Protein 3UE9 (pdb70)

Foldseek 3Di:
DFLAEAEEAALAFDPLPCALVQVLCLVQAQEEEEQAEEQPYWVDTADGRQWGPNLVPPRRAYEYFLHYEYELVSVVVRVVVCVVVPGDHQQRYAYEQNRFYQFPLLVVLVVLVVVCSSGQVRLVCVVVVLTDGNNNLPPLVVVLVSLVVVQVVSQCCSCVPSVHDRDDSVVRSCVSNVCNVVCVVRYDNQLVVSVVCSVVRGYYYYYFNGHQLLACFFHQPPNHDNHHGAQQSSCVRRNHDSVSNRAYEHRGEQWHWDADDFDDQFWQDDPPDPVRHHVVQVLLQVLVVQADPPPRHTITTGGAELQSLQQSCVRRVHQAYEYEDLQSQAPDQKGKYFQWWQAPNDTGRHQDYHRVRNNRTHTDIDMFGHHHDRLALDAELVPDDPRSNVSQVVSCVSNVHYHQKYQRYSDSRSMHGRDDRRDD/DFLAEEEEAALAFDPLDCQLVQVLCLVQAQEEEEQAEEQLFQHVNGRHWGPNLVPPRHAYEYFLHYEYELVSVVVVVVVCVVVVGDDQLRYAYEQNHFYQFPLLVQLVVLVVCSSGQVRLVCVVVVLTDGNNNLVPLVVVLVSLVVVLVVSQCCQCVPSVHHRDDSVVRSCVSNVCNVVCVVRYDNQLVVSVVCSVVRGYYYYYFRGHQLLACFFHQPPNHDNHHGAQQSSCVRRVHDSVSNPAYEHRYEQWHWDADDFDDQFWQPDPPDPVRHHVLQVLLFVLVVQADPPPRHHTTIGGAELLSLLQSCVRRVHQAYEYEDLQSQAQPQKGKYQQWWQAPNDTGRHQDYHRVRNNRTHTDIDMFGHHNDGLALDAEPVPDDPRSNVSVVVSCVSNVHYHQKYQRYSDSRSMHGRDDRRDD/DFFLAEAEEAALAFFPLPCQLVQVLVLVQFQEEEEQAEEQQFFHDDCDTGRHWGPNQVPPRRAYEYFLRYEYELVSVVVRVVVCVVVPGDHQLRYAYEQNHFYQFVLLVQVCVLQVLVNSGLVSLVCVVVVLTDGNVNLVPLVVVLVSLVVVQVVSQCCQVVPSPTHRDDSVVRSCVSNVSNVVCPSRYDNQLVVSVVCSVVRGYYYYYFRGHQLLAPFFHAPPSHDNHHRAQCSSCVRRVHDPVSNPAYEHSYEQWHWHADDFFDQFWQDDPPDPVRHHVLQVLLQVLVVQADPPPRHTTTTGGAELLSLLSSCVRRVHQAYEYEDPQSQLQDQKGKYFQWWQAPNDTGRHQDYHRPRSNRTHTDIDMFGHNNHGLALDAELVPPPPRSNVSQVVSCVSNVHYHQKYQRYSDSNSMHGNDDRRDD/DFFLAEAEEAALAFDPLPCQLVQVLVLVAFQEEEEQAEEQQFFHPPVTGRHWTPNQNDPRRAYEYFLHYEYELVSVVVSVVVCVVVPGDPQLRYAYELNHFYQFVLLCQVVVLQVVCVSGQVSLVCVVVVLTDGLNNLVPLVVVLVSLVVVQVPSQCCQVVPSVHHRDDRVVRSCVSNVCNVVCVSRYDNQLVVSVVCSVVRGYYYYYFRGHQLLACFFHAPPSHDNHHGASCSSCVRHNHHPVSNRAYEHSYEQWHWHADDFFDQFWQDDPPDPVRHHVVQVLLQVLVVQADPPHRHTTTTGGAELQSLLSSCVRRVHAAYEYEDLQSQLQPQKGKYFQWWQAPNDTGRHQDYHRPRSNRTHTDIDMFGHDNDGQAQDAALVPDDPRSNVSVVVSCVSNVHYHQKYQRYNDSNSMHGNDDRRDD

Nearest PDB structures (foldseek):
  3ue9-assembly2_D  TM=1.002E+00  e=3.598E-102  Burkholderia thailandensis E264
  3ue9-assembly1_C  TM=9.996E-01  e=2.447E-97  Burkholderia thailandensis E264
  3ue9-assembly2_B  TM=9.993E-01  e=2.988E-95  Burkholderia thailandensis E264
  3ue9-assembly1_A  TM=9.913E-01  e=8.523E-94  Burkholderia thailandensis E264
  4m0g-assembly1_A  TM=9.276E-01  e=2.965E-59  Bacillus anthracis str. 'Ames Ancestor'

Solvent-accessible surface area: 59192 Å² total; per-residue (Å²): 77,116,23,29,0,0,0,2,2,10,0,6,8,13,55,9,34,34,24,36,0,2,63,31,0,7,107,77,5,58,0,0,0,9,5,8,2,2,32,73,76,135,131,138,101,20,67,18,39,0,5,1,5,0,3,92,33,101,66,12,11,0,5,0,0,1,7,0,0,0,13,3,123,18,0,22,137,12,1,34,66,15,65,67,42,66,38,94,3,88,172,38,1,33,0,2,36,1,0,1,1,5,1,49,1,3,89,29,7,45,132,14,91,87,84,194,146,0,23,6,2,0,12,27,1,20,15,14,82,64,9,6,7,0,26,43,4,64,69,59,70,77,0,10,68,29,0,121,122,5,5,89,37,13,30,28,15,2,45,108,68,22,48,33,80,68,25,88,52,91,58,4,17,85,65,2,48,48,28,11,117,103,0,128,104,2,35,9,30,2,1,73,108,1,57,76,11,12,144,78,29,104,20,0,0,0,17,19,47,43,2,0,0,36,0,7,4,1,0,0,14,57,84,8,14,4,17,42,4,0,0,2,14,0,0,9,6,0,1,7,0,1,74,46,3,61,2,0,0,0,0,0,1,0,0,0,2,4,95,54,76,10,21,12,14,0,22,19,23,23,49,137,48,125,82,99,79,60,116,54,0,44,38,0,2,83,84,4,162,0,80,22,108,147,93,43,186,55,33,25,0,0,3,0,3,0,0,2,2,54,4,0,10,14,1,0,5,7,32,0,0,0,0,8,54,2,47,6,0,32,47,25,122,74,0,59,0,0,27,6,1,103,19,107,79,60,118,23,59,6,0,13,12,3,14,70,58,1,71,116,11,51,45,50,62,52,81,31,44,11,8,114,104,71,2,85,26,33,95,50,59,124,62,3,15,63,64,0,71,53,1,0,60,75,0,55,104,18,2,44,26,68,6,5,0,0,11,4,18,117,91,67,78,33,12,2,78,83,104,42,0,10,49,92,78,116,22,27,0,0,0,3,2,9,0,8,4,13,60,10,37,33,27,32,0,2,44,27,0,0,70,70,0,56,0,0,0,5,4,7,2,1,24,40,21,59,30,134,72,23,85,0,5,1,3,0,4,96,85,95,70,2,11,0,5,0,0,1,8,1,0,0,12,4,125,17,0,22,143,12,1,34,89,30,70,96,89,67,37,89,3,89,100,37,1,34,0,2,29,1,0,1,0,6,0,48,0,1,87,28,9,29,53,16,100,145,120,140,0,19,7,2,0,12,30,0,22,15,14,84,65,8,6,7,0,28,43,4,66,69,55,69,79,1,10,80,38,0,124,66,7,6,89,36,12,30,29,17,1,47,109,72,49,65,28,83,66,27,89,53,94,56,5,18,84,66,3,46,46,28,12,113,102,0,127,109,1,39,10,30,2,1,72,108,1,50,76,14,11,141,79,29,105,20,0,0,0,17,21,24,41,2,0,0,34,0,6,4,1,0,0,15,57,84,7,13,3,17,43,3,0,0,1,14,0,0,10,5,0,1,5,1,1,76,44,3,62,2,0,0,0,0,0,1,1,0,1,3,6,100,53,79,10,20,12,15,0,21,18,26,24,49,138,47,125,85,106,82,59,116,50,0,49,35,0,2,83,78,4,161,0,75,23,103,100,92,49,58,49,41,28,0,0,4,0,3,0,0,2,3,55,3,0,10,16,1,0,5,8,33,0,0,0,0,6,56,3,48,4,0,33,58,29,141,73,0,59,0,0,28,7,2,97,20,105,82,56,121,25,55,6,1,13,3,3,15,68,41,1,72,116,12,104,36,50,65,53,80,31,42,14,10,97,97,74,2,83,27,30,99,42,33,38,60,3,14,24,50,0,19,14,1,0,14,65,0,56,84,17,2,44,24,69,6,6,0,0,12,7,16,114,91,64,77,32,12,1,78,86,102,41,0,10,50,93,104,45,102,19,23,0,0,0,3,2,10,0,6,8,10,60,9,34,35,25,29,0,2,60,29,0,4,57,50,4,53,0,0,0,3,4,7,0,0,38,46,19,58,12,85,44,218,68,23,4,40,0,6,0,3,0,0,56,106,96,64,10,13,0,5,0,0,1,7,0,0,0,10,3,125,19,0,23,59,11,1,34,77,4,65,95,76,64,58,88,4,93,169,31,1,34,0,2,18,1,0,0,0,5,1,41,1,2,87,26,7,21,52,13,100,154,106,66,50,0,4,3,2,0,13,30,1,19,14,15,86,68,8,8,6,0,30,39,4,68,70,53,73,77,1,13,84,36,0,129,62,6,6,92,34,14,30,60,13,1,26,90,76,46,61,23,85,61,25,90,51,92,56,4,19,86,65,3,51,46,25,11,110,106,0,128,107,2,43,11,41,2,2,78,105,1,56,78,32,12,137,77,24,100,8,0,0,0,14,20,24,30,1,0,0,36,0,7,3,2,0,0,15,57,78,9,12,3,15,42,3,0,0,1,15,0,0,10,4,0,1,7,1,2,80,46,2,60,2,0,0,0,0,0,1,1,0,1,2,4,95,48,80,11,21,12,18,0,22,18,24,23,53,133,48,120,87,104,82,58,114,62,0,43,42,0,2,83,81,5,162,0,51,15,38,82,48,1,82,42,33,25,0,0,5,1,2,0,0,2,2,58,5,0,6,8,0,0,6,8,34,0,0,0,0,5,51,3,55,7,1,17,68,24,136,74,0,60,0,0,29,7,2,106,24,102,75,128,125,22,57,6,1,15,4,3,18,71,48,1,70,119,12,107,21,50,66,56,79,30,42,17,20,80,100,71,1,88,26,31,97,48,61,123,59,3,14,65,62,0,79,46,2,0,52,77,0,56,101,17,2,48,21,68,5,6,0,0,11,7,18,113,89,61,82,34,13,2,76,86,98,42,0,0,40,128,101,42,46,20,22,0,0,0,3,2,8,0,6,8,10,61,10,36,32,24,32,0,4,61,28,0,6,101,55,5,70,0,0,0,3,4,7,0,0,39,48,18,60,15,104,71,82,52,4,62,0,6,1,3,0,3,75,33,101,67,15,14,0,5,0,0,1,7,0,0,0,8,4,123,16,0,22,140,10,2,35,70,20,66,96,89,67,42,83,3,92,171,32,1,34,0,3,36,2,0,0,0,5,2,44,0,2,68,21,8,28,111,10,92,144,93,103,66,0,20,5,2,0,13,30,0,22,12,15,87,65,8,8,7,0,25,40,4,67,70,51,70,74,1,12,85,39,0,124,62,6,6,88,37,12,27,61,14,1,56,120,77,24,73,25,82,62,25,89,49,92,54,3,20,84,67,3,49,46,25,10,110,104,0,128,105,3,37,9,31,2,1,80,103,2,58,80,14,11,111,68,23,105,6,1,0,0,13,21,26,30,1,0,0,34,0,7,4,1,0,0,15,61,77,7,11,4,15,45,3,0,0,2,14,0,0,10,5,0,2,8,1,1,77,48,2,58,1,0,0,0,0,0,2,0,0,1,2,4,97,49,78,10,21,13,17,0,23,18,25,21,49,136,50,122,86,107,76,64,113,63,0,49,44,1,2,81,80,3,162,0,80,20,69,128,93,42,176,45,36,25,0,0,6,1,2,0,0,2,2,54,4,0,5,8,1,0,6,8,35,0,0,0,0,5,55,4,56,9,1,17,73,27,141,77,0,63,0,0,26,7,1,106,22,107,81,56,122,23,54,6,1,13,3,3,16,72,50,1,70,118,12,117,31,52,69,54,80,30,45,17,16,85,97,77,1,85,30,29,100,47,61,121,64,3,13,62,62,0,71,49,1,0,54,73,0,56,100,18,2,44,21,72,4,4,0,0,14,7,19,113,90,62,79,33,13,2,76,83,94,46,0,0,37,124

Organism: Burkholderia thailandensis (strain ATCC 700388 / DSM 13276 / CCUG 48851 / CIP 106301 / E264) (NCBI:txid271848)

Structure (mmCIF, N/CA/C/O backbone):
data_3UE9
#
_entry.id   3UE9
#
_cell.length_a   61.880
_cell.length_b   74.590
_cell.length_c   112.660
_cell.angle_alpha   109.350
_cell.angle_beta   90.010
_cell.angle_gamma   103.190
#
_symmetry.space_group_name_H-M   'P 1'
#
loop_
_entity.id
_entity.type
_entity.pdbx_description
1 polymer 'Adenylosuccinate synthetase'
2 non-polymer 'SODIUM ION'
3 non-polymer 'ACETATE ION'
4 non-polymer 'CALCIUM ION'
5 water water
#
loop_
_atom_site.group_PDB
_atom_site.id
_atom_site.type_symbol
_atom_site.label_atom_id
_atom_site.label_alt_id
_atom_site.label_comp_id
_atom_site.label_asym_id
_atom_site.label_entity_id
_atom_site.label_seq_id
_atom_site.pdbx_PDB_ins_code
_atom_site.Cartn_x
_atom_site.Cartn_y
_atom_site.Cartn_z
_atom_site.occupancy
_atom_site.B_iso_or_equiv
_atom_site.auth_seq_id
_atom_site.auth_comp_id
_atom_site.auth_asym_id
_atom_site.auth_atom_id
_atom_site.pdbx_PDB_model_num
ATOM 1 N N . THR A 1 13 ? -5.110 95.687 -22.157 1.00 32.59 9 THR A N 1
ATOM 2 C CA . THR A 1 13 ? -4.951 94.217 -22.403 1.00 33.01 9 THR A CA 1
ATOM 3 C C . THR A 1 13 ? -5.843 93.460 -21.443 1.00 32.69 9 THR A C 1
ATOM 4 O O . THR A 1 13 ? -5.709 93.620 -20.226 1.00 31.95 9 THR A O 1
ATOM 8 N N . PRO A 1 14 ? -6.765 92.634 -21.971 1.00 33.77 10 PRO A N 1
ATOM 9 C CA . PRO A 1 14 ? -7.629 91.875 -21.055 1.00 32.96 10 PRO A CA 1
ATOM 10 C C . PRO A 1 14 ? -6.856 91.145 -19.922 1.00 31.09 10 PRO A C 1
ATOM 11 O O . PRO A 1 14 ? -5.853 90.475 -20.188 1.00 31.25 10 PRO A O 1
ATOM 15 N N . GLY A 1 15 ? -7.343 91.273 -18.681 1.00 28.88 11 GLY A N 1
ATOM 16 C CA . GLY A 1 15 ? -6.858 90.466 -17.563 1.00 26.43 11 GLY A CA 1
ATOM 17 C C . GLY A 1 15 ? -5.516 90.917 -17.031 1.00 24.36 11 GLY A C 1
ATOM 18 O O . GLY A 1 15 ? -4.872 90.182 -16.307 1.00 25.02 11 GLY A O 1
ATOM 19 N N . ARG A 1 16 ? -5.114 92.143 -17.362 1.00 22.48 12 ARG A N 1
ATOM 20 C CA . ARG A 1 16 ? -3.800 92.681 -17.014 1.00 20.32 12 ARG A CA 1
ATOM 21 C C . ARG A 1 16 ? -3.909 93.600 -15.802 1.00 18.07 12 ARG A C 1
ATOM 22 O O . ARG A 1 16 ? -4.812 94.454 -15.732 1.00 17.87 12 ARG A O 1
ATOM 30 N N . ASN A 1 17 ? -2.994 93.442 -14.854 1.00 15.92 13 ASN A N 1
ATOM 31 C CA . ASN A 1 17 ? -2.999 94.294 -13.647 1.00 14.61 13 ASN A CA 1
ATOM 32 C C . ASN A 1 17 ? -1.748 95.138 -13.518 1.00 13.84 13 ASN A C 1
ATOM 33 O O . ASN A 1 17 ? -0.697 94.746 -14.015 1.00 13.84 13 ASN A O 1
ATOM 38 N N . VAL A 1 18 ? -1.867 96.289 -12.855 1.00 13.09 14 VAL A N 1
ATOM 39 C CA . VAL A 1 18 ? -0.743 97.130 -12.517 1.00 12.56 14 VAL A CA 1
ATOM 40 C C . VAL A 1 18 ? -0.649 97.242 -10.995 1.00 11.72 14 VAL A C 1
ATOM 41 O O . VAL A 1 18 ? -1.679 97.368 -10.288 1.00 11.47 14 VAL A O 1
ATOM 45 N N . VAL A 1 19 ? 0.574 97.197 -10.477 1.00 11.21 15 VAL A N 1
ATOM 46 C CA . VAL A 1 19 ? 0.862 97.611 -9.096 1.00 10.60 15 VAL A CA 1
ATOM 47 C C . VAL A 1 19 ? 1.519 98.994 -9.079 1.00 10.57 15 VAL A C 1
ATOM 48 O O . VAL A 1 19 ? 2.551 99.216 -9.735 1.00 10.64 15 VAL A O 1
ATOM 52 N N . VAL A 1 20 ? 0.954 99.938 -8.351 1.00 10.50 16 VAL A N 1
ATOM 53 C CA . VAL A 1 20 ? 1.540 101.293 -8.256 1.00 10.58 16 VAL A CA 1
ATOM 54 C C . VAL A 1 20 ? 2.152 101.411 -6.871 1.00 10.19 16 VAL A C 1
ATOM 55 O O . VAL A 1 20 ? 1.451 101.246 -5.858 1.00 10.03 16 VAL A O 1
ATOM 59 N N . VAL A 1 21 ? 3.478 101.589 -6.817 1.00 10.07 17 VAL A N 1
ATOM 60 C CA . VAL A 1 21 ? 4.209 101.727 -5.543 1.00 9.84 17 VAL A CA 1
ATOM 61 C C . VAL A 1 21 ? 5.087 102.957 -5.571 1.00 9.98 17 VAL A C 1
ATOM 62 O O . VAL A 1 21 ? 5.579 103.389 -6.629 1.00 10.18 17 VAL A O 1
ATOM 66 N N . GLY A 1 22 ? 5.313 103.524 -4.412 1.00 9.90 18 GLY A N 1
ATOM 67 C CA . GLY A 1 22 ? 6.331 104.546 -4.270 1.00 10.13 18 GLY A CA 1
ATOM 68 C C . GLY A 1 22 ? 7.706 103.932 -4.152 1.00 10.04 18 GLY A C 1
ATOM 69 O O . GLY A 1 22 ? 7.894 102.968 -3.415 1.00 9.92 18 GLY A O 1
ATOM 70 N N . THR A 1 23 ? 8.686 104.432 -4.902 1.00 10.19 19 THR A N 1
ATOM 71 C CA . THR A 1 23 ? 9.999 103.738 -4.954 1.00 10.24 19 THR A CA 1
ATOM 72 C C . THR A 1 23 ? 10.952 104.190 -3.849 1.00 10.47 19 THR A C 1
ATOM 73 O O . THR A 1 23 ? 12.051 103.620 -3.706 1.00 10.57 19 THR A O 1
ATOM 77 N N . GLN A 1 24 ? 10.545 105.226 -3.091 1.00 10.79 20 GLN A N 1
ATOM 78 C CA . GLN A 1 24 ? 11.400 105.899 -2.129 1.00 11.25 20 GLN A CA 1
ATOM 79 C C . GLN A 1 24 ? 10.825 105.702 -0.722 1.00 11.51 20 GLN A C 1
ATOM 80 O O . GLN A 1 24 ? 10.378 104.591 -0.387 1.00 11.08 20 GLN A O 1
ATOM 86 N N . TRP A 1 25 ? 10.779 106.749 0.116 1.00 12.17 21 TRP A N 1
ATOM 87 C CA . TRP A 1 25 ? 10.230 106.575 1.457 1.00 12.70 21 TRP A CA 1
ATOM 88 C C . TRP A 1 25 ? 8.896 107.269 1.638 1.00 13.17 21 TRP A C 1
ATOM 89 O O . TRP A 1 25 ? 8.655 107.855 2.663 1.00 14.05 21 TRP A O 1
ATOM 100 N N . GLY A 1 26 ? 8.025 107.242 0.657 1.00 13.25 22 GLY A N 1
ATOM 101 C CA . GLY A 1 26 ? 6.729 107.857 0.784 1.00 13.66 22 GLY A CA 1
ATOM 102 C C . GLY A 1 26 ? 6.703 109.264 0.216 1.00 14.22 22 GLY A C 1
ATOM 103 O O . GLY A 1 26 ? 7.759 109.835 -0.136 1.00 14.48 22 GLY A O 1
ATOM 104 N N . ASP A 1 27 ? 5.488 109.802 0.065 1.00 14.37 23 ASP A N 1
ATOM 105 C CA . ASP A 1 27 ? 5.287 111.178 -0.383 1.00 14.98 23 ASP A CA 1
ATOM 106 C C . ASP A 1 27 ? 5.810 111.431 -1.793 1.00 14.96 23 ASP A C 1
ATOM 107 O O . ASP A 1 27 ? 6.135 112.548 -2.141 1.00 15.15 23 ASP A O 1
ATOM 112 N N . GLU A 1 28 ? 5.876 110.373 -2.585 1.00 14.35 24 GLU A N 1
ATOM 113 C CA . GLU A 1 28 ? 6.366 110.465 -3.955 1.00 14.69 24 GLU A CA 1
ATOM 114 C C . GLU A 1 28 ? 5.375 111.164 -4.884 1.00 15.47 24 GLU A C 1
ATOM 115 O O . GLU A 1 28 ? 5.757 111.595 -5.981 1.00 15.73 24 GLU A O 1
ATOM 121 N N . GLY A 1 29 ? 4.114 111.247 -4.472 1.00 16.16 25 GLY A N 1
ATOM 122 C CA . GLY A 1 29 ? 3.074 111.965 -5.253 1.00 17.42 25 GLY A CA 1
ATOM 123 C C . GLY A 1 29 ? 2.235 110.982 -6.068 1.00 17.77 25 GLY A C 1
ATOM 124 O O . GLY A 1 29 ? 2.021 111.148 -7.272 1.00 18.69 25 GLY A O 1
ATOM 125 N N . LYS A 1 30 ? 1.761 109.942 -5.418 1.00 18.26 26 LYS A N 1
ATOM 126 C CA . LYS A 1 30 ? 1.110 108.845 -6.132 1.00 18.29 26 LYS A CA 1
ATOM 127 C C . LYS A 1 30 ? -0.303 109.263 -6.628 1.00 18.98 26 LYS A C 1
ATOM 128 O O . LYS A 1 30 ? -0.788 108.712 -7.600 1.00 18.95 26 LYS A O 1
ATOM 130 N N . GLY A 1 31 ? -0.908 110.281 -5.991 1.00 19.27 27 GLY A N 1
ATOM 131 C CA . GLY A 1 31 ? -2.354 110.581 -6.133 1.00 19.28 27 GLY A CA 1
ATOM 132 C C . GLY A 1 31 ? -2.814 110.797 -7.568 1.00 19.32 27 GLY A C 1
ATOM 133 O O . GLY A 1 31 ? -3.648 110.080 -8.064 1.00 19.43 27 GLY A O 1
ATOM 134 N N . LYS A 1 32 ? -2.265 111.799 -8.231 1.00 19.50 28 LYS A N 1
ATOM 135 C CA . LYS A 1 32 ? -2.643 112.079 -9.603 1.00 20.12 28 LYS A CA 1
ATOM 136 C C . LYS A 1 32 ? -2.580 110.804 -10.453 1.00 19.68 28 LYS A C 1
ATOM 137 O O . LYS A 1 32 ? -3.505 110.523 -11.218 1.00 20.23 28 LYS A O 1
ATOM 143 N N . ILE A 1 33 ? -1.502 110.040 -10.282 1.00 18.77 29 ILE A N 1
ATOM 144 C CA . ILE A 1 33 ? -1.226 108.827 -11.102 1.00 18.48 29 ILE A CA 1
ATOM 145 C C . ILE A 1 33 ? -2.181 107.669 -10.846 1.00 18.27 29 ILE A C 1
ATOM 146 O O . ILE A 1 33 ? -2.651 106.999 -11.803 1.00 18.49 29 ILE A O 1
ATOM 151 N N . VAL A 1 34 ? -2.495 107.426 -9.578 1.00 18.08 30 VAL A N 1
ATOM 152 C CA . VAL A 1 34 ? -3.473 106.406 -9.239 1.00 18.17 30 VAL A CA 1
ATOM 153 C C . VAL A 1 34 ? -4.803 106.735 -9.923 1.00 19.44 30 VAL A C 1
ATOM 154 O O . VAL A 1 34 ? -5.383 105.885 -10.622 1.00 19.27 30 VAL A O 1
ATOM 158 N N . ASP A 1 35 ? -5.252 107.992 -9.797 1.00 21.01 31 ASP A N 1
ATOM 159 C CA . ASP A 1 35 ? -6.475 108.427 -10.468 1.00 22.62 31 ASP A CA 1
ATOM 160 C C . ASP A 1 35 ? -6.354 108.194 -11.980 1.00 23.19 31 ASP A C 1
ATOM 161 O O . ASP A 1 35 ? -7.277 107.709 -12.585 1.00 23.58 31 ASP A O 1
ATOM 166 N N . TRP A 1 36 ? -5.203 108.549 -12.563 1.00 23.60 32 TRP A N 1
ATOM 167 C CA . TRP A 1 36 ? -4.936 108.425 -14.009 1.00 24.70 32 TRP A CA 1
ATOM 168 C C . TRP A 1 36 ? -5.042 106.977 -14.470 1.00 25.46 32 TRP A C 1
ATOM 169 O O . TRP A 1 36 ? -5.543 106.706 -15.553 1.00 27.19 32 TRP A O 1
ATOM 180 N N . LEU A 1 37 ? -4.538 106.045 -13.669 1.00 23.94 33 LEU A N 1
ATOM 181 C CA . LEU A 1 37 ? -4.602 104.632 -14.010 1.00 24.45 33 LEU A CA 1
ATOM 182 C C . LEU A 1 37 ? -5.987 104.017 -13.706 1.00 25.35 33 LEU A C 1
ATOM 183 O O . LEU A 1 37 ? -6.388 103.016 -14.323 1.00 26.06 33 LEU A O 1
ATOM 188 N N . THR A 1 38 ? -6.690 104.597 -12.732 1.00 25.53 34 THR A N 1
ATOM 189 C CA . THR A 1 38 ? -7.976 104.077 -12.300 1.00 25.89 34 THR A CA 1
ATOM 190 C C . THR A 1 38 ? -8.991 104.174 -13.409 1.00 26.60 34 THR A C 1
ATOM 191 O O . THR A 1 38 ? -9.917 103.381 -13.441 1.00 28.07 34 THR A O 1
ATOM 195 N N . ASP A 1 39 ? -8.767 105.071 -14.370 1.00 27.43 35 ASP A N 1
ATOM 196 C CA . ASP A 1 39 ? -9.599 105.141 -15.596 1.00 28.30 35 ASP A CA 1
ATOM 197 C C . ASP A 1 39 ? -9.520 103.869 -16.447 1.00 27.41 35 ASP A C 1
ATOM 198 O O . ASP A 1 39 ? -10.334 103.668 -17.315 1.00 27.40 35 ASP A O 1
ATOM 203 N N . HIS A 1 40 ? -8.535 103.011 -16.220 1.00 26.05 36 HIS A N 1
ATOM 204 C CA . HIS A 1 40 ? -8.450 101.762 -17.007 1.00 25.83 36 HIS A CA 1
ATOM 205 C C . HIS A 1 40 ? -8.676 100.517 -16.166 1.00 23.27 36 HIS A C 1
ATOM 206 O O . HIS A 1 40 ? -8.463 99.396 -16.627 1.00 22.94 36 HIS A O 1
ATOM 213 N N . ALA A 1 41 ? -9.084 100.689 -14.913 1.00 21.22 37 ALA A N 1
ATOM 214 C CA . ALA A 1 41 ? -9.195 99.544 -14.006 1.00 19.53 37 ALA A CA 1
ATOM 215 C C . ALA A 1 41 ? -10.641 99.353 -13.601 1.00 19.01 37 ALA A C 1
ATOM 216 O O . ALA A 1 41 ? -11.368 100.327 -13.460 1.00 19.53 37 ALA A O 1
ATOM 218 N N . GLN A 1 42 ? -11.053 98.105 -13.432 1.00 17.95 38 GLN A N 1
ATOM 219 C CA . GLN A 1 42 ? -12.362 97.803 -12.918 1.00 17.69 38 GLN A CA 1
ATOM 220 C C . GLN A 1 42 ? -12.328 97.509 -11.423 1.00 16.43 38 GLN A C 1
ATOM 221 O O . GLN A 1 42 ? -13.378 97.413 -10.786 1.00 16.43 38 GLN A O 1
ATOM 227 N N . GLY A 1 43 ? -11.130 97.357 -10.859 1.00 15.15 39 GLY A N 1
ATOM 228 C CA . GLY A 1 43 ? -10.987 97.110 -9.436 1.00 14.17 39 GLY A CA 1
ATOM 229 C C . GLY A 1 43 ? -9.729 97.757 -8.904 1.00 13.32 39 GLY A C 1
ATOM 230 O O . GLY A 1 43 ? -8.707 97.742 -9.592 1.00 13.36 39 GLY A O 1
ATOM 231 N N . VAL A 1 44 ? -9.813 98.395 -7.736 1.00 12.60 40 VAL A N 1
ATOM 232 C CA . VAL A 1 44 ? -8.646 98.957 -7.077 1.00 11.89 40 VAL A CA 1
ATOM 233 C C . VAL A 1 44 ? -8.484 98.318 -5.682 1.00 11.22 40 VAL A C 1
ATOM 234 O O . VAL A 1 44 ? -9.455 98.190 -4.947 1.00 11.27 40 VAL A O 1
ATOM 238 N N . VAL A 1 45 ? -7.258 97.901 -5.343 1.00 10.64 41 VAL A N 1
ATOM 239 C CA . VAL A 1 45 ? -7.003 96.985 -4.232 1.00 10.21 41 VAL A CA 1
ATOM 240 C C . VAL A 1 45 ? -5.916 97.551 -3.340 1.00 9.87 41 VAL A C 1
ATOM 241 O O . VAL A 1 45 ? -4.839 97.877 -3.833 1.00 9.71 41 VAL A O 1
ATOM 245 N N . ARG A 1 46 ? -6.197 97.618 -2.040 1.00 9.81 42 ARG A N 1
ATOM 246 C CA . ARG A 1 46 ? -5.213 97.960 -1.022 1.00 9.66 42 ARG A CA 1
ATOM 247 C C . ARG A 1 46 ? -4.799 96.615 -0.470 1.00 9.49 42 ARG A C 1
ATOM 248 O O . ARG A 1 46 ? -5.658 95.779 -0.226 1.00 9.56 42 ARG A O 1
ATOM 256 N N . PHE A 1 47 ? -3.494 96.416 -0.264 1.00 9.28 43 PHE A N 1
ATOM 257 C CA . PHE A 1 47 ? -2.936 95.081 0.082 1.00 9.18 43 PHE A CA 1
ATOM 258 C C . PHE A 1 47 ? -2.036 95.111 1.319 1.00 9.25 43 PHE A C 1
ATOM 259 O O . PHE A 1 47 ? -1.590 94.036 1.798 1.00 9.28 43 PHE A O 1
ATOM 267 N N . GLN A 1 48 ? -1.787 96.324 1.850 1.00 9.37 44 GLN A N 1
ATOM 268 C CA . GLN A 1 48 ? -0.908 96.522 2.961 1.00 9.68 44 GLN A CA 1
ATOM 269 C C . GLN A 1 48 ? -1.173 97.860 3.639 1.00 9.95 44 GLN A C 1
ATOM 270 O O . GLN A 1 48 ? -1.730 98.760 3.039 1.00 9.80 44 GLN A O 1
ATOM 276 N N . GLY A 1 49 ? -0.728 97.961 4.876 1.00 10.52 45 GLY A N 1
ATOM 277 C CA . GLY A 1 49 ? -0.787 99.204 5.631 1.00 11.19 45 GLY A CA 1
ATOM 278 C C . GLY A 1 49 ? -2.137 99.457 6.256 1.00 11.85 45 GLY A C 1
ATOM 279 O O . GLY A 1 49 ? -3.008 98.589 6.243 1.00 11.49 45 GLY A O 1
ATOM 280 N N . GLY A 1 50 ? -2.274 100.642 6.851 1.00 12.87 46 GLY A N 1
ATOM 281 C CA . GLY A 1 50 ? -3.508 101.047 7.477 1.00 13.99 46 GLY A CA 1
ATOM 282 C C . GLY A 1 50 ? -4.046 102.315 6.904 1.00 14.99 46 GLY A C 1
ATOM 283 O O . GLY A 1 50 ? -4.083 102.509 5.688 1.00 14.13 46 GLY A O 1
ATOM 284 N N . HIS A 1 51 ? -4.438 103.215 7.809 1.00 17.22 47 HIS A N 1
ATOM 285 C CA . HIS A 1 51 ? -4.977 104.508 7.428 1.00 19.07 47 HIS A CA 1
ATOM 286 C C . HIS A 1 51 ? -3.919 105.562 7.626 1.00 22.07 47 HIS A C 1
ATOM 287 O O . HIS A 1 51 ? -4.100 106.546 8.329 1.00 23.16 47 HIS A O 1
ATOM 294 N N . ASN A 1 52 ? -2.796 105.352 6.970 1.00 25.56 48 ASN A N 1
ATOM 295 C CA . ASN A 1 52 ? -1.593 106.150 7.186 1.00 29.08 48 ASN A CA 1
ATOM 296 C C . ASN A 1 52 ? -1.342 107.052 5.973 1.00 32.01 48 ASN A C 1
ATOM 297 O O . ASN A 1 52 ? -2.152 107.951 5.687 1.00 37.15 48 ASN A O 1
ATOM 299 N N . HIS A 1 55 ? -4.680 110.965 0.180 1.00 38.71 51 HIS A N 1
ATOM 300 C CA . HIS A 1 55 ? -5.245 111.130 -1.153 1.00 39.71 51 HIS A CA 1
ATOM 301 C C . HIS A 1 55 ? -6.431 112.041 -1.053 1.00 39.67 51 HIS A C 1
ATOM 302 O O . HIS A 1 55 ? -7.374 111.740 -0.356 1.00 37.24 51 HIS A O 1
ATOM 309 N N . THR A 1 56 ? -6.388 113.179 -1.743 1.00 42.55 52 THR A N 1
ATOM 310 C CA . THR A 1 56 ? -7.468 114.178 -1.673 1.00 42.67 52 THR A CA 1
ATOM 311 C C . THR A 1 56 ? -8.323 114.222 -2.942 1.00 41.24 52 THR A C 1
ATOM 312 O O . THR A 1 56 ? -9.531 113.953 -2.903 1.00 40.27 52 THR A O 1
ATOM 316 N N . GLY A 1 61 ? -19.187 118.506 -4.893 1.00 43.25 57 GLY A N 1
ATOM 317 C CA . GLY A 1 61 ? -17.926 119.263 -5.023 1.00 42.77 57 GLY A CA 1
ATOM 318 C C . GLY A 1 61 ? -17.330 119.659 -3.674 1.00 42.10 57 GLY A C 1
ATOM 319 O O . GLY A 1 61 ? -17.001 120.833 -3.444 1.00 41.12 57 GLY A O 1
ATOM 320 N N . LYS A 1 62 ? -17.193 118.667 -2.791 1.00 40.24 58 LYS A N 1
ATOM 321 C CA . LYS A 1 62 ? -16.656 118.849 -1.440 1.00 40.02 58 LYS A CA 1
ATOM 322 C C . LYS A 1 62 ? -15.301 118.155 -1.318 1.00 39.85 58 LYS A C 1
ATOM 323 O O . LYS A 1 62 ? -15.133 117.045 -1.819 1.00 40.41 58 LYS A O 1
ATOM 329 N N . LYS A 1 63 ? -14.343 118.805 -0.650 1.00 40.22 59 LYS A N 1
ATOM 330 C CA . LYS A 1 63 ? -12.994 118.262 -0.449 1.00 39.53 59 LYS A CA 1
ATOM 331 C C . LYS A 1 63 ? -13.023 117.133 0.559 1.00 39.36 59 LYS A C 1
ATOM 332 O O . LYS A 1 63 ? -13.492 117.327 1.672 1.00 40.94 59 LYS A O 1
ATOM 334 N N . THR A 1 64 ? -12.505 115.965 0.170 1.00 38.88 60 THR A N 1
ATOM 335 C CA . THR A 1 64 ? -12.542 114.753 0.991 1.00 37.05 60 THR A CA 1
ATOM 336 C C . THR A 1 64 ? -11.148 114.082 0.978 1.00 36.44 60 THR A C 1
ATOM 337 O O . THR A 1 64 ? -10.536 113.946 -0.099 1.00 37.31 60 THR A O 1
ATOM 341 N N . ILE A 1 65 ? -10.632 113.689 2.156 1.00 34.22 61 ILE A N 1
ATOM 342 C CA . ILE A 1 65 ? -9.320 113.007 2.258 1.00 31.55 61 ILE A CA 1
ATOM 343 C C . ILE A 1 65 ? -9.465 111.503 2.628 1.00 29.18 61 ILE A C 1
ATOM 344 O O . ILE A 1 65 ? -10.082 111.149 3.647 1.00 28.45 61 ILE A O 1
ATOM 346 N N . LEU A 1 66 ? -8.903 110.632 1.784 1.00 26.02 62 LEU A N 1
ATOM 347 C CA . LEU A 1 66 ? -8.998 109.175 1.957 1.00 24.25 62 LEU A CA 1
ATOM 348 C C . LEU A 1 66 ? -7.660 108.594 2.362 1.00 22.59 62 LEU A C 1
ATOM 349 O O . LEU A 1 66 ? -6.631 108.881 1.761 1.00 22.32 62 LEU A O 1
ATOM 354 N N . ARG A 1 67 ? -7.682 107.769 3.392 1.00 21.49 63 ARG A N 1
ATOM 355 C CA . ARG A 1 67 ? -6.483 107.148 3.882 1.00 20.75 63 ARG A CA 1
ATOM 356 C C . ARG A 1 67 ? -6.569 105.646 3.798 1.00 19.97 63 ARG A C 1
ATOM 357 O O . ARG A 1 67 ? -5.528 104.966 3.769 1.00 19.00 63 ARG A O 1
ATOM 359 N N . LEU A 1 68 ? -7.797 105.121 3.761 1.00 19.89 64 LEU A N 1
ATOM 360 C CA . LEU A 1 68 ? -8.024 103.685 3.868 1.00 19.43 64 LEU A CA 1
ATOM 361 C C . LEU A 1 68 ? -8.717 103.192 2.640 1.00 19.89 64 LEU A C 1
ATOM 362 O O . LEU A 1 68 ? -8.296 102.202 2.020 1.00 20.44 64 LEU A O 1
ATOM 367 N N . ILE A 1 69 ? -9.813 103.826 2.292 1.00 19.90 65 ILE A N 1
ATOM 368 C CA . ILE A 1 69 ? -10.546 103.409 1.116 1.00 20.94 65 ILE A CA 1
ATOM 369 C C . ILE A 1 69 ? -9.774 103.658 -0.174 1.00 21.98 65 ILE A C 1
ATOM 370 O O . ILE A 1 69 ? -9.381 104.792 -0.456 1.00 21.93 65 ILE A O 1
ATOM 375 N N . PRO A 1 70 ? -9.603 102.602 -0.986 1.00 23.59 66 PRO A N 1
ATOM 376 C CA . PRO A 1 70 ? -8.965 102.759 -2.280 1.00 25.20 66 PRO A CA 1
ATOM 377 C C . PRO A 1 70 ? -9.500 103.925 -3.058 1.00 27.25 66 PRO A C 1
ATOM 378 O O . PRO A 1 70 ? -10.679 104.305 -2.944 1.00 29.21 66 PRO A O 1
ATOM 382 N N . SER A 1 71 ? -8.612 104.493 -3.856 1.00 29.49 67 SER A N 1
ATOM 383 C CA . SER A 1 71 ? -8.808 105.796 -4.452 1.00 29.87 67 SER A CA 1
ATOM 384 C C . SER A 1 71 ? -9.800 105.680 -5.637 1.00 29.92 67 SER A C 1
ATOM 385 O O . SER A 1 71 ? -10.443 106.662 -6.024 1.00 32.15 67 SER A O 1
ATOM 388 N N . GLY A 1 72 ? -9.950 104.454 -6.145 1.00 29.40 68 GLY A N 1
ATOM 389 C CA . GLY A 1 72 ? -10.928 104.130 -7.194 1.00 29.20 68 GLY A CA 1
ATOM 390 C C . GLY A 1 72 ? -12.378 104.470 -6.900 1.00 27.27 68 GLY A C 1
ATOM 391 O O . GLY A 1 72 ? -13.193 104.582 -7.805 1.00 27.28 68 GLY A O 1
ATOM 392 N N . ILE A 1 73 ? -12.693 104.611 -5.625 1.00 26.50 69 ILE A N 1
ATOM 393 C CA . ILE A 1 73 ? -14.023 104.943 -5.191 1.00 26.93 69 ILE A CA 1
ATOM 394 C C . ILE A 1 73 ? -14.463 106.279 -5.833 1.00 28.46 69 ILE A C 1
ATOM 395 O O . ILE A 1 73 ? -15.642 106.527 -5.957 1.00 28.18 69 ILE A O 1
ATOM 400 N N . MET A 1 74 ? -13.514 107.103 -6.286 1.00 30.44 70 MET A N 1
ATOM 401 C CA . MET A 1 74 ? -13.870 108.388 -6.951 1.00 32.97 70 MET A CA 1
ATOM 402 C C . MET A 1 74 ? -14.507 108.210 -8.328 1.00 34.14 70 MET A C 1
ATOM 403 O O . MET A 1 74 ? -15.092 109.161 -8.852 1.00 35.64 70 MET A O 1
ATOM 405 N N . ARG A 1 75 ? -14.397 107.007 -8.909 1.00 33.14 71 ARG A N 1
ATOM 406 C CA . ARG A 1 75 ? -14.949 106.715 -10.231 1.00 33.21 71 ARG A CA 1
ATOM 407 C C . ARG A 1 75 ? -16.123 105.724 -10.147 1.00 33.56 71 ARG A C 1
ATOM 408 O O . ARG A 1 75 ? -15.986 104.614 -9.609 1.00 32.70 71 ARG A O 1
ATOM 410 N N . GLU A 1 76 ? -17.284 106.134 -10.675 1.00 33.80 72 GLU A N 1
ATOM 411 C CA . GLU A 1 76 ? -18.511 105.343 -10.566 1.00 33.48 72 GLU A CA 1
ATOM 412 C C . GLU A 1 76 ? -18.284 103.963 -11.170 1.00 32.41 72 GLU A C 1
ATOM 413 O O . GLU A 1 76 ? -17.571 103.823 -12.167 1.00 32.77 72 GLU A O 1
ATOM 415 N N . GLY A 1 77 ? -18.848 102.935 -10.551 1.00 30.81 73 GLY A N 1
ATOM 416 C CA . GLY A 1 77 ? -18.749 101.588 -11.108 1.00 29.76 73 GLY A CA 1
ATOM 417 C C . GLY A 1 77 ? -17.387 100.895 -10.961 1.00 27.76 73 GLY A C 1
ATOM 418 O O . GLY A 1 77 ? -17.154 99.834 -11.569 1.00 28.71 73 GLY A O 1
ATOM 419 N N . VAL A 1 78 ? -16.479 101.480 -10.181 1.00 24.68 74 VAL A N 1
ATOM 420 C CA . VAL A 1 78 ? -15.219 100.823 -9.855 1.00 21.94 74 VAL A CA 1
ATOM 421 C C . VAL A 1 78 ? -15.315 100.161 -8.471 1.00 19.91 74 VAL A C 1
ATOM 422 O O . VAL A 1 78 ? -15.645 100.826 -7.486 1.00 19.38 74 VAL A O 1
ATOM 426 N N . ALA A 1 79 ? -15.037 98.859 -8.415 1.00 17.94 75 ALA A N 1
ATOM 427 C CA . ALA A 1 79 ? -15.006 98.101 -7.173 1.00 16.61 75 ALA A CA 1
ATOM 428 C C . ALA A 1 79 ? -13.724 98.403 -6.391 1.00 15.29 75 ALA A C 1
ATOM 429 O O . ALA A 1 79 ? -12.648 98.445 -6.968 1.00 15.04 75 ALA A O 1
ATOM 431 N N . CYS A 1 80 ? -13.837 98.542 -5.084 1.00 14.34 76 CYS A N 1
ATOM 432 C CA . CYS A 1 80 ? -12.723 98.833 -4.221 1.00 13.41 76 CYS A CA 1
ATOM 433 C C . CYS A 1 80 ? -12.578 97.710 -3.201 1.00 12.53 76 CYS A C 1
ATOM 434 O O . CYS A 1 80 ? -13.561 97.279 -2.613 1.00 12.49 76 CYS A O 1
ATOM 437 N N . TYR A 1 81 ? -11.342 97.230 -3.025 1.00 11.62 77 TYR A N 1
ATOM 438 C CA . TYR A 1 81 ? -11.071 96.037 -2.254 1.00 11.11 77 TYR A CA 1
ATOM 439 C C . TYR A 1 81 ? -10.072 96.376 -1.188 1.00 10.50 77 TYR A C 1
ATOM 440 O O . TYR A 1 81 ? -9.005 96.923 -1.477 1.00 10.21 77 TYR A O 1
ATOM 449 N N . ILE A 1 82 ? -10.402 96.006 0.053 1.00 10.31 78 ILE A N 1
ATOM 450 C CA . ILE A 1 82 ? -9.477 96.103 1.158 1.00 9.98 78 ILE A CA 1
ATOM 451 C C . ILE A 1 82 ? -9.005 94.680 1.405 1.00 9.74 78 ILE A C 1
ATOM 452 O O . ILE A 1 82 ? -9.709 93.858 1.963 1.00 9.78 78 ILE A O 1
ATOM 457 N N . GLY A 1 83 ? -7.758 94.419 1.023 1.00 9.45 79 GLY A N 1
ATOM 458 C CA . GLY A 1 83 ? -7.206 93.076 1.099 1.00 9.31 79 GLY A CA 1
ATOM 459 C C . GLY A 1 83 ? -6.915 92.575 2.506 1.00 9.28 79 GLY A C 1
ATOM 460 O O . GLY A 1 83 ? -6.887 93.334 3.482 1.00 9.24 79 GLY A O 1
ATOM 461 N N . ASN A 1 84 ? -6.669 91.266 2.591 1.00 9.33 80 ASN A N 1
ATOM 462 C CA . ASN A 1 84 ? -6.382 90.635 3.862 1.00 9.53 80 ASN A CA 1
ATOM 463 C C . ASN A 1 84 ? -5.144 91.227 4.566 1.00 9.42 80 ASN A C 1
ATOM 464 O O . ASN A 1 84 ? -5.027 91.141 5.788 1.00 9.63 80 ASN A O 1
ATOM 469 N N . GLY A 1 85 ? -4.259 91.847 3.795 1.00 9.15 81 GLY A N 1
ATOM 470 C CA . GLY A 1 85 ? -2.959 92.302 4.293 1.00 9.15 81 GLY A CA 1
ATOM 471 C C . GLY A 1 85 ? -3.024 93.648 4.967 1.00 9.24 81 GLY A C 1
ATOM 472 O O . GLY A 1 85 ? -2.020 94.090 5.624 1.00 9.47 81 GLY A O 1
ATOM 473 N N . VAL A 1 86 ? -4.176 94.299 4.847 1.00 9.19 82 VAL A N 1
ATOM 474 C CA . VAL A 1 86 ? -4.435 95.603 5.523 1.00 9.34 82 VAL A CA 1
ATOM 475 C C . VAL A 1 86 ? -4.676 95.450 7.042 1.00 9.71 82 VAL A C 1
ATOM 476 O O . VAL A 1 86 ? -5.055 94.382 7.512 1.00 9.90 82 VAL A O 1
ATOM 480 N N . VAL A 1 87 ? -4.374 96.482 7.820 1.00 10.01 83 VAL A N 1
ATOM 481 C CA . VAL A 1 87 ? -4.860 96.554 9.181 1.00 10.50 83 VAL A CA 1
ATOM 482 C C . VAL A 1 87 ? -5.930 97.671 9.258 1.00 10.80 83 VAL A C 1
ATOM 483 O O . VAL A 1 87 ? -5.694 98.813 8.862 1.00 10.76 83 VAL A O 1
ATOM 487 N N . LEU A 1 88 ? -7.118 97.296 9.746 1.00 11.14 84 LEU A N 1
ATOM 488 C CA . LEU A 1 88 ? -8.306 98.137 9.596 1.00 11.47 84 LEU A CA 1
ATOM 489 C C . LEU A 1 88 ? -8.841 98.696 10.924 1.00 12.12 84 LEU A C 1
ATOM 490 O O . LEU A 1 88 ? -9.252 97.947 11.790 1.00 12.33 84 LEU A O 1
ATOM 495 N N . SER A 1 89 ? -8.846 100.018 11.063 1.00 12.58 85 SER A N 1
ATOM 496 C CA . SER A 1 89 ? -9.616 100.688 12.135 1.00 13.30 85 SER A CA 1
ATOM 497 C C . SER A 1 89 ? -11.053 100.926 11.648 1.00 13.67 85 SER A C 1
ATOM 498 O O . SER A 1 89 ? -11.261 101.739 10.748 1.00 13.55 85 SER A O 1
ATOM 501 N N . PRO A 1 90 ? -12.046 100.237 12.229 1.00 14.21 86 PRO A N 1
ATOM 502 C CA . PRO A 1 90 ? -13.431 100.508 11.814 1.00 14.66 86 PRO A CA 1
ATOM 503 C C . PRO A 1 90 ? -13.862 101.969 12.010 1.00 15.46 86 PRO A C 1
ATOM 504 O O . PRO A 1 90 ? -14.541 102.518 11.167 1.00 15.56 86 PRO A O 1
ATOM 508 N N . GLU A 1 91 ? -13.453 102.606 13.098 1.00 16.42 87 GLU A N 1
ATOM 509 C CA . GLU A 1 91 ? -13.730 104.039 13.252 1.00 17.26 87 GLU A CA 1
ATOM 510 C C . GLU A 1 91 ? -13.237 104.911 12.056 1.00 16.97 87 GLU A C 1
ATOM 511 O O . GLU A 1 91 ? -13.993 105.736 11.499 1.00 17.35 87 GLU A O 1
ATOM 517 N N . ALA A 1 92 ? -11.979 104.744 11.649 1.00 16.44 88 ALA A N 1
ATOM 518 C CA . ALA A 1 92 ? -11.448 105.507 10.503 1.00 16.05 88 ALA A CA 1
ATOM 519 C C . ALA A 1 92 ? -12.211 105.166 9.228 1.00 15.69 88 ALA A C 1
ATOM 520 O O . ALA A 1 92 ? -12.505 106.050 8.411 1.00 15.71 88 ALA A O 1
ATOM 522 N N . LEU A 1 93 ? -12.510 103.873 9.043 1.00 15.30 89 LEU A N 1
ATOM 523 C CA . LEU A 1 93 ? -13.311 103.431 7.914 1.00 15.25 89 LEU A CA 1
ATOM 524 C C . LEU A 1 93 ? -14.654 104.158 7.811 1.00 15.98 89 LEU A C 1
ATOM 525 O O . LEU A 1 93 ? -14.966 104.771 6.781 1.00 16.02 89 LEU A O 1
ATOM 530 N N . PHE A 1 94 ? -15.421 104.136 8.893 1.00 16.58 90 PHE A N 1
ATOM 531 C CA . PHE A 1 94 ? -16.759 104.701 8.875 1.00 17.52 90 PHE A CA 1
ATOM 532 C C . PHE A 1 94 ? -16.769 106.185 8.850 1.00 18.47 90 PHE A C 1
ATOM 533 O O . PHE A 1 94 ? -17.674 106.764 8.284 1.00 18.74 90 PHE A O 1
ATOM 541 N N . LYS A 1 95 ? -15.694 106.797 9.327 1.00 18.54 91 LYS A N 1
ATOM 542 C CA . LYS A 1 95 ? -15.545 108.240 9.167 1.00 20.36 91 LYS A CA 1
ATOM 543 C C . LYS A 1 95 ? -15.397 108.567 7.667 1.00 20.44 91 LYS A C 1
ATOM 544 O O . LYS A 1 95 ? -16.011 109.495 7.180 1.00 21.28 91 LYS A O 1
ATOM 550 N N . GLU A 1 96 ? -14.589 107.788 6.935 1.00 19.43 92 GLU A N 1
ATOM 551 C CA . GLU A 1 96 ? -14.376 108.047 5.501 1.00 19.92 92 GLU A CA 1
ATOM 552 C C . GLU A 1 96 ? -15.636 107.776 4.699 1.00 19.56 92 GLU A C 1
ATOM 553 O O . GLU A 1 96 ? -16.023 108.590 3.847 1.00 20.23 92 GLU A O 1
ATOM 559 N N . ILE A 1 97 ? -16.281 106.636 4.971 1.00 18.32 93 ILE A N 1
ATOM 560 C CA . ILE A 1 97 ? -17.531 106.300 4.308 1.00 18.16 93 ILE A CA 1
ATOM 561 C C . ILE A 1 97 ? -18.536 107.422 4.475 1.00 19.65 93 ILE A C 1
ATOM 562 O O . ILE A 1 97 ? -19.176 107.814 3.515 1.00 19.99 93 ILE A O 1
ATOM 567 N N . GLY A 1 98 ? -18.658 107.918 5.706 1.00 20.70 94 GLY A N 1
ATOM 568 C CA . GLY A 1 98 ? -19.574 108.989 6.031 1.00 22.81 94 GLY A CA 1
ATOM 569 C C . GLY A 1 98 ? -19.317 110.240 5.231 1.00 24.28 94 GLY A C 1
ATOM 570 O O . GLY A 1 98 ? -20.256 110.839 4.695 1.00 25.71 94 GLY A O 1
ATOM 571 N N . GLU A 1 99 ? -18.056 110.671 5.161 1.00 24.89 95 GLU A N 1
ATOM 572 C CA . GLU A 1 99 ? -17.701 111.852 4.314 1.00 26.55 95 GLU A CA 1
ATOM 573 C C . GLU A 1 99 ? -18.034 111.601 2.827 1.00 25.92 95 GLU A C 1
ATOM 574 O O . GLU A 1 99 ? -18.646 112.426 2.156 1.00 26.59 95 GLU A O 1
ATOM 580 N N . LEU A 1 100 ? -17.648 110.428 2.330 1.00 24.24 96 LEU A N 1
ATOM 581 C CA . LEU A 1 100 ? -17.956 110.032 0.961 1.00 24.03 96 LEU A CA 1
ATOM 582 C C . LEU A 1 100 ? -19.474 110.140 0.671 1.00 24.61 96 LEU A C 1
ATOM 583 O O . LEU A 1 100 ? -19.883 110.795 -0.284 1.00 25.54 96 LEU A O 1
ATOM 588 N N . GLU A 1 101 ? -20.291 109.541 1.532 1.00 24.10 97 GLU A N 1
ATOM 589 C CA . GLU A 1 101 ? -21.747 109.525 1.355 1.00 25.08 97 GLU A CA 1
ATOM 590 C C . GLU A 1 101 ? -22.337 110.931 1.401 1.00 27.85 97 GLU A C 1
ATOM 591 O O . GLU A 1 101 ? -23.218 111.268 0.589 1.00 29.27 97 GLU A O 1
ATOM 597 N N . GLU A 1 102 ? -21.843 111.745 2.335 1.00 28.88 98 GLU A N 1
ATOM 598 C CA . GLU A 1 102 ? -22.247 113.166 2.451 1.00 31.96 98 GLU A CA 1
ATOM 599 C C . GLU A 1 102 ? -21.942 113.964 1.169 1.00 33.75 98 GLU A C 1
ATOM 600 O O . GLU A 1 102 ? -22.613 114.942 0.882 1.00 35.87 98 GLU A O 1
ATOM 602 N N . ALA A 1 103 ? -20.915 113.547 0.420 1.00 33.78 99 ALA A N 1
ATOM 603 C CA . ALA A 1 103 ? -20.537 114.188 -0.845 1.00 35.42 99 ALA A CA 1
ATOM 604 C C . ALA A 1 103 ? -21.277 113.574 -2.031 1.00 35.93 99 ALA A C 1
ATOM 605 O O . ALA A 1 103 ? -21.021 113.938 -3.163 1.00 36.91 99 ALA A O 1
ATOM 607 N N . GLY A 1 104 ? -22.162 112.614 -1.769 1.00 35.70 100 GLY A N 1
ATOM 608 C CA . GLY A 1 104 ? -23.076 112.092 -2.787 1.00 35.91 100 GLY A CA 1
ATOM 609 C C . GLY A 1 104 ? -22.673 110.776 -3.432 1.00 34.57 100 GLY A C 1
ATOM 610 O O . GLY A 1 104 ? -23.396 110.282 -4.285 1.00 35.35 100 GLY A O 1
ATOM 611 N N . LEU A 1 105 ? -21.542 110.200 -3.029 1.00 32.73 101 LEU A N 1
ATOM 612 C CA . LEU A 1 105 ? -21.043 108.965 -3.648 1.00 31.48 101 LEU A CA 1
ATOM 613 C C . LEU A 1 105 ? -21.759 107.716 -3.116 1.00 29.77 101 LEU A C 1
ATOM 614 O O . LEU A 1 105 ? -22.163 107.673 -1.951 1.00 28.83 101 LEU A O 1
ATOM 616 N N . SER A 1 106 ? -21.901 106.698 -3.971 1.00 29.15 102 SER A N 1
ATOM 617 C CA . SER A 1 106 ? -22.416 105.384 -3.540 1.00 28.01 102 SER A CA 1
ATOM 618 C C . SER A 1 106 ? -21.240 104.469 -3.323 1.00 26.78 102 SER A C 1
ATOM 619 O O . SER A 1 106 ? -20.515 104.130 -4.280 1.00 27.58 102 SER A O 1
ATOM 622 N N . VAL A 1 107 ? -21.036 104.044 -2.073 1.00 24.88 103 VAL A N 1
ATOM 623 C CA . VAL A 1 107 ? -19.769 103.415 -1.690 1.00 22.76 103 VAL A CA 1
ATOM 624 C C . VAL A 1 107 ? -19.943 101.982 -1.231 1.00 21.18 103 VAL A C 1
ATOM 625 O O . VAL A 1 107 ? -19.230 101.060 -1.722 1.00 20.65 103 VAL A O 1
ATOM 629 N N . ARG A 1 108 ? -20.901 101.754 -0.325 1.00 20.53 104 ARG A N 1
ATOM 630 C CA . ARG A 1 108 ? -20.902 100.509 0.424 1.00 19.66 104 ARG A CA 1
ATOM 631 C C . ARG A 1 108 ? -21.147 99.286 -0.446 1.00 19.25 104 ARG A C 1
ATOM 632 O O . ARG A 1 108 ? -20.577 98.235 -0.174 1.00 20.07 104 ARG A O 1
ATOM 640 N N . GLU A 1 109 ? -21.927 99.406 -1.511 1.00 18.84 105 GLU A N 1
ATOM 641 C CA . GLU A 1 109 ? -22.180 98.256 -2.355 1.00 19.03 105 GLU A CA 1
ATOM 642 C C . GLU A 1 109 ? -21.003 97.868 -3.234 1.00 17.55 105 GLU A C 1
ATOM 643 O O . GLU A 1 109 ? -21.012 96.804 -3.821 1.00 17.28 105 GLU A O 1
ATOM 649 N N . ARG A 1 110 ? -19.993 98.727 -3.340 1.00 16.39 106 ARG A N 1
ATOM 650 C CA . ARG A 1 110 ? -18.826 98.423 -4.155 1.00 15.98 106 ARG A CA 1
ATOM 651 C C . ARG A 1 110 ? -17.495 98.477 -3.389 1.00 14.79 106 ARG A C 1
ATOM 652 O O . ARG A 1 110 ? -16.407 98.557 -3.989 1.00 14.87 106 ARG A O 1
ATOM 660 N N . LEU A 1 111 ? -17.590 98.387 -2.075 1.00 13.77 107 LEU A N 1
ATOM 661 C CA . LEU A 1 111 ? -16.429 98.309 -1.206 1.00 13.03 107 LEU A CA 1
ATOM 662 C C . LEU A 1 111 ? -16.425 96.904 -0.604 1.00 12.37 107 LEU A C 1
ATOM 663 O O . LEU A 1 111 ? -17.419 96.439 -0.024 1.00 12.65 107 LEU A O 1
ATOM 668 N N . PHE A 1 112 ? -15.350 96.189 -0.796 1.00 11.70 108 PHE A N 1
ATOM 669 C CA . PHE A 1 112 ? -15.299 94.785 -0.406 1.00 11.30 108 PHE A CA 1
ATOM 670 C C . PHE A 1 112 ? -14.159 94.598 0.538 1.00 10.74 108 PHE A C 1
ATOM 671 O O . PHE A 1 112 ? -13.030 94.936 0.194 1.00 10.63 108 PHE A O 1
ATOM 679 N N . ILE A 1 113 ? -14.435 94.042 1.712 1.00 10.43 109 ILE A N 1
ATOM 680 C CA . ILE A 1 113 ? -13.457 94.022 2.790 1.00 10.00 109 ILE A CA 1
ATOM 681 C C . ILE A 1 113 ? -13.202 92.595 3.154 1.00 10.10 109 ILE A C 1
ATOM 682 O O . ILE A 1 113 ? -14.131 91.887 3.586 1.00 10.52 109 ILE A O 1
ATOM 687 N N . SER A 1 114 ? -11.946 92.188 3.064 1.00 9.99 110 SER A N 1
ATOM 688 C CA . SER A 1 114 ? -11.546 90.796 3.350 1.00 10.32 110 SER A CA 1
ATOM 689 C C . SER A 1 114 ? -11.995 90.359 4.718 1.00 10.65 110 SER A C 1
ATOM 690 O O . SER A 1 114 ? -11.826 91.066 5.692 1.00 10.31 110 SER A O 1
ATOM 693 N N . GLU A 1 115 ? -12.527 89.156 4.766 1.00 11.52 111 GLU A N 1
ATOM 694 C CA A GLU A 1 115 ? -12.928 88.484 5.987 0.50 12.04 111 GLU A CA 1
ATOM 695 C CA B GLU A 1 115 ? -12.944 88.596 6.024 0.50 12.21 111 GLU A CA 1
ATOM 696 C C . GLU A 1 115 ? -11.704 88.335 6.886 1.00 11.94 111 GLU A C 1
ATOM 697 O O . GLU A 1 115 ? -11.813 88.274 8.114 1.00 11.90 111 GLU A O 1
ATOM 708 N N . ALA A 1 116 ? -10.510 88.278 6.254 1.00 11.40 112 ALA A N 1
ATOM 709 C CA . ALA A 1 116 ? -9.275 88.035 6.995 1.00 11.11 112 ALA A CA 1
ATOM 710 C C . ALA A 1 116 ? -8.454 89.299 7.280 1.00 10.32 112 ALA A C 1
ATOM 711 O O . ALA A 1 116 ? -7.374 89.207 7.865 1.00 10.35 112 ALA A O 1
ATOM 713 N N . THR A 1 117 ? -8.946 90.487 6.901 1.00 9.79 113 THR A N 1
ATOM 714 C CA . THR A 1 117 ? -8.295 91.759 7.328 1.00 9.17 113 THR A CA 1
ATOM 715 C C . THR A 1 117 ? -8.150 91.876 8.853 1.00 9.33 113 THR A C 1
ATOM 716 O O . THR A 1 117 ? -9.091 91.532 9.618 1.00 9.90 113 THR A O 1
ATOM 720 N N . THR A 1 118 ? -6.961 92.299 9.301 1.00 8.97 114 THR A N 1
ATOM 721 C CA . THR A 1 118 ? -6.625 92.331 10.701 1.00 9.03 114 THR A CA 1
ATOM 722 C C . THR A 1 118 ? -7.257 93.594 11.249 1.00 9.05 114 THR A C 1
ATOM 723 O O . THR A 1 118 ? -7.200 94.597 10.589 1.00 8.86 114 THR A O 1
ATOM 727 N N . LEU A 1 119 ? -7.879 93.542 12.424 1.00 9.57 115 LEU A N 1
ATOM 728 C CA . LEU A 1 119 ? -8.435 94.764 13.038 1.00 9.98 115 LEU A CA 1
ATOM 729 C C . LEU A 1 119 ? -7.415 95.523 13.845 1.00 10.30 115 LEU A C 1
ATOM 730 O O . LEU A 1 119 ? -6.572 94.934 14.495 1.00 10.33 115 LEU A O 1
ATOM 735 N N . ILE A 1 120 ? -7.544 96.852 13.841 1.00 10.80 116 ILE A N 1
ATOM 736 C CA . ILE A 1 120 ? -6.957 97.727 14.847 1.00 11.40 116 ILE A CA 1
ATOM 737 C C . ILE A 1 120 ? -8.005 97.991 15.940 1.00 12.74 116 ILE A C 1
ATOM 738 O O . ILE A 1 120 ? -9.127 98.465 15.666 1.00 13.18 116 ILE A O 1
ATOM 743 N N . LEU A 1 121 ? -7.614 97.654 17.168 1.00 13.65 117 LEU A N 1
ATOM 744 C CA . LEU A 1 121 ? -8.397 97.809 18.337 1.00 14.93 117 LEU A CA 1
ATOM 745 C C . LEU A 1 121 ? -7.867 98.961 19.178 1.00 15.82 117 LEU A C 1
ATOM 746 O O . LEU A 1 121 ? -6.714 99.396 19.011 1.00 15.73 117 LEU A O 1
ATOM 751 N N . PRO A 1 122 ? -8.714 99.483 20.062 1.00 17.05 118 PRO A N 1
ATOM 752 C CA . PRO A 1 122 ? -8.337 100.536 20.989 1.00 18.04 118 PRO A CA 1
ATOM 753 C C . PRO A 1 122 ? -7.042 100.281 21.770 1.00 18.01 118 PRO A C 1
ATOM 754 O O . PRO A 1 122 ? -6.293 101.227 22.013 1.00 18.27 118 PRO A O 1
ATOM 758 N N . TYR A 1 123 ? -6.776 99.040 22.164 1.00 17.49 119 TYR A N 1
ATOM 759 C CA . TYR A 1 123 ? -5.557 98.796 22.919 1.00 17.62 119 TYR A CA 1
ATOM 760 C C . TYR A 1 123 ? -4.283 98.930 22.101 1.00 16.04 119 TYR A C 1
ATOM 761 O O . TYR A 1 123 ? -3.233 99.165 22.684 1.00 15.77 119 TYR A O 1
ATOM 770 N N . HIS A 1 124 ? -4.370 98.782 20.769 1.00 14.59 120 HIS A N 1
ATOM 771 C CA . HIS A 1 124 ? -3.199 99.011 19.899 1.00 13.55 120 HIS A CA 1
ATOM 772 C C . HIS A 1 124 ? -2.811 100.453 19.935 1.00 14.05 120 HIS A C 1
ATOM 773 O O . HIS A 1 124 ? -1.626 100.778 20.018 1.00 13.97 120 HIS A O 1
ATOM 780 N N . ILE A 1 125 ? -3.800 101.334 19.852 1.00 14.52 121 ILE A N 1
ATOM 781 C CA . ILE A 1 125 ? -3.533 102.776 19.976 1.00 15.29 121 ILE A CA 1
ATOM 782 C C . ILE A 1 125 ? -2.940 103.110 21.346 1.00 15.87 121 ILE A C 1
ATOM 783 O O . ILE A 1 125 ? -2.007 103.911 21.448 1.00 16.17 121 ILE A O 1
ATOM 788 N N . ALA A 1 126 ? -3.454 102.485 22.402 1.00 16.11 122 ALA A N 1
ATOM 789 C CA . ALA A 1 126 ? -2.911 102.733 23.750 1.00 16.87 122 ALA A CA 1
ATOM 790 C C . ALA A 1 126 ? -1.488 102.226 23.886 1.00 16.10 122 ALA A C 1
ATOM 791 O O . ALA A 1 126 ? -0.700 102.833 24.590 1.00 16.40 122 ALA A O 1
ATOM 793 N N . ILE A 1 127 ? -1.178 101.077 23.247 1.00 14.85 123 ILE A N 1
ATOM 794 C CA . ILE A 1 127 ? 0.180 100.569 23.247 1.00 14.39 123 ILE A CA 1
ATOM 795 C C . ILE A 1 127 ? 1.140 101.558 22.558 1.00 14.31 123 ILE A C 1
ATOM 796 O O . ILE A 1 127 ? 2.212 101.856 23.093 1.00 14.41 123 ILE A O 1
ATOM 801 N N . ASP A 1 128 ? 0.747 102.106 21.414 1.00 14.29 124 ASP A N 1
ATOM 802 C CA . ASP A 1 128 ? 1.574 103.142 20.767 1.00 14.90 124 ASP A CA 1
ATOM 803 C C . ASP A 1 128 ? 1.784 104.322 21.721 1.00 16.12 124 ASP A C 1
ATOM 804 O O . ASP A 1 128 ? 2.891 104.821 21.877 1.00 16.30 124 ASP A O 1
ATOM 809 N N . GLN A 1 129 ? 0.720 104.765 22.350 1.00 17.00 125 GLN A N 1
ATOM 810 C CA . GLN A 1 129 ? 0.845 105.967 23.214 1.00 18.76 125 GLN A CA 1
ATOM 811 C C . GLN A 1 129 ? 1.760 105.714 24.439 1.00 19.30 125 GLN A C 1
ATOM 812 O O . GLN A 1 129 ? 2.571 106.589 24.837 1.00 20.48 125 GLN A O 1
ATOM 818 N N . ALA A 1 130 ? 1.633 104.534 25.033 1.00 19.15 126 ALA A N 1
ATOM 819 C CA . ALA A 1 130 ? 2.447 104.130 26.206 1.00 19.75 126 ALA A CA 1
ATOM 820 C C . ALA A 1 130 ? 3.926 103.997 25.844 1.00 19.47 126 ALA A C 1
ATOM 821 O O . ALA A 1 130 ? 4.804 104.413 26.605 1.00 20.05 126 ALA A O 1
ATOM 823 N N . ARG A 1 131 ? 4.203 103.367 24.704 1.00 18.62 127 ARG A N 1
ATOM 824 C CA . ARG A 1 131 ? 5.561 103.329 24.186 1.00 18.92 127 ARG A CA 1
ATOM 825 C C . ARG A 1 131 ? 6.135 104.740 23.961 1.00 20.26 127 ARG A C 1
ATOM 826 O O . ARG A 1 131 ? 7.245 105.023 24.419 1.00 21.15 127 ARG A O 1
ATOM 834 N N . GLU A 1 132 ? 5.388 105.584 23.246 1.00 20.84 128 GLU A N 1
ATOM 835 C CA . GLU A 1 132 ? 5.782 106.987 23.006 1.00 22.84 128 GLU A CA 1
ATOM 836 C C . GLU A 1 132 ? 6.031 107.771 24.293 1.00 25.01 128 GLU A C 1
ATOM 837 O O . GLU A 1 132 ? 6.931 108.628 24.343 1.00 25.98 128 GLU A O 1
ATOM 839 N N . ALA A 1 133 ? 5.215 107.522 25.319 1.00 26.15 129 ALA A N 1
ATOM 840 C CA . ALA A 1 133 ? 5.282 108.314 26.549 1.00 28.94 129 ALA A CA 1
ATOM 841 C C . ALA A 1 133 ? 6.622 108.093 27.250 1.00 30.23 129 ALA A C 1
ATOM 842 O O . ALA A 1 133 ? 7.179 108.998 27.874 1.00 31.14 129 ALA A O 1
ATOM 844 N N . ARG A 1 134 ? 7.142 106.879 27.104 1.00 30.72 130 ARG A N 1
ATOM 845 C CA . ARG A 1 134 ? 8.386 106.511 27.697 1.00 32.50 130 ARG A CA 1
ATOM 846 C C . ARG A 1 134 ? 9.505 106.793 26.712 1.00 33.09 130 ARG A C 1
ATOM 847 O O . ARG A 1 134 ? 10.576 107.178 27.143 1.00 34.44 130 ARG A O 1
ATOM 855 N N . ARG A 1 145 ? -1.103 105.382 15.408 1.00 19.68 141 ARG A N 1
ATOM 856 C CA . ARG A 1 145 ? -2.461 105.002 15.072 1.00 19.35 141 ARG A CA 1
ATOM 857 C C . ARG A 1 145 ? -2.758 103.507 15.301 1.00 16.69 141 ARG A C 1
ATOM 858 O O . ARG A 1 145 ? -3.773 102.968 14.833 1.00 15.41 141 ARG A O 1
ATOM 866 N N . GLY A 1 146 ? -1.859 102.830 16.015 1.00 15.31 142 GLY A N 1
ATOM 867 C CA . GLY A 1 146 ? -2.072 101.435 16.389 1.00 13.55 142 GLY A CA 1
ATOM 868 C C . GLY A 1 146 ? -1.681 100.411 15.331 1.00 12.16 142 GLY A C 1
ATOM 869 O O . GLY A 1 146 ? -1.820 99.223 15.554 1.00 10.94 142 GLY A O 1
ATOM 870 N N . ILE A 1 147 ? -1.136 100.873 14.204 1.00 11.60 143 ILE A N 1
ATOM 871 C CA . ILE A 1 147 ? -0.759 99.969 13.073 1.00 10.94 143 ILE A CA 1
ATOM 872 C C . ILE A 1 147 ? 0.320 98.899 13.449 1.00 10.42 143 ILE A C 1
ATOM 873 O O . ILE A 1 147 ? 0.152 97.692 13.194 1.00 10.35 143 ILE A O 1
ATOM 878 N N . GLY A 1 148 ? 1.425 99.324 14.048 1.00 10.21 144 GLY A N 1
ATOM 879 C CA . GLY A 1 148 ? 2.479 98.388 14.503 1.00 9.92 144 GLY A CA 1
ATOM 880 C C . GLY A 1 148 ? 1.957 97.315 15.464 1.00 9.40 144 GLY A C 1
ATOM 881 O O . GLY A 1 148 ? 2.110 96.116 15.227 1.00 9.10 144 GLY A O 1
ATOM 882 N N . PRO A 1 149 ? 1.309 97.744 16.550 1.00 9.28 145 PRO A N 1
ATOM 883 C CA . PRO A 1 149 ? 0.738 96.792 17.484 1.00 9.02 145 PRO A CA 1
ATOM 884 C C . PRO A 1 149 ? -0.256 95.809 16.809 1.00 8.58 145 PRO A C 1
ATOM 885 O O . PRO A 1 149 ? -0.237 94.580 17.152 1.00 8.75 145 PRO A O 1
ATOM 889 N N . ALA A 1 150 ? -1.050 96.261 15.813 1.00 8.14 146 ALA A N 1
ATOM 890 C CA . ALA A 1 150 ? -1.936 95.343 15.138 1.00 7.71 146 ALA A CA 1
ATOM 891 C C . ALA A 1 150 ? -1.138 94.253 14.376 1.00 7.54 146 ALA A C 1
ATOM 892 O O . ALA A 1 150 ? -1.407 93.045 14.504 1.00 7.47 146 ALA A O 1
ATOM 894 N N . TYR A 1 151 ? -0.144 94.670 13.605 1.00 7.54 147 TYR A N 1
ATOM 895 C CA . TYR A 1 151 ? 0.729 93.713 12.882 1.00 7.66 147 TYR A CA 1
ATOM 896 C C . TYR A 1 151 ? 1.503 92.838 13.873 1.00 8.06 147 TYR A C 1
ATOM 897 O O . TYR A 1 151 ? 1.727 91.619 13.641 1.00 8.01 147 TYR A O 1
ATOM 906 N N . GLU A 1 152 ? 1.845 93.412 15.008 1.00 8.42 148 GLU A N 1
ATOM 907 C CA . GLU A 1 152 ? 2.453 92.600 16.104 1.00 9.06 148 GLU A CA 1
ATOM 908 C C . GLU A 1 152 ? 1.526 91.481 16.618 1.00 9.12 148 GLU A C 1
ATOM 909 O O . GLU A 1 152 ? 1.957 90.282 16.733 1.00 9.23 148 GLU A O 1
ATOM 915 N N . ASP A 1 153 ? 0.258 91.809 16.845 1.00 9.05 149 ASP A N 1
ATOM 916 C CA . ASP A 1 153 ? -0.729 90.748 17.193 1.00 9.37 149 ASP A CA 1
ATOM 917 C C . ASP A 1 153 ? -0.907 89.711 16.085 1.00 9.18 149 ASP A C 1
ATOM 918 O O . ASP A 1 153 ? -1.049 88.492 16.350 1.00 9.33 149 ASP A O 1
ATOM 923 N N . LYS A 1 154 ? -0.905 90.187 14.834 1.00 8.90 150 LYS A N 1
ATOM 924 C CA . LYS A 1 154 ? -1.012 89.294 13.686 1.00 8.95 150 LYS A CA 1
ATOM 925 C C . LYS A 1 154 ? 0.092 88.243 13.715 1.00 9.36 150 LYS A C 1
ATOM 926 O O . LYS A 1 154 ? -0.179 87.007 13.750 1.00 9.52 150 LYS A O 1
ATOM 932 N N . VAL A 1 155 ? 1.341 88.701 13.672 1.00 9.48 151 VAL A N 1
ATOM 933 C CA A VAL A 1 155 ? 2.464 87.779 13.695 0.50 10.17 151 VAL A CA 1
ATOM 934 C CA B VAL A 1 155 ? 2.461 87.779 13.701 0.50 10.18 151 VAL A CA 1
ATOM 935 C C . VAL A 1 155 ? 2.446 86.932 14.987 1.00 10.69 151 VAL A C 1
ATOM 936 O O . VAL A 1 155 ? 2.841 85.772 14.977 1.00 11.10 151 VAL A O 1
ATOM 943 N N . GLY A 1 156 ? 2.001 87.539 16.100 1.00 10.76 152 GLY A N 1
ATOM 944 C CA . GLY A 1 156 ? 1.860 86.799 17.342 1.00 11.80 152 GLY A CA 1
ATOM 945 C C . GLY A 1 156 ? 0.759 85.713 17.303 1.00 12.65 152 GLY A C 1
ATOM 946 O O . GLY A 1 156 ? 0.565 85.007 18.300 1.00 13.50 152 GLY A O 1
ATOM 947 N N . ARG A 1 157 ? 0.011 85.638 16.196 1.00 12.90 153 ARG A N 1
ATOM 948 C CA . ARG A 1 157 ? -1.142 84.726 16.054 1.00 14.27 153 ARG A CA 1
ATOM 949 C C . ARG A 1 157 ? -2.243 84.859 17.125 1.00 14.35 153 ARG A C 1
ATOM 950 O O . ARG A 1 157 ? -2.897 83.874 17.470 1.00 14.45 153 ARG A O 1
ATOM 958 N N . ARG A 1 158 ? -2.439 86.069 17.627 1.00 14.14 154 ARG A N 1
ATOM 959 C CA . ARG A 1 158 ? -3.531 86.344 18.547 1.00 15.01 154 ARG A CA 1
ATOM 960 C C . ARG A 1 158 ? -4.463 87.420 18.015 1.00 14.32 154 ARG A C 1
ATOM 961 O O . ARG A 1 158 ? -5.438 87.789 18.709 1.00 14.33 154 ARG A O 1
ATOM 969 N N . ALA A 1 159 ? -4.190 87.913 16.794 1.00 13.07 155 ALA A N 1
ATOM 970 C CA . ALA A 1 159 ? -4.994 88.958 16.192 1.00 12.79 155 ALA A CA 1
ATOM 971 C C . ALA A 1 159 ? -6.461 88.556 15.958 1.00 12.63 155 ALA A C 1
ATOM 972 O O . ALA A 1 159 ? -6.793 87.388 15.629 1.00 12.76 155 ALA A O 1
ATOM 974 N N . LEU A 1 160 ? -7.314 89.549 16.181 1.00 12.43 156 LEU A N 1
ATOM 975 C CA . LEU A 1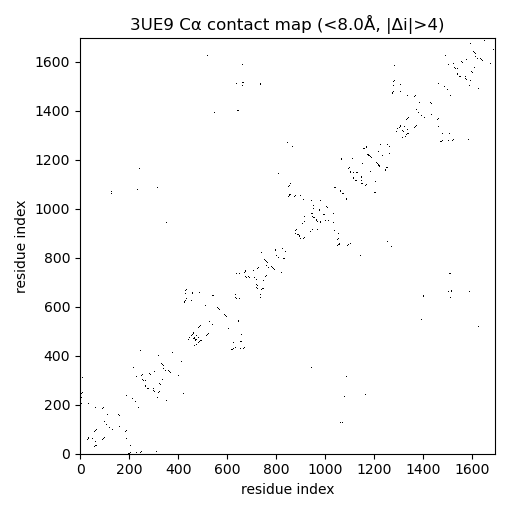 160 ? -8.729 89.509 15.826 1.00 12.56 156 LEU A CA 1
ATOM 976 C C . LEU A 1 160 ? -8.852 90.116 14.451 1.00 12.03 156 LEU A C 1
ATOM 977 O O . LEU A 1 160 ? -8.279 91.150 14.176 1.00 12.10 156 LEU A O 1
ATOM 982 N N . ARG A 1 161 ? -9.573 89.425 13.591 1.00 11.72 157 ARG A N 1
ATOM 983 C CA . ARG A 1 161 ? -9.758 89.804 12.233 1.00 11.46 157 ARG A CA 1
ATOM 984 C C . ARG A 1 161 ? -11.230 90.161 11.995 1.00 11.54 157 ARG A C 1
ATOM 985 O O . ARG A 1 161 ? -12.083 89.897 12.844 1.00 11.85 157 ARG A O 1
ATOM 993 N N . VAL A 1 162 ? -11.506 90.732 10.830 1.00 11.12 158 VAL A N 1
ATOM 994 C CA . VAL A 1 162 ? -12.847 91.198 10.507 1.00 11.47 158 VAL A CA 1
ATOM 995 C C . VAL A 1 162 ? -13.886 90.119 10.765 1.00 11.87 158 VAL A C 1
ATOM 996 O O . VAL A 1 162 ? -14.828 90.367 11.481 1.00 11.96 158 VAL A O 1
ATOM 1000 N N . GLN A 1 163 ? -13.701 88.905 10.239 1.00 12.17 159 GLN A N 1
ATOM 1001 C CA . GLN A 1 163 ? -14.721 87.895 10.365 1.00 12.98 159 GLN A CA 1
ATOM 1002 C C . GLN A 1 163 ? -15.066 87.563 11.802 1.00 13.65 159 GLN A C 1
ATOM 1003 O O . GLN A 1 163 ? -16.172 87.127 12.065 1.00 14.03 159 GLN A O 1
ATOM 1009 N N . ASP A 1 164 ? -14.125 87.745 12.725 1.00 13.68 160 ASP A N 1
ATOM 1010 C CA . ASP A 1 164 ? -14.326 87.380 14.120 1.00 14.95 160 ASP A CA 1
ATOM 1011 C C . ASP A 1 164 ? -15.393 88.228 14.813 1.00 15.29 160 ASP A C 1
ATOM 1012 O O . ASP A 1 164 ? -15.929 87.837 15.862 1.00 16.10 160 ASP A O 1
ATOM 1017 N N . LEU A 1 165 ? -15.691 89.384 14.237 1.00 14.95 161 LEU A N 1
ATOM 1018 C CA . LEU A 1 165 ? -16.689 90.323 14.832 1.00 15.68 161 LEU A CA 1
ATOM 1019 C C . LEU A 1 165 ? -18.107 89.672 14.868 1.00 17.02 161 LEU A C 1
ATOM 1020 O O . LEU A 1 165 ? -19.003 90.158 15.559 1.00 17.78 161 LEU A O 1
ATOM 1025 N N . PHE A 1 166 ? -18.288 88.594 14.101 1.00 17.38 162 PHE A N 1
ATOM 1026 C CA . PHE A 1 166 ? -19.597 88.043 13.849 1.00 19.03 162 PHE A CA 1
ATOM 1027 C C . PHE A 1 166 ? -19.917 86.823 14.704 1.00 20.71 162 PHE A C 1
ATOM 1028 O O . PHE A 1 166 ? -20.984 86.259 14.570 1.00 21.67 162 PHE A O 1
ATOM 1036 N N . ASP A 1 167 ? -19.007 86.468 15.616 1.00 21.20 163 ASP A N 1
ATOM 1037 C CA . ASP A 1 167 ? -19.315 85.573 16.740 1.00 23.49 163 ASP A CA 1
ATOM 1038 C C . ASP A 1 167 ? -18.946 86.285 18.035 1.00 23.47 163 ASP A C 1
ATOM 1039 O O . ASP A 1 167 ? -17.801 86.254 18.426 1.00 23.04 163 ASP A O 1
ATOM 1044 N N . ALA A 1 168 ? -19.941 86.861 18.705 1.00 24.31 164 ALA A N 1
ATOM 1045 C CA . ALA A 1 168 ? -19.724 87.721 19.859 1.00 24.63 164 ALA A CA 1
ATOM 1046 C C . ALA A 1 168 ? -18.995 87.008 20.985 1.00 24.96 164 ALA A C 1
ATOM 1047 O O . ALA A 1 168 ? -18.140 87.598 21.660 1.00 23.86 164 ALA A O 1
ATOM 1049 N N . ARG A 1 169 ? -19.345 85.740 21.192 1.00 25.43 165 ARG A N 1
ATOM 1050 C CA . ARG A 1 169 ? -18.820 84.976 22.329 1.00 26.19 165 ARG A CA 1
ATOM 1051 C C . ARG A 1 169 ? -17.328 84.709 22.161 1.00 24.83 165 ARG A C 1
ATOM 1052 O O . ARG A 1 169 ? -16.551 84.976 23.072 1.00 24.69 165 ARG A O 1
ATOM 1054 N N . THR A 1 170 ? -16.924 84.206 20.997 1.00 24.17 166 THR A N 1
ATOM 1055 C CA . THR A 1 170 ? -15.502 83.892 20.763 1.00 23.26 166 THR A CA 1
ATOM 1056 C C . THR A 1 170 ? -14.645 85.149 20.522 1.00 21.61 166 THR A C 1
ATOM 1057 O O . THR A 1 170 ? -13.476 85.178 20.920 1.00 21.44 166 THR A O 1
ATOM 1061 N N . PHE A 1 171 ? -15.212 86.188 19.915 1.00 20.49 167 PHE A N 1
ATOM 1062 C CA . PHE A 1 171 ? -14.557 87.532 19.952 1.00 19.35 167 PHE A CA 1
ATOM 1063 C C . PHE A 1 171 ? -14.225 87.973 21.390 1.00 19.78 167 PHE A C 1
ATOM 1064 O O . PHE A 1 171 ? -13.084 88.387 21.696 1.00 19.56 167 PHE A O 1
ATOM 1072 N N . ALA A 1 172 ? -15.207 87.886 22.284 1.00 21.27 168 ALA A N 1
ATOM 1073 C CA . ALA A 1 172 ? -14.994 88.319 23.675 1.00 21.40 168 ALA A CA 1
ATOM 1074 C C . ALA A 1 172 ? -13.881 87.458 24.322 1.00 21.28 168 ALA A C 1
ATOM 1075 O O . ALA A 1 172 ? -13.025 87.961 25.050 1.00 20.79 168 ALA A O 1
ATOM 1077 N N . ASP A 1 173 ? -13.870 86.169 24.008 1.00 21.97 169 ASP A N 1
ATOM 1078 C CA . ASP A 1 173 ? -12.911 85.239 24.623 1.00 22.35 169 ASP A CA 1
ATOM 1079 C C . ASP A 1 173 ? -11.473 85.510 24.200 1.00 20.83 169 ASP A C 1
ATOM 1080 O O . ASP A 1 173 ? -10.559 85.480 25.035 1.00 20.86 169 ASP A O 1
ATOM 1085 N N . ARG A 1 174 ? -11.261 85.752 22.905 1.00 19.76 170 ARG A N 1
ATOM 1086 C CA . ARG A 1 174 ? -9.944 86.106 22.396 1.00 18.17 170 ARG A CA 1
ATOM 1087 C C . ARG A 1 174 ? -9.523 87.498 22.894 1.00 17.37 170 ARG A C 1
ATOM 1088 O O . ARG A 1 174 ? -8.355 87.712 23.269 1.00 16.29 170 ARG A O 1
ATOM 1090 N N . LEU A 1 175 ? -10.474 88.436 22.893 1.00 17.29 171 LEU A N 1
ATOM 1091 C CA . LEU A 1 175 ? -10.199 89.797 23.365 1.00 17.20 171 LEU A CA 1
ATOM 1092 C C . LEU A 1 175 ? -9.691 89.714 24.775 1.00 18.32 171 LEU A C 1
ATOM 1093 O O . LEU A 1 175 ? -8.641 90.284 25.091 1.00 18.63 171 LEU A O 1
ATOM 1098 N N . ARG A 1 176 ? -10.408 88.966 25.610 1.00 19.79 172 ARG A N 1
ATOM 1099 C CA . ARG A 1 176 ? -10.049 88.769 27.008 1.00 21.03 172 ARG A CA 1
ATOM 1100 C C . ARG A 1 176 ? -8.613 88.262 27.194 1.00 20.52 172 ARG A C 1
ATOM 1101 O O . ARG A 1 176 ? -7.855 88.812 28.009 1.00 20.11 172 ARG A O 1
ATOM 1109 N N . GLU A 1 177 ? -8.263 87.199 26.477 1.00 20.31 173 GLU A N 1
ATOM 1110 C CA . GLU A 1 177 ? -6.895 86.695 26.469 1.00 20.42 173 GLU A CA 1
ATOM 1111 C C . GLU A 1 177 ? -5.875 87.756 26.023 1.00 18.58 173 GLU A C 1
ATOM 1112 O O . GLU A 1 177 ? -4.795 87.843 26.579 1.00 18.27 173 GLU A O 1
ATOM 1118 N N . ASN A 1 178 ? -6.191 88.511 24.973 1.00 17.25 174 ASN A N 1
ATOM 1119 C CA . ASN A 1 178 ? -5.265 89.513 24.447 1.00 16.32 174 ASN A CA 1
ATOM 1120 C C . ASN A 1 178 ? -5.068 90.613 25.488 1.00 16.67 174 ASN A C 1
ATOM 1121 O O . ASN A 1 178 ? -3.942 91.102 25.712 1.00 16.49 174 ASN A O 1
ATOM 1126 N N . LEU A 1 179 ? -6.138 90.981 26.173 1.00 17.17 175 LEU A N 1
ATOM 1127 C CA . LEU A 1 179 ? -6.017 92.119 27.113 1.00 17.97 175 LEU A CA 1
ATOM 1128 C C . LEU A 1 179 ? -5.273 91.695 28.389 1.00 18.68 175 LEU A C 1
ATOM 1129 O O . LEU A 1 179 ? -4.554 92.476 28.971 1.00 19.34 175 LEU A O 1
ATOM 1134 N N . ASP A 1 180 ? -5.375 90.436 28.764 1.00 19.74 176 ASP A N 1
ATOM 1135 C CA . ASP A 1 180 ? -4.574 89.897 29.877 1.00 20.75 176 ASP A CA 1
ATOM 1136 C C . ASP A 1 180 ? -3.081 90.134 29.619 1.00 19.77 176 ASP A C 1
ATOM 1137 O O . ASP A 1 180 ? -2.368 90.592 30.479 1.00 19.14 176 ASP A O 1
ATOM 1142 N N . PHE A 1 181 ? -2.603 89.774 28.426 1.00 19.20 177 PHE A N 1
ATOM 1143 C CA . PHE A 1 181 ? -1.226 90.040 28.089 1.00 18.59 177 PHE A CA 1
ATOM 1144 C C . PHE A 1 181 ? -0.951 91.547 27.956 1.00 17.76 177 PHE A C 1
ATOM 1145 O O . PHE A 1 181 ? -0.064 92.059 28.576 1.00 17.59 177 PHE A O 1
ATOM 1153 N N . HIS A 1 182 ? -1.710 92.247 27.139 1.00 17.12 178 HIS A N 1
ATOM 1154 C CA . HIS A 1 182 ? -1.338 93.631 26.798 1.00 16.50 178 HIS A CA 1
ATOM 1155 C C . HIS A 1 182 ? -1.503 94.550 27.982 1.00 16.72 178 HIS A C 1
ATOM 1156 O O . HIS A 1 182 ? -0.721 95.473 28.154 1.00 16.34 178 HIS A O 1
ATOM 1163 N N . ASN A 1 183 ? -2.482 94.275 28.850 1.00 17.18 179 ASN A N 1
ATOM 1164 C CA . ASN A 1 183 ? -2.597 95.042 30.104 1.00 17.83 179 ASN A CA 1
ATOM 1165 C C . ASN A 1 183 ? -1.439 94.737 31.079 1.00 18.31 179 ASN A C 1
ATOM 1166 O O . ASN A 1 183 ? -0.995 95.623 31.818 1.00 18.21 179 ASN A O 1
ATOM 1171 N N . PHE A 1 184 ? -0.923 93.504 31.038 1.00 18.78 180 PHE A N 1
ATOM 1172 C CA . PHE A 1 184 ? 0.276 93.168 31.812 1.00 20.04 180 PHE A CA 1
ATOM 1173 C C . PHE A 1 184 ? 1.446 94.016 31.319 1.00 19.71 180 PHE A C 1
ATOM 1174 O O . PHE A 1 184 ? 2.127 94.666 32.133 1.00 20.42 180 PHE A O 1
ATOM 1182 N N . VAL A 1 185 ? 1.648 94.053 29.992 1.00 18.71 181 VAL A N 1
ATOM 1183 C CA . VAL A 1 185 ? 2.715 94.865 29.399 1.00 18.42 181 VAL A CA 1
ATOM 1184 C C . VAL A 1 185 ? 2.507 96.349 29.676 1.00 18.57 181 VAL A C 1
ATOM 1185 O O . VAL A 1 185 ? 3.434 97.009 30.095 1.00 19.18 181 VAL A O 1
ATOM 1189 N N . LEU A 1 186 ? 1.291 96.856 29.457 1.00 18.67 182 LEU A N 1
ATOM 1190 C CA . LEU A 1 186 ? 0.978 98.291 29.661 1.00 19.10 182 LEU A CA 1
ATOM 1191 C C . LEU A 1 186 ? 1.240 98.719 31.075 1.00 20.02 182 LEU A C 1
ATOM 1192 O O . LEU A 1 186 ? 1.894 99.726 31.285 1.00 21.57 182 LEU A O 1
ATOM 1197 N N . THR A 1 187 ? 0.742 97.966 32.050 1.00 20.29 183 THR A N 1
ATOM 1198 C CA . THR A 1 187 ? 0.803 98.396 33.455 1.00 21.11 183 THR A CA 1
ATOM 1199 C C . THR A 1 187 ? 2.097 97.990 34.154 1.00 21.80 183 THR A C 1
ATOM 1200 O O . THR A 1 187 ? 2.605 98.721 35.003 1.00 22.32 183 THR A O 1
ATOM 1204 N N . GLN A 1 188 ? 2.626 96.815 33.827 1.00 21.88 184 GLN A N 1
ATOM 1205 C CA . GLN A 1 188 ? 3.767 96.303 34.577 1.00 22.86 184 GLN A CA 1
ATOM 1206 C C . GLN A 1 188 ? 5.086 96.640 33.888 1.00 22.49 184 GLN A C 1
ATOM 1207 O O . GLN A 1 188 ? 6.092 96.803 34.565 1.00 23.16 184 GLN A O 1
ATOM 1213 N N . TYR A 1 189 ? 5.088 96.781 32.569 1.00 21.74 185 TYR A N 1
ATOM 1214 C CA . TYR A 1 189 ? 6.329 97.066 31.852 1.00 22.12 185 TYR A CA 1
ATOM 1215 C C . TYR A 1 189 ? 6.442 98.523 31.433 1.00 22.84 185 TYR A C 1
ATOM 1216 O O . TYR A 1 189 ? 7.453 99.165 31.697 1.00 23.56 185 TYR A O 1
ATOM 1225 N N . LEU A 1 190 ? 5.404 99.049 30.796 1.00 23.81 186 LEU A N 1
ATOM 1226 C CA . LEU A 1 190 ? 5.411 100.445 30.328 1.00 24.42 186 LEU A CA 1
ATOM 1227 C C . LEU A 1 190 ? 4.973 101.442 31.383 1.00 26.42 186 LEU A C 1
ATOM 1228 O O . LEU A 1 190 ? 4.922 102.659 31.127 1.00 27.26 186 LEU A O 1
ATOM 1233 N N . GLY A 1 191 ? 4.632 100.939 32.566 1.00 27.47 187 GLY A N 1
ATOM 1234 C CA . GLY A 1 191 ? 4.137 101.770 33.660 1.00 28.85 187 GLY A CA 1
ATOM 1235 C C . GLY A 1 191 ? 2.853 102.566 33.411 1.00 29.82 187 GLY A C 1
ATOM 1236 O O . GLY A 1 191 ? 2.559 103.505 34.174 1.00 29.92 187 GLY A O 1
ATOM 1237 N N . GLY A 1 192 ? 2.084 102.198 32.381 1.00 28.23 188 GLY A N 1
ATOM 1238 C CA . GLY A 1 192 ? 0.908 102.980 31.976 1.00 27.87 188 GLY A CA 1
ATOM 1239 C C . GLY A 1 192 ? -0.429 102.444 32.464 1.00 27.29 188 GLY A C 1
ATOM 1240 O O . GLY A 1 192 ? -0.491 101.690 33.434 1.00 27.72 188 GLY A O 1
ATOM 1241 N N . ALA A 1 193 ? -1.504 102.812 31.759 1.00 26.45 189 ALA A N 1
ATOM 1242 C CA . ALA A 1 193 ? -2.880 102.518 32.210 1.00 26.03 189 ALA A CA 1
ATOM 1243 C C . ALA A 1 193 ? -3.487 101.303 31.510 1.00 24.11 189 ALA A C 1
ATOM 1244 O O . ALA A 1 193 ? -3.312 101.139 30.322 1.00 23.70 189 ALA A O 1
ATOM 1246 N N . ALA A 1 194 ? -4.230 100.487 32.264 1.00 23.45 190 ALA A N 1
ATOM 1247 C CA . ALA A 1 194 ? -4.933 99.318 31.725 1.00 22.70 190 ALA A CA 1
ATOM 1248 C C . ALA A 1 194 ? -6.060 99.750 30.771 1.00 22.46 190 ALA A C 1
ATOM 1249 O O . ALA A 1 194 ? -6.692 100.801 30.983 1.00 23.25 190 ALA A O 1
ATOM 1251 N N . VAL A 1 195 ? -6.328 98.932 29.756 1.00 20.85 191 VAL A N 1
ATOM 1252 C CA . VAL A 1 195 ? -7.473 99.127 28.846 1.00 20.69 191 VAL A CA 1
ATOM 1253 C C . VAL A 1 195 ? -8.648 98.207 29.255 1.00 21.46 191 VAL A C 1
ATOM 1254 O O . VAL A 1 195 ? -8.497 96.963 29.353 1.00 21.61 191 VAL A O 1
ATOM 1258 N N . ASP A 1 196 ? -9.828 98.811 29.394 1.00 22.29 192 ASP A N 1
ATOM 1259 C CA . ASP A 1 196 ? -11.027 98.113 29.872 1.00 23.60 192 ASP A CA 1
ATOM 1260 C C . ASP A 1 196 ? -11.570 97.122 28.843 1.00 22.75 192 ASP A C 1
ATOM 1261 O O . ASP A 1 196 ? -11.792 97.483 27.700 1.00 21.55 192 ASP A O 1
ATOM 1266 N N . PHE A 1 197 ? -11.818 95.892 29.298 1.00 23.19 193 PHE A N 1
ATOM 1267 C CA . PHE A 1 197 ? -12.330 94.808 28.475 1.00 23.46 193 PHE A CA 1
ATOM 1268 C C . PHE A 1 197 ? -13.732 95.103 27.926 1.00 23.97 193 PHE A C 1
ATOM 1269 O O . PHE A 1 197 ? -13.939 95.107 26.708 1.00 22.88 193 PHE A O 1
ATOM 1277 N N . GLN A 1 198 ? -14.684 95.379 28.811 1.00 25.29 194 GLN A N 1
ATOM 1278 C CA . GLN A 1 198 ? -16.069 95.587 28.378 1.00 26.11 194 GLN A CA 1
ATOM 1279 C C . GLN A 1 198 ? -16.237 96.816 27.454 1.00 25.61 194 GLN A C 1
ATOM 1280 O O . GLN A 1 198 ? -17.033 96.767 26.527 1.00 25.72 194 GLN A O 1
ATOM 1286 N N . ALA A 1 199 ? -15.496 97.895 27.697 1.00 25.13 195 ALA A N 1
ATOM 1287 C CA . ALA A 1 199 ? -15.610 99.094 26.857 1.00 24.84 195 ALA A CA 1
ATOM 1288 C C . ALA A 1 199 ? -15.119 98.784 25.439 1.00 23.37 195 ALA A C 1
ATOM 1289 O O . ALA A 1 199 ? -15.735 99.203 24.443 1.00 23.33 195 ALA A O 1
ATOM 1291 N N . THR A 1 200 ? -14.011 98.041 25.381 1.00 22.08 196 THR A N 1
ATOM 1292 C CA . THR A 1 200 ? -13.357 97.612 24.143 1.00 20.92 196 THR A CA 1
ATOM 1293 C C . THR A 1 200 ? -14.270 96.670 23.384 1.00 20.86 196 THR A C 1
ATOM 1294 O O . THR A 1 200 ? -14.502 96.867 22.197 1.00 19.88 196 THR A O 1
ATOM 1298 N N . LEU A 1 201 ? -14.821 95.670 24.089 1.00 21.68 197 LEU A N 1
ATOM 1299 C CA . LEU A 1 201 ? -15.778 94.737 23.481 1.00 22.04 197 LEU A CA 1
ATOM 1300 C C . LEU A 1 201 ? -16.985 95.479 22.921 1.00 22.84 197 LEU A C 1
ATOM 1301 O O . LEU A 1 201 ? -17.397 95.211 21.785 1.00 22.67 197 LEU A O 1
ATOM 1306 N N . ASP A 1 202 ? -17.545 96.407 23.687 1.00 23.70 198 ASP A N 1
ATOM 1307 C CA . ASP A 1 202 ? -18.735 97.130 23.224 1.00 24.78 198 ASP A CA 1
ATOM 1308 C C . ASP A 1 202 ? -18.424 97.954 21.999 1.00 23.55 198 ASP A C 1
ATOM 1309 O O . ASP A 1 202 ? -19.168 97.917 21.041 1.00 23.81 198 ASP A O 1
ATOM 1314 N N . THR A 1 203 ? -17.305 98.675 22.010 1.00 23.02 199 THR A N 1
ATOM 1315 C CA . THR A 1 203 ? -16.887 99.470 20.851 1.00 22.36 199 THR A CA 1
ATOM 1316 C C . THR A 1 203 ? -16.710 98.627 19.616 1.00 20.66 199 THR A C 1
ATOM 1317 O O . THR A 1 203 ? -17.247 98.936 18.566 1.00 21.14 199 THR A O 1
ATOM 1321 N N . MET A 1 204 ? -15.962 97.547 19.719 1.00 19.70 200 MET A N 1
ATOM 1322 C CA . MET A 1 204 ? -15.739 96.679 18.529 1.00 18.30 200 MET A CA 1
ATOM 1323 C C . MET A 1 204 ? -17.018 96.058 17.968 1.00 18.60 200 MET A C 1
ATOM 1324 O O . MET A 1 204 ? -17.277 96.157 16.762 1.00 18.00 200 MET A O 1
ATOM 1329 N N . LEU A 1 205 ? -17.832 95.438 18.829 1.00 19.40 201 LEU A N 1
ATOM 1330 C CA . LEU A 1 205 ? -19.023 94.725 18.372 1.00 19.94 201 LEU A CA 1
ATOM 1331 C C . LEU A 1 205 ? -20.082 95.676 17.866 1.00 20.77 201 LEU A C 1
ATOM 1332 O O . LEU A 1 205 ? -20.962 95.263 17.138 1.00 20.67 201 LEU A O 1
ATOM 1337 N N . GLY A 1 206 ? -19.949 96.965 18.226 1.00 21.38 202 GLY A N 1
ATOM 1338 C CA . GLY A 1 206 ? -20.808 98.010 17.738 1.00 22.11 202 GLY A CA 1
ATOM 1339 C C . GLY A 1 206 ? -20.613 98.341 16.266 1.00 21.45 202 GLY A C 1
ATOM 1340 O O . GLY A 1 206 ? -21.371 99.136 15.729 1.00 22.04 202 GLY A O 1
ATOM 1341 N N . TYR A 1 207 ? -19.591 97.759 15.624 1.00 20.30 203 TYR A N 1
ATOM 1342 C CA . TYR A 1 207 ? -19.326 97.940 14.186 1.00 19.59 203 TYR A CA 1
ATOM 1343 C C . TYR A 1 207 ? -19.828 96.779 13.333 1.00 18.79 203 TYR A C 1
ATOM 1344 O O . TYR A 1 207 ? -19.831 96.865 12.112 1.00 18.03 203 TYR A O 1
ATOM 1353 N N . ALA A 1 208 ? -20.291 95.720 13.968 1.00 18.71 204 ALA A N 1
ATOM 1354 C CA . ALA A 1 208 ? -20.529 94.466 13.260 1.00 18.21 204 ALA A CA 1
ATOM 1355 C C . ALA A 1 208 ? -21.641 94.613 12.219 1.00 18.70 204 ALA A C 1
ATOM 1356 O O . ALA A 1 208 ? -21.455 94.199 11.088 1.00 18.36 204 ALA A O 1
ATOM 1358 N N . ASP A 1 209 ? -22.773 95.215 12.591 1.00 19.67 205 ASP A N 1
ATOM 1359 C CA . ASP A 1 209 ? -23.936 95.283 11.694 1.00 20.74 205 ASP A CA 1
ATOM 1360 C C . ASP A 1 209 ? -23.610 96.124 10.441 1.00 20.03 205 ASP A C 1
ATOM 1361 O O . ASP A 1 209 ? -23.902 95.708 9.302 1.00 19.55 205 ASP A O 1
ATOM 1366 N N . 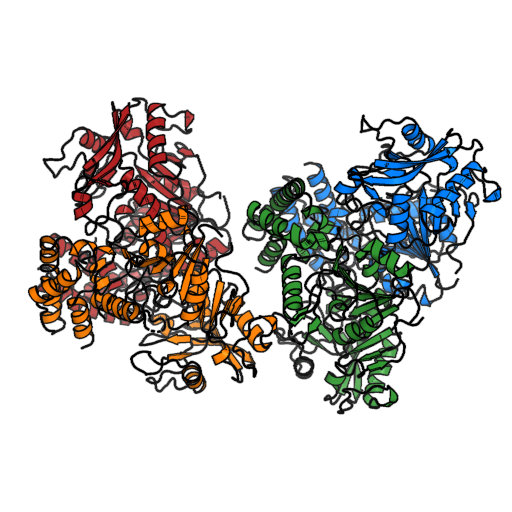ARG A 1 210 ? -22.941 97.257 10.657 1.00 19.08 206 ARG A N 1
ATOM 1367 C CA . ARG A 1 210 ? -22.467 98.097 9.550 1.00 18.67 206 ARG A CA 1
ATOM 1368 C C . ARG A 1 210 ? -21.421 97.436 8.653 1.00 16.63 206 ARG A C 1
ATOM 1369 O O . ARG A 1 210 ? -21.431 97.634 7.463 1.00 15.92 206 ARG A O 1
ATOM 1377 N N . LEU A 1 211 ? -20.510 96.652 9.222 1.00 16.01 207 LEU A N 1
ATOM 1378 C CA . LEU A 1 211 ? -19.429 96.039 8.435 1.00 14.70 207 LEU A CA 1
ATOM 1379 C C . LEU A 1 211 ? -19.936 94.853 7.611 1.00 14.60 207 LEU A C 1
ATOM 1380 O O . LEU A 1 211 ? -19.486 94.640 6.483 1.00 13.87 207 LEU A O 1
ATOM 1385 N N . ARG A 1 212 ? -20.889 94.112 8.175 1.00 15.41 208 ARG A N 1
ATOM 1386 C CA . ARG A 1 212 ? -21.364 92.831 7.609 1.00 15.73 208 ARG A CA 1
ATOM 1387 C C . ARG A 1 212 ? -21.594 92.837 6.096 1.00 15.28 208 ARG A C 1
ATOM 1388 O O . ARG A 1 212 ? -21.085 91.968 5.408 1.00 15.71 208 ARG A O 1
ATOM 1396 N N . PRO A 1 213 ? -22.364 93.803 5.557 1.00 15.54 209 PRO A N 1
ATOM 1397 C CA . PRO A 1 213 ? -22.683 93.651 4.128 1.00 15.39 209 PRO A CA 1
ATOM 1398 C C . PRO A 1 213 ? -21.497 93.864 3.189 1.00 14.40 209 PRO A C 1
ATOM 1399 O O . PRO A 1 213 ? -21.594 93.561 2.005 1.00 14.34 209 PRO A O 1
ATOM 1403 N N . MET A 1 214 ? -20.405 94.406 3.689 1.00 13.57 210 MET A N 1
ATOM 1404 C CA . MET A 1 214 ? -19.198 94.623 2.846 1.00 12.80 210 MET A CA 1
ATOM 1405 C C . MET A 1 214 ? -18.153 93.513 2.997 1.00 11.91 210 MET A C 1
ATOM 1406 O O . MET A 1 214 ? -17.135 93.520 2.286 1.00 11.74 210 MET A O 1
ATOM 1411 N N . VAL A 1 215 ? -18.335 92.619 3.947 1.00 11.77 211 VAL A N 1
ATOM 1412 C CA . VAL A 1 215 ? -17.320 91.588 4.225 1.00 11.44 211 VAL A CA 1
ATOM 1413 C C . VAL A 1 215 ? -17.388 90.597 3.056 1.00 11.64 211 VAL A C 1
ATOM 1414 O O . VAL A 1 215 ? -18.475 90.276 2.580 1.00 12.72 211 VAL A O 1
ATOM 1418 N N . ALA A 1 216 ? -16.231 90.200 2.554 1.00 11.16 212 ALA A N 1
ATOM 1419 C CA . ALA A 1 216 ? -16.116 89.483 1.312 1.00 11.06 212 ALA A CA 1
ATOM 1420 C C . ALA A 1 216 ? -14.891 88.578 1.257 1.00 10.63 212 ALA A C 1
ATOM 1421 O O . ALA A 1 216 ? -13.900 88.763 1.996 1.00 10.26 212 ALA A O 1
ATOM 1423 N N . ASP A 1 217 ? -14.969 87.608 0.354 1.00 10.54 213 ASP A N 1
ATOM 1424 C CA . ASP A 1 217 ? -13.814 86.777 -0.029 1.00 10.42 213 ASP A CA 1
ATOM 1425 C C . ASP A 1 217 ? -13.099 87.509 -1.179 1.00 10.20 213 ASP A C 1
ATOM 1426 O O . ASP A 1 217 ? -13.381 87.288 -2.357 1.00 10.57 213 ASP A O 1
ATOM 1431 N N . VAL A 1 218 ? -12.254 88.462 -0.801 1.00 9.92 214 VAL A N 1
ATOM 1432 C CA . VAL A 1 218 ? -11.568 89.301 -1.749 1.00 9.77 214 VAL A CA 1
ATOM 1433 C C . VAL A 1 218 ? -10.690 88.483 -2.680 1.00 10.27 214 VAL A C 1
ATOM 1434 O O . VAL A 1 218 ? -10.682 88.697 -3.889 1.00 10.41 214 VAL A O 1
ATOM 1438 N N . SER A 1 219 ? -9.959 87.536 -2.128 1.00 10.80 215 SER A N 1
ATOM 1439 C CA . SER A 1 219 ? -9.078 86.696 -2.949 1.00 11.50 215 SER A CA 1
ATOM 1440 C C . SER A 1 219 ? -9.842 86.039 -4.083 1.00 12.25 215 SER A C 1
ATOM 1441 O O . SER A 1 219 ? -9.426 86.038 -5.213 1.00 12.71 215 SER A O 1
ATOM 1444 N N . ARG A 1 220 ? -10.977 85.456 -3.772 1.00 13.02 216 ARG A N 1
ATOM 1445 C CA . ARG A 1 220 ? -11.771 84.761 -4.775 1.00 13.73 216 ARG A CA 1
ATOM 1446 C C . ARG A 1 220 ? -12.287 85.731 -5.834 1.00 13.06 216 ARG A C 1
ATOM 1447 O O . ARG A 1 220 ? -12.301 85.424 -7.000 1.00 12.97 216 ARG A O 1
ATOM 1455 N N . ARG A 1 221 ? -12.767 86.894 -5.378 1.00 12.32 217 ARG A N 1
ATOM 1456 C CA . ARG A 1 221 ? -13.347 87.890 -6.254 1.00 12.19 217 ARG A CA 1
ATOM 1457 C C . ARG A 1 221 ? -12.288 88.408 -7.209 1.00 11.97 217 ARG A C 1
ATOM 1458 O O . ARG A 1 221 ? -12.543 88.600 -8.397 1.00 12.15 217 ARG A O 1
ATOM 1466 N N . LEU A 1 222 ? -11.077 88.574 -6.709 1.00 11.38 218 LEU A N 1
ATOM 1467 C CA . LEU A 1 222 ? -9.990 89.068 -7.560 1.00 11.55 218 LEU A CA 1
ATOM 1468 C C . LEU A 1 222 ? -9.620 88.047 -8.626 1.00 12.53 218 LEU A C 1
ATOM 1469 O O . LEU A 1 222 ? -9.329 88.432 -9.760 1.00 12.89 218 LEU A O 1
ATOM 1474 N N . TYR A 1 223 ? -9.673 86.767 -8.292 1.00 13.30 219 TYR A N 1
ATOM 1475 C CA . TYR A 1 223 ? -9.406 85.730 -9.300 1.00 15.22 219 TYR A CA 1
ATOM 1476 C C . TYR A 1 223 ? -10.486 85.750 -10.357 1.00 15.63 219 TYR A C 1
ATOM 1477 O O . TYR A 1 223 ? -10.182 85.633 -11.544 1.00 16.54 219 TYR A O 1
ATOM 1486 N N . GLU A 1 224 ? -11.740 85.910 -9.923 1.00 15.43 220 GLU A N 1
ATOM 1487 C CA A GLU A 1 224 ? -12.868 85.975 -10.851 0.50 15.73 220 GLU A CA 1
ATOM 1488 C CA B GLU A 1 224 ? -12.894 85.997 -10.848 0.50 15.98 220 GLU A CA 1
ATOM 1489 C C . GLU A 1 224 ? -12.811 87.227 -11.732 1.00 15.25 220 GLU A C 1
ATOM 1490 O O . GLU A 1 224 ? -13.100 87.142 -12.911 1.00 15.67 220 GLU A O 1
ATOM 1501 N N . GLU A 1 225 ? -12.453 88.383 -11.142 1.00 16.57 221 GLU A N 1
ATOM 1502 C CA A GLU A 1 225 ? -12.322 89.647 -11.910 0.50 16.41 221 GLU A CA 1
ATOM 1503 C CA B GLU A 1 225 ? -12.311 89.619 -11.914 0.50 16.46 221 GLU A CA 1
ATOM 1504 C C . GLU A 1 225 ? -11.386 89.414 -13.119 1.00 16.36 221 GLU A C 1
ATOM 1505 O O . GLU A 1 225 ? -11.759 89.720 -14.276 1.00 16.48 221 GLU A O 1
ATOM 1516 N N . ASN A 1 226 ? -10.186 88.871 -12.851 1.00 15.43 222 ASN A N 1
ATOM 1517 C CA . ASN A 1 226 ? -9.222 88.600 -13.904 1.00 15.44 222 ASN A CA 1
ATOM 1518 C C . ASN A 1 226 ? -9.678 87.469 -14.844 1.00 16.22 222 ASN A C 1
ATOM 1519 O O . ASN A 1 226 ? -9.508 87.572 -16.059 1.00 16.75 222 ASN A O 1
ATOM 1524 N N . HIS A 1 227 ? -10.232 86.400 -14.309 1.00 16.42 223 HIS A N 1
ATOM 1525 C CA . HIS A 1 227 ? -10.803 85.332 -15.184 1.00 17.42 223 HIS A CA 1
ATOM 1526 C C . HIS A 1 227 ? -11.858 85.854 -16.143 1.00 18.07 223 HIS A C 1
ATOM 1527 O O . HIS A 1 227 ? -11.996 85.327 -17.237 1.00 18.71 223 HIS A O 1
ATOM 1534 N N . ALA A 1 228 ? -12.575 86.917 -15.760 1.00 18.13 224 ALA A N 1
ATOM 1535 C CA . ALA A 1 228 ? -13.555 87.558 -16.649 1.00 18.90 224 ALA A CA 1
ATOM 1536 C C . ALA A 1 228 ? -12.926 88.563 -17.579 1.00 18.96 224 ALA A C 1
ATOM 1537 O O . ALA A 1 228 ? -13.645 89.185 -18.350 1.00 19.51 224 ALA A O 1
ATOM 1539 N N . GLY A 1 229 ? -11.607 88.738 -17.506 1.00 18.25 225 GLY A N 1
ATOM 1540 C CA . GLY A 1 229 ? -10.906 89.651 -18.417 1.00 18.41 225 GLY A CA 1
ATOM 1541 C C . GLY A 1 229 ? -10.770 91.087 -17.915 1.00 17.93 225 GLY A C 1
ATOM 1542 O O . GLY A 1 229 ? -10.253 91.946 -18.622 1.00 18.19 225 GLY A O 1
ATOM 1543 N N . ARG A 1 230 ? -11.181 91.343 -16.684 1.00 17.18 226 ARG A N 1
ATOM 1544 C CA A ARG A 1 230 ? -11.144 92.700 -16.119 0.50 16.80 226 ARG A CA 1
ATOM 1545 C CA B ARG A 1 230 ? -11.115 92.704 -16.167 0.50 16.79 226 ARG A CA 1
ATOM 1546 C C . ARG A 1 230 ? -9.752 92.987 -15.532 1.00 15.93 226 ARG A C 1
ATOM 1547 O O . ARG A 1 230 ? -8.975 92.043 -15.221 1.00 15.31 226 ARG A O 1
ATOM 1562 N N . ASN A 1 231 ? -9.441 94.284 -15.390 1.00 15.53 227 ASN A N 1
ATOM 1563 C CA . ASN A 1 231 ? -8.141 94.753 -14.973 1.00 14.71 227 ASN A CA 1
ATOM 1564 C C . ASN A 1 231 ? -8.172 95.294 -13.559 1.00 13.92 227 ASN A C 1
ATOM 1565 O O . ASN A 1 231 ? -9.149 95.932 -13.162 1.00 13.97 227 ASN A O 1
ATOM 1570 N N . LEU A 1 232 ? -7.109 95.021 -12.789 1.00 12.99 228 LEU A N 1
ATOM 1571 C CA . LEU A 1 232 ? -7.004 95.479 -11.424 1.00 12.33 228 LEU A CA 1
ATOM 1572 C C . LEU A 1 232 ? -5.796 96.394 -11.235 1.00 11.95 228 LEU A C 1
ATOM 1573 O O . LEU A 1 232 ? -4.759 96.221 -11.878 1.00 11.83 228 LEU A O 1
ATOM 1578 N N . LEU A 1 233 ? -5.951 97.369 -10.341 1.00 11.69 229 LEU A N 1
ATOM 1579 C CA . LEU A 1 233 ? -4.860 98.222 -9.908 1.00 11.33 229 LEU A CA 1
ATOM 1580 C C . LEU A 1 233 ? -4.586 97.920 -8.417 1.00 10.73 229 LEU A C 1
ATOM 1581 O O . LEU A 1 233 ? -5.480 98.030 -7.544 1.00 10.68 229 LEU A O 1
ATOM 1586 N N . PHE A 1 234 ? -3.378 97.523 -8.115 1.00 10.28 230 PHE A N 1
ATOM 1587 C CA . PHE A 1 234 ? -2.982 97.253 -6.729 1.00 9.88 230 PHE A CA 1
ATOM 1588 C C . PHE A 1 234 ? -2.304 98.514 -6.268 1.00 10.05 230 PHE A C 1
ATOM 1589 O O . PHE A 1 234 ? -1.276 98.889 -6.829 1.00 9.87 230 PHE A O 1
ATOM 1597 N N . GLU A 1 235 ? -2.931 99.201 -5.314 1.00 10.50 231 GLU A N 1
ATOM 1598 C CA . GLU A 1 235 ? -2.489 100.539 -4.875 1.00 11.12 231 GLU A CA 1
ATOM 1599 C C . GLU A 1 235 ? -1.612 100.472 -3.603 1.00 10.81 231 GLU A C 1
ATOM 1600 O O . GLU A 1 235 ? -2.087 100.107 -2.499 1.00 10.50 231 GLU A O 1
ATOM 1606 N N . GLY A 1 236 ? -0.358 100.849 -3.749 1.00 10.89 232 GLY A N 1
ATOM 1607 C CA . GLY A 1 236 ? 0.581 100.814 -2.636 1.00 11.05 232 GLY A CA 1
ATOM 1608 C C . GLY A 1 236 ? 0.296 101.991 -1.744 1.00 11.95 232 GLY A C 1
ATOM 1609 O O . GLY A 1 236 ? -0.224 103.042 -2.215 1.00 12.46 232 GLY A O 1
ATOM 1610 N N . ALA A 1 237 ? 0.553 101.863 -0.457 1.00 12.71 233 ALA A N 1
ATOM 1611 C CA . ALA A 1 237 ? 0.248 103.010 0.405 1.00 14.17 233 ALA A CA 1
ATOM 1612 C C . ALA A 1 237 ? 1.376 103.447 1.302 1.00 15.02 233 ALA A C 1
ATOM 1613 O O . ALA A 1 237 ? 1.206 104.384 2.076 1.00 17.17 233 ALA A O 1
ATOM 1615 N N . GLN A 1 238 ? 2.519 102.809 1.195 1.00 14.92 234 GLN A N 1
ATOM 1616 C CA . GLN A 1 238 ? 3.705 103.291 1.855 1.00 15.17 234 GLN A CA 1
ATOM 1617 C C . GLN A 1 238 ? 4.907 103.128 0.996 1.00 13.30 234 GLN A C 1
ATOM 1618 O O . GLN A 1 238 ? 5.025 102.135 0.295 1.00 13.39 234 GLN A O 1
ATOM 1624 N N . GLY A 1 239 ? 5.831 104.062 1.122 1.00 11.71 235 GLY A N 1
ATOM 1625 C CA . GLY A 1 239 ? 7.056 104.030 0.312 1.00 10.60 235 GLY A CA 1
ATOM 1626 C C . GLY A 1 239 ? 7.777 102.704 0.493 1.00 9.51 235 GLY A C 1
ATOM 1627 O O . GLY A 1 239 ? 7.898 102.255 1.612 1.00 9.09 235 GLY A O 1
ATOM 1628 N N . THR A 1 240 ? 8.249 102.113 -0.612 1.00 8.80 236 THR A N 1
ATOM 1629 C CA . THR A 1 240 ? 8.812 100.742 -0.603 1.00 8.26 236 THR A CA 1
ATOM 1630 C C . THR A 1 240 ? 10.156 100.641 0.096 1.00 8.04 236 THR A C 1
ATOM 1631 O O . THR A 1 240 ? 10.497 99.589 0.605 1.00 7.75 236 THR A O 1
ATOM 1635 N N . LEU A 1 241 ? 10.854 101.776 0.267 1.00 8.00 237 LEU A N 1
ATOM 1636 C CA . LEU A 1 241 ? 12.072 101.793 1.087 1.00 7.95 237 LEU A CA 1
ATOM 1637 C C . LEU A 1 241 ? 11.763 101.738 2.597 1.00 7.92 237 LEU A C 1
ATOM 1638 O O . LEU A 1 241 ? 12.667 101.544 3.415 1.00 8.16 237 LEU A O 1
ATOM 1643 N N . LEU A 1 242 ? 10.499 101.798 2.963 1.00 7.74 238 LEU A N 1
ATOM 1644 C CA . LEU A 1 242 ? 10.091 101.526 4.345 1.00 7.76 238 LEU A CA 1
ATOM 1645 C C . LEU A 1 242 ? 9.809 100.015 4.566 1.00 7.54 238 LEU A C 1
ATOM 1646 O O . LEU A 1 242 ? 9.435 99.616 5.649 1.00 7.66 238 LEU A O 1
ATOM 1651 N N . ASP A 1 243 ? 10.057 99.176 3.553 1.00 7.28 239 ASP A N 1
ATOM 1652 C CA . ASP A 1 243 ? 9.787 97.727 3.640 1.00 7.19 239 ASP A CA 1
ATOM 1653 C C . ASP A 1 243 ? 10.590 97.120 4.795 1.00 7.41 239 ASP A C 1
ATOM 1654 O O . ASP A 1 243 ? 11.767 97.441 4.976 1.00 7.51 239 ASP A O 1
ATOM 1659 N N . ILE A 1 244 ? 9.955 96.282 5.596 1.00 7.47 240 ILE A N 1
ATOM 1660 C CA . ILE A 1 244 ? 10.559 95.799 6.822 1.00 7.82 240 ILE A CA 1
ATOM 1661 C C . ILE A 1 244 ? 11.818 94.932 6.593 1.00 7.94 240 ILE A C 1
ATOM 1662 O O . ILE A 1 244 ? 12.709 94.883 7.410 1.00 8.24 240 ILE A O 1
ATOM 1667 N N . ASP A 1 245 ? 11.873 94.209 5.482 1.00 7.84 241 ASP A N 1
ATOM 1668 C CA . ASP A 1 245 ? 13.095 93.521 5.107 1.00 8.04 241 ASP A CA 1
ATOM 1669 C C . ASP A 1 245 ? 14.231 94.392 4.505 1.00 8.02 241 ASP A C 1
ATOM 1670 O O . ASP A 1 245 ? 15.401 94.261 4.910 1.00 8.30 241 ASP A O 1
ATOM 1675 N N . HIS A 1 246 ? 13.891 95.264 3.555 1.00 7.72 242 HIS A N 1
ATOM 1676 C CA . HIS A 1 246 ? 14.880 95.912 2.687 1.00 7.71 242 HIS A CA 1
ATOM 1677 C C . HIS A 1 246 ? 15.199 97.316 3.060 1.00 7.76 242 HIS A C 1
ATOM 1678 O O . HIS A 1 246 ? 16.207 97.820 2.629 1.00 7.90 242 HIS A O 1
ATOM 1685 N N . GLY A 1 247 ? 14.402 97.901 3.931 1.00 7.85 243 GLY A N 1
ATOM 1686 C CA . GLY A 1 247 ? 14.594 99.320 4.373 1.00 8.02 243 GLY A CA 1
ATOM 1687 C C . GLY A 1 247 ? 15.652 99.440 5.434 1.00 8.45 243 GLY A C 1
ATOM 1688 O O . GLY A 1 247 ? 16.319 98.465 5.787 1.00 8.72 243 GLY A O 1
ATOM 1689 N N . THR A 1 248 ? 15.825 100.647 5.959 1.00 8.58 244 THR A N 1
ATOM 1690 C CA . THR A 1 248 ? 16.910 100.932 6.879 1.00 8.99 244 THR A CA 1
ATOM 1691 C C . THR A 1 248 ? 16.483 100.505 8.306 1.00 9.32 244 THR A C 1
ATOM 1692 O O . THR A 1 248 ? 16.343 101.366 9.196 1.00 9.41 244 THR A O 1
ATOM 1696 N N . TYR A 1 249 ? 16.334 99.180 8.486 1.00 9.38 245 TYR A N 1
ATOM 1697 C CA . TYR A 1 249 ? 15.861 98.544 9.723 1.00 9.80 245 TYR A CA 1
ATOM 1698 C C . TYR A 1 249 ? 16.708 99.045 10.905 1.00 10.46 245 TYR A C 1
ATOM 1699 O O . TYR A 1 249 ? 17.934 99.021 10.808 1.00 10.88 245 TYR A O 1
ATOM 1708 N N . PRO A 1 250 ? 16.073 99.466 12.019 1.00 10.87 246 PRO A N 1
ATOM 1709 C CA . PRO A 1 250 ? 14.635 99.372 12.381 1.00 10.93 246 PRO A CA 1
ATOM 1710 C C . PRO A 1 250 ? 13.750 100.575 11.980 1.00 10.85 246 PRO A C 1
ATOM 1711 O O . PRO A 1 250 ? 12.593 100.617 12.351 1.00 11.27 246 PRO A O 1
ATOM 1715 N N . PHE A 1 251 ? 14.261 101.465 11.144 1.00 10.67 247 PHE A N 1
ATOM 1716 C CA . PHE A 1 251 ? 13.526 102.665 10.765 1.00 10.58 247 PHE A CA 1
ATOM 1717 C C . PHE A 1 251 ? 12.758 102.420 9.481 1.00 9.96 247 PHE A C 1
ATOM 1718 O O . PHE A 1 251 ? 13.132 102.863 8.393 1.00 9.74 247 PHE A O 1
ATOM 1726 N N . VAL A 1 252 ? 11.728 101.620 9.649 1.00 9.74 248 VAL A N 1
ATOM 1727 C CA . VAL A 1 252 ? 10.996 100.977 8.586 1.00 9.18 248 VAL A CA 1
ATOM 1728 C C . VAL A 1 252 ? 9.599 100.815 9.175 1.00 9.34 248 VAL A C 1
ATOM 1729 O O . VAL A 1 252 ? 9.399 100.992 10.382 1.00 9.64 248 VAL A O 1
ATOM 1733 N N . THR A 1 253 ? 8.663 100.405 8.324 1.00 9.06 249 THR A N 1
ATOM 1734 C CA . THR A 1 253 ? 7.337 100.080 8.760 1.00 9.22 249 THR A CA 1
ATOM 1735 C C . THR A 1 253 ? 7.244 98.651 9.254 1.00 9.24 249 THR A C 1
ATOM 1736 O O . THR A 1 253 ? 8.189 97.839 9.060 1.00 9.20 249 THR A O 1
ATOM 1740 N N . SER A 1 254 ? 6.084 98.314 9.820 1.00 9.42 250 SER A N 1
ATOM 1741 C CA A SER A 1 254 ? 5.893 97.045 10.556 0.50 9.67 250 SER A CA 1
ATOM 1742 C CA B SER A 1 254 ? 5.889 97.048 10.554 0.50 9.56 250 SER A CA 1
ATOM 1743 C C . SER A 1 254 ? 5.344 95.942 9.669 1.00 9.32 250 SER A C 1
ATOM 1744 O O . SER A 1 254 ? 4.632 95.041 10.148 1.00 9.59 250 SER A O 1
ATOM 1749 N N . SER A 1 255 ? 5.642 96.020 8.381 1.00 8.91 251 SER A N 1
ATOM 1750 C CA . SER A 1 255 ? 5.242 94.980 7.430 1.00 8.71 251 SER A CA 1
ATOM 1751 C C . SER A 1 255 ? 6.056 95.117 6.132 1.00 8.41 251 SER A C 1
ATOM 1752 O O . SER A 1 255 ? 6.730 96.114 5.900 1.00 8.14 251 SER A O 1
ATOM 1755 N N . ASN A 1 256 ? 5.933 94.116 5.273 1.00 8.19 252 ASN A N 1
ATOM 1756 C CA . ASN A 1 256 ? 6.409 94.260 3.919 1.00 8.14 252 ASN A CA 1
ATOM 1757 C C . ASN A 1 256 ? 5.531 95.123 3.058 1.00 8.18 252 ASN A C 1
ATOM 1758 O O . ASN A 1 256 ? 4.282 94.981 3.062 1.00 8.43 252 ASN A O 1
ATOM 1763 N N . CYS A 1 257 ? 6.164 95.990 2.276 1.00 8.19 253 CYS A N 1
ATOM 1764 C CA . CYS A 1 257 ? 5.413 96.786 1.367 1.00 8.36 253 CYS A CA 1
ATOM 1765 C C . CYS A 1 257 ? 6.045 96.893 -0.003 1.00 8.17 253 CYS A C 1
ATOM 1766 O O . CYS A 1 257 ? 5.602 97.666 -0.786 1.00 8.24 253 CYS A O 1
ATOM 1769 N N . VAL A 1 258 ? 7.056 96.063 -0.308 1.00 8.00 254 VAL A N 1
ATOM 1770 C CA . VAL A 1 258 ? 7.505 95.961 -1.701 1.00 7.83 254 VAL A CA 1
ATOM 1771 C C . VAL A 1 258 ? 6.353 95.462 -2.570 1.00 7.80 254 VAL A C 1
ATOM 1772 O O . VAL A 1 258 ? 5.369 94.920 -2.066 1.00 7.83 254 VAL A O 1
ATOM 1776 N N . ALA A 1 259 ? 6.451 95.702 -3.860 1.00 7.76 255 ALA A N 1
ATOM 1777 C CA . ALA A 1 259 ? 5.377 95.398 -4.791 1.00 7.88 255 ALA A CA 1
ATOM 1778 C C . ALA A 1 259 ? 4.962 93.935 -4.770 1.00 7.90 255 ALA A C 1
ATOM 1779 O O . ALA A 1 259 ? 3.792 93.645 -4.922 1.00 7.96 255 ALA A O 1
ATOM 1781 N N . GLY A 1 260 ? 5.892 93.028 -4.478 1.00 7.85 256 GLY A N 1
ATOM 1782 C CA . GLY A 1 260 ? 5.552 91.581 -4.377 1.00 7.93 256 GLY A CA 1
ATOM 1783 C C . GLY A 1 260 ? 4.627 91.256 -3.199 1.00 7.80 256 GLY A C 1
ATOM 1784 O O . GLY A 1 260 ? 3.922 90.231 -3.219 1.00 7.87 256 GLY A O 1
ATOM 1785 N N . ALA A 1 261 ? 4.550 92.193 -2.213 1.00 7.61 257 ALA A N 1
ATOM 1786 C CA . ALA A 1 261 ? 3.634 92.036 -1.063 1.00 7.65 257 ALA A CA 1
ATOM 1787 C C . ALA A 1 261 ? 2.179 92.028 -1.493 1.00 7.73 257 ALA A C 1
ATOM 1788 O O . ALA A 1 261 ? 1.319 91.604 -0.702 1.00 8.10 257 ALA A O 1
ATOM 1790 N N . ALA A 1 262 ? 1.878 92.569 -2.671 1.00 7.67 258 ALA A N 1
ATOM 1791 C CA . ALA A 1 262 ? 0.496 92.600 -3.150 1.00 7.79 258 ALA A CA 1
ATOM 1792 C C . ALA A 1 262 ? -0.059 91.177 -3.345 1.00 7.92 258 ALA A C 1
ATOM 1793 O O . ALA A 1 262 ? -1.273 90.935 -3.165 1.00 8.05 258 ALA A O 1
ATOM 1795 N N . ALA A 1 263 ? 0.814 90.225 -3.656 1.00 7.91 259 ALA A N 1
ATOM 1796 C CA . ALA A 1 263 ? 0.368 88.822 -3.809 1.00 8.14 259 ALA A CA 1
ATOM 1797 C C . ALA A 1 263 ? -0.225 88.320 -2.500 1.00 8.14 259 ALA A C 1
ATOM 1798 O O . ALA A 1 263 ? -1.412 88.049 -2.406 1.00 8.40 259 ALA A O 1
ATOM 1800 N N . ALA A 1 264 ? 0.580 88.238 -1.461 1.00 8.03 260 ALA A N 1
ATOM 1801 C CA . ALA A 1 264 ? 0.079 87.732 -0.183 1.00 8.14 260 ALA A CA 1
ATOM 1802 C C . ALA A 1 264 ? -0.999 88.632 0.405 1.00 8.08 260 ALA A C 1
ATOM 1803 O O . ALA A 1 264 ? -1.916 88.155 1.019 1.00 8.18 260 ALA A O 1
ATOM 1805 N N . GLY A 1 265 ? -0.864 89.941 0.271 1.00 7.96 261 GLY A N 1
ATOM 1806 C CA . GLY A 1 265 ? -1.770 90.835 0.942 1.00 8.03 261 GLY A CA 1
ATOM 1807 C C . GLY A 1 265 ? -3.160 90.970 0.313 1.00 8.24 261 GLY A C 1
ATOM 1808 O O . GLY A 1 265 ? -4.068 91.547 0.921 1.00 8.38 261 GLY A O 1
ATOM 1809 N N . ALA A 1 266 ? -3.301 90.511 -0.922 1.00 8.35 262 ALA A N 1
ATOM 1810 C CA . ALA A 1 266 ? -4.573 90.493 -1.663 1.00 8.63 262 ALA A CA 1
ATOM 1811 C C . ALA A 1 266 ? -5.087 89.074 -1.956 1.00 8.89 262 ALA A C 1
ATOM 1812 O O . ALA A 1 266 ? -6.234 88.884 -2.316 1.00 9.17 262 ALA A O 1
ATOM 1814 N N . GLY A 1 267 ? -4.282 88.065 -1.710 1.00 8.90 263 GLY A N 1
ATOM 1815 C CA . GLY A 1 267 ? -4.707 86.713 -1.986 1.00 9.24 263 GLY A CA 1
ATOM 1816 C C . GLY A 1 267 ? -4.603 86.294 -3.446 1.00 9.35 263 GLY A C 1
ATOM 1817 O O . GLY A 1 267 ? -5.388 85.497 -3.919 1.00 9.84 263 GLY A O 1
ATOM 1818 N N . VAL A 1 268 ? -3.607 86.808 -4.153 1.00 9.18 264 VAL A N 1
ATOM 1819 C CA . VAL A 1 268 ? -3.344 86.455 -5.534 1.00 9.38 264 VAL A CA 1
ATOM 1820 C C . VAL A 1 268 ? -1.887 86.022 -5.723 1.00 9.37 264 VAL A C 1
ATOM 1821 O O . VAL A 1 268 ? -1.040 86.210 -4.867 1.00 9.01 264 VAL A O 1
ATOM 1825 N N . GLY A 1 269 ? -1.648 85.409 -6.881 1.00 9.77 265 GLY A N 1
ATOM 1826 C CA . GLY A 1 269 ? -0.363 84.882 -7.213 1.00 9.91 265 GLY A CA 1
ATOM 1827 C C . GLY A 1 269 ? 0.522 85.977 -7.734 1.00 9.78 265 GLY A C 1
ATOM 1828 O O . GLY A 1 269 ? 0.020 87.001 -8.228 1.00 9.75 265 GLY A O 1
ATOM 1829 N N . PRO A 1 270 ? 1.855 85.753 -7.700 1.00 9.82 266 PRO A N 1
ATOM 1830 C CA . PRO A 1 270 ? 2.762 86.770 -8.212 1.00 9.79 266 PRO A CA 1
ATOM 1831 C C . PRO A 1 270 ? 2.631 87.068 -9.690 1.00 10.30 266 PRO A C 1
ATOM 1832 O O . PRO A 1 270 ? 2.891 88.214 -10.119 1.00 10.20 266 PRO A O 1
ATOM 1836 N N . GLN A 1 271 ? 2.185 86.076 -10.463 1.00 11.06 267 GLN A N 1
ATOM 1837 C CA . GLN A 1 271 ? 1.930 86.246 -11.892 1.00 11.77 267 GLN A CA 1
ATOM 1838 C C . GLN A 1 271 ? 0.785 87.227 -12.234 1.00 11.72 267 GLN A C 1
ATOM 1839 O O . GLN A 1 271 ? 0.660 87.664 -13.389 1.00 12.11 267 GLN A O 1
ATOM 1845 N N . LYS A 1 272 ? -0.035 87.611 -11.254 1.00 11.28 268 LYS A N 1
ATOM 1846 C CA . LYS A 1 272 ? -1.055 88.612 -11.498 1.00 11.28 268 LYS A CA 1
ATOM 1847 C C . LYS A 1 272 ? -0.485 90.024 -11.404 1.00 10.93 268 LYS A C 1
ATOM 1848 O O . LYS A 1 272 ? -1.162 90.995 -11.710 1.00 11.10 268 LYS A O 1
ATOM 1854 N N . LEU A 1 273 ? 0.739 90.135 -10.920 1.00 10.46 269 LEU A N 1
ATOM 1855 C CA . LEU A 1 273 ? 1.356 91.415 -10.713 1.00 10.13 269 LEU A CA 1
ATOM 1856 C C . LEU A 1 273 ? 2.165 91.815 -11.968 1.00 10.46 269 LEU A C 1
ATOM 1857 O O . LEU A 1 273 ? 3.417 91.813 -11.982 1.00 10.36 269 LEU A O 1
ATOM 1862 N N . ASN A 1 274 ? 1.416 92.215 -13.000 1.00 10.79 270 ASN A N 1
ATOM 1863 C CA . ASN A 1 274 ? 1.935 92.209 -14.381 1.00 11.29 270 ASN A CA 1
ATOM 1864 C C . ASN A 1 274 ? 2.892 93.323 -14.668 1.00 11.19 270 ASN A C 1
ATOM 1865 O O . ASN A 1 274 ? 3.886 93.108 -15.329 1.00 11.36 270 ASN A O 1
ATOM 1870 N N . TYR A 1 275 ? 2.584 94.533 -14.224 1.00 10.88 271 TYR A N 1
ATOM 1871 C CA . TYR A 1 275 ? 3.448 95.665 -14.509 1.00 10.95 271 TYR A CA 1
ATOM 1872 C C . TYR A 1 275 ? 3.534 96.461 -13.221 1.00 10.30 271 TYR A C 1
ATOM 1873 O O . TYR A 1 275 ? 2.513 96.688 -12.577 1.00 10.08 271 TYR A O 1
ATOM 1882 N N . ILE A 1 276 ? 4.744 96.837 -12.836 1.00 9.88 272 ILE A N 1
ATOM 1883 C CA . ILE A 1 276 ? 4.954 97.546 -11.608 1.00 9.40 272 ILE A CA 1
ATOM 1884 C C . ILE A 1 276 ? 5.387 98.947 -11.948 1.00 9.49 272 ILE A C 1
ATOM 1885 O O . ILE A 1 276 ? 6.442 99.167 -12.515 1.00 9.64 272 ILE A O 1
ATOM 1890 N N . LEU A 1 277 ? 4.552 99.905 -11.630 1.00 9.50 273 LEU A N 1
ATOM 1891 C CA . LEU A 1 277 ? 4.848 101.306 -11.883 1.00 9.71 273 LEU A CA 1
ATOM 1892 C C . LEU A 1 277 ? 5.456 101.938 -10.662 1.00 9.34 273 LEU A C 1
ATOM 1893 O O . LEU A 1 277 ? 4.855 101.975 -9.567 1.00 9.15 273 LEU A O 1
ATOM 1898 N N . GLY A 1 278 ? 6.683 102.422 -10.822 1.00 9.38 274 GLY A N 1
ATOM 1899 C CA . GLY A 1 278 ? 7.422 102.933 -9.712 1.00 9.09 274 GLY A CA 1
ATOM 1900 C C . GLY A 1 278 ? 7.313 104.433 -9.681 1.00 9.38 274 GLY A C 1
ATOM 1901 O O . GLY A 1 278 ? 7.950 105.122 -10.486 1.00 9.78 274 GLY A O 1
ATOM 1902 N N . ILE A 1 279 ? 6.562 104.952 -8.731 1.00 9.26 275 ILE A N 1
ATOM 1903 C CA . ILE A 1 279 ? 6.381 106.427 -8.613 1.00 9.57 275 ILE A CA 1
ATOM 1904 C C . ILE A 1 279 ? 7.606 106.956 -7.934 1.00 9.36 275 ILE A C 1
ATOM 1905 O O . ILE A 1 279 ? 7.951 106.484 -6.870 1.00 8.93 275 ILE A O 1
ATOM 1910 N N . THR A 1 280 ? 8.259 107.954 -8.565 1.00 9.65 276 THR A N 1
ATOM 1911 C CA . THR A 1 280 ? 9.575 108.439 -8.137 1.00 9.52 276 THR A CA 1
ATOM 1912 C C . THR A 1 280 ? 9.645 109.932 -8.177 1.00 9.92 276 THR A C 1
ATOM 1913 O O . THR A 1 280 ? 9.478 110.543 -9.231 1.00 10.37 276 THR A O 1
ATOM 1917 N N . LYS A 1 281 ? 9.863 110.540 -7.017 1.00 9.81 277 LYS A N 1
ATOM 1918 C CA . LYS A 1 281 ? 10.017 111.967 -6.951 1.00 10.24 277 LYS A CA 1
ATOM 1919 C C . LYS A 1 281 ? 11.417 112.303 -7.480 1.00 10.35 277 LYS A C 1
ATOM 1920 O O . LYS A 1 281 ? 12.339 111.476 -7.408 1.00 9.99 277 LYS A O 1
ATOM 1926 N N . ALA A 1 282 ? 11.537 113.487 -8.064 1.00 10.87 278 ALA A N 1
ATOM 1927 C CA . ALA A 1 282 ? 12.735 113.969 -8.730 1.00 11.16 278 ALA A CA 1
ATOM 1928 C C . ALA A 1 282 ? 13.792 114.361 -7.718 1.00 11.07 278 ALA A C 1
ATOM 1929 O O . ALA A 1 282 ? 14.874 114.826 -8.101 1.00 11.27 278 ALA A O 1
ATOM 1931 N N . TYR A 1 283 ? 13.441 114.278 -6.431 1.00 10.90 279 TYR A N 1
ATOM 1932 C CA . TYR A 1 283 ? 14.384 114.507 -5.332 1.00 10.88 279 TYR A CA 1
ATOM 1933 C C . TYR A 1 283 ? 13.805 113.676 -4.181 1.00 10.60 279 TYR A C 1
ATOM 1934 O O . TYR A 1 283 ? 12.701 113.153 -4.310 1.00 10.43 279 TYR A O 1
ATOM 1943 N N . CYS A 1 284 ? 14.524 113.553 -3.072 1.00 10.64 280 CYS A N 1
ATOM 1944 C CA . CYS A 1 284 ? 14.126 112.607 -2.040 1.00 10.56 280 CYS A CA 1
ATOM 1945 C C . CYS A 1 284 ? 13.604 113.284 -0.768 1.00 10.89 280 CYS A C 1
ATOM 1946 O O . CYS A 1 284 ? 14.043 114.398 -0.418 1.00 11.14 280 CYS A O 1
ATOM 1949 N N . THR A 1 285 ? 12.706 112.583 -0.062 1.00 10.90 281 THR A N 1
ATOM 1950 C CA . THR A 1 285 ? 12.310 112.992 1.279 1.00 11.43 281 THR A CA 1
ATOM 1951 C C . THR A 1 285 ? 12.199 111.821 2.235 1.00 11.65 281 THR A C 1
ATOM 1952 O O . THR A 1 285 ? 12.016 110.653 1.830 1.00 11.26 281 THR A O 1
ATOM 1956 N N . ARG A 1 286 ? 12.322 112.148 3.508 1.00 12.63 282 ARG A N 1
ATOM 1957 C CA . ARG A 1 286 ? 11.974 111.226 4.587 1.00 13.34 282 ARG A CA 1
ATOM 1958 C C . ARG A 1 286 ? 11.202 111.981 5.669 1.00 15.11 282 ARG A C 1
ATOM 1959 O O . ARG A 1 286 ? 11.337 113.221 5.823 1.00 15.31 282 ARG A O 1
ATOM 1967 N N . VAL A 1 287 ? 10.393 111.252 6.426 1.00 17.29 283 VAL A N 1
ATOM 1968 C CA . VAL A 1 287 ? 9.669 111.847 7.555 1.00 19.66 283 VAL A CA 1
ATOM 1969 C C . VAL A 1 287 ? 10.070 111.045 8.771 1.00 21.65 283 VAL A C 1
ATOM 1970 O O . VAL A 1 287 ? 10.125 109.825 8.702 1.00 21.88 283 VAL A O 1
ATOM 1974 N N . GLY A 1 288 ? 10.344 111.706 9.884 1.00 23.11 284 GLY A N 1
ATOM 1975 C CA . GLY A 1 288 ? 10.815 111.007 11.069 1.00 23.85 284 GLY A CA 1
ATOM 1976 C C . GLY A 1 288 ? 12.312 110.745 11.073 1.00 24.96 284 GLY A C 1
ATOM 1977 O O . GLY A 1 288 ? 13.120 111.570 10.595 1.00 27.05 284 GLY A O 1
ATOM 1978 N N . SER A 1 289 ? 12.681 109.590 11.620 1.00 23.80 285 SER A N 1
ATOM 1979 C CA . SER A 1 289 ? 14.057 109.233 11.847 1.00 22.26 285 SER A CA 1
ATOM 1980 C C . SER A 1 289 ? 14.436 108.134 10.861 1.00 20.00 285 SER A C 1
ATOM 1981 O O . SER A 1 289 ? 13.561 107.411 10.315 1.00 19.91 285 SER A O 1
ATOM 1984 N N . GLY A 1 290 ? 15.729 107.996 10.642 1.00 17.86 286 GLY A N 1
ATOM 1985 C CA . GLY A 1 290 ? 16.212 106.972 9.735 1.00 16.88 286 GLY A CA 1
ATOM 1986 C C . GLY A 1 290 ? 17.221 107.674 8.856 1.00 16.00 286 GLY A C 1
ATOM 1987 O O . GLY A 1 290 ? 16.999 108.818 8.490 1.00 15.44 286 GLY A O 1
ATOM 1988 N N . PRO A 1 291 ? 18.315 106.989 8.518 1.00 15.22 287 PRO A N 1
ATOM 1989 C CA . PRO A 1 291 ? 19.334 107.632 7.750 1.00 14.89 287 PRO A CA 1
ATOM 1990 C C . PRO A 1 291 ? 18.944 107.880 6.289 1.00 14.29 287 PRO A C 1
ATOM 1991 O O . PRO A 1 291 ? 18.116 107.165 5.662 1.00 13.84 287 PRO A O 1
ATOM 1995 N N . PHE A 1 292 ? 19.636 108.842 5.710 1.00 14.75 288 PHE A N 1
ATOM 1996 C CA . PHE A 1 292 ? 19.226 109.390 4.461 1.00 13.90 288 PHE A CA 1
ATOM 1997 C C . PHE A 1 292 ? 20.524 109.940 3.757 1.00 13.51 288 PHE A C 1
ATOM 1998 O O . PHE A 1 292 ? 20.919 111.101 3.982 1.00 13.96 288 PHE A O 1
ATOM 2006 N N . PRO A 1 293 ? 21.229 109.075 2.968 1.00 12.80 289 PRO A N 1
ATOM 2007 C CA . PRO A 1 293 ? 22.567 109.464 2.472 1.00 12.86 289 PRO A CA 1
ATOM 2008 C C . PRO A 1 293 ? 22.625 110.802 1.714 1.00 12.63 289 PRO A C 1
ATOM 2009 O O . PRO A 1 293 ? 23.619 111.535 1.862 1.00 13.22 289 PRO A O 1
ATOM 2013 N N . SER A 1 294 ? 21.599 111.110 0.916 1.00 11.96 290 SER A N 1
ATOM 2014 C CA . SER A 1 294 ? 21.625 112.302 0.058 1.00 11.86 290 SER A CA 1
ATOM 2015 C C . SER A 1 294 ? 20.960 113.500 0.734 1.00 12.14 290 SER A C 1
ATOM 2016 O O . SER A 1 294 ? 20.643 114.465 0.073 1.00 12.08 290 SER A O 1
ATOM 2019 N N . GLU A 1 295 ? 20.743 113.419 2.030 1.00 12.53 291 GLU A N 1
ATOM 2020 C CA . GLU A 1 295 ? 20.007 114.460 2.752 1.00 13.01 291 GLU A CA 1
ATOM 2021 C C . GLU A 1 295 ? 20.688 115.795 2.706 1.00 13.54 291 GLU A C 1
ATOM 2022 O O . GLU A 1 295 ? 21.931 115.908 2.878 1.00 13.68 291 GLU A O 1
ATOM 2028 N N . LEU A 1 296 ? 19.853 116.819 2.514 1.00 13.51 292 LEU A N 1
ATOM 2029 C CA . LEU A 1 296 ? 20.318 118.191 2.477 1.00 14.29 292 LEU A CA 1
ATOM 2030 C C . LEU A 1 296 ? 19.802 118.970 3.657 1.00 15.32 292 LEU A C 1
ATOM 2031 O O . LEU A 1 296 ? 20.549 119.755 4.268 1.00 16.11 292 LEU A O 1
ATOM 2036 N N . TYR A 1 297 ? 18.519 118.796 3.975 1.00 15.67 293 TYR A N 1
ATOM 2037 C CA . TYR A 1 297 ? 17.879 119.616 4.990 1.00 16.95 293 TYR A CA 1
ATOM 2038 C C . TYR A 1 297 ? 16.962 118.817 5.905 1.00 17.02 293 TYR A C 1
ATOM 2039 O O . TYR A 1 297 ? 16.143 118.018 5.442 1.00 16.26 293 TYR A O 1
ATOM 2048 N N . ASP A 1 298 ? 17.130 119.041 7.206 1.00 17.83 294 ASP A N 1
ATOM 2049 C CA . ASP A 1 298 ? 16.234 118.533 8.230 1.00 18.50 294 ASP A CA 1
ATOM 2050 C C . ASP A 1 298 ? 16.002 119.665 9.236 1.00 20.00 294 ASP A C 1
ATOM 2051 O O . ASP A 1 298 ? 16.938 120.067 9.915 1.00 20.37 294 ASP A O 1
ATOM 2056 N N . ALA A 1 299 ? 14.771 120.182 9.342 1.00 21.11 295 ALA A N 1
ATOM 2057 C CA . ALA A 1 299 ? 14.535 121.366 10.203 1.00 22.97 295 ALA A CA 1
ATOM 2058 C C . ALA A 1 299 ? 15.058 121.106 11.613 1.00 24.10 295 ALA A C 1
ATOM 2059 O O . ALA A 1 299 ? 15.533 122.015 12.240 1.00 24.64 295 ALA A O 1
ATOM 2061 N N . ASP A 1 300 ? 15.022 119.851 12.069 1.00 24.23 296 ASP A N 1
ATOM 2062 C CA . ASP A 1 300 ? 15.433 119.509 13.444 1.00 26.20 296 ASP A CA 1
ATOM 2063 C C . ASP A 1 300 ? 16.913 119.097 13.602 1.00 26.50 296 ASP A C 1
ATOM 2064 O O . ASP A 1 300 ? 17.304 118.667 14.697 1.00 27.29 296 ASP A O 1
ATOM 2069 N N . ASN A 1 301 ? 17.728 119.210 12.545 1.00 25.51 297 ASN A N 1
ATOM 2070 C CA . ASN A 1 301 ? 19.141 118.820 12.621 1.00 25.36 297 ASN A CA 1
ATOM 2071 C C . ASN A 1 301 ? 20.025 120.003 12.255 1.00 25.97 297 ASN A C 1
ATOM 2072 O O . ASN A 1 301 ? 20.108 120.362 11.109 1.00 25.44 297 ASN A O 1
ATOM 2077 N N . PRO A 1 302 ? 20.686 120.625 13.241 1.00 27.69 298 PRO A N 1
ATOM 2078 C CA . PRO A 1 302 ? 21.451 121.835 12.934 1.00 28.34 298 PRO A CA 1
ATOM 2079 C C . PRO A 1 302 ? 22.552 121.631 11.908 1.00 27.92 298 PRO A C 1
ATOM 2080 O O . PRO A 1 302 ? 22.953 122.568 11.268 1.00 28.96 298 PRO A O 1
ATOM 2084 N N . SER A 1 303 ? 23.026 120.407 11.744 1.00 27.69 299 SER A N 1
ATOM 2085 C CA . SER A 1 303 ? 24.103 120.150 10.817 1.00 27.20 299 SER A CA 1
ATOM 2086 C C . SER A 1 303 ? 23.569 119.943 9.377 1.00 26.55 299 SER A C 1
ATOM 2087 O O . SER A 1 303 ? 24.356 119.891 8.444 1.00 26.65 299 SER A O 1
ATOM 2090 N N . ARG A 1 304 ? 22.244 119.858 9.192 1.00 26.29 300 ARG A N 1
ATOM 2091 C CA . ARG A 1 304 ? 21.653 119.725 7.847 1.00 25.60 300 ARG A CA 1
ATOM 2092 C C . ARG A 1 304 ? 20.711 120.862 7.570 1.00 24.53 300 ARG A C 1
ATOM 2093 O O . ARG A 1 304 ? 19.502 120.684 7.628 1.00 22.93 300 ARG A O 1
ATOM 2101 N N . GLN A 1 305 ? 21.275 122.033 7.266 1.00 24.14 301 GLN A N 1
ATOM 2102 C CA . GLN A 1 305 ? 20.490 123.222 6.955 1.00 23.90 301 GLN A CA 1
ATOM 2103 C C . GLN A 1 305 ? 20.828 123.752 5.561 1.00 23.68 301 GLN A C 1
ATOM 2104 O O . GLN A 1 305 ? 20.778 124.964 5.329 1.00 24.06 301 GLN A O 1
ATOM 2110 N N . ASP A 1 306 ? 21.120 122.852 4.613 1.00 22.74 302 ASP A N 1
ATOM 2111 C CA . ASP A 1 306 ? 21.460 123.304 3.276 1.00 22.80 302 ASP A CA 1
ATOM 2112 C C . ASP A 1 306 ? 20.291 124.057 2.582 1.00 22.85 302 ASP A C 1
ATOM 2113 O O . ASP A 1 306 ? 19.173 123.549 2.445 1.00 21.47 302 ASP A O 1
ATOM 2118 N N . GLN A 1 307 ? 20.568 125.288 2.154 1.00 23.55 303 GLN A N 1
ATOM 2119 C CA . GLN A 1 307 ? 19.533 126.135 1.580 1.00 24.09 303 GLN A CA 1
ATOM 2120 C C . GLN A 1 307 ? 18.878 125.528 0.321 1.00 21.94 303 GLN A C 1
ATOM 2121 O O . GLN A 1 307 ? 17.703 125.769 0.066 1.00 20.98 303 GLN A O 1
ATOM 2127 N N . ILE A 1 308 ? 19.624 124.738 -0.450 1.00 20.41 304 ILE A N 1
ATOM 2128 C CA . ILE A 1 308 ? 19.011 124.021 -1.583 1.00 18.88 304 ILE A CA 1
ATOM 2129 C C . ILE A 1 308 ? 17.943 123.060 -1.031 1.00 17.49 304 ILE A C 1
ATOM 2130 O O . ILE A 1 308 ? 16.871 122.934 -1.598 1.00 16.86 304 ILE A O 1
ATOM 2135 N N . GLY A 1 309 ? 18.239 122.398 0.083 1.00 16.55 305 GLY A N 1
ATOM 2136 C CA . GLY A 1 309 ? 17.266 121.532 0.767 1.00 15.73 305 GLY A CA 1
ATOM 2137 C C . GLY A 1 309 ? 16.044 122.290 1.307 1.00 15.65 305 GLY A C 1
ATOM 2138 O O . GLY A 1 309 ? 14.939 121.804 1.252 1.00 14.99 305 GLY A O 1
ATOM 2139 N N . ILE A 1 310 ? 16.267 123.493 1.829 1.00 16.16 306 ILE A N 1
ATOM 2140 C CA . ILE A 1 310 ? 15.165 124.343 2.291 1.00 16.57 306 ILE A CA 1
ATOM 2141 C C . ILE A 1 310 ? 14.282 124.741 1.107 1.00 16.40 306 ILE A C 1
ATOM 2142 O O . ILE A 1 310 ? 13.046 124.673 1.181 1.00 16.15 306 ILE A O 1
ATOM 2147 N N . THR A 1 311 ? 14.931 125.047 -0.018 1.00 16.37 307 THR A N 1
ATOM 2148 C CA . THR A 1 311 ? 14.226 125.295 -1.287 1.00 16.38 307 THR A CA 1
ATOM 2149 C C . THR A 1 311 ? 13.362 124.133 -1.786 1.00 15.36 307 THR A C 1
ATOM 2150 O O . THR A 1 311 ? 12.188 124.312 -2.110 1.00 15.47 307 THR A O 1
ATOM 2154 N N . LEU A 1 312 ? 13.934 122.935 -1.849 1.00 14.38 308 LEU A N 1
ATOM 2155 C CA . LEU A 1 312 ? 13.164 121.760 -2.171 1.00 13.63 308 LEU A CA 1
ATOM 2156 C C . LEU A 1 312 ? 11.924 121.658 -1.293 1.00 13.74 308 LEU A C 1
ATOM 2157 O O . LEU A 1 312 ? 10.829 121.416 -1.803 1.00 13.61 308 LEU A O 1
ATOM 2162 N N . ALA A 1 313 ? 12.069 121.902 0.014 1.00 14.18 309 ALA A N 1
ATOM 2163 C CA . ALA A 1 313 ? 10.940 121.756 0.944 1.00 14.65 309 ALA A CA 1
ATOM 2164 C C . ALA A 1 313 ? 9.823 122.768 0.714 1.00 15.44 309 ALA A C 1
ATOM 2165 O O . ALA A 1 313 ? 8.663 122.414 0.717 1.00 15.39 309 ALA A O 1
ATOM 2167 N N . ASN A 1 314 ? 10.194 124.027 0.508 1.00 16.38 310 ASN A N 1
ATOM 2168 C CA . ASN A 1 314 ? 9.237 125.089 0.266 1.00 17.36 310 ASN A CA 1
ATOM 2169 C C . ASN A 1 314 ? 8.585 125.035 -1.139 1.00 17.18 310 ASN A C 1
ATOM 2170 O O . ASN A 1 314 ? 7.356 125.000 -1.287 1.00 17.16 310 ASN A O 1
ATOM 2175 N N . VAL A 1 315 ? 9.417 125.022 -2.167 1.00 16.84 311 VAL A N 1
ATOM 2176 C CA . VAL A 1 315 ? 8.912 124.923 -3.515 1.00 16.98 311 VAL A CA 1
ATOM 2177 C C . VAL A 1 315 ? 8.135 123.591 -3.695 1.00 16.49 311 VAL A C 1
ATOM 2178 O O . VAL A 1 315 ? 7.066 123.558 -4.328 1.00 17.25 311 VAL A O 1
ATOM 2182 N N . GLY A 1 316 ? 8.622 122.511 -3.096 1.00 15.73 312 GLY A N 1
ATOM 2183 C CA . GLY A 1 316 ? 7.926 121.221 -3.188 1.00 15.34 312 GLY A CA 1
ATOM 2184 C C . GLY A 1 316 ? 6.735 121.009 -2.238 1.00 15.75 312 GLY A C 1
ATOM 2185 O O . GLY A 1 316 ? 6.097 119.933 -2.249 1.00 15.34 312 GLY A O 1
ATOM 2186 N N . LYS A 1 317 ? 6.454 122.022 -1.412 1.00 16.72 313 LYS A N 1
ATOM 2187 C CA . LYS A 1 317 ? 5.418 121.963 -0.381 1.00 17.63 313 LYS A CA 1
ATOM 2188 C C . LYS A 1 317 ? 5.510 120.681 0.449 1.00 16.99 313 LYS A C 1
ATOM 2189 O O . LYS A 1 317 ? 4.544 119.976 0.608 1.00 17.14 313 LYS A O 1
ATOM 2195 N N . GLU A 1 318 ? 6.713 120.397 0.947 1.00 16.69 314 GLU A N 1
ATOM 2196 C CA . GLU A 1 318 ? 7.013 119.150 1.660 1.00 16.41 314 GLU A CA 1
ATOM 2197 C C . GLU A 1 318 ? 6.718 119.319 3.154 1.00 17.50 314 GLU A C 1
ATOM 2198 O O . GLU A 1 318 ? 7.631 119.390 3.990 1.00 17.62 314 GLU A O 1
ATOM 2204 N N . PHE A 1 319 ? 5.432 119.428 3.472 1.00 18.49 315 PHE A N 1
ATOM 2205 C CA . PHE A 1 319 ? 4.965 119.618 4.853 1.00 19.54 315 PHE A CA 1
ATOM 2206 C C . PHE A 1 319 ? 3.870 118.607 5.030 1.00 19.46 315 PHE A C 1
ATOM 2207 O O . PHE A 1 319 ? 3.119 118.384 4.113 1.00 18.80 315 PHE A O 1
ATOM 2215 N N . GLY A 1 320 ? 3.781 118.000 6.203 1.00 20.11 316 GLY A N 1
ATOM 2216 C CA . GLY A 1 320 ? 2.727 117.021 6.470 1.00 20.50 316 GLY A CA 1
ATOM 2217 C C . GLY A 1 320 ? 1.303 117.534 6.233 1.00 21.61 316 GLY A C 1
ATOM 2218 O O . GLY A 1 320 ? 0.937 118.649 6.641 1.00 21.90 316 GLY A O 1
ATOM 2219 N N . SER A 1 321 ? 0.513 116.699 5.562 1.00 21.86 317 SER A N 1
ATOM 2220 C CA . SER A 1 321 ? -0.920 116.931 5.264 1.00 23.18 317 SER A CA 1
ATOM 2221 C C . SER A 1 321 ? -1.722 117.286 6.481 1.00 24.72 317 SER A C 1
ATOM 2222 O O . SER A 1 321 ? -2.613 118.110 6.406 1.00 26.60 317 SER A O 1
ATOM 2224 N N . VAL A 1 322 ? -1.429 116.631 7.606 1.00 25.59 318 VAL A N 1
ATOM 2225 C CA . VAL A 1 322 ? -2.159 116.853 8.869 1.00 26.73 318 VAL A CA 1
ATOM 2226 C C . VAL A 1 322 ? -1.420 117.781 9.817 1.00 27.53 318 VAL A C 1
ATOM 2227 O O . VAL A 1 322 ? -2.013 118.749 10.339 1.00 28.70 318 VAL A O 1
ATOM 2231 N N . THR A 1 323 ? -0.157 117.432 10.072 1.00 26.87 319 THR A N 1
ATOM 2232 C CA . THR A 1 323 ? 0.659 118.041 11.134 1.00 27.27 319 THR A CA 1
ATOM 2233 C C . THR A 1 323 ? 1.260 119.373 10.704 1.00 26.78 319 THR A C 1
ATOM 2234 O O . THR A 1 323 ? 1.628 120.172 11.549 1.00 26.71 319 THR A O 1
ATOM 2238 N N . GLY A 1 324 ? 1.445 119.544 9.394 1.00 25.52 320 GLY A N 1
ATOM 2239 C CA . GLY A 1 324 ? 2.167 120.681 8.848 1.00 26.06 320 GLY A CA 1
ATOM 2240 C C . GLY A 1 324 ? 3.679 120.685 9.086 1.00 25.91 320 GLY A C 1
ATOM 2241 O O . GLY A 1 324 ? 4.353 121.641 8.709 1.00 26.28 320 GLY A O 1
ATOM 2242 N N . ARG A 1 325 ? 4.205 119.637 9.722 1.00 26.32 321 ARG A N 1
ATOM 2243 C CA . ARG A 1 325 ? 5.662 119.485 9.970 1.00 26.82 321 ARG A CA 1
ATOM 2244 C C . ARG A 1 325 ? 6.446 119.325 8.634 1.00 23.89 321 ARG A C 1
ATOM 2245 O O . ARG A 1 325 ? 6.028 118.555 7.773 1.00 22.17 321 ARG A O 1
ATOM 2253 N N . PRO A 1 326 ? 7.580 120.036 8.474 1.00 22.53 322 PRO A N 1
ATOM 2254 C CA . PRO A 1 326 ? 8.319 119.928 7.225 1.00 20.78 322 PRO A CA 1
ATOM 2255 C C . PRO A 1 326 ? 8.980 118.565 7.136 1.00 19.10 322 PRO A C 1
ATOM 2256 O O . PRO A 1 326 ? 9.368 118.005 8.157 1.00 18.81 322 PRO A O 1
ATOM 2260 N N . ARG A 1 327 ? 9.094 118.054 5.927 1.00 17.28 323 ARG A N 1
ATOM 2261 C CA . ARG A 1 327 ? 9.773 116.764 5.700 1.00 16.22 323 ARG A CA 1
ATOM 2262 C C . ARG A 1 327 ? 11.244 117.038 5.574 1.00 15.39 323 ARG A C 1
ATOM 2263 O O . ARG A 1 327 ? 11.659 118.193 5.386 1.00 15.45 323 ARG A O 1
ATOM 2271 N N . ARG A 1 328 ? 12.037 115.980 5.656 1.00 14.22 324 ARG A N 1
ATOM 2272 C CA . ARG A 1 328 ? 13.456 116.057 5.357 1.00 13.57 324 ARG A CA 1
ATOM 2273 C C . ARG A 1 328 ? 13.656 116.000 3.860 1.00 12.49 324 ARG A C 1
ATOM 2274 O O . ARG A 1 328 ? 13.013 115.198 3.171 1.00 11.96 324 ARG A O 1
ATOM 2282 N N . THR A 1 329 ? 14.578 116.788 3.334 1.00 12.14 325 THR A N 1
ATOM 2283 C CA . THR A 1 329 ? 14.787 116.799 1.890 1.00 11.56 325 THR A CA 1
ATOM 2284 C C . THR A 1 329 ? 16.210 116.493 1.512 1.00 11.23 325 THR A C 1
ATOM 2285 O O . THR A 1 329 ? 17.135 116.787 2.270 1.00 11.46 325 THR A O 1
ATOM 2289 N N . GLY A 1 330 ? 16.378 115.897 0.318 1.00 10.66 326 GLY A N 1
ATOM 2290 C CA . GLY A 1 330 ? 17.698 115.643 -0.248 1.00 10.52 326 GLY A CA 1
ATOM 2291 C C . GLY A 1 330 ? 17.654 115.491 -1.743 1.00 10.20 326 GLY A C 1
ATOM 2292 O O . GLY A 1 330 ? 16.587 115.514 -2.321 1.00 10.10 326 GLY A O 1
ATOM 2293 N N . TRP A 1 331 ? 18.818 115.376 -2.378 1.00 10.23 327 TRP A N 1
ATOM 2294 C CA . TRP A 1 331 ? 18.871 115.135 -3.813 1.00 10.03 327 TRP A CA 1
ATOM 2295 C C . TRP A 1 331 ? 18.360 113.747 -4.109 1.00 9.38 327 TRP A C 1
ATOM 2296 O O . TRP A 1 331 ? 18.369 112.878 -3.252 1.00 9.06 327 TRP A O 1
ATOM 2307 N N . LEU A 1 332 ? 17.869 113.555 -5.329 1.00 9.10 328 LEU A N 1
ATOM 2308 C CA . LEU A 1 332 ? 17.513 112.214 -5.786 1.00 8.74 328 LEU A CA 1
ATOM 2309 C C . LEU A 1 332 ? 18.661 111.227 -5.611 1.00 8.71 328 LEU A C 1
ATOM 2310 O O . LEU A 1 332 ? 19.798 111.479 -6.002 1.00 9.09 328 LEU A O 1
ATOM 2315 N N . ASP A 1 333 ? 18.331 110.062 -5.078 1.00 8.45 329 ASP A N 1
ATOM 2316 C CA . ASP A 1 333 ? 19.297 109.026 -4.851 1.00 8.48 329 ASP A CA 1
ATOM 2317 C C . ASP A 1 333 ? 19.070 107.891 -5.812 1.00 8.30 329 ASP A C 1
ATOM 2318 O O . ASP A 1 333 ? 18.195 107.040 -5.581 1.00 7.97 329 ASP A O 1
ATOM 2323 N N . ALA A 1 334 ? 19.844 107.899 -6.911 1.00 8.52 330 ALA A N 1
ATOM 2324 C CA . ALA A 1 334 ? 19.702 106.839 -7.926 1.00 8.51 330 ALA A CA 1
ATOM 2325 C C . ALA A 1 334 ? 20.225 105.511 -7.479 1.00 8.52 330 ALA A C 1
ATOM 2326 O O . ALA A 1 334 ? 19.905 104.474 -8.078 1.00 8.62 330 ALA A O 1
ATOM 2328 N N . ALA A 1 335 ? 21.096 105.483 -6.476 1.00 8.72 331 ALA A N 1
ATOM 2329 C CA . ALA A 1 335 ? 21.621 104.178 -5.961 1.00 8.84 331 ALA A CA 1
ATOM 2330 C C . ALA A 1 335 ? 20.537 103.503 -5.103 1.00 8.54 331 ALA A C 1
ATOM 2331 O O . ALA A 1 335 ? 20.337 102.276 -5.145 1.00 8.46 331 ALA A O 1
ATOM 2333 N N . ALA A 1 336 ? 19.833 104.319 -4.355 1.00 8.35 332 ALA A N 1
ATOM 2334 C CA . ALA A 1 336 ? 18.605 103.905 -3.665 1.00 8.24 332 ALA A CA 1
ATOM 2335 C C . ALA A 1 336 ? 17.528 103.525 -4.670 1.00 8.17 332 ALA A C 1
ATOM 2336 O O . ALA A 1 336 ? 16.821 102.553 -4.457 1.00 8.13 332 ALA A O 1
ATOM 2338 N N . LEU A 1 337 ? 17.339 104.325 -5.733 1.00 8.35 333 LEU A N 1
ATOM 2339 C CA . LEU A 1 337 ? 16.371 103.940 -6.773 1.00 8.42 333 LEU A CA 1
ATOM 2340 C C . LEU A 1 337 ? 16.724 102.561 -7.368 1.00 8.67 333 LEU A C 1
ATOM 2341 O O . LEU A 1 337 ? 15.855 101.667 -7.541 1.00 8.54 333 LEU A O 1
ATOM 2346 N N . ARG A 1 338 ? 18.003 102.330 -7.614 1.00 9.11 334 ARG A N 1
ATOM 2347 C CA . ARG A 1 338 ? 18.410 101.051 -8.246 1.00 9.47 334 ARG A CA 1
ATOM 2348 C C . ARG A 1 338 ? 18.057 99.845 -7.356 1.00 9.04 334 ARG A C 1
ATOM 2349 O O . ARG A 1 338 ? 17.581 98.774 -7.861 1.00 9.13 334 ARG A O 1
ATOM 2357 N N . ARG A 1 339 ? 18.323 99.969 -6.052 1.00 8.54 335 ARG A N 1
ATOM 2358 C CA . ARG A 1 339 ? 17.881 98.956 -5.076 1.00 8.32 335 ARG A CA 1
ATOM 2359 C C . ARG A 1 339 ? 16.368 98.773 -5.131 1.00 7.95 335 ARG A C 1
ATOM 2360 O O . ARG A 1 339 ? 15.854 97.650 -5.237 1.00 8.04 335 ARG A O 1
ATOM 2368 N N . SER A 1 340 ? 15.660 99.897 -5.173 1.00 7.57 336 SER A N 1
ATOM 2369 C CA . SER A 1 340 ? 14.214 99.862 -5.245 1.00 7.43 336 SER A CA 1
ATOM 2370 C C . SER A 1 340 ? 13.715 99.124 -6.466 1.00 7.45 336 SER A C 1
ATOM 2371 O O . SER A 1 340 ? 12.712 98.469 -6.390 1.00 7.52 336 SER A O 1
ATOM 2374 N N . ILE A 1 341 ? 14.390 99.291 -7.615 1.00 7.54 337 ILE A N 1
ATOM 2375 C CA . ILE A 1 341 ? 13.977 98.714 -8.874 1.00 7.76 337 ILE A CA 1
ATOM 2376 C C . ILE A 1 341 ? 14.140 97.182 -8.781 1.00 7.98 337 ILE A C 1
ATOM 2377 O O . ILE A 1 341 ? 13.266 96.405 -9.195 1.00 8.22 337 ILE A O 1
ATOM 2382 N N . GLN A 1 342 ? 15.216 96.763 -8.163 1.00 8.01 338 GLN A N 1
ATOM 2383 C CA . GLN A 1 342 ? 15.480 95.353 -8.003 1.00 8.37 338 GLN A CA 1
ATOM 2384 C C . GLN A 1 342 ? 14.525 94.666 -7.013 1.00 8.24 338 GLN A C 1
ATOM 2385 O O . GLN A 1 342 ? 14.033 93.566 -7.295 1.00 8.50 338 GLN A O 1
ATOM 2391 N N . ILE A 1 343 ? 14.283 95.296 -5.859 1.00 7.85 339 ILE A N 1
ATOM 2392 C CA . ILE A 1 343 ? 13.476 94.639 -4.822 1.00 7.94 339 ILE A CA 1
ATOM 2393 C C . ILE A 1 343 ? 11.985 94.617 -5.174 1.00 7.90 339 ILE A C 1
ATOM 2394 O O . ILE A 1 343 ? 11.297 93.779 -4.677 1.00 8.25 339 ILE A O 1
ATOM 2399 N N . ASN A 1 344 ? 11.523 95.536 -6.021 1.00 7.68 340 ASN A N 1
ATOM 2400 C CA . ASN A 1 344 ? 10.098 95.688 -6.392 1.00 7.74 340 ASN A CA 1
ATOM 2401 C C . ASN A 1 344 ? 9.833 95.095 -7.731 1.00 8.12 340 ASN A C 1
ATOM 2402 O O . ASN A 1 344 ? 8.698 94.852 -8.082 1.00 8.31 340 ASN A O 1
ATOM 2407 N N . GLY A 1 345 ? 10.895 94.920 -8.517 1.00 8.34 341 GLY A N 1
ATOM 2408 C CA . GLY A 1 345 ? 10.742 94.496 -9.913 1.00 8.84 341 GLY A CA 1
ATOM 2409 C C . GLY A 1 345 ? 10.035 95.571 -10.696 1.00 8.92 341 GLY A C 1
ATOM 2410 O O . GLY A 1 345 ? 9.190 95.291 -11.498 1.00 9.48 341 GLY A O 1
ATOM 2411 N N . VAL A 1 346 ? 10.393 96.821 -10.464 1.00 8.75 342 VAL A N 1
ATOM 2412 C CA . VAL A 1 346 ? 9.783 97.933 -11.150 1.00 8.80 342 VAL A CA 1
ATOM 2413 C C . VAL A 1 346 ? 9.930 97.755 -12.648 1.00 9.33 342 VAL A C 1
ATOM 2414 O O . VAL A 1 346 ? 11.028 97.422 -13.100 1.00 9.82 342 VAL A O 1
ATOM 2418 N N . SER A 1 347 ? 8.826 97.952 -13.396 1.00 9.66 343 SER A N 1
ATOM 2419 C CA . SER A 1 347 ? 8.776 97.769 -14.877 1.00 10.26 343 SER A CA 1
ATOM 2420 C C . SER A 1 347 ? 9.152 99.079 -15.530 1.00 10.31 343 SER A C 1
ATOM 2421 O O . SER A 1 347 ? 9.899 99.092 -16.491 1.00 10.80 343 SER A O 1
ATOM 2424 N N . GLY A 1 348 ? 8.656 100.198 -14.976 1.00 9.97 344 GLY A N 1
ATOM 2425 C CA . GLY A 1 348 ? 9.046 101.470 -15.446 1.00 9.95 344 GLY A CA 1
ATOM 2426 C C . GLY A 1 348 ? 8.757 102.510 -14.395 1.00 9.57 344 GLY A C 1
ATOM 2427 O O . GLY A 1 348 ? 8.014 102.282 -13.463 1.00 9.15 344 GLY A O 1
ATOM 2428 N N . LEU A 1 349 ? 9.351 103.670 -14.578 1.00 9.68 345 LEU A N 1
ATOM 2429 C CA . LEU A 1 349 ? 9.237 104.765 -13.602 1.00 9.52 345 LEU A CA 1
ATOM 2430 C C . LEU A 1 349 ? 8.218 105.770 -14.030 1.00 9.95 345 LEU A C 1
ATOM 2431 O O . LEU A 1 349 ? 8.005 105.996 -15.231 1.00 10.42 345 LEU A O 1
ATOM 2436 N N . CYS A 1 350 ? 7.590 106.415 -13.051 1.00 10.07 346 CYS A N 1
ATOM 2437 C CA . CYS A 1 350 ? 6.812 107.606 -13.299 1.00 10.59 346 CYS A CA 1
ATOM 2438 C C . CYS A 1 350 ? 7.461 108.687 -12.459 1.00 10.25 346 CYS A C 1
ATOM 2439 O O . CYS A 1 350 ? 7.401 108.638 -11.255 1.00 9.87 346 CYS A O 1
ATOM 2442 N N . MET A 1 351 ? 8.068 109.685 -13.096 1.00 10.40 347 MET A N 1
ATOM 2443 C CA . MET A 1 351 ? 8.703 110.759 -12.352 1.00 10.29 347 MET A CA 1
ATOM 2444 C C . MET A 1 351 ? 7.704 111.871 -12.005 1.00 10.63 347 MET A C 1
ATOM 2445 O O . MET A 1 351 ? 6.909 112.288 -12.850 1.00 11.22 347 MET A O 1
ATOM 2450 N N . THR A 1 352 ? 7.850 112.430 -10.815 1.00 10.51 348 THR A N 1
ATOM 2451 C CA . THR A 1 352 ? 6.977 113.484 -10.281 1.00 10.94 348 THR A CA 1
ATOM 2452 C C . THR A 1 352 ? 7.801 114.620 -9.719 1.00 11.27 348 THR A C 1
ATOM 2453 O O . THR A 1 352 ? 8.963 114.445 -9.328 1.00 10.69 348 THR A O 1
ATOM 2457 N N . LYS A 1 353 ? 7.191 115.800 -9.677 1.00 12.08 349 LYS A N 1
ATOM 2458 C CA . LYS A 1 353 ? 7.787 116.960 -9.047 1.00 12.55 349 LYS A CA 1
ATOM 2459 C C . LYS A 1 353 ? 9.114 117.397 -9.672 1.00 12.48 349 LYS A C 1
ATOM 2460 O O . LYS A 1 353 ? 9.932 118.097 -9.002 1.00 12.64 349 LYS A O 1
ATOM 2466 N N . LEU A 1 354 ? 9.295 117.108 -10.968 1.00 12.40 350 LEU A N 1
ATOM 2467 C CA . LEU A 1 354 ? 10.441 117.682 -11.741 1.00 12.52 350 LEU A CA 1
ATOM 2468 C C . LEU A 1 354 ? 10.493 119.186 -11.618 1.00 13.21 350 LEU A C 1
ATOM 2469 O O . LEU A 1 354 ? 11.586 119.787 -11.534 1.00 13.06 350 LEU A O 1
ATOM 2474 N N . ASP A 1 355 ? 9.309 119.798 -11.636 1.00 13.93 351 ASP A N 1
ATOM 2475 C CA . ASP A 1 355 ? 9.205 121.228 -11.655 1.00 14.81 351 ASP A CA 1
ATOM 2476 C C . ASP A 1 355 ? 9.821 121.858 -10.439 1.00 14.56 351 ASP A C 1
ATOM 2477 O O . ASP A 1 355 ? 10.139 123.039 -10.466 1.00 15.16 351 ASP A O 1
ATOM 2482 N N . VAL A 1 356 ? 9.975 121.100 -9.353 1.00 13.76 352 VAL A N 1
ATOM 2483 C CA . VAL A 1 356 ? 10.539 121.653 -8.123 1.00 13.71 352 VAL A CA 1
ATOM 2484 C C . VAL A 1 356 ? 12.005 122.029 -8.369 1.00 13.88 352 VAL A C 1
ATOM 2485 O O . VAL A 1 356 ? 12.546 122.920 -7.731 1.00 14.03 352 VAL A O 1
ATOM 2489 N N . LEU A 1 357 ? 12.618 121.380 -9.360 1.00 13.71 353 LEU A N 1
ATOM 2490 C CA . LEU A 1 357 ? 14.002 121.674 -9.731 1.00 14.05 353 LEU A CA 1
ATOM 2491 C C . LEU A 1 357 ? 14.157 122.848 -10.728 1.00 15.30 353 LEU A C 1
ATOM 2492 O O . LEU A 1 357 ? 15.272 123.334 -10.936 1.00 15.80 353 LEU A O 1
ATOM 2497 N N . ASP A 1 358 ? 13.056 123.280 -11.359 1.00 16.18 354 ASP A N 1
ATOM 2498 C CA . ASP A 1 358 ? 13.105 124.289 -12.407 1.00 17.45 354 ASP A CA 1
ATOM 2499 C C . ASP A 1 358 ? 13.792 125.522 -11.808 1.00 18.64 354 ASP A C 1
ATOM 2500 O O . ASP A 1 358 ? 13.579 125.854 -10.646 1.00 19.01 354 ASP A O 1
ATOM 2505 N N . GLY A 1 359 ? 14.627 126.214 -12.547 1.00 19.93 355 GLY A N 1
ATOM 2506 C CA . GLY A 1 359 ? 15.326 127.361 -11.896 1.00 21.41 355 GLY A CA 1
ATOM 2507 C C . GLY A 1 359 ? 16.411 127.057 -10.816 1.00 21.11 355 GLY A C 1
ATOM 2508 O O . GLY A 1 359 ? 16.986 127.977 -10.262 1.00 21.70 355 GLY A O 1
ATOM 2509 N N . LEU A 1 360 ? 16.729 125.801 -10.506 1.00 20.19 356 LEU A N 1
ATOM 2510 C CA . LEU A 1 360 ? 18.014 125.568 -9.805 1.00 20.29 356 LEU A CA 1
ATOM 2511 C C . LEU A 1 360 ? 19.167 125.819 -10.833 1.00 21.16 356 LEU A C 1
ATOM 2512 O O . LEU A 1 360 ? 19.027 125.470 -12.020 1.00 21.21 356 LEU A O 1
ATOM 2517 N N . ASP A 1 361 ? 20.260 126.465 -10.405 1.00 22.32 357 ASP A N 1
ATOM 2518 C CA . ASP A 1 361 ? 21.469 126.631 -11.263 1.00 23.06 357 ASP A CA 1
ATOM 2519 C C . ASP A 1 361 ? 22.120 125.241 -11.617 1.00 21.76 357 ASP A C 1
ATOM 2520 O O . ASP A 1 361 ? 22.677 125.045 -12.691 1.00 21.12 357 ASP A O 1
ATOM 2525 N N . GLU A 1 362 ? 22.048 124.309 -10.696 1.00 21.18 358 GLU A N 1
ATOM 2526 C CA . GLU A 1 362 ? 22.509 122.941 -10.964 1.00 20.60 358 GLU A CA 1
ATOM 2527 C C . GLU A 1 362 ? 21.757 121.974 -10.086 1.00 18.80 358 GLU A C 1
ATOM 2528 O O . GLU A 1 362 ? 21.229 122.358 -9.036 1.00 18.42 358 GLU A O 1
ATOM 2534 N N . VAL A 1 363 ? 21.732 120.717 -10.519 1.00 17.01 359 VAL A N 1
ATOM 2535 C CA . VAL A 1 363 ? 21.103 119.661 -9.775 1.00 15.86 359 VAL A CA 1
ATOM 2536 C C . VAL A 1 363 ? 22.093 118.485 -9.644 1.00 14.94 359 VAL A C 1
ATOM 2537 O O . VAL A 1 363 ? 22.926 118.277 -10.521 1.00 14.95 359 VAL A O 1
ATOM 2541 N N . LYS A 1 364 ? 22.024 117.768 -8.543 1.00 14.02 360 LYS A N 1
ATOM 2542 C CA . LYS A 1 364 ? 22.909 116.637 -8.314 1.00 13.56 360 LYS A CA 1
ATOM 2543 C C . LYS A 1 364 ? 22.105 115.356 -8.250 1.00 12.63 360 LYS A C 1
ATOM 2544 O O . LYS A 1 364 ? 20.933 115.355 -7.895 1.00 12.33 360 LYS A O 1
ATOM 2550 N N . LEU A 1 365 ? 22.729 114.258 -8.650 1.00 12.32 361 LEU A N 1
ATOM 2551 C CA . LEU A 1 365 ? 22.150 112.948 -8.516 1.00 11.66 361 LEU A CA 1
ATOM 2552 C C . LEU A 1 365 ? 23.138 112.082 -7.716 1.00 11.68 361 LEU A C 1
ATOM 2553 O O . LEU A 1 365 ? 24.314 112.004 -8.080 1.00 12.05 361 LEU A O 1
ATOM 2558 N N . CYS A 1 366 ? 22.673 111.435 -6.642 1.00 11.29 362 CYS A N 1
ATOM 2559 C CA . CYS A 1 366 ? 23.527 110.577 -5.875 1.00 11.31 362 CYS A CA 1
ATOM 2560 C C . CYS A 1 366 ? 23.538 109.303 -6.661 1.00 11.19 362 CYS A C 1
ATOM 2561 O O . CYS A 1 366 ? 22.477 108.737 -6.882 1.00 10.90 362 CYS A O 1
ATOM 2564 N N . VAL A 1 367 ? 24.713 108.840 -7.080 1.00 11.40 363 VAL A N 1
ATOM 2565 C CA . VAL A 1 367 ? 24.789 107.661 -7.954 1.00 11.34 363 VAL A CA 1
ATOM 2566 C C . VAL A 1 367 ? 25.445 106.453 -7.311 1.00 11.57 363 VAL A C 1
ATOM 2567 O O . VAL A 1 367 ? 25.499 105.380 -7.899 1.00 11.80 363 VAL A O 1
ATOM 2571 N N . GLY A 1 368 ? 25.879 106.625 -6.080 1.00 11.62 364 GLY A N 1
ATOM 2572 C CA . GLY A 1 368 ? 26.487 105.548 -5.312 1.00 11.85 364 GLY A CA 1
ATOM 2573 C C . GLY A 1 368 ? 26.961 106.109 -3.977 1.00 12.14 364 GLY A C 1
ATOM 2574 O O . GLY A 1 368 ? 26.723 107.334 -3.660 1.00 11.66 364 GLY A O 1
ATOM 2575 N N . TYR A 1 369 ? 27.727 105.294 -3.232 1.00 12.53 365 TYR A N 1
ATOM 2576 C CA . TYR A 1 369 ? 28.199 105.751 -1.936 1.00 12.89 365 TYR A CA 1
ATOM 2577 C C . TYR A 1 369 ? 29.653 105.401 -1.739 1.00 14.28 365 TYR A C 1
ATOM 2578 O O . TYR A 1 369 ? 30.158 104.491 -2.386 1.00 14.73 365 TYR A O 1
ATOM 2587 N N . LYS A 1 370 ? 30.321 106.129 -0.852 1.00 15.38 366 LYS A N 1
ATOM 2588 C CA . LYS A 1 370 ? 31.510 105.554 -0.181 1.00 16.96 366 LYS A CA 1
ATOM 2589 C C . LYS A 1 370 ? 31.129 105.085 1.228 1.00 16.67 366 LYS A C 1
ATOM 2590 O O . LYS A 1 370 ? 30.480 105.821 1.975 1.00 16.08 366 LYS A O 1
ATOM 2596 N N . ILE A 1 371 ? 31.455 103.839 1.541 1.00 16.93 367 ILE A N 1
ATOM 2597 C CA . ILE A 1 371 ? 31.201 103.276 2.863 1.00 17.28 367 ILE A CA 1
ATOM 2598 C C . ILE A 1 371 ? 32.406 102.449 3.325 1.00 18.26 367 ILE A C 1
ATOM 2599 O O . ILE A 1 371 ? 32.805 101.445 2.666 1.00 18.50 367 ILE A O 1
ATOM 2604 N N . ASP A 1 372 ? 32.982 102.875 4.445 1.00 18.82 368 ASP A N 1
ATOM 2605 C CA . ASP A 1 372 ? 34.165 102.244 4.985 1.00 20.25 368 ASP A CA 1
ATOM 2606 C C . ASP A 1 372 ? 35.218 102.213 3.882 1.00 20.85 368 ASP A C 1
ATOM 2607 O O . ASP A 1 372 ? 35.908 101.229 3.694 1.00 21.77 368 ASP A O 1
ATOM 2612 N N . GLY A 1 373 ? 35.282 103.299 3.134 1.00 20.67 369 GLY A N 1
ATOM 2613 C CA . GLY A 1 373 ? 36.256 103.485 2.080 1.00 21.63 369 GLY A CA 1
ATOM 2614 C C . GLY A 1 373 ? 36.067 102.634 0.816 1.00 21.57 369 GLY A C 1
ATOM 2615 O O . GLY A 1 373 ? 36.904 102.712 -0.069 1.00 22.21 369 GLY A O 1
ATOM 2616 N N . GLU A 1 374 ? 34.966 101.872 0.733 1.00 20.70 370 GLU A N 1
ATOM 2617 C CA . GLU A 1 374 ? 34.665 101.034 -0.411 1.00 20.93 370 GLU A CA 1
ATOM 2618 C C . GLU A 1 374 ? 33.547 101.676 -1.260 1.00 20.26 370 GLU A C 1
ATOM 2619 O O . GLU A 1 374 ? 32.694 102.453 -0.728 1.00 19.50 370 GLU A O 1
ATOM 2621 N N . ASP A 1 375 ? 33.567 101.457 -2.568 1.00 20.58 371 ASP A N 1
ATOM 2622 C CA . ASP A 1 375 ? 32.461 101.974 -3.399 1.00 20.98 371 ASP A CA 1
ATOM 2623 C C . ASP A 1 375 ? 31.280 101.031 -3.320 1.00 20.34 371 ASP A C 1
ATOM 2624 O O . ASP A 1 375 ? 31.463 99.811 -3.364 1.00 20.91 371 ASP A O 1
ATOM 2629 N N . ALA A 1 376 ? 30.072 101.600 -3.192 1.00 19.18 372 ALA A N 1
ATOM 2630 C CA . ALA A 1 376 ? 28.821 100.822 -3.168 1.00 18.38 372 ALA A CA 1
ATOM 2631 C C . ALA A 1 376 ? 27.832 101.464 -4.135 1.00 17.63 372 ALA A C 1
ATOM 2632 O O . ALA A 1 376 ? 27.642 102.691 -4.123 1.00 16.58 372 ALA A O 1
ATOM 2634 N N . ASP A 1 377 ? 27.248 100.659 -5.002 1.00 17.17 373 ASP A N 1
ATOM 2635 C CA . ASP A 1 377 ? 26.339 101.207 -5.997 1.00 17.23 373 ASP A CA 1
ATOM 2636 C C . ASP A 1 377 ? 24.846 100.940 -5.725 1.00 15.49 373 ASP A C 1
ATOM 2637 O O . ASP A 1 377 ? 24.016 101.289 -6.533 1.00 15.34 373 ASP A O 1
ATOM 2642 N N . LEU A 1 378 ? 24.530 100.320 -4.600 1.00 14.45 374 LEU A N 1
ATOM 2643 C CA . LEU A 1 378 ? 23.135 100.037 -4.185 1.00 13.56 374 LEU A CA 1
ATOM 2644 C C . LEU A 1 378 ? 22.972 100.425 -2.741 1.00 13.18 374 LEU A C 1
ATOM 2645 O O . LEU A 1 378 ? 23.905 100.234 -1.934 1.00 14.01 374 LEU A O 1
ATOM 2650 N N . LEU A 1 379 ? 21.789 100.901 -2.390 1.00 12.21 375 LEU A N 1
ATOM 2651 C CA . LEU A 1 379 ? 21.537 101.247 -0.990 1.00 11.91 375 LEU A CA 1
ATOM 2652 C C . LEU A 1 379 ? 21.775 99.998 -0.127 1.00 12.04 375 LEU A C 1
ATOM 2653 O O . LEU A 1 379 ? 21.218 98.932 -0.416 1.00 11.94 375 LEU A O 1
ATOM 2658 N N . PRO A 1 380 ? 22.611 100.122 0.931 1.00 12.22 376 PRO A N 1
ATOM 2659 C CA . PRO A 1 380 ? 22.825 99.002 1.802 1.00 12.81 376 PRO A CA 1
ATOM 2660 C C . PRO A 1 380 ? 21.612 98.636 2.643 1.00 12.71 376 PRO A C 1
ATOM 2661 O O . PRO A 1 380 ? 20.616 99.395 2.688 1.00 12.27 376 PRO A O 1
ATOM 2665 N N . ARG A 1 381 ? 21.753 97.511 3.318 1.00 13.09 377 ARG A N 1
ATOM 2666 C CA . ARG A 1 381 ? 20.754 96.984 4.237 1.00 13.33 377 ARG A CA 1
ATOM 2667 C C . ARG A 1 381 ? 21.005 97.518 5.645 1.00 13.37 377 ARG A C 1
ATOM 2668 O O . ARG A 1 381 ? 22.102 97.461 6.139 1.00 13.72 377 ARG A O 1
ATOM 2676 N N . GLY A 1 382 ? 19.977 98.091 6.252 1.00 13.21 378 GLY A N 1
ATOM 2677 C CA . GLY A 1 382 ? 19.987 98.321 7.708 1.00 13.47 378 GLY A CA 1
ATOM 2678 C C . GLY A 1 382 ? 20.431 99.734 7.972 1.00 13.16 378 GLY A C 1
ATOM 2679 O O . GLY A 1 382 ? 21.211 100.312 7.193 1.00 12.74 378 GLY A O 1
ATOM 2680 N N . ALA A 1 383 ? 19.955 100.278 9.071 1.00 13.38 379 ALA A N 1
ATOM 2681 C CA . ALA A 1 383 ? 20.251 101.671 9.444 1.00 13.46 379 ALA A CA 1
ATOM 2682 C C . ALA A 1 383 ? 21.759 101.910 9.598 1.00 13.86 379 ALA A C 1
ATOM 2683 O O . ALA A 1 383 ? 22.276 102.871 9.038 1.00 13.48 379 ALA A O 1
ATOM 2685 N N . ALA A 1 384 ? 22.442 101.034 10.360 1.00 14.60 380 ALA A N 1
ATOM 2686 C CA . ALA A 1 384 ? 23.873 101.197 10.672 1.00 15.19 380 ALA A CA 1
ATOM 2687 C C . ALA A 1 384 ? 24.682 101.436 9.391 1.00 15.17 380 ALA A C 1
ATOM 2688 O O . ALA A 1 384 ? 25.310 102.485 9.268 1.00 15.07 380 ALA A O 1
ATOM 2690 N N . GLU A 1 385 ? 24.629 100.496 8.416 1.00 15.46 381 GLU A N 1
ATOM 2691 C CA . GLU A 1 385 ? 25.369 100.715 7.167 1.00 15.61 381 GLU A CA 1
ATOM 2692 C C . GLU A 1 385 ? 24.928 101.951 6.417 1.00 14.76 381 GLU A C 1
ATOM 2693 O O . GLU A 1 385 ? 25.788 102.671 5.909 1.00 14.88 381 GLU A O 1
ATOM 2699 N N . VAL A 1 386 ? 23.607 102.200 6.302 1.00 13.85 382 VAL A N 1
ATOM 2700 C CA . VAL A 1 386 ? 23.137 103.309 5.422 1.00 13.13 382 VAL A CA 1
ATOM 2701 C C . VAL A 1 386 ? 23.585 104.662 6.058 1.00 13.51 382 VAL A C 1
ATOM 2702 O O . VAL A 1 386 ? 23.988 105.603 5.376 1.00 13.21 382 VAL A O 1
ATOM 2706 N N . ALA A 1 387 ? 23.623 104.725 7.381 1.00 14.11 383 ALA A N 1
ATOM 2707 C CA . ALA A 1 387 ? 24.150 105.947 8.072 1.00 14.61 383 ALA A CA 1
ATOM 2708 C C . ALA A 1 387 ? 25.659 106.170 7.799 1.00 15.33 383 ALA A C 1
ATOM 2709 O O . ALA A 1 387 ? 26.134 107.304 7.781 1.00 15.25 383 ALA A O 1
ATOM 2711 N N . ARG A 1 388 ? 26.389 105.088 7.478 1.00 15.73 384 ARG A N 1
ATOM 2712 C CA . ARG A 1 388 ? 27.822 105.197 7.137 1.00 16.67 384 ARG A CA 1
ATOM 2713 C C . ARG A 1 388 ? 28.110 105.666 5.671 1.00 16.14 384 ARG A C 1
ATOM 2714 O O . ARG A 1 388 ? 29.234 106.064 5.369 1.00 17.09 384 ARG A O 1
ATOM 2722 N N . CYS A 1 389 ? 27.084 105.683 4.805 1.00 14.94 385 CYS A N 1
ATOM 2723 C CA . CYS A 1 389 ? 27.213 106.086 3.414 1.00 14.41 385 CYS A CA 1
ATOM 2724 C C . CYS A 1 389 ? 27.413 107.575 3.231 1.00 14.70 385 CYS A C 1
ATOM 2725 O O . CYS A 1 389 ? 26.583 108.363 3.658 1.00 15.14 385 CYS A O 1
ATOM 2728 N N . GLU A 1 390 ? 28.489 107.938 2.538 1.00 14.86 386 GLU A N 1
ATOM 2729 C CA . GLU A 1 390 ? 28.676 109.283 2.018 1.00 14.91 386 GLU A CA 1
ATOM 2730 C C . GLU A 1 390 ? 28.259 109.254 0.568 1.00 14.22 386 GLU A C 1
ATOM 2731 O O . GLU A 1 390 ? 28.694 108.390 -0.180 1.00 14.19 386 GLU A O 1
ATOM 2733 N N . PRO A 1 391 ? 27.373 110.173 0.173 1.00 13.75 387 PRO A N 1
ATOM 2734 C CA . PRO A 1 391 ? 26.922 110.132 -1.194 1.00 13.39 387 PRO A CA 1
ATOM 2735 C C . PRO A 1 391 ? 28.039 110.512 -2.206 1.00 13.76 387 PRO A C 1
ATOM 2736 O O . PRO A 1 391 ? 28.912 111.288 -1.886 1.00 14.35 387 PRO A O 1
ATOM 2740 N N . VAL A 1 392 ? 28.006 109.883 -3.376 1.00 13.35 388 VAL A N 1
ATOM 2741 C CA . VAL A 1 392 ? 28.866 110.185 -4.519 1.00 13.75 388 VAL A CA 1
ATOM 2742 C C . VAL A 1 392 ? 27.918 110.779 -5.541 1.00 13.49 388 VAL A C 1
ATOM 2743 O O . VAL A 1 392 ? 26.971 110.118 -5.937 1.00 12.88 388 VAL A O 1
ATOM 2747 N N . TYR A 1 393 ? 28.163 112.018 -5.938 1.00 13.94 389 TYR A N 1
ATOM 2748 C CA . TYR A 1 393 ? 27.252 112.779 -6.766 1.00 13.94 389 TYR A CA 1
ATOM 2749 C C . TYR A 1 393 ? 27.776 113.008 -8.161 1.00 14.58 389 TYR A C 1
ATOM 2750 O O . TYR A 1 393 ? 28.965 113.247 -8.337 1.00 15.56 389 TYR A O 1
ATOM 2759 N N . GLU A 1 394 ? 26.877 112.962 -9.141 1.00 14.28 390 GLU A N 1
ATOM 2760 C CA . GLU A 1 394 ? 27.120 113.541 -10.442 1.00 14.92 390 GLU A CA 1
ATOM 2761 C C . GLU A 1 394 ? 26.368 114.901 -10.483 1.00 14.98 390 GLU A C 1
ATOM 2762 O O . GLU A 1 394 ? 25.283 115.065 -9.892 1.00 14.12 390 GLU A O 1
ATOM 2768 N N . THR A 1 395 ? 26.974 115.865 -11.137 1.00 15.88 391 THR A N 1
ATOM 2769 C CA . THR A 1 395 ? 26.400 117.230 -11.207 1.00 16.49 391 THR A CA 1
ATOM 2770 C C . THR A 1 395 ? 25.882 117.558 -12.604 1.00 16.87 391 THR A C 1
ATOM 2771 O O . THR A 1 395 ? 26.492 117.182 -13.597 1.00 17.25 391 THR A O 1
ATOM 2775 N N . PHE A 1 396 ? 24.735 118.260 -12.655 1.00 16.73 392 PHE A N 1
ATOM 2776 C CA . PHE A 1 396 ? 24.071 118.586 -13.892 1.00 16.87 392 PHE A CA 1
ATOM 2777 C C . PHE A 1 396 ? 23.724 120.069 -13.904 1.00 17.67 392 PHE A C 1
ATOM 2778 O O . PHE A 1 396 ? 23.286 120.645 -12.883 1.00 17.59 392 PHE A O 1
ATOM 2786 N N . GLY A 1 397 ? 23.913 120.672 -15.054 1.00 18.17 393 GLY A N 1
ATOM 2787 C CA . GLY A 1 397 ? 23.468 122.031 -15.256 1.00 19.16 393 GLY A CA 1
ATOM 2788 C C . GLY A 1 397 ? 21.952 122.069 -15.210 1.00 18.73 393 GLY A C 1
ATOM 2789 O O . GLY A 1 397 ? 21.264 121.182 -15.745 1.00 18.20 393 GLY A O 1
ATOM 2790 N N . GLY A 1 398 ? 21.426 123.068 -14.524 1.00 19.34 394 GLY A N 1
ATOM 2791 C CA . GLY A 1 398 ? 19.977 123.223 -14.421 1.00 19.32 394 GLY A CA 1
ATOM 2792 C C . GLY A 1 398 ? 19.376 123.822 -15.667 1.00 19.77 394 GLY A C 1
ATOM 2793 O O . GLY A 1 398 ? 20.075 124.222 -16.588 1.00 20.55 394 GLY A O 1
ATOM 2794 N N . TRP A 1 399 ? 18.063 123.891 -15.695 1.00 19.97 395 TRP A N 1
ATOM 2795 C CA . TRP A 1 399 ? 17.343 124.477 -16.819 1.00 21.16 395 TRP A CA 1
ATOM 2796 C C . TRP A 1 399 ? 16.567 125.599 -16.217 1.00 23.73 395 TRP A C 1
ATOM 2797 O O . TRP A 1 399 ? 16.374 125.620 -15.010 1.00 24.96 395 TRP A O 1
ATOM 2808 N N . LYS A 1 400 ? 16.091 126.568 -16.970 1.00 27.00 396 LYS A N 1
ATOM 2809 C CA . LYS A 1 400 ? 15.259 127.602 -16.271 1.00 28.74 396 LYS A CA 1
ATOM 2810 C C . LYS A 1 400 ? 13.816 127.571 -16.629 1.00 29.59 396 LYS A C 1
ATOM 2811 O O . LYS A 1 400 ? 12.988 128.178 -15.948 1.00 32.47 396 LYS A O 1
ATOM 2817 N N . GLU A 1 401 ? 13.499 126.961 -17.751 1.00 29.33 397 GLU A N 1
ATOM 2818 C CA . GLU A 1 401 ? 12.140 126.917 -18.161 1.00 28.64 397 GLU A CA 1
ATOM 2819 C C . GLU A 1 401 ? 11.371 126.306 -16.987 1.00 26.15 397 GLU A C 1
ATOM 2820 O O . GLU A 1 401 ? 11.888 125.442 -16.238 1.00 25.31 397 GLU A O 1
ATOM 2826 N N . SER A 1 402 ? 10.158 126.782 -16.819 1.00 24.72 398 SER A N 1
ATOM 2827 C CA . SER A 1 402 ? 9.141 126.006 -16.169 1.00 23.95 398 SER A CA 1
ATOM 2828 C C . SER A 1 402 ? 8.912 124.723 -16.984 1.00 22.39 398 SER A C 1
ATOM 2829 O O . SER A 1 402 ? 8.903 124.755 -18.227 1.00 22.33 398 SER A O 1
ATOM 2832 N N . THR A 1 403 ? 8.733 123.607 -16.287 1.00 20.52 399 THR A N 1
ATOM 2833 C CA . THR A 1 403 ? 8.405 122.339 -16.927 1.00 19.02 399 THR A CA 1
ATOM 2834 C C . THR A 1 403 ? 6.992 121.913 -16.531 1.00 18.97 399 THR A C 1
ATOM 2835 O O . THR A 1 403 ? 6.549 120.798 -16.822 1.00 17.82 399 THR A O 1
ATOM 2839 N N . VAL A 1 404 ? 6.293 122.825 -15.852 1.00 19.17 400 VAL A N 1
ATOM 2840 C CA . VAL A 1 404 ? 4.924 122.608 -15.442 1.00 19.27 400 VAL A CA 1
ATOM 2841 C C . VAL A 1 404 ? 4.047 122.404 -16.685 1.00 19.54 400 VAL A C 1
ATOM 2842 O O . VAL A 1 404 ? 4.029 123.237 -17.587 1.00 20.02 400 VAL A O 1
ATOM 2846 N N . GLY A 1 405 ? 3.375 121.254 -16.750 1.00 19.17 401 GLY A N 1
ATOM 2847 C CA . GLY A 1 405 ? 2.327 121.019 -17.745 1.00 19.67 401 GLY A CA 1
ATOM 2848 C C . GLY A 1 405 ? 2.791 120.463 -19.081 1.00 19.59 401 GLY A C 1
ATOM 2849 O O . GLY A 1 405 ? 1.978 120.124 -19.927 1.00 19.80 401 GLY A O 1
ATOM 2850 N N . ILE A 1 406 ? 4.099 120.388 -19.281 1.00 19.42 402 ILE A N 1
ATOM 2851 C CA . ILE A 1 406 ? 4.650 119.818 -20.506 1.00 19.36 402 ILE A CA 1
ATOM 2852 C C . ILE A 1 406 ? 4.170 118.376 -20.691 1.00 18.95 402 ILE A C 1
ATOM 2853 O O . ILE A 1 406 ? 4.141 117.596 -19.738 1.00 18.31 402 ILE A O 1
ATOM 2858 N N . ASN A 1 407 ? 3.787 118.019 -21.918 1.00 19.57 403 ASN A N 1
ATOM 2859 C CA . ASN A 1 407 ? 3.184 116.713 -22.186 1.00 19.49 403 ASN A CA 1
ATOM 2860 C C . ASN A 1 407 ? 3.812 115.933 -23.319 1.00 19.14 403 ASN A C 1
ATOM 2861 O O . ASN A 1 407 ? 3.227 114.963 -23.792 1.00 18.87 403 ASN A O 1
ATOM 2866 N N . SER A 1 408 ? 5.009 116.351 -23.734 1.00 18.64 404 SER A N 1
ATOM 2867 C CA . SER A 1 408 ? 5.822 115.571 -24.621 1.00 18.44 404 SER A CA 1
ATOM 2868 C C . SER A 1 408 ? 7.291 115.642 -24.166 1.00 17.40 404 SER A C 1
ATOM 2869 O O . SER A 1 408 ? 7.776 116.664 -23.693 1.00 16.95 404 SER A O 1
ATOM 2872 N N . TRP A 1 409 ? 7.975 114.529 -24.317 1.00 16.84 405 TRP A N 1
ATOM 2873 C CA . TRP A 1 409 ? 9.372 114.404 -23.889 1.00 16.69 405 TRP A CA 1
ATOM 2874 C C . TRP A 1 409 ? 10.233 115.407 -24.592 1.00 16.93 405 TRP A C 1
ATOM 2875 O O . TRP A 1 409 ? 11.021 116.104 -23.960 1.00 16.51 405 TRP A O 1
ATOM 2886 N N . ASP A 1 410 ? 10.023 115.548 -25.906 1.00 17.66 406 ASP A N 1
ATOM 2887 C CA . ASP A 1 410 ? 10.883 116.421 -26.749 1.00 18.11 406 ASP A CA 1
ATOM 2888 C C . ASP A 1 410 ? 10.747 117.888 -26.344 1.00 17.97 406 ASP A C 1
ATOM 2889 O O . ASP A 1 410 ? 11.669 118.677 -26.581 1.00 18.24 406 ASP A O 1
ATOM 2894 N N . ALA A 1 411 ? 9.596 118.254 -25.771 1.00 17.40 407 ALA A N 1
ATOM 2895 C CA . ALA A 1 411 ? 9.374 119.646 -25.314 1.00 17.52 407 ALA A CA 1
ATOM 2896 C C . ALA A 1 411 ? 10.040 119.959 -23.980 1.00 16.83 407 ALA A C 1
ATOM 2897 O O . ALA A 1 411 ? 10.076 121.110 -23.587 1.00 16.92 407 ALA A O 1
ATOM 2899 N N . LEU A 1 412 ? 10.548 118.948 -23.270 1.00 16.08 408 LEU A N 1
ATOM 2900 C CA . LEU A 1 412 ? 11.309 119.208 -22.026 1.00 15.71 408 LEU A CA 1
ATOM 2901 C C . LEU A 1 412 ? 12.598 119.949 -22.374 1.00 16.10 408 LEU A C 1
ATOM 2902 O O . LEU A 1 412 ? 13.164 119.677 -23.418 1.00 16.43 408 LEU A O 1
ATOM 2907 N N . PRO A 1 413 ? 13.073 120.872 -21.501 1.00 16.19 409 PRO A N 1
ATOM 2908 C CA . PRO A 1 413 ? 14.406 121.442 -21.697 1.00 16.47 409 PRO A CA 1
ATOM 2909 C C . PRO A 1 413 ? 15.524 120.379 -21.739 1.00 15.79 409 PRO A C 1
ATOM 2910 O O . PRO A 1 413 ? 15.448 119.352 -21.081 1.00 14.97 409 PRO A O 1
ATOM 2914 N N . ALA A 1 414 ? 16.515 120.625 -22.580 1.00 16.19 410 ALA A N 1
ATOM 2915 C CA . ALA A 1 414 ? 17.613 119.710 -22.837 1.00 15.86 410 ALA A CA 1
ATOM 2916 C C . ALA A 1 414 ? 18.233 119.275 -21.527 1.00 15.20 410 ALA A C 1
ATOM 2917 O O . ALA A 1 414 ? 18.500 118.096 -21.323 1.00 14.26 410 ALA A O 1
ATOM 2919 N N . ASN A 1 415 ? 18.423 120.234 -20.615 1.00 15.31 411 ASN A N 1
ATOM 2920 C CA . ASN A 1 415 ? 19.089 119.921 -19.374 1.00 15.09 411 ASN A CA 1
ATOM 2921 C C . ASN A 1 415 ? 18.214 119.082 -18.427 1.00 14.20 411 ASN A C 1
ATOM 2922 O O . ASN A 1 415 ? 18.748 118.312 -17.638 1.00 13.87 411 ASN A O 1
ATOM 2927 N N . ALA A 1 416 ? 16.891 119.174 -18.560 1.00 13.88 412 ALA A N 1
ATOM 2928 C CA . ALA A 1 416 ? 15.989 118.312 -17.826 1.00 13.34 412 ALA A CA 1
ATOM 2929 C C . ALA A 1 416 ? 16.056 116.924 -18.444 1.00 13.11 412 ALA A C 1
ATOM 2930 O O . ALA A 1 416 ? 16.092 115.924 -17.753 1.00 12.59 412 ALA A O 1
ATOM 2932 N N . ARG A 1 417 ? 16.085 116.865 -19.776 1.00 13.64 413 ARG A N 1
ATOM 2933 C CA . ARG A 1 417 ? 16.160 115.567 -20.469 1.00 13.68 413 ARG A CA 1
ATOM 2934 C C . ARG A 1 417 ? 17.459 114.846 -20.163 1.00 13.49 413 ARG A C 1
ATOM 2935 O O . ARG A 1 417 ? 17.478 113.625 -20.045 1.00 13.40 413 ARG A O 1
ATOM 2943 N N . ALA A 1 418 ? 18.549 115.593 -20.012 1.00 13.85 414 ALA A N 1
ATOM 2944 C CA . ALA A 1 418 ? 19.839 114.984 -19.679 1.00 13.98 414 ALA A CA 1
ATOM 2945 C C . ALA A 1 418 ? 19.859 114.416 -18.272 1.00 13.48 414 ALA A C 1
ATOM 2946 O O . ALA A 1 418 ? 20.419 113.348 -18.032 1.00 13.16 414 ALA A O 1
ATOM 2948 N N . TYR A 1 419 ? 19.243 115.122 -17.335 1.00 13.41 415 TYR A N 1
ATOM 2949 C CA . TYR A 1 419 ? 19.161 114.611 -15.959 1.00 13.19 415 TYR A CA 1
ATOM 2950 C C . TYR A 1 419 ? 18.335 113.302 -15.895 1.00 12.51 415 TYR A C 1
ATOM 2951 O O . TYR A 1 419 ? 18.758 112.302 -15.323 1.00 12.17 415 TYR A O 1
ATOM 2960 N N . LEU A 1 420 ? 17.164 113.321 -16.508 1.00 12.30 416 LEU A N 1
ATOM 2961 C CA . LEU A 1 420 ? 16.315 112.151 -16.508 1.00 12.04 416 LEU A CA 1
ATOM 2962 C C . LEU A 1 420 ? 16.906 111.039 -17.340 1.00 12.20 416 LEU A C 1
ATOM 2963 O O . LEU A 1 420 ? 16.709 109.885 -17.005 1.00 11.93 416 LEU A O 1
ATOM 2968 N N . THR A 1 421 ? 17.637 111.363 -18.418 1.00 12.77 417 THR A N 1
ATOM 2969 C CA . THR A 1 421 ? 18.338 110.290 -19.160 1.00 13.32 417 THR A CA 1
ATOM 2970 C C . THR A 1 421 ? 19.315 109.588 -18.210 1.00 13.38 417 THR A C 1
ATOM 2971 O O . THR A 1 421 ? 19.362 108.367 -18.173 1.00 13.60 417 THR A O 1
ATOM 2975 N N . ARG A 1 422 ? 20.064 110.353 -17.419 1.00 13.57 418 ARG A N 1
ATOM 2976 C CA . ARG A 1 422 ? 21.011 109.745 -16.496 1.00 13.80 418 ARG A CA 1
ATOM 2977 C C . ARG A 1 422 ? 20.292 108.928 -15.410 1.00 13.32 418 ARG A C 1
ATOM 2978 O O . ARG A 1 422 ? 20.735 107.819 -15.075 1.00 13.34 418 ARG A O 1
ATOM 2986 N N . VAL A 1 423 ? 19.195 109.447 -14.873 1.00 12.95 419 VAL A N 1
ATOM 2987 C CA . VAL A 1 423 ? 18.390 108.642 -13.914 1.00 12.64 419 VAL A CA 1
ATOM 2988 C C . VAL A 1 423 ? 18.036 107.259 -14.502 1.00 13.59 419 VAL A C 1
ATOM 2989 O O . VAL A 1 423 ? 18.247 106.271 -13.853 1.00 13.52 419 VAL A O 1
ATOM 2993 N N . GLN A 1 424 ? 17.533 107.186 -15.727 1.00 14.80 420 GLN A N 1
ATOM 2994 C CA . GLN A 1 424 ? 17.198 105.875 -16.312 1.00 15.65 420 GLN A CA 1
ATOM 2995 C C . GLN A 1 424 ? 18.366 104.931 -16.357 1.00 16.47 420 GLN A C 1
ATOM 2996 O O . GLN A 1 424 ? 18.195 103.711 -16.258 1.00 17.50 420 GLN A O 1
ATOM 3002 N N . GLU A 1 425 ? 19.553 105.461 -16.671 1.00 17.08 421 GLU A N 1
ATOM 3003 C CA . GLU A 1 425 ? 20.750 104.631 -16.851 1.00 17.38 421 GLU A CA 1
ATOM 3004 C C . GLU A 1 425 ? 21.156 104.004 -15.547 1.00 17.46 421 GLU A C 1
ATOM 3005 O O . GLU A 1 425 ? 21.376 102.792 -15.458 1.00 18.06 421 GLU A O 1
ATOM 3011 N N . VAL A 1 426 ? 21.230 104.820 -14.510 1.00 16.75 422 VAL A N 1
ATOM 3012 C CA . VAL A 1 426 ? 21.643 104.332 -13.191 1.00 16.65 422 VAL A CA 1
ATOM 3013 C C . VAL A 1 426 ? 20.577 103.381 -12.627 1.00 17.32 422 VAL A C 1
ATOM 3014 O O . VAL A 1 426 ? 20.906 102.284 -12.148 1.00 17.83 422 VAL A O 1
ATOM 3018 N N . ALA A 1 427 ? 19.309 103.738 -12.786 1.00 17.12 423 ALA A N 1
ATOM 3019 C CA . ALA A 1 427 ? 18.199 102.912 -12.267 1.00 17.74 423 ALA A CA 1
ATOM 3020 C C . ALA A 1 427 ? 18.119 101.532 -12.944 1.00 18.30 423 ALA A C 1
ATOM 3021 O O . ALA A 1 427 ? 17.854 100.523 -12.291 1.00 19.12 423 ALA A O 1
ATOM 3023 N N . GLY A 1 428 ? 18.339 101.497 -14.249 1.00 18.17 424 GLY A N 1
ATOM 3024 C CA . GLY A 1 428 ? 18.335 100.225 -15.005 1.00 18.98 424 GLY A CA 1
ATOM 3025 C C . GLY A 1 428 ? 16.980 99.943 -15.636 1.00 18.39 424 GLY A C 1
ATOM 3026 O O . GLY A 1 428 ? 16.770 98.851 -16.197 1.00 19.81 424 GLY A O 1
ATOM 3027 N N . VAL A 1 429 ? 16.055 100.896 -15.562 1.00 16.49 425 VAL A N 1
ATOM 3028 C CA . VAL A 1 429 ? 14.723 100.706 -16.203 1.00 15.93 425 VAL A CA 1
ATOM 3029 C C . VAL A 1 429 ? 14.217 102.018 -16.805 1.00 14.57 425 VAL A C 1
ATOM 3030 O O . VAL A 1 429 ? 14.645 103.076 -16.413 1.00 13.45 425 VAL A O 1
ATOM 3034 N N . PRO A 1 430 ? 13.280 101.928 -17.745 1.00 14.30 426 PRO A N 1
ATOM 3035 C CA . PRO A 1 430 ? 12.877 103.174 -18.427 1.00 13.80 426 PRO A CA 1
ATOM 3036 C C . PRO A 1 430 ? 11.960 104.029 -17.584 1.00 12.98 426 PRO A C 1
ATOM 3037 O O . PRO A 1 430 ? 11.256 103.551 -16.693 1.00 12.32 426 PRO A O 1
ATOM 3041 N N . ILE A 1 431 ? 12.013 105.313 -17.849 1.00 12.33 427 ILE A N 1
ATOM 3042 C CA . ILE A 1 431 ? 10.976 106.175 -17.429 1.00 11.99 427 ILE A CA 1
ATOM 3043 C C . ILE A 1 431 ? 9.812 105.962 -18.396 1.00 12.28 427 ILE A C 1
ATOM 3044 O O . ILE A 1 431 ? 9.951 106.248 -19.571 1.00 12.55 427 ILE A O 1
ATOM 3049 N N . ASP A 1 432 ? 8.683 105.482 -17.898 1.00 12.32 428 ASP A N 1
ATOM 3050 C CA . ASP A 1 432 ? 7.499 105.303 -18.711 1.00 13.10 428 ASP A CA 1
ATOM 3051 C C . ASP A 1 432 ? 6.519 106.501 -18.674 1.00 13.45 428 ASP A C 1
ATOM 3052 O O . ASP A 1 432 ? 5.702 106.658 -19.589 1.00 13.89 428 ASP A O 1
ATOM 3057 N N . MET A 1 433 ? 6.657 107.370 -17.673 1.00 13.52 429 MET A N 1
ATOM 3058 C CA . MET A 1 433 ? 5.741 108.507 -17.480 1.00 14.21 429 MET A CA 1
ATOM 3059 C C . MET A 1 433 ? 6.483 109.616 -16.759 1.00 13.65 429 MET A C 1
ATOM 3060 O O . MET A 1 433 ? 7.368 109.361 -15.959 1.00 12.88 429 MET A O 1
ATOM 3065 N N . VAL A 1 434 ? 6.121 110.854 -17.055 1.00 13.99 430 VAL A N 1
ATOM 3066 C CA . VAL A 1 434 ? 6.528 111.989 -16.251 1.00 13.83 430 VAL A CA 1
ATOM 3067 C C . VAL A 1 434 ? 5.249 112.806 -15.939 1.00 14.50 430 VAL A C 1
ATOM 3068 O O . VAL A 1 434 ? 4.498 113.200 -16.855 1.00 15.01 430 VAL A O 1
ATOM 3072 N N . SER A 1 435 ? 4.912 112.958 -14.667 1.00 14.59 431 SER A N 1
ATOM 3073 C CA . SER A 1 435 ? 3.731 113.764 -14.339 1.00 15.30 431 SER A CA 1
ATOM 3074 C C . SER A 1 435 ? 4.183 115.187 -14.109 1.00 15.60 431 SER A C 1
ATOM 3075 O O . SER A 1 435 ? 4.987 115.428 -13.231 1.00 15.69 431 SER A O 1
ATOM 3078 N N . THR A 1 436 ? 3.671 116.124 -14.906 1.00 16.39 432 THR A N 1
ATOM 3079 C CA . THR A 1 436 ? 4.173 117.492 -14.888 1.00 16.85 432 THR A CA 1
ATOM 3080 C C . THR A 1 436 ? 3.168 118.511 -14.268 1.00 17.93 432 THR A C 1
ATOM 3081 O O . THR A 1 436 ? 3.348 119.686 -14.402 1.00 18.81 432 THR A O 1
ATOM 3085 N N . GLY A 1 437 ? 2.143 118.026 -13.580 1.00 18.78 433 GLY A N 1
ATOM 3086 C CA . GLY A 1 437 ? 1.053 118.850 -13.052 1.00 20.11 433 GLY A CA 1
ATOM 3087 C C . GLY A 1 437 ? -0.136 117.987 -12.598 1.00 20.87 433 GLY A C 1
ATOM 3088 O O . GLY A 1 437 ? -0.186 116.780 -12.895 1.00 19.79 433 GLY A O 1
ATOM 3089 N N . PRO A 1 438 ? -1.097 118.596 -11.852 1.00 21.91 434 PRO A N 1
ATOM 3090 C CA . PRO A 1 438 ? -2.200 117.847 -11.250 1.00 22.37 434 PRO A CA 1
ATOM 3091 C C . PRO A 1 438 ? -3.264 117.341 -12.240 1.00 23.28 434 PRO A C 1
ATOM 3092 O O . PRO A 1 438 ? -3.971 116.408 -11.909 1.00 24.06 434 PRO A O 1
ATOM 3096 N N . ASP A 1 439 ? -3.353 117.903 -13.449 1.00 23.88 435 ASP A N 1
ATOM 3097 C CA . ASP A 1 439 ? -4.421 117.523 -14.384 1.00 25.29 435 ASP A CA 1
ATOM 3098 C C . ASP A 1 439 ? -4.032 116.301 -15.176 1.00 24.28 435 ASP A C 1
ATOM 3099 O O . ASP A 1 439 ? -2.828 116.072 -15.418 1.00 22.87 435 ASP A O 1
ATOM 3104 N N . ARG A 1 440 ? -5.037 115.529 -15.604 1.00 24.42 436 ARG A N 1
ATOM 3105 C CA . ARG A 1 440 ? -4.781 114.253 -16.325 1.00 24.18 436 ARG A CA 1
ATOM 3106 C C . ARG A 1 440 ? -3.890 114.433 -17.550 1.00 23.57 436 ARG A C 1
ATOM 3107 O O . ARG A 1 440 ? -3.041 113.577 -17.818 1.00 24.02 436 ARG A O 1
ATOM 3109 N N . ASP A 1 441 ? -4.065 115.527 -18.291 1.00 23.67 437 ASP A N 1
ATOM 3110 C CA . ASP A 1 441 ? -3.265 115.791 -19.503 1.00 23.41 437 ASP A CA 1
ATOM 3111 C C . ASP A 1 441 ? -1.885 116.461 -19.251 1.00 22.78 437 ASP A C 1
ATOM 3112 O O . ASP A 1 441 ? -1.132 116.698 -20.186 1.00 22.62 437 ASP A O 1
ATOM 3114 N N . GLU A 1 442 ? -1.553 116.763 -18.002 1.00 22.29 438 GLU A N 1
ATOM 3115 C CA . GLU A 1 442 ? -0.215 117.263 -17.666 1.00 21.45 438 GLU A CA 1
ATOM 3116 C C . GLU A 1 442 ? 0.673 116.046 -17.365 1.00 19.81 438 GLU A C 1
ATOM 3117 O O . GLU A 1 442 ? 1.032 115.789 -16.221 1.00 18.71 438 GLU A O 1
ATOM 3123 N N . THR A 1 443 ? 0.984 115.303 -18.424 1.00 19.36 439 THR A N 1
ATOM 3124 C CA . THR A 1 443 ? 1.586 113.992 -18.317 1.00 19.04 439 THR A CA 1
ATOM 3125 C C . THR A 1 443 ? 2.331 113.659 -19.597 1.00 18.50 439 THR A C 1
ATOM 3126 O O . THR A 1 443 ? 1.765 113.732 -20.692 1.00 19.07 439 THR A O 1
ATOM 3130 N N . ILE A 1 444 ? 3.590 113.267 -19.473 1.00 17.42 440 ILE A N 1
ATOM 3131 C CA . ILE A 1 444 ? 4.311 112.791 -20.619 1.00 17.14 440 ILE A CA 1
ATOM 3132 C C . ILE A 1 444 ? 4.135 111.287 -20.562 1.00 16.85 440 ILE A C 1
ATOM 3133 O O . ILE A 1 444 ? 4.476 110.674 -19.553 1.00 16.21 440 ILE A O 1
ATOM 3138 N N . LEU A 1 445 ? 3.589 110.707 -21.614 1.00 17.35 441 LEU A N 1
ATOM 3139 C CA . LEU A 1 445 ? 3.322 109.278 -21.637 1.00 17.98 441 LEU A CA 1
ATOM 3140 C C . LEU A 1 445 ? 4.232 108.589 -22.640 1.00 18.61 441 LEU A C 1
ATOM 3141 O O . LEU A 1 445 ? 4.115 108.815 -23.847 1.00 19.70 441 LEU A O 1
ATOM 3146 N N . LEU A 1 446 ? 5.137 107.761 -22.135 1.00 18.70 442 LEU A N 1
ATOM 3147 C CA . LEU A 1 446 ? 6.047 106.994 -22.963 1.00 19.12 442 LEU A CA 1
ATOM 3148 C C . LEU A 1 446 ? 5.623 105.544 -23.122 1.00 19.63 442 LEU A C 1
ATOM 3149 O O . LEU A 1 446 ? 5.865 104.978 -24.147 1.00 19.62 442 LEU A O 1
ATOM 3154 N N . ARG A 1 447 ? 4.998 104.938 -22.115 1.00 19.96 443 ARG A N 1
ATOM 3155 C CA . ARG A 1 447 ? 4.438 103.574 -22.256 1.00 20.86 443 ARG A CA 1
ATOM 3156 C C . ARG A 1 447 ? 3.275 103.428 -21.306 1.00 20.35 443 ARG A C 1
ATOM 3157 O O . ARG A 1 447 ? 3.362 103.853 -20.162 1.00 18.93 443 ARG A O 1
ATOM 3165 N N . HIS A 1 448 ? 2.180 102.843 -21.787 1.00 20.66 444 HIS A N 1
ATOM 3166 C CA . HIS A 1 448 ? 0.977 102.744 -20.986 1.00 20.79 444 HIS A CA 1
ATOM 3167 C C . HIS A 1 448 ? 1.049 101.506 -20.137 1.00 20.08 444 HIS A C 1
ATOM 3168 O O . HIS A 1 448 ? 1.118 100.395 -20.675 1.00 19.83 444 HIS A O 1
ATOM 3175 N N . PRO A 1 449 ? 1.040 101.676 -18.796 1.00 19.27 445 PRO A N 1
ATOM 3176 C CA . PRO A 1 449 ? 1.103 100.522 -17.880 1.00 19.32 445 PRO A CA 1
ATOM 3177 C C . PRO A 1 449 ? 0.128 99.414 -18.182 1.00 19.76 445 PRO A C 1
ATOM 3178 O O . PRO A 1 449 ? 0.455 98.266 -17.982 1.00 20.08 445 PRO A O 1
ATOM 3182 N N . PHE A 1 450 ? -1.076 99.745 -18.647 1.00 20.16 446 PHE A N 1
ATOM 3183 C CA . PHE A 1 450 ? -2.085 98.717 -18.899 1.00 21.04 446 PHE A CA 1
ATOM 3184 C C . PHE A 1 450 ? -2.086 98.139 -20.317 1.00 22.45 446 PHE A C 1
ATOM 3185 O O . PHE A 1 450 ? -2.996 97.392 -20.653 1.00 23.25 446 PHE A O 1
ATOM 3193 N N . LYS A 1 451 ? -1.089 98.462 -21.135 1.00 22.98 447 LYS A N 1
ATOM 3194 C CA . LYS A 1 451 ? -0.940 97.817 -22.454 1.00 25.18 447 LYS A CA 1
ATOM 3195 C C . LYS A 1 451 ? 0.257 96.869 -22.432 1.00 26.57 447 LYS A C 1
ATOM 3196 O O . LYS A 1 451 ? 1.364 97.308 -22.200 1.00 27.34 447 LYS A O 1
ATOM 3198 N N . VAL A 1 452 ? 0.024 95.574 -22.674 1.00 29.07 448 VAL A N 1
ATOM 3199 C CA . VAL A 1 452 ? 1.096 94.535 -22.748 1.00 30.20 448 VAL A CA 1
ATOM 3200 C C . VAL A 1 452 ? 2.174 94.866 -23.777 1.00 31.15 448 VAL A C 1
ATOM 3201 O O . VAL A 1 452 ? 1.881 95.468 -24.814 1.00 32.39 448 VAL A O 1
ATOM 3203 N N . THR B 1 13 ? 32.518 74.555 30.268 1.00 32.67 9 THR B N 1
ATOM 3204 C CA . THR B 1 13 ? 32.589 75.877 30.983 1.00 34.09 9 THR B CA 1
ATOM 3205 C C . THR B 1 13 ? 33.510 75.816 32.221 1.00 33.33 9 THR B C 1
ATOM 3206 O O . THR B 1 13 ? 33.351 74.934 33.066 1.00 32.48 9 THR B O 1
ATOM 3210 N N . PRO B 1 14 ? 34.480 76.749 32.331 1.00 34.15 10 PRO B N 1
ATOM 3211 C CA . PRO B 1 14 ? 35.352 76.768 33.517 1.00 33.29 10 PRO B CA 1
ATOM 3212 C C . PRO B 1 14 ? 34.617 76.660 34.882 1.00 31.66 10 PRO B C 1
ATOM 3213 O O . PRO B 1 14 ? 33.592 77.317 35.103 1.00 31.31 10 PRO B O 1
ATOM 3217 N N . GLY B 1 15 ? 35.148 75.810 35.768 1.00 29.06 11 GLY B N 1
ATOM 3218 C CA . GLY B 1 15 ? 34.658 75.711 37.131 1.00 26.75 11 GLY B CA 1
ATOM 3219 C C . GLY B 1 15 ? 33.265 75.121 37.228 1.00 24.30 11 GLY B C 1
ATOM 3220 O O . GLY B 1 15 ? 32.616 75.276 38.256 1.00 24.62 11 GLY B O 1
ATOM 3221 N N . ARG B 1 16 ? 32.837 74.392 36.191 1.00 22.41 12 ARG B N 1
ATOM 3222 C CA . ARG B 1 16 ? 31.530 73.750 36.126 1.00 20.46 12 ARG B CA 1
ATOM 3223 C C . ARG B 1 16 ? 31.642 72.265 36.398 1.00 18.55 12 ARG B C 1
ATOM 3224 O O . ARG B 1 16 ? 32.521 71.586 35.833 1.00 18.49 12 ARG B O 1
ATOM 3232 N N . ASN B 1 17 ? 30.743 71.757 37.238 1.00 16.73 13 ASN B N 1
ATOM 3233 C CA . ASN B 1 17 ? 30.726 70.351 37.580 1.00 15.50 13 ASN B CA 1
ATOM 3234 C C . ASN B 1 17 ? 29.468 69.626 37.139 1.00 14.64 13 ASN B C 1
ATOM 3235 O O . ASN B 1 17 ? 28.395 70.211 37.065 1.00 14.52 13 ASN B O 1
ATOM 3240 N N . VAL B 1 18 ? 29.606 68.319 36.959 1.00 13.88 14 VAL B N 1
ATOM 3241 C CA . VAL B 1 18 ? 28.501 67.441 36.614 1.00 13.15 14 VAL B CA 1
ATOM 3242 C C . VAL B 1 18 ? 28.385 66.355 37.694 1.00 12.36 14 VAL B C 1
ATOM 3243 O O . VAL B 1 18 ? 29.390 65.798 38.164 1.00 12.16 14 VAL B O 1
ATOM 3247 N N . VAL B 1 19 ? 27.161 66.091 38.129 1.00 11.80 15 VAL B N 1
ATOM 3248 C CA . VAL B 1 19 ? 26.864 64.927 38.947 1.00 11.24 15 VAL B CA 1
ATOM 3249 C C . VAL B 1 19 ? 26.201 63.856 38.062 1.00 11.25 15 VAL B C 1
ATOM 3250 O O . VAL B 1 19 ? 25.199 64.139 37.386 1.00 11.33 15 VAL B O 1
ATOM 3254 N N . VAL B 1 20 ? 26.739 62.644 38.059 1.00 11.09 16 VAL B N 1
ATOM 3255 C CA . VAL B 1 20 ? 26.141 61.565 37.271 1.00 11.22 16 VAL B CA 1
ATOM 3256 C C . VAL B 1 20 ? 25.538 60.525 38.240 1.00 10.89 16 VAL B C 1
ATOM 3257 O O . VAL B 1 20 ? 26.235 59.978 39.089 1.00 10.74 16 VAL B O 1
ATOM 3261 N N . VAL B 1 21 ? 24.222 60.335 38.168 1.00 10.76 17 VAL B N 1
ATOM 3262 C CA . VAL B 1 21 ? 23.529 59.388 39.072 1.00 10.63 17 VAL B CA 1
ATOM 3263 C C . VAL B 1 21 ? 22.649 58.457 38.267 1.00 10.84 17 VAL B C 1
ATOM 3264 O O . VAL B 1 21 ? 22.168 58.826 37.184 1.00 11.02 17 VAL B O 1
ATOM 3268 N N . GLY B 1 22 ? 22.436 57.251 38.768 1.00 10.89 18 GLY B N 1
ATOM 3269 C CA . GLY B 1 22 ? 21.386 56.403 38.201 1.00 11.16 18 GLY B CA 1
ATOM 3270 C C . GLY B 1 22 ? 20.008 56.852 38.677 1.00 11.00 18 GLY B C 1
ATOM 3271 O O . GLY B 1 22 ? 19.811 57.134 39.886 1.00 11.08 18 GLY B O 1
ATOM 3272 N N . THR B 1 23 ? 19.054 57.021 37.769 1.00 10.97 19 THR B N 1
ATOM 3273 C CA . THR B 1 23 ? 17.729 57.528 38.180 1.00 10.91 19 THR B CA 1
ATOM 3274 C C . THR B 1 23 ? 16.811 56.418 38.768 1.00 11.26 19 THR B C 1
ATOM 3275 O O . THR B 1 23 ? 15.683 56.712 39.231 1.00 11.14 19 THR B O 1
ATOM 3279 N N . GLN B 1 24 ? 17.251 55.153 38.651 1.00 11.66 20 GLN B N 1
ATOM 3280 C CA . GLN B 1 24 ? 16.418 54.046 38.998 1.00 12.36 20 GLN B CA 1
ATOM 3281 C C . GLN B 1 24 ? 16.989 53.308 40.227 1.00 12.69 20 GLN B C 1
ATOM 3282 O O . GLN B 1 24 ? 17.445 53.970 41.158 1.00 12.15 20 GLN B O 1
ATOM 3288 N N . TRP B 1 25 ? 16.962 51.964 40.247 1.00 13.48 21 TRP B N 1
ATOM 3289 C CA . TRP B 1 25 ? 17.495 51.209 41.374 1.00 14.14 21 TRP B CA 1
ATOM 3290 C C . TRP B 1 25 ? 18.836 50.545 41.109 1.00 14.72 21 TRP B C 1
ATOM 3291 O O . TRP B 1 25 ? 19.136 49.530 41.728 1.00 15.97 21 TRP B O 1
ATOM 3302 N N . GLY B 1 26 ? 19.669 51.102 40.246 1.00 14.62 22 GLY B N 1
ATOM 3303 C CA . GLY B 1 26 ? 20.993 50.524 39.971 1.00 14.88 22 GLY B CA 1
ATOM 3304 C C . GLY B 1 26 ? 21.066 49.919 38.584 1.00 15.29 22 GLY B C 1
ATOM 3305 O O . GLY B 1 26 ? 20.038 49.809 37.905 1.00 15.28 22 GLY B O 1
ATOM 3306 N N . ASP B 1 27 ? 22.286 49.595 38.141 1.00 15.41 23 ASP B N 1
ATOM 3307 C CA . ASP B 1 27 ? 22.510 48.826 36.912 1.00 16.07 23 ASP B CA 1
ATOM 3308 C C . ASP B 1 27 ? 21.924 49.529 35.667 1.00 16.15 23 ASP B C 1
ATOM 3309 O O . ASP B 1 27 ? 21.516 48.872 34.715 1.00 15.99 23 ASP B O 1
ATOM 3314 N N . GLU B 1 28 ? 21.877 50.859 35.723 1.00 15.67 24 GLU B N 1
ATOM 3315 C CA . GLU B 1 28 ? 21.379 51.686 34.629 1.00 16.18 24 GLU B CA 1
ATOM 3316 C C . GLU B 1 28 ? 22.406 51.826 33.495 1.00 17.33 24 GLU B C 1
ATOM 3317 O O . GLU B 1 28 ? 22.050 52.203 32.383 1.00 17.46 24 GLU B O 1
ATOM 3323 N N . GLY B 1 29 ? 23.670 51.518 33.771 1.00 18.59 25 GLY B N 1
ATOM 3324 C CA . GLY B 1 29 ? 24.678 51.472 32.715 1.00 20.29 25 GLY B CA 1
ATOM 3325 C C . GLY B 1 29 ? 25.532 52.714 32.660 1.00 21.14 25 GLY B C 1
ATOM 3326 O O . GLY B 1 29 ? 25.763 53.259 31.578 1.00 22.28 25 GLY B O 1
ATOM 3327 N N . LYS B 1 30 ? 26.031 53.158 33.819 1.00 22.08 26 LYS B N 1
ATOM 3328 C CA . LYS B 1 30 ? 26.718 54.445 33.900 1.00 21.98 26 LYS B CA 1
ATOM 3329 C C . LYS B 1 30 ? 28.113 54.374 33.317 1.00 22.39 26 LYS B C 1
ATOM 3330 O O . LYS B 1 30 ? 28.616 55.374 32.869 1.00 22.23 26 LYS B O 1
ATOM 3332 N N . GLY B 1 31 ? 28.701 53.171 33.276 1.00 23.42 27 GLY B N 1
ATOM 3333 C CA . GLY B 1 31 ? 30.083 52.957 32.825 1.00 22.45 27 GLY B CA 1
ATOM 3334 C C . GLY B 1 31 ? 30.538 53.784 31.623 1.00 22.11 27 GLY B C 1
ATOM 3335 O O . GLY B 1 31 ? 31.387 54.640 31.759 1.00 22.26 27 GLY B O 1
ATOM 3336 N N . LYS B 1 32 ? 30.001 53.505 30.440 1.00 21.52 28 LYS B N 1
ATOM 3337 C CA . LYS B 1 32 ? 30.409 54.238 29.266 1.00 21.66 28 LYS B CA 1
ATOM 3338 C C . LYS B 1 32 ? 30.278 55.762 29.448 1.00 21.04 28 LYS B C 1
ATOM 3339 O O . LYS B 1 32 ? 31.160 56.515 29.022 1.00 20.73 28 LYS B O 1
ATOM 3345 N N . ILE B 1 33 ? 29.190 56.198 30.081 1.00 20.34 29 ILE B N 1
ATOM 3346 C CA . ILE B 1 33 ? 28.901 57.634 30.182 1.00 20.30 29 ILE B CA 1
ATOM 3347 C C . ILE B 1 33 ? 29.839 58.341 31.154 1.00 20.07 29 ILE B C 1
ATOM 3348 O O . ILE B 1 33 ? 30.277 59.468 30.891 1.00 20.23 29 ILE B O 1
ATOM 3353 N N . VAL B 1 34 ? 30.195 57.670 32.240 1.00 20.40 30 VAL B N 1
ATOM 3354 C CA . VAL B 1 34 ? 31.183 58.198 33.165 1.00 20.80 30 VAL B CA 1
ATOM 3355 C C . VAL B 1 34 ? 32.524 58.394 32.427 1.00 21.52 30 VAL B C 1
ATOM 3356 O O . VAL B 1 34 ? 33.094 59.496 32.442 1.00 21.19 30 VAL B O 1
ATOM 3360 N N . ASP B 1 35 ? 32.976 57.353 31.717 1.00 22.62 31 ASP B N 1
ATOM 3361 C CA . ASP B 1 35 ? 34.165 57.465 30.860 1.00 23.83 31 ASP B CA 1
ATOM 3362 C C . ASP B 1 35 ? 34.065 58.666 29.883 1.00 23.67 31 ASP B C 1
ATOM 3363 O O . ASP B 1 35 ? 35.001 59.455 29.754 1.00 23.87 31 ASP B O 1
ATOM 3368 N N . TRP B 1 36 ? 32.912 58.790 29.223 1.00 23.11 32 TRP B N 1
ATOM 3369 C CA . TRP B 1 36 ? 32.663 59.824 28.218 1.00 23.69 32 TRP B CA 1
ATOM 3370 C C . TRP B 1 36 ? 32.802 61.227 28.834 1.00 24.23 32 TRP B C 1
ATOM 3371 O O . TRP B 1 36 ? 33.361 62.142 28.222 1.00 25.14 32 TRP B O 1
ATOM 3382 N N . LEU B 1 37 ? 32.257 61.398 30.033 1.00 23.17 33 LEU B N 1
ATOM 3383 C CA . LEU B 1 37 ? 32.327 62.671 30.751 1.00 23.94 33 LEU B CA 1
ATOM 3384 C C . LEU B 1 37 ? 33.731 62.930 31.325 1.00 25.14 33 LEU B C 1
ATOM 3385 O O . LEU B 1 37 ? 34.190 64.073 31.404 1.00 25.10 33 LEU B O 1
ATOM 3390 N N . THR B 1 38 ? 34.386 61.856 31.774 1.00 26.19 34 THR B N 1
ATOM 3391 C CA . THR B 1 38 ? 35.704 61.959 32.392 1.00 26.15 34 THR B CA 1
ATOM 3392 C C . THR B 1 38 ? 36.691 62.572 31.400 1.00 27.82 34 THR B C 1
ATOM 3393 O O . THR B 1 38 ? 37.666 63.214 31.800 1.00 27.32 34 THR B O 1
ATOM 3397 N N . ASP B 1 39 ? 36.407 62.426 30.102 1.00 28.84 35 ASP B N 1
ATOM 3398 C CA . ASP B 1 39 ? 37.153 63.156 29.055 1.00 29.53 35 ASP B CA 1
ATOM 3399 C C . ASP B 1 39 ? 37.176 64.673 29.269 1.00 28.67 35 ASP B C 1
ATOM 3400 O O . ASP B 1 39 ? 38.060 65.327 28.782 1.00 29.16 35 ASP B O 1
ATOM 3405 N N . HIS B 1 40 ? 36.198 65.237 29.976 1.00 27.55 36 HIS B N 1
ATOM 3406 C CA . HIS B 1 40 ? 36.112 66.705 30.154 1.00 26.98 36 HIS B CA 1
ATOM 3407 C C . HIS B 1 40 ? 36.314 67.128 31.596 1.00 24.77 36 HIS B C 1
ATOM 3408 O O . HIS B 1 40 ? 36.070 68.275 31.953 1.00 24.00 36 HIS B O 1
ATOM 3415 N N . ALA B 1 41 ? 36.735 66.199 32.447 1.00 23.16 37 ALA B N 1
ATOM 3416 C CA . ALA B 1 41 ? 36.888 66.491 33.872 1.00 21.96 37 ALA B CA 1
ATOM 3417 C C . ALA B 1 41 ? 38.333 66.336 34.309 1.00 21.68 37 ALA B C 1
ATOM 3418 O O . ALA B 1 41 ? 39.019 65.408 33.859 1.00 22.00 37 ALA B O 1
ATOM 3420 N N . GLN B 1 42 ? 38.765 67.197 35.231 1.00 20.70 38 GLN B N 1
ATOM 3421 C CA . GLN B 1 42 ? 40.084 67.080 35.850 1.00 20.59 38 GLN B CA 1
ATOM 3422 C C . GLN B 1 42 ? 40.061 66.413 37.235 1.00 19.50 38 GLN B C 1
ATOM 3423 O O . GLN B 1 42 ? 41.125 66.160 37.823 1.00 19.62 38 GLN B O 1
ATOM 3429 N N . GLY B 1 43 ? 38.860 66.157 37.765 1.00 17.94 39 GLY B N 1
ATOM 3430 C CA . GLY B 1 43 ? 38.683 65.388 38.991 1.00 16.73 39 GLY B CA 1
ATOM 3431 C C . GLY B 1 43 ? 37.403 64.583 38.982 1.00 15.72 39 GLY B C 1
ATOM 3432 O O . GLY B 1 43 ? 36.379 65.049 38.456 1.00 15.39 39 GLY B O 1
ATOM 3433 N N . VAL B 1 44 ? 37.466 63.361 39.521 1.00 14.96 40 VAL B N 1
ATOM 3434 C CA . VAL B 1 44 ? 36.294 62.488 39.642 1.00 14.06 40 VAL B CA 1
ATOM 3435 C C . VAL B 1 44 ? 36.134 62.072 41.098 1.00 13.54 40 VAL B C 1
ATOM 3436 O O . VAL B 1 44 ? 37.131 61.686 41.750 1.00 13.82 40 VAL B O 1
ATOM 3440 N N . VAL B 1 45 ? 34.910 62.207 41.628 1.00 12.73 41 VAL B N 1
ATOM 3441 C CA . VAL B 1 45 ? 34.681 62.209 43.087 1.00 12.42 41 VAL B CA 1
ATOM 3442 C C . VAL B 1 45 ? 33.592 61.220 43.462 1.00 12.07 41 VAL B C 1
ATOM 3443 O O . VAL B 1 45 ? 32.466 61.298 42.927 1.00 11.93 41 VAL B O 1
ATOM 3447 N N . ARG B 1 46 ? 33.936 60.248 44.306 1.00 12.18 42 ARG B N 1
ATOM 3448 C CA . ARG B 1 46 ? 32.950 59.394 44.970 1.00 11.86 42 ARG B CA 1
ATOM 3449 C C . ARG B 1 46 ? 32.529 60.099 46.241 1.00 11.48 42 ARG B C 1
ATOM 3450 O O . ARG B 1 46 ? 33.389 60.613 46.962 1.00 11.60 42 ARG B O 1
ATOM 3458 N N . PHE B 1 47 ? 31.228 60.113 46.516 1.00 10.83 43 PHE B N 1
ATOM 3459 C CA . PHE B 1 47 ? 30.686 60.896 47.633 1.00 10.60 43 PHE B CA 1
ATOM 3460 C C . PHE B 1 47 ? 29.781 60.077 48.551 1.00 10.46 43 PHE B C 1
ATOM 3461 O O . PHE B 1 47 ? 29.296 60.604 49.526 1.00 10.37 43 PHE B O 1
ATOM 3469 N N . GLN B 1 48 ? 29.532 58.808 48.199 1.00 10.58 44 GLN B N 1
ATOM 3470 C CA . GLN B 1 48 ? 28.617 57.976 48.900 1.00 10.90 44 GLN B CA 1
ATOM 3471 C C . GLN B 1 48 ? 28.887 56.525 48.560 1.00 11.17 44 GLN B C 1
ATOM 3472 O O . GLN B 1 48 ? 29.463 56.199 47.534 1.00 11.14 44 GLN B O 1
ATOM 3478 N N . GLY B 1 49 ? 28.447 55.675 49.454 1.00 11.66 45 GLY B N 1
ATOM 3479 C CA . GLY B 1 49 ? 28.491 54.228 49.280 1.00 12.40 45 GLY B CA 1
ATOM 3480 C C . GLY B 1 49 ? 29.835 53.634 49.632 1.00 13.17 45 GLY B C 1
ATOM 3481 O O . GLY B 1 49 ? 30.721 54.322 50.121 1.00 12.62 45 GLY B O 1
ATOM 3482 N N . GLY B 1 50 ? 30.001 52.357 49.342 1.00 14.30 46 GLY B N 1
ATOM 3483 C CA . GLY B 1 50 ? 31.301 51.745 49.458 1.00 16.03 46 GLY B CA 1
ATOM 3484 C C . GLY B 1 50 ? 31.776 51.057 48.195 1.00 17.61 46 GLY B C 1
ATOM 3485 O O . GLY B 1 50 ? 31.799 51.643 47.114 1.00 17.31 46 GLY B O 1
ATOM 3486 N N . HIS B 1 51 ? 32.166 49.806 48.364 1.00 19.87 47 HIS B N 1
ATOM 3487 C CA . HIS B 1 51 ? 32.700 48.981 47.299 1.00 22.22 47 HIS B CA 1
ATOM 3488 C C . HIS B 1 51 ? 31.600 48.091 46.753 1.00 25.32 47 HIS B C 1
ATOM 3489 O O . HIS B 1 51 ? 31.782 46.902 46.473 1.00 25.74 47 HIS B O 1
ATOM 3496 N N . ASN B 1 52 ? 30.430 48.699 46.610 1.00 28.16 48 ASN B N 1
ATOM 3497 C CA . ASN B 1 52 ? 29.278 48.090 45.953 1.00 32.22 48 ASN B CA 1
ATOM 3498 C C . ASN B 1 52 ? 29.120 48.639 44.528 1.00 35.93 48 ASN B C 1
ATOM 3499 O O . ASN B 1 52 ? 28.354 48.087 43.726 1.00 40.65 48 ASN B O 1
ATOM 3501 N N . ALA B 1 53 ? 29.839 49.716 44.189 1.00 39.41 49 ALA B N 1
ATOM 3502 C CA . ALA B 1 53 ? 29.871 50.140 42.781 1.00 40.80 49 ALA B CA 1
ATOM 3503 C C . ALA B 1 53 ? 30.378 48.935 41.950 1.00 40.62 49 ALA B C 1
ATOM 3504 O O . ALA B 1 53 ? 30.596 47.852 42.493 1.00 44.46 49 ALA B O 1
ATOM 3506 N N . GLY B 1 54 ? 30.526 49.106 40.646 1.00 40.50 50 GLY B N 1
ATOM 3507 C CA . GLY B 1 54 ? 31.012 48.020 39.796 1.00 40.99 50 GLY B CA 1
ATOM 3508 C C . GLY B 1 54 ? 31.163 48.472 38.361 1.00 39.59 50 GLY B C 1
ATOM 3509 O O . GLY B 1 54 ? 30.264 48.273 37.564 1.00 42.62 50 GLY B O 1
ATOM 3510 N N . HIS B 1 55 ? 32.320 49.055 38.040 1.00 36.47 51 HIS B N 1
ATOM 3511 C CA . HIS B 1 55 ? 32.621 49.646 36.722 1.00 35.62 51 HIS B CA 1
ATOM 3512 C C . HIS B 1 55 ? 33.621 48.781 36.011 1.00 36.59 51 HIS B C 1
ATOM 3513 O O . HIS B 1 55 ? 34.760 48.671 36.450 1.00 34.92 51 HIS B O 1
ATOM 3520 N N . THR B 1 56 ? 33.227 48.150 34.908 1.00 38.87 52 THR B N 1
ATOM 3521 C CA . THR B 1 56 ? 34.153 47.242 34.205 1.00 41.06 52 THR B CA 1
ATOM 3522 C C . THR B 1 56 ? 35.084 48.001 33.235 1.00 41.16 52 THR B C 1
ATOM 3523 O O . THR B 1 56 ? 36.319 48.020 33.415 1.00 41.18 52 THR B O 1
ATOM 3525 N N . ILE B 1 65 ? 37.178 44.726 37.522 1.00 32.74 61 ILE B N 1
ATOM 3526 C CA . ILE B 1 65 ? 36.122 45.622 38.004 1.00 30.89 61 ILE B CA 1
ATOM 3527 C C . ILE B 1 65 ? 36.715 46.611 38.988 1.00 30.20 61 ILE B C 1
ATOM 3528 O O . ILE B 1 65 ? 37.587 46.255 39.766 1.00 30.65 61 ILE B O 1
ATOM 3530 N N . LEU B 1 66 ? 36.242 47.854 38.956 1.00 29.19 62 LEU B N 1
ATOM 3531 C CA . LEU B 1 66 ? 36.507 48.809 40.042 1.00 28.10 62 LEU B CA 1
ATOM 3532 C C . LEU B 1 66 ? 35.212 49.079 40.781 1.00 26.69 62 LEU B C 1
ATOM 3533 O O . LEU B 1 66 ? 34.181 49.327 40.166 1.00 25.71 62 LEU B O 1
ATOM 3538 N N . ARG B 1 67 ? 35.267 49.040 42.102 1.00 26.54 63 ARG B N 1
ATOM 3539 C CA . ARG B 1 67 ? 34.105 49.303 42.917 1.00 26.32 63 ARG B CA 1
ATOM 3540 C C . ARG B 1 67 ? 34.258 50.533 43.836 1.00 24.13 63 ARG B C 1
ATOM 3541 O O . ARG B 1 67 ? 33.261 51.142 44.221 1.00 21.98 63 ARG B O 1
ATOM 3549 N N . LEU B 1 68 ? 35.500 50.909 44.145 1.00 23.08 64 LEU B N 1
ATOM 3550 C CA . LEU B 1 68 ? 35.786 51.963 45.105 1.00 22.08 64 LEU B CA 1
ATOM 3551 C C . LEU B 1 68 ? 36.461 53.142 44.425 1.00 22.01 64 LEU B C 1
ATOM 3552 O O . LEU B 1 68 ? 36.034 54.303 44.553 1.00 21.00 64 LEU B O 1
ATOM 3557 N N . ILE B 1 69 ? 37.538 52.849 43.712 1.00 22.47 65 ILE B N 1
ATOM 3558 C CA . ILE B 1 69 ? 38.313 53.895 43.082 1.00 22.68 65 ILE B CA 1
ATOM 3559 C C . ILE B 1 69 ? 37.519 54.514 41.940 1.00 22.72 65 ILE B C 1
ATOM 3560 O O . ILE B 1 69 ? 37.045 53.803 41.065 1.00 22.63 65 ILE B O 1
ATOM 3565 N N . PRO B 1 70 ? 37.371 55.846 41.963 1.00 22.85 66 PRO B N 1
ATOM 3566 C CA . PRO B 1 70 ? 36.650 56.543 40.932 1.00 23.71 66 PRO B CA 1
ATOM 3567 C C . PRO B 1 70 ? 37.109 56.170 39.560 1.00 25.69 66 PRO B C 1
ATOM 3568 O O . PRO B 1 70 ? 38.245 55.681 39.346 1.00 27.63 66 PRO B O 1
ATOM 3572 N N . SER B 1 71 ? 36.227 56.408 38.609 1.00 26.98 67 SER B N 1
ATOM 3573 C CA . SER B 1 71 ? 36.379 55.825 37.299 1.00 27.56 67 SER B CA 1
ATOM 3574 C C . SER B 1 71 ? 37.350 56.681 36.469 1.00 28.42 67 SER B C 1
ATOM 3575 O O . SER B 1 71 ? 37.958 56.196 35.516 1.00 27.63 67 SER B O 1
ATOM 3578 N N . GLY B 1 72 ? 37.556 57.934 36.895 1.00 28.24 68 GLY B N 1
ATOM 3579 C CA . GLY B 1 72 ? 38.609 58.774 36.310 1.00 28.26 68 GLY B CA 1
ATOM 3580 C C . GLY B 1 72 ? 40.017 58.174 36.303 1.00 28.43 68 GLY B C 1
ATOM 3581 O O . GLY B 1 72 ? 40.880 58.613 35.552 1.00 28.74 68 GLY B O 1
ATOM 3582 N N . ILE B 1 73 ? 40.274 57.187 37.149 1.00 28.25 69 ILE B N 1
ATOM 3583 C CA . ILE B 1 73 ? 41.602 56.612 37.210 1.00 29.49 69 ILE B CA 1
ATOM 3584 C C . ILE B 1 73 ? 41.913 55.931 35.862 1.00 32.12 69 ILE B C 1
ATOM 3585 O O . ILE B 1 73 ? 43.067 55.795 35.517 1.00 31.54 69 ILE B O 1
ATOM 3590 N N . MET B 1 74 ? 40.876 55.563 35.086 1.00 34.83 70 MET B N 1
ATOM 3591 C CA . MET B 1 74 ? 41.083 54.945 33.744 1.00 38.17 70 MET B CA 1
ATOM 3592 C C . MET B 1 74 ? 41.791 55.893 32.769 1.00 38.41 70 MET B C 1
ATOM 3593 O O . MET B 1 74 ? 42.287 55.462 31.739 1.00 41.14 70 MET B O 1
ATOM 3598 N N . ARG B 1 75 ? 41.841 57.176 33.127 1.00 36.93 71 ARG B N 1
ATOM 3599 C CA . ARG B 1 75 ? 42.362 58.237 32.289 1.00 36.56 71 ARG B CA 1
ATOM 3600 C C . ARG B 1 75 ? 43.614 58.856 32.944 1.00 35.44 71 ARG B C 1
ATOM 3601 O O . ARG B 1 75 ? 43.557 59.391 34.055 1.00 34.47 71 ARG B O 1
ATOM 3609 N N . GLU B 1 76 ? 44.750 58.772 32.257 1.00 36.32 72 GLU B N 1
ATOM 3610 C CA . GLU B 1 76 ? 46.013 59.342 32.759 1.00 35.90 72 GLU B CA 1
ATOM 3611 C C . GLU B 1 76 ? 45.804 60.818 33.078 1.00 34.81 72 GLU B C 1
ATOM 3612 O O . GLU B 1 76 ? 45.070 61.507 32.385 1.00 35.08 72 GLU B O 1
ATOM 3614 N N . GLY B 1 77 ? 46.400 61.286 34.167 1.00 33.96 73 GLY B N 1
ATOM 3615 C CA . GLY B 1 77 ? 46.294 62.697 34.540 1.00 33.09 73 GLY B CA 1
ATOM 3616 C C . GLY B 1 77 ? 45.102 63.119 35.414 1.00 31.08 73 GLY B C 1
ATOM 3617 O O . GLY B 1 77 ? 45.129 64.206 35.995 1.00 32.10 73 GLY B O 1
ATOM 3618 N N . VAL B 1 78 ? 44.063 62.297 35.521 1.00 27.65 74 VAL B N 1
ATOM 3619 C CA . VAL B 1 78 ? 42.879 62.710 36.262 1.00 25.40 74 VAL B CA 1
ATOM 3620 C C . VAL B 1 78 ? 43.024 62.402 37.747 1.00 23.64 74 VAL B C 1
ATOM 3621 O O . VAL B 1 78 ? 43.300 61.263 38.128 1.00 23.60 74 VAL B O 1
ATOM 3625 N N . ALA B 1 79 ? 42.814 63.418 38.579 1.00 21.69 75 ALA B N 1
ATOM 3626 C CA . ALA B 1 79 ? 42.704 63.234 40.026 1.00 19.81 75 ALA B CA 1
ATOM 3627 C C . ALA B 1 79 ? 41.411 62.506 40.414 1.00 18.35 75 ALA B C 1
ATOM 3628 O O . ALA B 1 79 ? 40.315 62.885 39.991 1.00 17.55 75 ALA B O 1
ATOM 3630 N N . CYS B 1 80 ? 41.559 61.532 41.301 1.00 17.32 76 CYS B N 1
ATOM 3631 C CA . CYS B 1 80 ? 40.472 60.780 41.846 1.00 16.26 76 CYS B CA 1
ATOM 3632 C C . CYS B 1 80 ? 40.309 61.068 43.368 1.00 15.36 76 CYS B C 1
ATOM 3633 O O . CYS B 1 80 ? 41.292 61.043 44.154 1.00 15.43 76 CYS B O 1
ATOM 3636 N N . TYR B 1 81 ? 39.065 61.364 43.769 1.00 14.03 77 TYR B N 1
ATOM 3637 C CA . TYR B 1 81 ? 38.754 61.641 45.130 1.00 13.39 77 TYR B CA 1
ATOM 3638 C C . TYR B 1 81 ? 37.748 60.672 45.762 1.00 12.69 77 TYR B C 1
ATOM 3639 O O . TYR B 1 81 ? 36.654 60.459 45.245 1.00 12.37 77 TYR B O 1
ATOM 3648 N N . ILE B 1 82 ? 38.104 60.175 46.934 1.00 12.43 78 ILE B N 1
ATOM 3649 C CA . ILE B 1 82 ? 37.182 59.416 47.779 1.00 12.06 78 ILE B CA 1
ATOM 3650 C C . ILE B 1 82 ? 36.715 60.359 48.880 1.00 11.76 78 ILE B C 1
ATOM 3651 O O . ILE B 1 82 ? 37.463 60.676 49.797 1.00 11.97 78 ILE B O 1
ATOM 3656 N N . GLY B 1 83 ? 35.478 60.829 48.762 1.00 11.40 79 GLY B N 1
ATOM 3657 C CA . GLY B 1 83 ? 34.926 61.835 49.679 1.00 11.25 79 GLY B CA 1
ATOM 3658 C C . GLY B 1 83 ? 34.613 61.296 51.061 1.00 11.06 79 GLY B C 1
ATOM 3659 O O . GLY B 1 83 ? 34.570 60.080 51.282 1.00 11.15 79 GLY B O 1
ATOM 3660 N N . ASN B 1 84 ? 34.381 62.206 51.984 1.00 11.01 80 ASN B N 1
ATOM 3661 C CA . ASN B 1 84 ? 34.111 61.879 53.385 1.00 11.18 80 ASN B CA 1
ATOM 3662 C C . ASN B 1 84 ? 32.863 60.994 53.561 1.00 11.10 80 ASN B C 1
ATOM 3663 O O . ASN B 1 84 ? 32.739 60.271 54.541 1.00 11.47 80 ASN B O 1
ATOM 3668 N N . GLY B 1 85 ? 31.959 61.033 52.590 1.00 11.04 81 GLY B N 1
ATOM 3669 C CA . GLY B 1 85 ? 30.686 60.330 52.674 1.00 10.98 81 GLY B CA 1
ATOM 3670 C C . GLY B 1 85 ? 30.766 58.885 52.301 1.00 11.11 81 GLY B C 1
ATOM 3671 O O . GLY B 1 85 ? 29.758 58.162 52.413 1.00 11.42 81 GLY B O 1
ATOM 3672 N N . VAL B 1 86 ? 31.928 58.452 51.841 1.00 11.23 82 VAL B N 1
ATOM 3673 C CA . VAL B 1 86 ? 32.159 57.039 51.476 1.00 11.43 82 VAL B CA 1
ATOM 3674 C C . VAL B 1 86 ? 32.411 56.244 52.745 1.00 11.66 82 VAL B C 1
ATOM 3675 O O . VAL B 1 86 ? 32.832 56.810 53.764 1.00 11.64 82 VAL B O 1
ATOM 3679 N N . VAL B 1 87 ? 32.107 54.942 52.700 1.00 11.90 83 VAL B N 1
ATOM 3680 C CA . VAL B 1 87 ? 32.578 54.016 53.697 1.00 12.33 83 VAL B CA 1
ATOM 3681 C C . VAL B 1 87 ? 33.632 53.102 53.067 1.00 12.96 83 VAL B C 1
ATOM 3682 O O . VAL B 1 87 ? 33.374 52.424 52.053 1.00 13.07 83 VAL B O 1
ATOM 3686 N N . LEU B 1 88 ? 34.828 53.099 53.664 1.00 13.37 84 LEU B N 1
ATOM 3687 C CA . LEU B 1 88 ? 36.021 52.545 53.029 1.00 14.04 84 LEU B CA 1
ATOM 3688 C C . LEU B 1 88 ? 36.545 51.308 53.692 1.00 14.68 84 LEU B C 1
ATOM 3689 O O . LEU B 1 88 ? 36.967 51.360 54.842 1.00 14.55 84 LEU B O 1
ATOM 3694 N N . SER B 1 89 ? 36.564 50.210 52.938 1.00 15.60 85 SER B N 1
ATOM 3695 C CA . SER B 1 89 ? 37.348 49.007 53.310 1.00 16.53 85 SER B CA 1
ATOM 3696 C C . SER B 1 89 ? 38.788 49.060 52.751 1.00 17.28 85 SER B C 1
ATOM 3697 O O . SER B 1 89 ? 38.983 48.962 51.541 1.00 17.42 85 SER B O 1
ATOM 3700 N N . PRO B 1 90 ? 39.797 49.158 53.633 1.00 17.86 86 PRO B N 1
ATOM 3701 C CA . PRO B 1 90 ? 41.169 49.204 53.137 1.00 18.73 86 PRO B CA 1
ATOM 3702 C C . PRO B 1 90 ? 41.568 47.940 52.370 1.00 19.81 86 PRO B C 1
ATOM 3703 O O . PRO B 1 90 ? 42.264 48.041 51.367 1.00 20.00 86 PRO B O 1
ATOM 3707 N N . GLU B 1 91 ? 41.095 46.768 52.792 1.00 20.65 87 GLU B N 1
ATOM 3708 C CA . GLU B 1 91 ? 41.328 45.556 52.010 1.00 21.81 87 GLU B CA 1
ATOM 3709 C C . GLU B 1 91 ? 40.820 45.689 50.533 1.00 21.57 87 GLU B C 1
ATOM 3710 O O . GLU B 1 91 ? 41.555 45.359 49.584 1.00 21.73 87 GLU B O 1
ATOM 3716 N N . ALA B 1 92 ? 39.571 46.142 50.356 1.00 20.58 88 ALA B N 1
ATOM 3717 C CA . ALA B 1 92 ? 39.005 46.385 49.020 1.00 20.46 88 ALA B CA 1
ATOM 3718 C C . ALA B 1 92 ? 39.889 47.356 48.236 1.00 20.29 88 ALA B C 1
ATOM 3719 O O . ALA B 1 92 ? 40.305 47.058 47.124 1.00 20.71 88 ALA B O 1
ATOM 3721 N N . LEU B 1 93 ? 40.211 48.484 48.859 1.00 19.95 89 LEU B N 1
ATOM 3722 C CA . LEU B 1 93 ? 40.991 49.537 48.213 1.00 20.08 89 LEU B CA 1
ATOM 3723 C C . LEU B 1 93 ? 42.330 49.029 47.686 1.00 21.19 89 LEU B C 1
ATOM 3724 O O . LEU B 1 93 ? 42.642 49.223 46.528 1.00 21.52 89 LEU B O 1
ATOM 3729 N N . PHE B 1 94 ? 43.106 48.355 48.532 1.00 21.91 90 PHE B N 1
ATOM 3730 C CA . PHE B 1 94 ? 44.423 47.891 48.133 1.00 23.34 90 PHE B CA 1
ATOM 3731 C C . PHE B 1 94 ? 44.447 46.722 47.185 1.00 24.75 90 PHE B C 1
ATOM 3732 O O . PHE B 1 94 ? 45.394 46.565 46.463 1.00 24.96 90 PHE B O 1
ATOM 3740 N N . LYS B 1 95 ? 43.394 45.925 47.159 1.00 23.22 91 LYS B N 1
ATOM 3741 C CA . LYS B 1 95 ? 43.249 44.925 46.120 1.00 24.80 91 LYS B CA 1
ATOM 3742 C C . LYS B 1 95 ? 43.048 45.604 44.755 1.00 25.10 91 LYS B C 1
ATOM 3743 O O . LYS B 1 95 ? 43.614 45.202 43.751 1.00 25.69 91 LYS B O 1
ATOM 3749 N N . GLU B 1 96 ? 42.202 46.631 44.722 1.00 24.53 92 GLU B N 1
ATOM 3750 C CA . GLU B 1 96 ? 41.990 47.384 43.487 1.00 24.75 92 GLU B CA 1
ATOM 3751 C C . GLU B 1 96 ? 43.275 48.064 43.048 1.00 24.25 92 GLU B C 1
ATOM 3752 O O . GLU B 1 96 ? 43.662 47.949 41.882 1.00 25.23 92 GLU B O 1
ATOM 3758 N N . ILE B 1 97 ? 43.940 48.761 43.983 1.00 22.82 93 ILE B N 1
ATOM 3759 C CA . ILE B 1 97 ? 45.188 49.451 43.660 1.00 22.58 93 ILE B CA 1
ATOM 3760 C C . ILE B 1 97 ? 46.190 48.457 43.053 1.00 23.98 93 ILE B C 1
ATOM 3761 O O . ILE B 1 97 ? 46.793 48.745 42.041 1.00 24.43 93 ILE B O 1
ATOM 3766 N N . GLY B 1 98 ? 46.319 47.278 43.667 1.00 25.16 94 GLY B N 1
ATOM 3767 C CA . GLY B 1 98 ? 47.167 46.211 43.135 1.00 27.60 94 GLY B CA 1
ATOM 3768 C C . GLY B 1 98 ? 46.832 45.876 41.693 1.00 29.37 94 GLY B C 1
ATOM 3769 O O . GLY B 1 98 ? 47.710 45.925 40.828 1.00 30.38 94 GLY B O 1
ATOM 3770 N N . GLU B 1 99 ? 45.561 45.568 41.412 1.00 30.03 95 GLU B N 1
ATOM 3771 C CA . GLU B 1 99 ? 45.170 45.215 40.039 1.00 31.88 95 GLU B CA 1
ATOM 3772 C C . GLU B 1 99 ? 45.557 46.286 38.999 1.00 31.06 95 GLU B C 1
ATOM 3773 O O . GLU B 1 99 ? 46.103 45.997 37.945 1.00 31.40 95 GLU B O 1
ATOM 3779 N N . LEU B 1 100 ? 45.282 47.535 39.324 1.00 29.74 96 LEU B N 1
ATOM 3780 C CA . LEU B 1 100 ? 45.606 48.639 38.444 1.00 29.93 96 LEU B CA 1
ATOM 3781 C C . LEU B 1 100 ? 47.119 48.807 38.236 1.00 31.28 96 LEU B C 1
ATOM 3782 O O . LEU B 1 100 ? 47.570 48.973 37.090 1.00 32.67 96 LEU B O 1
ATOM 3787 N N . GLU B 1 101 ? 47.888 48.768 39.337 1.00 31.03 97 GLU B N 1
ATOM 3788 C CA . GLU B 1 101 ? 49.368 48.831 39.287 1.00 32.16 97 GLU B CA 1
ATOM 3789 C C . GLU B 1 101 ? 49.973 47.669 38.481 1.00 34.98 97 GLU B C 1
ATOM 3790 O O . GLU B 1 101 ? 50.961 47.863 37.786 1.00 37.02 97 GLU B O 1
ATOM 3796 N N . GLU B 1 102 ? 49.380 46.473 38.582 1.00 36.28 98 GLU B N 1
ATOM 3797 C CA . GLU B 1 102 ? 49.786 45.312 37.772 1.00 38.78 98 GLU B CA 1
ATOM 3798 C C . GLU B 1 102 ? 49.521 45.549 36.280 1.00 40.59 98 GLU B C 1
ATOM 3799 O O . GLU B 1 102 ? 50.252 45.041 35.421 1.00 43.23 98 GLU B O 1
ATOM 3801 N N . ALA B 1 103 ? 48.484 46.327 35.972 1.00 39.94 99 ALA B N 1
ATOM 3802 C CA . ALA B 1 103 ? 48.182 46.688 34.597 1.00 41.19 99 ALA B CA 1
ATOM 3803 C C . ALA B 1 103 ? 48.949 47.941 34.169 1.00 42.16 99 ALA B C 1
ATOM 3804 O O . ALA B 1 103 ? 48.665 48.512 33.120 1.00 42.51 99 ALA B O 1
ATOM 3806 N N . GLY B 1 104 ? 49.910 48.372 34.989 1.00 43.21 100 GLY B N 1
ATOM 3807 C CA . GLY B 1 104 ? 50.843 49.454 34.629 1.00 44.35 100 GLY B CA 1
ATOM 3808 C C . GLY B 1 104 ? 50.341 50.882 34.830 1.00 43.24 100 GLY B C 1
ATOM 3809 O O . GLY B 1 104 ? 50.996 51.841 34.395 1.00 45.78 100 GLY B O 1
ATOM 3810 N N . LEU B 1 105 ? 49.187 51.040 35.470 1.00 41.32 101 LEU B N 1
ATOM 3811 C CA . LEU B 1 105 ? 48.636 52.379 35.718 1.00 38.91 101 LEU B CA 1
ATOM 3812 C C . LEU B 1 105 ? 49.324 53.026 36.938 1.00 37.11 101 LEU B C 1
ATOM 3813 O O . LEU B 1 105 ? 49.748 52.335 37.860 1.00 36.37 101 LEU B O 1
ATOM 3815 N N . SER B 1 106 ? 49.469 54.347 36.906 1.00 35.40 102 SER B N 1
ATOM 3816 C CA . SER B 1 106 ? 49.881 55.099 38.083 1.00 34.12 102 SER B CA 1
ATOM 3817 C C . SER B 1 106 ? 48.651 55.678 38.780 1.00 31.39 102 SER B C 1
ATOM 3818 O O . SER B 1 106 ? 47.828 56.397 38.157 1.00 30.06 102 SER B O 1
ATOM 3821 N N . VAL B 1 107 ? 48.527 55.328 40.071 1.00 28.29 103 VAL B N 1
ATOM 3822 C CA . VAL B 1 107 ? 47.315 55.541 40.852 1.00 26.01 103 VAL B CA 1
ATOM 3823 C C . VAL B 1 107 ? 47.564 56.432 42.053 1.00 24.01 103 VAL B C 1
ATOM 3824 O O . VAL B 1 107 ? 46.905 57.455 42.240 1.00 22.90 103 VAL B O 1
ATOM 3828 N N . ARG B 1 108 ? 48.512 56.040 42.888 1.00 24.33 104 ARG B N 1
ATOM 3829 C CA . ARG B 1 108 ? 48.549 56.561 44.247 1.00 23.40 104 ARG B CA 1
ATOM 3830 C C . ARG B 1 108 ? 48.834 58.029 44.357 1.00 23.24 104 ARG B C 1
ATOM 3831 O O . ARG B 1 108 ? 48.271 58.701 45.240 1.00 24.79 104 ARG B O 1
ATOM 3839 N N . GLU B 1 109 ? 49.648 58.563 43.459 1.00 21.99 105 GLU B N 1
ATOM 3840 C CA . GLU B 1 109 ? 49.951 59.982 43.488 1.00 21.70 105 GLU B CA 1
ATOM 3841 C C . GLU B 1 109 ? 48.728 60.804 43.164 1.00 20.88 105 GLU B C 1
ATOM 3842 O O . GLU B 1 109 ? 48.682 61.976 43.499 1.00 20.42 105 GLU B O 1
ATOM 3844 N N . ARG B 1 110 ? 47.721 60.203 42.523 1.00 20.18 106 ARG B N 1
ATOM 3845 C CA . ARG B 1 110 ? 46.549 60.982 42.107 1.00 19.68 106 ARG B CA 1
ATOM 3846 C C . ARG B 1 110 ? 45.228 60.511 42.717 1.00 17.56 106 ARG B C 1
ATOM 3847 O O . ARG B 1 110 ? 44.145 60.913 42.284 1.00 17.02 106 ARG B O 1
ATOM 3855 N N . LEU B 1 111 ? 45.346 59.736 43.779 1.00 16.37 107 LEU B N 1
ATOM 3856 C CA . LEU B 1 111 ? 44.209 59.254 44.534 1.00 15.50 107 LEU B CA 1
ATOM 3857 C C . LEU B 1 111 ? 44.210 59.906 45.907 1.00 14.89 107 LEU B C 1
ATOM 3858 O O . LEU B 1 111 ? 45.176 59.801 46.679 1.00 15.37 107 LEU B O 1
ATOM 3863 N N . PHE B 1 112 ? 43.135 60.588 46.202 1.00 13.96 108 PHE B N 1
ATOM 3864 C CA . PHE B 1 112 ? 43.019 61.414 47.403 1.00 13.63 108 PHE B CA 1
ATOM 3865 C C . PHE B 1 112 ? 41.850 60.952 48.272 1.00 12.92 108 PHE B C 1
ATOM 3866 O O . PHE B 1 112 ? 40.697 60.963 47.824 1.00 12.29 108 PHE B O 1
ATOM 3874 N N . ILE B 1 113 ? 42.166 60.551 49.503 1.00 12.65 109 ILE B N 1
ATOM 3875 C CA . ILE B 1 113 ? 41.214 59.876 50.362 1.00 12.27 109 ILE B CA 1
ATOM 3876 C C . ILE B 1 113 ? 40.946 60.770 51.568 1.00 12.49 109 ILE B C 1
ATOM 3877 O O . ILE B 1 113 ? 41.852 61.063 52.341 1.00 12.50 109 ILE B O 1
ATOM 3882 N N . SER B 1 114 ? 39.689 61.177 51.714 1.00 12.35 110 SER B N 1
ATOM 3883 C CA . SER B 1 114 ? 39.267 62.062 52.803 1.00 12.87 110 SER B CA 1
ATOM 3884 C C . SER B 1 114 ? 39.698 61.565 54.156 1.00 13.48 110 SER B C 1
ATOM 3885 O O . SER B 1 114 ? 39.502 60.423 54.492 1.00 12.78 110 SER B O 1
ATOM 3888 N N . GLU B 1 115 ? 40.260 62.461 54.940 1.00 15.01 111 GLU B N 1
ATOM 3889 C CA . GLU B 1 115 ? 40.655 62.110 56.264 1.00 16.66 111 GLU B CA 1
ATOM 3890 C C . GLU B 1 115 ? 39.387 61.768 57.099 1.00 16.01 111 GLU B C 1
ATOM 3891 O O . GLU B 1 115 ? 39.491 61.090 58.119 1.00 15.54 111 GLU B O 1
ATOM 3897 N N . ALA B 1 116 ? 38.196 62.207 56.641 1.00 14.74 112 ALA B N 1
ATOM 3898 C CA . ALA B 1 116 ? 36.978 61.967 57.414 1.00 14.68 112 ALA B CA 1
ATOM 3899 C C . ALA B 1 116 ? 36.182 60.766 56.880 1.00 13.71 112 ALA B C 1
ATOM 3900 O O . ALA B 1 116 ? 35.121 60.458 57.397 1.00 14.01 112 ALA B O 1
ATOM 3902 N N . THR B 1 117 ? 36.684 60.085 55.854 1.00 12.90 113 THR B N 1
ATOM 3903 C CA . THR B 1 117 ? 36.021 58.872 55.352 1.00 12.07 113 THR B CA 1
ATOM 3904 C C . THR B 1 117 ? 35.841 57.845 56.473 1.00 12.37 113 THR B C 1
ATOM 3905 O O . THR B 1 117 ? 36.754 57.613 57.272 1.00 13.17 113 THR B O 1
ATOM 3909 N N . THR B 1 118 ? 34.668 57.231 56.536 1.00 11.94 114 THR B N 1
ATOM 3910 C CA . THR B 1 118 ? 34.390 56.227 57.540 1.00 12.10 114 THR B CA 1
ATOM 3911 C C . THR B 1 118 ? 34.980 54.891 57.132 1.00 11.95 114 THR B C 1
ATOM 3912 O O . THR B 1 118 ? 34.876 54.499 55.973 1.00 11.69 114 THR B O 1
ATOM 3916 N N . LEU B 1 119 ? 35.624 54.201 58.065 1.00 12.51 115 LEU B N 1
ATOM 3917 C CA . LEU B 1 119 ? 36.187 52.895 57.768 1.00 12.97 115 LEU B CA 1
ATOM 3918 C C . LEU B 1 119 ? 35.183 51.761 57.916 1.00 13.58 115 LEU B C 1
ATOM 3919 O O . LEU B 1 119 ? 34.303 51.807 58.785 1.00 14.08 115 LEU B O 1
ATOM 3924 N N . ILE B 1 120 ? 35.320 50.743 57.075 1.00 14.19 116 ILE B N 1
ATOM 3925 C CA . ILE B 1 120 ? 34.677 49.475 57.288 1.00 15.29 116 ILE B CA 1
ATOM 3926 C C . ILE B 1 120 ? 35.716 48.555 57.926 1.00 16.80 116 ILE B C 1
ATOM 3927 O O . ILE B 1 120 ? 36.839 48.378 57.386 1.00 17.83 116 ILE B O 1
ATOM 3932 N N . LEU B 1 121 ? 35.340 48.001 59.081 1.00 17.91 117 LEU B N 1
ATOM 3933 C CA . LEU B 1 121 ? 36.177 47.162 59.907 1.00 18.81 117 LEU B CA 1
ATOM 3934 C C . LEU B 1 121 ? 35.670 45.718 59.878 1.00 19.45 117 LEU B C 1
ATOM 3935 O O . LEU B 1 121 ? 34.512 45.457 59.509 1.00 18.95 117 LEU B O 1
ATOM 3940 N N . PRO B 1 122 ? 36.535 44.762 60.242 1.00 20.49 118 PRO B N 1
ATOM 3941 C CA . PRO B 1 122 ? 36.076 43.384 60.193 1.00 21.35 118 PRO B CA 1
ATOM 3942 C C . PRO B 1 122 ? 34.775 43.095 61.008 1.00 21.58 118 PRO B C 1
ATOM 3943 O O . PRO B 1 122 ? 33.980 42.239 60.596 1.00 21.80 118 PRO B O 1
ATOM 3947 N N . TYR B 1 123 ? 34.519 43.802 62.115 1.00 21.37 119 TYR B N 1
ATOM 3948 C CA . TYR B 1 123 ? 33.279 43.526 62.849 1.00 21.31 119 TYR B CA 1
ATOM 3949 C C . TYR B 1 123 ? 32.030 43.951 62.079 1.00 20.10 119 TYR B C 1
ATOM 3950 O O . TYR B 1 123 ? 30.983 43.354 62.250 1.00 19.59 119 TYR B O 1
ATOM 3959 N N . HIS B 1 124 ? 32.155 44.946 61.211 1.00 18.74 120 HIS B N 1
ATOM 3960 C CA . HIS B 1 124 ? 31.026 45.361 60.379 1.00 18.14 120 HIS B CA 1
ATOM 3961 C C . HIS B 1 124 ? 30.639 44.226 59.472 1.00 19.05 120 HIS B C 1
ATOM 3962 O O . HIS B 1 124 ? 29.448 43.944 59.269 1.00 19.15 120 HIS B O 1
ATOM 3969 N N . ILE B 1 125 ? 31.629 43.535 58.921 1.00 19.83 121 ILE B N 1
ATOM 3970 C CA . ILE B 1 125 ? 31.321 42.374 58.048 1.00 20.63 121 ILE B CA 1
ATOM 3971 C C . ILE B 1 125 ? 30.742 41.254 58.893 1.00 21.13 121 ILE B C 1
ATOM 3972 O O . ILE B 1 125 ? 29.826 40.562 58.473 1.00 21.80 121 ILE B O 1
ATOM 3977 N N . ALA B 1 126 ? 31.268 41.077 60.097 1.00 21.39 122 ALA B N 1
ATOM 3978 C CA . ALA B 1 126 ? 30.764 40.029 60.977 1.00 22.15 122 ALA B CA 1
ATOM 3979 C C . ALA B 1 126 ? 29.289 40.267 61.328 1.00 21.93 122 ALA B C 1
ATOM 3980 O O . ALA B 1 126 ? 28.507 39.311 61.369 1.00 22.24 122 ALA B O 1
ATOM 3982 N N . ILE B 1 127 ? 28.935 41.524 61.628 1.00 20.69 123 ILE B N 1
ATOM 3983 C CA . ILE B 1 127 ? 27.556 41.912 61.905 1.00 20.85 123 ILE B CA 1
ATOM 3984 C C . ILE B 1 127 ? 26.633 41.563 60.743 1.00 21.28 123 ILE B C 1
ATOM 3985 O O . ILE B 1 127 ? 25.574 40.971 60.952 1.00 22.06 123 ILE B O 1
ATOM 3990 N N . ASP B 1 128 ? 27.059 41.886 59.524 1.00 21.23 124 ASP B N 1
ATOM 3991 C CA . ASP B 1 128 ? 26.315 41.504 58.307 1.00 21.98 124 ASP B CA 1
ATOM 3992 C C . ASP B 1 128 ? 26.116 39.996 58.230 1.00 23.35 124 ASP B C 1
ATOM 3993 O O . ASP B 1 128 ? 24.995 39.533 58.009 1.00 24.44 124 ASP B O 1
ATOM 3998 N N . GLN B 1 129 ? 27.186 39.235 58.419 1.00 24.08 125 GLN B N 1
ATOM 3999 C CA . GLN B 1 129 ? 27.082 37.771 58.328 1.00 25.90 125 GLN B CA 1
ATOM 4000 C C . GLN B 1 129 ? 26.120 37.222 59.409 1.00 26.87 125 GLN B C 1
ATOM 4001 O O . GLN B 1 129 ? 25.311 36.320 59.135 1.00 29.42 125 GLN B O 1
ATOM 4003 N N . ALA B 1 130 ? 26.178 37.780 60.616 1.00 26.85 126 ALA B N 1
ATOM 4004 C CA . ALA B 1 130 ? 25.358 37.289 61.762 1.00 27.88 126 ALA B CA 1
ATOM 4005 C C . ALA B 1 130 ? 23.881 37.586 61.551 1.00 29.17 126 ALA B C 1
ATOM 4006 O O . ALA B 1 130 ? 23.020 36.784 61.942 1.00 29.73 126 ALA B O 1
ATOM 4008 N N . ARG B 1 131 ? 23.595 38.740 60.943 1.00 29.26 127 ARG B N 1
ATOM 4009 C CA . ARG B 1 131 ? 22.234 39.106 60.546 1.00 30.74 127 ARG B CA 1
ATOM 4010 C C . ARG B 1 131 ? 21.722 38.254 59.394 1.00 33.63 127 ARG B C 1
ATOM 4011 O O . ARG B 1 131 ? 20.601 37.757 59.470 1.00 36.85 127 ARG B O 1
ATOM 4019 N N . GLU B 1 132 ? 22.527 38.077 58.346 1.00 34.87 128 GLU B N 1
ATOM 4020 C CA . GLU B 1 132 ? 22.188 37.147 57.246 1.00 38.37 128 GLU B CA 1
ATOM 4021 C C . GLU B 1 132 ? 21.766 35.761 57.773 1.00 39.41 128 GLU B C 1
ATOM 4022 O O . GLU B 1 132 ? 20.808 35.173 57.286 1.00 42.10 128 GLU B O 1
ATOM 4028 N N . ALA B 1 133 ? 22.503 35.239 58.751 1.00 38.43 129 ALA B N 1
ATOM 4029 C CA . ALA B 1 133 ? 22.158 33.976 59.395 1.00 39.63 129 ALA B CA 1
ATOM 4030 C C . ALA B 1 133 ? 20.996 34.206 60.352 1.00 40.22 129 ALA B C 1
ATOM 4031 O O . ALA B 1 133 ? 20.060 33.411 60.395 1.00 43.18 129 ALA B O 1
ATOM 4033 N N . ARG B 1 145 ? 28.855 43.082 52.953 1.00 28.78 141 ARG B N 1
ATOM 4034 C CA . ARG B 1 145 ? 30.178 43.651 52.806 1.00 26.94 141 ARG B CA 1
ATOM 4035 C C . ARG B 1 145 ? 30.489 44.654 53.910 1.00 23.22 141 ARG B C 1
ATOM 4036 O O . ARG B 1 145 ? 31.508 45.335 53.849 1.00 22.16 141 ARG B O 1
ATOM 4044 N N . GLY B 1 146 ? 29.606 44.762 54.907 1.00 20.54 142 GLY B N 1
ATOM 4045 C CA . GLY B 1 146 ? 29.848 45.623 56.072 1.00 18.44 142 GLY B CA 1
ATOM 4046 C C . GLY B 1 146 ? 29.466 47.087 55.899 1.00 16.80 142 GLY B C 1
ATOM 4047 O O . GLY B 1 146 ? 29.629 47.880 56.822 1.00 15.75 142 GLY B O 1
ATOM 4048 N N . ILE B 1 147 ? 28.895 47.438 54.751 1.00 16.35 143 ILE B N 1
ATOM 4049 C CA . ILE B 1 147 ? 28.511 48.848 54.438 1.00 15.53 143 ILE B CA 1
ATOM 4050 C C . ILE B 1 147 ? 27.429 49.433 55.372 1.00 15.44 143 ILE B C 1
ATOM 4051 O O . ILE B 1 147 ? 27.618 50.533 55.921 1.00 15.40 143 ILE B O 1
ATOM 4056 N N . GLY B 1 148 ? 26.303 48.723 55.544 1.00 14.12 144 GLY B N 1
ATOM 4057 C CA . GLY B 1 148 ? 25.273 49.092 56.540 1.00 13.88 144 GLY B CA 1
ATOM 4058 C C . GLY B 1 148 ? 25.807 49.334 57.959 1.00 13.49 144 GLY B C 1
ATOM 4059 O O . GLY B 1 148 ? 25.628 50.423 58.553 1.00 12.87 144 GLY B O 1
ATOM 4060 N N . PRO B 1 149 ? 26.472 48.325 58.530 1.00 13.36 145 PRO B N 1
ATOM 4061 C CA . PRO B 1 149 ? 27.015 48.480 59.868 1.00 13.30 145 PRO B CA 1
ATOM 4062 C C . PRO B 1 149 ? 27.998 49.633 60.025 1.00 12.77 145 PRO B C 1
ATOM 4063 O O . PRO B 1 149 ? 27.973 50.319 61.083 1.00 13.32 145 PRO B O 1
ATOM 4067 N N . ALA B 1 150 ? 28.801 49.898 58.988 1.00 12.20 146 ALA B N 1
ATOM 4068 C CA . ALA B 1 150 ? 29.673 51.056 58.987 1.00 11.77 146 ALA B CA 1
ATOM 4069 C C . ALA B 1 150 ? 28.888 52.377 59.077 1.00 11.45 146 ALA B C 1
ATOM 4070 O O . ALA B 1 150 ? 29.196 53.223 59.928 1.00 11.61 146 ALA B O 1
ATOM 4072 N N . TYR B 1 151 ? 27.851 52.542 58.248 1.00 11.02 147 TYR B N 1
ATOM 4073 C CA . TYR B 1 151 ? 26.997 53.756 58.312 1.00 11.01 147 TYR B CA 1
ATOM 4074 C C . TYR B 1 151 ? 26.234 53.814 59.646 1.00 11.51 147 TYR B C 1
ATOM 4075 O O . TYR B 1 151 ? 26.010 54.884 60.196 1.00 11.43 147 TYR B O 1
ATOM 4084 N N . GLU B 1 152 ? 25.879 52.661 60.186 1.00 12.04 148 GLU B N 1
ATOM 4085 C CA . GLU B 1 152 ? 25.234 52.616 61.519 1.00 13.05 148 GLU B CA 1
ATOM 4086 C C . GLU B 1 152 ? 26.169 53.165 62.613 1.00 13.28 148 GLU B C 1
ATOM 4087 O O . GLU B 1 152 ? 25.753 53.989 63.444 1.00 13.59 148 GLU B O 1
ATOM 4093 N N . ASP B 1 153 ? 27.428 52.781 62.571 1.00 13.62 149 ASP B N 1
ATOM 4094 C CA . ASP B 1 153 ? 28.418 53.336 63.528 1.00 14.26 149 ASP B CA 1
ATOM 4095 C C . ASP B 1 153 ? 28.630 54.827 63.361 1.00 13.71 149 ASP B C 1
ATOM 4096 O O . ASP B 1 153 ? 28.832 55.543 64.362 1.00 13.62 149 ASP B O 1
ATOM 4101 N N . LYS B 1 154 ? 28.629 55.265 62.095 1.00 12.88 150 LYS B N 1
ATOM 4102 C CA . LYS B 1 154 ? 28.768 56.680 61.769 1.00 12.88 150 LYS B CA 1
ATOM 4103 C C . LYS B 1 154 ? 27.663 57.452 62.469 1.00 12.97 150 LYS B C 1
ATOM 4104 O O . LYS B 1 154 ? 27.947 58.330 63.277 1.00 13.12 150 LYS B O 1
ATOM 4110 N N . VAL B 1 155 ? 26.405 57.129 62.165 1.00 13.16 151 VAL B N 1
ATOM 4111 C CA . VAL B 1 155 ? 25.279 57.832 62.752 1.00 13.95 151 VAL B CA 1
ATOM 4112 C C . VAL B 1 155 ? 25.267 57.666 64.303 1.00 14.66 151 VAL B C 1
ATOM 4113 O O . VAL B 1 155 ? 24.883 58.576 65.042 1.00 15.05 151 VAL B O 1
ATOM 4117 N N . GLY B 1 156 ? 25.737 56.518 64.767 1.00 14.44 152 GLY B N 1
ATOM 4118 C CA . GLY B 1 156 ? 25.892 56.280 66.180 1.00 15.49 152 GLY B CA 1
ATOM 4119 C C . GLY B 1 156 ? 27.025 57.086 66.810 1.00 16.08 152 GLY B C 1
ATOM 4120 O O . GLY B 1 156 ? 27.235 56.996 67.996 1.00 16.36 152 GLY B O 1
ATOM 4121 N N . ARG B 1 157 ? 27.767 57.849 66.000 1.00 16.19 153 ARG B N 1
ATOM 4122 C CA . ARG B 1 157 ? 28.848 58.661 66.491 1.00 17.20 153 ARG B CA 1
ATOM 4123 C C . ARG B 1 157 ? 29.928 57.867 67.228 1.00 17.34 153 ARG B C 1
ATOM 4124 O O . ARG B 1 157 ? 30.476 58.344 68.190 1.00 17.82 153 ARG B O 1
ATOM 4132 N N . ARG B 1 158 ? 30.182 56.639 66.783 1.00 17.04 154 ARG B N 1
ATOM 4133 C CA . ARG B 1 158 ? 31.265 55.812 67.314 1.00 17.96 154 ARG B CA 1
ATOM 4134 C C . ARG B 1 158 ? 32.221 55.311 66.221 1.00 17.13 154 ARG B C 1
ATOM 4135 O O . ARG B 1 158 ? 33.161 54.579 66.520 1.00 18.12 154 ARG B O 1
ATOM 4143 N N . ALA B 1 159 ? 31.973 55.703 64.974 1.00 15.69 155 ALA B N 1
ATOM 4144 C CA . ALA B 1 159 ? 32.763 55.284 63.821 1.00 15.26 155 ALA B CA 1
ATOM 4145 C C . ALA B 1 159 ? 34.231 55.754 63.908 1.00 15.19 155 ALA B C 1
ATOM 4146 O O . ALA B 1 159 ? 34.529 56.886 64.317 1.00 15.25 155 ALA B O 1
ATOM 4148 N N . LEU B 1 160 ? 35.124 54.828 63.587 1.00 15.52 156 LEU B N 1
ATOM 4149 C CA . LEU B 1 160 ? 36.554 55.124 63.370 1.00 15.85 156 LEU B CA 1
ATOM 4150 C C . LEU B 1 160 ? 36.635 55.568 61.924 1.00 14.98 156 LEU B C 1
ATOM 4151 O O . LEU B 1 160 ? 36.087 54.924 61.051 1.00 14.82 156 LEU B O 1
ATOM 4156 N N . ARG B 1 161 ? 37.300 56.682 61.699 1.00 14.87 157 ARG B N 1
ATOM 4157 C CA . ARG B 1 161 ? 37.507 57.226 60.401 1.00 14.39 157 ARG B CA 1
ATOM 4158 C C . ARG B 1 161 ? 38.980 57.071 59.938 1.00 14.69 157 ARG B C 1
ATOM 4159 O O . ARG B 1 161 ? 39.841 56.621 60.682 1.00 14.99 157 ARG B O 1
ATOM 4167 N N . VAL B 1 162 ? 39.233 57.408 58.690 1.00 14.09 158 VAL B N 1
ATOM 4168 C CA . VAL B 1 162 ? 40.568 57.255 58.118 1.00 14.48 158 VAL B CA 1
ATOM 4169 C C . VAL B 1 162 ? 41.655 57.912 58.970 1.00 15.32 158 VAL B C 1
ATOM 4170 O O . VAL B 1 162 ? 42.669 57.263 59.289 1.00 15.63 158 VAL B O 1
ATOM 4174 N N . GLN B 1 163 ? 41.445 59.164 59.373 1.00 15.99 159 GLN B N 1
ATOM 4175 C CA . GLN B 1 163 ? 42.472 59.887 60.139 1.00 17.35 159 GLN B CA 1
ATOM 4176 C C . GLN B 1 163 ? 42.847 59.206 61.449 1.00 18.15 159 GLN B C 1
ATOM 4177 O O . GLN B 1 163 ? 43.960 59.400 61.943 1.00 18.79 159 GLN B O 1
ATOM 4183 N N . ASP B 1 164 ? 41.917 58.433 62.023 1.00 17.99 160 ASP B N 1
ATOM 4184 C CA . ASP B 1 164 ? 42.115 57.807 63.332 1.00 18.92 160 ASP B CA 1
ATOM 4185 C C . ASP B 1 164 ? 43.176 56.708 63.332 1.00 19.63 160 ASP B C 1
ATOM 4186 O O . ASP B 1 164 ? 43.666 56.327 64.392 1.00 19.66 160 ASP B O 1
ATOM 4191 N N . LEU B 1 165 ? 43.488 56.186 62.137 1.00 19.69 161 LEU B N 1
ATOM 4192 C CA . LEU B 1 165 ? 44.534 55.175 61.956 1.00 20.73 161 LEU B CA 1
ATOM 4193 C C . LEU B 1 165 ? 45.936 55.665 62.361 1.00 22.36 161 LEU B C 1
ATOM 4194 O O . LEU B 1 165 ? 46.810 54.855 62.605 1.00 22.77 161 LEU B O 1
ATOM 4199 N N . PHE B 1 166 ? 46.134 56.982 62.431 1.00 22.91 162 PHE B N 1
ATOM 4200 C CA . PHE B 1 166 ? 47.459 57.548 62.664 1.00 24.54 162 PHE B CA 1
ATOM 4201 C C . PHE B 1 166 ? 47.716 57.913 64.125 1.00 26.58 162 PHE B C 1
ATOM 4202 O O . PHE B 1 166 ? 48.744 58.461 64.452 1.00 27.42 162 PHE B O 1
ATOM 4210 N N . ASP B 1 167 ? 46.798 57.540 65.014 1.00 27.45 163 ASP B N 1
ATOM 4211 C CA . ASP B 1 167 ? 47.084 57.541 66.456 1.00 29.11 163 ASP B CA 1
ATOM 4212 C C . ASP B 1 167 ? 46.673 56.200 67.017 1.00 28.61 163 ASP B C 1
ATOM 4213 O O . ASP B 1 167 ? 45.509 56.014 67.336 1.00 27.87 163 ASP B O 1
ATOM 4218 N N . ALA B 1 168 ? 47.640 55.299 67.172 1.00 28.95 164 ALA B N 1
ATOM 4219 C CA . ALA B 1 168 ? 47.375 53.888 67.454 1.00 28.73 164 ALA B CA 1
ATOM 4220 C C . ALA B 1 168 ? 46.729 53.711 68.807 1.00 29.05 164 ALA B C 1
ATOM 4221 O O . ALA B 1 168 ? 45.899 52.817 69.015 1.00 28.30 164 ALA B O 1
ATOM 4223 N N . ARG B 1 169 ? 47.141 54.558 69.739 1.00 30.08 165 ARG B N 1
ATOM 4224 C CA . ARG B 1 169 ? 46.656 54.497 71.112 1.00 30.58 165 ARG B CA 1
ATOM 4225 C C . ARG B 1 169 ? 45.152 54.779 71.158 1.00 28.91 165 ARG B C 1
ATOM 4226 O O . ARG B 1 169 ? 44.380 53.954 71.639 1.00 28.56 165 ARG B O 1
ATOM 4228 N N . THR B 1 170 ? 44.732 55.919 70.627 1.00 27.90 166 THR B N 1
ATOM 4229 C CA . THR B 1 170 ? 43.302 56.283 70.641 1.00 26.77 166 THR B CA 1
ATOM 4230 C C . THR B 1 170 ? 42.423 55.508 69.638 1.00 25.11 166 THR B C 1
ATOM 4231 O O . THR B 1 170 ? 41.214 55.340 69.859 1.00 24.66 166 THR B O 1
ATOM 4235 N N . PHE B 1 171 ? 43.007 55.021 68.553 1.00 24.30 167 PHE B N 1
ATOM 4236 C CA . PHE B 1 171 ? 42.290 54.056 67.688 1.00 23.21 167 PHE B CA 1
ATOM 4237 C C . PHE B 1 171 ? 41.910 52.799 68.487 1.00 23.69 167 PHE B C 1
ATOM 4238 O O . PHE B 1 171 ? 40.740 52.356 68.468 1.00 22.84 167 PHE B O 1
ATOM 4246 N N . ALA B 1 172 ? 42.903 52.231 69.181 1.00 25.11 168 ALA B N 1
ATOM 4247 C CA . ALA B 1 172 ? 42.693 51.087 70.072 1.00 26.17 168 ALA B CA 1
ATOM 4248 C C . ALA B 1 172 ? 41.568 51.335 71.079 1.00 26.87 168 ALA B C 1
ATOM 4249 O O . ALA B 1 172 ? 40.683 50.478 71.268 1.00 26.69 168 ALA B O 1
ATOM 4251 N N . ASP B 1 173 ? 41.595 52.499 71.727 1.00 27.63 169 ASP B N 1
ATOM 4252 C CA . ASP B 1 173 ? 40.651 52.792 72.822 1.00 28.29 169 ASP B CA 1
ATOM 4253 C C . ASP B 1 173 ? 39.222 52.930 72.314 1.00 26.91 169 ASP B C 1
ATOM 4254 O O . ASP B 1 173 ? 38.263 52.502 72.987 1.00 27.35 169 ASP B O 1
ATOM 4259 N N . ARG B 1 174 ? 39.055 53.545 71.146 1.00 25.61 170 ARG B N 1
ATOM 4260 C CA . ARG B 1 174 ? 37.739 53.607 70.532 1.00 23.69 170 ARG B CA 1
ATOM 4261 C C . ARG B 1 174 ? 37.312 52.211 70.080 1.00 22.90 170 ARG B C 1
ATOM 4262 O O . ARG B 1 174 ? 36.169 51.796 70.297 1.00 22.13 170 ARG B O 1
ATOM 4264 N N . LEU B 1 175 ? 38.229 51.494 69.441 1.00 22.40 171 LEU B N 1
ATOM 4265 C CA . LEU B 1 175 ? 37.920 50.165 68.936 1.00 21.59 171 LEU B CA 1
ATOM 4266 C C . LEU B 1 175 ? 37.464 49.255 70.092 1.00 22.26 171 LEU B C 1
ATOM 4267 O O . LEU B 1 175 ? 36.511 48.503 69.945 1.00 21.58 171 LEU B O 1
ATOM 4272 N N . ARG B 1 176 ? 38.171 49.316 71.215 1.00 23.16 172 ARG B N 1
ATOM 4273 C CA A ARG B 1 176 ? 37.834 48.497 72.376 0.50 24.08 172 ARG B CA 1
ATOM 4274 C CA B ARG B 1 176 ? 37.838 48.498 72.376 0.50 24.42 172 ARG B CA 1
ATOM 4275 C C . ARG B 1 176 ? 36.404 48.773 72.849 1.00 23.62 172 ARG B C 1
ATOM 4276 O O . ARG B 1 176 ? 35.635 47.843 73.078 1.00 23.65 172 ARG B O 1
ATOM 4291 N N . GLU B 1 177 ? 36.047 50.044 72.985 1.00 22.68 173 GLU B N 1
ATOM 4292 C CA . GLU B 1 177 ? 34.698 50.423 73.382 1.00 22.33 173 GLU B CA 1
ATOM 4293 C C . GLU B 1 177 ? 33.647 49.975 72.330 1.00 21.34 173 GLU B C 1
ATOM 4294 O O . GLU B 1 177 ? 32.624 49.415 72.691 1.00 21.65 173 GLU B O 1
ATOM 4296 N N . ASN B 1 178 ? 33.921 50.175 71.038 1.00 20.34 174 ASN B N 1
ATOM 4297 C CA . ASN B 1 178 ? 33.045 49.659 69.967 1.00 19.59 174 ASN B CA 1
ATOM 4298 C C . ASN B 1 178 ? 32.811 48.147 70.035 1.00 20.28 174 ASN B C 1
ATOM 4299 O O . ASN B 1 178 ? 31.662 47.689 70.015 1.00 19.53 174 ASN B O 1
ATOM 4304 N N . LEU B 1 179 ? 33.904 47.398 70.138 1.00 21.15 175 LEU B N 1
ATOM 4305 C CA . LEU B 1 179 ? 33.845 45.967 70.266 1.00 22.46 175 LEU B CA 1
ATOM 4306 C C . LEU B 1 179 ? 33.148 45.491 71.562 1.00 23.46 175 LEU B C 1
ATOM 4307 O O . LEU B 1 179 ? 32.677 44.371 71.624 1.00 24.16 175 LEU B O 1
ATOM 4312 N N . ASP B 1 180 ? 33.066 46.327 72.579 1.00 24.12 176 ASP B N 1
ATOM 4313 C CA . ASP B 1 180 ? 32.399 45.904 73.802 1.00 25.75 176 ASP B CA 1
ATOM 4314 C C . ASP B 1 180 ? 30.910 45.827 73.481 1.00 24.89 176 ASP B C 1
ATOM 4315 O O . ASP B 1 180 ? 30.217 44.876 73.818 1.00 24.97 176 ASP B O 1
ATOM 4320 N N . PHE B 1 181 ? 30.432 46.815 72.755 1.00 24.09 177 PHE B N 1
ATOM 4321 C CA . PHE B 1 181 ? 29.046 46.823 72.353 1.00 23.69 177 PHE B CA 1
ATOM 4322 C C . PHE B 1 181 ? 28.736 45.791 71.275 1.00 23.00 177 PHE B C 1
ATOM 4323 O O . PHE B 1 181 ? 27.775 45.045 71.389 1.00 22.88 177 PHE B O 1
ATOM 4331 N N . HIS B 1 182 ? 29.512 45.783 70.203 1.00 22.52 178 HIS B N 1
ATOM 4332 C CA . HIS B 1 182 ? 29.181 44.947 69.049 1.00 22.09 178 HIS B CA 1
ATOM 4333 C C . HIS B 1 182 ? 29.319 43.464 69.378 1.00 22.61 178 HIS B C 1
ATOM 4334 O O . HIS B 1 182 ? 28.543 42.634 68.881 1.00 21.79 178 HIS B O 1
ATOM 4341 N N . ASN B 1 183 ? 30.280 43.119 70.239 1.00 23.33 179 ASN B N 1
ATOM 4342 C CA . ASN B 1 183 ? 30.405 41.731 70.705 1.00 24.67 179 ASN B CA 1
ATOM 4343 C C . ASN B 1 183 ? 29.286 41.294 71.686 1.00 25.70 179 ASN B C 1
ATOM 4344 O O . ASN B 1 183 ? 28.928 40.107 71.762 1.00 25.53 179 ASN B O 1
ATOM 4349 N N . PHE B 1 184 ? 28.732 42.257 72.411 1.00 26.51 180 PHE B N 1
ATOM 4350 C CA . PHE B 1 184 ? 27.508 42.016 73.144 1.00 27.57 180 PHE B CA 1
ATOM 4351 C C . PHE B 1 184 ? 26.375 41.642 72.157 1.00 26.62 180 PHE B C 1
ATOM 4352 O O . PHE B 1 184 ? 25.745 40.579 72.324 1.00 27.53 180 PHE B O 1
ATOM 4360 N N . VAL B 1 185 ? 26.153 42.457 71.124 1.00 24.88 181 VAL B N 1
ATOM 4361 C CA . VAL B 1 185 ? 25.072 42.196 70.152 1.00 24.60 181 VAL B CA 1
ATOM 4362 C C . VAL B 1 185 ? 25.342 40.890 69.403 1.00 24.87 181 VAL B C 1
ATOM 4363 O O . VAL B 1 185 ? 24.461 40.041 69.298 1.00 25.01 181 VAL B O 1
ATOM 4367 N N . LEU B 1 186 ? 26.564 40.728 68.915 1.00 24.76 182 LEU B N 1
ATOM 4368 C CA . LEU B 1 186 ? 26.902 39.558 68.137 1.00 25.14 182 LEU B CA 1
ATOM 4369 C C . LEU B 1 186 ? 26.604 38.314 68.925 1.00 26.02 182 LEU B C 1
ATOM 4370 O O . LEU B 1 186 ? 25.890 37.466 68.437 1.00 26.28 182 LEU B O 1
ATOM 4375 N N . THR B 1 187 ? 27.126 38.226 70.156 1.00 26.45 183 THR B N 1
ATOM 4376 C CA . THR B 1 187 ? 27.096 36.986 70.949 1.00 27.76 183 THR B CA 1
ATOM 4377 C C . THR B 1 187 ? 25.768 36.788 71.699 1.00 28.67 183 THR B C 1
ATOM 4378 O O . THR B 1 187 ? 25.265 35.653 71.797 1.00 29.91 183 THR B O 1
ATOM 4382 N N . GLN B 1 188 ? 25.222 37.869 72.247 1.00 28.86 184 GLN B N 1
ATOM 4383 C CA . GLN B 1 188 ? 24.080 37.768 73.142 1.00 30.79 184 GLN B CA 1
ATOM 4384 C C . GLN B 1 188 ? 22.773 37.923 72.389 1.00 30.76 184 GLN B C 1
ATOM 4385 O O . GLN B 1 188 ? 21.781 37.338 72.803 1.00 30.54 184 GLN B O 1
ATOM 4391 N N . TYR B 1 189 ? 22.766 38.708 71.300 1.00 29.56 185 TYR B N 1
ATOM 4392 C CA . TYR B 1 189 ? 21.534 38.943 70.540 1.00 29.80 185 TYR B CA 1
ATOM 4393 C C . TYR B 1 189 ? 21.410 38.170 69.218 1.00 30.46 185 TYR B C 1
ATOM 4394 O O . TYR B 1 189 ? 20.408 37.523 68.987 1.00 30.76 185 TYR B O 1
ATOM 4403 N N . LEU B 1 190 ? 22.400 38.280 68.339 1.00 31.67 186 LEU B N 1
ATOM 4404 C CA . LEU B 1 190 ? 22.349 37.637 67.022 1.00 33.15 186 LEU B CA 1
ATOM 4405 C C . LEU B 1 190 ? 22.858 36.225 67.066 1.00 35.85 186 LEU B C 1
ATOM 4406 O O . LEU B 1 190 ? 22.910 35.555 66.032 1.00 38.44 186 LEU B O 1
ATOM 4411 N N . GLY B 1 191 ? 23.267 35.780 68.248 1.00 37.77 187 GLY B N 1
ATOM 4412 C CA . GLY B 1 191 ? 23.895 34.479 68.415 1.00 40.26 187 GLY B CA 1
ATOM 4413 C C . GLY B 1 191 ? 25.059 34.229 67.478 1.00 41.49 187 GLY B C 1
ATOM 4414 O O . GLY B 1 191 ? 25.190 33.138 66.926 1.00 45.93 187 GLY B O 1
ATOM 4415 N N . GLY B 1 192 ? 25.900 35.240 67.294 1.00 40.52 188 GLY B N 1
ATOM 4416 C CA . GLY B 1 192 ? 27.118 35.121 66.482 1.00 40.30 188 GLY B CA 1
ATOM 4417 C C . GLY B 1 192 ? 28.357 34.842 67.330 1.00 38.75 188 GLY B C 1
ATOM 4418 O O . GLY B 1 192 ? 28.252 34.580 68.546 1.00 40.27 188 GLY B O 1
ATOM 4419 N N . ALA B 1 193 ? 29.523 34.907 66.693 1.00 35.98 189 ALA B N 1
ATOM 4420 C CA . ALA B 1 193 ? 30.796 34.785 67.397 1.00 35.63 189 ALA B CA 1
ATOM 4421 C C . ALA B 1 193 ? 31.365 36.160 67.757 1.00 33.23 189 ALA B C 1
ATOM 4422 O O . ALA B 1 193 ? 31.091 37.143 67.078 1.00 32.65 189 ALA B O 1
ATOM 4424 N N . ALA B 1 194 ? 32.135 36.226 68.839 1.00 32.07 190 ALA B N 1
ATOM 4425 C CA . ALA B 1 194 ? 32.831 37.459 69.221 1.00 31.35 190 ALA B CA 1
ATOM 4426 C C . ALA B 1 194 ? 33.941 37.746 68.205 1.00 30.96 190 ALA B C 1
ATOM 4427 O O . ALA B 1 194 ? 34.624 36.818 67.749 1.00 31.69 190 ALA B O 1
ATOM 4429 N N . VAL B 1 195 ? 34.133 39.014 67.856 1.00 29.65 191 VAL B N 1
ATOM 4430 C CA . VAL B 1 195 ? 35.278 39.411 67.029 1.00 29.39 191 VAL B CA 1
ATOM 4431 C C . VAL B 1 195 ? 36.476 39.824 67.928 1.00 29.71 191 VAL B C 1
ATOM 4432 O O . VAL B 1 195 ? 36.314 40.653 68.830 1.00 29.38 191 VAL B O 1
ATOM 4436 N N . ASP B 1 196 ? 37.667 39.281 67.653 1.00 29.79 192 ASP B N 1
ATOM 4437 C CA . ASP B 1 196 ? 38.849 39.530 68.501 1.00 30.74 192 ASP B CA 1
ATOM 4438 C C . ASP B 1 196 ? 39.377 40.954 68.365 1.00 30.18 192 ASP B C 1
ATOM 4439 O O . ASP B 1 196 ? 39.551 41.475 67.252 1.00 29.88 192 ASP B O 1
ATOM 4444 N N . PHE B 1 197 ? 39.659 41.564 69.511 1.00 30.86 193 PHE B N 1
ATOM 4445 C CA . PHE B 1 197 ? 40.162 42.926 69.580 1.00 30.55 193 PHE B CA 1
ATOM 4446 C C . PHE B 1 197 ? 41.543 43.055 68.930 1.00 31.25 193 PHE B C 1
ATOM 4447 O O . PHE B 1 197 ? 41.744 43.859 68.003 1.00 30.49 193 PHE B O 1
ATOM 4455 N N . GLN B 1 198 ? 42.493 42.254 69.388 1.00 32.57 194 GLN B N 1
ATOM 4456 C CA . GLN B 1 198 ? 43.876 42.431 68.961 1.00 33.29 194 GLN B CA 1
ATOM 4457 C C . GLN B 1 198 ? 44.049 42.167 67.470 1.00 32.89 194 GLN B C 1
ATOM 4458 O O . GLN B 1 198 ? 44.808 42.864 66.799 1.00 32.15 194 GLN B O 1
ATOM 4464 N N . ALA B 1 199 ? 43.379 41.134 66.966 1.00 33.34 195 ALA B N 1
ATOM 4465 C CA . ALA B 1 199 ? 43.475 40.791 65.555 1.00 33.05 195 ALA B CA 1
ATOM 4466 C C . ALA B 1 199 ? 42.906 41.946 64.745 1.00 31.17 195 ALA B C 1
ATOM 4467 O O . ALA B 1 199 ? 43.513 42.406 63.778 1.00 30.91 195 ALA B O 1
ATOM 4469 N N . THR B 1 200 ? 41.770 42.461 65.185 1.00 30.00 196 THR B N 1
ATOM 4470 C CA . THR B 1 200 ? 41.148 43.583 64.502 1.00 28.15 196 THR B CA 1
ATOM 4471 C C . THR B 1 200 ? 42.049 44.817 64.515 1.00 28.08 196 THR B C 1
ATOM 4472 O O . THR B 1 200 ? 42.233 45.477 63.478 1.00 26.39 196 THR B O 1
ATOM 4476 N N . LEU B 1 201 ? 42.637 45.107 65.677 1.00 28.96 197 LEU B N 1
ATOM 4477 C CA . LEU B 1 201 ? 43.573 46.224 65.796 1.00 28.82 197 LEU B CA 1
ATOM 4478 C C . LEU B 1 201 ? 44.749 46.050 64.833 1.00 29.65 197 LEU B C 1
ATOM 4479 O O . LEU B 1 201 ? 45.059 46.969 64.081 1.00 28.28 197 LEU B O 1
ATOM 4484 N N . ASP B 1 202 ? 45.393 44.879 64.850 1.00 31.06 198 ASP B N 1
ATOM 4485 C CA . ASP B 1 202 ? 46.599 44.644 64.015 1.00 31.79 198 ASP B CA 1
ATOM 4486 C C . ASP B 1 202 ? 46.277 44.797 62.531 1.00 30.08 198 ASP B C 1
ATOM 4487 O O . ASP B 1 202 ? 47.003 45.456 61.800 1.00 29.82 198 ASP B O 1
ATOM 4492 N N . THR B 1 203 ? 45.173 44.193 62.096 1.00 29.33 199 THR B N 1
ATOM 4493 C CA . THR B 1 203 ? 44.751 44.288 60.702 1.00 27.92 199 THR B CA 1
ATOM 4494 C C . THR B 1 203 ? 44.572 45.726 60.309 1.00 25.91 199 THR B C 1
ATOM 4495 O O . THR B 1 203 ? 45.023 46.138 59.238 1.00 26.26 199 THR B O 1
ATOM 4499 N N . MET B 1 204 ? 43.890 46.500 61.146 1.00 24.54 200 MET B N 1
ATOM 4500 C CA . MET B 1 204 ? 43.543 47.884 60.757 1.00 22.95 200 MET B CA 1
ATOM 4501 C C . MET B 1 204 ? 44.770 48.799 60.754 1.00 22.98 200 MET B C 1
ATOM 4502 O O . MET B 1 204 ? 44.967 49.545 59.810 1.00 21.31 200 MET B O 1
ATOM 4507 N N . LEU B 1 205 ? 45.588 48.746 61.816 1.00 24.21 201 LEU B N 1
ATOM 4508 C CA . LEU B 1 205 ? 46.799 49.564 61.876 1.00 25.13 201 LEU B CA 1
ATOM 4509 C C . LEU B 1 205 ? 47.815 49.059 60.826 1.00 26.08 201 LEU B C 1
ATOM 4510 O O . LEU B 1 205 ? 48.645 49.821 60.366 1.00 26.61 201 LEU B O 1
ATOM 4515 N N . GLY B 1 206 ? 47.679 47.795 60.400 1.00 26.98 202 GLY B N 1
ATOM 4516 C CA . GLY B 1 206 ? 48.431 47.263 59.261 1.00 27.68 202 GLY B CA 1
ATOM 4517 C C . GLY B 1 206 ? 48.278 48.048 57.950 1.00 27.11 202 GLY B C 1
ATOM 4518 O O . GLY B 1 206 ? 49.084 47.876 57.055 1.00 28.35 202 GLY B O 1
ATOM 4519 N N . TYR B 1 207 ? 47.244 48.887 57.820 1.00 25.71 203 TYR B N 1
ATOM 4520 C CA . TYR B 1 207 ? 47.013 49.666 56.587 1.00 25.15 203 TYR B CA 1
ATOM 4521 C C . TYR B 1 207 ? 47.520 51.105 56.663 1.00 24.54 203 TYR B C 1
ATOM 4522 O O . TYR B 1 207 ? 47.492 51.821 55.658 1.00 25.04 203 TYR B O 1
ATOM 4531 N N . ALA B 1 208 ? 48.005 51.519 57.827 1.00 24.41 204 ALA B N 1
ATOM 4532 C CA . ALA B 1 208 ? 48.274 52.933 58.097 1.00 23.70 204 ALA B CA 1
ATOM 4533 C C . ALA B 1 208 ? 49.377 53.510 57.197 1.00 23.88 204 ALA B C 1
ATOM 4534 O O . ALA B 1 208 ? 49.207 54.587 56.637 1.00 22.51 204 ALA B O 1
ATOM 4536 N N . ASP B 1 209 ? 50.489 52.785 57.073 1.00 24.70 205 ASP B N 1
ATOM 4537 C CA . ASP B 1 209 ? 51.653 53.265 56.301 1.00 25.58 205 ASP B CA 1
ATOM 4538 C C . ASP B 1 209 ? 51.316 53.346 54.809 1.00 24.59 205 ASP B C 1
ATOM 4539 O O . ASP B 1 209 ? 51.658 54.321 54.131 1.00 24.49 205 ASP B O 1
ATOM 4544 N N . ARG B 1 210 ? 50.603 52.355 54.297 1.00 23.91 206 ARG B N 1
ATOM 4545 C CA . ARG B 1 210 ? 50.132 52.414 52.915 1.00 23.24 206 ARG B CA 1
ATOM 4546 C C . ARG B 1 210 ? 49.094 53.523 52.628 1.00 21.24 206 ARG B C 1
ATOM 4547 O O . ARG B 1 210 ? 49.125 54.129 51.578 1.00 20.14 206 ARG B O 1
ATOM 4555 N N . LEU B 1 211 ? 48.205 53.802 53.570 1.00 20.61 207 LEU B N 1
ATOM 4556 C CA . LEU B 1 211 ? 47.137 54.785 53.346 1.00 19.31 207 LEU B CA 1
ATOM 4557 C C . LEU B 1 211 ? 47.651 56.205 53.472 1.00 19.48 207 LEU B C 1
ATOM 4558 O O . LEU B 1 211 ? 47.195 57.087 52.746 1.00 18.79 207 LEU B O 1
ATOM 4563 N N . ARG B 1 212 ? 48.636 56.409 54.351 1.00 20.63 208 ARG B N 1
ATOM 4564 C CA . ARG B 1 212 ? 49.117 57.764 54.716 1.00 21.08 208 ARG B CA 1
ATOM 4565 C C . ARG B 1 212 ? 49.365 58.722 53.557 1.00 20.65 208 ARG B C 1
ATOM 4566 O O . ARG B 1 212 ? 48.851 59.833 53.582 1.00 20.59 208 ARG B O 1
ATOM 4574 N N . PRO B 1 213 ? 50.140 58.312 52.509 1.00 21.09 209 PRO B N 1
ATOM 4575 C CA . PRO B 1 213 ? 50.442 59.313 51.459 1.00 20.72 209 PRO B CA 1
ATOM 4576 C C . PRO B 1 213 ? 49.211 59.782 50.654 1.00 19.21 209 PRO B C 1
ATOM 4577 O O . PRO B 1 213 ? 49.270 60.817 49.998 1.00 18.37 209 PRO B O 1
ATOM 4581 N N . MET B 1 214 ? 48.119 59.029 50.710 1.00 18.07 210 MET B N 1
ATOM 4582 C CA . MET B 1 214 ? 46.908 59.393 49.973 1.00 17.36 210 MET B CA 1
ATOM 4583 C C . MET B 1 214 ? 45.888 60.196 50.806 1.00 16.50 210 MET B C 1
ATOM 4584 O O . MET B 1 214 ? 44.890 60.658 50.271 1.00 16.17 210 MET B O 1
ATOM 4589 N N . VAL B 1 215 ? 46.103 60.327 52.105 1.00 16.74 211 VAL B N 1
ATOM 4590 C CA . VAL B 1 215 ? 45.099 60.953 52.980 1.00 16.22 211 VAL B CA 1
ATOM 4591 C C . VAL B 1 215 ? 45.118 62.435 52.672 1.00 16.45 211 VAL B C 1
ATOM 4592 O O . VAL B 1 215 ? 46.192 63.005 52.424 1.00 17.85 211 VAL B O 1
ATOM 4596 N N . ALA B 1 216 ? 43.936 63.028 52.574 1.00 15.42 212 ALA B N 1
ATOM 4597 C CA . ALA B 1 216 ? 43.814 64.361 52.052 1.00 15.27 212 ALA B CA 1
ATOM 4598 C C . ALA B 1 216 ? 42.588 65.100 52.610 1.00 14.70 212 ALA B C 1
ATOM 4599 O O . ALA B 1 216 ? 41.632 64.476 53.125 1.00 13.94 212 ALA B O 1
ATOM 4601 N N . ASP B 1 217 ? 42.677 66.433 52.566 1.00 14.72 213 ASP B N 1
ATOM 4602 C CA . ASP B 1 217 ? 41.550 67.338 52.831 1.00 14.38 213 ASP B CA 1
ATOM 4603 C C . ASP B 1 217 ? 40.839 67.562 51.498 1.00 13.44 213 ASP B C 1
ATOM 4604 O O . ASP B 1 217 ? 41.109 68.531 50.756 1.00 13.58 213 ASP B O 1
ATOM 4609 N N . VAL B 1 218 ? 40.047 66.568 51.154 1.00 12.54 214 VAL B N 1
ATOM 4610 C CA . VAL B 1 218 ? 39.358 66.512 49.878 1.00 12.04 214 VAL B CA 1
ATOM 4611 C C . VAL B 1 218 ? 38.477 67.748 49.675 1.00 12.26 214 VAL B C 1
ATOM 4612 O O . VAL B 1 218 ? 38.462 68.355 48.592 1.00 12.30 214 VAL B O 1
ATOM 4616 N N . SER B 1 219 ? 37.795 68.154 50.733 1.00 12.65 215 SER B N 1
ATOM 4617 C CA . SER B 1 219 ? 36.869 69.283 50.633 1.00 13.29 215 SER B CA 1
ATOM 4618 C C . SER B 1 219 ? 37.622 70.493 50.153 1.00 13.97 215 SER B C 1
ATOM 4619 O O . SER B 1 219 ? 37.189 71.170 49.273 1.00 14.06 215 SER B O 1
ATOM 4622 N N . ARG B 1 220 ? 38.777 70.745 50.743 1.00 14.96 216 ARG B N 1
ATOM 4623 C CA . ARG B 1 220 ? 39.546 71.944 50.446 1.00 16.04 216 ARG B CA 1
ATOM 4624 C C . ARG B 1 220 ? 40.112 71.883 49.040 1.00 15.32 216 ARG B C 1
ATOM 4625 O O . ARG B 1 220 ? 40.157 72.887 48.356 1.00 15.38 216 ARG B O 1
ATOM 4633 N N . ARG B 1 221 ? 40.545 70.686 48.628 1.00 14.46 217 ARG B N 1
ATOM 4634 C CA . ARG B 1 221 ? 41.121 70.471 47.310 1.00 14.15 217 ARG B CA 1
ATOM 4635 C C . ARG B 1 221 ? 40.038 70.698 46.247 1.00 13.51 217 ARG B C 1
ATOM 4636 O O . ARG B 1 221 ? 40.278 71.347 45.220 1.00 13.45 217 ARG B O 1
ATOM 4644 N N . LEU B 1 222 ? 38.822 70.232 46.522 1.00 12.68 218 LEU B N 1
ATOM 4645 C CA . LEU B 1 222 ? 37.735 70.414 45.528 1.00 12.34 218 LEU B CA 1
ATOM 4646 C C . LEU B 1 222 ? 37.348 71.892 45.416 1.00 13.41 218 LEU B C 1
ATOM 4647 O O . LEU B 1 222 ? 37.075 72.366 44.341 1.00 13.38 218 LEU B O 1
ATOM 4652 N N . TYR B 1 223 ? 37.338 72.615 46.531 1.00 14.87 219 TYR B N 1
ATOM 4653 C CA . TYR B 1 223 ? 37.135 74.060 46.466 1.00 16.86 219 TYR B CA 1
ATOM 4654 C C . TYR B 1 223 ? 38.205 74.699 45.588 1.00 17.45 219 TYR B C 1
ATOM 4655 O O . TYR B 1 223 ? 37.893 75.511 44.743 1.00 17.55 219 TYR B O 1
ATOM 4664 N N . GLU B 1 224 ? 39.458 74.309 45.808 1.00 17.68 220 GLU B N 1
ATOM 4665 C CA . GLU B 1 224 ? 40.592 74.886 45.061 1.00 19.15 220 GLU B CA 1
ATOM 4666 C C . GLU B 1 224 ? 40.580 74.512 43.567 1.00 17.87 220 GLU B C 1
ATOM 4667 O O . GLU B 1 224 ? 40.827 75.366 42.736 1.00 18.07 220 GLU B O 1
ATOM 4673 N N . GLU B 1 225 ? 40.299 73.248 43.234 1.00 20.18 221 GLU B N 1
ATOM 4674 C CA . GLU B 1 225 ? 40.097 72.840 41.844 1.00 20.20 221 GLU B CA 1
ATOM 4675 C C . GLU B 1 225 ? 39.099 73.791 41.105 1.00 19.26 221 GLU B C 1
ATOM 4676 O O . GLU B 1 225 ? 39.428 74.321 40.039 1.00 18.96 221 GLU B O 1
ATOM 4682 N N . ASN B 1 226 ? 37.879 73.974 41.646 1.00 18.01 222 ASN B N 1
ATOM 4683 C CA . ASN B 1 226 ? 36.885 74.860 41.009 1.00 17.61 222 ASN B CA 1
ATOM 4684 C C . ASN B 1 226 ? 37.344 76.330 40.984 1.00 18.54 222 ASN B C 1
ATOM 4685 O O . ASN B 1 226 ? 37.139 77.046 39.990 1.00 18.68 222 ASN B O 1
ATOM 4690 N N . HIS B 1 227 ? 37.971 76.779 42.065 1.00 19.05 223 HIS B N 1
ATOM 4691 C CA . HIS B 1 227 ? 38.510 78.135 42.112 1.00 19.90 223 HIS B CA 1
ATOM 4692 C C . HIS B 1 227 ? 39.568 78.385 41.023 1.00 20.70 223 HIS B C 1
ATOM 4693 O O . HIS B 1 227 ? 39.692 79.492 40.546 1.00 20.85 223 HIS B O 1
ATOM 4700 N N . ALA B 1 228 ? 40.318 77.351 40.626 1.00 21.09 224 ALA B N 1
ATOM 4701 C CA . ALA B 1 228 ? 41.281 77.461 39.540 1.00 22.20 224 ALA B CA 1
ATOM 4702 C C . ALA B 1 228 ? 40.661 77.227 38.154 1.00 22.41 224 ALA B C 1
ATOM 4703 O O . ALA B 1 228 ? 41.400 77.146 37.167 1.00 23.36 224 ALA B O 1
ATOM 4705 N N . GLY B 1 229 ? 39.338 77.095 38.094 1.00 21.30 225 GLY B N 1
ATOM 4706 C CA . GLY B 1 229 ? 38.595 76.944 36.831 1.00 21.25 225 GLY B CA 1
ATOM 4707 C C . GLY B 1 229 ? 38.453 75.508 36.315 1.00 20.94 225 GLY B C 1
ATOM 4708 O O . GLY B 1 229 ? 37.953 75.279 35.201 1.00 20.88 225 GLY B O 1
ATOM 4709 N N . ARG B 1 230 ? 38.878 74.531 37.104 1.00 20.27 226 ARG B N 1
ATOM 4710 C CA A ARG B 1 230 ? 38.825 73.139 36.657 0.50 20.02 226 ARG B CA 1
ATOM 4711 C CA B ARG B 1 230 ? 38.812 73.143 36.651 0.50 20.04 226 ARG B CA 1
ATOM 4712 C C . ARG B 1 230 ? 37.442 72.535 36.959 1.00 18.83 226 ARG B C 1
ATOM 4713 O O . ARG B 1 230 ? 36.698 73.052 37.796 1.00 18.07 226 ARG B O 1
ATOM 4728 N N . ASN B 1 231 ? 37.123 71.452 36.252 1.00 18.37 227 ASN B N 1
ATOM 4729 C CA . ASN B 1 231 ? 35.836 70.794 36.271 1.00 17.49 227 ASN B CA 1
ATOM 4730 C C . ASN B 1 231 ? 35.876 69.479 37.007 1.00 16.51 227 ASN B C 1
ATOM 4731 O O . ASN B 1 231 ? 36.832 68.717 36.869 1.00 16.49 227 ASN B O 1
ATOM 4736 N N . LEU B 1 232 ? 34.816 69.204 37.758 1.00 15.38 228 LEU B N 1
ATOM 4737 C CA . LEU B 1 232 ? 34.688 67.964 38.480 1.00 14.77 228 LEU B CA 1
ATOM 4738 C C . LEU B 1 232 ? 33.478 67.139 38.024 1.00 14.15 228 LEU B C 1
ATOM 4739 O O . LEU B 1 232 ? 32.419 67.681 37.640 1.00 13.53 228 LEU B O 1
ATOM 4744 N N . LEU B 1 233 ? 33.658 65.825 38.095 1.00 13.95 229 LEU B N 1
ATOM 4745 C CA . LEU B 1 233 ? 32.577 64.850 37.908 1.00 13.55 229 LEU B CA 1
ATOM 4746 C C . LEU B 1 233 ? 32.326 64.199 39.268 1.00 13.00 229 LEU B C 1
ATOM 4747 O O . LEU B 1 233 ? 33.208 63.551 39.821 1.00 13.18 229 LEU B O 1
ATOM 4752 N N . PHE B 1 234 ? 31.144 64.372 39.801 1.00 12.44 230 PHE B N 1
ATOM 4753 C CA . PHE B 1 234 ? 30.743 63.658 41.007 1.00 12.32 230 PHE B CA 1
ATOM 4754 C C . PHE B 1 234 ? 30.055 62.387 40.583 1.00 12.49 230 PHE B C 1
ATOM 4755 O O . PHE B 1 234 ? 29.027 62.435 39.910 1.00 12.00 230 PHE B O 1
ATOM 4763 N N . GLU B 1 235 ? 30.665 61.242 40.911 1.00 13.33 231 GLU B N 1
ATOM 4764 C CA . GLU B 1 235 ? 30.226 59.938 40.364 1.00 13.93 231 GLU B CA 1
ATOM 4765 C C . GLU B 1 235 ? 29.357 59.168 41.398 1.00 13.80 231 GLU B C 1
ATOM 4766 O O . GLU B 1 235 ? 29.854 58.696 42.435 1.00 13.69 231 GLU B O 1
ATOM 4772 N N . GLY B 1 236 ? 28.084 59.023 41.092 1.00 13.67 232 GLY B N 1
ATOM 4773 C CA . GLY B 1 236 ? 27.189 58.272 41.950 1.00 14.15 232 GLY B CA 1
ATOM 4774 C C . GLY B 1 236 ? 27.445 56.780 41.845 1.00 15.11 232 GLY B C 1
ATOM 4775 O O . GLY B 1 236 ? 27.892 56.280 40.808 1.00 15.63 232 GLY B O 1
ATOM 4776 N N . ALA B 1 237 ? 27.164 56.064 42.920 1.00 16.10 233 ALA B N 1
ATOM 4777 C CA . ALA B 1 237 ? 27.538 54.660 43.004 1.00 17.42 233 ALA B CA 1
ATOM 4778 C C . ALA B 1 237 ? 26.345 53.726 43.121 1.00 17.94 233 ALA B C 1
ATOM 4779 O O . ALA B 1 237 ? 26.460 52.556 42.829 1.00 21.05 233 ALA B O 1
ATOM 4781 N N . GLN B 1 238 ? 25.214 54.235 43.565 1.00 17.68 234 GLN B N 1
ATOM 4782 C CA . GLN B 1 238 ? 24.028 53.439 43.772 1.00 17.58 234 GLN B CA 1
ATOM 4783 C C . GLN B 1 238 ? 22.872 54.137 43.149 1.00 15.53 234 GLN B C 1
ATOM 4784 O O . GLN B 1 238 ? 22.811 55.382 43.148 1.00 15.27 234 GLN B O 1
ATOM 4790 N N . GLY B 1 239 ? 21.940 53.350 42.639 1.00 13.93 235 GLY B N 1
ATOM 4791 C CA . GLY B 1 239 ? 20.722 53.925 42.040 1.00 12.27 235 GLY B CA 1
ATOM 4792 C C . GLY B 1 239 ? 20.011 54.823 43.022 1.00 11.22 235 GLY B C 1
ATOM 4793 O O . GLY B 1 239 ? 19.866 54.476 44.190 1.00 11.01 235 GLY B O 1
ATOM 4794 N N . THR B 1 240 ? 19.521 55.976 42.554 1.00 10.26 236 THR B N 1
ATOM 4795 C CA . THR B 1 240 ? 18.966 56.948 43.487 1.00 9.74 236 THR B CA 1
ATOM 4796 C C . THR B 1 240 ? 17.615 56.551 44.095 1.00 9.56 236 THR B C 1
ATOM 4797 O O . THR B 1 240 ? 17.258 57.049 45.125 1.00 9.53 236 THR B O 1
ATOM 4801 N N . LEU B 1 241 ? 16.912 55.564 43.523 1.00 9.35 237 LEU B N 1
ATOM 4802 C CA . LEU B 1 241 ? 15.679 55.081 44.116 1.00 9.23 237 LEU B CA 1
ATOM 4803 C C . LEU B 1 241 ? 15.969 54.144 45.286 1.00 9.43 237 LEU B C 1
ATOM 4804 O O . LEU B 1 241 ? 15.068 53.716 45.977 1.00 9.75 237 LEU B O 1
ATOM 4809 N N . LEU B 1 242 ? 17.226 53.880 45.542 1.00 9.41 238 LEU B N 1
ATOM 4810 C CA . LEU B 1 242 ? 17.635 53.214 46.762 1.00 9.64 238 LEU B CA 1
ATOM 4811 C C . LEU B 1 242 ? 17.939 54.239 47.871 1.00 9.68 238 LEU B C 1
ATOM 4812 O O . LEU B 1 242 ? 18.350 53.874 48.971 1.00 9.96 238 LEU B O 1
ATOM 4817 N N . ASP B 1 243 ? 17.654 55.511 47.629 1.00 9.42 239 ASP B N 1
ATOM 4818 C CA . ASP B 1 243 ? 17.927 56.525 48.656 1.00 9.51 239 ASP B CA 1
ATOM 4819 C C . ASP B 1 243 ? 17.180 56.209 49.945 1.00 9.98 239 ASP B C 1
ATOM 4820 O O . ASP B 1 243 ? 16.006 55.895 49.922 1.00 9.92 239 ASP B O 1
ATOM 4825 N N . ILE B 1 244 ? 17.862 56.326 51.087 1.00 10.38 240 ILE B N 1
ATOM 4826 C CA . ILE B 1 244 ? 17.238 56.043 52.380 1.00 10.97 240 ILE B CA 1
ATOM 4827 C C . ILE B 1 244 ? 15.975 56.850 52.719 1.00 11.10 240 ILE B C 1
ATOM 4828 O O . ILE B 1 244 ? 15.090 56.327 53.340 1.00 11.36 240 ILE B O 1
ATOM 4833 N N . ASP B 1 245 ? 15.872 58.111 52.275 1.00 11.11 241 ASP B N 1
ATOM 4834 C CA . ASP B 1 245 ? 14.639 58.905 52.500 1.00 11.41 241 ASP B CA 1
ATOM 4835 C C . ASP B 1 245 ? 13.528 58.611 51.491 1.00 11.26 241 ASP B C 1
ATOM 4836 O O . ASP B 1 245 ? 12.367 58.414 51.870 1.00 11.66 241 ASP B O 1
ATOM 4841 N N . HIS B 1 246 ? 13.882 58.568 50.208 1.00 10.82 242 HIS B N 1
ATOM 4842 C CA . HIS B 1 246 ? 12.911 58.608 49.121 1.00 10.61 242 HIS B CA 1
ATOM 4843 C C . HIS B 1 246 ? 12.592 57.319 48.491 1.00 10.66 242 HIS B C 1
ATOM 4844 O O . HIS B 1 246 ? 11.623 57.245 47.788 1.00 10.71 242 HIS B O 1
ATOM 4851 N N . GLY B 1 247 ? 13.399 56.295 48.740 1.00 10.89 243 GLY B N 1
ATOM 4852 C CA . GLY B 1 247 ? 13.155 54.958 48.172 1.00 11.02 243 GLY B CA 1
ATOM 4853 C C . GLY B 1 247 ? 12.101 54.149 48.907 1.00 11.65 243 GLY B C 1
ATOM 4854 O O . GLY B 1 247 ? 11.437 54.663 49.766 1.00 12.00 243 GLY B O 1
ATOM 4855 N N . THR B 1 248 ? 11.938 52.873 48.535 1.00 11.81 244 THR B N 1
ATOM 4856 C CA . THR B 1 248 ? 10.845 52.051 49.026 1.00 12.37 244 THR B CA 1
ATOM 4857 C C . THR B 1 248 ? 11.261 51.471 50.407 1.00 12.84 244 THR B C 1
ATOM 4858 O O . THR B 1 248 ? 11.473 50.264 50.524 1.00 12.87 244 THR B O 1
ATOM 4862 N N . TYR B 1 249 ? 11.431 52.373 51.391 1.00 12.81 245 TYR B N 1
ATOM 4863 C CA . TYR B 1 249 ? 11.893 52.061 52.749 1.00 13.50 245 TYR B CA 1
ATOM 4864 C C . TYR B 1 249 ? 11.053 50.914 53.314 1.00 14.13 245 TYR B C 1
ATOM 4865 O O . TYR B 1 249 ? 9.848 50.938 53.175 1.00 14.27 245 TYR B O 1
ATOM 4874 N N . PRO B 1 250 ? 11.696 49.875 53.896 1.00 14.55 246 PRO B N 1
ATOM 4875 C CA . PRO B 1 250 ? 13.115 49.683 54.239 1.00 14.77 246 PRO B CA 1
ATOM 4876 C C . PRO B 1 250 ? 14.018 49.006 53.184 1.00 14.39 246 PRO B C 1
ATOM 4877 O O . PRO B 1 250 ? 15.157 48.706 53.494 1.00 14.59 246 PRO B O 1
ATOM 4881 N N . PHE B 1 251 ? 13.530 48.847 51.952 1.00 14.02 247 PHE B N 1
ATOM 4882 C CA . PHE B 1 251 ? 14.287 48.205 50.882 1.00 13.88 247 PHE B CA 1
ATOM 4883 C C . PHE B 1 251 ? 15.035 49.299 50.130 1.00 13.04 247 PHE B C 1
ATOM 4884 O O . PHE B 1 251 ? 14.688 49.683 49.023 1.00 12.72 247 PHE B O 1
ATOM 4892 N N . VAL B 1 252 ? 16.015 49.831 50.833 1.00 12.79 248 VAL B N 1
ATOM 4893 C CA . VAL B 1 252 ? 16.776 50.970 50.437 1.00 12.17 248 VAL B CA 1
ATOM 4894 C C . VAL B 1 252 ? 18.148 50.693 50.978 1.00 12.51 248 VAL B C 1
ATOM 4895 O O . VAL B 1 252 ? 18.313 49.798 51.796 1.00 12.96 248 VAL B O 1
ATOM 4899 N N . THR B 1 253 ? 19.111 51.499 50.545 1.00 12.34 249 THR B N 1
ATOM 4900 C CA . THR B 1 253 ? 20.458 51.457 51.075 1.00 12.88 249 THR B CA 1
ATOM 4901 C C . THR B 1 253 ? 20.558 52.303 52.353 1.00 13.22 249 THR B C 1
ATOM 4902 O O . THR B 1 253 ? 19.612 53.041 52.694 1.00 13.23 249 THR B O 1
ATOM 4906 N N . SER B 1 254 ? 21.687 52.185 53.050 1.00 13.75 250 SER B N 1
ATOM 4907 C CA . SER B 1 254 ? 21.884 52.729 54.394 1.00 14.44 250 SER B CA 1
ATOM 4908 C C . SER B 1 254 ? 22.398 54.154 54.439 1.00 14.03 250 SER B C 1
ATOM 4909 O O . SER B 1 254 ? 23.109 54.538 55.386 1.00 14.55 250 SER B O 1
ATOM 4912 N N . SER B 1 255 ? 22.086 54.915 53.408 1.00 13.38 251 SER B N 1
ATOM 4913 C CA . SER B 1 255 ? 22.465 56.326 53.323 1.00 13.10 251 SER B CA 1
ATOM 4914 C C . SER B 1 255 ? 21.664 57.023 52.227 1.00 12.49 251 SER B C 1
ATOM 4915 O O . SER B 1 255 ? 21.010 56.402 51.402 1.00 12.21 251 SER B O 1
ATOM 4918 N N . ASN B 1 256 ? 21.785 58.327 52.191 1.00 12.32 252 ASN B N 1
ATOM 4919 C CA . ASN B 1 256 ? 21.262 59.095 51.094 1.00 11.94 252 ASN B CA 1
ATOM 4920 C C . ASN B 1 256 ? 22.158 58.996 49.843 1.00 11.68 252 ASN B C 1
ATOM 4921 O O . ASN B 1 256 ? 23.417 59.120 49.913 1.00 11.42 252 ASN B O 1
ATOM 4926 N N . CYS B 1 257 ? 21.513 58.824 48.683 1.00 11.50 253 CYS B N 1
ATOM 4927 C CA . CYS B 1 257 ? 22.256 58.796 47.445 1.00 11.50 253 CYS B CA 1
ATOM 4928 C C . CYS B 1 257 ? 21.662 59.625 46.307 1.00 10.97 253 CYS B C 1
ATOM 4929 O O . CYS B 1 257 ? 22.194 59.609 45.204 1.00 10.84 253 CYS B O 1
ATOM 4932 N N . VAL B 1 258 ? 20.617 60.413 46.593 1.00 10.53 254 VAL B N 1
ATOM 4933 C CA . VAL B 1 258 ? 20.173 61.391 45.626 1.00 9.94 254 VAL B CA 1
ATOM 4934 C C . VAL B 1 258 ? 21.334 62.354 45.301 1.00 9.85 254 VAL B C 1
ATOM 4935 O O . VAL B 1 258 ? 22.323 62.477 46.034 1.00 10.17 254 VAL B O 1
ATOM 4939 N N . ALA B 1 259 ? 21.239 62.988 44.167 1.00 9.46 255 ALA B N 1
ATOM 4940 C CA . ALA B 1 259 ? 22.330 63.823 43.631 1.00 9.56 255 ALA B CA 1
ATOM 4941 C C . ALA B 1 259 ? 22.812 64.910 44.645 1.00 9.61 255 ALA B C 1
ATOM 4942 O O . ALA B 1 259 ? 24.015 65.207 44.761 1.00 9.86 255 ALA B O 1
ATOM 4944 N N . GLY B 1 260 ? 21.890 65.461 45.407 1.00 9.60 256 GLY B N 1
ATOM 4945 C CA . GLY B 1 260 ? 22.236 66.457 46.436 1.00 9.60 256 GLY B CA 1
ATOM 4946 C C . GLY B 1 260 ? 23.153 65.956 47.547 1.00 9.69 256 GLY B C 1
ATOM 4947 O O . GLY B 1 260 ? 23.823 66.751 48.204 1.00 9.87 256 GLY B O 1
ATOM 4948 N N . ALA B 1 261 ? 23.189 64.636 47.752 1.00 9.56 257 ALA B N 1
ATOM 4949 C CA . ALA B 1 261 ? 24.130 63.979 48.719 1.00 9.85 257 ALA B CA 1
ATOM 4950 C C . ALA B 1 261 ? 25.617 64.206 48.391 1.00 9.96 257 ALA B C 1
ATOM 4951 O O . ALA B 1 261 ? 26.481 64.052 49.294 1.00 10.44 257 ALA B O 1
ATOM 4953 N N . ALA B 1 262 ? 25.921 64.513 47.128 1.00 9.72 258 ALA B N 1
ATOM 4954 C CA . ALA B 1 262 ? 27.291 64.869 46.718 1.00 9.89 258 ALA B CA 1
ATOM 4955 C C . ALA B 1 262 ? 27.821 66.064 47.523 1.00 10.12 258 ALA B C 1
ATOM 4956 O O . ALA B 1 262 ? 29.016 66.089 47.861 1.00 10.38 258 ALA B O 1
ATOM 4958 N N . ALA B 1 263 ? 26.929 66.980 47.916 1.00 9.95 259 ALA B N 1
ATOM 4959 C CA . ALA B 1 263 ? 27.336 68.168 48.632 1.00 10.16 259 ALA B CA 1
ATOM 4960 C C . ALA B 1 263 ? 27.942 67.765 49.956 1.00 10.53 259 ALA B C 1
ATOM 4961 O O . ALA B 1 263 ? 29.160 67.851 50.139 1.00 10.84 259 ALA B O 1
ATOM 4963 N N . ALA B 1 264 ? 27.133 67.192 50.838 1.00 10.43 260 ALA B N 1
ATOM 4964 C CA . ALA B 1 264 ? 27.635 66.744 52.128 1.00 10.85 260 ALA B CA 1
ATOM 4965 C C . ALA B 1 264 ? 28.759 65.707 51.980 1.00 11.02 260 ALA B C 1
ATOM 4966 O O . ALA B 1 264 ? 29.735 65.739 52.736 1.00 11.47 260 ALA B O 1
ATOM 4968 N N . GLY B 1 265 ? 28.592 64.788 51.046 1.00 10.68 261 GLY B N 1
ATOM 4969 C CA . GLY B 1 265 ? 29.480 63.651 50.927 1.00 10.95 261 GLY B CA 1
ATOM 4970 C C . GLY B 1 265 ? 30.897 63.949 50.419 1.00 11.24 261 GLY B C 1
ATOM 4971 O O . GLY B 1 265 ? 31.788 63.135 50.615 1.00 11.56 261 GLY B O 1
ATOM 4972 N N . ALA B 1 266 ? 31.059 65.070 49.722 1.00 11.10 262 ALA B N 1
ATOM 4973 C CA . ALA B 1 266 ? 32.341 65.553 49.184 1.00 11.51 262 ALA B CA 1
ATOM 4974 C C . ALA B 1 266 ? 32.808 66.823 49.877 1.00 11.90 262 ALA B C 1
ATOM 4975 O O . ALA B 1 266 ? 33.930 67.256 49.666 1.00 12.24 262 ALA B O 1
ATOM 4977 N N . GLY B 1 267 ? 31.956 67.442 50.684 1.00 11.99 263 GLY B N 1
ATOM 4978 C CA . GLY B 1 267 ? 32.342 68.676 51.383 1.00 12.43 263 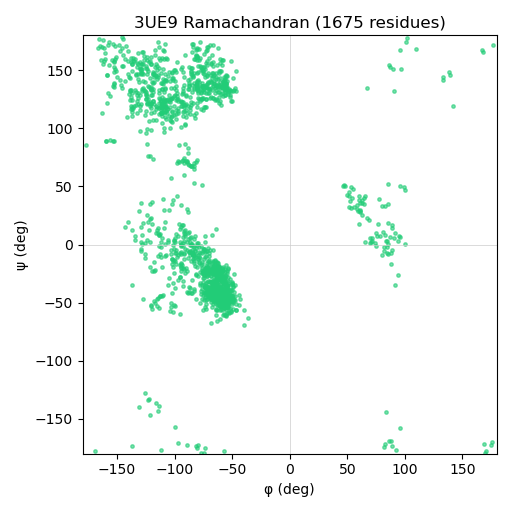GLY B CA 1
ATOM 4979 C C . GLY B 1 267 ? 32.313 69.908 50.508 1.00 12.45 263 GLY B C 1
ATOM 4980 O O . GLY B 1 267 ? 33.185 70.780 50.614 1.00 12.98 263 GLY B O 1
ATOM 4981 N N . VAL B 1 268 ? 31.302 69.984 49.632 1.00 12.14 264 VAL B N 1
ATOM 4982 C CA . VAL B 1 268 ? 31.063 71.165 48.813 1.00 12.11 264 VAL B CA 1
ATOM 4983 C C . VAL B 1 268 ? 29.624 71.619 48.947 1.00 12.04 264 VAL B C 1
ATOM 4984 O O . VAL B 1 268 ? 28.778 70.894 49.434 1.00 11.69 264 VAL B O 1
ATOM 4988 N N . GLY B 1 269 ? 29.360 72.842 48.500 1.00 12.46 265 GLY B N 1
ATOM 4989 C CA . GLY B 1 269 ? 28.041 73.417 48.591 1.00 12.61 265 GLY B CA 1
ATOM 4990 C C . GLY B 1 269 ? 27.157 72.909 47.466 1.00 12.45 265 GLY B C 1
ATOM 4991 O O . GLY B 1 269 ? 27.683 72.465 46.420 1.00 12.37 265 GLY B O 1
ATOM 4992 N N . PRO B 1 270 ? 25.818 73.062 47.619 1.00 12.52 266 PRO B N 1
ATOM 4993 C CA . PRO B 1 270 ? 24.899 72.566 46.595 1.00 12.31 266 PRO B CA 1
ATOM 4994 C C . PRO B 1 270 ? 25.052 73.273 45.260 1.00 12.67 266 PRO B C 1
ATOM 4995 O O . PRO B 1 270 ? 24.752 72.675 44.223 1.00 12.38 266 PRO B O 1
ATOM 4999 N N . GLN B 1 271 ? 25.510 74.517 45.291 1.00 13.54 267 GLN B N 1
ATOM 5000 C CA . GLN B 1 271 ? 25.761 75.314 44.077 1.00 14.38 267 GLN B CA 1
ATOM 5001 C C . GLN B 1 271 ? 26.900 74.798 43.172 1.00 14.02 267 GLN B C 1
ATOM 5002 O O . GLN B 1 271 ? 26.940 75.171 42.011 1.00 14.30 267 GLN B O 1
ATOM 5008 N N . LYS B 1 272 ? 27.814 73.975 43.708 1.00 13.53 268 LYS B N 1
ATOM 5009 C CA . LYS B 1 272 ? 28.826 73.298 42.924 1.00 13.41 268 LYS B CA 1
ATOM 5010 C C . LYS B 1 272 ? 28.242 72.166 42.086 1.00 12.82 268 LYS B C 1
ATOM 5011 O O . LYS B 1 272 ? 28.901 71.607 41.227 1.00 12.84 268 LYS B O 1
ATOM 5017 N N . LEU B 1 273 ? 26.991 71.829 42.322 1.00 12.31 269 LEU B N 1
ATOM 5018 C CA . LEU B 1 273 ? 26.386 70.671 41.669 1.00 11.82 269 LEU B CA 1
ATOM 5019 C C . LEU B 1 273 ? 25.605 71.124 40.426 1.00 11.86 269 LEU B C 1
ATOM 5020 O O . LEU B 1 273 ? 24.379 71.119 40.402 1.00 11.79 269 LEU B O 1
ATOM 5025 N N . ASN B 1 274 ? 26.339 71.533 39.387 1.00 12.26 270 ASN B N 1
ATOM 5026 C CA . ASN B 1 274 ? 25.776 72.417 38.355 1.00 12.60 270 ASN B CA 1
ATOM 5027 C C . ASN B 1 274 ? 24.797 71.779 37.406 1.00 12.39 270 ASN B C 1
ATOM 5028 O O . ASN B 1 274 ? 23.827 72.392 37.015 1.00 12.75 270 ASN B O 1
ATOM 5033 N N . TYR B 1 275 ? 25.084 70.567 36.980 1.00 11.95 271 TYR B N 1
ATOM 5034 C CA . TYR B 1 275 ? 24.228 69.878 36.067 1.00 11.76 271 TYR B CA 1
ATOM 5035 C C . TYR B 1 275 ? 24.150 68.440 36.527 1.00 11.11 271 TYR B C 1
ATOM 5036 O O . TYR B 1 275 ? 25.194 67.830 36.814 1.00 11.09 271 TYR B O 1
ATOM 5045 N N . ILE B 1 276 ? 22.938 67.903 36.588 1.00 10.41 272 ILE B N 1
ATOM 5046 C CA . ILE B 1 276 ? 22.721 66.583 37.081 1.00 9.94 272 ILE B CA 1
ATOM 5047 C C . ILE B 1 276 ? 22.291 65.726 35.939 1.00 9.88 272 ILE B C 1
ATOM 5048 O O . ILE B 1 276 ? 21.216 65.910 35.377 1.00 9.93 272 ILE B O 1
ATOM 5053 N N . LEU B 1 277 ? 23.153 64.789 35.592 1.00 9.86 273 LEU B N 1
ATOM 5054 C CA . LEU B 1 277 ? 22.866 63.842 34.546 1.00 9.96 273 LEU B CA 1
ATOM 5055 C C . LEU B 1 277 ? 22.248 62.587 35.111 1.00 9.61 273 LEU B C 1
ATOM 5056 O O . LEU B 1 277 ? 22.931 61.776 35.802 1.00 9.59 273 LEU B O 1
ATOM 5061 N N . GLY B 1 278 ? 20.982 62.367 34.742 1.00 9.44 274 GLY B N 1
ATOM 5062 C CA . GLY B 1 278 ? 20.257 61.207 35.162 1.00 9.17 274 GLY B CA 1
ATOM 5063 C C . GLY B 1 278 ? 20.380 60.052 34.202 1.00 9.39 274 GLY B C 1
ATOM 5064 O O . GLY B 1 278 ? 19.715 60.015 33.172 1.00 9.71 274 GLY B O 1
ATOM 5065 N N . ILE B 1 279 ? 21.176 59.067 34.535 1.00 9.40 275 ILE B N 1
ATOM 5066 C CA . ILE B 1 279 ? 21.333 57.892 33.654 1.00 9.69 275 ILE B CA 1
ATOM 5067 C C . ILE B 1 279 ? 20.136 56.968 33.832 1.00 9.47 275 ILE B C 1
ATOM 5068 O O . ILE B 1 279 ? 19.853 56.570 34.950 1.00 9.19 275 ILE B O 1
ATOM 5073 N N . THR B 1 280 ? 19.448 56.625 32.734 1.00 9.60 276 THR B N 1
ATOM 5074 C CA . THR B 1 280 ? 18.130 56.019 32.794 1.00 9.48 276 THR B CA 1
ATOM 5075 C C . THR B 1 280 ? 18.060 54.874 31.796 1.00 9.96 276 THR B C 1
ATOM 5076 O O . THR B 1 280 ? 18.241 55.067 30.588 1.00 10.44 276 THR B O 1
ATOM 5080 N N . LYS B 1 281 ? 17.852 53.670 32.292 1.00 10.02 277 LYS B N 1
ATOM 5081 C CA . LYS B 1 281 ? 17.762 52.512 31.393 1.00 10.58 277 LYS B CA 1
ATOM 5082 C C . LYS B 1 281 ? 16.373 52.558 30.725 1.00 10.70 277 LYS B C 1
ATOM 5083 O O . LYS B 1 281 ? 15.427 53.107 31.305 1.00 10.41 277 LYS B O 1
ATOM 5089 N N . ALA B 1 282 ? 16.270 52.027 29.517 1.00 11.30 278 ALA B N 1
ATOM 5090 C CA . ALA B 1 282 ? 15.052 52.032 28.737 1.00 11.65 278 ALA B CA 1
ATOM 5091 C C . ALA B 1 282 ? 14.026 51.045 29.256 1.00 11.77 278 ALA B C 1
ATOM 5092 O O . ALA B 1 282 ? 12.937 50.892 28.663 1.00 12.17 278 ALA B O 1
ATOM 5094 N N . TYR B 1 283 ? 14.359 50.368 30.354 1.00 11.69 279 TYR B N 1
ATOM 5095 C CA . TYR B 1 283 ? 13.434 49.500 31.067 1.00 11.78 279 TYR B CA 1
ATOM 5096 C C . TYR B 1 283 ? 13.978 49.396 32.480 1.00 11.84 279 TYR B C 1
ATOM 5097 O O . TYR B 1 283 ? 15.076 49.859 32.735 1.00 11.72 279 TYR B O 1
ATOM 5106 N N . CYS B 1 284 ? 13.226 48.792 33.397 1.00 12.08 280 CYS B N 1
ATOM 5107 C CA . CYS B 1 284 ? 13.619 48.825 34.785 1.00 12.46 280 CYS B CA 1
ATOM 5108 C C . CYS B 1 284 ? 14.133 47.456 35.289 1.00 12.73 280 CYS B C 1
ATOM 5109 O O . CYS B 1 284 ? 13.639 46.413 34.855 1.00 12.86 280 CYS B O 1
ATOM 5112 N N . THR B 1 285 ? 15.096 47.492 36.211 1.00 12.83 281 THR B N 1
ATOM 5113 C CA . THR B 1 285 ? 15.475 46.295 36.984 1.00 13.29 281 THR B CA 1
ATOM 5114 C C . THR B 1 285 ? 15.527 46.581 38.487 1.00 13.73 281 THR B C 1
ATOM 5115 O O . THR B 1 285 ? 15.723 47.724 38.909 1.00 13.21 281 THR B O 1
ATOM 5119 N N . ARG B 1 286 ? 15.394 45.523 39.285 1.00 15.13 282 ARG B N 1
ATOM 5120 C CA . ARG B 1 286 ? 15.728 45.560 40.690 1.00 16.79 282 ARG B CA 1
ATOM 5121 C C . ARG B 1 286 ? 16.475 44.283 41.036 1.00 19.05 282 ARG B C 1
ATOM 5122 O O . ARG B 1 286 ? 16.286 43.212 40.404 1.00 19.15 282 ARG B O 1
ATOM 5130 N N . VAL B 1 287 ? 17.364 44.395 42.013 1.00 22.66 283 VAL B N 1
ATOM 5131 C CA . VAL B 1 287 ? 18.098 43.224 42.514 1.00 25.96 283 VAL B CA 1
ATOM 5132 C C . VAL B 1 287 ? 17.718 43.134 43.972 1.00 28.95 283 VAL B C 1
ATOM 5133 O O . VAL B 1 287 ? 17.751 44.152 44.672 1.00 30.31 283 VAL B O 1
ATOM 5137 N N . GLY B 1 288 ? 17.285 41.950 44.406 1.00 30.40 284 GLY B N 1
ATOM 5138 C CA . GLY B 1 288 ? 16.880 41.710 45.806 1.00 31.28 284 GLY B CA 1
ATOM 5139 C C . GLY B 1 288 ? 15.380 41.853 46.021 1.00 31.34 284 GLY B C 1
ATOM 5140 O O . GLY B 1 288 ? 14.594 41.731 45.076 1.00 33.45 284 GLY B O 1
ATOM 5141 N N . SER B 1 289 ? 14.973 42.110 47.264 1.00 30.14 285 SER B N 1
ATOM 5142 C CA . SER B 1 289 ? 13.561 42.350 47.566 1.00 28.08 285 SER B CA 1
ATOM 5143 C C . SER B 1 289 ? 13.218 43.839 47.486 1.00 25.72 285 SER B C 1
ATOM 5144 O O . SER B 1 289 ? 14.094 44.724 47.536 1.00 27.19 285 SER B O 1
ATOM 5147 N N . GLY B 1 290 ? 11.929 44.103 47.394 1.00 23.14 286 GLY B N 1
ATOM 5148 C CA . GLY B 1 290 ? 11.419 45.448 47.366 1.00 20.83 286 GLY B CA 1
ATOM 5149 C C . GLY B 1 290 ? 10.419 45.551 46.244 1.00 19.29 286 GLY B C 1
ATOM 5150 O O . GLY B 1 290 ? 10.602 44.947 45.182 1.00 19.99 286 GLY B O 1
ATOM 5151 N N . PRO B 1 291 ? 9.369 46.332 46.447 1.00 17.87 287 PRO B N 1
ATOM 5152 C CA . PRO B 1 291 ? 8.360 46.294 45.433 1.00 17.39 287 PRO B CA 1
ATOM 5153 C C . PRO B 1 291 ? 8.808 47.059 44.181 1.00 16.26 287 PRO B C 1
ATOM 5154 O O . PRO B 1 291 ? 9.697 47.938 44.235 1.00 15.83 287 PRO B O 1
ATOM 5158 N N . PHE B 1 292 ? 8.095 46.790 43.099 1.00 16.76 288 PHE B N 1
ATOM 5159 C CA . PHE B 1 292 ? 8.533 47.125 41.754 1.00 15.53 288 PHE B CA 1
ATOM 5160 C C . PHE B 1 292 ? 7.263 47.140 40.859 1.00 14.84 288 PHE B C 1
ATOM 5161 O O . PHE B 1 292 ? 6.859 46.090 40.292 1.00 15.23 288 PHE B O 1
ATOM 5169 N N . PRO B 1 293 ? 6.588 48.322 40.765 1.00 14.02 289 PRO B N 1
ATOM 5170 C CA . PRO B 1 293 ? 5.268 48.272 40.149 1.00 14.06 289 PRO B CA 1
ATOM 5171 C C . PRO B 1 293 ? 5.211 47.718 38.722 1.00 13.87 289 PRO B C 1
ATOM 5172 O O . PRO B 1 293 ? 4.228 47.075 38.383 1.00 13.94 289 PRO B O 1
ATOM 5176 N N . SER B 1 294 ? 6.253 47.968 37.911 1.00 13.25 290 SER B N 1
ATOM 5177 C CA . SER B 1 294 ? 6.212 47.653 36.477 1.00 13.13 290 SER B CA 1
ATOM 5178 C C . SER B 1 294 ? 6.857 46.316 36.202 1.00 13.63 290 SER B C 1
ATOM 5179 O O . SER B 1 294 ? 7.160 45.989 35.041 1.00 13.51 290 SER B O 1
ATOM 5182 N N . GLU B 1 295 ? 7.006 45.521 37.260 1.00 14.24 291 GLU B N 1
ATOM 5183 C CA . GLU B 1 295 ? 7.789 44.299 37.223 1.00 14.93 291 GLU B CA 1
ATOM 5184 C C . GLU B 1 295 ? 7.156 43.327 36.271 1.00 15.25 291 GLU B C 1
ATOM 5185 O O . GLU B 1 295 ? 5.938 43.146 36.302 1.00 15.46 291 GLU B O 1
ATOM 5191 N N . LEU B 1 296 ? 7.992 42.669 35.476 1.00 15.03 292 LEU B N 1
ATOM 5192 C CA . LEU B 1 296 ? 7.532 41.661 34.540 1.00 15.79 292 LEU B CA 1
ATOM 5193 C C . LEU B 1 296 ? 8.021 40.272 34.932 1.00 17.16 292 LEU B C 1
ATOM 5194 O O . LEU B 1 296 ? 7.252 39.279 34.870 1.00 18.07 292 LEU B O 1
ATOM 5199 N N . TYR B 1 297 ? 9.298 40.183 35.308 1.00 17.66 293 TYR B N 1
ATOM 5200 C CA . TYR B 1 297 ? 9.959 38.895 35.475 1.00 19.32 293 TYR B CA 1
ATOM 5201 C C . TYR B 1 297 ? 10.852 38.890 36.680 1.00 19.73 293 TYR B C 1
ATOM 5202 O O . TYR B 1 297 ? 11.680 39.763 36.837 1.00 18.74 293 TYR B O 1
ATOM 5211 N N . ASP B 1 298 ? 10.679 37.879 37.507 1.00 21.07 294 ASP B N 1
ATOM 5212 C CA . ASP B 1 298 ? 11.525 37.666 38.666 1.00 22.25 294 ASP B CA 1
ATOM 5213 C C . ASP B 1 298 ? 11.722 36.162 38.770 1.00 23.86 294 ASP B C 1
ATOM 5214 O O . ASP B 1 298 ? 10.779 35.429 39.098 1.00 24.43 294 ASP B O 1
ATOM 5219 N N . ALA B 1 299 ? 12.935 35.712 38.490 1.00 24.48 295 ALA B N 1
ATOM 5220 C CA . ALA B 1 299 ? 13.211 34.275 38.448 1.00 26.73 295 ALA B CA 1
ATOM 5221 C C . ALA B 1 299 ? 12.694 33.555 39.703 1.00 28.37 295 ALA B C 1
ATOM 5222 O O . ALA B 1 299 ? 12.257 32.432 39.598 1.00 30.50 295 ALA B O 1
ATOM 5224 N N . ASP B 1 300 ? 12.712 34.209 40.868 1.00 28.72 296 ASP B N 1
ATOM 5225 C CA . ASP B 1 300 ? 12.249 33.571 42.128 1.00 30.77 296 ASP B CA 1
ATOM 5226 C C . ASP B 1 300 ? 10.782 33.857 42.508 1.00 30.44 296 ASP B C 1
ATOM 5227 O O . ASP B 1 300 ? 10.360 33.558 43.644 1.00 31.06 296 ASP B O 1
ATOM 5232 N N . ASN B 1 301 ? 10.000 34.393 41.573 1.00 28.90 297 ASN B N 1
ATOM 5233 C CA . ASN B 1 301 ? 8.585 34.644 41.820 1.00 28.75 297 ASN B CA 1
ATOM 5234 C C . ASN B 1 301 ? 7.715 33.990 40.748 1.00 29.51 297 ASN B C 1
ATOM 5235 O O . ASN B 1 301 ? 7.705 34.447 39.603 1.00 28.25 297 ASN B O 1
ATOM 5240 N N . PRO B 1 302 ? 6.951 32.939 41.134 1.00 31.26 298 PRO B N 1
ATOM 5241 C CA . PRO B 1 302 ? 6.182 32.181 40.141 1.00 32.29 298 PRO B CA 1
ATOM 5242 C C . PRO B 1 302 ? 5.068 32.972 39.482 1.00 31.90 298 PRO B C 1
ATOM 5243 O O . PRO B 1 302 ? 4.687 32.635 38.381 1.00 32.28 298 PRO B O 1
ATOM 5247 N N . SER B 1 303 ? 4.564 34.028 40.122 1.00 32.29 299 SER B N 1
ATOM 5248 C CA . SER B 1 303 ? 3.492 34.808 39.528 1.00 32.68 299 SER B CA 1
ATOM 5249 C C . SER B 1 303 ? 3.994 35.870 38.505 1.00 32.18 299 SER B C 1
ATOM 5250 O O . SER B 1 303 ? 3.179 36.443 37.765 1.00 32.86 299 SER B O 1
ATOM 5253 N N . ARG B 1 304 ? 5.310 36.111 38.454 1.00 30.97 300 ARG B N 1
ATOM 5254 C CA . ARG B 1 304 ? 5.897 37.106 37.527 1.00 29.95 300 ARG B CA 1
ATOM 5255 C C . ARG B 1 304 ? 6.858 36.425 36.574 1.00 28.93 300 ARG B C 1
ATOM 5256 O O . ARG B 1 304 ? 8.067 36.504 36.744 1.00 28.20 300 ARG B O 1
ATOM 5264 N N . GLN B 1 305 ? 6.326 35.686 35.611 1.00 29.48 301 GLN B N 1
ATOM 5265 C CA . GLN B 1 305 ? 7.174 34.944 34.687 1.00 29.16 301 GLN B CA 1
ATOM 5266 C C . GLN B 1 305 ? 6.923 35.413 33.254 1.00 28.12 301 GLN B C 1
ATOM 5267 O O . GLN B 1 305 ? 7.009 34.615 32.322 1.00 27.90 301 GLN B O 1
ATOM 5273 N N . ASP B 1 306 ? 6.672 36.720 33.075 1.00 26.30 302 ASP B N 1
ATOM 5274 C CA . ASP B 1 306 ? 6.296 37.231 31.766 1.00 25.70 302 ASP B CA 1
ATOM 5275 C C . ASP B 1 306 ? 7.425 37.072 30.750 1.00 24.45 302 ASP B C 1
ATOM 5276 O O . ASP B 1 306 ? 8.553 37.458 31.016 1.00 22.97 302 ASP B O 1
ATOM 5281 N N . GLN B 1 307 ? 7.105 36.522 29.576 1.00 24.44 303 GLN B N 1
ATOM 5282 C CA . GLN B 1 307 ? 8.129 36.225 28.580 1.00 24.26 303 GLN B CA 1
ATOM 5283 C C . GLN B 1 307 ? 8.857 37.493 28.161 1.00 21.96 303 GLN B C 1
ATOM 5284 O O . GLN B 1 307 ? 10.054 37.444 27.903 1.00 21.53 303 GLN B O 1
ATOM 5290 N N . ILE B 1 308 ? 8.141 38.616 28.049 1.00 19.87 304 ILE B N 1
ATOM 5291 C CA . ILE B 1 308 ? 8.808 39.877 27.732 1.00 18.10 304 ILE B CA 1
ATOM 5292 C C . ILE B 1 308 ? 9.879 40.197 28.785 1.00 16.53 304 ILE B C 1
ATOM 5293 O O . ILE B 1 308 ? 10.946 40.638 28.451 1.00 15.58 304 ILE B O 1
ATOM 5298 N N . GLY B 1 309 ? 9.607 39.940 30.057 1.00 15.93 305 GLY B N 1
ATOM 5299 C CA . GLY B 1 309 ? 10.605 40.175 31.104 1.00 15.17 305 GLY B CA 1
ATOM 5300 C C . GLY B 1 309 ? 11.822 39.277 31.001 1.00 15.23 305 GLY B C 1
ATOM 5301 O O . GLY B 1 309 ? 12.939 39.685 31.283 1.00 14.73 305 GLY B O 1
ATOM 5302 N N . ILE B 1 310 ? 11.602 38.031 30.600 1.00 15.75 306 ILE B N 1
ATOM 5303 C CA . ILE B 1 310 ? 12.687 37.079 30.379 1.00 16.21 306 ILE B CA 1
ATOM 5304 C C . ILE B 1 310 ? 13.559 37.587 29.233 1.00 15.78 306 ILE B C 1
ATOM 5305 O O . ILE B 1 310 ? 14.790 37.542 29.289 1.00 15.66 306 ILE B O 1
ATOM 5310 N N . THR B 1 311 ? 12.902 38.146 28.221 1.00 15.38 307 THR B N 1
ATOM 5311 C CA . THR B 1 311 ? 13.567 38.704 27.075 1.00 15.12 307 THR B CA 1
ATOM 5312 C C . THR B 1 311 ? 14.400 39.926 27.424 1.00 14.31 307 THR B C 1
ATOM 5313 O O . THR B 1 311 ? 15.546 40.045 26.964 1.00 14.28 307 THR B O 1
ATOM 5317 N N . LEU B 1 312 ? 13.844 40.812 28.255 1.00 13.78 308 LEU B N 1
ATOM 5318 C CA . LEU B 1 312 ? 14.598 41.954 28.800 1.00 12.99 308 LEU B CA 1
ATOM 5319 C C . LEU B 1 312 ? 15.863 41.467 29.532 1.00 13.42 308 LEU B C 1
ATOM 5320 O O . LEU B 1 312 ? 16.977 41.926 29.268 1.00 13.27 308 LEU B O 1
ATOM 5325 N N . ALA B 1 313 ? 15.703 40.503 30.412 1.00 14.01 309 ALA B N 1
ATOM 5326 C CA . ALA B 1 313 ? 16.814 39.956 31.173 1.00 14.68 309 ALA B CA 1
ATOM 5327 C C . ALA B 1 313 ? 17.905 39.352 30.291 1.00 15.38 309 ALA B C 1
ATOM 5328 O O . ALA B 1 313 ? 19.083 39.596 30.498 1.00 15.25 309 ALA B O 1
ATOM 5330 N N . ASN B 1 314 ? 17.495 38.563 29.299 1.00 16.19 310 ASN B N 1
ATOM 5331 C CA . ASN B 1 314 ? 18.430 37.856 28.445 1.00 17.08 310 ASN B CA 1
ATOM 5332 C C . ASN B 1 314 ? 19.151 38.773 27.447 1.00 16.68 310 ASN B C 1
ATOM 5333 O O . ASN B 1 314 ? 20.365 38.814 27.400 1.00 16.95 310 ASN B O 1
ATOM 5338 N N . VAL B 1 315 ? 18.378 39.524 26.685 1.00 16.17 311 VAL B N 1
ATOM 5339 C CA . VAL B 1 315 ? 18.913 40.488 25.739 1.00 16.02 311 VAL B CA 1
ATOM 5340 C C . VAL B 1 315 ? 19.667 41.620 26.439 1.00 15.61 311 VAL B C 1
ATOM 5341 O O . VAL B 1 315 ? 20.671 42.111 25.926 1.00 15.97 311 VAL B O 1
ATOM 5345 N N . GLY B 1 316 ? 19.203 42.003 27.619 1.00 15.25 312 GLY B N 1
ATOM 5346 C CA . GLY B 1 316 ? 19.859 43.043 28.418 1.00 14.97 312 GLY B CA 1
ATOM 5347 C C . GLY B 1 316 ? 21.057 42.540 29.215 1.00 15.83 312 GLY B C 1
ATOM 5348 O O . GLY B 1 316 ? 21.749 43.321 29.912 1.00 15.43 312 GLY B O 1
ATOM 5349 N N . LYS B 1 317 ? 21.297 41.241 29.132 1.00 17.00 313 LYS B N 1
ATOM 5350 C CA . LYS B 1 317 ? 22.342 40.605 29.908 1.00 18.43 313 LYS B CA 1
ATOM 5351 C C . LYS B 1 317 ? 22.312 41.047 31.378 1.00 18.35 313 LYS B C 1
ATOM 5352 O O . LYS B 1 317 ? 23.340 41.413 31.932 1.00 18.81 313 LYS B O 1
ATOM 5358 N N . GLU B 1 318 ? 21.121 40.966 31.999 1.00 18.34 314 GLU B N 1
ATOM 5359 C CA . GLU B 1 318 ? 20.899 41.413 33.386 1.00 18.55 314 GLU B CA 1
ATOM 5360 C C . GLU B 1 318 ? 21.207 40.320 34.405 1.00 20.36 314 GLU B C 1
ATOM 5361 O O . GLU B 1 318 ? 20.311 39.740 35.029 1.00 20.34 314 GLU B O 1
ATOM 5367 N N . PHE B 1 319 ? 22.486 39.986 34.516 1.00 22.04 315 PHE B N 1
ATOM 5368 C CA . PHE B 1 319 ? 22.937 38.933 35.434 1.00 24.22 315 PHE B CA 1
ATOM 5369 C C . PHE B 1 319 ? 24.011 39.494 36.342 1.00 25.01 315 PHE B C 1
ATOM 5370 O O . PHE B 1 319 ? 24.855 40.240 35.897 1.00 24.47 315 PHE B O 1
ATOM 5378 N N . GLY B 1 320 ? 23.983 39.123 37.616 1.00 27.34 316 GLY B N 1
ATOM 5379 C CA . GLY B 1 320 ? 24.989 39.601 38.574 1.00 28.88 316 GLY B CA 1
ATOM 5380 C C . GLY B 1 320 ? 26.427 39.349 38.124 1.00 31.29 316 GLY B C 1
ATOM 5381 O O . GLY B 1 320 ? 26.782 38.229 37.738 1.00 30.90 316 GLY B O 1
ATOM 5382 N N . SER B 1 321 ? 27.242 40.405 38.168 1.00 33.72 317 SER B N 1
ATOM 5383 C CA . SER B 1 321 ? 28.674 40.346 37.822 1.00 37.12 317 SER B CA 1
ATOM 5384 C C . SER B 1 321 ? 29.412 39.309 38.679 1.00 40.69 317 SER B C 1
ATOM 5385 O O . SER B 1 321 ? 30.410 38.715 38.235 1.00 43.11 317 SER B O 1
ATOM 5387 N N . VAL B 1 322 ? 28.890 39.064 39.890 1.00 42.29 318 VAL B N 1
ATOM 5388 C CA . VAL B 1 322 ? 29.453 38.077 40.815 1.00 43.17 318 VAL B CA 1
ATOM 5389 C C . VAL B 1 322 ? 28.612 36.785 40.856 1.00 43.65 318 VAL B C 1
ATOM 5390 O O . VAL B 1 322 ? 29.122 35.697 40.569 1.00 44.31 318 VAL B O 1
ATOM 5392 N N . THR B 1 323 ? 27.324 36.910 41.181 1.00 42.38 319 THR B N 1
ATOM 5393 C CA . THR B 1 323 ? 26.435 35.736 41.383 1.00 41.05 319 THR B CA 1
ATOM 5394 C C . THR B 1 323 ? 26.049 34.957 40.116 1.00 39.79 319 THR B C 1
ATOM 5395 O O . THR B 1 323 ? 25.687 33.773 40.192 1.00 39.80 319 THR B O 1
ATOM 5397 N N . GLY B 1 324 ? 26.034 35.643 38.969 1.00 37.33 320 GLY B N 1
ATOM 5398 C CA . GLY B 1 324 ? 25.577 35.049 37.697 1.00 35.88 320 GLY B CA 1
ATOM 5399 C C . GLY B 1 324 ? 24.062 34.984 37.481 1.00 33.67 320 GLY B C 1
ATOM 5400 O O . GLY B 1 324 ? 23.600 34.670 36.376 1.00 33.29 320 GLY B O 1
ATOM 5401 N N . ARG B 1 325 ? 23.278 35.287 38.512 1.00 32.16 321 ARG B N 1
ATOM 5402 C CA . ARG B 1 325 ? 21.820 35.067 38.443 1.00 30.68 321 ARG B CA 1
ATOM 5403 C C . ARG B 1 325 ? 21.074 36.336 37.979 1.00 27.90 321 ARG B C 1
ATOM 5404 O O . ARG B 1 325 ? 21.561 37.453 38.156 1.00 26.51 321 ARG B O 1
ATOM 5406 N N . PRO B 1 326 ? 19.896 36.156 37.353 1.00 26.60 322 PRO B N 1
ATOM 5407 C CA . PRO B 1 326 ? 19.215 37.267 36.691 1.00 24.39 322 PRO B CA 1
ATOM 5408 C C . PRO B 1 326 ? 18.622 38.269 37.649 1.00 22.73 322 PRO B C 1
ATOM 5409 O O . PRO B 1 326 ? 18.209 37.906 38.739 1.00 23.40 322 PRO B O 1
ATOM 5413 N N . ARG B 1 327 ? 18.628 39.532 37.254 1.00 20.60 323 ARG B N 1
ATOM 5414 C CA . ARG B 1 327 ? 17.920 40.569 37.978 1.00 19.18 323 ARG B CA 1
ATOM 5415 C C . ARG B 1 327 ? 16.438 40.498 37.617 1.00 18.17 323 ARG B C 1
ATOM 5416 O O . ARG B 1 327 ? 16.033 39.754 36.697 1.00 18.10 323 ARG B O 1
ATOM 5424 N N . ARG B 1 328 ? 15.634 41.229 38.380 1.00 16.73 324 ARG B N 1
ATOM 5425 C CA . ARG B 1 328 ? 14.200 41.345 38.133 1.00 15.98 324 ARG B CA 1
ATOM 5426 C C . ARG B 1 328 ? 14.019 42.414 37.072 1.00 14.47 324 ARG B C 1
ATOM 5427 O O . ARG B 1 328 ? 14.702 43.441 37.103 1.00 13.59 324 ARG B O 1
ATOM 5435 N N . THR B 1 329 ? 13.131 42.191 36.125 1.00 13.77 325 THR B N 1
ATOM 5436 C CA . THR B 1 329 ? 12.984 43.160 35.037 1.00 13.03 325 THR B CA 1
ATOM 5437 C C . THR B 1 329 ? 11.546 43.600 34.893 1.00 12.62 325 THR B C 1
ATOM 5438 O O . THR B 1 329 ? 10.655 42.912 35.333 1.00 13.08 325 THR B O 1
ATOM 5442 N N . GLY B 1 330 ? 11.336 44.763 34.277 1.00 12.01 326 GLY B N 1
ATOM 5443 C CA . GLY B 1 330 ? 10.020 45.232 33.967 1.00 11.60 326 GLY B CA 1
ATOM 5444 C C . GLY B 1 330 ? 10.080 46.427 33.052 1.00 11.01 326 GLY B C 1
ATOM 5445 O O . GLY B 1 330 ? 11.172 46.879 32.624 1.00 10.64 326 GLY B O 1
ATOM 5446 N N . TRP B 1 331 ? 8.906 46.984 32.731 1.00 10.87 327 TRP B N 1
ATOM 5447 C CA . TRP B 1 331 ? 8.865 48.087 31.774 1.00 10.25 327 TRP B CA 1
ATOM 5448 C C . TRP B 1 331 ? 9.408 49.340 32.410 1.00 9.63 327 TRP B C 1
ATOM 5449 O O . TRP B 1 331 ? 9.418 49.436 33.621 1.00 9.53 327 TRP B O 1
ATOM 5460 N N . LEU B 1 332 ? 9.892 50.276 31.596 1.00 9.12 328 LEU B N 1
ATOM 5461 C CA . LEU B 1 332 ? 10.280 51.605 32.097 1.00 8.90 328 LEU B CA 1
ATOM 5462 C C . LEU B 1 332 ? 9.139 52.235 32.845 1.00 8.91 328 LEU B C 1
ATOM 5463 O O . LEU B 1 332 ? 7.997 52.216 32.391 1.00 9.29 328 LEU B O 1
ATOM 5468 N N . ASP B 1 333 ? 9.439 52.770 34.019 1.00 8.99 329 ASP B N 1
ATOM 5469 C CA . ASP B 1 333 ? 8.438 53.402 34.826 1.00 9.16 329 ASP B CA 1
ATOM 5470 C C . ASP B 1 333 ? 8.691 54.858 34.878 1.00 8.93 329 ASP B C 1
ATOM 5471 O O . ASP B 1 333 ? 9.601 55.300 35.576 1.00 8.40 329 ASP B O 1
ATOM 5476 N N . ALA B 1 334 ? 7.867 55.609 34.130 1.00 9.04 330 ALA B N 1
ATOM 5477 C CA . ALA B 1 334 ? 8.082 57.045 33.988 1.00 9.03 330 ALA B CA 1
ATOM 5478 C C . ALA B 1 334 ? 7.473 57.814 35.173 1.00 9.22 330 ALA B C 1
ATOM 5479 O O . ALA B 1 334 ? 7.799 58.990 35.409 1.00 9.21 330 ALA B O 1
ATOM 5481 N N . ALA B 1 335 ? 6.593 57.146 35.937 1.00 9.48 331 ALA B N 1
ATOM 5482 C CA . ALA B 1 335 ? 6.056 57.718 37.169 1.00 9.72 331 ALA B CA 1
ATOM 5483 C C . ALA B 1 335 ? 7.182 57.721 38.240 1.00 9.55 331 ALA B C 1
ATOM 5484 O O . ALA B 1 335 ? 7.358 58.698 38.954 1.00 9.66 331 ALA B O 1
ATOM 5486 N N . ALA B 1 336 ? 7.966 56.649 38.260 1.00 9.43 332 ALA B N 1
ATOM 5487 C CA . ALA B 1 336 ? 9.166 56.567 39.101 1.00 9.47 332 ALA B CA 1
ATOM 5488 C C . ALA B 1 336 ? 10.264 57.473 38.591 1.00 9.55 332 ALA B C 1
ATOM 5489 O O . ALA B 1 336 ? 10.979 58.073 39.415 1.00 9.47 332 ALA B O 1
ATOM 5491 N N . LEU B 1 337 ? 10.438 57.558 37.258 1.00 9.54 333 LEU B N 1
ATOM 5492 C CA . LEU B 1 337 ? 11.369 58.591 36.677 1.00 9.80 333 LEU B CA 1
ATOM 5493 C C . LEU B 1 337 ? 11.011 59.997 37.147 1.00 10.03 333 LEU B C 1
ATOM 5494 O O . LEU B 1 337 ? 11.861 60.804 37.557 1.00 9.98 333 LEU B O 1
ATOM 5499 N N . ARG B 1 338 ? 9.740 60.302 37.101 1.00 10.56 334 ARG B N 1
ATOM 5500 C CA . ARG B 1 338 ? 9.318 61.657 37.390 1.00 10.93 334 ARG B CA 1
ATOM 5501 C C . ARG B 1 338 ? 9.624 62.000 38.852 1.00 10.62 334 ARG B C 1
ATOM 5502 O O . ARG B 1 338 ? 10.113 63.112 39.169 1.00 10.55 334 ARG B O 1
ATOM 5510 N N . ARG B 1 339 ? 9.373 61.065 39.768 1.00 10.15 335 ARG B N 1
ATOM 5511 C CA . ARG B 1 339 ? 9.849 61.223 41.162 1.00 10.07 335 ARG B CA 1
ATOM 5512 C C . ARG B 1 339 ? 11.339 61.438 41.239 1.00 9.82 335 ARG B C 1
ATOM 5513 O O . ARG B 1 339 ? 11.817 62.406 41.855 1.00 10.06 335 ARG B O 1
ATOM 5521 N N . SER B 1 340 ? 12.080 60.531 40.600 1.00 9.53 336 SER B N 1
ATOM 5522 C CA . SER B 1 340 ? 13.556 60.634 40.539 1.00 9.47 336 SER B CA 1
ATOM 5523 C C . SER B 1 340 ? 14.038 61.970 40.051 1.00 9.42 336 SER B C 1
ATOM 5524 O O . SER B 1 340 ? 15.015 62.482 40.578 1.00 9.80 336 SER B O 1
ATOM 5527 N N . ILE B 1 341 ? 13.364 62.552 39.051 1.00 9.31 337 ILE B N 1
ATOM 5528 C CA . ILE B 1 341 ? 13.739 63.827 38.503 1.00 9.57 337 ILE B CA 1
ATOM 5529 C C . ILE B 1 341 ? 13.554 64.899 39.577 1.00 9.82 337 ILE B C 1
ATOM 5530 O O . ILE B 1 341 ? 14.408 65.789 39.744 1.00 10.23 337 ILE B O 1
ATOM 5535 N N . GLN B 1 342 ? 12.486 64.813 40.344 1.00 9.53 338 GLN B N 1
ATOM 5536 C CA . GLN B 1 342 ? 12.233 65.857 41.337 1.00 10.00 338 GLN B CA 1
ATOM 5537 C C . GLN B 1 342 ? 13.164 65.734 42.529 1.00 9.94 338 GLN B C 1
ATOM 5538 O O . GLN B 1 342 ? 13.638 66.745 43.056 1.00 10.49 338 GLN B O 1
ATOM 5544 N N . ILE B 1 343 ? 13.414 64.510 42.979 1.00 9.46 339 ILE B N 1
ATOM 5545 C CA . ILE B 1 343 ? 14.235 64.344 44.196 1.00 9.69 339 ILE B CA 1
ATOM 5546 C C . ILE B 1 343 ? 15.732 64.604 43.909 1.00 9.75 339 ILE B C 1
ATOM 5547 O O . ILE B 1 343 ? 16.442 65.036 44.792 1.00 10.36 339 ILE B O 1
ATOM 5552 N N . ASN B 1 344 ? 16.154 64.396 42.660 1.00 9.37 340 ASN B N 1
ATOM 5553 C CA . ASN B 1 344 ? 17.541 64.560 42.229 1.00 9.58 340 ASN B CA 1
ATOM 5554 C C . ASN B 1 344 ? 17.826 65.920 41.619 1.00 9.95 340 ASN B C 1
ATOM 5555 O O . ASN B 1 344 ? 18.973 66.320 41.545 1.00 10.26 340 ASN B O 1
ATOM 5560 N N . GLY B 1 345 ? 16.779 66.648 41.206 1.00 10.03 341 GLY B N 1
ATOM 5561 C CA . GLY B 1 345 ? 16.984 67.846 40.363 1.00 10.52 341 GLY B CA 1
ATOM 5562 C C . GLY B 1 345 ? 17.682 67.494 39.050 1.00 10.48 341 GLY B C 1
ATOM 5563 O O . GLY B 1 345 ? 18.538 68.240 38.548 1.00 11.23 341 GLY B O 1
ATOM 5564 N N . VAL B 1 346 ? 17.278 66.388 38.444 1.00 9.94 342 VAL B N 1
ATOM 5565 C CA . VAL B 1 346 ? 17.880 65.960 37.172 1.00 9.87 342 VAL B CA 1
ATOM 5566 C C . VAL B 1 346 ? 17.764 67.061 36.125 1.00 10.41 342 VAL B C 1
ATOM 5567 O O . VAL B 1 346 ? 16.674 67.629 35.924 1.00 10.84 342 VAL B O 1
ATOM 5571 N N . SER B 1 347 ? 18.883 67.398 35.490 1.00 10.89 343 SER B N 1
ATOM 5572 C CA . SER B 1 347 ? 18.898 68.482 34.463 1.00 11.58 343 SER B CA 1
ATOM 5573 C C . SER B 1 347 ? 18.532 67.914 33.124 1.00 11.46 343 SER B C 1
ATOM 5574 O O . SER B 1 347 ? 17.850 68.565 32.335 1.00 12.10 343 SER B O 1
ATOM 5577 N N . GLY B 1 348 ? 18.998 66.693 32.861 1.00 10.99 344 GLY B N 1
ATOM 5578 C CA . GLY B 1 348 ? 18.628 65.981 31.675 1.00 10.71 344 GLY B CA 1
ATOM 5579 C C . GLY B 1 348 ? 18.958 64.519 31.797 1.00 10.31 344 GLY B C 1
ATOM 5580 O O . GLY B 1 348 ? 19.786 64.127 32.590 1.00 10.03 344 GLY B O 1
ATOM 5581 N N . LEU B 1 349 ? 18.294 63.720 30.983 1.00 10.19 345 LEU B N 1
ATOM 5582 C CA . LEU B 1 349 ? 18.486 62.281 30.968 1.00 10.09 345 LEU B CA 1
ATOM 5583 C C . LEU B 1 349 ? 19.498 61.804 29.974 1.00 10.44 345 LEU B C 1
ATOM 5584 O O . LEU B 1 349 ? 19.660 62.371 28.898 1.00 10.88 345 LEU B O 1
ATOM 5589 N N . CYS B 1 350 ? 20.176 60.719 30.309 1.00 10.81 346 CYS B N 1
ATOM 5590 C CA . CYS B 1 350 ? 20.911 59.934 29.318 1.00 11.28 346 CYS B CA 1
ATOM 5591 C C . CYS B 1 350 ? 20.304 58.529 29.279 1.00 10.80 346 CYS B C 1
ATOM 5592 O O . CYS B 1 350 ? 20.360 57.792 30.264 1.00 10.38 346 CYS B O 1
ATOM 5595 N N . MET B 1 351 ? 19.694 58.183 28.158 1.00 10.66 347 MET B N 1
ATOM 5596 C CA . MET B 1 351 ? 19.015 56.904 28.030 1.00 10.44 347 MET B CA 1
ATOM 5597 C C . MET B 1 351 ? 20.019 55.859 27.642 1.00 10.57 347 MET B C 1
ATOM 5598 O O . MET B 1 351 ? 20.838 56.093 26.752 1.00 10.98 347 MET B O 1
ATOM 5603 N N . THR B 1 352 ? 19.926 54.694 28.269 1.00 10.41 348 THR B N 1
ATOM 5604 C CA . THR B 1 352 ? 20.774 53.541 27.948 1.00 10.76 348 THR B CA 1
ATOM 5605 C C . THR B 1 352 ? 19.962 52.317 27.601 1.00 10.82 348 THR B C 1
ATOM 5606 O O . THR B 1 352 ? 18.769 52.204 27.969 1.00 10.48 348 THR B O 1
ATOM 5610 N N . LYS B 1 353 ? 20.589 51.380 26.891 1.00 11.31 349 LYS B N 1
ATOM 5611 C CA . LYS B 1 353 ? 20.008 50.069 26.624 1.00 11.49 349 LYS B CA 1
ATOM 5612 C C . LYS B 1 353 ? 18.678 50.119 25.835 1.00 11.11 349 LYS B C 1
ATOM 5613 O O . LYS B 1 353 ? 17.852 49.202 25.944 1.00 11.06 349 LYS B O 1
ATOM 5619 N N . LEU B 1 354 ? 18.505 51.133 24.983 1.00 10.97 350 LEU B N 1
ATOM 5620 C CA . LEU B 1 354 ? 17.338 51.198 24.065 1.00 10.87 350 LEU B CA 1
ATOM 5621 C C . LEU B 1 354 ? 17.273 49.957 23.177 1.00 11.45 350 LEU B C 1
ATOM 5622 O O . LEU B 1 354 ? 16.167 49.483 22.855 1.00 11.20 350 LEU B O 1
ATOM 5627 N N . ASP B 1 355 ? 18.460 49.434 22.812 1.00 12.04 351 ASP B N 1
ATOM 5628 C CA . ASP B 1 355 ? 18.566 48.301 21.863 1.00 12.81 351 ASP B CA 1
ATOM 5629 C C . ASP B 1 355 ? 17.940 47.058 22.412 1.00 12.61 351 ASP B C 1
ATOM 5630 O O . ASP B 1 355 ? 17.558 46.156 21.651 1.00 13.02 351 ASP B O 1
ATOM 5635 N N . VAL B 1 356 ? 17.821 46.996 23.739 1.00 12.08 352 VAL B N 1
ATOM 5636 C CA . VAL B 1 356 ? 17.208 45.834 24.386 1.00 12.11 352 VAL B CA 1
ATOM 5637 C C . VAL B 1 356 ? 15.744 45.669 23.895 1.00 12.10 352 VAL B C 1
ATOM 5638 O O . VAL B 1 356 ? 15.223 44.578 23.763 1.00 12.36 352 VAL B O 1
ATOM 5642 N N . LEU B 1 357 ? 15.117 46.777 23.537 1.00 11.79 353 LEU B N 1
ATOM 5643 C CA . LEU B 1 357 ? 13.731 46.770 23.083 1.00 12.00 353 LEU B CA 1
ATOM 5644 C C . LEU B 1 357 ? 13.634 46.542 21.565 1.00 12.78 353 LEU B C 1
ATOM 5645 O O . LEU B 1 357 ? 12.514 46.340 21.047 1.00 13.23 353 LEU B O 1
ATOM 5650 N N . ASP B 1 358 ? 14.758 46.626 20.845 1.00 13.23 354 ASP B N 1
ATOM 5651 C CA . ASP B 1 358 ? 14.714 46.541 19.385 1.00 14.21 354 ASP B CA 1
ATOM 5652 C C . ASP B 1 358 ? 14.024 45.209 19.067 1.00 15.21 354 ASP B C 1
ATOM 5653 O O . ASP B 1 358 ? 14.298 44.191 19.692 1.00 15.69 354 ASP B O 1
ATOM 5658 N N . GLY B 1 359 ? 13.131 45.200 18.101 1.00 16.32 355 GLY B N 1
ATOM 5659 C CA . GLY B 1 359 ? 12.488 43.929 17.716 1.00 17.48 355 GLY B CA 1
ATOM 5660 C C . GLY B 1 359 ? 11.274 43.486 18.522 1.00 17.97 355 GLY B C 1
ATOM 5661 O O . GLY B 1 359 ? 10.638 42.497 18.172 1.00 19.09 355 GLY B O 1
ATOM 5662 N N . LEU B 1 360 ? 10.943 44.166 19.617 1.00 17.70 356 LEU B N 1
ATOM 5663 C CA . LEU B 1 360 ? 9.696 43.855 20.308 1.00 18.38 356 LEU B CA 1
ATOM 5664 C C . LEU B 1 360 ? 8.553 44.405 19.445 1.00 19.30 356 LEU B C 1
ATOM 5665 O O . LEU B 1 360 ? 8.701 45.449 18.815 1.00 19.67 356 LEU B O 1
ATOM 5670 N N . ASP B 1 361 ? 7.441 43.685 19.413 1.00 20.21 357 ASP B N 1
ATOM 5671 C CA . ASP B 1 361 ? 6.255 44.063 18.690 1.00 21.46 357 ASP B CA 1
ATOM 5672 C C . ASP B 1 361 ? 5.619 45.372 19.231 1.00 19.93 357 ASP B C 1
ATOM 5673 O O . ASP B 1 361 ? 5.123 46.219 18.476 1.00 18.84 357 ASP B O 1
ATOM 5678 N N . GLU B 1 362 ? 5.647 45.513 20.544 1.00 19.18 358 GLU B N 1
ATOM 5679 C CA . GLU B 1 362 ? 5.208 46.742 21.183 1.00 18.60 358 GLU B CA 1
ATOM 5680 C C . GLU B 1 362 ? 5.979 46.922 22.475 1.00 17.15 358 GLU B C 1
ATOM 5681 O O . GLU B 1 362 ? 6.580 45.980 22.994 1.00 17.03 358 GLU B O 1
ATOM 5687 N N . VAL B 1 363 ? 5.989 48.141 22.978 1.00 15.59 359 VAL B N 1
ATOM 5688 C CA . VAL B 1 363 ? 6.643 48.424 24.243 1.00 14.69 359 VAL B CA 1
ATOM 5689 C C . VAL B 1 363 ? 5.653 49.194 25.126 1.00 14.20 359 VAL B C 1
ATOM 5690 O O . VAL B 1 363 ? 4.779 49.900 24.600 1.00 14.35 359 VAL B O 1
ATOM 5694 N N . LYS B 1 364 ? 5.736 49.025 26.446 1.00 13.59 360 LYS B N 1
ATOM 5695 C CA . LYS B 1 364 ? 4.887 49.791 27.334 1.00 13.20 360 LYS B CA 1
ATOM 5696 C C . LYS B 1 364 ? 5.651 50.781 28.207 1.00 12.16 360 LYS B C 1
ATOM 5697 O O . LYS B 1 364 ? 6.828 50.638 28.500 1.00 11.46 360 LYS B O 1
ATOM 5703 N N . LEU B 1 365 ? 4.966 51.834 28.566 1.00 11.89 361 LEU B N 1
ATOM 5704 C CA . LEU B 1 365 ? 5.525 52.796 29.492 1.00 11.41 361 LEU B CA 1
ATOM 5705 C C . LEU B 1 365 ? 4.549 52.926 30.675 1.00 11.69 361 LEU B C 1
ATOM 5706 O O . LEU B 1 365 ? 3.382 53.245 30.468 1.00 12.02 361 LEU B O 1
ATOM 5711 N N . CYS B 1 366 ? 5.014 52.633 31.897 1.00 11.61 362 CYS B N 1
ATOM 5712 C CA . CYS B 1 366 ? 4.208 52.867 33.079 1.00 11.89 362 CYS B CA 1
ATOM 5713 C C . CYS B 1 366 ? 4.178 54.384 33.339 1.00 11.87 362 CYS B C 1
ATOM 5714 O O . CYS B 1 366 ? 5.216 54.997 33.529 1.00 11.81 362 CYS B O 1
ATOM 5717 N N . VAL B 1 367 ? 3.009 55.001 33.292 1.00 12.21 363 VAL B N 1
ATOM 5718 C CA . VAL B 1 367 ? 2.938 56.452 33.370 1.00 12.16 363 VAL B CA 1
ATOM 5719 C C . VAL B 1 367 ? 2.296 56.946 34.669 1.00 12.80 363 VAL B C 1
ATOM 5720 O O . VAL B 1 367 ? 2.188 58.155 34.903 1.00 13.25 363 VAL B O 1
ATOM 5724 N N . GLY B 1 368 ? 1.936 56.014 35.539 1.00 12.82 364 GLY B N 1
ATOM 5725 C CA . GLY B 1 368 ? 1.201 56.349 36.718 1.00 13.41 364 GLY B CA 1
ATOM 5726 C C . GLY B 1 368 ? 0.740 55.071 37.365 1.00 13.80 364 GLY B C 1
ATOM 5727 O O . GLY B 1 368 ? 0.992 53.936 36.851 1.00 13.46 364 GLY B O 1
ATOM 5728 N N . TYR B 1 369 ? 0.005 55.217 38.452 1.00 14.60 365 TYR B N 1
ATOM 5729 C CA . TYR B 1 369 ? -0.506 54.040 39.150 1.00 15.22 365 TYR B CA 1
ATOM 5730 C C . TYR B 1 369 ? -1.941 54.191 39.599 1.00 16.78 365 TYR B C 1
ATOM 5731 O O . TYR B 1 369 ? -2.457 55.302 39.716 1.00 17.07 365 TYR B O 1
ATOM 5740 N N . LYS B 1 370 ? -2.574 53.043 39.856 1.00 17.96 366 LYS B N 1
ATOM 5741 C CA . LYS B 1 370 ? -3.766 52.994 40.670 1.00 19.77 366 LYS B CA 1
ATOM 5742 C C . LYS B 1 370 ? -3.393 52.445 42.048 1.00 19.97 366 LYS B C 1
ATOM 5743 O O . LYS B 1 370 ? -2.741 51.397 42.161 1.00 19.47 366 LYS B O 1
ATOM 5749 N N . ILE B 1 371 ? -3.690 53.224 43.081 1.00 20.61 367 ILE B N 1
ATOM 5750 C CA . ILE B 1 371 ? -3.493 52.795 44.461 1.00 21.46 367 ILE B CA 1
ATOM 5751 C C . ILE B 1 371 ? -4.734 53.101 45.299 1.00 22.92 367 ILE B C 1
ATOM 5752 O O . ILE B 1 371 ? -5.175 54.251 45.354 1.00 23.22 367 ILE B O 1
ATOM 5757 N N . ASP B 1 372 ? -5.286 52.064 45.930 1.00 23.98 368 ASP B N 1
ATOM 5758 C CA . ASP B 1 372 ? -6.509 52.176 46.740 1.00 25.71 368 ASP B CA 1
ATOM 5759 C C . ASP B 1 372 ? -7.611 52.864 45.923 1.00 26.54 368 ASP B C 1
ATOM 5760 O O . ASP B 1 372 ? -8.264 53.778 46.403 1.00 27.20 368 ASP B O 1
ATOM 5765 N N . GLY B 1 373 ? -7.771 52.450 44.679 1.00 26.24 369 GLY B N 1
ATOM 5766 C CA . GLY B 1 373 ? -8.800 53.002 43.810 1.00 27.61 369 GLY B CA 1
ATOM 5767 C C . GLY B 1 373 ? -8.545 54.408 43.248 1.00 27.71 369 GLY B C 1
ATOM 5768 O O . GLY B 1 373 ? -9.345 54.882 42.460 1.00 28.59 369 GLY B O 1
ATOM 5769 N N . GLU B 1 374 ? -7.419 55.045 43.603 1.00 26.93 370 GLU B N 1
ATOM 5770 C CA . GLU B 1 374 ? -7.139 56.426 43.195 1.00 27.03 370 GLU B CA 1
ATOM 5771 C C . GLU B 1 374 ? -5.946 56.499 42.214 1.00 25.78 370 GLU B C 1
ATOM 5772 O O . GLU B 1 374 ? -5.103 55.598 42.189 1.00 24.46 370 GLU B O 1
ATOM 5774 N N . ASP B 1 375 ? -5.864 57.581 41.444 1.00 25.55 371 ASP B N 1
ATOM 5775 C CA . ASP B 1 375 ? -4.731 57.785 40.528 1.00 25.37 371 ASP B CA 1
ATOM 5776 C C . ASP B 1 375 ? -3.552 58.393 41.275 1.00 23.72 371 ASP B C 1
ATOM 5777 O O . ASP B 1 375 ? -3.722 59.359 42.023 1.00 23.80 371 ASP B O 1
ATOM 5782 N N . ALA B 1 376 ? -2.353 57.856 41.038 1.00 21.47 372 ALA B N 1
ATOM 5783 C CA . ALA B 1 376 ? -1.098 58.528 41.450 1.00 20.22 372 ALA B CA 1
ATOM 5784 C C . ALA B 1 376 ? -0.125 58.636 40.268 1.00 19.10 372 ALA B C 1
ATOM 5785 O O . ALA B 1 376 ? 0.129 57.624 39.557 1.00 17.68 372 ALA B O 1
ATOM 5787 N N . ASP B 1 377 ? 0.439 59.833 40.120 1.00 18.85 373 ASP B N 1
ATOM 5788 C CA . ASP B 1 377 ? 1.387 60.161 39.050 1.00 18.77 373 ASP B CA 1
ATOM 5789 C C . ASP B 1 377 ? 2.893 60.155 39.454 1.00 17.09 373 ASP B C 1
ATOM 5790 O O . ASP B 1 377 ? 3.762 60.351 38.600 1.00 16.18 373 ASP B O 1
ATOM 5795 N N . LEU B 1 378 ? 3.195 59.944 40.734 1.00 16.26 374 LEU B N 1
ATOM 5796 C CA . LEU B 1 378 ? 4.594 59.819 41.201 1.00 15.05 374 LEU B CA 1
ATOM 5797 C C . LEU B 1 378 ? 4.773 58.562 42.001 1.00 14.72 374 LEU B C 1
ATOM 5798 O O . LEU B 1 378 ? 3.861 58.143 42.734 1.00 15.33 374 LEU B O 1
ATOM 5803 N N . LEU B 1 379 ? 5.949 57.952 41.926 1.00 13.90 375 LEU B N 1
ATOM 5804 C CA . LEU B 1 379 ? 6.203 56.829 42.825 1.00 13.78 375 LEU B CA 1
ATOM 5805 C C . LEU B 1 379 ? 5.886 57.286 44.261 1.00 14.35 375 LEU B C 1
ATOM 5806 O O . LEU B 1 379 ? 6.390 58.318 44.699 1.00 14.61 375 LEU B O 1
ATOM 5811 N N . PRO B 1 380 ? 5.037 56.531 44.999 1.00 15.00 376 PRO B N 1
ATOM 5812 C CA . PRO B 1 380 ? 4.835 56.877 46.393 1.00 15.66 376 PRO B CA 1
ATOM 5813 C C . PRO B 1 380 ? 6.054 56.558 47.282 1.00 15.91 376 PRO B C 1
ATOM 5814 O O . PRO B 1 380 ? 6.997 55.817 46.847 1.00 15.40 376 PRO B O 1
ATOM 5818 N N . ARG B 1 381 ? 5.975 57.058 48.512 1.00 16.61 377 ARG B N 1
ATOM 5819 C CA . ARG B 1 381 ? 6.936 56.775 49.582 1.00 17.23 377 ARG B CA 1
ATOM 5820 C C . ARG B 1 381 ? 6.715 55.412 50.289 1.00 17.08 377 ARG B C 1
ATOM 5821 O O . ARG B 1 381 ? 5.608 55.078 50.720 1.00 17.31 377 ARG B O 1
ATOM 5829 N N . GLY B 1 382 ? 7.788 54.662 50.478 1.00 16.78 378 GLY B N 1
ATOM 5830 C CA . GLY B 1 382 ? 7.750 53.508 51.380 1.00 17.04 378 GLY B CA 1
ATOM 5831 C C . GLY B 1 382 ? 7.334 52.246 50.644 1.00 16.79 378 GLY B C 1
ATOM 5832 O O . GLY B 1 382 ? 6.593 52.317 49.655 1.00 16.22 378 GLY B O 1
ATOM 5833 N N . ALA B 1 383 ? 7.810 51.098 51.116 1.00 16.73 379 ALA B N 1
ATOM 5834 C CA . ALA B 1 383 ? 7.459 49.817 50.479 1.00 16.95 379 ALA B CA 1
ATOM 5835 C C . ALA B 1 383 ? 5.951 49.550 50.456 1.00 17.34 379 ALA B C 1
ATOM 5836 O O . ALA B 1 383 ? 5.448 48.984 49.516 1.00 17.04 379 ALA B O 1
ATOM 5838 N N . ALA B 1 384 ? 5.274 49.865 51.553 1.00 18.17 380 ALA B N 1
ATOM 5839 C CA . ALA B 1 384 ? 3.902 49.450 51.755 1.00 19.12 380 ALA B CA 1
ATOM 5840 C C . ALA B 1 384 ? 3.034 50.004 50.626 1.00 19.07 380 ALA B C 1
ATOM 5841 O O . ALA B 1 384 ? 2.381 49.225 49.898 1.00 19.22 380 ALA B O 1
ATOM 5843 N N . GLU B 1 385 ? 3.053 51.329 50.446 1.00 19.19 381 GLU B N 1
ATOM 5844 C CA . GLU B 1 385 ? 2.267 51.946 49.399 1.00 19.44 381 GLU B CA 1
ATOM 5845 C C . GLU B 1 385 ? 2.750 51.580 47.994 1.00 18.47 381 GLU B C 1
ATOM 5846 O O . GLU B 1 385 ? 1.932 51.476 47.089 1.00 17.89 381 GLU B O 1
ATOM 5852 N N . VAL B 1 386 ? 4.064 51.421 47.798 1.00 17.24 382 VAL B N 1
ATOM 5853 C CA . VAL B 1 386 ? 4.557 51.097 46.445 1.00 16.57 382 VAL B CA 1
ATOM 5854 C C . VAL B 1 386 ? 4.113 49.664 46.095 1.00 16.77 382 VAL B C 1
ATOM 5855 O O . VAL B 1 386 ? 3.742 49.383 44.946 1.00 16.59 382 VAL B O 1
ATOM 5859 N N . ALA B 1 387 ? 4.121 48.763 47.066 1.00 17.45 383 ALA B N 1
ATOM 5860 C CA . ALA B 1 387 ? 3.557 47.417 46.828 1.00 18.30 383 ALA B CA 1
ATOM 5861 C C . ALA B 1 387 ? 2.039 47.420 46.465 1.00 19.13 383 ALA B C 1
ATOM 5862 O O . ALA B 1 387 ? 1.538 46.465 45.858 1.00 19.59 383 ALA B O 1
ATOM 5864 N N . ARG B 1 388 ? 1.310 48.483 46.812 1.00 19.67 384 ARG B N 1
ATOM 5865 C CA . ARG B 1 388 ? -0.150 48.563 46.486 1.00 20.64 384 ARG B CA 1
ATOM 5866 C C . ARG B 1 388 ? -0.416 49.157 45.091 1.00 19.94 384 ARG B C 1
ATOM 5867 O O . ARG B 1 388 ? -1.561 49.107 44.604 1.00 20.83 384 ARG B O 1
ATOM 5875 N N . CYS B 1 389 ? 0.639 49.645 44.424 1.00 18.37 385 CYS B N 1
ATOM 5876 C CA . CYS B 1 389 ? 0.508 50.285 43.133 1.00 17.88 385 CYS B CA 1
ATOM 5877 C C . CYS B 1 389 ? 0.278 49.275 42.039 1.00 18.25 385 CYS B C 1
ATOM 5878 O O . CYS B 1 389 ? 1.035 48.360 41.869 1.00 18.45 385 CYS B O 1
ATOM 5881 N N . GLU B 1 390 ? -0.780 49.480 41.290 1.00 18.99 386 GLU B N 1
ATOM 5882 C CA . GLU B 1 390 ? -0.976 48.830 40.031 1.00 19.45 386 GLU B CA 1
ATOM 5883 C C . GLU B 1 390 ? -0.501 49.796 38.909 1.00 18.07 386 GLU B C 1
ATOM 5884 O O . GLU B 1 390 ? -0.937 50.948 38.846 1.00 17.53 386 GLU B O 1
ATOM 5890 N N . PRO B 1 391 ? 0.410 49.327 38.042 1.00 16.63 387 PRO B N 1
ATOM 5891 C CA . PRO B 1 391 ? 0.845 50.167 36.934 1.00 15.87 387 PRO B CA 1
ATOM 5892 C C . PRO B 1 391 ? -0.284 50.513 35.931 1.00 16.11 387 PRO B C 1
ATOM 5893 O O . PRO B 1 391 ? -1.139 49.683 35.660 1.00 16.68 387 PRO B O 1
ATOM 5897 N N . VAL B 1 392 ? -0.260 51.743 35.429 1.00 15.67 388 VAL B N 1
ATOM 5898 C CA . VAL B 1 392 ? -1.093 52.212 34.358 1.00 15.98 388 VAL B CA 1
ATOM 5899 C C . VAL B 1 392 ? -0.167 52.399 33.151 1.00 15.27 388 VAL B C 1
ATOM 5900 O O . VAL B 1 392 ? 0.740 53.217 33.182 1.00 14.67 388 VAL B O 1
ATOM 5904 N N . TYR B 1 393 ? -0.408 51.659 32.085 1.00 15.22 389 TYR B N 1
ATOM 5905 C CA . TYR B 1 393 ? 0.524 51.639 30.985 1.00 14.66 389 TYR B CA 1
ATOM 5906 C C . TYR B 1 393 ? 0.006 52.424 29.825 1.00 15.14 389 TYR B C 1
ATOM 5907 O O . TYR B 1 393 ? -1.192 52.443 29.592 1.00 15.98 389 TYR B O 1
ATOM 5916 N N . GLU B 1 394 ? 0.898 53.090 29.093 1.00 14.71 390 GLU B N 1
ATOM 5917 C CA . GLU B 1 394 ? 0.614 53.412 27.695 1.00 15.32 390 GLU B CA 1
ATOM 5918 C C . GLU B 1 394 ? 1.380 52.446 26.816 1.00 15.30 390 GLU B C 1
ATOM 5919 O O . GLU B 1 394 ? 2.464 51.984 27.188 1.00 14.55 390 GLU B O 1
ATOM 5925 N N . THR B 1 395 ? 0.796 52.121 25.672 1.00 16.09 391 THR B N 1
ATOM 5926 C CA . THR B 1 395 ? 1.360 51.117 24.755 1.00 16.58 391 THR B CA 1
ATOM 5927 C C . THR B 1 395 ? 1.872 51.794 23.500 1.00 16.16 391 THR B C 1
ATOM 5928 O O . THR B 1 395 ? 1.283 52.766 23.010 1.00 16.87 391 THR B O 1
ATOM 5932 N N . PHE B 1 396 ? 3.032 51.347 23.040 1.00 15.60 392 PHE B N 1
ATOM 5933 C CA . PHE B 1 396 ? 3.655 51.899 21.832 1.00 15.28 392 PHE B CA 1
ATOM 5934 C C . PHE B 1 396 ? 3.998 50.804 20.846 1.00 15.20 392 PHE B C 1
ATOM 5935 O O . PHE B 1 396 ? 4.515 49.736 21.244 1.00 15.02 392 PHE B O 1
ATOM 5943 N N . GLY B 1 397 ? 3.793 51.084 19.564 1.00 15.09 393 GLY B N 1
ATOM 5944 C CA . GLY B 1 397 ? 4.310 50.207 18.530 1.00 15.24 393 GLY B CA 1
ATOM 5945 C C . GLY B 1 397 ? 5.820 50.068 18.673 1.00 14.47 393 GLY B C 1
ATOM 5946 O O . GLY B 1 397 ? 6.520 51.034 18.961 1.00 13.40 393 GLY B O 1
ATOM 5947 N N . GLY B 1 398 ? 6.311 48.845 18.492 1.00 14.68 394 GLY B N 1
ATOM 5948 C CA . GLY B 1 398 ? 7.753 48.597 18.487 1.00 14.31 394 GLY B CA 1
ATOM 5949 C C . GLY B 1 398 ? 8.450 49.000 17.196 1.00 14.33 394 GLY B C 1
ATOM 5950 O O . GLY B 1 398 ? 7.832 49.502 16.262 1.00 14.58 394 GLY B O 1
ATOM 5951 N N . TRP B 1 399 ? 9.754 48.784 17.138 1.00 14.16 395 TRP B N 1
ATOM 5952 C CA . TRP B 1 399 ? 10.494 49.074 15.919 1.00 14.61 395 TRP B CA 1
ATOM 5953 C C . TRP B 1 399 ? 11.312 47.873 15.558 1.00 15.66 395 TRP B C 1
ATOM 5954 O O . TRP B 1 399 ? 11.795 47.164 16.429 1.00 16.44 395 TRP B O 1
ATOM 5965 N N . LYS B 1 400 ? 11.513 47.617 14.280 1.00 16.70 396 LYS B N 1
ATOM 5966 C CA . LYS B 1 400 ? 12.275 46.390 13.887 1.00 17.65 396 LYS B CA 1
ATOM 5967 C C . LYS B 1 400 ? 13.785 46.654 13.801 1.00 17.85 396 LYS B C 1
ATOM 5968 O O . LYS B 1 400 ? 14.599 45.735 13.912 1.00 18.62 396 LYS B O 1
ATOM 5970 N N . GLU B 1 401 ? 14.166 47.909 13.606 1.00 17.89 397 GLU B N 1
ATOM 5971 C CA . GLU B 1 401 ? 15.569 48.222 13.355 1.00 18.06 397 GLU B CA 1
ATOM 5972 C C . GLU B 1 401 ? 16.428 47.974 14.578 1.00 17.09 397 GLU B C 1
ATOM 5973 O O . GLU B 1 401 ? 15.934 47.968 15.707 1.00 16.16 397 GLU B O 1
ATOM 5979 N N . SER B 1 402 ? 17.709 47.746 14.327 1.00 16.81 398 SER B N 1
ATOM 5980 C CA . SER B 1 402 ? 18.726 47.829 15.349 1.00 16.32 398 SER B CA 1
ATOM 5981 C C . SER B 1 402 ? 18.961 49.292 15.674 1.00 15.46 398 SER B C 1
ATOM 5982 O O . SER B 1 402 ? 19.099 50.114 14.769 1.00 15.67 398 SER B O 1
ATOM 5985 N N . THR B 1 403 ? 19.047 49.627 16.949 1.00 14.45 399 THR B N 1
ATOM 5986 C CA . THR B 1 403 ? 19.376 50.981 17.313 1.00 13.76 399 THR B CA 1
ATOM 5987 C C . THR B 1 403 ? 20.818 51.101 17.826 1.00 13.98 399 THR B C 1
ATOM 5988 O O . THR B 1 403 ? 21.276 52.188 18.179 1.00 13.51 399 THR B O 1
ATOM 5992 N N . VAL B 1 404 ? 21.528 49.974 17.800 1.00 14.54 400 VAL B N 1
ATOM 5993 C CA . VAL B 1 404 ? 22.918 49.899 18.229 1.00 14.99 400 VAL B CA 1
ATOM 5994 C C . VAL B 1 404 ? 23.798 50.801 17.371 1.00 15.20 400 VAL B C 1
ATOM 5995 O O . VAL B 1 404 ? 23.746 50.759 16.144 1.00 15.13 400 VAL B O 1
ATOM 5999 N N . GLY B 1 405 ? 24.559 51.675 18.031 1.00 15.32 401 GLY B N 1
ATOM 6000 C CA . GLY B 1 405 ? 25.537 52.519 17.344 1.00 15.77 401 GLY B CA 1
ATOM 6001 C C . GLY B 1 405 ? 25.010 53.829 16.746 1.00 15.43 401 GLY B C 1
ATOM 6002 O O . GLY B 1 405 ? 25.785 54.652 16.271 1.00 15.56 401 GLY B O 1
ATOM 6003 N N . ILE B 1 406 ? 23.704 54.028 16.748 1.00 14.80 402 ILE B N 1
ATOM 6004 C CA . ILE B 1 406 ? 23.144 55.205 16.120 1.00 14.70 402 ILE B CA 1
ATOM 6005 C C . ILE B 1 406 ? 23.629 56.467 16.853 1.00 14.51 402 ILE B C 1
ATOM 6006 O O . ILE B 1 406 ? 23.633 56.498 18.072 1.00 13.88 402 ILE B O 1
ATOM 6011 N N . ASN B 1 407 ? 24.081 57.488 16.104 1.00 14.91 403 ASN B N 1
ATOM 6012 C CA . ASN B 1 407 ? 24.677 58.647 16.723 1.00 15.33 403 ASN B CA 1
ATOM 6013 C C . ASN B 1 407 ? 23.994 59.956 16.391 1.00 15.07 403 ASN B C 1
ATOM 6014 O O . ASN B 1 407 ? 24.534 61.010 16.691 1.00 14.83 403 ASN B O 1
ATOM 6019 N N . SER B 1 408 ? 22.798 59.880 15.804 1.00 14.98 404 SER B N 1
ATOM 6020 C CA . SER B 1 408 ? 21.937 61.063 15.625 1.00 14.89 404 SER B CA 1
ATOM 6021 C C . SER B 1 408 ? 20.476 60.714 15.894 1.00 13.79 404 SER B C 1
ATOM 6022 O O . SER B 1 408 ? 19.996 59.641 15.577 1.00 13.15 404 SER B O 1
ATOM 6025 N N . TRP B 1 409 ? 19.781 61.673 16.469 1.00 13.28 405 TRP B N 1
ATOM 6026 C CA . TRP B 1 409 ? 18.401 61.508 16.828 1.00 12.80 405 TRP B CA 1
ATOM 6027 C C . TRP B 1 409 ? 17.555 61.204 15.648 1.00 12.89 405 TRP B C 1
ATOM 6028 O O . TRP B 1 409 ? 16.724 60.294 15.679 1.00 12.96 405 TRP B O 1
ATOM 6039 N N . ASP B 1 410 ? 17.811 61.888 14.548 1.00 13.42 406 ASP B N 1
ATOM 6040 C CA . ASP B 1 410 ? 16.931 61.791 13.404 1.00 13.66 406 ASP B CA 1
ATOM 6041 C C . ASP B 1 410 ? 17.090 60.405 12.774 1.00 13.32 406 ASP B C 1
ATOM 6042 O O . ASP B 1 410 ? 16.192 59.982 12.098 1.00 13.29 406 ASP B O 1
ATOM 6047 N N . ALA B 1 411 ? 18.213 59.725 13.026 1.00 12.96 407 ALA B N 1
ATOM 6048 C CA . ALA B 1 411 ? 18.455 58.350 12.446 1.00 13.17 407 ALA B CA 1
ATOM 6049 C C . ALA B 1 411 ? 17.739 57.243 13.195 1.00 12.80 407 ALA B C 1
ATOM 6050 O 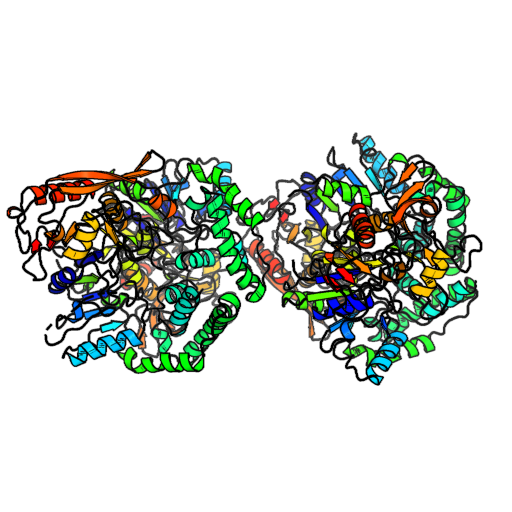O . ALA B 1 411 ? 17.697 56.102 12.700 1.00 13.50 407 ALA B O 1
ATOM 6052 N N . LEU B 1 412 ? 17.219 57.543 14.381 1.00 12.24 408 LEU B N 1
ATOM 6053 C CA . LEU B 1 412 ? 16.444 56.584 15.152 1.00 11.89 408 LEU B CA 1
ATOM 6054 C C . LEU B 1 412 ? 15.131 56.299 14.441 1.00 12.22 408 LEU B C 1
ATOM 6055 O O . LEU B 1 412 ? 14.562 57.190 13.797 1.00 12.44 408 LEU B O 1
ATOM 6060 N N . PRO B 1 413 ? 14.670 55.029 14.499 1.00 12.29 409 PRO B N 1
ATOM 6061 C CA . PRO B 1 413 ? 13.357 54.671 13.984 1.00 12.47 409 PRO B CA 1
ATOM 6062 C C . PRO B 1 413 ? 12.265 55.529 14.620 1.00 12.01 409 PRO B C 1
ATOM 6063 O O . PRO B 1 413 ? 12.394 55.928 15.783 1.00 11.35 409 PRO B O 1
ATOM 6067 N N . ALA B 1 414 ? 11.240 55.849 13.812 1.00 12.22 410 ALA B N 1
ATOM 6068 C CA . ALA B 1 414 ? 10.109 56.688 14.220 1.00 12.12 410 ALA B CA 1
ATOM 6069 C C . ALA B 1 414 ? 9.491 56.193 15.516 1.00 11.70 410 ALA B C 1
ATOM 6070 O O . ALA B 1 414 ? 9.214 56.958 16.408 1.00 11.20 410 ALA B O 1
ATOM 6072 N N . ASN B 1 415 ? 9.314 54.884 15.643 1.00 11.92 411 ASN B N 1
ATOM 6073 C CA . ASN B 1 415 ? 8.627 54.352 16.833 1.00 11.86 411 ASN B CA 1
ATOM 6074 C C . ASN B 1 415 ? 9.495 54.426 18.111 1.00 11.19 411 ASN B C 1
ATOM 6075 O O . ASN B 1 415 ? 8.951 54.427 19.219 1.00 11.09 411 ASN B O 1
ATOM 6080 N N . ALA B 1 416 ? 10.819 54.496 17.955 1.00 10.82 412 ALA B N 1
ATOM 6081 C CA . ALA B 1 416 ? 11.729 54.676 19.082 1.00 10.32 412 ALA B CA 1
ATOM 6082 C C . ALA B 1 416 ? 11.686 56.147 19.500 1.00 10.17 412 ALA B C 1
ATOM 6083 O O . ALA B 1 416 ? 11.666 56.498 20.689 1.00 9.84 412 ALA B O 1
ATOM 6085 N N . ARG B 1 417 ? 11.680 57.024 18.513 1.00 10.46 413 ARG B N 1
ATOM 6086 C CA . ARG B 1 417 ? 11.581 58.452 18.806 1.00 10.61 413 ARG B CA 1
ATOM 6087 C C . ARG B 1 417 ? 10.261 58.830 19.518 1.00 10.67 413 ARG B C 1
ATOM 6088 O O . ARG B 1 417 ? 10.221 59.719 20.385 1.00 10.85 413 ARG B O 1
ATOM 6096 N N . ALA B 1 418 ? 9.172 58.185 19.138 1.00 11.06 414 ALA B N 1
ATOM 6097 C CA . ALA B 1 418 ? 7.855 58.444 19.752 1.00 11.38 414 ALA B CA 1
ATOM 6098 C C . ALA B 1 418 ? 7.821 57.920 21.188 1.00 11.18 414 ALA B C 1
ATOM 6099 O O . ALA B 1 418 ? 7.286 58.578 22.088 1.00 11.32 414 ALA B O 1
ATOM 6101 N N . TYR B 1 419 ? 8.458 56.776 21.423 1.00 11.05 415 TYR B N 1
ATOM 6102 C CA . TYR B 1 419 ? 8.604 56.280 22.797 1.00 11.05 415 TYR B CA 1
ATOM 6103 C C . TYR B 1 419 ? 9.418 57.261 23.662 1.00 10.58 415 TYR B C 1
ATOM 6104 O O . TYR B 1 419 ? 9.019 57.606 24.759 1.00 10.25 415 TYR B O 1
ATOM 6113 N N . LEU B 1 420 ? 10.557 57.738 23.152 1.00 10.46 416 LEU B N 1
ATOM 6114 C CA . LEU B 1 420 ? 11.411 58.572 23.985 1.00 10.22 416 LEU B CA 1
ATOM 6115 C C . LEU B 1 420 ? 10.814 59.942 24.142 1.00 10.55 416 LEU B C 1
ATOM 6116 O O . LEU B 1 420 ? 10.995 60.575 25.158 1.00 10.39 416 LEU B O 1
ATOM 6121 N N . THR B 1 421 ? 10.153 60.415 23.094 1.00 11.06 417 THR B N 1
ATOM 6122 C CA . THR B 1 421 ? 9.407 61.642 23.192 1.00 11.63 417 THR B CA 1
ATOM 6123 C C . THR B 1 421 ? 8.419 61.571 24.353 1.00 12.06 417 THR B C 1
ATOM 6124 O O . THR B 1 421 ? 8.342 62.481 25.132 1.00 12.55 417 THR B O 1
ATOM 6128 N N . ARG B 1 422 ? 7.701 60.464 24.488 1.00 12.60 418 ARG B N 1
ATOM 6129 C CA . ARG B 1 422 ? 6.718 60.336 25.570 1.00 12.96 418 ARG B CA 1
ATOM 6130 C C . ARG B 1 422 ? 7.429 60.277 26.912 1.00 12.53 418 ARG B C 1
ATOM 6131 O O . ARG B 1 422 ? 7.004 60.930 27.890 1.00 12.67 418 ARG B O 1
ATOM 6139 N N . VAL B 1 423 ? 8.537 59.554 26.968 1.00 11.93 419 VAL B N 1
ATOM 6140 C CA . VAL B 1 423 ? 9.346 59.503 28.223 1.00 11.67 419 VAL B CA 1
ATOM 6141 C C . VAL B 1 423 ? 9.687 60.938 28.694 1.00 12.88 419 VAL B C 1
ATOM 6142 O O . VAL B 1 423 ? 9.456 61.282 29.835 1.00 12.62 419 VAL B O 1
ATOM 6146 N N . GLN B 1 424 ? 10.161 61.782 27.783 1.00 13.96 420 GLN B N 1
ATOM 6147 C CA . GLN B 1 424 ? 10.510 63.163 28.109 1.00 14.80 420 GLN B CA 1
ATOM 6148 C C . GLN B 1 424 ? 9.336 63.946 28.679 1.00 15.51 420 GLN B C 1
ATOM 6149 O O . GLN B 1 424 ? 9.508 64.788 29.593 1.00 16.44 420 GLN B O 1
ATOM 6155 N N . GLU B 1 425 ? 8.148 63.727 28.108 1.00 15.52 421 GLU B N 1
ATOM 6156 C CA . GLU B 1 425 ? 6.961 64.433 28.521 1.00 16.02 421 GLU B CA 1
ATOM 6157 C C . GLU B 1 425 ? 6.551 64.034 29.908 1.00 16.40 421 GLU B C 1
ATOM 6158 O O . GLU B 1 425 ? 6.245 64.912 30.761 1.00 16.49 421 GLU B O 1
ATOM 6164 N N . VAL B 1 426 ? 6.552 62.727 30.158 1.00 16.02 422 VAL B N 1
ATOM 6165 C CA . VAL B 1 426 ? 6.053 62.222 31.428 1.00 16.86 422 VAL B CA 1
ATOM 6166 C C . VAL B 1 426 ? 7.053 62.565 32.534 1.00 17.53 422 VAL B C 1
ATOM 6167 O O . VAL B 1 426 ? 6.642 63.021 33.627 1.00 19.43 422 VAL B O 1
ATOM 6171 N N . ALA B 1 427 ? 8.348 62.490 32.221 1.00 17.40 423 ALA B N 1
ATOM 6172 C CA . ALA B 1 427 ? 9.410 62.779 33.230 1.00 17.41 423 ALA B CA 1
ATOM 6173 C C . ALA B 1 427 ? 9.523 64.252 33.539 1.00 17.93 423 ALA B C 1
ATOM 6174 O O . ALA B 1 427 ? 9.843 64.630 34.663 1.00 18.37 423 ALA B O 1
ATOM 6176 N N . GLY B 1 428 ? 9.262 65.072 32.528 1.00 17.23 424 GLY B N 1
ATOM 6177 C CA . GLY B 1 428 ? 9.301 66.509 32.653 1.00 17.54 424 GLY B CA 1
ATOM 6178 C C . GLY B 1 428 ? 10.659 67.130 32.479 1.00 16.77 424 GLY B C 1
ATOM 6179 O O . GLY B 1 428 ? 10.874 68.318 32.871 1.00 17.91 424 GLY B O 1
ATOM 6180 N N . VAL B 1 429 ? 11.570 66.403 31.883 1.00 14.84 425 VAL B N 1
ATOM 6181 C CA . VAL B 1 429 ? 12.907 66.928 31.582 1.00 14.58 425 VAL B CA 1
ATOM 6182 C C . VAL B 1 429 ? 13.424 66.335 30.260 1.00 13.37 425 VAL B C 1
ATOM 6183 O O . VAL B 1 429 ? 13.014 65.252 29.866 1.00 12.57 425 VAL B O 1
ATOM 6187 N N . PRO B 1 430 ? 14.311 67.054 29.571 1.00 13.17 426 PRO B N 1
ATOM 6188 C CA . PRO B 1 430 ? 14.770 66.568 28.256 1.00 12.81 426 PRO B CA 1
ATOM 6189 C C . PRO B 1 430 ? 15.755 65.429 28.353 1.00 12.03 426 PRO B C 1
ATOM 6190 O O . PRO B 1 430 ? 16.514 65.295 29.334 1.00 11.70 426 PRO B O 1
ATOM 6194 N N . ILE B 1 431 ? 15.687 64.567 27.357 1.00 11.53 427 ILE B N 1
ATOM 6195 C CA . ILE B 1 431 ? 16.744 63.702 27.094 1.00 11.00 427 ILE B CA 1
ATOM 6196 C C . ILE B 1 431 ? 17.898 64.494 26.480 1.00 11.28 427 ILE B C 1
ATOM 6197 O O . ILE B 1 431 ? 17.768 65.047 25.406 1.00 11.13 427 ILE B O 1
ATOM 6202 N N . ASP B 1 432 ? 19.039 64.511 27.164 1.00 11.50 428 ASP B N 1
ATOM 6203 C CA . ASP B 1 432 ? 20.227 65.214 26.654 1.00 12.38 428 ASP B CA 1
ATOM 6204 C C . ASP B 1 432 ? 21.233 64.316 25.971 1.00 12.56 428 ASP B C 1
ATOM 6205 O O . ASP B 1 432 ? 22.071 64.794 25.210 1.00 12.82 428 ASP B O 1
ATOM 6210 N N . MET B 1 433 ? 21.124 63.019 26.197 1.00 12.60 429 MET B N 1
ATOM 6211 C CA . MET B 1 433 ? 22.023 62.056 25.598 1.00 13.27 429 MET B CA 1
ATOM 6212 C C . MET B 1 433 ? 21.320 60.726 25.448 1.00 12.36 429 MET B C 1
ATOM 6213 O O . MET B 1 433 ? 20.451 60.388 26.223 1.00 11.61 429 MET B O 1
ATOM 6218 N N . VAL B 1 434 ? 21.743 59.944 24.472 1.00 12.43 430 VAL B N 1
ATOM 6219 C CA . VAL B 1 434 ? 21.338 58.545 24.346 1.00 12.05 430 VAL B CA 1
ATOM 6220 C C . VAL B 1 434 ? 22.608 57.772 24.067 1.00 12.52 430 VAL B C 1
ATOM 6221 O O . VAL B 1 434 ? 23.307 58.069 23.080 1.00 12.72 430 VAL B O 1
ATOM 6225 N N . SER B 1 435 ? 22.959 56.824 24.942 1.00 12.58 431 SER B N 1
ATOM 6226 C CA . SER B 1 435 ? 24.085 55.953 24.676 1.00 13.29 431 SER B CA 1
ATOM 6227 C C . SER B 1 435 ? 23.640 54.686 23.936 1.00 13.52 431 SER B C 1
ATOM 6228 O O . SER B 1 435 ? 22.866 53.891 24.464 1.00 13.24 431 SER B O 1
ATOM 6231 N N . THR B 1 436 ? 24.186 54.473 22.745 1.00 14.10 432 THR B N 1
ATOM 6232 C CA . THR B 1 436 ? 23.713 53.420 21.885 1.00 14.37 432 THR B CA 1
ATOM 6233 C C . THR B 1 436 ? 24.687 52.271 21.695 1.00 15.53 432 THR B C 1
ATOM 6234 O O . THR B 1 436 ? 24.439 51.393 20.889 1.00 16.10 432 THR B O 1
ATOM 6238 N N . GLY B 1 437 ? 25.800 52.297 22.419 1.00 16.35 433 GLY B N 1
ATOM 6239 C CA . GLY B 1 437 ? 26.833 51.287 22.334 1.00 17.89 433 GLY B CA 1
ATOM 6240 C C . GLY B 1 437 ? 28.008 51.664 23.230 1.00 18.83 433 GLY B C 1
ATOM 6241 O O . GLY B 1 437 ? 28.041 52.776 23.804 1.00 18.43 433 GLY B O 1
ATOM 6242 N N . PRO B 1 438 ? 28.969 50.752 23.384 1.00 20.36 434 PRO B N 1
ATOM 6243 C CA . PRO B 1 438 ? 30.045 50.954 24.368 1.00 21.11 434 PRO B CA 1
ATOM 6244 C C . PRO B 1 438 ? 31.142 51.959 23.960 1.00 22.07 434 PRO B C 1
ATOM 6245 O O . PRO B 1 438 ? 31.886 52.415 24.812 1.00 22.91 434 PRO B O 1
ATOM 6249 N N . ASP B 1 439 ? 31.243 52.294 22.683 1.00 22.69 435 ASP B N 1
ATOM 6250 C CA . ASP B 1 439 ? 32.306 53.173 22.184 1.00 23.86 435 ASP B CA 1
ATOM 6251 C C . ASP B 1 439 ? 31.881 54.628 22.347 1.00 23.07 435 ASP B C 1
ATOM 6252 O O . ASP B 1 439 ? 30.694 54.917 22.346 1.00 21.82 435 ASP B O 1
ATOM 6257 N N . ARG B 1 440 ? 32.842 55.539 22.498 1.00 23.62 436 ARG B N 1
ATOM 6258 C CA . ARG B 1 440 ? 32.524 56.953 22.798 1.00 23.42 436 ARG B CA 1
ATOM 6259 C C . ARG B 1 440 ? 31.614 57.560 21.723 1.00 22.91 436 ARG B C 1
ATOM 6260 O O . ARG B 1 440 ? 30.779 58.424 22.020 1.00 23.35 436 ARG B O 1
ATOM 6262 N N . ASP B 1 441 ? 31.786 57.102 20.487 1.00 23.11 437 ASP B N 1
ATOM 6263 C CA . ASP B 1 441 ? 31.099 57.647 19.323 1.00 22.59 437 ASP B CA 1
ATOM 6264 C C . ASP B 1 441 ? 29.675 57.069 19.132 1.00 21.50 437 ASP B C 1
ATOM 6265 O O . ASP B 1 441 ? 28.922 57.516 18.253 1.00 21.06 437 ASP B O 1
ATOM 6267 N N . GLU B 1 442 ? 29.326 56.049 19.914 1.00 20.36 438 GLU B N 1
ATOM 6268 C CA . GLU B 1 442 ? 27.994 55.442 19.827 1.00 18.84 438 GLU B CA 1
ATOM 6269 C C . GLU B 1 442 ? 27.079 56.199 20.779 1.00 17.21 438 GLU B C 1
ATOM 6270 O O . GLU B 1 442 ? 26.694 55.693 21.837 1.00 16.23 438 GLU B O 1
ATOM 6276 N N . THR B 1 443 ? 26.744 57.422 20.391 1.00 16.05 439 THR B N 1
ATOM 6277 C CA . THR B 1 443 ? 26.207 58.386 21.342 1.00 15.53 439 THR B CA 1
ATOM 6278 C C . THR B 1 443 ? 25.452 59.445 20.607 1.00 14.95 439 THR B C 1
ATOM 6279 O O . THR B 1 443 ? 26.005 60.094 19.713 1.00 15.38 439 THR B O 1
ATOM 6283 N N . ILE B 1 444 ? 24.179 59.595 20.936 1.00 13.90 440 ILE B N 1
ATOM 6284 C CA . ILE B 1 444 ? 23.409 60.698 20.392 1.00 13.74 440 ILE B CA 1
ATOM 6285 C C . ILE B 1 444 ? 23.561 61.772 21.440 1.00 13.84 440 ILE B C 1
ATOM 6286 O O . ILE B 1 444 ? 23.235 61.542 22.620 1.00 13.07 440 ILE B O 1
ATOM 6291 N N . LEU B 1 445 ? 24.073 62.923 21.034 1.00 14.49 441 LEU B N 1
ATOM 6292 C CA . LEU B 1 445 ? 24.341 64.013 21.972 1.00 15.24 441 LEU B CA 1
ATOM 6293 C C . LEU B 1 445 ? 23.469 65.207 21.621 1.00 15.70 441 LEU B C 1
ATOM 6294 O O . LEU B 1 445 ? 23.664 65.801 20.557 1.00 15.78 441 LEU B O 1
ATOM 6299 N N . LEU B 1 446 ? 22.562 65.595 22.529 1.00 15.62 442 LEU B N 1
ATOM 6300 C CA . LEU B 1 446 ? 21.698 66.749 22.312 1.00 16.23 442 LEU B CA 1
ATOM 6301 C C . LEU B 1 446 ? 22.082 67.980 23.103 1.00 17.00 442 LEU B C 1
ATOM 6302 O O . LEU B 1 446 ? 21.738 69.033 22.681 1.00 17.41 442 LEU B O 1
ATOM 6307 N N . ARG B 1 447 ? 22.702 67.825 24.284 1.00 17.30 443 ARG B N 1
ATOM 6308 C CA A ARG B 1 447 ? 23.225 68.951 25.072 0.50 18.19 443 ARG B CA 1
ATOM 6309 C CA B ARG B 1 447 ? 23.228 68.948 25.067 0.50 18.17 443 ARG B CA 1
ATOM 6310 C C . ARG B 1 447 ? 24.378 68.405 25.882 1.00 18.30 443 ARG B C 1
ATOM 6311 O O . ARG B 1 447 ? 24.263 67.330 26.466 1.00 17.82 443 ARG B O 1
ATOM 6326 N N . HIS B 1 448 ? 25.480 69.137 25.908 1.00 18.88 444 HIS B N 1
ATOM 6327 C CA . HIS B 1 448 ? 26.661 68.680 26.600 1.00 19.15 444 HIS B CA 1
ATOM 6328 C C . HIS B 1 448 ? 26.582 69.055 28.063 1.00 18.88 444 HIS B C 1
ATOM 6329 O O . HIS B 1 448 ? 26.494 70.262 28.404 1.00 19.01 444 HIS B O 1
ATOM 6336 N N . PRO B 1 449 ? 26.620 68.045 28.962 1.00 18.07 445 PRO B N 1
ATOM 6337 C CA . PRO B 1 449 ? 26.571 68.359 30.416 1.00 18.31 445 PRO B CA 1
ATOM 6338 C C . PRO B 1 449 ? 27.573 69.420 30.888 1.00 19.58 445 PRO B C 1
ATOM 6339 O O . PRO B 1 449 ? 27.250 70.204 31.779 1.00 19.92 445 PRO B O 1
ATOM 6343 N N . PHE B 1 450 ? 28.756 69.477 30.284 1.00 20.23 446 PHE B N 1
ATOM 6344 C CA . PHE B 1 450 ? 29.783 70.413 30.749 1.00 21.80 446 PHE B CA 1
ATOM 6345 C C . PHE B 1 450 ? 29.764 71.770 30.051 1.00 23.24 446 PHE B C 1
ATOM 6346 O O . PHE B 1 450 ? 30.610 72.593 30.332 1.00 24.52 446 PHE B O 1
ATOM 6354 N N . LYS B 1 451 ? 28.802 72.001 29.153 1.00 23.90 447 LYS B N 1
ATOM 6355 C CA . LYS B 1 451 ? 28.632 73.313 28.500 1.00 26.05 447 LYS B CA 1
ATOM 6356 C C . LYS B 1 451 ? 27.407 73.992 29.110 1.00 27.51 447 LYS B C 1
ATOM 6357 O O . LYS B 1 451 ? 26.322 73.475 28.998 1.00 27.96 447 LYS B O 1
ATOM 6359 N N . VAL B 1 452 ? 27.610 75.130 29.779 1.00 29.76 448 VAL B N 1
ATOM 6360 C CA . VAL B 1 452 ? 26.536 75.917 30.412 1.00 30.32 448 VAL B CA 1
ATOM 6361 C C . VAL B 1 452 ? 25.573 76.480 29.377 1.00 31.09 448 VAL B C 1
ATOM 6362 O O . VAL B 1 452 ? 25.967 76.707 28.240 1.00 31.72 448 VAL B O 1
ATOM 6364 N N . VAL C 1 12 ? 15.513 74.847 -21.869 1.00 21.15 8 VAL C N 1
ATOM 6365 C CA . VAL C 1 12 ? 15.495 75.566 -20.555 1.00 20.20 8 VAL C CA 1
ATOM 6366 C C . VAL C 1 12 ? 15.586 77.068 -20.960 1.00 20.41 8 VAL C C 1
ATOM 6367 O O . VAL C 1 12 ? 16.526 77.451 -21.621 1.00 21.34 8 VAL C O 1
ATOM 6371 N N . THR C 1 13 ? 14.565 77.874 -20.656 1.00 19.67 9 THR C N 1
ATOM 6372 C CA . THR C 1 13 ? 14.534 79.329 -21.001 1.00 19.61 9 THR C CA 1
ATOM 6373 C C . THR C 1 13 ? 15.450 80.180 -20.096 1.00 18.73 9 THR C C 1
ATOM 6374 O O . THR C 1 13 ? 15.268 80.208 -18.891 1.00 17.86 9 THR C O 1
ATOM 6378 N N . PRO C 1 14 ? 16.450 80.847 -20.671 1.00 18.87 10 PRO C N 1
ATOM 6379 C CA . PRO C 1 14 ? 17.392 81.559 -19.855 1.00 18.25 10 PRO C CA 1
ATOM 6380 C C . PRO C 1 14 ? 16.691 82.616 -18.981 1.00 17.37 10 PRO C C 1
ATOM 6381 O O . PRO C 1 14 ? 15.789 83.314 -19.453 1.00 17.74 10 PRO C O 1
ATOM 6385 N N . GLY C 1 15 ? 17.072 82.684 -17.715 1.00 16.27 11 GLY C N 1
ATOM 6386 C CA . GLY C 1 15 ? 16.515 83.679 -16.805 1.00 15.70 11 GLY C CA 1
ATOM 6387 C C . GLY C 1 15 ? 15.164 83.328 -16.200 1.00 15.10 11 GLY C C 1
ATOM 6388 O O . GLY C 1 15 ? 14.677 84.026 -15.369 1.00 14.75 11 GLY C O 1
ATOM 6389 N N . ARG C 1 16 ? 14.612 82.188 -16.585 1.00 15.25 12 ARG C N 1
ATOM 6390 C CA . ARG C 1 16 ? 13.315 81.759 -16.070 1.00 14.67 12 ARG C CA 1
ATOM 6391 C C . ARG C 1 16 ? 13.517 81.136 -14.709 1.00 13.57 12 ARG C C 1
ATOM 6392 O O . ARG C 1 16 ? 14.489 80.373 -14.499 1.00 13.63 12 ARG C O 1
ATOM 6400 N N . ASN C 1 17 ? 12.617 81.399 -13.773 1.00 12.57 13 ASN C N 1
ATOM 6401 C CA . ASN C 1 17 ? 12.701 80.740 -12.463 1.00 11.78 13 ASN C CA 1
ATOM 6402 C C . ASN C 1 17 ? 11.438 79.965 -12.123 1.00 11.55 13 ASN C C 1
ATOM 6403 O O . ASN C 1 17 ? 10.337 80.289 -12.627 1.00 11.65 13 ASN C O 1
ATOM 6408 N N . VAL C 1 18 ? 11.605 78.980 -11.233 1.00 11.12 14 VAL C N 1
ATOM 6409 C CA . VAL C 1 18 ? 10.522 78.208 -10.720 1.00 10.88 14 VAL C CA 1
ATOM 6410 C C . VAL C 1 18 ? 10.429 78.377 -9.212 1.00 10.28 14 VAL C C 1
ATOM 6411 O O . VAL C 1 18 ? 11.449 78.364 -8.505 1.00 10.12 14 VAL C O 1
ATOM 6415 N N . VAL C 1 19 ? 9.215 78.503 -8.712 1.00 10.03 15 VAL C N 1
ATOM 6416 C CA . VAL C 1 19 ? 8.970 78.497 -7.285 1.00 9.62 15 VAL C CA 1
ATOM 6417 C C . VAL C 1 19 ? 8.280 77.210 -6.966 1.00 9.71 15 VAL C C 1
ATOM 6418 O O . VAL C 1 19 ? 7.246 76.903 -7.596 1.00 9.98 15 VAL C O 1
ATOM 6422 N N . VAL C 1 20 ? 8.849 76.419 -6.054 1.00 9.64 16 VAL C N 1
ATOM 6423 C CA . VAL C 1 20 ? 8.261 75.112 -5.707 1.00 9.81 16 VAL C CA 1
ATOM 6424 C C . VAL C 1 20 ? 7.659 75.219 -4.287 1.00 9.55 16 VAL C C 1
ATOM 6425 O O . VAL C 1 20 ? 8.375 75.509 -3.348 1.00 9.36 16 VAL C O 1
ATOM 6429 N N . VAL C 1 21 ? 6.344 75.033 -4.144 1.00 9.57 17 VAL C N 1
ATOM 6430 C CA . VAL C 1 21 ? 5.705 75.118 -2.837 1.00 9.41 17 VAL C CA 1
ATOM 6431 C C . VAL C 1 21 ? 4.840 73.905 -2.628 1.00 9.57 17 VAL C C 1
ATOM 6432 O O . VAL C 1 21 ? 4.307 73.325 -3.580 1.00 9.93 17 VAL C O 1
ATOM 6436 N N . GLY C 1 22 ? 4.654 73.529 -1.391 1.00 9.45 18 GLY C N 1
ATOM 6437 C CA . GLY C 1 22 ? 3.557 72.590 -1.047 1.00 9.64 18 GLY C CA 1
ATOM 6438 C C . GLY C 1 22 ? 2.192 73.284 -1.095 1.00 9.61 18 GLY C C 1
ATOM 6439 O O . GLY C 1 22 ? 2.030 74.464 -0.605 1.00 9.51 18 GLY C O 1
ATOM 6440 N N . THR C 1 23 ? 1.218 72.638 -1.725 1.00 9.86 19 THR C N 1
ATOM 6441 C CA . THR C 1 23 ? -0.151 73.229 -1.876 1.00 10.02 19 THR C CA 1
ATOM 6442 C C . THR C 1 23 ? -1.027 72.971 -0.643 1.00 10.17 19 THR C C 1
ATOM 6443 O O . THR C 1 23 ? -2.120 73.570 -0.532 1.00 10.28 19 THR C O 1
ATOM 6447 N N . GLN C 1 24 ? -0.547 72.128 0.293 1.00 10.30 20 GLN C N 1
ATOM 6448 C CA . GLN C 1 24 ? -1.365 71.668 1.394 1.00 10.66 20 GLN C CA 1
ATOM 6449 C C . GLN C 1 24 ? -0.815 72.209 2.749 1.00 10.85 20 GLN C C 1
ATOM 6450 O O . GLN C 1 24 ? -0.370 73.388 2.798 1.00 10.36 20 GLN C O 1
ATOM 6456 N N . TRP C 1 25 ? -0.864 71.428 3.833 1.00 11.46 21 TRP C N 1
ATOM 6457 C CA . TRP C 1 25 ? -0.345 71.878 5.125 1.00 11.95 21 TRP C CA 1
ATOM 6458 C C . TRP C 1 25 ? 1.030 71.261 5.414 1.00 12.29 21 TRP C C 1
ATOM 6459 O O . TRP C 1 25 ? 1.323 70.958 6.571 1.00 13.05 21 TRP C O 1
ATOM 6470 N N . GLY C 1 26 ? 1.846 71.067 4.384 1.00 12.06 22 GLY C N 1
ATOM 6471 C CA . GLY C 1 26 ? 3.218 70.632 4.541 1.00 12.37 22 GLY C CA 1
ATOM 6472 C C . GLY C 1 26 ? 3.365 69.154 4.237 1.00 12.69 22 GLY C C 1
ATOM 6473 O O . GLY C 1 26 ? 2.381 68.481 3.929 1.00 13.00 22 GLY C O 1
ATOM 6474 N N . ASP C 1 27 ? 4.593 68.658 4.295 1.00 12.90 23 ASP C N 1
ATOM 6475 C CA . ASP C 1 27 ? 4.904 67.248 4.099 1.00 13.21 23 ASP C CA 1
ATOM 6476 C C . ASP C 1 27 ? 4.321 66.652 2.832 1.00 13.34 23 ASP C C 1
ATOM 6477 O O . ASP C 1 27 ? 4.035 65.441 2.778 1.00 13.05 23 ASP C O 1
ATOM 6482 N N . GLU C 1 28 ? 4.212 67.486 1.793 1.00 13.26 24 GLU C N 1
ATOM 6483 C CA . GLU C 1 28 ? 3.688 67.018 0.512 1.00 13.70 24 GLU C CA 1
ATOM 6484 C C . GLU C 1 28 ? 4.636 66.124 -0.268 1.00 14.70 24 GLU C C 1
ATOM 6485 O O . GLU C 1 28 ? 4.244 65.611 -1.314 1.00 15.26 24 GLU C O 1
ATOM 6491 N N . GLY C 1 29 ? 5.864 65.950 0.219 1.00 15.13 25 GLY C N 1
ATOM 6492 C CA . GLY C 1 29 ? 6.824 65.060 -0.391 1.00 16.16 25 GLY C CA 1
ATOM 6493 C C . GLY C 1 29 ? 7.564 65.766 -1.506 1.00 16.50 25 GLY C C 1
ATOM 6494 O O . GLY C 1 29 ? 7.583 65.286 -2.631 1.00 17.85 25 GLY C O 1
ATOM 6495 N N . LYS C 1 30 ? 8.120 66.935 -1.212 1.00 16.15 26 LYS C N 1
ATOM 6496 C CA . LYS C 1 30 ? 8.762 67.746 -2.214 1.00 16.07 26 LYS C CA 1
ATOM 6497 C C . LYS C 1 30 ? 10.156 67.252 -2.647 1.00 16.01 26 LYS C C 1
ATOM 6498 O O . LYS C 1 30 ? 10.614 67.660 -3.696 1.00 15.74 26 LYS C O 1
ATOM 6500 N N . GLY C 1 31 ? 10.823 66.449 -1.807 1.00 16.42 27 GLY C N 1
ATOM 6501 C CA . GLY C 1 31 ? 12.252 66.100 -1.970 1.00 16.48 27 GLY C CA 1
ATOM 6502 C C . GLY C 1 31 ? 12.687 65.677 -3.370 1.00 16.45 27 GLY C C 1
ATOM 6503 O O . GLY C 1 31 ? 13.608 66.273 -3.955 1.00 16.44 27 GLY C O 1
ATOM 6504 N N . LYS C 1 32 ? 12.053 64.657 -3.919 1.00 16.65 28 LYS C N 1
ATOM 6505 C CA . LYS C 1 32 ? 12.476 64.116 -5.225 1.00 16.92 28 LYS C CA 1
ATOM 6506 C C . LYS C 1 32 ? 12.337 65.191 -6.302 1.00 16.64 28 LYS C C 1
ATOM 6507 O O . LYS C 1 32 ? 13.220 65.371 -7.148 1.00 16.35 28 LYS C O 1
ATOM 6513 N N . ILE C 1 33 ? 11.243 65.944 -6.224 1.00 16.26 29 ILE C N 1
ATOM 6514 C CA . ILE C 1 33 ? 10.959 66.972 -7.224 1.00 16.15 29 ILE C CA 1
ATOM 6515 C C . ILE C 1 33 ? 11.920 68.151 -7.090 1.00 15.87 29 ILE C C 1
ATOM 6516 O O . ILE C 1 33 ? 12.384 68.710 -8.102 1.00 15.82 29 ILE C O 1
ATOM 6521 N N . VAL C 1 34 ? 12.260 68.520 -5.859 1.00 15.62 30 VAL C N 1
ATOM 6522 C CA . VAL C 1 34 ? 13.206 69.654 -5.678 1.00 15.56 30 VAL C CA 1
ATOM 6523 C C . VAL C 1 34 ? 14.568 69.230 -6.233 1.00 15.91 30 VAL C C 1
ATOM 6524 O O . VAL C 1 34 ? 15.212 70.020 -6.894 1.00 16.03 30 VAL C O 1
ATOM 6528 N N . ASP C 1 35 ? 14.952 67.958 -6.015 1.00 16.14 31 ASP C N 1
ATOM 6529 C CA . ASP C 1 35 ? 16.193 67.409 -6.610 1.00 16.83 31 ASP C CA 1
ATOM 6530 C C . ASP C 1 35 ? 16.092 67.404 -8.135 1.00 16.84 31 ASP C C 1
ATOM 6531 O O . ASP C 1 35 ? 17.007 67.849 -8.824 1.00 16.72 31 ASP C O 1
ATOM 6536 N N . TRP C 1 36 ? 14.954 66.920 -8.644 1.00 16.91 32 TRP C N 1
ATOM 6537 C CA . TRP C 1 36 ? 14.659 66.933 -10.099 1.00 17.40 32 TRP C CA 1
ATOM 6538 C C . TRP C 1 36 ? 14.748 68.331 -10.652 1.00 16.99 32 TRP C C 1
ATOM 6539 O O . TRP C 1 36 ? 15.339 68.534 -11.715 1.00 17.86 32 TRP C O 1
ATOM 6550 N N . LEU C 1 37 ? 14.225 69.340 -9.955 1.00 16.54 33 LEU C N 1
ATOM 6551 C CA . LEU C 1 37 ? 14.300 70.708 -10.531 1.00 16.24 33 LEU C CA 1
ATOM 6552 C C . LEU C 1 37 ? 15.692 71.277 -10.461 1.00 16.81 33 LEU C C 1
ATOM 6553 O O . LEU C 1 37 ? 16.131 72.011 -11.388 1.00 17.29 33 LEU C O 1
ATOM 6558 N N . THR C 1 38 ? 16.386 70.966 -9.370 1.00 17.08 34 THR C N 1
ATOM 6559 C CA . THR C 1 38 ? 17.770 71.454 -9.129 1.00 17.12 34 THR C CA 1
ATOM 6560 C C . THR C 1 38 ? 18.739 71.044 -10.242 1.00 18.16 34 THR C C 1
ATOM 6561 O O . THR C 1 38 ? 19.687 71.783 -10.548 1.00 18.34 34 THR C O 1
ATOM 6565 N N . ASP C 1 39 ? 18.504 69.901 -10.887 1.00 19.25 35 ASP C N 1
ATOM 6566 C CA . ASP C 1 39 ? 19.279 69.548 -12.097 1.00 20.37 35 ASP C CA 1
ATOM 6567 C C . ASP C 1 39 ? 19.277 70.632 -13.196 1.00 19.99 35 ASP C C 1
ATOM 6568 O O . ASP C 1 39 ? 20.137 70.622 -14.063 1.00 20.17 35 ASP C O 1
ATOM 6573 N N . HIS C 1 40 ? 18.296 71.537 -13.174 1.00 18.89 36 HIS C N 1
ATOM 6574 C CA . HIS C 1 40 ? 18.150 72.549 -14.198 1.00 18.82 36 HIS C CA 1
ATOM 6575 C C . HIS C 1 40 ? 18.352 73.934 -13.681 1.00 17.80 36 HIS C C 1
ATOM 6576 O O . HIS C 1 40 ? 17.959 74.915 -14.334 1.00 18.27 36 HIS C O 1
ATOM 6583 N N . ALA C 1 41 ? 18.904 74.070 -12.491 1.00 16.50 37 ALA C N 1
ATOM 6584 C CA . ALA C 1 41 ? 18.937 75.409 -11.852 1.00 15.45 37 ALA C CA 1
ATOM 6585 C C . ALA C 1 41 ? 20.391 75.646 -11.448 1.00 15.27 37 ALA C C 1
ATOM 6586 O O . ALA C 1 41 ? 21.101 74.675 -11.151 1.00 15.76 37 ALA C O 1
ATOM 6588 N N . GLN C 1 42 ? 20.838 76.895 -11.479 1.00 14.60 38 GLN C N 1
ATOM 6589 C CA . GLN C 1 42 ? 22.170 77.255 -10.984 1.00 14.40 38 GLN C CA 1
ATOM 6590 C C . GLN C 1 42 ? 22.176 77.883 -9.603 1.00 13.43 38 GLN C C 1
ATOM 6591 O O . GLN C 1 42 ? 23.252 78.177 -9.062 1.00 13.59 38 GLN C O 1
ATOM 6597 N N . GLY C 1 43 ? 20.991 78.034 -9.011 1.00 12.48 39 GLY C N 1
ATOM 6598 C CA . GLY C 1 43 ? 20.855 78.476 -7.663 1.00 11.71 39 GLY C CA 1
ATOM 6599 C C . GLY C 1 43 ? 19.501 78.055 -7.096 1.00 11.08 39 GLY C C 1
ATOM 6600 O O . GLY C 1 43 ? 18.467 78.016 -7.802 1.00 10.96 39 GLY C O 1
ATOM 6601 N N . VAL C 1 44 ? 19.524 77.769 -5.812 1.00 10.58 40 VAL C N 1
ATOM 6602 C CA . VAL C 1 44 ? 18.354 77.371 -5.064 1.00 10.09 40 VAL C CA 1
ATOM 6603 C C . VAL C 1 44 ? 18.292 78.287 -3.851 1.00 9.62 40 VAL C C 1
ATOM 6604 O O . VAL C 1 44 ? 19.298 78.468 -3.151 1.00 9.68 40 VAL C O 1
ATOM 6608 N N . VAL C 1 45 ? 17.120 78.848 -3.607 1.00 9.17 41 VAL C N 1
ATOM 6609 C CA . VAL C 1 45 ? 16.900 79.965 -2.627 1.00 8.78 41 VAL C CA 1
ATOM 6610 C C . VAL C 1 45 ? 15.808 79.597 -1.586 1.00 8.56 41 VAL C C 1
ATOM 6611 O O . VAL C 1 45 ? 14.669 79.297 -1.947 1.00 8.43 41 VAL C O 1
ATOM 6615 N N . ARG C 1 46 ? 16.144 79.685 -0.310 1.00 8.55 42 ARG C N 1
ATOM 6616 C CA . ARG C 1 46 ? 15.143 79.595 0.761 1.00 8.44 42 ARG C CA 1
ATOM 6617 C C . ARG C 1 46 ? 14.739 81.047 1.042 1.00 8.25 42 ARG C C 1
ATOM 6618 O O . ARG C 1 46 ? 15.614 81.887 1.104 1.00 8.29 42 ARG C O 1
ATOM 6626 N N . PHE C 1 47 ? 13.434 81.312 1.168 1.00 8.11 43 PHE C N 1
ATOM 6627 C CA . PHE C 1 47 ? 12.895 82.722 1.280 1.00 8.00 43 PHE C CA 1
ATOM 6628 C C . PHE C 1 47 ? 12.018 82.977 2.481 1.00 8.02 43 PHE C C 1
ATOM 6629 O O . PHE C 1 47 ? 11.603 84.169 2.797 1.00 7.93 43 PHE C O 1
ATOM 6637 N N . GLN C 1 48 ? 11.705 81.903 3.179 1.00 8.20 44 GLN C N 1
ATOM 6638 C CA A GLN C 1 48 ? 10.807 81.979 4.346 0.50 8.30 44 GLN C CA 1
ATOM 6639 C CA B GLN C 1 48 ? 10.851 82.014 4.338 0.50 8.33 44 GLN C CA 1
ATOM 6640 C C . GLN C 1 48 ? 11.041 80.824 5.285 1.00 8.59 44 GLN C C 1
ATOM 6641 O O . GLN C 1 48 ? 11.515 79.796 4.876 1.00 8.60 44 GLN C O 1
ATOM 6652 N N . GLY C 1 49 ? 10.654 81.010 6.542 1.00 8.94 45 GLY C N 1
ATOM 6653 C CA . GLY C 1 49 ? 10.679 79.963 7.512 1.00 9.53 45 GLY C CA 1
ATOM 6654 C C . GLY C 1 49 ? 12.012 79.852 8.230 1.00 10.15 45 GLY C C 1
ATOM 6655 O O . GLY C 1 49 ? 12.893 80.718 8.082 1.00 10.08 45 GLY C O 1
ATOM 6656 N N . GLY C 1 50 ? 12.180 78.759 8.982 1.00 10.80 46 GLY C N 1
ATOM 6657 C CA . GLY C 1 50 ? 13.428 78.522 9.662 1.00 11.62 46 GLY C CA 1
ATOM 6658 C C . GLY C 1 50 ? 13.946 77.125 9.437 1.00 12.30 46 GLY C C 1
ATOM 6659 O O . GLY C 1 50 ? 13.920 76.604 8.320 1.00 12.09 46 GLY C O 1
ATOM 6660 N N . HIS C 1 51 ? 14.483 76.555 10.492 1.00 13.62 47 HIS C N 1
ATOM 6661 C CA . HIS C 1 51 ? 15.043 75.166 10.476 1.00 14.75 47 HIS C CA 1
ATOM 6662 C C . HIS C 1 51 ? 13.933 74.154 10.682 1.00 15.78 47 HIS C C 1
ATOM 6663 O O . HIS C 1 51 ? 13.968 73.280 11.583 1.00 15.95 47 HIS C O 1
ATOM 6670 N N . ASN C 1 52 ? 12.919 74.302 9.824 1.00 16.66 48 ASN C N 1
ATOM 6671 C CA . ASN C 1 52 ? 11.683 73.529 9.849 1.00 18.09 48 ASN C CA 1
ATOM 6672 C C . ASN C 1 52 ? 11.246 73.197 8.443 1.00 17.99 48 ASN C C 1
ATOM 6673 O O . ASN C 1 52 ? 10.103 72.900 8.238 1.00 18.13 48 ASN C O 1
ATOM 6678 N N . ALA C 1 53 ? 12.146 73.262 7.457 1.00 18.44 49 ALA C N 1
ATOM 6679 C CA . ALA C 1 53 ? 11.941 72.507 6.209 1.00 18.83 49 ALA C CA 1
ATOM 6680 C C . ALA C 1 53 ? 12.203 71.062 6.565 1.00 19.68 49 ALA C C 1
ATOM 6681 O O . ALA C 1 53 ? 12.450 70.735 7.719 1.00 20.27 49 ALA C O 1
ATOM 6683 N N . GLY C 1 54 ? 12.190 70.166 5.595 1.00 20.32 50 GLY C N 1
ATOM 6684 C CA . GLY C 1 54 ? 12.678 68.860 5.871 1.00 20.84 50 GLY C CA 1
ATOM 6685 C C . GLY C 1 54 ? 12.933 68.197 4.558 1.00 21.77 50 GLY C C 1
ATOM 6686 O O . GLY C 1 54 ? 12.006 67.956 3.805 1.00 24.43 50 GLY C O 1
ATOM 6687 N N . HIS C 1 55 ? 14.187 67.935 4.271 1.00 21.19 51 HIS C N 1
ATOM 6688 C CA . HIS C 1 55 ? 14.588 67.231 3.056 1.00 21.46 51 HIS C CA 1
ATOM 6689 C C . HIS C 1 55 ? 15.389 66.094 3.569 1.00 22.51 51 HIS C C 1
ATOM 6690 O O . HIS C 1 55 ? 16.405 66.318 4.257 1.00 21.78 51 HIS C O 1
ATOM 6697 N N . THR C 1 56 ? 14.881 64.872 3.354 1.00 22.87 52 THR C N 1
ATOM 6698 C CA . THR C 1 56 ? 15.568 63.643 3.765 1.00 25.17 52 THR C CA 1
ATOM 6699 C C . THR C 1 56 ? 16.666 63.171 2.797 1.00 26.63 52 THR C C 1
ATOM 6700 O O . THR C 1 56 ? 16.503 63.205 1.573 1.00 27.26 52 THR C O 1
ATOM 6704 N N . LEU C 1 57 ? 17.787 62.749 3.379 1.00 27.61 53 LEU C N 1
ATOM 6705 C CA . LEU C 1 57 ? 18.905 62.155 2.668 1.00 29.46 53 LEU C CA 1
ATOM 6706 C C . LEU C 1 57 ? 19.295 60.842 3.319 1.00 31.32 53 LEU C C 1
ATOM 6707 O O . LEU C 1 57 ? 19.126 60.679 4.545 1.00 30.34 53 LEU C O 1
ATOM 6712 N N . ILE C 1 58 ? 19.840 59.934 2.501 1.00 32.55 54 ILE C N 1
ATOM 6713 C CA . ILE C 1 58 ? 20.553 58.746 2.970 1.00 33.98 54 ILE C CA 1
ATOM 6714 C C . ILE C 1 58 ? 21.965 58.738 2.358 1.00 36.21 54 ILE C C 1
ATOM 6715 O O . ILE C 1 58 ? 22.970 58.622 3.066 1.00 39.08 54 ILE C O 1
ATOM 6720 N N . THR C 1 64 ? 19.738 61.285 7.344 1.00 24.58 60 THR C N 1
ATOM 6721 C CA . THR C 1 64 ? 19.981 62.756 7.532 1.00 23.42 60 THR C CA 1
ATOM 6722 C C . THR C 1 64 ? 18.912 63.699 6.953 1.00 22.73 60 THR C C 1
ATOM 6723 O O . THR C 1 64 ? 18.538 63.601 5.772 1.00 22.71 60 THR C O 1
ATOM 6727 N N . ILE C 1 65 ? 18.475 64.664 7.761 1.00 21.27 61 ILE C N 1
ATOM 6728 C CA . ILE C 1 65 ? 17.401 65.555 7.351 1.00 20.05 61 ILE C CA 1
ATOM 6729 C C . ILE C 1 65 ? 17.944 66.960 7.319 1.00 19.09 61 ILE C C 1
ATOM 6730 O O . ILE C 1 65 ? 18.458 67.441 8.328 1.00 18.96 61 ILE C O 1
ATOM 6735 N N . LEU C 1 66 ? 17.884 67.586 6.147 1.00 18.09 62 LEU C N 1
ATOM 6736 C CA . LEU C 1 66 ? 18.237 68.995 6.008 1.00 17.18 62 LEU C CA 1
ATOM 6737 C C . LEU C 1 66 ? 16.994 69.834 6.135 1.00 16.39 62 LEU C C 1
ATOM 6738 O O . LEU C 1 66 ? 15.994 69.607 5.432 1.00 16.27 62 LEU C O 1
ATOM 6743 N N . ARG C 1 67 ? 17.090 70.836 7.004 1.00 15.63 63 ARG C N 1
ATOM 6744 C CA . ARG C 1 67 ? 15.972 71.676 7.364 1.00 15.15 63 ARG C CA 1
ATOM 6745 C C . ARG C 1 67 ? 16.213 73.128 7.071 1.00 14.34 63 ARG C C 1
ATOM 6746 O O . ARG C 1 67 ? 15.265 73.890 7.009 1.00 13.84 63 ARG C O 1
ATOM 6754 N N . LEU C 1 68 ? 17.468 73.525 6.910 1.00 14.47 64 LEU C N 1
ATOM 6755 C CA . LEU C 1 68 ? 17.798 74.956 6.731 1.00 14.53 64 LEU C CA 1
ATOM 6756 C C . LEU C 1 68 ? 18.513 75.242 5.402 1.00 14.62 64 LEU C C 1
ATOM 6757 O O . LEU C 1 68 ? 18.069 76.065 4.586 1.00 13.88 64 LEU C O 1
ATOM 6762 N N . ILE C 1 69 ? 19.579 74.505 5.173 1.00 15.24 65 ILE C N 1
ATOM 6763 C CA . ILE C 1 69 ? 20.380 74.672 3.992 1.00 15.92 65 ILE C CA 1
ATOM 6764 C C . ILE C 1 69 ? 19.530 74.356 2.767 1.00 15.90 65 ILE C C 1
ATOM 6765 O O . ILE C 1 69 ? 18.879 73.318 2.717 1.00 16.54 65 ILE C O 1
ATOM 6770 N N . PRO C 1 70 ? 19.541 75.223 1.765 1.00 15.66 66 PRO C N 1
ATOM 6771 C CA . PRO C 1 70 ? 18.753 74.871 0.592 1.00 15.57 66 PRO C CA 1
ATOM 6772 C C . PRO C 1 70 ? 19.199 73.559 -0.034 1.00 16.34 66 PRO C C 1
ATOM 6773 O O . PRO C 1 70 ? 20.371 73.156 0.052 1.00 16.38 66 PRO C O 1
ATOM 6777 N N . SER C 1 71 ? 18.213 72.899 -0.618 1.00 16.75 67 SER C N 1
ATOM 6778 C CA . SER C 1 71 ? 18.356 71.573 -1.192 1.00 17.54 67 SER C CA 1
ATOM 6779 C C . SER C 1 71 ? 19.283 71.562 -2.413 1.00 18.10 67 SER C C 1
ATOM 6780 O O . SER C 1 71 ? 19.746 70.515 -2.833 1.00 18.77 67 SER C O 1
ATOM 6783 N N . GLY C 1 72 ? 19.578 72.725 -2.986 1.00 17.97 68 GLY C N 1
ATOM 6784 C CA . GLY C 1 72 ? 20.591 72.768 -4.046 1.00 18.28 68 GLY C CA 1
ATOM 6785 C C . GLY C 1 72 ? 21.969 72.199 -3.650 1.00 18.69 68 GLY C C 1
ATOM 6786 O O . GLY C 1 72 ? 22.754 71.811 -4.498 1.00 18.56 68 GLY C O 1
ATOM 6787 N N . ILE C 1 73 ? 22.255 72.197 -2.353 1.00 18.88 69 ILE C N 1
ATOM 6788 C CA . ILE C 1 73 ? 23.569 71.854 -1.844 1.00 19.78 69 ILE C CA 1
ATOM 6789 C C . ILE C 1 73 ? 23.957 70.432 -2.234 1.00 20.70 69 ILE C C 1
ATOM 6790 O O . ILE C 1 73 ? 25.127 70.183 -2.436 1.00 20.42 69 ILE C O 1
ATOM 6795 N N . MET C 1 74 ? 22.959 69.539 -2.393 1.00 22.05 70 MET C N 1
ATOM 6796 C CA . MET C 1 74 ? 23.186 68.136 -2.835 1.00 23.78 70 MET C CA 1
ATOM 6797 C C . MET C 1 74 ? 23.785 68.002 -4.244 1.00 25.34 70 MET C C 1
ATOM 6798 O O . MET C 1 74 ? 24.428 66.982 -4.547 1.00 27.10 70 MET C O 1
ATOM 6800 N N . ARG C 1 75 ? 23.602 69.015 -5.104 1.00 25.00 71 ARG C N 1
ATOM 6801 C CA . ARG C 1 75 ? 24.186 68.992 -6.447 1.00 25.88 71 ARG C CA 1
ATOM 6802 C C . ARG C 1 75 ? 25.468 69.854 -6.475 1.00 25.21 71 ARG C C 1
ATOM 6803 O O . ARG C 1 75 ? 25.420 71.052 -6.185 1.00 25.22 71 ARG C O 1
ATOM 6811 N N . GLU C 1 76 ? 26.615 69.238 -6.782 1.00 25.05 72 GLU C N 1
ATOM 6812 C CA . GLU C 1 76 ? 27.910 69.944 -6.768 1.00 24.88 72 GLU C CA 1
ATOM 6813 C C . GLU C 1 76 ? 27.860 71.124 -7.733 1.00 24.14 72 GLU C C 1
ATOM 6814 O O . GLU C 1 76 ? 27.312 71.014 -8.831 1.00 24.63 72 GLU C O 1
ATOM 6816 N N . GLY C 1 77 ? 28.381 72.267 -7.297 1.00 23.42 73 GLY C N 1
ATOM 6817 C CA . GLY C 1 77 ? 28.410 73.474 -8.109 1.00 22.81 73 GLY C CA 1
ATOM 6818 C C . GLY C 1 77 ? 27.250 74.470 -7.933 1.00 20.93 73 GLY C C 1
ATOM 6819 O O . GLY C 1 77 ? 27.435 75.622 -8.199 1.00 21.67 73 GLY C O 1
ATOM 6820 N N . VAL C 1 78 ? 26.065 74.017 -7.506 1.00 18.88 74 VAL C N 1
ATOM 6821 C CA . VAL C 1 78 ? 24.857 74.834 -7.457 1.00 16.89 74 VAL C CA 1
ATOM 6822 C C . VAL C 1 78 ? 24.968 75.844 -6.297 1.00 15.53 74 VAL C C 1
ATOM 6823 O O . VAL C 1 78 ? 25.316 75.481 -5.195 1.00 15.55 74 VAL C O 1
ATOM 6827 N N . ALA C 1 79 ? 24.697 77.109 -6.563 1.00 14.28 75 ALA C N 1
ATOM 6828 C CA . ALA C 1 79 ? 24.722 78.115 -5.497 1.00 13.18 75 ALA C CA 1
ATOM 6829 C C . ALA C 1 79 ? 23.471 78.038 -4.580 1.00 12.25 75 ALA C C 1
ATOM 6830 O O . ALA C 1 79 ? 22.344 77.937 -5.073 1.00 11.86 75 ALA C O 1
ATOM 6832 N N . CYS C 1 80 ? 23.658 78.065 -3.264 1.00 11.69 76 CYS C N 1
ATOM 6833 C CA . CYS C 1 80 ? 22.514 77.987 -2.308 1.00 11.09 76 CYS C CA 1
ATOM 6834 C C . CYS C 1 80 ? 22.338 79.283 -1.541 1.00 10.51 76 CYS C C 1
ATOM 6835 O O . CYS C 1 80 ? 23.266 79.735 -0.951 1.00 10.51 76 CYS C O 1
ATOM 6838 N N . TYR C 1 81 ? 21.154 79.868 -1.576 1.00 9.94 77 TYR C N 1
ATOM 6839 C CA . TYR C 1 81 ? 20.940 81.209 -0.932 1.00 9.62 77 TYR C CA 1
ATOM 6840 C C . TYR C 1 81 ? 19.984 81.115 0.265 1.00 9.25 77 TYR C C 1
ATOM 6841 O O . TYR C 1 81 ? 18.936 80.467 0.178 1.00 9.12 77 TYR C O 1
ATOM 6850 N N . ILE C 1 82 ? 20.354 81.720 1.386 1.00 9.07 78 ILE C N 1
ATOM 6851 C CA . ILE C 1 82 ? 19.410 81.866 2.512 1.00 8.81 78 ILE C CA 1
ATOM 6852 C C . ILE C 1 82 ? 18.962 83.303 2.447 1.00 8.57 78 ILE C C 1
ATOM 6853 O O . ILE C 1 82 ? 19.735 84.249 2.705 1.00 8.68 78 ILE C O 1
ATOM 6858 N N . GLY C 1 83 ? 17.729 83.488 1.998 1.00 8.32 79 GLY C N 1
ATOM 6859 C CA . GLY C 1 83 ? 17.209 84.818 1.757 1.00 8.16 79 GLY C CA 1
ATOM 6860 C C . GLY C 1 83 ? 16.937 85.614 2.988 1.00 8.14 79 GLY C C 1
ATOM 6861 O O . GLY C 1 83 ? 16.853 85.093 4.103 1.00 8.20 79 GLY C O 1
ATOM 6862 N N . ASN C 1 84 ? 16.663 86.882 2.812 1.00 8.10 80 ASN C N 1
ATOM 6863 C CA . ASN C 1 84 ? 16.413 87.743 3.965 1.00 8.21 80 ASN C CA 1
ATOM 6864 C C . ASN C 1 84 ? 15.176 87.391 4.811 1.00 8.24 80 ASN C C 1
ATOM 6865 O O . ASN C 1 84 ? 15.041 87.847 5.948 1.00 8.49 80 ASN C O 1
ATOM 6870 N N . GLY C 1 85 ? 14.231 86.668 4.210 1.00 8.21 81 GLY C N 1
ATOM 6871 C CA . GLY C 1 85 ? 12.959 86.360 4.869 1.00 8.23 81 GLY C CA 1
ATOM 6872 C C . GLY C 1 85 ? 13.052 85.179 5.810 1.00 8.42 81 GLY C C 1
ATOM 6873 O O . GLY C 1 85 ? 12.085 84.886 6.505 1.00 8.64 81 GLY C O 1
ATOM 6874 N N . VAL C 1 86 ? 14.215 84.519 5.832 1.00 8.52 82 VAL C N 1
ATOM 6875 C CA . VAL C 1 86 ? 14.480 83.400 6.699 1.00 8.76 82 VAL C CA 1
ATOM 6876 C C . VAL C 1 86 ? 14.719 83.889 8.122 1.00 9.07 82 VAL C C 1
ATOM 6877 O O . VAL C 1 86 ? 15.085 85.051 8.329 1.00 9.20 82 VAL C O 1
ATOM 6881 N N . VAL C 1 87 ? 14.361 83.066 9.099 1.00 9.35 83 VAL C N 1
ATOM 6882 C CA . VAL C 1 87 ? 14.853 83.238 10.472 1.00 9.78 83 VAL C CA 1
ATOM 6883 C C . VAL C 1 87 ? 15.910 82.167 10.699 1.00 10.23 83 VAL C C 1
ATOM 6884 O O . VAL C 1 87 ? 15.690 80.971 10.443 1.00 10.29 83 VAL C O 1
ATOM 6888 N N . LEU C 1 88 ? 17.110 82.614 11.065 1.00 10.64 84 LEU C N 1
ATOM 6889 C CA . LEU C 1 88 ? 18.290 81.729 11.065 1.00 11.09 84 LEU C CA 1
ATOM 6890 C C . LEU C 1 88 ? 18.816 81.403 12.467 1.00 11.78 84 LEU C C 1
ATOM 6891 O O . LEU C 1 88 ? 19.153 82.281 13.189 1.00 11.86 84 LEU C O 1
ATOM 6896 N N . SER C 1 89 ? 18.859 80.113 12.850 1.00 12.36 85 SER C N 1
ATOM 6897 C CA . SER C 1 89 ? 19.577 79.721 14.068 1.00 13.16 85 SER C CA 1
ATOM 6898 C C . SER C 1 89 ? 21.007 79.331 13.662 1.00 13.60 85 SER C C 1
ATOM 6899 O O . SER C 1 89 ? 21.220 78.310 12.973 1.00 13.49 85 SER C O 1
ATOM 6902 N N . PRO C 1 90 ? 21.998 80.146 14.053 1.00 14.14 86 PRO C N 1
ATOM 6903 C CA . PRO C 1 90 ? 23.394 79.718 13.783 1.00 14.64 86 PRO C CA 1
ATOM 6904 C C . PRO C 1 90 ? 23.737 78.261 14.184 1.00 15.46 86 PRO C C 1
ATOM 6905 O O . PRO C 1 90 ? 24.346 77.537 13.380 1.00 15.68 86 PRO C O 1
ATOM 6909 N N . GLU C 1 91 ? 23.307 77.817 15.372 1.00 16.18 87 GLU C N 1
ATOM 6910 C CA . GLU C 1 91 ? 23.625 76.488 15.855 1.00 17.16 87 GLU C CA 1
ATOM 6911 C C . GLU C 1 91 ? 23.054 75.431 14.912 1.00 16.49 87 GLU C C 1
ATOM 6912 O O . GLU C 1 91 ? 23.748 74.479 14.571 1.00 16.58 87 GLU C O 1
ATOM 6918 N N . ALA C 1 92 ? 21.803 75.652 14.458 1.00 15.69 88 ALA C N 1
ATOM 6919 C CA . ALA C 1 92 ? 21.132 74.760 13.494 1.00 15.28 88 ALA C CA 1
ATOM 6920 C C . ALA C 1 92 ? 21.907 74.731 12.170 1.00 15.01 88 ALA C C 1
ATOM 6921 O O . ALA C 1 92 ? 22.163 73.643 11.629 1.00 15.22 88 ALA C O 1
ATOM 6923 N N . LEU C 1 93 ? 22.331 75.901 11.707 1.00 14.54 89 LEU C N 1
ATOM 6924 C CA . LEU C 1 93 ? 23.099 76.022 10.437 1.00 14.38 89 LEU C CA 1
ATOM 6925 C C . LEU C 1 93 ? 24.404 75.213 10.502 1.00 15.10 89 LEU C C 1
ATOM 6926 O O . LEU C 1 93 ? 24.675 74.373 9.636 1.00 14.97 89 LEU C O 1
ATOM 6931 N N . PHE C 1 94 ? 25.165 75.442 11.555 1.00 15.77 90 PHE C N 1
ATOM 6932 C CA . PHE C 1 94 ? 26.489 74.853 11.656 1.00 16.66 90 PHE C CA 1
ATOM 6933 C C . PHE C 1 94 ? 26.399 73.403 11.969 1.00 17.24 90 PHE C C 1
ATOM 6934 O O . PHE C 1 94 ? 27.259 72.661 11.521 1.00 17.84 90 PHE C O 1
ATOM 6942 N N . LYS C 1 95 ? 25.290 72.952 12.568 1.00 17.02 91 LYS C N 1
ATOM 6943 C CA . LYS C 1 95 ? 25.077 71.512 12.691 1.00 18.23 91 LYS C CA 1
ATOM 6944 C C . LYS C 1 95 ? 24.896 70.845 11.288 1.00 18.45 91 LYS C C 1
ATOM 6945 O O . LYS C 1 95 ? 25.481 69.782 11.000 1.00 19.45 91 LYS C O 1
ATOM 6947 N N . GLU C 1 96 ? 24.091 71.465 10.422 1.00 17.43 92 GLU C N 1
ATOM 6948 C CA . GLU C 1 96 ? 23.863 70.893 9.078 1.00 17.54 92 GLU C CA 1
ATOM 6949 C C . GLU C 1 96 ? 25.106 70.905 8.175 1.00 17.48 92 GLU C C 1
ATOM 6950 O O . GLU C 1 96 ? 25.420 69.926 7.496 1.00 17.92 92 GLU C O 1
ATOM 6956 N N . ILE C 1 97 ? 25.807 72.018 8.202 1.00 16.74 93 ILE C N 1
ATOM 6957 C CA . ILE C 1 97 ? 27.074 72.170 7.504 1.00 17.04 93 ILE C CA 1
ATOM 6958 C C . ILE C 1 97 ? 28.070 71.051 7.899 1.00 18.94 93 ILE C C 1
ATOM 6959 O O . ILE C 1 97 ? 28.676 70.409 7.035 1.00 19.00 93 ILE C O 1
ATOM 6964 N N . GLY C 1 98 ? 28.205 70.817 9.210 1.00 20.16 94 GLY C N 1
ATOM 6965 C CA . GLY C 1 98 ? 29.029 69.735 9.720 1.00 22.30 94 GLY C CA 1
ATOM 6966 C C . GLY C 1 98 ? 28.632 68.324 9.326 1.00 23.89 94 GLY C C 1
ATOM 6967 O O . GLY C 1 98 ? 29.503 67.446 9.124 1.00 25.57 94 GLY C O 1
ATOM 6968 N N . GLU C 1 99 ? 27.341 68.042 9.269 1.00 24.01 95 GLU C N 1
ATOM 6969 C CA . GLU C 1 99 ? 26.926 66.742 8.798 1.00 25.85 95 GLU C CA 1
ATOM 6970 C C . GLU C 1 99 ? 27.252 66.565 7.325 1.00 25.31 95 GLU C C 1
ATOM 6971 O O . GLU C 1 99 ? 27.651 65.477 6.893 1.00 25.98 95 GLU C O 1
ATOM 6977 N N . LEU C 1 100 ? 27.043 67.625 6.562 1.00 23.49 96 LEU C N 1
ATOM 6978 C CA . LEU C 1 100 ? 27.319 67.618 5.123 1.00 23.61 96 LEU C CA 1
ATOM 6979 C C . LEU C 1 100 ? 28.839 67.547 4.829 1.00 24.53 96 LEU C C 1
ATOM 6980 O O . LEU C 1 100 ? 29.282 66.805 3.930 1.00 26.27 96 LEU C O 1
ATOM 6985 N N . GLU C 1 101 ? 29.647 68.294 5.579 1.00 24.27 97 GLU C N 1
ATOM 6986 C CA . GLU C 1 101 ? 31.111 68.227 5.399 1.00 25.34 97 GLU C CA 1
ATOM 6987 C C . GLU C 1 101 ? 31.707 66.864 5.772 1.00 27.55 97 GLU C C 1
ATOM 6988 O O . GLU C 1 101 ? 32.625 66.389 5.085 1.00 28.72 97 GLU C O 1
ATOM 6994 N N . GLU C 1 102 ? 31.192 66.246 6.851 1.00 28.29 98 GLU C N 1
ATOM 6995 C CA . GLU C 1 102 ? 31.574 64.873 7.277 1.00 30.53 98 GLU C CA 1
ATOM 6996 C C . GLU C 1 102 ? 31.201 63.792 6.240 1.00 31.82 98 GLU C C 1
ATOM 6997 O O . GLU C 1 102 ? 31.850 62.737 6.150 1.00 33.52 98 GLU C O 1
ATOM 6999 N N . ALA C 1 103 ? 30.155 64.057 5.466 1.00 31.32 99 ALA C N 1
ATOM 7000 C CA . ALA C 1 103 ? 29.767 63.197 4.335 1.00 32.58 99 ALA C CA 1
ATOM 7001 C C . ALA C 1 103 ? 30.521 63.558 3.051 1.00 32.80 99 ALA C C 1
ATOM 7002 O O . ALA C 1 103 ? 30.266 62.962 2.003 1.00 33.63 99 ALA C O 1
ATOM 7004 N N . GLY C 1 104 ? 31.407 64.555 3.136 1.00 32.25 100 GLY C N 1
ATOM 7005 C CA . GLY C 1 104 ? 32.350 64.879 2.074 1.00 32.65 100 GLY C CA 1
ATOM 7006 C C . GLY C 1 104 ? 31.887 65.854 1.015 1.00 31.41 100 GLY C C 1
ATOM 7007 O O . GLY C 1 104 ? 32.497 65.904 -0.043 1.00 32.17 100 GLY C O 1
ATOM 7008 N N . LEU C 1 105 ? 30.815 66.612 1.264 1.00 30.04 101 LEU C N 1
ATOM 7009 C CA . LEU C 1 105 ? 30.399 67.692 0.373 1.00 29.05 101 LEU C CA 1
ATOM 7010 C C . LEU C 1 105 ? 31.181 68.978 0.660 1.00 28.27 101 LEU C C 1
ATOM 7011 O O . LEU C 1 105 ? 31.718 69.159 1.749 1.00 29.54 101 LEU C O 1
ATOM 7016 N N . SER C 1 106 ? 31.203 69.881 -0.314 1.00 26.72 102 SER C N 1
ATOM 7017 C CA . SER C 1 106 ? 31.800 71.188 -0.156 1.00 25.40 102 SER C CA 1
ATOM 7018 C C . SER C 1 106 ? 30.634 72.126 -0.093 1.00 23.12 102 SER C C 1
ATOM 7019 O O . SER C 1 106 ? 29.846 72.180 -1.030 1.00 23.05 102 SER C O 1
ATOM 7022 N N . VAL C 1 107 ? 30.497 72.839 1.010 1.00 20.98 103 VAL C N 1
ATOM 7023 C CA . VAL C 1 107 ? 29.286 73.598 1.234 1.00 19.79 103 VAL C CA 1
ATOM 7024 C C . VAL C 1 107 ? 29.552 75.065 1.295 1.00 18.10 103 VAL C C 1
ATOM 7025 O O . VAL C 1 107 ? 28.885 75.810 0.635 1.00 17.83 103 VAL C O 1
ATOM 7029 N N . ARG C 1 108 ? 30.516 75.482 2.105 1.00 18.03 104 ARG C N 1
ATOM 7030 C CA . ARG C 1 108 ? 30.551 76.889 2.527 1.00 17.50 104 ARG C CA 1
ATOM 7031 C C . ARG C 1 108 ? 30.848 77.863 1.432 1.00 17.39 104 ARG C C 1
ATOM 7032 O O . ARG C 1 108 ? 30.328 79.002 1.463 1.00 17.29 104 ARG C O 1
ATOM 7040 N N . GLU C 1 109 ? 31.655 77.461 0.456 1.00 17.82 105 GLU C N 1
ATOM 7041 C CA . GLU C 1 109 ? 32.085 78.402 -0.620 1.00 18.41 105 GLU C CA 1
ATOM 7042 C C . GLU C 1 109 ? 30.884 78.814 -1.531 1.00 16.49 105 GLU C C 1
ATOM 7043 O O . GLU C 1 109 ? 30.952 79.802 -2.202 1.00 16.62 105 GLU C O 1
ATOM 7049 N N . ARG C 1 110 ? 29.815 78.023 -1.550 1.00 15.04 106 ARG C N 1
ATOM 7050 C CA . ARG C 1 110 ? 28.605 78.318 -2.362 1.00 13.89 106 ARG C CA 1
ATOM 7051 C C . ARG C 1 110 ? 27.303 78.459 -1.546 1.00 12.63 106 ARG C C 1
ATOM 7052 O O . ARG C 1 110 ? 26.183 78.306 -2.097 1.00 12.37 106 ARG C O 1
ATOM 7060 N N . LEU C 1 111 ? 27.442 78.765 -0.257 1.00 11.70 107 LEU C N 1
ATOM 7061 C CA . LEU C 1 111 ? 26.326 79.117 0.574 1.00 10.86 107 LEU C CA 1
ATOM 7062 C C . LEU C 1 111 ? 26.398 80.625 0.862 1.00 10.14 107 LEU C C 1
ATOM 7063 O O . LEU C 1 111 ? 27.393 81.087 1.411 1.00 10.36 107 LEU C O 1
ATOM 7068 N N . PHE C 1 112 ? 25.338 81.330 0.511 1.00 9.30 108 PHE C N 1
ATOM 7069 C CA . PHE C 1 112 ? 25.249 82.800 0.599 1.00 9.09 108 PHE C CA 1
ATOM 7070 C C . PHE C 1 112 ? 24.102 83.185 1.520 1.00 8.53 108 PHE C C 1
ATOM 7071 O O . PHE C 1 112 ? 22.978 82.794 1.261 1.00 8.29 108 PHE C O 1
ATOM 7079 N N . ILE C 1 113 ? 24.373 83.921 2.594 1.00 8.36 109 ILE C N 1
ATOM 7080 C CA . ILE C 1 113 ? 23.381 84.150 3.626 1.00 7.95 109 ILE C CA 1
ATOM 7081 C C . ILE C 1 113 ? 23.123 85.642 3.701 1.00 7.81 109 ILE C C 1
ATOM 7082 O O . ILE C 1 113 ? 24.054 86.397 3.931 1.00 8.15 109 ILE C O 1
ATOM 7087 N N . SER C 1 114 ? 21.870 86.053 3.541 1.00 7.43 110 SER C N 1
ATOM 7088 C CA . SER C 1 114 ? 21.512 87.461 3.509 1.00 7.54 110 SER C CA 1
ATOM 7089 C C . SER C 1 114 ? 21.967 88.208 4.770 1.00 7.72 110 SER C C 1
ATOM 7090 O O . SER C 1 114 ? 21.763 87.793 5.914 1.00 7.65 110 SER C O 1
ATOM 7093 N N . GLU C 1 115 ? 22.611 89.326 4.548 1.00 8.14 111 GLU C N 1
ATOM 7094 C CA . GLU C 1 115 ? 22.950 90.230 5.633 1.00 8.56 111 GLU C CA 1
ATOM 7095 C C . GLU C 1 115 ? 21.700 90.604 6.459 1.00 8.49 111 GLU C C 1
ATOM 7096 O O . GLU C 1 115 ? 21.803 90.931 7.662 1.00 8.79 111 GLU C O 1
ATOM 7098 N N . ALA C 1 116 ? 20.526 90.576 5.820 1.00 8.18 112 ALA C N 1
ATOM 7099 C CA . ALA C 1 116 ? 19.315 91.011 6.477 1.00 8.25 112 ALA C CA 1
ATOM 7100 C C . ALA C 1 116 ? 18.525 89.882 7.089 1.00 7.80 112 ALA C C 1
ATOM 7101 O O . ALA C 1 116 ? 17.494 90.137 7.720 1.00 8.01 112 ALA C O 1
ATOM 7103 N N . THR C 1 117 ? 18.926 88.617 6.850 1.00 7.40 113 THR C N 1
ATOM 7104 C CA . THR C 1 117 ? 18.287 87.508 7.549 1.00 7.16 113 THR C CA 1
ATOM 7105 C C . THR C 1 117 ? 18.137 87.735 9.040 1.00 7.31 113 THR C C 1
ATOM 7106 O O . THR C 1 117 ? 19.075 88.087 9.705 1.00 7.51 113 THR C O 1
ATOM 7110 N N . THR C 1 118 ? 16.951 87.475 9.560 1.00 7.38 114 THR C N 1
ATOM 7111 C CA . THR C 1 118 ? 16.666 87.591 11.015 1.00 7.71 114 THR C CA 1
ATOM 7112 C C . THR C 1 118 ? 17.259 86.436 11.827 1.00 7.90 114 THR C C 1
ATOM 7113 O O . THR C 1 118 ? 17.227 85.276 11.403 1.00 7.72 114 THR C O 1
ATOM 7117 N N . LEU C 1 119 ? 17.929 86.777 12.929 1.00 8.46 115 LEU C N 1
ATOM 7118 C CA . LEU C 1 119 ? 18.542 85.743 13.764 1.00 8.82 115 LEU C CA 1
ATOM 7119 C C . LEU C 1 119 ? 17.502 85.175 14.741 1.00 9.14 115 LEU C C 1
ATOM 7120 O O . LEU C 1 119 ? 16.646 85.905 15.240 1.00 9.19 115 LEU C O 1
ATOM 7125 N N . ILE C 1 120 ? 17.624 83.873 14.997 1.00 9.46 116 ILE C N 1
ATOM 7126 C CA . ILE C 1 120 ? 17.043 83.200 16.158 1.00 10.12 116 ILE C CA 1
ATOM 7127 C C . ILE C 1 120 ? 18.101 83.145 17.285 1.00 11.09 116 ILE C C 1
ATOM 7128 O O . ILE C 1 120 ? 19.191 82.595 17.107 1.00 11.80 116 ILE C O 1
ATOM 7133 N N . LEU C 1 121 ? 17.777 83.700 18.444 1.00 11.84 117 LEU C N 1
ATOM 7134 C CA . LEU C 1 121 ? 18.685 83.760 19.588 1.00 12.82 117 LEU C CA 1
ATOM 7135 C C . LEU C 1 121 ? 18.162 82.830 20.670 1.00 13.60 117 LEU C C 1
ATOM 7136 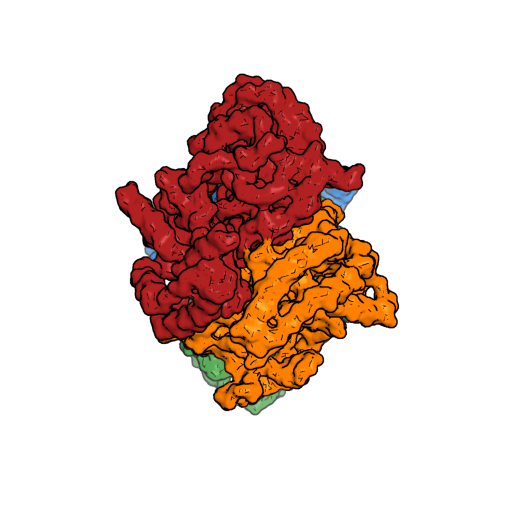O O . LEU C 1 121 ? 17.017 82.364 20.602 1.00 13.25 117 LEU C O 1
ATOM 7141 N N . PRO C 1 122 ? 18.993 82.538 21.695 1.00 14.73 118 PRO C N 1
ATOM 7142 C CA . PRO C 1 122 ? 18.524 81.674 22.812 1.00 15.49 118 PRO C CA 1
ATOM 7143 C C . PRO C 1 122 ? 17.199 82.120 23.511 1.00 15.61 118 PRO C C 1
ATOM 7144 O O . PRO C 1 122 ? 16.394 81.265 23.931 1.00 15.87 118 PRO C O 1
ATOM 7148 N N . TYR C 1 123 ? 16.947 83.426 23.647 1.00 15.50 119 TYR C N 1
ATOM 7149 C CA . TYR C 1 123 ? 15.732 83.827 24.340 1.00 15.78 119 TYR C CA 1
ATOM 7150 C C . TYR C 1 123 ? 14.483 83.495 23.508 1.00 14.79 119 TYR C C 1
ATOM 7151 O O . TYR C 1 123 ? 13.409 83.347 24.062 1.00 14.91 119 TYR C O 1
ATOM 7160 N N . HIS C 1 124 ? 14.636 83.354 22.185 1.00 13.72 120 HIS C N 1
ATOM 7161 C CA . HIS C 1 124 ? 13.507 82.969 21.323 1.00 13.04 120 HIS C CA 1
ATOM 7162 C C . HIS C 1 124 ? 13.151 81.535 21.631 1.00 13.50 120 HIS C C 1
ATOM 7163 O O . HIS C 1 124 ? 11.982 81.183 21.725 1.00 13.61 120 HIS C O 1
ATOM 7170 N N . ILE C 1 125 ? 14.173 80.703 21.819 1.00 14.05 121 ILE C N 1
ATOM 7171 C CA . ILE C 1 125 ? 13.963 79.334 22.199 1.00 14.94 121 ILE C CA 1
ATOM 7172 C C . ILE C 1 125 ? 13.340 79.237 23.615 1.00 15.81 121 ILE C C 1
ATOM 7173 O O . ILE C 1 125 ? 12.391 78.477 23.817 1.00 16.07 121 ILE C O 1
ATOM 7178 N N . ALA C 1 126 ? 13.830 80.042 24.567 1.00 16.25 122 ALA C N 1
ATOM 7179 C CA . ALA C 1 126 ? 13.267 80.078 25.904 1.00 17.22 122 ALA C CA 1
ATOM 7180 C C . ALA C 1 126 ? 11.804 80.556 25.913 1.00 17.05 122 ALA C C 1
ATOM 7181 O O . ALA C 1 126 ? 10.979 80.000 26.632 1.00 17.71 122 ALA C O 1
ATOM 7183 N N . ILE C 1 127 ? 11.457 81.536 25.072 1.00 16.23 123 ILE C N 1
ATOM 7184 C CA . ILE C 1 127 ? 10.075 81.976 24.972 1.00 16.09 123 ILE C CA 1
ATOM 7185 C C . ILE C 1 127 ? 9.167 80.842 24.464 1.00 16.51 123 ILE C C 1
ATOM 7186 O O . ILE C 1 127 ? 8.100 80.624 25.000 1.00 16.91 123 ILE C O 1
ATOM 7191 N N . ASP C 1 128 ? 9.589 80.116 23.444 1.00 16.71 124 ASP C N 1
ATOM 7192 C CA . ASP C 1 128 ? 8.817 78.952 22.998 1.00 17.39 124 ASP C CA 1
ATOM 7193 C C . ASP C 1 128 ? 8.684 77.897 24.092 1.00 18.60 124 ASP C C 1
ATOM 7194 O O . ASP C 1 128 ? 7.605 77.382 24.333 1.00 19.06 124 ASP C O 1
ATOM 7199 N N . GLN C 1 129 ? 9.780 77.586 24.764 1.00 19.37 125 GLN C N 1
ATOM 7200 C CA . GLN C 1 129 ? 9.750 76.617 25.857 1.00 20.85 125 GLN C CA 1
ATOM 7201 C C . GLN C 1 129 ? 8.790 77.004 26.999 1.00 21.75 125 GLN C C 1
ATOM 7202 O O . GLN C 1 129 ? 8.038 76.151 27.515 1.00 22.88 125 GLN C O 1
ATOM 7204 N N . ALA C 1 130 ? 8.824 78.267 27.416 1.00 21.44 126 ALA C N 1
ATOM 7205 C CA . ALA C 1 130 ? 7.942 78.723 28.456 1.00 22.30 126 ALA C CA 1
ATOM 7206 C C . ALA C 1 130 ? 6.492 78.639 27.977 1.00 23.02 126 ALA C C 1
ATOM 7207 O O . ALA C 1 130 ? 5.632 78.136 28.709 1.00 24.06 126 ALA C O 1
ATOM 7209 N N . ARG C 1 131 ? 6.217 79.079 26.745 1.00 22.63 127 ARG C N 1
ATOM 7210 C CA . ARG C 1 131 ? 4.854 78.991 26.210 1.00 23.17 127 ARG C CA 1
ATOM 7211 C C . ARG C 1 131 ? 4.354 77.545 26.218 1.00 25.30 127 ARG C C 1
ATOM 7212 O O . ARG C 1 131 ? 3.240 77.298 26.625 1.00 25.74 127 ARG C O 1
ATOM 7220 N N . GLU C 1 132 ? 5.168 76.602 25.755 1.00 27.38 128 GLU C N 1
ATOM 7221 C CA . GLU C 1 132 ? 4.751 75.186 25.716 1.00 29.96 128 GLU C CA 1
ATOM 7222 C C . GLU C 1 132 ? 4.329 74.752 27.128 1.00 31.72 128 GLU C C 1
ATOM 7223 O O . GLU C 1 132 ? 3.226 74.224 27.343 1.00 33.37 128 GLU C O 1
ATOM 7229 N N . ALA C 1 133 ? 5.203 75.005 28.094 1.00 31.86 129 ALA C N 1
ATOM 7230 C CA . ALA C 1 133 ? 4.921 74.669 29.476 1.00 33.51 129 ALA C CA 1
ATOM 7231 C C . ALA C 1 133 ? 3.994 75.752 30.065 1.00 33.53 129 ALA C C 1
ATOM 7232 O O . ALA C 1 133 ? 3.210 75.472 30.973 1.00 36.30 129 ALA C O 1
ATOM 7234 N N . GLY C 1 144 ? 8.379 76.610 15.489 1.00 25.76 140 GLY C N 1
ATOM 7235 C CA . GLY C 1 144 ? 8.750 76.092 16.803 1.00 24.81 140 GLY C CA 1
ATOM 7236 C C . GLY C 1 144 ? 10.208 76.382 16.907 1.00 22.94 140 GLY C C 1
ATOM 7237 O O . GLY C 1 144 ? 10.753 77.063 16.036 1.00 23.61 140 GLY C O 1
ATOM 7238 N N . ARG C 1 145 ? 10.867 75.901 17.964 1.00 21.35 141 ARG C N 1
ATOM 7239 C CA . ARG C 1 145 ? 12.277 76.022 18.001 1.00 19.21 141 ARG C CA 1
ATOM 7240 C C . ARG C 1 145 ? 12.732 77.515 17.962 1.00 16.78 141 ARG C C 1
ATOM 7241 O O . ARG C 1 145 ? 13.802 77.816 17.425 1.00 15.94 141 ARG C O 1
ATOM 7243 N N . GLY C 1 146 ? 11.907 78.438 18.469 1.00 15.23 142 GLY C N 1
ATOM 7244 C CA . GLY C 1 146 ? 12.275 79.888 18.493 1.00 13.97 142 GLY C CA 1
ATOM 7245 C C . GLY C 1 146 ? 11.887 80.681 17.255 1.00 12.76 142 GLY C C 1
ATOM 7246 O O . GLY C 1 146 ? 12.058 81.928 17.207 1.00 11.99 142 GLY C O 1
ATOM 7247 N N . ILE C 1 147 ? 11.354 79.984 16.263 1.00 12.15 143 ILE C N 1
ATOM 7248 C CA . ILE C 1 147 ? 10.970 80.587 14.955 1.00 11.62 143 ILE C CA 1
ATOM 7249 C C . ILE C 1 147 ? 9.898 81.674 15.090 1.00 11.15 143 ILE C C 1
ATOM 7250 O O . ILE C 1 147 ? 10.051 82.760 14.548 1.00 10.78 143 ILE C O 1
ATOM 7255 N N . GLY C 1 148 ? 8.820 81.372 15.796 1.00 9.48 144 GLY C N 1
ATOM 7256 C CA . GLY C 1 148 ? 7.725 82.360 16.007 1.00 9.47 144 GLY C CA 1
ATOM 7257 C C . GLY C 1 148 ? 8.201 83.585 16.732 1.00 8.96 144 GLY C C 1
ATOM 7258 O O . GLY C 1 148 ? 7.986 84.707 16.270 1.00 8.75 144 GLY C O 1
ATOM 7259 N N . PRO C 1 149 ? 8.841 83.402 17.905 1.00 9.08 145 PRO C N 1
ATOM 7260 C CA . PRO C 1 149 ? 9.407 84.570 18.622 1.00 8.80 145 PRO C CA 1
ATOM 7261 C C . PRO C 1 149 ? 10.405 85.391 17.794 1.00 8.30 145 PRO C C 1
ATOM 7262 O O . PRO C 1 149 ? 10.449 86.626 17.932 1.00 8.24 145 PRO C O 1
ATOM 7266 N N . ALA C 1 150 ? 11.172 84.757 16.915 1.00 7.98 146 ALA C N 1
ATOM 7267 C CA . ALA C 1 150 ? 12.079 85.541 16.021 1.00 7.66 146 ALA C CA 1
ATOM 7268 C C . ALA C 1 150 ? 11.284 86.424 15.045 1.00 7.47 146 ALA C C 1
ATOM 7269 O O . ALA C 1 150 ? 11.564 87.612 14.893 1.00 7.60 146 ALA C O 1
ATOM 7271 N N . TYR C 1 151 ? 10.293 85.857 14.391 1.00 7.58 147 TYR C N 1
ATOM 7272 C CA . TYR C 1 151 ? 9.372 86.661 13.544 1.00 7.75 147 TYR C CA 1
ATOM 7273 C C . TYR C 1 151 ? 8.614 87.744 14.364 1.00 8.21 147 TYR C C 1
ATOM 7274 O O . TYR C 1 151 ? 8.363 88.809 13.851 1.00 8.35 147 TYR C O 1
ATOM 7283 N N . GLU C 1 152 ? 8.348 87.505 15.654 1.00 8.71 148 GLU C N 1
ATOM 7284 C CA . GLU C 1 152 ? 7.703 88.533 16.508 1.00 9.40 148 GLU C CA 1
ATOM 7285 C C . GLU C 1 152 ? 8.615 89.737 16.795 1.00 9.27 148 GLU C C 1
ATOM 7286 O O . GLU C 1 152 ? 8.193 90.898 16.769 1.00 9.92 148 GLU C O 1
ATOM 7292 N N . ASP C 1 153 ? 9.880 89.466 17.022 1.00 8.90 149 ASP C N 1
ATOM 7293 C CA . ASP C 1 153 ? 10.868 90.537 17.150 1.00 9.01 149 ASP C CA 1
ATOM 7294 C C . ASP C 1 153 ? 11.076 91.274 15.840 1.00 8.55 149 ASP C C 1
ATOM 7295 O O . ASP C 1 153 ? 11.252 92.477 15.831 1.00 8.75 149 ASP C O 1
ATOM 7300 N N . LYS C 1 154 ? 11.063 90.562 14.728 1.00 7.98 150 LYS C N 1
ATOM 7301 C CA . LYS C 1 154 ? 11.142 91.224 13.424 1.00 7.94 150 LYS C CA 1
ATOM 7302 C C . LYS C 1 154 ? 10.046 92.293 13.231 1.00 8.57 150 LYS C C 1
ATOM 7303 O O . LYS C 1 154 ? 10.346 93.426 12.971 1.00 8.70 150 LYS C O 1
ATOM 7309 N N . VAL C 1 155 ? 8.775 91.886 13.285 1.00 8.96 151 VAL C N 1
ATOM 7310 C CA . VAL C 1 155 ? 7.683 92.819 13.090 1.00 9.85 151 VAL C CA 1
ATOM 7311 C C . VAL C 1 155 ? 7.653 93.889 14.221 1.00 10.42 151 VAL C C 1
ATOM 7312 O O . VAL C 1 155 ? 7.201 95.006 14.023 1.00 11.14 151 VAL C O 1
ATOM 7316 N N . GLY C 1 156 ? 8.195 93.547 15.389 1.00 10.38 152 GLY C N 1
ATOM 7317 C CA . GLY C 1 156 ? 8.306 94.535 16.462 1.00 11.22 152 GLY C CA 1
ATOM 7318 C C . GLY C 1 156 ? 9.434 95.526 16.273 1.00 11.67 152 GLY C C 1
ATOM 7319 O O . GLY C 1 156 ? 9.577 96.469 17.081 1.00 12.77 152 GLY C O 1
ATOM 7320 N N . ARG C 1 157 ? 10.194 95.362 15.195 1.00 11.59 153 ARG C N 1
ATOM 7321 C CA . ARG C 1 157 ? 11.274 96.264 14.818 1.00 12.35 153 ARG C CA 1
ATOM 7322 C C . ARG C 1 157 ? 12.385 96.342 15.886 1.00 12.38 153 ARG C C 1
ATOM 7323 O O . ARG C 1 157 ? 12.949 97.406 16.146 1.00 13.31 153 ARG C O 1
ATOM 7331 N N . ARG C 1 158 ? 12.658 95.212 16.528 1.00 11.92 154 ARG C N 1
ATOM 7332 C CA . ARG C 1 158 ? 13.749 95.124 17.471 1.00 12.28 154 ARG C CA 1
ATOM 7333 C C . ARG C 1 158 ? 14.675 93.972 17.201 1.00 11.38 154 ARG C C 1
ATOM 7334 O O . ARG C 1 158 ? 15.617 93.804 17.963 1.00 11.51 154 ARG C O 1
ATOM 7342 N N . ALA C 1 159 ? 14.415 93.180 16.152 1.00 10.38 155 ALA C N 1
ATOM 7343 C CA . ALA C 1 159 ? 15.261 92.031 15.816 1.00 9.73 155 ALA C CA 1
ATOM 7344 C C . ALA C 1 159 ? 16.713 92.357 15.504 1.00 9.86 155 ALA C C 1
ATOM 7345 O O . ALA C 1 159 ? 17.031 93.336 14.852 1.00 9.94 155 ALA C O 1
ATOM 7347 N N . LEU C 1 160 ? 17.572 91.453 15.943 1.00 9.73 156 LEU C N 1
ATOM 7348 C CA . LEU C 1 160 ? 18.951 91.392 15.546 1.00 9.94 156 LEU C CA 1
ATOM 7349 C C . LEU C 1 160 ? 19.023 90.560 14.298 1.00 9.63 156 LEU C C 1
ATOM 7350 O O . LEU C 1 160 ? 18.414 89.501 14.226 1.00 9.33 156 LEU C O 1
ATOM 7355 N N . ARG C 1 161 ? 19.770 91.066 13.307 1.00 9.74 157 ARG C N 1
ATOM 7356 C CA . ARG C 1 161 ? 19.915 90.388 12.037 1.00 9.24 157 ARG C CA 1
ATOM 7357 C C . ARG C 1 161 ? 21.380 89.997 11.832 1.00 9.42 157 ARG C C 1
ATOM 7358 O O . ARG C 1 161 ? 22.237 90.393 12.600 1.00 9.83 157 ARG C O 1
ATOM 7366 N N . VAL C 1 162 ? 21.606 89.076 10.898 1.00 9.00 158 VAL C N 1
ATOM 7367 C CA . VAL C 1 162 ? 22.916 88.552 10.614 1.00 9.35 158 VAL C CA 1
ATOM 7368 C C . VAL C 1 162 ? 24.016 89.624 10.567 1.00 10.31 158 VAL C C 1
ATOM 7369 O O . VAL C 1 162 ? 25.046 89.458 11.195 1.00 11.02 158 VAL C O 1
ATOM 7373 N N . GLN C 1 163 ? 23.778 90.740 9.867 1.00 10.52 159 GLN C N 1
ATOM 7374 C CA . GLN C 1 163 ? 24.788 91.793 9.756 1.00 11.46 159 GLN C CA 1
ATOM 7375 C C . GLN C 1 163 ? 25.169 92.371 11.119 1.00 12.21 159 GLN C C 1
ATOM 7376 O O . GLN C 1 163 ? 26.266 92.918 11.274 1.00 12.58 159 GLN C O 1
ATOM 7382 N N . ASP C 1 164 ? 24.266 92.230 12.097 1.00 11.99 160 ASP C N 1
ATOM 7383 C CA . ASP C 1 164 ? 24.452 92.867 13.388 1.00 13.05 160 ASP C CA 1
ATOM 7384 C C . ASP C 1 164 ? 25.540 92.209 14.228 1.00 13.94 160 ASP C C 1
ATOM 7385 O O . ASP C 1 164 ? 26.118 92.876 15.074 1.00 15.01 160 ASP C O 1
ATOM 7390 N N . LEU C 1 165 ? 25.881 90.952 13.907 1.00 13.74 161 LEU C N 1
ATOM 7391 C CA . LEU C 1 165 ? 26.923 90.212 14.594 1.00 14.72 161 LEU C CA 1
ATOM 7392 C C . LEU C 1 165 ? 28.303 90.823 14.388 1.00 16.42 161 LEU C C 1
ATOM 7393 O O . LEU C 1 165 ? 29.212 90.565 15.184 1.00 16.76 161 LEU C O 1
ATOM 7398 N N . PHE C 1 166 ? 28.449 91.650 13.331 1.00 17.10 162 PHE C N 1
ATOM 7399 C CA . PHE C 1 166 ? 29.754 92.175 12.956 1.00 18.84 162 PHE C CA 1
ATOM 7400 C C . PHE C 1 166 ? 30.066 93.574 13.533 1.00 21.08 162 PHE C C 1
ATOM 7401 O O . PHE C 1 166 ? 31.151 94.092 13.304 1.00 22.49 162 PHE C O 1
ATOM 7409 N N . ASP C 1 167 ? 29.154 94.135 14.344 1.00 21.76 163 ASP C N 1
ATOM 7410 C CA . ASP C 1 167 ? 29.516 95.193 15.273 1.00 23.79 163 ASP C CA 1
ATOM 7411 C C . ASP C 1 167 ? 29.207 94.779 16.698 1.00 23.73 163 ASP C C 1
ATOM 7412 O O . ASP C 1 167 ? 28.087 94.904 17.131 1.00 23.23 163 ASP C O 1
ATOM 7417 N N . ALA C 1 168 ? 30.215 94.317 17.440 1.00 24.73 164 ALA C N 1
ATOM 7418 C CA . ALA C 1 168 ? 29.970 93.654 18.721 1.00 25.05 164 ALA C CA 1
ATOM 7419 C C . ALA C 1 168 ? 29.394 94.601 19.758 1.00 25.56 164 ALA C C 1
ATOM 7420 O O . ALA C 1 168 ? 28.505 94.220 20.504 1.00 25.79 164 ALA C O 1
ATOM 7422 N N . ARG C 1 169 ? 29.881 95.841 19.794 1.00 26.41 165 ARG C N 1
ATOM 7423 C CA . ARG C 1 169 ? 29.353 96.862 20.728 1.00 26.61 165 ARG C CA 1
ATOM 7424 C C . ARG C 1 169 ? 27.834 97.099 20.578 1.00 25.28 165 ARG C C 1
ATOM 7425 O O . ARG C 1 169 ? 27.090 96.946 21.564 1.00 25.30 165 ARG C O 1
ATOM 7427 N N . THR C 1 170 ? 27.357 97.412 19.360 1.00 24.16 166 THR C N 1
ATOM 7428 C CA . THR C 1 170 ? 25.920 97.725 19.159 1.00 22.99 166 THR C CA 1
ATOM 7429 C C . THR C 1 170 ? 25.018 96.479 19.210 1.00 21.83 166 THR C C 1
ATOM 7430 O O . THR C 1 170 ? 23.810 96.561 19.554 1.00 21.53 166 THR C O 1
ATOM 7434 N N . PHE C 1 171 ? 25.581 95.335 18.828 1.00 21.01 167 PHE C N 1
ATOM 7435 C CA . PHE C 1 171 ? 24.904 94.077 19.074 1.00 19.59 167 PHE C CA 1
ATOM 7436 C C . PHE C 1 171 ? 24.601 93.869 20.555 1.00 19.87 167 PHE C C 1
ATOM 7437 O O . PHE C 1 171 ? 23.493 93.496 20.893 1.00 19.26 167 PHE C O 1
ATOM 7445 N N . ALA C 1 172 ? 25.583 94.082 21.433 1.00 21.03 168 ALA C N 1
ATOM 7446 C CA . ALA C 1 172 ? 25.359 94.002 22.892 1.00 21.62 168 ALA C CA 1
ATOM 7447 C C . ALA C 1 172 ? 24.319 94.996 23.407 1.00 21.59 168 ALA C C 1
ATOM 7448 O O . ALA C 1 172 ? 23.502 94.637 24.271 1.00 20.80 168 ALA C O 1
ATOM 7450 N N . ASP C 1 173 ? 24.378 96.242 22.902 1.00 22.15 169 ASP C N 1
ATOM 7451 C CA . ASP C 1 173 ? 23.409 97.301 23.237 1.00 22.31 169 ASP C CA 1
ATOM 7452 C C . ASP C 1 173 ? 21.957 96.924 22.955 1.00 21.47 169 ASP C C 1
ATOM 7453 O O . ASP C 1 173 ? 21.073 97.129 23.790 1.00 22.41 169 ASP C O 1
ATOM 7458 N N . ARG C 1 174 ? 21.712 96.375 21.768 1.00 20.79 170 ARG C N 1
ATOM 7459 C CA . ARG C 1 174 ? 20.366 95.963 21.355 1.00 19.39 170 ARG C CA 1
ATOM 7460 C C . ARG C 1 174 ? 19.918 94.693 22.061 1.00 19.09 170 ARG C C 1
ATOM 7461 O O . ARG C 1 174 ? 18.740 94.543 22.377 1.00 18.44 170 ARG C O 1
ATOM 7463 N N . LEU C 1 175 ? 20.854 93.775 22.284 1.00 19.15 171 LEU C N 1
ATOM 7464 C CA . LEU C 1 175 ? 20.580 92.551 23.050 1.00 19.21 171 LEU C CA 1
ATOM 7465 C C . LEU C 1 175 ? 20.170 92.879 24.473 1.00 19.65 171 LEU C C 1
ATOM 7466 O O . LEU C 1 175 ? 19.242 92.310 24.998 1.00 18.96 171 LEU C O 1
ATOM 7471 N N . ARG C 1 176 ? 20.880 93.803 25.092 1.00 21.19 172 ARG C N 1
ATOM 7472 C CA . ARG C 1 176 ? 20.524 94.263 26.421 1.00 22.38 172 ARG C CA 1
ATOM 7473 C C . ARG C 1 176 ? 19.084 94.725 26.456 1.00 21.12 172 ARG C C 1
ATOM 7474 O O . ARG C 1 176 ? 18.309 94.295 27.300 1.00 20.70 172 ARG C O 1
ATOM 7482 N N . GLU C 1 177 ? 18.746 95.637 25.560 1.00 20.87 173 GLU C N 1
ATOM 7483 C CA . GLU C 1 177 ? 17.368 96.162 25.445 1.00 20.43 173 GLU C CA 1
ATOM 7484 C C . GLU C 1 177 ? 16.346 95.040 25.258 1.00 18.79 173 GLU C C 1
ATOM 7485 O O . GLU C 1 177 ? 15.346 94.977 25.972 1.00 18.75 173 GLU C O 1
ATOM 7487 N N . ASN C 1 178 ? 16.610 94.130 24.324 1.00 17.97 174 ASN C N 1
ATOM 7488 C CA . ASN C 1 178 ? 15.670 93.044 24.065 1.00 17.10 174 ASN C CA 1
ATOM 7489 C C . ASN C 1 178 ? 15.488 92.172 25.261 1.00 16.99 174 ASN C C 1
ATOM 7490 O O . ASN C 1 178 ? 14.361 91.761 25.567 1.00 17.05 174 ASN C O 1
ATOM 7495 N N . LEU C 1 179 ? 16.598 91.862 25.927 1.00 17.48 175 LEU C N 1
ATOM 7496 C CA . LEU C 1 179 ? 16.532 91.032 27.111 1.00 18.02 175 LEU C CA 1
ATOM 7497 C C . LEU C 1 179 ? 15.787 91.712 28.246 1.00 18.43 175 LEU C C 1
ATOM 7498 O O . LEU C 1 179 ? 15.069 91.047 28.947 1.00 18.98 175 LEU C O 1
ATOM 7503 N N . ASP C 1 180 ? 15.914 93.027 28.425 1.00 18.66 176 ASP C N 1
ATOM 7504 C CA . ASP C 1 180 ? 15.128 93.721 29.454 1.00 19.59 176 ASP C CA 1
ATOM 7505 C C . ASP C 1 180 ? 13.657 93.328 29.315 1.00 18.83 176 ASP C C 1
ATOM 7506 O O . ASP C 1 180 ? 12.982 92.983 30.299 1.00 18.82 176 ASP C O 1
ATOM 7511 N N . PHE C 1 181 ? 13.152 93.411 28.084 1.00 18.22 177 PHE C N 1
ATOM 7512 C CA . PHE C 1 181 ? 11.748 93.193 27.849 1.00 17.97 177 PHE C CA 1
ATOM 7513 C C . PHE C 1 181 ? 11.450 91.688 27.867 1.00 16.91 177 PHE C C 1
ATOM 7514 O O . PHE C 1 181 ? 10.575 91.269 28.611 1.00 16.51 177 PHE C O 1
ATOM 7522 N N . HIS C 1 182 ? 12.198 90.885 27.125 1.00 15.88 178 HIS C N 1
ATOM 7523 C CA . HIS C 1 182 ? 11.880 89.449 27.096 1.00 15.97 178 HIS C CA 1
ATOM 7524 C C . HIS C 1 182 ? 12.040 88.722 28.417 1.00 16.27 178 HIS C C 1
ATOM 7525 O O . HIS C 1 182 ? 11.210 87.898 28.745 1.00 16.20 178 HIS C O 1
ATOM 7532 N N . ASN C 1 183 ? 13.068 89.059 29.200 1.00 16.71 179 ASN C N 1
ATOM 7533 C CA . ASN C 1 183 ? 13.172 88.552 30.564 1.00 17.59 179 ASN C CA 1
ATOM 7534 C C . ASN C 1 183 ? 12.010 88.986 31.489 1.00 18.13 179 ASN C C 1
ATOM 7535 O O . ASN C 1 183 ? 11.581 88.211 32.366 1.00 18.13 179 ASN C O 1
ATOM 7540 N N . PHE C 1 184 ? 11.516 90.214 31.320 1.00 18.37 180 PHE C N 1
ATOM 7541 C CA . PHE C 1 184 ? 10.354 90.644 32.109 1.00 19.08 180 PHE C CA 1
ATOM 7542 C C . PHE C 1 184 ? 9.175 89.740 31.767 1.00 18.45 180 PHE C C 1
ATOM 7543 O O . PHE C 1 184 ? 8.519 89.216 32.659 1.00 18.76 180 PHE C O 1
ATOM 7551 N N . VAL C 1 185 ? 8.950 89.528 30.480 1.00 17.23 181 VAL C N 1
ATOM 7552 C CA . VAL C 1 185 ? 7.842 88.668 30.021 1.00 17.07 181 VAL C CA 1
ATOM 7553 C C . VAL C 1 185 ? 8.063 87.215 30.474 1.00 17.05 181 VAL C C 1
ATOM 7554 O O . VAL C 1 185 ? 7.156 86.574 30.995 1.00 17.39 181 VAL C O 1
ATOM 7558 N N . LEU C 1 186 ? 9.276 86.724 30.328 1.00 16.92 182 LEU C N 1
ATOM 7559 C CA . LEU C 1 186 ? 9.563 85.318 30.680 1.00 17.81 182 LEU C CA 1
ATOM 7560 C C . LEU C 1 186 ? 9.323 85.071 32.187 1.00 19.00 182 LEU C C 1
ATOM 7561 O O . LEU C 1 186 ? 8.645 84.121 32.561 1.00 20.20 182 LEU C O 1
ATOM 7566 N N . THR C 1 187 ? 9.867 85.931 33.047 1.00 19.49 183 THR C N 1
ATOM 7567 C CA . THR C 1 187 ? 9.872 85.676 34.486 1.00 20.75 183 THR C CA 1
ATOM 7568 C C . THR C 1 187 ? 8.568 86.081 35.199 1.00 21.57 183 THR C C 1
ATOM 7569 O O . THR C 1 187 ? 8.096 85.378 36.138 1.00 22.66 183 THR C O 1
ATOM 7573 N N . GLN C 1 188 ? 7.996 87.204 34.766 1.00 21.35 184 GLN C N 1
ATOM 7574 C CA . GLN C 1 188 ? 6.796 87.754 35.363 1.00 22.14 184 GLN C CA 1
ATOM 7575 C C . GLN C 1 188 ? 5.478 87.346 34.667 1.00 21.88 184 GLN C C 1
ATOM 7576 O O . GLN C 1 188 ? 4.428 87.428 35.286 1.00 21.93 184 GLN C O 1
ATOM 7582 N N . TYR C 1 189 ? 5.513 86.883 33.418 1.00 21.51 185 TYR C N 1
ATOM 7583 C CA . TYR C 1 189 ? 4.271 86.453 32.739 1.00 21.87 185 TYR C CA 1
ATOM 7584 C C . TYR C 1 189 ? 4.176 84.946 32.379 1.00 22.73 185 TYR C C 1
ATOM 7585 O O . TYR C 1 189 ? 3.160 84.309 32.643 1.00 23.69 185 TYR C O 1
ATOM 7594 N N . LEU C 1 190 ? 5.217 84.378 31.791 1.00 22.98 186 LEU C N 1
ATOM 7595 C CA . LEU C 1 190 ? 5.157 82.994 31.290 1.00 23.30 186 LEU C CA 1
ATOM 7596 C C . LEU C 1 190 ? 5.677 81.987 32.288 1.00 24.96 186 LEU C C 1
ATOM 7597 O O . LEU C 1 190 ? 5.715 80.784 31.986 1.00 26.36 186 LEU C O 1
ATOM 7602 N N . GLY C 1 191 ? 6.122 82.460 33.453 1.00 25.19 187 GLY C N 1
ATOM 7603 C CA . GLY C 1 191 ? 6.665 81.592 34.468 1.00 26.56 187 GLY C CA 1
ATOM 7604 C C . GLY C 1 191 ? 7.930 80.841 34.086 1.00 26.58 187 GLY C C 1
ATOM 7605 O O . GLY C 1 191 ? 8.099 79.715 34.493 1.00 28.48 187 GLY C O 1
ATOM 7606 N N . GLY C 1 192 ? 8.810 81.462 33.311 1.00 25.46 188 GLY C N 1
ATOM 7607 C CA . GLY C 1 192 ? 10.050 80.828 32.854 1.00 25.53 188 GLY C CA 1
ATOM 7608 C C . GLY C 1 192 ? 11.265 81.521 33.444 1.00 25.92 188 GLY C C 1
ATOM 7609 O O . GLY C 1 192 ? 11.132 82.552 34.118 1.00 25.96 188 GLY C O 1
ATOM 7610 N N . ALA C 1 193 ? 12.459 80.972 33.202 1.00 25.94 189 ALA C N 1
ATOM 7611 C CA . ALA C 1 193 ? 13.687 81.559 33.799 1.00 26.20 189 ALA C CA 1
ATOM 7612 C C . ALA C 1 193 ? 14.240 82.684 32.923 1.00 24.75 189 ALA C C 1
ATOM 7613 O O . ALA C 1 193 ? 14.086 82.667 31.686 1.00 23.63 189 ALA C O 1
ATOM 7615 N N . ALA C 1 194 ? 14.863 83.681 33.551 1.00 24.87 190 ALA C N 1
ATOM 7616 C CA . ALA C 1 194 ? 15.516 84.743 32.778 1.00 23.78 190 ALA C CA 1
ATOM 7617 C C . ALA C 1 194 ? 16.611 84.095 31.934 1.00 23.69 190 ALA C C 1
ATOM 7618 O O . ALA C 1 194 ? 17.179 83.078 32.308 1.00 24.54 190 ALA C O 1
ATOM 7620 N N . VAL C 1 195 ? 16.871 84.673 30.775 1.00 23.16 191 VAL C N 1
ATOM 7621 C CA . VAL C 1 195 ? 18.014 84.294 29.961 1.00 22.94 191 VAL C CA 1
ATOM 7622 C C . VAL C 1 195 ? 19.108 85.323 30.241 1.00 23.61 191 VAL C C 1
ATOM 7623 O O . VAL C 1 195 ? 18.849 86.533 30.286 1.00 23.17 191 VAL C O 1
ATOM 7627 N N . ASP C 1 196 ? 20.316 84.828 30.486 1.00 24.47 192 ASP C N 1
ATOM 7628 C CA . ASP C 1 196 ? 21.418 85.656 30.926 1.00 25.32 192 ASP C CA 1
ATOM 7629 C C . ASP C 1 196 ? 22.026 86.396 29.742 1.00 24.81 192 ASP C C 1
ATOM 7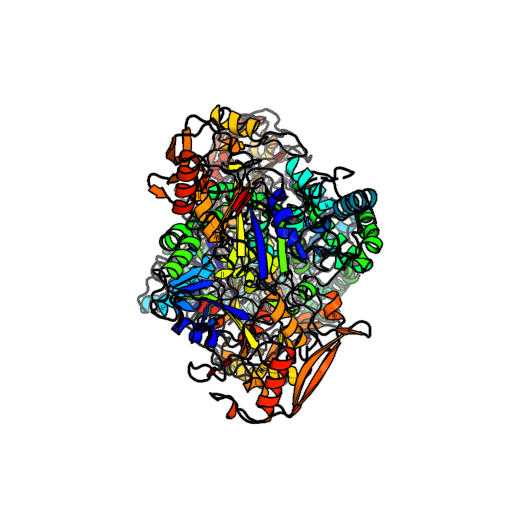630 O O . ASP C 1 196 ? 22.304 85.810 28.682 1.00 23.34 192 ASP C O 1
ATOM 7635 N N . PHE C 1 197 ? 22.227 87.692 29.930 1.00 25.38 193 PHE C N 1
ATOM 7636 C CA . PHE C 1 197 ? 22.828 88.531 28.922 1.00 25.26 193 PHE C CA 1
ATOM 7637 C C . PHE C 1 197 ? 24.214 88.045 28.399 1.00 26.15 193 PHE C C 1
ATOM 7638 O O . PHE C 1 197 ? 24.394 87.830 27.178 1.00 25.14 193 PHE C O 1
ATOM 7646 N N . GLN C 1 198 ? 25.196 87.904 29.296 1.00 26.89 194 GLN C N 1
ATOM 7647 C CA . GLN C 1 198 ? 26.587 87.673 28.863 1.00 27.42 194 GLN C CA 1
ATOM 7648 C C . GLN C 1 198 ? 26.748 86.329 28.156 1.00 26.18 194 GLN C C 1
ATOM 7649 O O . GLN C 1 198 ? 27.475 86.231 27.182 1.00 25.43 194 GLN C O 1
ATOM 7655 N N . ALA C 1 199 ? 26.066 85.307 28.650 1.00 25.42 195 ALA C N 1
ATOM 7656 C CA . ALA C 1 199 ? 26.132 84.001 28.051 1.00 25.15 195 ALA C CA 1
ATOM 7657 C C . ALA C 1 199 ? 25.547 84.039 26.640 1.00 23.49 195 ALA C C 1
ATOM 7658 O O . ALA C 1 199 ? 26.051 83.360 25.722 1.00 23.49 195 ALA C O 1
ATOM 7660 N N . THR C 1 200 ? 24.463 84.813 26.477 1.00 22.05 196 THR C N 1
ATOM 7661 C CA . THR C 1 200 ? 23.799 84.956 25.191 1.00 20.65 196 THR C CA 1
ATOM 7662 C C . THR C 1 200 ? 24.680 85.767 24.243 1.00 20.83 196 THR C C 1
ATOM 7663 O O . THR C 1 200 ? 24.849 85.392 23.083 1.00 20.20 196 THR C O 1
ATOM 7667 N N . LEU C 1 201 ? 25.264 86.850 24.761 1.00 21.84 197 LEU C N 1
ATOM 7668 C CA . LEU C 1 201 ? 26.199 87.672 23.995 1.00 22.33 197 LEU C CA 1
ATOM 7669 C C . LEU C 1 201 ? 27.358 86.816 23.465 1.00 23.58 197 LEU C C 1
ATOM 7670 O O . LEU C 1 201 ? 27.640 86.851 22.263 1.00 23.53 197 LEU C O 1
ATOM 7675 N N . ASP C 1 202 ? 27.999 86.041 24.352 1.00 25.25 198 ASP C N 1
ATOM 7676 C CA . ASP C 1 202 ? 29.131 85.163 23.992 1.00 26.42 198 ASP C CA 1
ATOM 7677 C C . ASP C 1 202 ? 28.759 84.110 22.967 1.00 25.13 198 ASP C C 1
ATOM 7678 O O . ASP C 1 202 ? 29.533 83.829 22.026 1.00 25.25 198 ASP C O 1
ATOM 7683 N N . THR C 1 203 ? 27.615 83.462 23.178 1.00 23.81 199 THR C N 1
ATOM 7684 C CA . THR C 1 203 ? 27.130 82.424 22.243 1.00 22.82 199 THR C CA 1
ATOM 7685 C C . THR C 1 203 ? 26.968 82.972 20.810 1.00 20.89 199 THR C C 1
ATOM 7686 O O . THR C 1 203 ? 27.423 82.368 19.864 1.00 20.95 199 THR C O 1
ATOM 7690 N N . MET C 1 204 ? 26.314 84.126 20.674 1.00 19.28 200 MET C N 1
ATOM 7691 C CA . MET C 1 204 ? 26.015 84.695 19.372 1.00 17.50 200 MET C CA 1
ATOM 7692 C C . MET C 1 204 ? 27.278 85.241 18.654 1.00 17.89 200 MET C C 1
ATOM 7693 O O . MET C 1 204 ? 27.494 84.984 17.472 1.00 16.99 200 MET C O 1
ATOM 7698 N N . LEU C 1 205 ? 28.130 85.955 19.385 1.00 19.19 201 LEU C N 1
ATOM 7699 C CA . LEU C 1 205 ? 29.368 86.485 18.795 1.00 19.82 201 LEU C CA 1
ATOM 7700 C C . LEU C 1 205 ? 30.340 85.356 18.413 1.00 20.83 201 LEU C C 1
ATOM 7701 O O . LEU C 1 205 ? 31.141 85.503 17.488 1.00 20.95 201 LEU C O 1
ATOM 7706 N N . GLY C 1 206 ? 30.232 84.215 19.090 1.00 21.13 202 GLY C N 1
ATOM 7707 C CA . GLY C 1 206 ? 31.046 83.073 18.761 1.00 22.30 202 GLY C CA 1
ATOM 7708 C C . GLY C 1 206 ? 30.782 82.495 17.386 1.00 21.49 202 GLY C C 1
ATOM 7709 O O . GLY C 1 206 ? 31.551 81.666 16.912 1.00 22.86 202 GLY C O 1
ATOM 7710 N N . TYR C 1 207 ? 29.672 82.896 16.770 1.00 20.10 203 TYR C N 1
ATOM 7711 C CA . TYR C 1 207 ? 29.315 82.496 15.401 1.00 19.12 203 TYR C CA 1
ATOM 7712 C C . TYR C 1 207 ? 29.830 83.432 14.309 1.00 18.68 203 TYR C C 1
ATOM 7713 O O . TYR C 1 207 ? 29.893 83.029 13.151 1.00 18.27 203 TYR C O 1
ATOM 7722 N N . ALA C 1 208 ? 30.158 84.664 14.671 1.00 18.71 204 ALA C N 1
ATOM 7723 C CA . ALA C 1 208 ? 30.555 85.699 13.687 1.00 18.71 204 ALA C CA 1
ATOM 7724 C C . ALA C 1 208 ? 31.683 85.281 12.700 1.00 19.45 204 ALA C C 1
ATOM 7725 O O . ALA C 1 208 ? 31.549 85.400 11.477 1.00 18.82 204 ALA C O 1
ATOM 7727 N N . ASP C 1 209 ? 32.804 84.830 13.224 1.00 20.81 205 ASP C N 1
ATOM 7728 C CA . ASP C 1 209 ? 33.927 84.463 12.348 1.00 21.93 205 ASP C CA 1
ATOM 7729 C C . ASP C 1 209 ? 33.562 83.334 11.367 1.00 20.86 205 ASP C C 1
ATOM 7730 O O . ASP C 1 209 ? 33.936 83.396 10.204 1.00 20.24 205 ASP C O 1
ATOM 7735 N N . ARG C 1 210 ? 32.849 82.311 11.841 1.00 20.05 206 ARG C N 1
ATOM 7736 C CA . ARG C 1 210 ? 32.422 81.250 10.928 1.00 19.60 206 ARG C CA 1
ATOM 7737 C C . ARG C 1 210 ? 31.379 81.791 9.892 1.00 17.57 206 ARG C C 1
ATOM 7738 O O . ARG C 1 210 ? 31.439 81.441 8.709 1.00 17.33 206 ARG C O 1
ATOM 7746 N N . LEU C 1 211 ? 30.435 82.614 10.338 1.00 16.30 207 LEU C N 1
ATOM 7747 C CA . LEU C 1 211 ? 29.382 83.146 9.420 1.00 14.85 207 LEU C CA 1
ATOM 7748 C C . LEU C 1 211 ? 29.952 84.114 8.361 1.00 14.81 207 LEU C C 1
ATOM 7749 O O . LEU C 1 211 ? 29.490 84.102 7.201 1.00 14.00 207 LEU C O 1
ATOM 7754 N N . ARG C 1 212 ? 31.000 84.838 8.727 1.00 15.66 208 ARG C N 1
ATOM 7755 C CA . ARG C 1 212 ? 31.499 85.968 7.921 1.00 16.16 208 ARG C CA 1
ATOM 7756 C C . ARG C 1 212 ? 31.647 85.679 6.435 1.00 15.74 208 ARG C C 1
ATOM 7757 O O . ARG C 1 212 ? 31.030 86.385 5.652 1.00 15.24 208 ARG C O 1
ATOM 7765 N N . PRO C 1 213 ? 32.431 84.636 6.054 1.00 16.28 209 PRO C N 1
ATOM 7766 C CA . PRO C 1 213 ? 32.693 84.338 4.633 1.00 16.01 209 PRO C CA 1
ATOM 7767 C C . PRO C 1 213 ? 31.441 84.095 3.822 1.00 14.79 209 PRO C C 1
ATOM 7768 O O . PRO C 1 213 ? 31.485 84.153 2.607 1.00 14.63 209 PRO C O 1
ATOM 7772 N N . MET C 1 214 ? 30.332 83.777 4.470 1.00 13.88 210 MET C N 1
ATOM 7773 C CA . MET C 1 214 ? 29.116 83.370 3.756 1.00 12.95 210 MET C CA 1
ATOM 7774 C C . MET C 1 214 ? 28.116 84.488 3.622 1.00 11.83 210 MET C C 1
ATOM 7775 O O . MET C 1 214 ? 27.140 84.384 2.845 1.00 11.39 210 MET C O 1
ATOM 7780 N N . VAL C 1 215 ? 28.313 85.553 4.392 1.00 11.80 211 VAL C N 1
ATOM 7781 C CA . VAL C 1 215 ? 27.385 86.694 4.360 1.00 11.06 211 VAL C CA 1
ATOM 7782 C C . VAL C 1 215 ? 27.448 87.436 3.007 1.00 11.16 211 VAL C C 1
ATOM 7783 O O . VAL C 1 215 ? 28.527 87.762 2.474 1.00 12.02 211 VAL C O 1
ATOM 7787 N N . ALA C 1 216 ? 26.267 87.701 2.478 1.00 10.35 212 ALA C N 1
ATOM 7788 C CA . ALA C 1 216 ? 26.151 88.300 1.173 1.00 10.39 212 ALA C CA 1
ATOM 7789 C C . ALA C 1 216 ? 24.948 89.224 0.956 1.00 9.68 212 ALA C C 1
ATOM 7790 O O . ALA C 1 216 ? 23.955 89.189 1.689 1.00 9.26 212 ALA C O 1
ATOM 7792 N N . ASP C 1 217 ? 24.975 89.880 -0.192 1.00 9.75 213 ASP C N 1
ATOM 7793 C CA . ASP C 1 217 ? 23.822 90.636 -0.693 1.00 9.55 213 ASP C CA 1
ATOM 7794 C C . ASP C 1 217 ? 23.125 89.687 -1.632 1.00 9.10 213 ASP C C 1
ATOM 7795 O O . ASP C 1 217 ? 23.421 89.644 -2.841 1.00 9.26 213 ASP C O 1
ATOM 7800 N N . VAL C 1 218 ? 22.254 88.850 -1.044 1.00 8.40 214 VAL C N 1
ATOM 7801 C CA . VAL C 1 218 ? 21.556 87.859 -1.785 1.00 8.23 214 VAL C CA 1
ATOM 7802 C C . VAL C 1 218 ? 20.673 88.505 -2.847 1.00 8.55 214 VAL C C 1
ATOM 7803 O O . VAL C 1 218 ? 20.629 88.039 -3.966 1.00 8.62 214 VAL C O 1
ATOM 7807 N N . SER C 1 219 ? 20.027 89.625 -2.528 1.00 8.74 215 SER C N 1
ATOM 7808 C CA . SER C 1 219 ? 19.084 90.221 -3.471 1.00 9.24 215 SER C CA 1
ATOM 7809 C C . SER C 1 219 ? 19.835 90.577 -4.781 1.00 10.08 215 SER C C 1
ATOM 7810 O O . SER C 1 219 ? 19.418 90.222 -5.886 1.00 9.82 215 SER C O 1
ATOM 7813 N N . ARG C 1 220 ? 20.967 91.264 -4.612 1.00 10.97 216 ARG C N 1
ATOM 7814 C CA . ARG C 1 220 ? 21.828 91.704 -5.717 1.00 12.04 216 ARG C CA 1
ATOM 7815 C C . ARG C 1 220 ? 22.301 90.481 -6.530 1.00 11.84 216 ARG C C 1
ATOM 7816 O O . ARG C 1 220 ? 22.235 90.468 -7.740 1.00 11.77 216 ARG C O 1
ATOM 7824 N N . ARG C 1 221 ? 22.782 89.472 -5.815 1.00 11.45 217 ARG C N 1
ATOM 7825 C CA . ARG C 1 221 ? 23.346 88.267 -6.454 1.00 11.83 217 ARG C CA 1
ATOM 7826 C C . ARG C 1 221 ? 22.233 87.610 -7.289 1.00 11.85 217 ARG C C 1
ATOM 7827 O O . ARG C 1 221 ? 22.465 87.234 -8.454 1.00 12.39 217 ARG C O 1
ATOM 7835 N N . LEU C 1 222 ? 20.997 87.572 -6.777 1.00 11.26 218 LEU C N 1
ATOM 7836 C CA . LEU C 1 222 ? 19.921 86.918 -7.546 1.00 11.53 218 LEU C CA 1
ATOM 7837 C C . LEU C 1 222 ? 19.587 87.742 -8.808 1.00 12.44 218 LEU C C 1
ATOM 7838 O O . LEU C 1 222 ? 19.395 87.197 -9.888 1.00 12.53 218 LEU C O 1
ATOM 7843 N N . TYR C 1 223 ? 19.518 89.057 -8.650 1.00 13.39 219 TYR C N 1
ATOM 7844 C CA . TYR C 1 223 ? 19.404 89.933 -9.790 1.00 15.29 219 TYR C CA 1
ATOM 7845 C C . TYR C 1 223 ? 20.472 89.640 -10.857 1.00 15.28 219 TYR C C 1
ATOM 7846 O O . TYR C 1 223 ? 20.163 89.485 -12.011 1.00 15.47 219 TYR C O 1
ATOM 7855 N N . GLU C 1 224 ? 21.718 89.531 -10.440 1.00 15.26 220 GLU C N 1
ATOM 7856 C CA . GLU C 1 224 ? 22.825 89.289 -11.356 1.00 16.51 220 GLU C CA 1
ATOM 7857 C C . GLU C 1 224 ? 22.744 87.933 -12.032 1.00 15.48 220 GLU C C 1
ATOM 7858 O O . GLU C 1 224 ? 23.006 87.822 -13.227 1.00 15.75 220 GLU C O 1
ATOM 7864 N N . GLU C 1 225 ? 22.375 86.911 -11.276 1.00 16.15 221 GLU C N 1
ATOM 7865 C CA . GLU C 1 225 ? 22.251 85.589 -11.814 1.00 16.28 221 GLU C CA 1
ATOM 7866 C C . GLU C 1 225 ? 21.245 85.591 -12.963 1.00 15.64 221 GLU C C 1
ATOM 7867 O O . GLU C 1 225 ? 21.531 84.999 -14.022 1.00 16.26 221 GLU C O 1
ATOM 7873 N N . ASN C 1 226 ? 20.066 86.179 -12.739 1.00 14.60 222 ASN C N 1
ATOM 7874 C CA . ASN C 1 226 ? 19.025 86.236 -13.796 1.00 14.41 222 ASN C CA 1
ATOM 7875 C C . ASN C 1 226 ? 19.485 87.118 -14.967 1.00 15.05 222 ASN C C 1
ATOM 7876 O O . ASN C 1 226 ? 19.228 86.794 -16.134 1.00 15.52 222 ASN C O 1
ATOM 7881 N N . HIS C 1 227 ? 20.199 88.191 -14.658 1.00 15.29 223 HIS C N 1
ATOM 7882 C CA . HIS C 1 227 ? 20.720 89.063 -15.714 1.00 16.14 223 HIS C CA 1
ATOM 7883 C C . HIS C 1 227 ? 21.730 88.355 -16.600 1.00 16.32 223 HIS C C 1
ATOM 7884 O O . HIS C 1 227 ? 21.812 88.663 -17.770 1.00 16.95 223 HIS C O 1
ATOM 7891 N N . ALA C 1 228 ? 22.478 87.404 -16.047 1.00 16.02 224 ALA C N 1
ATOM 7892 C CA . ALA C 1 228 ? 23.385 86.532 -16.811 1.00 16.35 224 ALA C CA 1
ATOM 7893 C C . ALA C 1 228 ? 22.651 85.372 -17.501 1.00 16.27 224 ALA C C 1
ATOM 7894 O O . ALA C 1 228 ? 23.274 84.550 -18.199 1.00 17.05 224 ALA C O 1
ATOM 7896 N N . GLY C 1 229 ? 21.340 85.314 -17.358 1.00 15.58 225 GLY C N 1
ATOM 7897 C CA . GLY C 1 229 ? 20.528 84.261 -17.968 1.00 15.42 225 GLY C CA 1
ATOM 7898 C C . GLY C 1 229 ? 20.503 82.935 -17.203 1.00 15.16 225 GLY C C 1
ATOM 7899 O O . GLY C 1 229 ? 20.001 81.945 -17.733 1.00 15.03 225 GLY C O 1
ATOM 7900 N N . ARG C 1 230 ? 21.012 82.889 -15.956 1.00 14.80 226 ARG C N 1
ATOM 7901 C CA A ARG C 1 230 ? 20.936 81.646 -15.177 0.50 14.57 226 ARG C CA 1
ATOM 7902 C CA B ARG C 1 230 ? 20.929 81.639 -15.195 0.50 14.61 226 ARG C CA 1
ATOM 7903 C C . ARG C 1 230 ? 19.532 81.519 -14.571 1.00 13.67 226 ARG C C 1
ATOM 7904 O O . ARG C 1 230 ? 18.759 82.506 -14.546 1.00 13.13 226 ARG C O 1
ATOM 7919 N N . ASN C 1 231 ? 19.195 80.293 -14.180 1.00 13.09 227 ASN C N 1
ATOM 7920 C CA . ASN C 1 231 ? 17.884 79.871 -13.673 1.00 12.36 227 ASN C CA 1
ATOM 7921 C C . ASN C 1 231 ? 17.929 79.533 -12.208 1.00 11.72 227 ASN C C 1
ATOM 7922 O O . ASN C 1 231 ? 18.858 78.843 -11.723 1.00 11.99 227 ASN C O 1
ATOM 7927 N N . LEU C 1 232 ? 16.888 79.957 -11.517 1.00 10.93 228 LEU C N 1
ATOM 7928 C CA . LEU C 1 232 ? 16.817 79.863 -10.093 1.00 10.48 228 LEU C CA 1
ATOM 7929 C C . LEU C 1 232 ? 15.576 79.085 -9.710 1.00 10.09 228 LEU C C 1
ATOM 7930 O O . LEU C 1 232 ? 14.535 79.173 -10.354 1.00 9.86 228 LEU C O 1
ATOM 7935 N N . LEU C 1 233 ? 15.720 78.394 -8.588 1.00 9.98 229 LEU C N 1
ATOM 7936 C CA . LEU C 1 233 ? 14.674 77.638 -7.965 1.00 9.79 229 LEU C CA 1
ATOM 7937 C C . LEU C 1 233 ? 14.466 78.194 -6.552 1.00 9.52 229 LEU C C 1
ATOM 7938 O O . LEU C 1 233 ? 15.391 78.215 -5.747 1.00 9.68 229 LEU C O 1
ATOM 7943 N N . PHE C 1 234 ? 13.255 78.635 -6.291 1.00 9.26 230 PHE C N 1
ATOM 7944 C CA . PHE C 1 234 ? 12.863 79.219 -5.007 1.00 9.17 230 PHE C CA 1
ATOM 7945 C C . PHE C 1 234 ? 12.120 78.122 -4.329 1.00 9.28 230 PHE C C 1
ATOM 7946 O O . PHE C 1 234 ? 11.076 77.655 -4.840 1.00 9.09 230 PHE C O 1
ATOM 7954 N N . GLU C 1 235 ? 12.698 77.655 -3.225 1.00 9.82 231 GLU C N 1
ATOM 7955 C CA . GLU C 1 235 ? 12.265 76.437 -2.556 1.00 10.40 231 GLU C CA 1
ATOM 7956 C C . GLU C 1 235 ? 11.433 76.752 -1.316 1.00 10.40 231 GLU C C 1
ATOM 7957 O O . GLU C 1 235 ? 11.937 77.314 -0.348 1.00 10.35 231 GLU C O 1
ATOM 7963 N N . GLY C 1 236 ? 10.153 76.379 -1.356 1.00 10.71 232 GLY C N 1
ATOM 7964 C CA . GLY C 1 236 ? 9.254 76.535 -0.202 1.00 10.86 232 GLY C CA 1
ATOM 7965 C C . GLY C 1 236 ? 9.554 75.555 0.916 1.00 11.62 232 GLY C C 1
ATOM 7966 O O . GLY C 1 236 ? 10.018 74.426 0.686 1.00 11.37 232 GLY C O 1
ATOM 7967 N N . ALA C 1 237 ? 9.370 76.035 2.138 1.00 12.19 233 ALA C N 1
ATOM 7968 C CA . ALA C 1 237 ? 9.726 75.319 3.338 1.00 13.38 233 ALA C CA 1
ATOM 7969 C C . ALA C 1 237 ? 8.480 74.729 3.964 1.00 14.09 233 ALA C C 1
ATOM 7970 O O . ALA C 1 237 ? 8.525 73.603 4.454 1.00 17.82 233 ALA C O 1
ATOM 7972 N N . GLN C 1 238 ? 7.389 75.469 3.995 1.00 13.43 234 GLN C N 1
ATOM 7973 C CA . GLN C 1 238 ? 6.195 75.036 4.718 1.00 13.20 234 GLN C CA 1
ATOM 7974 C C . GLN C 1 238 ? 5.046 74.962 3.756 1.00 12.02 234 GLN C C 1
ATOM 7975 O O . GLN C 1 238 ? 5.032 75.669 2.771 1.00 12.45 234 GLN C O 1
ATOM 7981 N N . GLY C 1 239 ? 4.039 74.193 4.096 1.00 11.08 235 GLY C N 1
ATOM 7982 C CA . GLY C 1 239 ? 2.838 74.122 3.300 1.00 10.09 235 GLY C CA 1
ATOM 7983 C C . GLY C 1 239 ? 2.180 75.467 3.237 1.00 9.41 235 GLY C C 1
ATOM 7984 O O . GLY C 1 239 ? 2.083 76.171 4.229 1.00 9.52 235 GLY C O 1
ATOM 7985 N N . THR C 1 240 ? 1.719 75.820 2.058 1.00 8.92 236 THR C N 1
ATOM 7986 C CA . THR C 1 240 ? 1.211 77.113 1.813 1.00 8.52 236 THR C CA 1
ATOM 7987 C C . THR C 1 240 ? -0.119 77.337 2.510 1.00 8.44 236 THR C C 1
ATOM 7988 O O . THR C 1 240 ? -0.459 78.496 2.799 1.00 8.19 236 THR C O 1
ATOM 7992 N N . LEU C 1 241 ? -0.876 76.266 2.809 1.00 8.29 237 LEU C N 1
ATOM 7993 C CA . LEU C 1 241 ? -2.074 76.462 3.645 1.00 8.44 237 LEU C CA 1
ATOM 7994 C C . LEU C 1 241 ? -1.786 76.829 5.122 1.00 8.49 237 LEU C C 1
ATOM 7995 O O . LEU C 1 241 ? -2.727 77.073 5.878 1.00 8.83 237 LEU C O 1
ATOM 8000 N N . LEU C 1 242 ? -0.522 76.839 5.537 1.00 8.30 238 LEU C N 1
ATOM 8001 C CA . LEU C 1 242 ? -0.115 77.335 6.844 1.00 8.39 238 LEU C CA 1
ATOM 8002 C C . LEU C 1 242 ? 0.126 78.851 6.818 1.00 8.36 238 LEU C C 1
ATOM 8003 O O . LEU C 1 242 ? 0.538 79.442 7.809 1.00 8.50 238 LEU C O 1
ATOM 8008 N N . ASP C 1 243 ? -0.105 79.464 5.662 1.00 8.13 239 ASP C N 1
ATOM 8009 C CA . ASP C 1 243 ? 0.167 80.902 5.498 1.00 8.25 239 ASP C CA 1
ATOM 8010 C C . ASP C 1 243 ? -0.606 81.708 6.545 1.00 8.67 239 ASP C C 1
ATOM 8011 O O . ASP C 1 243 ? -1.770 81.487 6.782 1.00 8.75 239 ASP C O 1
ATOM 8016 N N . ILE C 1 244 ? 0.064 82.652 7.166 1.00 9.14 240 ILE C N 1
ATOM 8017 C CA . ILE C 1 244 ? -0.537 83.415 8.234 1.00 9.78 240 ILE C CA 1
ATOM 8018 C C . ILE C 1 244 ? -1.820 84.196 7.828 1.00 10.21 240 ILE C C 1
ATOM 8019 O O . ILE C 1 244 ? -2.684 84.396 8.653 1.00 10.70 240 ILE C O 1
ATOM 8024 N N . ASP C 1 245 ? -1.925 84.638 6.574 1.00 10.27 241 ASP C N 1
ATOM 8025 C CA . ASP C 1 245 ? -3.128 85.419 6.101 1.00 10.81 241 ASP C CA 1
ATOM 8026 C C . ASP C 1 245 ? -4.215 84.434 5.621 1.00 10.79 241 ASP C C 1
ATOM 8027 O O . ASP C 1 245 ? -5.400 84.620 5.886 1.00 11.23 241 ASP C O 1
ATOM 8032 N N . HIS C 1 246 ? -3.778 83.390 4.925 1.00 10.41 242 HIS C N 1
ATOM 8033 C CA . HIS C 1 246 ? -4.701 82.519 4.162 1.00 10.37 242 HIS C CA 1
ATOM 8034 C C . HIS C 1 246 ? -5.041 81.204 4.786 1.00 10.47 242 HIS C C 1
ATOM 8035 O O . HIS C 1 246 ? -6.056 80.623 4.425 1.00 10.96 242 HIS C O 1
ATOM 8042 N N . GLY C 1 247 ? -4.261 80.761 5.771 1.00 10.31 243 GLY C N 1
ATOM 8043 C CA . GLY C 1 247 ? -4.485 79.470 6.412 1.00 10.18 243 GLY C CA 1
ATOM 8044 C C . GLY C 1 247 ? -5.571 79.550 7.455 1.00 10.62 243 GLY C C 1
ATOM 8045 O O . GLY C 1 247 ? -6.214 80.592 7.622 1.00 11.19 243 GLY C O 1
ATOM 8046 N N . THR C 1 248 ? -5.761 78.472 8.202 1.00 10.55 244 THR C N 1
ATOM 8047 C CA . THR C 1 248 ? -6.834 78.436 9.214 1.00 10.75 244 THR C CA 1
ATOM 8048 C C . THR C 1 248 ? -6.448 79.140 10.507 1.00 10.85 244 THR C C 1
ATOM 8049 O O . THR C 1 248 ? -6.263 78.515 11.552 1.00 10.85 244 THR C O 1
ATOM 8053 N N . TYR C 1 249 ? -6.409 80.467 10.439 1.00 10.86 245 TYR C N 1
ATOM 8054 C CA . TYR C 1 249 ? -5.872 81.302 11.526 1.00 11.08 245 TYR C CA 1
ATOM 8055 C C . TYR C 1 249 ? -6.667 80.985 12.797 1.00 11.44 245 TYR C C 1
ATOM 8056 O O . TYR C 1 249 ? -7.871 80.871 12.705 1.00 11.48 245 TYR C O 1
ATOM 8065 N N . PRO C 1 250 ? -6.008 80.861 13.982 1.00 11.62 246 PRO C N 1
ATOM 8066 C CA . PRO C 1 250 ? -4.617 81.048 14.251 1.00 11.55 246 PRO C CA 1
ATOM 8067 C C . PRO C 1 250 ? -3.759 79.801 14.060 1.00 11.11 246 PRO C C 1
ATOM 8068 O O . PRO C 1 250 ? -2.580 79.850 14.389 1.00 11.07 246 PRO C O 1
ATOM 8072 N N . PHE C 1 251 ? -4.304 78.721 13.481 1.00 10.79 247 PHE C N 1
ATOM 8073 C CA . PHE C 1 251 ? -3.527 77.477 13.298 1.00 10.62 247 PHE C CA 1
ATOM 8074 C C . PHE C 1 251 ? -2.720 77.550 11.996 1.00 9.97 247 PHE C C 1
ATOM 8075 O O . PHE C 1 251 ? -2.934 76.749 11.050 1.00 9.81 247 PHE C O 1
ATOM 8083 N N . VAL C 1 252 ? -1.751 78.445 12.022 1.00 9.84 248 VAL C N 1
ATOM 8084 C CA . VAL C 1 252 ? -0.951 78.867 10.862 1.00 9.34 248 VAL C CA 1
ATOM 8085 C C . VAL C 1 252 ? 0.470 79.079 11.323 1.00 9.48 248 VAL C C 1
ATOM 8086 O O . VAL C 1 252 ? 0.749 79.021 12.533 1.00 10.03 248 VAL C O 1
ATOM 8090 N N . THR C 1 253 ? 1.377 79.284 10.380 1.00 9.15 249 THR C N 1
ATOM 8091 C CA . THR C 1 253 ? 2.733 79.591 10.742 1.00 9.40 249 THR C CA 1
ATOM 8092 C C . THR C 1 253 ? 2.825 81.109 10.999 1.00 9.76 249 THR C C 1
ATOM 8093 O O . THR C 1 253 ? 1.883 81.827 10.732 1.00 9.72 249 THR C O 1
ATOM 8097 N N . SER C 1 254 ? 3.962 81.559 11.499 1.00 10.20 250 SER C N 1
ATOM 8098 C CA . SER C 1 254 ? 4.103 82.940 11.981 1.00 10.81 250 SER C CA 1
ATOM 8099 C C . SER C 1 254 ? 4.681 83.869 10.879 1.00 10.64 250 SER C C 1
ATOM 8100 O O . SER C 1 254 ? 5.362 84.852 11.152 1.00 11.29 250 SER C O 1
ATOM 8103 N N . SER C 1 255 ? 4.331 83.585 9.638 1.00 10.10 251 SER C N 1
ATOM 8104 C CA . SER C 1 255 ? 4.797 84.337 8.469 1.00 9.89 251 SER C CA 1
ATOM 8105 C C . SER C 1 255 ? 3.954 83.978 7.240 1.00 9.44 251 SER C C 1
ATOM 8106 O O . SER C 1 255 ? 3.233 82.974 7.224 1.00 9.27 251 SER C O 1
ATOM 8109 N N . ASN C 1 256 ? 4.111 84.749 6.165 1.00 9.42 252 ASN C N 1
ATOM 8110 C CA . ASN C 1 256 ? 3.552 84.379 4.883 1.00 9.10 252 ASN C CA 1
ATOM 8111 C C . ASN C 1 256 ? 4.439 83.342 4.199 1.00 8.89 252 ASN C C 1
ATOM 8112 O O . ASN C 1 256 ? 5.656 83.472 4.144 1.00 9.06 252 ASN C O 1
ATOM 8117 N N . CYS C 1 257 ? 3.837 82.272 3.736 1.00 8.79 253 CYS C N 1
ATOM 8118 C CA . CYS C 1 257 ? 4.571 81.307 2.947 1.00 8.74 253 CYS C CA 1
ATOM 8119 C C . CYS C 1 257 ? 3.932 80.946 1.610 1.00 8.31 253 CYS C C 1
ATOM 8120 O O . CYS C 1 257 ? 4.406 80.043 0.931 1.00 8.20 253 CYS C O 1
ATOM 8123 N N . VAL C 1 258 ? 2.862 81.651 1.192 1.00 8.08 254 VAL C N 1
ATOM 8124 C CA . VAL C 1 258 ? 2.377 81.521 -0.206 1.00 7.92 254 VAL C CA 1
ATOM 8125 C C . VAL C 1 258 ? 3.529 81.914 -1.167 1.00 7.86 254 VAL C C 1
ATOM 8126 O O . VAL C 1 258 ? 4.440 82.585 -0.755 1.00 7.67 254 VAL C O 1
ATOM 8130 N N . ALA C 1 259 ? 3.480 81.384 -2.397 1.00 7.87 255 ALA C N 1
ATOM 8131 C CA . ALA C 1 259 ? 4.495 81.604 -3.473 1.00 7.96 255 ALA C CA 1
ATOM 8132 C C . ALA C 1 259 ? 4.938 83.050 -3.623 1.00 8.11 255 ALA C C 1
ATOM 8133 O O . ALA C 1 259 ? 6.147 83.357 -3.681 1.00 8.40 255 ALA C O 1
ATOM 8135 N N . GLY C 1 260 ? 3.984 83.957 -3.576 1.00 8.22 256 GLY C N 1
ATOM 8136 C CA . GLY C 1 260 ? 4.261 85.388 -3.594 1.00 8.42 256 GLY C CA 1
ATOM 8137 C C . GLY C 1 260 ? 5.302 85.860 -2.606 1.00 8.40 256 GLY C C 1
ATOM 8138 O O . GLY C 1 260 ? 6.002 86.822 -2.877 1.00 8.60 256 GLY C O 1
ATOM 8139 N N . ALA C 1 261 ? 5.389 85.207 -1.445 1.00 8.23 257 ALA C N 1
ATOM 8140 C CA . ALA C 1 261 ? 6.299 85.663 -0.376 1.00 8.34 257 ALA C CA 1
ATOM 8141 C C . ALA C 1 261 ? 7.801 85.441 -0.769 1.00 8.26 257 ALA C C 1
ATOM 8142 O O . ALA C 1 261 ? 8.656 85.887 -0.118 1.00 8.42 257 ALA C O 1
ATOM 8144 N N . ALA C 1 262 ? 8.073 84.735 -1.844 1.00 8.09 258 ALA C N 1
ATOM 8145 C CA . ALA C 1 262 ? 9.427 84.551 -2.330 1.00 8.18 258 ALA C CA 1
ATOM 8146 C C . ALA C 1 262 ? 9.965 85.874 -2.784 1.00 8.45 258 ALA C C 1
ATOM 8147 O O . ALA C 1 262 ? 11.151 86.095 -2.667 1.00 8.80 258 ALA C O 1
ATOM 8149 N N . ALA C 1 263 ? 9.100 86.778 -3.258 1.00 8.52 259 ALA C N 1
ATOM 8150 C CA . ALA C 1 263 ? 9.531 88.104 -3.740 1.00 8.80 259 ALA C CA 1
ATOM 8151 C C . ALA C 1 263 ? 10.138 88.972 -2.639 1.00 9.15 259 ALA C C 1
ATOM 8152 O O . ALA C 1 263 ? 11.344 89.352 -2.696 1.00 9.51 259 ALA C O 1
ATOM 8154 N N . ALA C 1 264 ? 9.366 89.266 -1.614 1.00 9.20 260 ALA C N 1
ATOM 8155 C CA . ALA C 1 264 ? 9.898 89.982 -0.463 1.00 9.57 260 ALA C CA 1
ATOM 8156 C C . ALA C 1 264 ? 11.014 89.188 0.237 1.00 9.53 260 ALA C C 1
ATOM 8157 O O . ALA C 1 264 ? 12.050 89.738 0.646 1.00 9.89 260 ALA C O 1
ATOM 8159 N N . GLY C 1 265 ? 10.810 87.894 0.373 1.00 9.14 261 GLY C N 1
ATOM 8160 C CA . GLY C 1 265 ? 11.712 87.099 1.158 1.00 9.24 261 GLY C CA 1
ATOM 8161 C C . GLY C 1 265 ? 13.103 86.898 0.616 1.00 9.33 261 GLY C C 1
ATOM 8162 O O . GLY C 1 265 ? 13.996 86.525 1.387 1.00 9.70 261 GLY C O 1
ATOM 8163 N N . ALA C 1 266 ? 13.268 86.961 -0.704 1.00 9.10 262 ALA C N 1
ATOM 8164 C CA . ALA C 1 266 ? 14.583 86.859 -1.351 1.00 9.28 262 ALA C CA 1
ATOM 8165 C C . ALA C 1 266 ? 15.078 88.189 -1.942 1.00 9.55 262 ALA C C 1
ATOM 8166 O O . ALA C 1 266 ? 16.235 88.306 -2.390 1.00 9.90 262 ALA C O 1
ATOM 8168 N N . GLY C 1 267 ? 14.218 89.193 -1.992 1.00 9.49 263 GLY C N 1
ATOM 8169 C CA . GLY C 1 267 ? 14.624 90.497 -2.486 1.00 9.83 263 GLY C CA 1
ATOM 8170 C C . GLY C 1 267 ? 14.539 90.623 -3.992 1.00 9.63 263 GLY C C 1
ATOM 8171 O O . GLY C 1 267 ? 15.374 91.295 -4.603 1.00 9.95 263 GLY C O 1
ATOM 8172 N N . VAL C 1 268 ? 13.541 89.974 -4.584 1.00 9.20 264 VAL C N 1
ATOM 8173 C CA . VAL C 1 268 ? 13.324 90.043 -6.020 1.00 9.15 264 VAL C CA 1
ATOM 8174 C C . VAL C 1 268 ? 11.899 90.465 -6.289 1.00 9.15 264 VAL C C 1
ATOM 8175 O O . VAL C 1 268 ? 11.039 90.311 -5.429 1.00 9.09 264 VAL C O 1
ATOM 8179 N N . GLY C 1 269 ? 11.607 90.928 -7.503 1.00 9.33 265 GLY C N 1
ATOM 8180 C CA . GLY C 1 269 ? 10.234 91.296 -7.832 1.00 9.41 265 GLY C CA 1
ATOM 8181 C C . GLY C 1 269 ? 9.361 90.136 -8.214 1.00 9.21 265 GLY C C 1
ATOM 8182 O O . GLY C 1 269 ? 9.873 89.054 -8.558 1.00 8.93 265 GLY C O 1
ATOM 8183 N N . PRO C 1 270 ? 8.015 90.342 -8.160 1.00 9.30 266 PRO C N 1
ATOM 8184 C CA . PRO C 1 270 ? 7.132 89.204 -8.473 1.00 9.21 266 PRO C CA 1
ATOM 8185 C C . PRO C 1 270 ? 7.297 88.644 -9.879 1.00 9.52 266 PRO C C 1
ATOM 8186 O O . PRO C 1 270 ? 6.973 87.494 -10.111 1.00 9.29 266 PRO C O 1
ATOM 8190 N N . GLN C 1 271 ? 7.802 89.445 -10.810 1.00 10.17 267 GLN C N 1
ATOM 8191 C CA . GLN C 1 271 ? 8.019 88.965 -12.210 1.00 10.66 267 GLN C CA 1
ATOM 8192 C C . GLN C 1 271 ? 9.104 87.868 -12.362 1.00 10.56 267 GLN C C 1
ATOM 8193 O O . GLN C 1 271 ? 9.216 87.231 -13.409 1.00 10.83 267 GLN C O 1
ATOM 8199 N N . LYS C 1 272 ? 9.916 87.666 -11.328 1.00 10.21 268 LYS C N 1
ATOM 8200 C CA . LYS C 1 272 ? 10.946 86.656 -11.385 1.00 10.12 268 LYS C CA 1
ATOM 8201 C C . LYS C 1 272 ? 10.398 85.313 -10.995 1.00 9.85 268 LYS C C 1
ATOM 8202 O O . LYS C 1 272 ? 11.087 84.353 -11.041 1.00 9.78 268 LYS C O 1
ATOM 8208 N N . LEU C 1 273 ? 9.159 85.295 -10.534 1.00 9.65 269 LEU C N 1
ATOM 8209 C CA . LEU C 1 273 ? 8.526 84.087 -10.035 1.00 9.47 269 LEU C CA 1
ATOM 8210 C C . LEU C 1 273 ? 7.676 83.509 -11.181 1.00 9.91 269 LEU C C 1
ATOM 8211 O O . LEU C 1 273 ? 6.451 83.534 -11.143 1.00 10.13 269 LEU C O 1
ATOM 8216 N N . ASN C 1 274 ? 8.348 82.966 -12.190 1.00 10.23 270 ASN C N 1
ATOM 8217 C CA . ASN C 1 274 ? 7.707 82.739 -13.502 1.00 10.74 270 ASN C CA 1
ATOM 8218 C C . ASN C 1 274 ? 6.773 81.612 -13.516 1.00 10.66 270 ASN C C 1
ATOM 8219 O O . ASN C 1 274 ? 5.755 81.675 -14.185 1.00 10.94 270 ASN C O 1
ATOM 8224 N N . TYR C 1 275 ? 7.173 80.523 -12.870 1.00 10.27 271 TYR C N 1
ATOM 8225 C CA . TYR C 1 275 ? 6.386 79.354 -12.868 1.00 10.29 271 TYR C CA 1
ATOM 8226 C C . TYR C 1 275 ? 6.281 78.828 -11.422 1.00 9.53 271 TYR C C 1
ATOM 8227 O O . TYR C 1 275 ? 7.281 78.676 -10.697 1.00 9.17 271 TYR C O 1
ATOM 8236 N N . ILE C 1 276 ? 5.076 78.577 -10.999 1.00 9.21 272 ILE C N 1
ATOM 8237 C CA . ILE C 1 276 ? 4.859 78.134 -9.635 1.00 8.70 272 ILE C CA 1
ATOM 8238 C C . ILE C 1 276 ? 4.408 76.708 -9.699 1.00 8.72 272 ILE C C 1
ATOM 8239 O O . ILE C 1 276 ? 3.301 76.409 -10.204 1.00 8.98 272 ILE C O 1
ATOM 8244 N N . LEU C 1 277 ? 5.260 75.838 -9.196 1.00 8.49 273 LEU C N 1
ATOM 8245 C CA . LEU C 1 277 ? 4.955 74.371 -9.200 1.00 8.68 273 LEU C CA 1
ATOM 8246 C C . LEU C 1 277 ? 4.299 74.009 -7.872 1.00 8.38 273 LEU C C 1
ATOM 8247 O O . LEU C 1 277 ? 4.892 74.166 -6.818 1.00 8.05 273 LEU C O 1
ATOM 8252 N N . GLY C 1 278 ? 3.074 73.515 -7.939 1.00 8.56 274 GLY C N 1
ATOM 8253 C CA . GLY C 1 278 ? 2.309 73.171 -6.731 1.00 8.34 274 GLY C CA 1
ATOM 8254 C C . GLY C 1 278 ? 2.450 71.716 -6.346 1.00 8.55 274 GLY C C 1
ATOM 8255 O O . GLY C 1 278 ? 1.821 70.832 -6.957 1.00 9.00 274 GLY C O 1
ATOM 8256 N N . ILE C 1 279 ? 3.287 71.435 -5.359 1.00 8.35 275 ILE C N 1
ATOM 8257 C CA . ILE C 1 279 ? 3.466 70.027 -4.957 1.00 8.64 275 ILE C CA 1
ATOM 8258 C C . ILE C 1 279 ? 2.247 69.592 -4.119 1.00 8.60 275 ILE C C 1
ATOM 8259 O O . ILE C 1 279 ? 1.939 70.189 -3.088 1.00 8.25 275 ILE C O 1
ATOM 8264 N N . THR C 1 280 ? 1.606 68.502 -4.545 1.00 9.06 276 THR C N 1
ATOM 8265 C CA . THR C 1 280 ? 0.313 68.128 -4.033 1.00 9.14 276 THR C CA 1
ATOM 8266 C C . THR C 1 280 ? 0.307 66.617 -3.789 1.00 9.60 276 THR C C 1
ATOM 8267 O O . THR C 1 280 ? 0.493 65.871 -4.701 1.00 10.11 276 THR C O 1
ATOM 8271 N N . LYS C 1 281 ? 0.139 66.238 -2.532 1.00 9.49 277 LYS C N 1
ATOM 8272 C CA . LYS C 1 281 ? 0.051 64.875 -2.111 1.00 10.07 277 LYS C CA 1
ATOM 8273 C C . LYS C 1 281 ? -1.323 64.325 -2.497 1.00 10.54 277 LYS C C 1
ATOM 8274 O O . LYS C 1 281 ? -2.319 65.074 -2.550 1.00 10.35 277 LYS C O 1
ATOM 8280 N N . ALA C 1 282 ? -1.350 63.046 -2.817 1.00 11.24 278 ALA C N 1
ATOM 8281 C CA . ALA C 1 282 ? -2.563 62.359 -3.317 1.00 11.91 278 ALA C CA 1
ATOM 8282 C C . ALA C 1 282 ? -3.578 62.134 -2.204 1.00 11.97 278 ALA C C 1
ATOM 8283 O O . ALA C 1 282 ? -4.686 61.667 -2.457 1.00 12.47 278 ALA C O 1
ATOM 8285 N N . TYR C 1 283 ? -3.193 62.453 -0.966 1.00 11.66 279 TYR C N 1
ATOM 8286 C CA . TYR C 1 283 ? -4.117 62.508 0.175 1.00 11.66 279 TYR C CA 1
ATOM 8287 C C . TYR C 1 283 ? -3.626 63.661 1.083 1.00 11.14 279 TYR C C 1
ATOM 8288 O O . TYR C 1 283 ? -2.575 64.230 0.791 1.00 10.81 279 TYR C O 1
ATOM 8297 N N . CYS C 1 284 ? -4.336 63.964 2.166 1.00 11.16 280 CYS C N 1
ATOM 8298 C CA . CYS C 1 284 ? -3.954 65.119 3.003 1.00 11.03 280 CYS C CA 1
ATOM 8299 C C . CYS C 1 284 ? -3.419 64.755 4.406 1.00 10.98 280 CYS C C 1
ATOM 8300 O O . CYS C 1 284 ? -3.853 63.773 5.006 1.00 11.31 280 CYS C O 1
ATOM 8303 N N . THR C 1 285 ? -2.499 65.571 4.919 1.00 10.62 281 THR C N 1
ATOM 8304 C CA . THR C 1 285 ? -2.071 65.460 6.301 1.00 10.72 281 THR C CA 1
ATOM 8305 C C . THR C 1 285 ? -2.050 66.824 6.974 1.00 10.63 281 THR C C 1
ATOM 8306 O O . THR C 1 285 ? -1.950 67.829 6.303 1.00 10.32 281 THR C O 1
ATOM 8310 N N . ARG C 1 286 ? -2.162 66.830 8.295 1.00 11.20 282 ARG C N 1
ATOM 8311 C CA . ARG C 1 286 ? -1.854 68.003 9.117 1.00 11.62 282 ARG C CA 1
ATOM 8312 C C . ARG C 1 286 ? -1.074 67.541 10.311 1.00 12.58 282 ARG C C 1
ATOM 8313 O O . ARG C 1 286 ? -1.163 66.406 10.699 1.00 12.97 282 ARG C O 1
ATOM 8321 N N . VAL C 1 287 ? -0.285 68.428 10.883 1.00 13.77 283 VAL C N 1
ATOM 8322 C CA . VAL C 1 287 ? 0.454 68.099 12.121 1.00 15.38 283 VAL C CA 1
ATOM 8323 C C . VAL C 1 287 ? 0.081 69.156 13.119 1.00 17.12 283 VAL C C 1
ATOM 8324 O O . VAL C 1 287 ? 0.192 70.344 12.817 1.00 17.34 283 VAL C O 1
ATOM 8328 N N . GLY C 1 288 ? -0.410 68.739 14.284 1.00 19.02 284 GLY C N 1
ATOM 8329 C CA . GLY C 1 288 ? -0.761 69.681 15.337 1.00 19.73 284 GLY C CA 1
ATOM 8330 C C . GLY C 1 288 ? -2.178 70.154 15.106 1.00 20.44 284 GLY C C 1
ATOM 8331 O O . GLY C 1 288 ? -2.869 69.642 14.234 1.00 21.57 284 GLY C O 1
ATOM 8332 N N . SER C 1 289 ? -2.596 71.172 15.828 1.00 20.09 285 SER C N 1
ATOM 8333 C CA . SER C 1 289 ? -4.006 71.483 15.904 1.00 20.16 285 SER C CA 1
ATOM 8334 C C . SER C 1 289 ? -4.479 72.272 14.686 1.00 18.33 285 SER C C 1
ATOM 8335 O O . SER C 1 289 ? -3.691 72.904 13.987 1.00 17.66 285 SER C O 1
ATOM 8338 N N . GLY C 1 290 ? -5.777 72.218 14.455 1.00 17.17 286 GLY C N 1
ATOM 8339 C CA . GLY C 1 290 ? -6.413 73.011 13.418 1.00 16.12 286 GLY C CA 1
ATOM 8340 C C . GLY C 1 290 ? -7.434 72.166 12.698 1.00 15.40 286 GLY C C 1
ATOM 8341 O O . GLY C 1 290 ? -7.261 70.967 12.569 1.00 14.77 286 GLY C O 1
ATOM 8342 N N . PRO C 1 291 ? -8.506 72.791 12.224 1.00 14.99 287 PRO C N 1
ATOM 8343 C CA . PRO C 1 291 ? -9.536 72.032 11.508 1.00 14.66 287 PRO C CA 1
ATOM 8344 C C . PRO C 1 291 ? -9.055 71.467 10.167 1.00 14.03 287 PRO C C 1
ATOM 8345 O O . PRO C 1 291 ? -8.179 72.065 9.505 1.00 13.96 287 PRO C O 1
ATOM 8349 N N . PHE C 1 292 ? -9.688 70.365 9.755 1.00 15.31 288 PHE C N 1
ATOM 8350 C CA . PHE C 1 292 ? -9.210 69.507 8.688 1.00 14.10 288 PHE C CA 1
ATOM 8351 C C . PHE C 1 292 ? -10.462 68.758 8.128 1.00 14.23 288 PHE C C 1
ATOM 8352 O O . PHE C 1 292 ? -10.851 67.683 8.624 1.00 14.51 288 PHE C O 1
ATOM 8360 N N . PRO C 1 293 ? -11.132 69.353 7.117 1.00 13.97 289 PRO C N 1
ATOM 8361 C CA . PRO C 1 293 ? -12.473 68.879 6.808 1.00 14.62 289 PRO C CA 1
ATOM 8362 C C . PRO C 1 293 ? -12.535 67.400 6.390 1.00 14.51 289 PRO C C 1
ATOM 8363 O O . PRO C 1 293 ? -13.471 66.673 6.792 1.00 15.52 289 PRO C O 1
ATOM 8367 N N . SER C 1 294 ? -11.525 66.971 5.645 1.00 13.52 290 SER C N 1
ATOM 8368 C CA . SER C 1 294 ? -11.478 65.571 5.062 1.00 13.57 290 SER C CA 1
ATOM 8369 C C . SER C 1 294 ? -10.739 64.581 5.946 1.00 13.40 290 SER C C 1
ATOM 8370 O O . SER C 1 294 ? -10.356 63.500 5.501 1.00 13.37 290 SER C O 1
ATOM 8373 N N . GLU C 1 295 ? -10.553 64.939 7.204 1.00 13.48 291 GLU C N 1
ATOM 8374 C CA . GLU C 1 295 ? -9.761 64.152 8.156 1.00 13.59 291 GLU C CA 1
ATOM 8375 C C . GLU C 1 295 ? -10.362 62.787 8.347 1.00 14.55 291 GLU C C 1
ATOM 8376 O O . GLU C 1 295 ? -11.580 62.658 8.466 1.00 15.36 291 GLU C O 1
ATOM 8382 N N . LEU C 1 296 ? -9.509 61.766 8.353 1.00 14.63 292 LEU C N 1
ATOM 8383 C CA . LEU C 1 296 ? -9.890 60.366 8.635 1.00 15.68 292 LEU C CA 1
ATOM 8384 C C . LEU C 1 296 ? -9.324 59.860 10.006 1.00 16.22 292 LEU C C 1
ATOM 8385 O O . LEU C 1 296 ? -10.031 59.227 10.793 1.00 17.21 292 LEU C O 1
ATOM 8390 N N . TYR C 1 297 ? -8.053 60.173 10.268 1.00 15.76 293 TYR C N 1
ATOM 8391 C CA . TYR C 1 297 ? -7.310 59.655 11.418 1.00 16.36 293 TYR C CA 1
ATOM 8392 C C . TYR C 1 297 ? -6.454 60.729 12.130 1.00 15.98 293 TYR C C 1
ATOM 8393 O O . TYR C 1 297 ? -5.652 61.446 11.480 1.00 14.90 293 TYR C O 1
ATOM 8402 N N . ASP C 1 298 ? -6.701 60.879 13.437 1.00 16.93 294 ASP C N 1
ATOM 8403 C CA . ASP C 1 298 ? -5.884 61.677 14.367 1.00 17.26 294 ASP C CA 1
ATOM 8404 C C . ASP C 1 298 ? -5.613 60.862 15.624 1.00 19.00 294 ASP C C 1
ATOM 8405 O O . ASP C 1 298 ? -6.551 60.555 16.404 1.00 19.69 294 ASP C O 1
ATOM 8410 N N . ALA C 1 299 ? -4.351 60.503 15.837 1.00 19.97 295 ALA C N 1
ATOM 8411 C CA . ALA C 1 299 ? -4.014 59.572 16.926 1.00 22.10 295 ALA C CA 1
ATOM 8412 C C . ALA C 1 299 ? -4.561 60.038 18.282 1.00 23.89 295 ALA C C 1
ATOM 8413 O O . ALA C 1 299 ? -4.915 59.210 19.111 1.00 25.32 295 ALA C O 1
ATOM 8415 N N . ASP C 1 300 ? -4.613 61.353 18.481 1.00 24.93 296 ASP C N 1
ATOM 8416 C CA . ASP C 1 300 ? -5.110 61.978 19.706 1.00 27.78 296 ASP C CA 1
ATOM 8417 C C . ASP C 1 300 ? -6.608 62.224 19.769 1.00 28.27 296 ASP C C 1
ATOM 8418 O O . ASP C 1 300 ? -7.124 62.584 20.823 1.00 30.47 296 ASP C O 1
ATOM 8423 N N . ASN C 1 301 ? -7.317 62.029 18.665 1.00 27.34 297 ASN C N 1
ATOM 8424 C CA . ASN C 1 301 ? -8.764 62.255 18.647 1.00 27.26 297 ASN C CA 1
ATOM 8425 C C . ASN C 1 301 ? -9.508 60.920 18.576 1.00 28.29 297 ASN C C 1
ATOM 8426 O O . ASN C 1 301 ? -9.467 60.241 17.541 1.00 26.86 297 ASN C O 1
ATOM 8431 N N . PRO C 1 302 ? -10.192 60.533 19.685 1.00 30.23 298 PRO C N 1
ATOM 8432 C CA . PRO C 1 302 ? -10.926 59.267 19.688 1.00 31.33 298 PRO C CA 1
ATOM 8433 C C . PRO C 1 302 ? -12.035 59.191 18.633 1.00 31.23 298 PRO C C 1
ATOM 8434 O O . PRO C 1 302 ? -12.385 58.098 18.226 1.00 32.24 298 PRO C O 1
ATOM 8438 N N . SER C 1 303 ? -12.569 60.333 18.196 1.00 30.83 299 SER C N 1
ATOM 8439 C CA A SER C 1 303 ? -13.634 60.363 17.198 0.50 30.61 299 SER C CA 1
ATOM 8440 C CA B SER C 1 303 ? -13.640 60.337 17.198 0.50 30.69 299 SER C CA 1
ATOM 8441 C C . SER C 1 303 ? -13.102 60.327 15.763 1.00 29.65 299 SER C C 1
ATOM 8442 O O . SER C 1 303 ? -13.887 60.279 14.813 1.00 29.86 299 SER C O 1
ATOM 8447 N N . ARG C 1 304 ? -11.772 60.360 15.592 1.00 28.18 300 ARG C N 1
ATOM 8448 C CA . ARG C 1 304 ? -11.169 60.237 14.249 1.00 26.93 300 ARG C CA 1
ATOM 8449 C C . ARG C 1 304 ? -10.173 59.061 14.165 1.00 25.02 300 ARG C C 1
ATOM 8450 O O . ARG C 1 304 ? -8.948 59.237 14.169 1.00 23.06 300 ARG C O 1
ATOM 8458 N N . GLN C 1 305 ? -10.716 57.857 14.078 1.00 24.38 301 GLN C N 1
ATOM 8459 C CA . GLN C 1 305 ? -9.909 56.624 14.130 1.00 24.07 301 GLN C CA 1
ATOM 8460 C C . GLN C 1 305 ? -10.216 55.671 12.960 1.00 23.60 301 GLN C C 1
ATOM 8461 O O . GLN C 1 305 ? -10.160 54.444 13.098 1.00 24.30 301 GLN C O 1
ATOM 8467 N N . ASP C 1 306 ? -10.496 56.249 11.795 1.00 22.26 302 ASP C N 1
ATOM 8468 C CA . ASP C 1 306 ? -10.777 55.477 10.585 1.00 22.12 302 ASP C CA 1
ATOM 8469 C C . ASP C 1 306 ? -9.532 54.665 10.128 1.00 21.46 302 ASP C C 1
ATOM 8470 O O . ASP C 1 306 ? -8.454 55.201 9.912 1.00 19.80 302 ASP C O 1
ATOM 8475 N N . GLN C 1 307 ? -9.703 53.352 9.987 1.00 22.21 303 GLN C N 1
ATOM 8476 C CA . GLN C 1 307 ? -8.596 52.496 9.625 1.00 22.21 303 GLN C CA 1
ATOM 8477 C C . GLN C 1 307 ? -7.948 52.942 8.321 1.00 20.91 303 GLN C C 1
ATOM 8478 O O . GLN C 1 307 ? -6.758 52.796 8.149 1.00 20.22 303 GLN C O 1
ATOM 8484 N N . ILE C 1 308 ? -8.740 53.486 7.406 1.00 20.60 304 ILE C N 1
ATOM 8485 C CA . ILE C 1 308 ? -8.192 54.011 6.152 1.00 19.75 304 ILE C CA 1
ATOM 8486 C C . ILE C 1 308 ? -7.124 55.066 6.416 1.00 18.19 304 ILE C C 1
ATOM 8487 O O . ILE C 1 308 ? -6.031 55.015 5.846 1.00 17.67 304 ILE C O 1
ATOM 8492 N N . GLY C 1 309 ? -7.429 56.028 7.286 1.00 17.53 305 GLY C N 1
ATOM 8493 C CA . GLY C 1 309 ? -6.453 57.078 7.607 1.00 16.24 305 GLY C CA 1
ATOM 8494 C C . GLY C 1 309 ? -5.238 56.481 8.353 1.00 16.34 305 GLY C C 1
ATOM 8495 O O . GLY C 1 309 ? -4.107 56.946 8.206 1.00 15.40 305 GLY C O 1
ATOM 8496 N N . ILE C 1 310 ? -5.477 55.449 9.165 1.00 17.33 306 ILE C N 1
ATOM 8497 C CA . ILE C 1 310 ? -4.375 54.764 9.861 1.00 17.65 306 ILE C CA 1
ATOM 8498 C C . ILE C 1 310 ? -3.458 54.157 8.813 1.00 17.74 306 ILE C C 1
ATOM 8499 O O . ILE C 1 310 ? -2.244 54.187 8.953 1.00 17.58 306 ILE C O 1
ATOM 8504 N N . THR C 1 311 ? -4.065 53.522 7.809 1.00 18.27 307 THR C N 1
ATOM 8505 C CA . THR C 1 311 ? -3.329 52.915 6.730 1.00 18.50 307 THR C CA 1
ATOM 8506 C C . THR C 1 311 ? -2.603 53.947 5.873 1.00 17.12 307 THR C C 1
ATOM 8507 O O . THR C 1 311 ? -1.475 53.727 5.472 1.00 16.93 307 THR C O 1
ATOM 8511 N N . LEU C 1 312 ? -3.246 55.071 5.579 1.00 16.24 308 LEU C N 1
ATOM 8512 C CA . LEU C 1 312 ? -2.536 56.174 4.911 1.00 15.14 308 LEU C CA 1
ATOM 8513 C C . LEU C 1 312 ? -1.237 56.554 5.667 1.00 14.60 308 LEU C C 1
ATOM 8514 O O . LEU C 1 312 ? -0.210 56.864 5.055 1.00 14.27 308 LEU C O 1
ATOM 8519 N N . ALA C 1 313 ? -1.311 56.600 6.990 1.00 14.57 309 ALA C N 1
ATOM 8520 C CA . ALA C 1 313 ? -0.168 57.046 7.807 1.00 14.33 309 ALA C CA 1
ATOM 8521 C C . ALA C 1 313 ? 0.936 55.981 7.749 1.00 15.09 309 ALA C C 1
ATOM 8522 O O . ALA C 1 313 ? 2.095 56.303 7.591 1.00 14.89 309 ALA C O 1
ATOM 8524 N N . ASN C 1 314 ? 0.567 54.715 7.860 1.00 16.23 310 ASN C N 1
ATOM 8525 C CA . ASN C 1 314 ? 1.565 53.645 7.794 1.00 17.38 310 ASN C CA 1
ATOM 8526 C C . ASN C 1 314 ? 2.218 53.507 6.418 1.00 17.41 310 ASN C C 1
ATOM 8527 O O . ASN C 1 314 ? 3.427 53.486 6.301 1.00 17.67 310 ASN C O 1
ATOM 8532 N N . VAL C 1 315 ? 1.412 53.417 5.375 1.00 17.47 311 VAL C N 1
ATOM 8533 C CA . VAL C 1 315 ? 1.938 53.141 4.035 1.00 17.85 311 VAL C CA 1
ATOM 8534 C C . VAL C 1 315 ? 2.653 54.400 3.523 1.00 16.79 311 VAL C C 1
ATOM 8535 O O . VAL C 1 315 ? 3.709 54.343 2.869 1.00 17.29 311 VAL C O 1
ATOM 8539 N N . GLY C 1 316 ? 2.099 55.544 3.886 1.00 15.82 312 GLY C N 1
ATOM 8540 C CA . GLY C 1 316 ? 2.671 56.810 3.539 1.00 14.80 312 GLY C CA 1
ATOM 8541 C C . GLY C 1 316 ? 3.844 57.210 4.396 1.00 14.67 312 GLY C C 1
ATOM 8542 O O . GLY C 1 316 ? 4.466 58.278 4.161 1.00 13.96 312 GLY C O 1
ATOM 8543 N N . LYS C 1 317 ? 4.101 56.434 5.446 1.00 15.27 313 LYS C N 1
ATOM 8544 C CA . LYS C 1 317 ? 5.197 56.734 6.409 1.00 15.31 313 LYS C CA 1
ATOM 8545 C C . LYS C 1 317 ? 5.107 58.159 6.979 1.00 14.15 313 LYS C C 1
ATOM 8546 O O . LYS C 1 317 ? 6.121 58.893 7.008 1.00 14.15 313 LYS C O 1
ATOM 8552 N N . GLU C 1 318 ? 3.920 58.533 7.449 1.00 13.40 314 GLU C N 1
ATOM 8553 C CA . GLU C 1 318 ? 3.649 59.926 7.877 1.00 12.49 314 GLU C CA 1
ATOM 8554 C C . GLU C 1 318 ? 3.923 60.037 9.361 1.00 12.70 314 GLU C C 1
ATOM 8555 O O . GLU C 1 318 ? 2.979 60.072 10.150 1.00 12.69 314 GLU C O 1
ATOM 8561 N N . PHE C 1 319 ? 5.211 60.021 9.722 1.00 13.02 315 PHE C N 1
ATOM 8562 C CA . PHE C 1 319 ? 5.675 60.115 11.111 1.00 13.54 315 PHE C CA 1
ATOM 8563 C C . PHE C 1 319 ? 6.651 61.276 11.204 1.00 13.34 315 PHE C C 1
ATOM 8564 O O . PHE C 1 319 ? 7.586 61.381 10.416 1.00 13.38 315 PHE C O 1
ATOM 8572 N N . GLY C 1 320 ? 6.408 62.158 12.154 1.00 13.35 316 GLY C N 1
ATOM 8573 C CA . GLY C 1 320 ? 7.204 63.398 12.298 1.00 13.35 316 GLY C CA 1
ATOM 857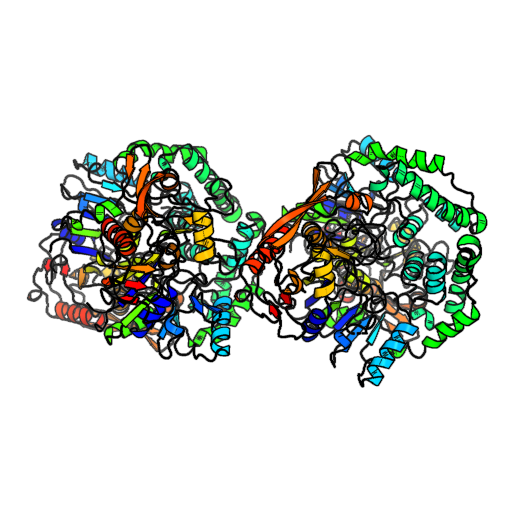4 C C . GLY C 1 320 ? 8.677 63.062 12.408 1.00 14.03 316 GLY C C 1
ATOM 8575 O O . GLY C 1 320 ? 9.033 62.027 12.964 1.00 14.69 316 GLY C O 1
ATOM 8576 N N . SER C 1 321 ? 9.531 63.920 11.848 1.00 13.93 317 SER C N 1
ATOM 8577 C CA . SER C 1 321 ? 10.943 63.625 11.738 1.00 14.64 317 SER C CA 1
ATOM 8578 C C . SER C 1 321 ? 11.655 63.750 13.070 1.00 15.69 317 SER C C 1
ATOM 8579 O O . SER C 1 321 ? 12.705 63.096 13.290 1.00 16.75 317 SER C O 1
ATOM 8582 N N . VAL C 1 322 ? 11.077 64.527 13.977 1.00 15.53 318 VAL C N 1
ATOM 8583 C CA . VAL C 1 322 ? 11.605 64.625 15.299 1.00 16.49 318 VAL C CA 1
ATOM 8584 C C . VAL C 1 322 ? 10.916 63.681 16.274 1.00 16.72 318 VAL C C 1
ATOM 8585 O O . VAL C 1 322 ? 11.581 62.853 16.881 1.00 17.57 318 VAL C O 1
ATOM 8589 N N . THR C 1 323 ? 9.600 63.824 16.444 1.00 15.94 319 THR C N 1
ATOM 8590 C CA . THR C 1 323 ? 8.890 63.101 17.505 1.00 16.46 319 THR C CA 1
ATOM 8591 C C . THR C 1 323 ? 8.583 61.658 17.116 1.00 16.32 319 THR C C 1
ATOM 8592 O O . THR C 1 323 ? 8.223 60.872 17.971 1.00 16.91 319 THR C O 1
ATOM 8596 N N . GLY C 1 324 ? 8.606 61.375 15.820 1.00 15.55 320 GLY C N 1
ATOM 8597 C CA . GLY C 1 324 ? 8.179 60.073 15.300 1.00 15.59 320 GLY C CA 1
ATOM 8598 C C . GLY C 1 324 ? 6.696 59.751 15.373 1.00 15.24 320 GLY C C 1
ATOM 8599 O O . GLY C 1 324 ? 6.286 58.636 15.039 1.00 15.56 320 GLY C O 1
ATOM 8600 N N . ARG C 1 325 ? 5.882 60.711 15.799 1.00 14.77 321 ARG C N 1
ATOM 8601 C CA . ARG C 1 325 ? 4.458 60.487 16.022 1.00 14.68 321 ARG C CA 1
ATOM 8602 C C . ARG C 1 325 ? 3.705 60.621 14.678 1.00 13.81 321 ARG C C 1
ATOM 8603 O O . ARG C 1 325 ? 4.152 61.387 13.806 1.00 13.17 321 ARG C O 1
ATOM 8611 N N . PRO C 1 326 ? 2.603 59.860 14.489 1.00 13.96 322 PRO C N 1
ATOM 8612 C CA . PRO C 1 326 ? 1.842 59.926 13.218 1.00 13.38 322 PRO C CA 1
ATOM 8613 C C . PRO C 1 326 ? 1.216 61.307 12.999 1.00 12.81 322 PRO C C 1
ATOM 8614 O O . PRO C 1 326 ? 0.698 61.911 13.926 1.00 13.26 322 PRO C O 1
ATOM 8618 N N . ARG C 1 327 ? 1.321 61.798 11.781 1.00 12.25 323 ARG C N 1
ATOM 8619 C CA . ARG C 1 327 ? 0.524 62.936 11.360 1.00 11.83 323 ARG C CA 1
ATOM 8620 C C . ARG C 1 327 ? -0.949 62.549 11.296 1.00 11.87 323 ARG C C 1
ATOM 8621 O O . ARG C 1 327 ? -1.312 61.368 11.214 1.00 12.24 323 ARG C O 1
ATOM 8629 N N . ARG C 1 328 ? -1.785 63.569 11.276 1.00 11.37 324 ARG C N 1
ATOM 8630 C CA . ARG C 1 328 ? -3.212 63.421 11.012 1.00 11.49 324 ARG C CA 1
ATOM 8631 C C . ARG C 1 328 ? -3.381 63.173 9.522 1.00 10.96 324 ARG C C 1
ATOM 8632 O O . ARG C 1 328 ? -2.759 63.883 8.727 1.00 10.40 324 ARG C O 1
ATOM 8640 N N . THR C 1 329 ? -4.231 62.226 9.128 1.00 11.28 325 THR C N 1
ATOM 8641 C CA . THR C 1 329 ? -4.416 61.906 7.705 1.00 11.05 325 THR C CA 1
ATOM 8642 C C . THR C 1 329 ? -5.879 62.015 7.289 1.00 11.37 325 THR C C 1
ATOM 8643 O O . THR C 1 329 ? -6.784 61.873 8.089 1.00 11.83 325 THR C O 1
ATOM 8647 N N . GLY C 1 330 ? -6.084 62.314 6.013 1.00 11.14 326 GLY C N 1
ATOM 8648 C CA . GLY C 1 330 ? -7.398 62.324 5.433 1.00 11.61 326 GLY C CA 1
ATOM 8649 C C . GLY C 1 330 ? -7.367 62.272 3.916 1.00 11.55 326 GLY C C 1
ATOM 8650 O O . GLY C 1 330 ? -6.312 62.289 3.307 1.00 11.11 326 GLY C O 1
ATOM 8651 N N . TRP C 1 331 ? -8.549 62.194 3.322 1.00 12.11 327 TRP C N 1
ATOM 8652 C CA . TRP C 1 331 ? -8.682 62.184 1.882 1.00 12.34 327 TRP C CA 1
ATOM 8653 C C . TRP C 1 331 ? -8.176 63.471 1.258 1.00 11.58 327 TRP C C 1
ATOM 8654 O O . TRP C 1 331 ? -8.194 64.554 1.885 1.00 11.04 327 TRP C O 1
ATOM 8665 N N . LEU C 1 332 ? -7.768 63.373 -0.004 1.00 11.70 328 LEU C N 1
ATOM 8666 C CA . LEU C 1 332 ? -7.400 64.564 -0.752 1.00 11.24 328 LEU C CA 1
ATOM 8667 C C . LEU C 1 332 ? -8.574 65.572 -0.749 1.00 11.42 328 LEU C C 1
ATOM 8668 O O . LEU C 1 332 ? -9.719 65.215 -1.073 1.00 12.19 328 LEU C O 1
ATOM 8673 N N . ASP C 1 333 ? -8.288 66.810 -0.374 1.00 10.90 329 ASP C N 1
ATOM 8674 C CA . ASP C 1 333 ? -9.281 67.872 -0.423 1.00 11.16 329 ASP C CA 1
ATOM 8675 C C . ASP C 1 333 ? -9.038 68.817 -1.616 1.00 11.12 329 ASP C C 1
ATOM 8676 O O . ASP C 1 333 ? -8.221 69.759 -1.531 1.00 10.57 329 ASP C O 1
ATOM 8681 N N . ALA C 1 334 ? -9.808 68.602 -2.692 1.00 11.78 330 ALA C N 1
ATOM 8682 C CA . ALA C 1 334 ? -9.695 69.422 -3.890 1.00 11.96 330 ALA C CA 1
ATOM 8683 C C . ALA C 1 334 ? -10.291 70.854 -3.745 1.00 12.04 330 ALA C C 1
ATOM 8684 O O . ALA C 1 334 ? -9.928 71.738 -4.537 1.00 12.02 330 ALA C O 1
ATOM 8686 N N . ALA C 1 335 ? -11.174 71.077 -2.766 1.00 12.23 331 ALA C N 1
ATOM 8687 C CA . ALA C 1 335 ? -11.700 72.436 -2.496 1.00 12.47 331 ALA C CA 1
ATOM 8688 C C . ALA C 1 335 ? -10.613 73.285 -1.850 1.00 11.68 331 ALA C C 1
ATOM 8689 O O . ALA C 1 335 ? -10.492 74.481 -2.131 1.00 11.80 331 ALA C O 1
ATOM 8691 N N . ALA C 1 336 ? -9.825 72.638 -0.977 1.00 11.00 332 ALA C N 1
ATOM 8692 C CA . ALA C 1 336 ? -8.627 73.212 -0.430 1.00 10.36 332 ALA C CA 1
ATOM 8693 C C . ALA C 1 336 ? -7.553 73.477 -1.500 1.00 10.06 332 ALA C C 1
ATOM 8694 O O . ALA C 1 336 ? -6.924 74.548 -1.502 1.00 9.87 332 ALA C O 1
ATOM 8696 N N . LEU C 1 337 ? -7.356 72.519 -2.413 1.00 10.09 333 LEU C N 1
ATOM 8697 C CA . LEU C 1 337 ? -6.417 72.702 -3.518 1.00 10.10 333 LEU C CA 1
ATOM 8698 C C . LEU C 1 337 ? -6.825 73.891 -4.364 1.00 10.52 333 LEU C C 1
ATOM 8699 O O . LEU C 1 337 ? -5.988 74.712 -4.716 1.00 10.36 333 LEU C O 1
ATOM 8704 N N . ARG C 1 338 ? -8.111 73.979 -4.690 1.00 11.26 334 ARG C N 1
ATOM 8705 C CA . ARG C 1 338 ? -8.613 75.094 -5.518 1.00 12.02 334 ARG C CA 1
ATOM 8706 C C . ARG C 1 338 ? -8.223 76.447 -4.855 1.00 11.57 334 ARG C C 1
ATOM 8707 O O . ARG C 1 338 ? -7.755 77.358 -5.522 1.00 11.69 334 ARG C O 1
ATOM 8715 N N . ARG C 1 339 ? -8.433 76.556 -3.555 1.00 11.16 335 ARG C N 1
ATOM 8716 C CA . ARG C 1 339 ? -8.059 77.778 -2.800 1.00 11.04 335 ARG C CA 1
ATOM 8717 C C . ARG C 1 339 ? -6.557 78.015 -2.933 1.00 10.52 335 ARG C C 1
ATOM 8718 O O . ARG C 1 339 ? -6.098 79.147 -3.136 1.00 10.70 335 ARG C O 1
ATOM 8726 N N . SER C 1 340 ? -5.792 76.939 -2.783 1.00 9.92 336 SER C N 1
ATOM 8727 C CA . SER C 1 340 ? -4.327 77.026 -2.800 1.00 9.60 336 SER C CA 1
ATOM 8728 C C . SER C 1 340 ? -3.825 77.436 -4.200 1.00 9.98 336 SER C C 1
ATOM 8729 O O . SER C 1 340 ? -2.863 78.251 -4.327 1.00 10.09 336 SER C O 1
ATOM 8732 N N . ILE C 1 341 ? -4.498 76.943 -5.247 1.00 10.37 337 ILE C N 1
ATOM 8733 C CA . ILE C 1 341 ? -4.143 77.332 -6.625 1.00 10.97 337 ILE C CA 1
ATOM 8734 C C . ILE C 1 341 ? -4.281 78.877 -6.720 1.00 11.43 337 ILE C C 1
ATOM 8735 O O . ILE C 1 341 ? -3.435 79.587 -7.257 1.00 11.73 337 ILE C O 1
ATOM 8740 N N . GLN C 1 342 ? -5.336 79.393 -6.156 1.00 11.66 338 GLN C N 1
ATOM 8741 C CA . GLN C 1 342 ? -5.630 80.820 -6.322 1.00 12.37 338 GLN C CA 1
ATOM 8742 C C . GLN C 1 342 ? -4.684 81.721 -5.526 1.00 12.18 338 GLN C C 1
ATOM 8743 O O . GLN C 1 342 ? -4.160 82.739 -6.041 1.00 12.80 338 GLN C O 1
ATOM 8749 N N . ILE C 1 343 ? -4.489 81.401 -4.268 1.00 11.55 339 ILE C N 1
ATOM 8750 C CA . ILE C 1 343 ? -3.677 82.272 -3.401 1.00 11.57 339 ILE C CA 1
ATOM 8751 C C . ILE C 1 343 ? -2.176 82.170 -3.742 1.00 11.32 339 ILE C C 1
ATOM 8752 O O . ILE C 1 343 ? -1.461 83.024 -3.355 1.00 11.78 339 ILE C O 1
ATOM 8757 N N . ASN C 1 344 ? -1.733 81.062 -4.373 1.00 10.73 340 ASN C N 1
ATOM 8758 C CA . ASN C 1 344 ? -0.360 80.914 -4.836 1.00 10.70 340 ASN C CA 1
ATOM 8759 C C . ASN C 1 344 ? -0.109 81.299 -6.310 1.00 11.32 340 ASN C C 1
ATOM 8760 O O . ASN C 1 344 ? 1.036 81.562 -6.693 1.00 11.60 340 ASN C O 1
ATOM 8765 N N . GLY C 1 345 ? -1.149 81.324 -7.125 1.00 11.66 341 GLY C N 1
ATOM 8766 C CA . GLY C 1 345 ? -0.963 81.433 -8.575 1.00 12.38 341 GLY C CA 1
ATOM 8767 C C . GLY C 1 345 ? -0.238 80.162 -9.075 1.00 12.12 341 GLY C C 1
ATOM 8768 O O . GLY C 1 345 ? 0.639 80.233 -9.917 1.00 12.71 341 GLY C O 1
ATOM 8769 N N . VAL C 1 346 ? -0.603 79.013 -8.529 1.00 11.44 342 VAL C N 1
ATOM 8770 C CA . VAL C 1 346 ? -0.029 77.749 -9.027 1.00 11.41 342 VAL C CA 1
ATOM 8771 C C . VAL C 1 346 ? -0.184 77.635 -10.570 1.00 12.34 342 VAL C C 1
ATOM 8772 O O . VAL C 1 346 ? -1.268 77.814 -11.136 1.00 12.90 342 VAL C O 1
ATOM 8776 N N . SER C 1 347 ? 0.925 77.349 -11.231 1.00 12.84 343 SER C N 1
ATOM 8777 C CA . SER C 1 347 ? 0.980 77.248 -12.689 1.00 13.92 343 SER C CA 1
ATOM 8778 C C . SER C 1 347 ? 0.558 75.853 -13.104 1.00 14.09 343 SER C C 1
ATOM 8779 O O . SER C 1 347 ? -0.124 75.682 -14.087 1.00 15.05 343 SER C O 1
ATOM 8782 N N . GLY C 1 348 ? 1.036 74.866 -12.364 1.00 13.56 344 GLY C N 1
ATOM 8783 C CA . GLY C 1 348 ? 0.707 73.455 -12.618 1.00 13.74 344 GLY C CA 1
ATOM 8784 C C . GLY C 1 348 ? 1.020 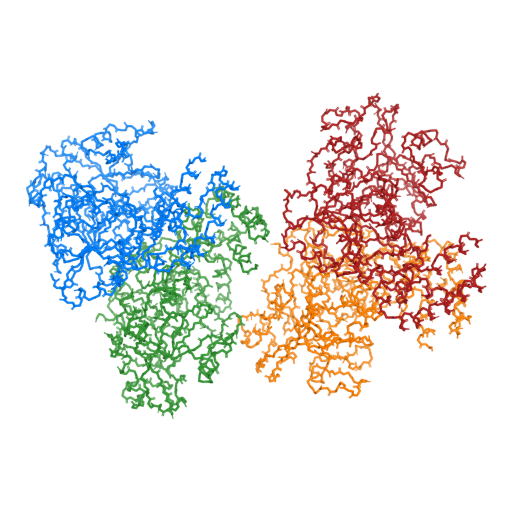72.643 -11.379 1.00 12.93 344 GLY C C 1
ATOM 8785 O O . GLY C 1 348 ? 1.831 73.048 -10.564 1.00 12.24 344 GLY C O 1
ATOM 8786 N N . LEU C 1 349 ? 0.330 71.503 -11.243 1.00 13.02 345 LEU C N 1
ATOM 8787 C CA . LEU C 1 349 ? 0.469 70.616 -10.102 1.00 12.48 345 LEU C CA 1
ATOM 8788 C C . LEU C 1 349 ? 1.546 69.523 -10.345 1.00 13.07 345 LEU C C 1
ATOM 8789 O O . LEU C 1 349 ? 1.706 69.068 -11.477 1.00 13.96 345 LEU C O 1
ATOM 8794 N N . CYS C 1 350 ? 2.288 69.156 -9.282 1.00 12.73 346 CYS C N 1
ATOM 8795 C CA . CYS C 1 350 ? 3.060 67.941 -9.227 1.00 13.30 346 CYS C CA 1
ATOM 8796 C C . CYS C 1 350 ? 2.414 66.986 -8.199 1.00 12.92 346 CYS C C 1
ATOM 8797 O O . CYS C 1 350 ? 2.420 67.250 -6.985 1.00 12.05 346 CYS C O 1
ATOM 8800 N N . MET C 1 351 ? 1.827 65.899 -8.666 1.00 13.61 347 MET C N 1
ATOM 8801 C CA . MET C 1 351 ? 1.199 64.941 -7.740 1.00 13.54 347 MET C CA 1
ATOM 8802 C C . MET C 1 351 ? 2.253 64.015 -7.122 1.00 13.84 347 MET C C 1
ATOM 8803 O O . MET C 1 351 ? 3.074 63.440 -7.854 1.00 14.85 347 MET C O 1
ATOM 8808 N N . THR C 1 352 ? 2.151 63.778 -5.816 1.00 13.25 348 THR C N 1
ATOM 8809 C CA . THR C 1 352 ? 3.081 62.904 -5.106 1.00 13.58 348 THR C CA 1
ATOM 8810 C C . THR C 1 352 ? 2.343 61.859 -4.272 1.00 13.81 348 THR C C 1
ATOM 8811 O O . THR C 1 352 ? 1.172 62.005 -3.935 1.00 13.34 348 THR C O 1
ATOM 8815 N N . LYS C 1 353 ? 3.028 60.763 -4.022 1.00 14.57 349 LYS C N 1
ATOM 8816 C CA . LYS C 1 353 ? 2.534 59.675 -3.173 1.00 15.03 349 LYS C CA 1
ATOM 8817 C C . LYS C 1 353 ? 1.223 59.039 -3.624 1.00 15.44 349 LYS C C 1
ATOM 8818 O O . LYS C 1 353 ? 0.484 58.503 -2.819 1.00 15.45 349 LYS C O 1
ATOM 8824 N N . LEU C 1 354 ? 0.972 59.030 -4.923 1.00 16.05 350 LEU C N 1
ATOM 8825 C CA . LEU C 1 354 ? -0.152 58.274 -5.482 1.00 16.98 350 LEU C CA 1
ATOM 8826 C C . LEU C 1 354 ? -0.106 56.781 -5.064 1.00 17.89 350 LEU C C 1
ATOM 8827 O O . LEU C 1 354 ? -1.148 56.181 -4.838 1.00 18.22 350 LEU C O 1
ATOM 8832 N N . ASP C 1 355 ? 1.101 56.213 -4.957 1.00 18.55 351 ASP C N 1
ATOM 8833 C CA . ASP C 1 355 ? 1.284 54.776 -4.679 1.00 19.79 351 ASP C CA 1
ATOM 8834 C C . ASP C 1 355 ? 0.760 54.386 -3.275 1.00 18.94 351 ASP C C 1
ATOM 8835 O O . ASP C 1 355 ? 0.486 53.213 -2.993 1.00 19.47 351 ASP C O 1
ATOM 8840 N N . VAL C 1 356 ? 0.572 55.394 -2.408 1.00 17.11 352 VAL C N 1
ATOM 8841 C CA . VAL C 1 356 ? -0.009 55.146 -1.094 1.00 16.63 352 VAL C CA 1
ATOM 8842 C C . VAL C 1 356 ? -1.465 54.702 -1.265 1.00 17.17 352 VAL C C 1
ATOM 8843 O O . VAL C 1 356 ? -1.995 53.968 -0.412 1.00 17.58 352 VAL C O 1
ATOM 8847 N N . LEU C 1 357 ? -2.100 55.078 -2.389 1.00 17.33 353 LEU C N 1
ATOM 8848 C CA . LEU C 1 357 ? -3.508 54.651 -2.667 1.00 18.17 353 LEU C CA 1
ATOM 8849 C C . LEU C 1 357 ? -3.645 53.333 -3.484 1.00 20.07 353 LEU C C 1
ATOM 8850 O O . LEU C 1 357 ? -4.737 52.809 -3.635 1.00 20.95 353 LEU C O 1
ATOM 8855 N N . ASP C 1 358 ? -2.541 52.830 -3.985 1.00 20.90 354 ASP C N 1
ATOM 8856 C CA . ASP C 1 358 ? -2.524 51.580 -4.834 1.00 23.05 354 ASP C CA 1
ATOM 8857 C C . ASP C 1 358 ? -3.264 50.399 -4.246 1.00 24.52 354 ASP C C 1
ATOM 8858 O O . ASP C 1 358 ? -3.792 49.546 -4.982 1.00 26.38 354 ASP C O 1
ATOM 8863 N N . GLY C 1 359 ? -3.234 50.275 -2.929 1.00 24.30 355 GLY C N 1
ATOM 8864 C CA . GLY C 1 359 ? -3.835 49.100 -2.283 1.00 26.05 355 GLY C CA 1
ATOM 8865 C C . GLY C 1 359 ? -5.339 49.224 -2.042 1.00 26.51 355 GLY C C 1
ATOM 8866 O O . GLY C 1 359 ? -6.003 48.234 -1.757 1.00 27.64 355 GLY C O 1
ATOM 8867 N N . LEU C 1 360 ? -5.885 50.430 -2.185 1.00 25.61 356 LEU C N 1
ATOM 8868 C CA . LEU C 1 360 ? -7.247 50.715 -1.725 1.00 26.12 356 LEU C CA 1
ATOM 8869 C C . LEU C 1 360 ? -8.342 50.252 -2.690 1.00 28.28 356 LEU C C 1
ATOM 8870 O O . LEU C 1 360 ? -8.246 50.468 -3.901 1.00 28.73 356 LEU C O 1
ATOM 8875 N N . ASP C 1 361 ? -9.375 49.606 -2.129 1.00 29.50 357 ASP C N 1
ATOM 8876 C CA . ASP C 1 361 ? -10.630 49.246 -2.830 1.00 31.59 357 ASP C CA 1
ATOM 8877 C C . ASP C 1 361 ? -11.279 50.456 -3.470 1.00 30.30 357 ASP C C 1
ATOM 8878 O O . ASP C 1 361 ? -11.799 50.376 -4.564 1.00 30.77 357 ASP C O 1
ATOM 8883 N N . GLU C 1 362 ? -11.289 51.587 -2.754 1.00 28.18 358 GLU C N 1
ATOM 8884 C CA . GLU C 1 362 ? -11.902 52.783 -3.291 1.00 27.29 358 GLU C CA 1
ATOM 8885 C C . GLU C 1 362 ? -11.212 53.990 -2.693 1.00 24.60 358 GLU C C 1
ATOM 8886 O O . GLU C 1 362 ? -10.672 53.940 -1.585 1.00 23.73 358 GLU C O 1
ATOM 8892 N N . VAL C 1 363 ? -11.202 55.065 -3.449 1.00 23.23 359 VAL C N 1
ATOM 8893 C CA . VAL C 1 363 ? -10.578 56.281 -2.962 1.00 21.12 359 VAL C CA 1
ATOM 8894 C C . VAL C 1 363 ? -11.647 57.374 -3.045 1.00 20.41 359 VAL C C 1
ATOM 8895 O O . VAL C 1 363 ? -12.508 57.331 -3.926 1.00 21.40 359 VAL C O 1
ATOM 8899 N N . LYS C 1 364 ? -11.619 58.328 -2.113 1.00 18.88 360 LYS C N 1
ATOM 8900 C CA . LYS C 1 364 ? -12.596 59.418 -2.088 1.00 18.44 360 LYS C CA 1
ATOM 8901 C C . LYS C 1 364 ? -11.901 60.791 -2.297 1.00 16.81 360 LYS C C 1
ATOM 8902 O O . LYS C 1 364 ? -10.761 61.000 -1.882 1.00 15.81 360 LYS C O 1
ATOM 8908 N N . LEU C 1 365 ? -12.591 61.704 -2.964 1.00 16.71 361 LEU C N 1
ATOM 8909 C CA . LEU C 1 365 ? -12.072 63.054 -3.235 1.00 15.62 361 LEU C CA 1
ATOM 8910 C C . LEU C 1 365 ? -13.054 64.044 -2.605 1.00 15.67 361 LEU C C 1
ATOM 8911 O O . LEU C 1 365 ? -14.260 64.003 -2.928 1.00 16.90 361 LEU C O 1
ATOM 8916 N N . CYS C 1 366 ? -12.590 64.879 -1.688 1.00 14.72 362 CYS C N 1
ATOM 8917 C CA . CYS C 1 366 ? -13.420 66.020 -1.203 1.00 14.78 362 CYS C CA 1
ATOM 8918 C C . CYS C 1 366 ? -13.444 67.133 -2.267 1.00 14.72 362 CYS C C 1
ATOM 8919 O O . CYS C 1 366 ? -12.397 67.709 -2.615 1.00 13.69 362 CYS C O 1
ATOM 8922 N N . VAL C 1 367 ? -14.628 67.413 -2.821 1.00 15.76 363 VAL C N 1
ATOM 8923 C CA . VAL C 1 367 ? -14.720 68.373 -3.930 1.00 16.19 363 VAL C CA 1
ATOM 8924 C C . VAL C 1 367 ? -15.376 69.701 -3.540 1.00 16.60 363 VAL C C 1
ATOM 8925 O O . VAL C 1 367 ? -15.531 70.624 -4.371 1.00 17.30 363 VAL C O 1
ATOM 8929 N N . GLY C 1 368 ? -15.749 69.785 -2.290 1.00 16.27 364 GLY C N 1
ATOM 8930 C CA . GLY C 1 368 ? -16.374 70.964 -1.744 1.00 16.75 364 GLY C CA 1
ATOM 8931 C C . GLY C 1 368 ? -16.934 70.642 -0.359 1.00 16.71 364 GLY C C 1
ATOM 8932 O O . GLY C 1 368 ? -16.714 69.550 0.203 1.00 16.12 364 GLY C O 1
ATOM 8933 N N . TYR C 1 369 ? -17.677 71.591 0.171 1.00 17.52 365 TYR C N 1
ATOM 8934 C CA . TYR C 1 369 ? -18.260 71.459 1.485 1.00 17.87 365 TYR C CA 1
ATOM 8935 C C . TYR C 1 369 ? -19.729 71.874 1.567 1.00 19.70 365 TYR C C 1
ATOM 8936 O O . TYR C 1 369 ? -20.241 72.634 0.723 1.00 20.84 365 TYR C O 1
ATOM 8945 N N . LYS C 1 370 ? -20.378 71.362 2.615 1.00 20.23 366 LYS C N 1
ATOM 8946 C CA . LYS C 1 370 ? -21.590 71.935 3.164 1.00 21.85 366 LYS C CA 1
ATOM 8947 C C . LYS C 1 370 ? -21.206 72.694 4.408 1.00 21.56 366 LYS C C 1
ATOM 8948 O O . LYS C 1 370 ? -20.537 72.147 5.279 1.00 20.72 366 LYS C O 1
ATOM 8954 N N . ILE C 1 371 ? -21.595 73.961 4.466 1.00 22.60 367 ILE C N 1
ATOM 8955 C CA . ILE C 1 371 ? -21.401 74.799 5.648 1.00 22.85 367 ILE C CA 1
ATOM 8956 C C . ILE C 1 371 ? -22.675 75.630 5.876 1.00 25.06 367 ILE C C 1
ATOM 8957 O O . ILE C 1 371 ? -23.196 76.243 4.943 1.00 26.14 367 ILE C O 1
ATOM 8962 N N . ASP C 1 372 ? -23.217 75.560 7.098 1.00 25.92 368 ASP C N 1
ATOM 8963 C CA . ASP C 1 372 ? -24.458 76.234 7.468 1.00 28.20 368 ASP C CA 1
ATOM 8964 C C . ASP C 1 372 ? -25.577 75.894 6.479 1.00 29.61 368 ASP C C 1
ATOM 8965 O O . ASP C 1 372 ? -26.394 76.746 6.114 1.00 31.41 368 ASP C O 1
ATOM 8970 N N . GLY C 1 373 ? -25.587 74.638 6.029 1.00 29.03 369 GLY C N 1
ATOM 8971 C CA . GLY C 1 373 ? -26.580 74.155 5.075 1.00 30.47 369 GLY C CA 1
ATOM 8972 C C . GLY C 1 373 ? -26.387 74.587 3.626 1.00 30.78 369 GLY C C 1
ATOM 8973 O O . GLY C 1 373 ? -27.265 74.352 2.783 1.00 32.69 369 GLY C O 1
ATOM 8974 N N . GLU C 1 374 ? -25.269 75.222 3.319 1.00 29.51 370 GLU C N 1
ATOM 8975 C CA . GLU C 1 374 ? -25.065 75.759 1.969 1.00 29.96 370 GLU C CA 1
ATOM 8976 C C . GLU C 1 374 ? -23.736 75.290 1.370 1.00 27.85 370 GLU C C 1
ATOM 8977 O O . GLU C 1 374 ? -22.842 74.899 2.116 1.00 26.10 370 GLU C O 1
ATOM 8983 N N . ASP C 1 375 ? -23.642 75.267 0.033 1.00 28.17 371 ASP C N 1
ATOM 8984 C CA . ASP C 1 375 ? -22.474 74.742 -0.671 1.00 26.84 371 ASP C CA 1
ATOM 8985 C C . ASP C 1 375 ? -21.301 75.731 -0.631 1.00 25.73 371 ASP C C 1
ATOM 8986 O O . ASP C 1 375 ? -21.489 76.918 -0.841 1.00 26.36 371 ASP C O 1
ATOM 8991 N N . ALA C 1 376 ? -20.087 75.225 -0.379 1.00 23.92 372 ALA C N 1
ATOM 8992 C CA . ALA C 1 376 ? -18.865 76.037 -0.504 1.00 23.12 372 ALA C CA 1
ATOM 8993 C C . ALA C 1 376 ? -17.937 75.296 -1.429 1.00 22.32 372 ALA C C 1
ATOM 8994 O O . ALA C 1 376 ? -17.717 74.101 -1.219 1.00 21.60 372 ALA C O 1
ATOM 8996 N N . ASP C 1 377 ? -17.358 75.963 -2.428 1.00 22.71 373 ASP C N 1
ATOM 8997 C CA . ASP C 1 377 ? -16.425 75.260 -3.328 1.00 22.32 373 ASP C CA 1
ATOM 8998 C C . ASP C 1 377 ? -14.938 75.504 -3.003 1.00 20.25 373 ASP C C 1
ATOM 8999 O O . ASP C 1 377 ? -14.076 74.824 -3.556 1.00 19.16 373 ASP C O 1
ATOM 9004 N N . LEU C 1 378 ? -14.657 76.507 -2.162 1.00 19.57 374 LEU C N 1
ATOM 9005 C CA . LEU C 1 378 ? -13.304 76.779 -1.695 1.00 17.94 374 LEU C CA 1
ATOM 9006 C C . LEU C 1 378 ? -13.172 76.657 -0.172 1.00 17.08 374 LEU C C 1
ATOM 9007 O O . LEU C 1 378 ? -14.116 76.972 0.565 1.00 17.92 374 LEU C O 1
ATOM 9012 N N . LEU C 1 379 ? -11.993 76.242 0.294 1.00 15.44 375 LEU C N 1
ATOM 9013 C CA . LEU C 1 379 ? -11.670 76.251 1.747 1.00 14.93 375 LEU C CA 1
ATOM 9014 C C . LEU C 1 379 ? -11.986 77.653 2.312 1.00 15.95 375 LEU C C 1
ATOM 9015 O O . LEU C 1 379 ? -11.441 78.650 1.804 1.00 15.88 375 LEU C O 1
ATOM 9020 N N . PRO C 1 380 ? -12.847 77.734 3.340 1.00 16.88 376 PRO C N 1
ATOM 9021 C CA . PRO C 1 380 ? -13.122 79.080 3.945 1.00 18.42 376 PRO C CA 1
ATOM 9022 C C . PRO C 1 380 ? -11.886 79.673 4.647 1.00 18.46 376 PRO C C 1
ATOM 9023 O O . PRO C 1 380 ? -10.904 79.004 4.769 1.00 17.23 376 PRO C O 1
ATOM 9027 N N . ARG C 1 381 ? -11.939 80.941 5.087 1.00 20.55 377 ARG C N 1
ATOM 9028 C CA . ARG C 1 381 ? -10.825 81.519 5.844 1.00 20.76 377 ARG C CA 1
ATOM 9029 C C . ARG C 1 381 ? -11.067 81.317 7.338 1.00 21.09 377 ARG C C 1
ATOM 9030 O O . ARG C 1 381 ? -12.175 81.582 7.834 1.00 21.89 377 ARG C O 1
ATOM 9038 N N . GLY C 1 382 ? -10.007 80.937 8.052 1.00 20.07 378 GLY C N 1
ATOM 9039 C CA . GLY C 1 382 ? -9.984 80.996 9.516 1.00 20.76 378 GLY C CA 1
ATOM 9040 C C . GLY C 1 382 ? -10.547 79.729 10.155 1.00 20.19 378 GLY C C 1
ATOM 9041 O O . GLY C 1 382 ? -11.385 79.078 9.574 1.00 19.86 378 GLY C O 1
ATOM 9042 N N . ALA C 1 383 ? -10.097 79.417 11.365 1.00 20.20 379 ALA C N 1
ATOM 9043 C CA . ALA C 1 383 ? -10.450 78.158 12.029 1.00 19.88 379 ALA C CA 1
ATOM 9044 C C . ALA C 1 383 ? -11.970 77.900 12.166 1.00 20.35 379 ALA C C 1
ATOM 9045 O O . ALA C 1 383 ? -12.429 76.778 11.940 1.00 19.45 379 ALA C O 1
ATOM 9047 N N . ALA C 1 384 ? -12.733 78.920 12.568 1.00 21.81 380 ALA C N 1
ATOM 9048 C CA . ALA C 1 384 ? -14.169 78.725 12.855 1.00 22.79 380 ALA C CA 1
ATOM 9049 C C . ALA C 1 384 ? -14.955 78.207 11.639 1.00 22.30 380 ALA C C 1
ATOM 9050 O O . ALA C 1 384 ? -15.673 77.213 11.746 1.00 21.82 380 ALA C O 1
ATOM 9052 N N . GLU C 1 385 ? -14.842 78.883 10.491 1.00 22.16 381 GLU C N 1
ATOM 9053 C CA . GLU C 1 385 ? -15.633 78.474 9.312 1.00 22.38 381 GLU C CA 1
ATOM 9054 C C . GLU C 1 385 ? -15.181 77.102 8.769 1.00 20.36 381 GLU C C 1
ATOM 9055 O O . GLU C 1 385 ? -16.005 76.251 8.473 1.00 20.19 381 GLU C O 1
ATOM 9061 N N . VAL C 1 386 ? -13.875 76.869 8.725 1.00 18.67 382 VAL C N 1
ATOM 9062 C CA . VAL C 1 386 ? -13.344 75.544 8.272 1.00 17.07 382 VAL C CA 1
ATOM 9063 C C . VAL C 1 386 ? -13.799 74.410 9.190 1.00 17.27 382 VAL C C 1
ATOM 9064 O O . VAL C 1 386 ? -14.162 73.334 8.727 1.00 16.75 382 VAL C O 1
ATOM 9068 N N . ALA C 1 387 ? -13.801 74.668 10.492 1.00 17.97 383 ALA C N 1
ATOM 9069 C CA . ALA C 1 387 ? -14.317 73.709 11.464 1.00 18.51 383 ALA C CA 1
ATOM 9070 C C . ALA C 1 387 ? -15.811 73.349 11.235 1.00 19.63 383 ALA C C 1
ATOM 9071 O O . ALA C 1 387 ? -16.249 72.288 11.639 1.00 19.65 383 ALA C O 1
ATOM 9073 N N . ARG C 1 388 ? -16.586 74.217 10.592 1.00 20.52 384 ARG C N 1
ATOM 9074 C CA . ARG C 1 388 ? -18.019 73.916 10.330 1.00 21.99 384 ARG C CA 1
ATOM 9075 C C . ARG C 1 388 ? -18.279 73.216 8.972 1.00 21.48 384 ARG C C 1
ATOM 9076 O O . ARG C 1 388 ? -19.385 72.815 8.685 1.00 22.39 384 ARG C O 1
ATOM 9084 N N . CYS C 1 389 ? -17.238 73.040 8.178 1.00 20.02 385 CYS C N 1
ATOM 9085 C CA . CYS C 1 389 ? -17.349 72.398 6.864 1.00 19.85 385 CYS C CA 1
ATOM 9086 C C . CYS C 1 389 ? -17.480 70.889 7.013 1.00 19.87 385 CYS C C 1
ATOM 9087 O O . CYS C 1 389 ? -16.621 70.271 7.627 1.00 19.14 385 CYS C O 1
ATOM 9090 N N . GLU C 1 390 ? -18.526 70.306 6.427 1.00 21.10 386 GLU C N 1
ATOM 9091 C CA . GLU C 1 390 ? -18.560 68.870 6.164 1.00 21.42 386 GLU C CA 1
ATOM 9092 C C . GLU C 1 390 ? -18.163 68.634 4.715 1.00 20.26 386 GLU C C 1
ATOM 9093 O O . GLU C 1 390 ? -18.723 69.263 3.780 1.00 20.52 386 GLU C O 1
ATOM 9099 N N . PRO C 1 391 ? -17.226 67.703 4.508 1.00 18.90 387 PRO C N 1
ATOM 9100 C CA . PRO C 1 391 ? -16.784 67.386 3.157 1.00 18.54 387 PRO C CA 1
ATOM 9101 C C . PRO C 1 391 ? -17.884 66.796 2.299 1.00 19.60 387 PRO C C 1
ATOM 9102 O O . PRO C 1 391 ? -18.716 66.052 2.801 1.00 20.38 387 PRO C O 1
ATOM 9106 N N . VAL C 1 392 ? -17.861 67.142 1.018 1.00 19.70 388 VAL C N 1
ATOM 9107 C CA . VAL C 1 392 ? -18.675 66.494 0.008 1.00 20.89 388 VAL C CA 1
ATOM 9108 C C . VAL C 1 392 ? -17.701 65.644 -0.836 1.00 20.32 388 VAL C C 1
ATOM 9109 O O . VAL C 1 392 ? -16.750 66.172 -1.459 1.00 19.42 388 VAL C O 1
ATOM 9113 N N . TYR C 1 393 ? -17.927 64.338 -0.832 1.00 20.64 389 TYR C N 1
ATOM 9114 C CA . TYR C 1 393 ? -17.029 63.370 -1.469 1.00 20.34 389 TYR C CA 1
ATOM 9115 C C . TYR C 1 393 ? -17.526 62.875 -2.795 1.00 21.90 389 TYR C C 1
ATOM 9116 O O . TYR C 1 393 ? -18.716 62.735 -2.986 1.00 23.58 389 TYR C O 1
ATOM 9125 N N . GLU C 1 394 ? -16.605 62.669 -3.729 1.00 21.87 390 GLU C N 1
ATOM 9126 C CA . GLU C 1 394 ? -16.835 61.784 -4.863 1.00 23.44 390 GLU C CA 1
ATOM 9127 C C . GLU C 1 394 ? -15.987 60.538 -4.644 1.00 23.20 390 GLU C C 1
ATOM 9128 O O . GLU C 1 394 ? -14.856 60.599 -4.134 1.00 21.47 390 GLU C O 1
ATOM 9134 N N . THR C 1 395 ? -16.546 59.399 -5.009 1.00 24.87 391 THR C N 1
ATOM 9135 C CA . THR C 1 395 ? -15.919 58.132 -4.706 1.00 25.04 391 THR C CA 1
ATOM 9136 C C . THR C 1 395 ? -15.401 57.584 -6.001 1.00 25.61 391 THR C C 1
ATOM 9137 O O . THR C 1 395 ? -16.119 57.598 -6.990 1.00 27.04 391 THR C O 1
ATOM 9141 N N . PHE C 1 396 ? -14.166 57.088 -5.988 1.00 24.70 392 PHE C N 1
ATOM 9142 C CA . PHE C 1 396 ? -13.545 56.462 -7.152 1.00 25.47 392 PHE C CA 1
ATOM 9143 C C . PHE C 1 396 ? -13.146 55.006 -6.894 1.00 26.49 392 PHE C C 1
ATOM 9144 O O . PHE C 1 396 ? -12.557 54.684 -5.858 1.00 25.54 392 PHE C O 1
ATOM 9152 N N . GLY C 1 397 ? -13.449 54.128 -7.853 1.00 28.29 393 GLY C N 1
ATOM 9153 C CA . GLY C 1 397 ? -12.968 52.750 -7.785 1.00 29.46 393 GLY C CA 1
ATOM 9154 C C . GLY C 1 397 ? -11.454 52.731 -7.699 1.00 28.46 393 GLY C C 1
ATOM 9155 O O . GLY C 1 397 ? -10.773 53.474 -8.403 1.00 28.12 393 GLY C O 1
ATOM 9156 N N . GLY C 1 398 ? -10.920 51.925 -6.794 1.00 28.48 394 GLY C N 1
ATOM 9157 C CA . GLY C 1 398 ? -9.476 51.820 -6.630 1.00 27.53 394 GLY C CA 1
ATOM 9158 C C . GLY C 1 398 ? -8.913 50.952 -7.731 1.00 29.01 394 GLY C C 1
ATOM 9159 O O . GLY C 1 398 ? -9.639 50.197 -8.341 1.00 30.59 394 GLY C O 1
ATOM 9160 N N . TRP C 1 399 ? -7.618 51.080 -7.975 1.00 28.29 395 TRP C N 1
ATOM 9161 C CA . TRP C 1 399 ? -6.952 50.330 -9.026 1.00 29.81 395 TRP C CA 1
ATOM 9162 C C . TRP C 1 399 ? -6.294 49.059 -8.514 1.00 31.16 395 TRP C C 1
ATOM 9163 O O . TRP C 1 399 ? -6.209 48.105 -9.254 1.00 33.20 395 TRP C O 1
ATOM 9174 N N . LYS C 1 400 ? -5.876 48.998 -7.244 1.00 30.35 396 LYS C N 1
ATOM 9175 C CA . LYS C 1 400 ? -5.368 47.716 -6.672 1.00 32.04 396 LYS C CA 1
ATOM 9176 C C . LYS C 1 400 ? -4.217 47.157 -7.535 1.00 33.18 396 LYS C C 1
ATOM 9177 O O . LYS C 1 400 ? -4.167 46.003 -7.850 1.00 35.13 396 LYS C O 1
ATOM 9179 N N . GLU C 1 401 ? -3.278 48.026 -7.862 1.00 32.18 397 GLU C N 1
ATOM 9180 C CA . GLU C 1 401 ? -2.217 47.757 -8.817 1.00 33.35 397 GLU C CA 1
ATOM 9181 C C . GLU C 1 401 ? -1.104 48.750 -8.489 1.00 30.88 397 GLU C C 1
ATOM 9182 O O . GLU C 1 401 ? -1.402 49.891 -8.086 1.00 28.92 397 GLU C O 1
ATOM 9188 N N . SER C 1 402 ? 0.161 48.360 -8.652 1.00 30.94 398 SER C N 1
ATOM 9189 C CA . SER C 1 402 ? 1.256 49.282 -8.326 1.00 29.10 398 SER C CA 1
ATOM 9190 C C . SER C 1 402 ? 1.332 50.398 -9.351 1.00 27.73 398 SER C C 1
ATOM 9191 O O . SER C 1 402 ? 1.218 50.157 -10.542 1.00 28.60 398 SER C O 1
ATOM 9194 N N . THR C 1 403 ? 1.557 51.623 -8.892 1.00 25.45 399 THR C N 1
ATOM 9195 C CA . THR C 1 403 ? 1.851 52.713 -9.804 1.00 24.47 399 THR C CA 1
ATOM 9196 C C . THR C 1 403 ? 3.283 53.237 -9.582 1.00 23.84 399 THR C C 1
ATOM 9197 O O . THR C 1 403 ? 3.629 54.284 -10.089 1.00 22.90 399 THR C O 1
ATOM 9201 N N . VAL C 1 404 ? 4.092 52.492 -8.827 1.00 24.56 400 VAL C N 1
ATOM 9202 C CA . VAL C 1 404 ? 5.485 52.855 -8.543 1.00 24.24 400 VAL C CA 1
ATOM 9203 C C . VAL C 1 404 ? 6.278 52.852 -9.858 1.00 25.35 400 VAL C C 1
ATOM 9204 O O . VAL C 1 404 ? 6.234 51.858 -10.588 1.00 26.92 400 VAL C O 1
ATOM 9208 N N . GLY C 1 405 ? 6.957 53.968 -10.191 1.00 24.14 401 GLY C N 1
ATOM 9209 C CA . GLY C 1 405 ? 7.849 54.033 -11.374 1.00 25.15 401 GLY C CA 1
ATOM 9210 C C . GLY C 1 405 ? 7.222 54.286 -12.757 1.00 25.63 401 GLY C C 1
ATOM 9211 O O . GLY C 1 405 ? 7.926 54.429 -13.752 1.00 26.03 401 GLY C O 1
ATOM 9212 N N . ILE C 1 406 ? 5.895 54.327 -12.831 1.00 25.59 402 ILE C N 1
ATOM 9213 C CA . ILE C 1 406 ? 5.204 54.612 -14.082 1.00 26.27 402 ILE C CA 1
ATOM 9214 C C . ILE C 1 406 ? 5.677 55.978 -14.571 1.00 25.50 402 ILE C C 1
ATOM 9215 O O . ILE C 1 406 ? 5.779 56.930 -13.739 1.00 23.48 402 ILE C O 1
ATOM 9220 N N . ASN C 1 407 ? 6.077 56.052 -15.856 1.00 26.79 403 ASN C N 1
ATOM 9221 C CA . ASN C 1 407 ? 6.622 57.298 -16.435 1.00 26.51 403 ASN C CA 1
ATOM 9222 C C . ASN C 1 407 ? 5.891 57.802 -17.674 1.00 27.40 403 ASN C C 1
ATOM 9223 O O . ASN C 1 407 ? 6.458 58.521 -18.500 1.00 27.74 403 ASN C O 1
ATOM 9228 N N . SER C 1 408 ? 4.624 57.441 -17.794 1.00 28.30 404 SER C N 1
ATOM 9229 C CA . SER C 1 408 ? 3.788 57.938 -18.874 1.00 29.21 404 SER C CA 1
ATOM 9230 C C . SER C 1 408 ? 2.348 57.896 -18.383 1.00 29.03 404 SER C C 1
ATOM 9231 O O . SER C 1 408 ? 1.913 56.915 -17.791 1.00 29.24 404 SER C O 1
ATOM 9234 N N . TRP C 1 409 ? 1.614 58.968 -18.662 1.00 28.72 405 TRP C N 1
ATOM 9235 C CA . TRP C 1 409 ? 0.205 59.069 -18.331 1.00 28.70 405 TRP C CA 1
ATOM 9236 C C . TRP C 1 409 ? -0.611 57.883 -18.755 1.00 30.44 405 TRP C C 1
ATOM 9237 O O . TRP C 1 409 ? -1.421 57.363 -17.983 1.00 29.69 405 TRP C O 1
ATOM 9248 N N . ASP C 1 410 ? -0.415 57.453 -20.002 1.00 32.37 406 ASP C N 1
ATOM 9249 C CA . ASP C 1 410 ? -1.211 56.366 -20.568 1.00 34.43 406 ASP C CA 1
ATOM 9250 C C . ASP C 1 410 ? -0.959 55.015 -19.892 1.00 34.70 406 ASP C C 1
ATOM 9251 O O . ASP C 1 410 ? -1.795 54.139 -19.973 1.00 35.85 406 ASP C O 1
ATOM 9256 N N . ALA C 1 411 ? 0.199 54.840 -19.262 1.00 33.35 407 ALA C N 1
ATOM 9257 C CA . ALA C 1 411 ? 0.519 53.594 -18.569 1.00 33.71 407 ALA C CA 1
ATOM 9258 C C . ALA C 1 411 ? -0.084 53.542 -17.144 1.00 32.01 407 ALA C C 1
ATOM 9259 O O . ALA C 1 411 ? -0.118 52.497 -16.523 1.00 32.18 407 ALA C O 1
ATOM 9261 N N . LEU C 1 412 ? -0.537 54.677 -16.614 1.00 29.96 408 LEU C N 1
ATOM 9262 C CA . LEU C 1 412 ? -1.322 54.642 -15.376 1.00 28.82 408 LEU C CA 1
ATOM 9263 C C . LEU C 1 412 ? -2.573 53.766 -15.584 1.00 30.51 408 LEU C C 1
ATOM 9264 O O . LEU C 1 412 ? -3.177 53.790 -16.663 1.00 31.79 408 LEU C O 1
ATOM 9269 N N . PRO C 1 413 ? -2.949 52.964 -14.559 1.00 30.82 409 PRO C N 1
ATOM 9270 C CA . PRO C 1 413 ? -4.249 52.274 -14.525 1.00 32.11 409 PRO C CA 1
ATOM 9271 C C . PRO C 1 413 ? -5.401 53.230 -14.833 1.00 31.54 409 PRO C C 1
ATOM 9272 O O . PRO C 1 413 ? -5.368 54.398 -14.405 1.00 29.40 409 PRO C O 1
ATOM 9276 N N . ALA C 1 414 ? -6.408 52.735 -15.542 1.00 33.05 410 ALA C N 1
ATOM 9277 C CA . ALA C 1 414 ? -7.625 53.504 -15.862 1.00 33.07 410 ALA C CA 1
ATOM 9278 C C . ALA C 1 414 ? -8.225 54.202 -14.631 1.00 31.22 410 ALA C C 1
ATOM 9279 O O . ALA C 1 414 ? -8.652 55.331 -14.702 1.00 30.20 410 ALA C O 1
ATOM 9281 N N . ASN C 1 415 ? -8.241 53.532 -13.492 1.00 30.99 411 ASN C N 1
ATOM 9282 C CA . ASN C 1 415 ? -8.883 54.103 -12.323 1.00 29.79 411 ASN C CA 1
ATOM 9283 C C . ASN C 1 415 ? -8.030 55.167 -11.629 1.00 27.67 411 ASN C C 1
ATOM 9284 O O . ASN C 1 415 ? -8.563 56.056 -10.975 1.00 26.81 411 ASN C O 1
ATOM 9289 N N . ALA C 1 416 ? -6.717 55.108 -11.816 1.00 27.39 412 ALA C N 1
ATOM 9290 C CA . ALA C 1 416 ? -5.818 56.159 -11.309 1.00 25.82 412 ALA C CA 1
ATOM 9291 C C . ALA C 1 416 ? -5.890 57.404 -12.203 1.00 25.47 412 ALA C C 1
ATOM 9292 O O . ALA C 1 416 ? -5.869 58.551 -11.728 1.00 24.41 412 ALA C O 1
ATOM 9294 N N . ARG C 1 417 ? -5.964 57.178 -13.508 1.00 27.16 413 ARG C N 1
ATOM 9295 C CA . ARG C 1 417 ? -6.125 58.282 -14.451 1.00 27.38 413 ARG C CA 1
ATOM 9296 C C . ARG C 1 417 ? -7.435 59.017 -14.187 1.00 27.16 413 ARG C C 1
ATOM 9297 O O . ARG C 1 417 ? -7.487 60.234 -14.308 1.00 26.87 413 ARG C O 1
ATOM 9305 N N . ALA C 1 418 ? -8.483 58.270 -13.843 1.00 27.77 414 ALA C N 1
ATOM 9306 C CA . ALA C 1 418 ? -9.818 58.845 -13.561 1.00 27.85 414 ALA C CA 1
ATOM 9307 C C . ALA C 1 418 ? -9.807 59.720 -12.304 1.00 25.53 414 ALA C C 1
ATOM 9308 O O . ALA C 1 418 ? -10.315 60.843 -12.290 1.00 25.41 414 ALA C O 1
ATOM 9310 N N . TYR C 1 419 ? -9.227 59.193 -11.247 1.00 24.17 415 TYR C N 1
ATOM 9311 C CA . TYR C 1 419 ? -9.001 59.985 -10.011 1.00 22.24 415 TYR C CA 1
ATOM 9312 C C . TYR C 1 419 ? -8.268 61.301 -10.271 1.00 20.89 415 TYR C C 1
ATOM 9313 O O . TYR C 1 419 ? -8.769 62.391 -9.952 1.00 20.27 415 TYR C O 1
ATOM 9322 N N . LEU C 1 420 ? -7.072 61.201 -10.846 1.00 20.71 416 LEU C N 1
ATOM 9323 C CA . LEU C 1 420 ? -6.258 62.381 -11.181 1.00 19.78 416 LEU C CA 1
ATOM 9324 C C . LEU C 1 420 ? -6.887 63.357 -12.190 1.00 20.66 416 LEU C C 1
ATOM 9325 O O . LEU C 1 420 ? -6.637 64.558 -12.123 1.00 19.82 416 LEU C O 1
ATOM 9330 N N . THR C 1 421 ? -7.648 62.852 -13.151 1.00 22.72 417 THR C N 1
ATOM 9331 C CA . THR C 1 421 ? -8.316 63.721 -14.107 1.00 23.91 417 THR C CA 1
ATOM 9332 C C . THR C 1 421 ? -9.319 64.598 -13.379 1.00 23.89 417 THR C C 1
ATOM 9333 O O . THR C 1 421 ? -9.410 65.791 -13.633 1.00 23.71 417 THR C O 1
ATOM 9337 N N . ARG C 1 422 ? -10.025 64.019 -12.418 1.00 24.22 418 ARG C N 1
ATOM 9338 C CA . ARG C 1 422 ? -10.998 64.765 -11.666 1.00 23.97 418 ARG C CA 1
ATOM 9339 C C . ARG C 1 422 ? -10.371 65.809 -10.731 1.00 22.25 418 ARG C C 1
ATOM 9340 O O . ARG C 1 422 ? -10.936 66.885 -10.578 1.00 21.98 418 ARG C O 1
ATOM 9348 N N . VAL C 1 423 ? -9.218 65.479 -10.124 1.00 20.75 419 VAL C N 1
ATOM 9349 C CA . VAL C 1 423 ? -8.446 66.397 -9.302 1.00 19.40 419 VAL C CA 1
ATOM 9350 C C . VAL C 1 423 ? -8.054 67.604 -10.141 1.00 20.07 419 VAL C C 1
ATOM 9351 O O . VAL C 1 423 ? -8.238 68.767 -9.737 1.00 19.70 419 VAL C O 1
ATOM 9355 N N . GLN C 1 424 ? -7.472 67.308 -11.290 1.00 21.49 420 GLN C N 1
ATOM 9356 C CA . GLN C 1 424 ? -7.103 68.329 -12.277 1.00 22.95 420 GLN C CA 1
ATOM 9357 C C . GLN C 1 424 ? -8.296 69.231 -12.631 1.00 24.13 420 GLN C C 1
ATOM 9358 O O . GLN C 1 424 ? -8.197 70.450 -12.609 1.00 24.26 420 GLN C O 1
ATOM 9364 N N . GLU C 1 425 ? -9.428 68.621 -12.927 1.00 25.94 421 GLU C N 1
ATOM 9365 C CA . GLU C 1 425 ? -10.655 69.387 -13.241 1.00 27.66 421 GLU C CA 1
ATOM 9366 C C . GLU C 1 425 ? -11.093 70.328 -12.126 1.00 27.08 421 GLU C C 1
ATOM 9367 O O . GLU C 1 425 ? -11.404 71.484 -12.382 1.00 27.78 421 GLU C O 1
ATOM 9373 N N . VAL C 1 426 ? -11.118 69.822 -10.890 1.00 25.89 422 VAL C N 1
ATOM 9374 C CA . VAL C 1 426 ? -11.613 70.593 -9.752 1.00 25.05 422 VAL C CA 1
ATOM 9375 C C . VAL C 1 426 ? -10.605 71.693 -9.409 1.00 24.10 422 VAL C C 1
ATOM 9376 O O . VAL C 1 426 ? -10.987 72.780 -8.944 1.00 24.10 422 VAL C O 1
ATOM 9380 N N . ALA C 1 427 ? -9.320 71.396 -9.640 1.00 22.48 423 ALA C N 1
ATOM 9381 C CA . ALA C 1 427 ? -8.234 72.302 -9.315 1.00 21.05 423 ALA C CA 1
ATOM 9382 C C . ALA C 1 427 ? -8.238 73.513 -10.238 1.00 21.18 423 ALA C C 1
ATOM 9383 O O . ALA C 1 427 ? -8.049 74.639 -9.795 1.00 21.87 423 ALA C O 1
ATOM 9385 N N . GLY C 1 428 ? -8.448 73.266 -11.515 1.00 21.79 424 GLY C N 1
ATOM 9386 C CA . GLY C 1 428 ? -8.568 74.322 -12.527 1.00 22.40 424 GLY C CA 1
ATOM 9387 C C . GLY C 1 428 ? -7.236 74.595 -13.183 1.00 21.52 424 GLY C C 1
ATOM 9388 O O . GLY C 1 428 ? -7.145 75.476 -14.007 1.00 22.64 424 GLY C O 1
ATOM 9389 N N . VAL C 1 429 ? -6.194 73.840 -12.827 1.00 19.23 425 VAL C N 1
ATOM 9390 C CA . VAL C 1 429 ? -4.920 73.965 -13.525 1.00 18.74 425 VAL C CA 1
ATOM 9391 C C . VAL C 1 429 ? -4.424 72.569 -13.882 1.00 18.49 425 VAL C C 1
ATOM 9392 O O . VAL C 1 429 ? -4.900 71.586 -13.351 1.00 17.67 425 VAL C O 1
ATOM 9396 N N . PRO C 1 430 ? -3.447 72.492 -14.784 1.00 18.91 426 PRO C N 1
ATOM 9397 C CA . PRO C 1 430 ? -3.020 71.167 -15.218 1.00 19.09 426 PRO C CA 1
ATOM 9398 C C . PRO C 1 430 ? -2.122 70.455 -14.232 1.00 17.61 426 PRO C C 1
ATOM 9399 O O . PRO C 1 430 ? -1.455 71.076 -13.393 1.00 15.89 426 PRO C O 1
ATOM 9403 N N . ILE C 1 431 ? -2.159 69.125 -14.306 1.00 17.78 427 ILE C N 1
ATOM 9404 C CA . ILE C 1 431 ? -1.144 68.330 -13.671 1.00 16.81 427 ILE C CA 1
ATOM 9405 C C . ILE C 1 431 ? 0.024 68.296 -14.655 1.00 17.48 427 ILE C C 1
ATOM 9406 O O . ILE C 1 431 ? -0.073 67.654 -15.710 1.00 18.62 427 ILE C O 1
ATOM 9411 N N . ASP C 1 432 ? 1.126 68.954 -14.295 1.00 16.87 428 ASP C N 1
ATOM 9412 C CA . ASP C 1 432 ? 2.317 69.047 -15.164 1.00 17.89 428 ASP C CA 1
ATOM 9413 C C . ASP C 1 432 ? 3.328 67.951 -14.873 1.00 18.04 428 ASP C C 1
ATOM 9414 O O . ASP C 1 432 ? 4.173 67.645 -15.708 1.00 18.45 428 ASP C O 1
ATOM 9419 N N . MET C 1 433 ? 3.226 67.363 -13.686 1.00 17.77 429 MET C N 1
ATOM 9420 C CA . MET C 1 433 ? 4.119 66.264 -13.281 1.00 18.23 429 MET C CA 1
ATOM 9421 C C . MET C 1 433 ? 3.431 65.303 -12.317 1.00 17.32 429 MET C C 1
ATOM 9422 O O . MET C 1 433 ? 2.642 65.724 -11.481 1.00 15.76 429 MET C O 1
ATOM 9427 N N . VAL C 1 434 ? 3.744 64.008 -12.434 1.00 17.43 430 VAL C N 1
ATOM 9428 C CA . VAL C 1 434 ? 3.446 63.041 -11.356 1.00 17.01 430 VAL C CA 1
ATOM 9429 C C . VAL C 1 434 ? 4.739 62.378 -10.948 1.00 17.29 430 VAL C C 1
ATOM 9430 O O . VAL C 1 434 ? 5.422 61.832 -11.788 1.00 18.29 430 VAL C O 1
ATOM 9434 N N . SER C 1 435 ? 5.114 62.489 -9.683 1.00 16.73 431 SER C N 1
ATOM 9435 C CA . SER C 1 435 ? 6.277 61.782 -9.182 1.00 17.70 431 SER C CA 1
ATOM 9436 C C . SER C 1 435 ? 5.857 60.382 -8.732 1.00 18.35 431 SER C C 1
ATOM 9437 O O . SER C 1 435 ? 5.133 60.235 -7.754 1.00 18.20 431 SER C O 1
ATOM 9440 N N . THR C 1 436 ? 6.367 59.363 -9.386 1.00 19.33 432 THR C N 1
ATOM 9441 C CA . THR C 1 436 ? 5.905 57.995 -9.061 1.00 20.32 432 THR C CA 1
ATOM 9442 C C . THR C 1 436 ? 6.930 57.162 -8.318 1.00 21.37 432 THR C C 1
ATOM 9443 O O . THR C 1 436 ? 6.846 55.926 -8.289 1.00 21.87 432 THR C O 1
ATOM 9447 N N . GLY C 1 437 ? 7.898 57.839 -7.720 1.00 21.08 433 GLY C N 1
ATOM 9448 C CA . GLY C 1 437 ? 9.066 57.157 -7.199 1.00 23.11 433 GLY C CA 1
ATOM 9449 C C . GLY C 1 437 ? 10.186 58.101 -6.810 1.00 23.27 433 GLY C C 1
ATOM 9450 O O . GLY C 1 437 ? 10.135 59.309 -7.166 1.00 21.91 433 GLY C O 1
ATOM 9451 N N . PRO C 1 438 ? 11.171 57.581 -6.048 1.00 24.57 434 PRO C N 1
ATOM 9452 C CA . PRO C 1 438 ? 12.249 58.433 -5.517 1.00 24.94 434 PRO C CA 1
ATOM 9453 C C . PRO C 1 438 ? 13.363 58.769 -6.525 1.00 25.80 434 PRO C C 1
ATOM 9454 O O . PRO C 1 438 ? 14.201 59.616 -6.236 1.00 25.97 434 PRO C O 1
ATOM 9458 N N . ASP C 1 439 ? 13.364 58.135 -7.692 1.00 26.92 435 ASP C N 1
ATOM 9459 C CA . ASP C 1 439 ? 14.410 58.380 -8.695 1.00 28.06 435 ASP C CA 1
ATOM 9460 C C . ASP C 1 439 ? 13.968 59.359 -9.767 1.00 26.38 435 ASP C C 1
ATOM 9461 O O . ASP C 1 439 ? 12.759 59.511 -10.047 1.00 25.01 435 ASP C O 1
ATOM 9466 N N . ARG C 1 440 ? 14.970 59.981 -10.395 1.00 26.29 436 ARG C N 1
ATOM 9467 C CA . ARG C 1 440 ? 14.737 61.094 -11.317 1.00 25.25 436 ARG C CA 1
ATOM 9468 C C . ARG C 1 440 ? 13.805 60.665 -12.437 1.00 25.37 436 ARG C C 1
ATOM 9469 O O . ARG C 1 440 ? 12.930 61.426 -12.793 1.00 24.30 436 ARG C O 1
ATOM 9471 N N . ASP C 1 441 ? 13.971 59.432 -12.941 1.00 26.21 437 ASP C N 1
ATOM 9472 C CA . ASP C 1 441 ? 13.207 58.930 -14.095 1.00 27.10 437 ASP C CA 1
ATOM 9473 C C . ASP C 1 441 ? 11.845 58.284 -13.746 1.00 26.31 437 ASP C C 1
ATOM 9474 O O . ASP C 1 441 ? 11.092 57.924 -14.656 1.00 27.34 437 ASP C O 1
ATOM 9476 N N . GLU C 1 442 ? 11.543 58.129 -12.455 1.00 25.14 438 GLU C N 1
ATOM 9477 C CA . GLU C 1 442 ? 10.181 57.734 -11.982 1.00 24.33 438 GLU C CA 1
ATOM 9478 C C . GLU C 1 442 ? 9.242 58.948 -11.927 1.00 22.10 438 GLU C C 1
ATOM 9479 O O . GLU C 1 442 ? 8.877 59.458 -10.857 1.00 20.83 438 GLU C O 1
ATOM 9485 N N . THR C 1 443 ? 8.880 59.422 -13.108 1.00 21.87 439 THR C N 1
ATOM 9486 C CA . THR C 1 443 ? 8.229 60.716 -13.263 1.00 20.36 439 THR C CA 1
ATOM 9487 C C . THR C 1 443 ? 7.480 60.716 -14.559 1.00 21.15 439 THR C C 1
ATOM 9488 O O . THR C 1 443 ? 8.040 60.354 -15.598 1.00 22.13 439 THR C O 1
ATOM 9492 N N . ILE C 1 444 ? 6.219 61.123 -14.498 1.00 20.52 440 ILE C N 1
ATOM 9493 C CA . ILE C 1 444 ? 5.451 61.508 -15.678 1.00 21.25 440 ILE C CA 1
ATOM 9494 C C . ILE C 1 444 ? 5.628 63.025 -15.848 1.00 20.82 440 ILE C C 1
ATOM 9495 O O . ILE C 1 444 ? 5.317 63.778 -14.909 1.00 19.32 440 ILE C O 1
ATOM 9500 N N . LEU C 1 445 ? 6.213 63.452 -16.976 1.00 21.92 441 LEU C N 1
ATOM 9501 C CA . LEU C 1 445 ? 6.415 64.877 -17.253 1.00 21.90 441 LEU C CA 1
ATOM 9502 C C . LEU C 1 445 ? 5.471 65.335 -18.358 1.00 22.78 441 LEU C C 1
ATOM 9503 O O . LEU C 1 445 ? 5.600 64.919 -19.524 1.00 24.09 441 LEU C O 1
ATOM 9508 N N . LEU C 1 446 ? 4.532 66.212 -18.005 1.00 21.79 442 LEU C N 1
ATOM 9509 C CA . LEU C 1 446 ? 3.582 66.719 -18.986 1.00 22.69 442 LEU C CA 1
ATOM 9510 C C . LEU C 1 446 ? 3.974 68.085 -19.505 1.00 22.88 442 LEU C C 1
ATOM 9511 O O . LEU C 1 446 ? 3.831 68.390 -20.704 1.00 23.97 442 LEU C O 1
ATOM 9516 N N . ARG C 1 447 ? 4.514 68.910 -18.625 1.00 21.74 443 ARG C N 1
ATOM 9517 C CA . ARG C 1 447 ? 5.103 70.153 -19.036 1.00 22.12 443 ARG C CA 1
ATOM 9518 C C . ARG C 1 447 ? 6.325 70.414 -18.181 1.00 20.69 443 ARG C C 1
ATOM 9519 O O . ARG C 1 447 ? 6.320 70.172 -16.992 1.00 19.06 443 ARG C O 1
ATOM 9527 N N . HIS C 1 448 ? 7.363 70.931 -18.787 1.00 21.23 444 HIS C N 1
ATOM 9528 C CA . HIS C 1 448 ? 8.601 71.207 -18.069 1.00 20.76 444 HIS C CA 1
ATOM 9529 C C . HIS C 1 448 ? 8.572 72.556 -17.416 1.00 19.62 444 HIS C C 1
ATOM 9530 O O . HIS C 1 448 ? 8.389 73.562 -18.084 1.00 20.21 444 HIS C O 1
ATOM 9537 N N . PRO C 1 449 ? 8.763 72.611 -16.096 1.00 18.56 445 PRO C N 1
ATOM 9538 C CA . PRO C 1 449 ? 8.637 73.925 -15.404 1.00 17.63 445 PRO C CA 1
ATOM 9539 C C . PRO C 1 449 ? 9.570 75.028 -15.892 1.00 18.11 445 PRO C C 1
ATOM 9540 O O . PRO C 1 449 ? 9.209 76.191 -15.804 1.00 17.55 445 PRO C O 1
ATOM 9544 N N . PHE C 1 450 ? 10.763 74.653 -16.352 1.00 18.70 446 PHE C N 1
ATOM 9545 C CA . PHE C 1 450 ? 11.778 75.630 -16.790 1.00 19.54 446 PHE C CA 1
ATOM 9546 C C . PHE C 1 450 ? 11.755 75.991 -18.273 1.00 21.41 446 PHE C C 1
ATOM 9547 O O . PHE C 1 450 ? 12.680 76.648 -18.739 1.00 21.88 446 PHE C O 1
ATOM 9555 N N . LYS C 1 451 ? 10.722 75.568 -19.011 1.00 23.06 447 LYS C N 1
ATOM 9556 C CA . LYS C 1 451 ? 10.536 75.954 -20.420 1.00 25.77 447 LYS C CA 1
ATOM 9557 C C . LYS C 1 451 ? 9.282 76.823 -20.576 1.00 27.63 447 LYS C C 1
ATOM 9558 O O . LYS C 1 451 ? 8.180 76.343 -20.334 1.00 28.34 447 LYS C O 1
ATOM 9560 N N . VAL C 1 452 ? 9.447 78.108 -20.916 1.00 29.88 448 VAL C N 1
ATOM 9561 C CA . VAL C 1 452 ? 8.327 78.967 -21.285 1.00 31.65 448 VAL C CA 1
ATOM 9562 C C . VAL C 1 452 ? 7.290 78.163 -22.043 1.00 32.46 448 VAL C C 1
ATOM 9563 O O . VAL C 1 452 ? 7.643 77.359 -22.895 1.00 33.50 448 VAL C O 1
ATOM 9567 N N . VAL D 1 12 ? 12.318 90.498 43.549 1.00 26.74 8 VAL D N 1
ATOM 9568 C CA . VAL D 1 12 ? 12.384 89.152 44.214 1.00 24.91 8 VAL D CA 1
ATOM 9569 C C . VAL D 1 12 ? 12.194 88.165 43.046 1.00 24.35 8 VAL D C 1
ATOM 9570 O O . VAL D 1 12 ? 11.177 88.234 42.332 1.00 24.90 8 VAL D O 1
ATOM 9574 N N . THR D 1 13 ? 13.191 87.319 42.795 1.00 22.45 9 THR D N 1
ATOM 9575 C CA . THR D 1 13 ? 13.205 86.464 41.609 1.00 21.86 9 THR D CA 1
ATOM 9576 C C . THR D 1 13 ? 12.264 85.217 41.751 1.00 20.83 9 THR D C 1
ATOM 9577 O O . THR D 1 13 ? 12.410 84.425 42.684 1.00 20.08 9 THR D O 1
ATOM 9581 N N . PRO D 1 14 ? 11.312 85.050 40.824 1.00 20.08 10 PRO D N 1
ATOM 9582 C CA . PRO D 1 14 ? 10.377 83.976 40.935 1.00 19.12 10 PRO D CA 1
ATOM 9583 C C . PRO D 1 14 ? 11.052 82.619 40.934 1.00 18.57 10 PRO D C 1
ATOM 9584 O O . PRO D 1 14 ? 11.910 82.331 40.100 1.00 18.08 10 PRO D O 1
ATOM 9588 N N . GLY D 1 15 ? 10.688 81.815 41.910 1.00 17.48 11 GLY D N 1
ATOM 9589 C CA . GLY D 1 15 ? 11.176 80.456 41.966 1.00 17.40 11 GLY D CA 1
ATOM 9590 C C . GLY D 1 15 ? 12.532 80.359 42.632 1.00 17.01 11 GLY D C 1
ATOM 9591 O O . GLY D 1 15 ? 13.039 79.282 42.801 1.00 17.16 11 GLY D O 1
ATOM 9592 N N . ARG D 1 16 ? 13.111 81.487 43.020 1.00 17.09 12 ARG D N 1
ATOM 9593 C CA . ARG D 1 16 ? 14.403 81.458 43.712 1.00 16.47 12 ARG D CA 1
ATOM 9594 C C . ARG D 1 16 ? 14.225 81.134 45.204 1.00 15.37 12 ARG D C 1
ATOM 9595 O O . ARG D 1 16 ? 13.399 81.735 45.879 1.00 15.93 12 ARG D O 1
ATOM 9603 N N . ASN D 1 17 ? 15.088 80.294 45.752 1.00 14.10 13 ASN D N 1
ATOM 9604 C CA . ASN D 1 17 ? 14.996 79.917 47.161 1.00 13.14 13 ASN D CA 1
ATOM 9605 C C . ASN D 1 17 ? 16.265 80.287 47.896 1.00 13.06 13 ASN D C 1
ATOM 9606 O O . ASN D 1 17 ? 17.361 80.434 47.265 1.00 13.23 13 ASN D O 1
ATOM 9611 N N . VAL D 1 18 ? 16.115 80.472 49.210 1.00 12.58 14 VAL D N 1
ATOM 9612 C CA . VAL D 1 18 ? 17.203 80.767 50.098 1.00 12.44 14 VAL D CA 1
ATOM 9613 C C . VAL D 1 18 ? 17.299 79.679 51.121 1.00 11.93 14 VAL D C 1
ATOM 9614 O O . VAL D 1 18 ? 16.274 79.245 51.660 1.00 11.68 14 VAL D O 1
ATOM 9618 N N . VAL D 1 19 ? 18.534 79.288 51.453 1.00 11.76 15 VAL D N 1
ATOM 9619 C CA . VAL D 1 19 ? 18.770 78.393 52.574 1.00 11.34 15 VAL D CA 1
ATOM 9620 C C . VAL D 1 19 ? 19.462 79.177 53.648 1.00 11.67 15 VAL D C 1
ATOM 9621 O O . VAL D 1 19 ? 20.489 79.854 53.371 1.00 12.24 15 VAL D O 1
ATOM 9625 N N . VAL D 1 20 ? 18.911 79.150 54.859 1.00 11.58 16 VAL D N 1
ATOM 9626 C CA . VAL D 1 20 ? 19.501 79.927 55.965 1.00 11.71 16 VAL D CA 1
ATOM 9627 C C . VAL D 1 20 ? 20.081 78.973 56.978 1.00 11.32 16 VAL D C 1
ATOM 9628 O O . VAL D 1 20 ? 19.367 78.163 57.528 1.00 11.07 16 VAL D O 1
ATOM 9632 N N . VAL D 1 21 ? 21.372 79.047 57.222 1.00 11.38 17 VAL D N 1
ATOM 9633 C CA . VAL D 1 21 ? 22.006 78.139 58.179 1.00 11.34 17 VAL D CA 1
ATOM 9634 C C . VAL D 1 21 ? 22.877 78.932 59.100 1.00 11.77 17 VAL D C 1
ATOM 9635 O O . VAL D 1 21 ? 23.419 79.975 58.703 1.00 12.20 17 VAL D O 1
ATOM 9639 N N . GLY D 1 22 ? 23.084 78.437 60.308 1.00 11.67 18 GLY D N 1
ATOM 9640 C CA . GLY D 1 22 ? 24.200 78.945 61.123 1.00 12.07 18 GLY D CA 1
ATOM 9641 C C . GLY D 1 22 ? 25.541 78.415 60.641 1.00 12.16 18 GLY D C 1
ATOM 9642 O O . GLY D 1 22 ? 25.673 77.239 60.331 1.00 12.05 18 GLY D O 1
ATOM 9643 N N . THR D 1 23 ? 26.548 79.275 60.570 1.00 12.66 19 THR D N 1
ATOM 9644 C CA . THR D 1 23 ? 27.884 78.862 60.107 1.00 12.96 19 THR D CA 1
ATOM 9645 C C . THR D 1 23 ? 28.767 78.263 61.183 1.00 13.23 19 THR D C 1
ATOM 9646 O O . THR D 1 23 ? 29.910 77.850 60.888 1.00 13.45 19 THR D O 1
ATOM 9650 N N . GLN D 1 24 ? 28.280 78.266 62.427 1.00 13.29 20 GLN D N 1
ATOM 9651 C CA . GLN D 1 24 ? 29.109 78.006 63.562 1.00 13.70 20 GLN D CA 1
ATOM 9652 C C . GLN D 1 24 ? 28.520 76.800 64.287 1.00 13.59 20 GLN D C 1
ATOM 9653 O O . GLN D 1 24 ? 27.995 75.897 63.618 1.00 13.13 20 GLN D O 1
ATOM 9659 N N . TRP D 1 25 ? 28.609 76.729 65.619 1.00 13.93 21 TRP D N 1
ATOM 9660 C CA . TRP D 1 25 ? 28.069 75.589 66.336 1.00 14.12 21 TRP D CA 1
ATOM 9661 C C . TRP D 1 25 ? 26.732 75.905 66.982 1.00 14.36 21 TRP D C 1
ATOM 9662 O O . TRP D 1 25 ? 26.475 75.469 68.112 1.00 14.85 21 TRP D O 1
ATOM 9673 N N . GLY D 1 26 ? 25.894 76.675 66.312 1.00 14.03 22 GLY D N 1
ATOM 9674 C CA . GLY D 1 26 ? 24.549 76.973 66.808 1.00 14.15 22 GLY D CA 1
ATOM 9675 C C . GLY D 1 26 ? 24.367 78.335 67.459 1.00 14.50 22 GLY D C 1
ATOM 9676 O O . GLY D 1 26 ? 25.304 79.090 67.632 1.00 14.52 22 GLY D O 1
ATOM 9677 N N . ASP D 1 27 ? 23.119 78.650 67.792 1.00 14.44 23 ASP D N 1
ATOM 9678 C CA . ASP D 1 27 ? 22.801 79.810 68.568 1.00 14.81 23 ASP D CA 1
ATOM 9679 C C . ASP D 1 27 ? 23.412 81.032 67.952 1.00 15.26 23 ASP D C 1
ATOM 9680 O O . ASP D 1 27 ? 23.767 81.955 68.662 1.00 15.27 23 ASP D O 1
ATOM 9685 N N . GLU D 1 28 ? 23.540 81.030 66.618 1.00 15.33 24 GLU D N 1
ATOM 9686 C CA . GLU D 1 28 ? 24.080 82.201 65.916 1.00 16.02 24 GLU D CA 1
ATOM 9687 C C . GLU D 1 28 ? 23.139 83.404 65.901 1.00 17.33 24 GLU D C 1
ATOM 9688 O O . GLU D 1 28 ? 23.559 84.501 65.567 1.00 18.18 24 GLU D O 1
ATOM 9694 N N . GLY D 1 29 ? 21.872 83.203 66.246 1.00 18.53 25 GLY D N 1
ATOM 9695 C CA . GLY D 1 29 ? 20.920 84.321 66.413 1.00 19.82 25 GLY D CA 1
ATOM 9696 C C . GLY D 1 29 ? 20.127 84.509 65.137 1.00 20.66 25 GLY D C 1
ATOM 9697 O O . GLY D 1 29 ? 20.034 85.623 64.602 1.00 22.70 25 GLY D O 1
ATOM 9698 N N . LYS D 1 30 ? 19.557 83.419 64.630 1.00 20.35 26 LYS D N 1
ATOM 9699 C CA . LYS D 1 30 ? 18.941 83.423 63.313 1.00 20.31 26 LYS D CA 1
ATOM 9700 C C . LYS D 1 30 ? 17.511 84.004 63.307 1.00 20.22 26 LYS D C 1
ATOM 9701 O O . LYS D 1 30 ? 17.028 84.484 62.266 1.00 20.40 26 LYS D O 1
ATOM 9703 N N . GLY D 1 31 ? 16.829 83.932 64.451 1.00 20.58 27 GLY D N 1
ATOM 9704 C CA . GLY D 1 31 ? 15.424 84.381 64.601 1.00 20.19 27 GLY D CA 1
ATOM 9705 C C . GLY D 1 31 ? 15.002 85.626 63.808 1.00 20.54 27 GLY D C 1
ATOM 9706 O O . GLY D 1 31 ? 14.118 85.557 62.919 1.00 20.34 27 GLY D O 1
ATOM 9707 N N . LYS D 1 32 ? 15.610 86.764 64.113 1.00 20.10 28 LYS D N 1
ATOM 9708 C CA . LYS D 1 32 ? 15.252 88.011 63.437 1.00 20.57 28 LYS D CA 1
ATOM 9709 C C . LYS D 1 32 ? 15.375 87.883 61.916 1.00 20.05 28 LYS D C 1
ATOM 9710 O O . LYS D 1 32 ? 14.520 88.357 61.190 1.00 19.70 28 LYS D O 1
ATOM 9716 N N . ILE D 1 33 ? 16.468 87.283 61.453 1.00 19.90 29 ILE D N 1
ATOM 9717 C CA . ILE D 1 33 ? 16.729 87.168 60.003 1.00 19.50 29 ILE D CA 1
ATOM 9718 C C . ILE D 1 33 ? 15.813 86.134 59.359 1.00 18.73 29 ILE D C 1
ATOM 9719 O O . ILE D 1 33 ? 15.398 86.305 58.221 1.00 18.53 29 ILE D O 1
ATOM 9724 N N . VAL D 1 34 ? 15.517 85.049 60.066 1.00 18.26 30 VAL D N 1
ATOM 9725 C CA . VAL D 1 34 ? 14.521 84.074 59.573 1.00 18.15 30 VAL D CA 1
ATOM 9726 C C . VAL D 1 34 ? 13.173 84.783 59.361 1.00 18.55 30 VAL D C 1
ATOM 9727 O O . VAL D 1 34 ? 12.526 84.612 58.331 1.00 17.96 30 VAL D O 1
ATOM 9731 N N . ASP D 1 35 ? 12.808 85.664 60.305 1.00 19.23 31 ASP D N 1
ATOM 9732 C CA . ASP D 1 35 ? 11.548 86.422 60.202 1.00 19.59 31 ASP D CA 1
ATOM 9733 C C . ASP D 1 35 ? 11.622 87.380 59.009 1.00 19.92 31 ASP D C 1
ATOM 9734 O O . ASP D 1 35 ? 10.687 87.467 58.230 1.00 19.55 31 ASP D O 1
ATOM 9739 N N . TRP D 1 36 ? 12.755 88.071 58.872 1.00 20.30 32 TRP D N 1
ATOM 9740 C CA . TRP D 1 36 ? 13.013 89.004 57.724 1.00 21.42 32 TRP D CA 1
ATOM 9741 C C . TRP D 1 36 ? 12.926 88.322 56.380 1.00 20.88 32 TRP D C 1
ATOM 9742 O O . TRP D 1 36 ? 12.286 88.808 55.448 1.00 22.40 32 TRP D O 1
ATOM 9753 N N . LEU D 1 37 ? 13.555 87.169 56.260 1.00 20.21 33 LEU D N 1
ATOM 9754 C CA . LEU D 1 37 ? 13.461 86.398 55.021 1.00 19.92 33 LEU D CA 1
ATOM 9755 C C . LEU D 1 37 ? 12.029 85.917 54.760 1.00 20.12 33 LEU D C 1
ATOM 9756 O O . LEU D 1 37 ? 11.547 85.976 53.626 1.00 20.94 33 LEU D O 1
ATOM 9761 N N . THR D 1 38 ? 11.346 85.474 55.809 1.00 20.26 34 THR D N 1
ATOM 9762 C CA . THR D 1 38 ? 9.974 84.984 55.702 1.00 20.23 34 THR D CA 1
ATOM 9763 C C . THR D 1 38 ? 9.013 86.043 55.106 1.00 20.85 34 THR D C 1
ATOM 9764 O O . THR D 1 38 ? 8.043 85.693 54.437 1.00 20.84 34 THR D O 1
ATOM 9768 N N . ASP D 1 39 ? 9.316 87.329 55.278 1.00 21.90 35 ASP D N 1
ATOM 9769 C CA . ASP D 1 39 ? 8.532 88.374 54.597 1.00 22.78 35 ASP D CA 1
ATOM 9770 C C . ASP D 1 39 ? 8.475 88.161 53.087 1.00 22.12 35 ASP D C 1
ATOM 9771 O O . ASP D 1 39 ? 7.577 88.679 52.445 1.00 21.69 35 ASP D O 1
ATOM 9776 N N . HIS D 1 40 ? 9.440 87.425 52.518 1.00 20.89 36 HIS D N 1
ATOM 9777 C CA . HIS D 1 40 ? 9.528 87.268 51.054 1.00 20.61 36 HIS D CA 1
ATOM 9778 C C . HIS D 1 40 ? 9.326 85.854 50.589 1.00 19.37 36 HIS D C 1
ATOM 9779 O O . HIS D 1 40 ? 9.563 85.538 49.423 1.00 19.74 36 HIS D O 1
ATOM 9786 N N . ALA D 1 41 ? 8.902 84.967 51.474 1.00 18.03 37 ALA D N 1
ATOM 9787 C CA . ALA D 1 41 ? 8.766 83.556 51.094 1.00 17.03 37 ALA D CA 1
ATOM 9788 C C . ALA D 1 41 ? 7.287 83.192 51.178 1.00 16.55 37 ALA D C 1
ATOM 9789 O O . ALA D 1 41 ? 6.554 83.791 51.932 1.00 17.41 37 ALA D O 1
ATOM 9791 N N . GLN D 1 42 ? 6.867 82.218 50.406 1.00 15.89 38 GLN D N 1
ATOM 9792 C CA . GLN D 1 42 ? 5.548 81.625 50.566 1.00 15.64 38 GLN D CA 1
ATOM 9793 C C . GLN D 1 42 ? 5.574 80.273 51.256 1.00 14.69 38 GLN D C 1
ATOM 9794 O O . GLN D 1 42 ? 4.523 79.708 51.574 1.00 14.82 38 GLN D O 1
ATOM 9800 N N . GLY D 1 43 ? 6.780 79.778 51.531 1.00 13.48 39 GLY D N 1
ATOM 9801 C CA . GLY D 1 43 ? 6.934 78.512 52.190 1.00 12.52 39 GLY D CA 1
ATOM 9802 C C . GLY D 1 43 ? 8.219 78.482 52.963 1.00 11.70 39 GLY D C 1
ATOM 9803 O O . GLY D 1 43 ? 9.243 78.970 52.508 1.00 11.35 39 GLY D O 1
ATOM 9804 N N . VAL D 1 44 ? 8.160 77.910 54.146 1.00 11.24 40 VAL D N 1
ATOM 9805 C CA . VAL D 1 44 ? 9.340 77.766 54.989 1.00 10.80 40 VAL D CA 1
ATOM 9806 C C . VAL D 1 44 ? 9.443 76.308 55.383 1.00 10.41 40 VAL D C 1
ATOM 9807 O O . VAL D 1 44 ? 8.456 75.725 55.759 1.00 10.61 40 VAL D O 1
ATOM 9811 N N . VAL D 1 45 ? 10.624 75.728 55.294 1.00 10.11 41 VAL D N 1
ATOM 9812 C CA . VAL D 1 45 ? 10.830 74.258 55.277 1.00 9.89 41 VAL D CA 1
ATOM 9813 C C . VAL D 1 45 ? 11.924 73.832 56.265 1.00 9.84 41 VAL D C 1
ATOM 9814 O O . VAL D 1 45 ? 13.065 74.302 56.150 1.00 9.83 41 VAL D O 1
ATOM 9818 N N . ARG D 1 46 ? 11.591 72.972 57.229 1.00 9.92 42 ARG D N 1
ATOM 9819 C CA . ARG D 1 46 ? 12.623 72.301 58.037 1.00 10.02 42 ARG D CA 1
ATOM 9820 C C . ARG D 1 46 ? 12.997 71.060 57.279 1.00 9.95 42 ARG D C 1
ATOM 9821 O O . ARG D 1 46 ? 12.103 70.391 56.721 1.00 9.80 42 ARG D O 1
ATOM 9829 N N . PHE D 1 47 ? 14.309 70.770 57.246 1.00 9.92 43 PHE D N 1
ATOM 9830 C CA . PHE D 1 47 ? 14.877 69.641 56.434 1.00 9.85 43 PHE D CA 1
ATOM 9831 C C . PHE D 1 47 ? 15.716 68.669 57.235 1.00 10.18 43 PHE D C 1
ATOM 9832 O O . PHE D 1 47 ? 16.062 67.538 56.769 1.00 10.47 43 PHE D O 1
ATOM 9840 N N . GLN D 1 48 ? 16.031 69.063 58.450 1.00 10.62 44 GLN D N 1
ATOM 9841 C CA . GLN D 1 48 ? 16.900 68.274 59.310 1.00 11.25 44 GLN D CA 1
ATOM 9842 C C . GLN D 1 48 ? 16.622 68.575 60.768 1.00 11.58 44 GLN D C 1
ATOM 9843 O O . GLN D 1 48 ? 16.207 69.664 61.100 1.00 11.51 44 GLN D O 1
ATOM 9849 N N . GLY D 1 49 ? 17.008 67.660 61.632 1.00 12.20 45 GLY D N 1
ATOM 9850 C CA . GLY D 1 49 ? 16.977 67.900 63.044 1.00 13.00 45 GLY D CA 1
ATOM 9851 C C . GLY D 1 49 ? 15.664 67.423 63.638 1.00 13.79 45 GLY D C 1
ATOM 9852 O O . GLY D 1 49 ? 14.814 66.822 62.940 1.00 13.93 45 GLY D O 1
ATOM 9853 N N . GLY D 1 50 ? 15.502 67.652 64.933 1.00 14.44 46 GLY D N 1
ATOM 9854 C CA . GLY D 1 50 ? 14.230 67.398 65.589 1.00 15.33 46 GLY D CA 1
ATOM 9855 C C . GLY D 1 50 ? 13.719 68.653 66.263 1.00 16.31 46 GLY D C 1
ATOM 9856 O O . GLY D 1 50 ? 13.709 69.722 65.666 1.00 15.86 46 GLY D O 1
ATOM 9857 N N . HIS D 1 51 ? 13.275 68.494 67.509 1.00 17.50 47 HIS D N 1
ATOM 9858 C CA . HIS D 1 51 ? 12.705 69.578 68.318 1.00 18.66 47 HIS D CA 1
ATOM 9859 C C . HIS D 1 51 ? 13.802 70.211 69.127 1.00 19.73 47 HIS D C 1
ATOM 9860 O O . HIS D 1 51 ? 13.773 70.281 70.362 1.00 19.33 47 HIS D O 1
ATOM 9867 N N . ASN D 1 52 ? 14.767 70.715 68.359 1.00 21.71 48 ASN D N 1
ATOM 9868 C CA . ASN D 1 52 ? 16.036 71.245 68.842 1.00 23.21 48 ASN D CA 1
ATOM 9869 C C . ASN D 1 52 ? 16.465 72.453 68.015 1.00 23.61 48 ASN D C 1
ATOM 9870 O O . ASN D 1 52 ? 17.598 72.865 68.090 1.00 23.92 48 ASN D O 1
ATOM 9875 N N . ALA D 1 53 ? 15.543 73.029 67.230 1.00 23.14 49 ALA D N 1
ATOM 9876 C CA . ALA D 1 53 ? 15.705 74.404 66.785 1.00 24.31 49 ALA D CA 1
ATOM 9877 C C . ALA D 1 53 ? 15.388 75.283 68.004 1.00 24.69 49 ALA D C 1
ATOM 9878 O O . ALA D 1 53 ? 15.117 74.778 69.088 1.00 27.12 49 ALA D O 1
ATOM 9880 N N . GLY D 1 54 ? 15.446 76.593 67.859 1.00 25.89 50 GLY D N 1
ATOM 9881 C CA . GLY D 1 54 ? 15.151 77.451 68.969 1.00 25.55 50 GLY D CA 1
ATOM 9882 C C . GLY D 1 54 ? 14.817 78.794 68.405 1.00 26.83 50 GLY D C 1
ATOM 9883 O O . GLY D 1 54 ? 15.703 79.609 68.228 1.00 29.56 50 GLY D O 1
ATOM 9884 N N . HIS D 1 55 ? 13.547 79.021 68.087 1.00 25.52 51 HIS D N 1
ATOM 9885 C CA . HIS D 1 55 ? 13.083 80.345 67.678 1.00 25.99 51 HIS D CA 1
ATOM 9886 C C . HIS D 1 55 ? 12.277 80.884 68.805 1.00 26.52 51 HIS D C 1
ATOM 9887 O O . HIS D 1 55 ? 11.267 80.300 69.143 1.00 25.08 51 HIS D O 1
ATOM 9894 N N . THR D 1 56 ? 12.739 81.962 69.435 1.00 28.68 52 THR D N 1
ATOM 9895 C CA . THR D 1 56 ? 11.964 82.655 70.469 1.00 30.56 52 THR D CA 1
ATOM 9896 C C . THR D 1 56 ? 10.833 83.451 69.809 1.00 31.83 52 THR D C 1
ATOM 9897 O O . THR D 1 56 ? 11.068 84.175 68.858 1.00 30.33 52 THR D O 1
ATOM 9901 N N . LEU D 1 57 ? 9.609 83.318 70.319 1.00 34.03 53 LEU D N 1
ATOM 9902 C CA . LEU D 1 57 ? 8.411 83.901 69.649 1.00 35.51 53 LEU D CA 1
ATOM 9903 C C . LEU D 1 57 ? 7.473 84.559 70.656 1.00 36.15 53 LEU D C 1
ATOM 9904 O O . LEU D 1 57 ? 7.660 84.400 71.866 1.00 40.94 53 LEU D O 1
ATOM 9906 N N . THR D 1 64 ? 7.516 82.166 74.604 1.00 37.16 60 THR D N 1
ATOM 9907 C CA . THR D 1 64 ? 7.379 80.930 73.807 1.00 34.42 60 THR D CA 1
ATOM 9908 C C . THR D 1 64 ? 8.614 80.651 72.958 1.00 32.04 60 THR D C 1
ATOM 9909 O O . THR D 1 64 ? 9.106 81.559 72.282 1.00 33.05 60 THR D O 1
ATOM 9913 N N . ILE D 1 65 ? 9.088 79.401 72.961 1.00 27.74 61 ILE D N 1
ATOM 9914 C CA . ILE D 1 65 ? 10.194 78.994 72.118 1.00 25.49 61 ILE D CA 1
ATOM 9915 C C . ILE D 1 65 ? 9.692 77.874 71.206 1.00 23.96 61 ILE D C 1
ATOM 9916 O O . ILE D 1 65 ? 9.244 76.837 71.682 1.00 23.07 61 ILE D O 1
ATOM 9921 N N . LEU D 1 66 ? 9.716 78.126 69.903 1.00 21.96 62 LEU D N 1
ATOM 9922 C CA . LEU D 1 66 ? 9.421 77.091 68.904 1.00 20.64 62 LEU D CA 1
ATOM 9923 C C . LEU D 1 66 ? 10.673 76.344 68.480 1.00 19.42 62 LEU D C 1
ATOM 9924 O O . LEU D 1 66 ? 11.660 76.959 68.070 1.00 18.81 62 LEU D O 1
ATOM 9929 N N . ARG D 1 67 ? 10.599 75.016 68.546 1.00 18.14 63 ARG D N 1
ATOM 9930 C CA . ARG D 1 67 ? 11.726 74.152 68.253 1.00 17.58 63 ARG D CA 1
ATOM 9931 C C . ARG D 1 67 ? 11.473 73.228 67.075 1.00 16.96 63 ARG D C 1
ATOM 9932 O O . ARG D 1 67 ? 12.404 72.659 66.553 1.00 15.92 63 ARG D O 1
ATOM 9940 N N . LEU D 1 68 ? 10.228 73.083 66.651 1.00 17.37 64 LEU D N 1
ATOM 9941 C CA . LEU D 1 68 ? 9.903 72.061 65.641 1.00 17.61 64 LEU D CA 1
ATOM 9942 C C . LEU D 1 68 ? 9.156 72.645 64.465 1.00 18.01 64 LEU D C 1
ATOM 9943 O O . LEU D 1 68 ? 9.493 72.378 63.320 1.00 17.78 64 LEU D O 1
ATOM 9948 N N . ILE D 1 69 ? 8.147 73.443 64.767 1.00 18.49 65 ILE D N 1
ATOM 9949 C CA . ILE D 1 69 ? 7.322 74.053 63.766 1.00 19.15 65 ILE D CA 1
ATOM 9950 C C . ILE D 1 69 ? 8.126 75.115 63.039 1.00 19.50 65 ILE D C 1
ATOM 9951 O O . ILE D 1 69 ? 8.745 75.968 63.664 1.00 21.00 65 ILE D O 1
ATOM 9956 N N . PRO D 1 70 ? 8.113 75.086 61.723 1.00 18.88 66 PRO D N 1
ATOM 9957 C CA . PRO D 1 70 ? 8.928 76.099 61.094 1.00 18.75 66 PRO D CA 1
ATOM 9958 C C . PRO D 1 70 ? 8.480 77.507 61.446 1.00 19.44 66 PRO D C 1
ATOM 9959 O O . PRO D 1 70 ? 7.307 77.751 61.800 1.00 18.84 66 PRO D O 1
ATOM 9963 N N . SER D 1 71 ? 9.443 78.413 61.330 1.00 20.07 67 SER D N 1
ATOM 9964 C CA . SER D 1 71 ? 9.304 79.801 61.768 1.00 21.20 67 SER D CA 1
ATOM 9965 C C . SER D 1 71 ? 8.360 80.591 60.852 1.00 21.63 67 SER D C 1
ATOM 9966 O O . SER D 1 71 ? 7.806 81.599 61.244 1.00 23.06 67 SER D O 1
ATOM 9969 N N . GLY D 1 72 ? 8.165 80.127 59.624 1.00 21.82 68 GLY D N 1
ATOM 9970 C CA . GLY D 1 72 ? 7.094 80.686 58.781 1.00 22.43 68 GLY D CA 1
ATOM 9971 C C . GLY D 1 72 ? 5.709 80.809 59.459 1.00 22.40 68 GLY D C 1
ATOM 9972 O O . GLY D 1 72 ? 4.893 81.614 59.061 1.00 22.83 68 GLY D O 1
ATOM 9973 N N . ILE D 1 73 ? 5.440 79.987 60.462 1.00 22.27 69 ILE D N 1
ATOM 9974 C CA . ILE D 1 73 ? 4.109 79.906 61.043 1.00 23.33 69 ILE D CA 1
ATOM 9975 C C . ILE D 1 73 ? 3.759 81.272 61.692 1.00 24.69 69 ILE D C 1
ATOM 9976 O O . ILE D 1 73 ? 2.617 81.622 61.749 1.00 25.07 69 ILE D O 1
ATOM 9981 N N . MET D 1 74 ? 4.779 82.044 62.074 1.00 26.75 70 MET D N 1
ATOM 9982 C CA . MET D 1 74 ? 4.615 83.415 62.637 1.00 29.98 70 MET D CA 1
ATOM 9983 C C . MET D 1 74 ? 3.985 84.445 61.671 1.00 31.07 70 MET D C 1
ATOM 9984 O O . MET D 1 74 ? 3.407 85.431 62.119 1.00 35.56 70 MET D O 1
ATOM 9986 N N . ARG D 1 75 ? 4.073 84.220 60.356 1.00 30.46 71 ARG D N 1
ATOM 9987 C CA . ARG D 1 75 ? 3.450 85.118 59.372 1.00 29.07 71 ARG D CA 1
ATOM 9988 C C . ARG D 1 75 ? 2.199 84.447 58.773 1.00 29.17 71 ARG D C 1
ATOM 9989 O O . ARG D 1 75 ? 2.277 83.328 58.220 1.00 28.35 71 ARG D O 1
ATOM 9991 N N . GLU D 1 76 ? 1.050 85.128 58.872 1.00 28.89 72 GLU D N 1
ATOM 9992 C CA . GLU D 1 76 ? -0.248 84.595 58.386 1.00 28.74 72 GLU D CA 1
ATOM 9993 C C . GLU D 1 76 ? -0.161 84.232 56.922 1.00 28.30 72 GLU D C 1
ATOM 9994 O O . GLU D 1 76 ? 0.470 84.944 56.155 1.00 29.90 72 GLU D O 1
ATOM 9996 N N . GLY D 1 77 ? -0.758 83.111 56.527 1.00 27.40 73 GLY D N 1
ATOM 9997 C CA . GLY D 1 77 ? -0.711 82.663 55.131 1.00 25.81 73 GLY D CA 1
ATOM 9998 C C . GLY D 1 77 ? 0.434 81.711 54.719 1.00 23.90 73 GLY D C 1
ATOM 9999 O O . GLY D 1 77 ? 0.218 80.842 53.908 1.00 23.92 73 GLY D O 1
ATOM 10000 N N . VAL D 1 78 ? 1.638 81.865 55.284 1.00 21.70 74 VAL D N 1
ATOM 10001 C CA . VAL D 1 78 ? 2.835 81.148 54.825 1.00 19.71 74 VAL D CA 1
ATOM 10002 C C . VAL D 1 78 ? 2.671 79.633 55.110 1.00 18.37 74 VAL D C 1
ATOM 10003 O O . VAL D 1 78 ? 2.345 79.251 56.234 1.00 18.98 74 VAL D O 1
ATOM 10007 N N . ALA D 1 79 ? 2.836 78.787 54.093 1.00 16.70 75 ALA D N 1
ATOM 10008 C CA . ALA D 1 79 ? 2.935 77.339 54.290 1.00 15.41 75 ALA D CA 1
ATOM 10009 C C . ALA D 1 79 ? 4.228 76.930 55.007 1.00 14.43 75 ALA D C 1
ATOM 10010 O O . ALA D 1 79 ? 5.300 77.477 54.708 1.00 13.69 75 ALA D O 1
ATOM 10012 N N . CYS D 1 80 ? 4.107 75.959 55.927 1.00 13.65 76 CYS D N 1
ATOM 10013 C CA . CYS D 1 80 ? 5.239 75.468 56.734 1.00 13.10 76 CYS D CA 1
ATOM 10014 C C . CYS D 1 80 ? 5.394 73.998 56.469 1.00 12.41 76 CYS D C 1
ATOM 10015 O O . CYS D 1 80 ? 4.410 73.249 56.485 1.00 12.36 76 CYS D O 1
ATOM 10018 N N . TYR D 1 81 ? 6.604 73.594 56.140 1.00 11.53 77 TYR D N 1
ATOM 10019 C CA . TYR D 1 81 ? 6.812 72.186 55.790 1.00 11.11 77 TYR D CA 1
ATOM 10020 C C . TYR D 1 81 ? 7.785 71.517 56.749 1.00 10.88 77 TYR D C 1
ATOM 10021 O O . TYR D 1 81 ? 8.869 72.058 57.024 1.00 10.55 77 TYR D O 1
ATOM 10030 N N . ILE D 1 82 ? 7.420 70.317 57.224 1.00 10.68 78 ILE D N 1
ATOM 10031 C CA . ILE D 1 82 ? 8.346 69.493 57.972 1.00 10.51 78 ILE D CA 1
ATOM 10032 C C . ILE D 1 82 ? 8.789 68.379 57.029 1.00 10.29 78 ILE D C 1
ATOM 10033 O O . ILE D 1 82 ? 8.011 67.507 56.633 1.00 10.21 78 ILE D O 1
ATOM 10038 N N . GLY D 1 83 ? 10.041 68.448 56.631 1.00 10.07 79 GLY D N 1
ATOM 10039 C CA . GLY D 1 83 ? 10.513 67.658 55.529 1.00 9.96 79 GLY D CA 1
ATOM 10040 C C . GLY D 1 83 ? 10.810 66.267 55.971 1.00 10.04 79 GLY D C 1
ATOM 10041 O O . GLY D 1 83 ? 10.902 65.971 57.183 1.00 10.43 79 GLY D O 1
ATOM 10042 N N . ASN D 1 84 ? 11.019 65.390 55.021 1.00 10.04 80 ASN D N 1
ATOM 10043 C CA . ASN D 1 84 ? 11.317 63.961 55.340 1.00 10.26 80 ASN D CA 1
ATOM 10044 C C . ASN D 1 84 ? 12.565 63.735 56.160 1.00 10.38 80 ASN D C 1
ATOM 10045 O O . ASN D 1 84 ? 12.691 62.707 56.832 1.00 10.74 80 ASN D O 1
ATOM 10050 N N . GLY D 1 85 ? 13.509 64.668 56.106 1.00 10.34 81 GLY D N 1
ATOM 10051 C CA . GLY D 1 85 ? 14.748 64.528 56.863 1.00 10.40 81 GLY D CA 1
ATOM 10052 C C . GLY D 1 85 ? 14.709 64.860 58.342 1.00 10.51 81 GLY D C 1
ATOM 10053 O O . GLY D 1 85 ? 15.722 64.649 59.055 1.00 10.67 81 GLY D O 1
ATOM 10054 N N . VAL D 1 86 ? 13.569 65.388 58.808 1.00 10.48 82 VAL D N 1
ATOM 10055 C CA . VAL D 1 86 ? 13.339 65.660 60.216 1.00 10.64 82 VAL D CA 1
ATOM 10056 C C . VAL D 1 86 ? 13.065 64.364 60.986 1.00 11.14 82 VAL D C 1
ATOM 10057 O O . VAL D 1 86 ? 12.625 63.355 60.412 1.00 11.41 82 VAL D O 1
ATOM 10061 N N . VAL D 1 87 ? 13.376 64.362 62.263 1.00 11.51 83 VAL D N 1
ATOM 10062 C CA . VAL D 1 87 ? 12.856 63.326 63.185 1.00 11.97 83 VAL D CA 1
ATOM 10063 C C . VAL D 1 87 ? 11.826 64.002 64.084 1.00 12.50 83 VAL D C 1
ATOM 10064 O O . VAL D 1 87 ? 12.098 65.056 64.691 1.00 12.53 83 VAL D O 1
ATOM 10068 N N . LEU D 1 88 ? 10.624 63.431 64.078 1.00 13.16 84 LEU D N 1
ATOM 10069 C CA . LEU D 1 88 ? 9.406 64.067 64.592 1.00 13.65 84 LEU D CA 1
ATOM 10070 C C . LEU D 1 88 ? 8.869 63.374 65.859 1.00 14.09 84 LEU D C 1
ATOM 10071 O O . LEU D 1 88 ? 8.547 62.178 65.844 1.00 14.23 84 LEU D O 1
ATOM 10076 N N . SER D 1 89 ? 8.881 64.110 66.972 1.00 14.54 85 SER D N 1
ATOM 10077 C CA . SER D 1 89 ? 8.191 63.680 68.205 1.00 15.20 85 SER D CA 1
ATOM 10078 C C . SER D 1 89 ? 6.760 64.227 68.165 1.00 15.94 85 SER D C 1
ATOM 10079 O O . SER D 1 89 ? 6.572 65.432 68.351 1.00 15.99 85 SER D O 1
ATOM 10082 N N . PRO D 1 90 ? 5.753 63.358 67.989 1.00 16.84 86 PRO D N 1
ATOM 10083 C CA . PRO D 1 90 ? 4.389 63.907 67.961 1.00 17.68 86 PRO D CA 1
ATOM 10084 C C . PRO D 1 90 ? 4.018 64.725 69.209 1.00 19.09 86 PRO D C 1
ATOM 10085 O O . PRO D 1 90 ? 3.310 65.722 69.079 1.00 19.36 86 PRO D O 1
ATOM 10089 N N . GLU D 1 91 ? 4.523 64.330 70.392 1.00 20.12 87 GLU D N 1
ATOM 10090 C CA . GLU D 1 91 ? 4.196 65.034 71.623 1.00 21.63 87 GLU D CA 1
ATOM 10091 C C . GLU D 1 91 ? 4.717 66.468 71.556 1.00 20.77 87 GLU D C 1
ATOM 10092 O O . GLU D 1 91 ? 3.994 67.425 71.868 1.00 20.74 87 GLU D O 1
ATOM 10098 N N . ALA D 1 92 ? 5.974 66.610 71.151 1.00 19.73 88 ALA D N 1
ATOM 10099 C CA . ALA D 1 92 ? 6.578 67.934 70.965 1.00 19.35 88 ALA D CA 1
ATOM 10100 C C . ALA D 1 92 ? 5.787 68.742 69.957 1.00 19.16 88 ALA D C 1
ATOM 10101 O O . ALA D 1 92 ? 5.538 69.911 70.184 1.00 20.13 88 ALA D O 1
ATOM 10103 N N . LEU D 1 93 ? 5.383 68.121 68.855 1.00 19.07 89 LEU D N 1
ATOM 10104 C CA . LEU D 1 93 ? 4.615 68.828 67.820 1.00 18.87 89 LEU D CA 1
ATOM 10105 C C . LEU D 1 93 ? 3.312 69.415 68.407 1.00 19.32 89 LEU D C 1
ATOM 10106 O O . LEU D 1 93 ? 3.052 70.619 68.296 1.00 19.47 89 LEU D O 1
ATOM 10111 N N . PHE D 1 94 ? 2.527 68.589 69.079 1.00 19.85 90 PHE D N 1
ATOM 10112 C CA . PHE D 1 94 ? 1.208 69.043 69.469 1.00 20.70 90 PHE D CA 1
ATOM 10113 C C . PHE D 1 94 ? 1.306 69.987 70.615 1.00 20.83 90 PHE D C 1
ATOM 10114 O O . PHE D 1 94 ? 0.470 70.867 70.740 1.00 21.44 90 PHE D O 1
ATOM 10122 N N . LYS D 1 95 ? 2.369 69.869 71.397 1.00 22.75 91 LYS D N 1
ATOM 10123 C CA . LYS D 1 95 ? 2.647 70.868 72.425 1.00 24.32 91 LYS D CA 1
ATOM 10124 C C . LYS D 1 95 ? 2.781 72.261 71.786 1.00 23.40 91 LYS D C 1
ATOM 10125 O O . LYS D 1 95 ? 2.135 73.204 72.202 1.00 24.08 91 LYS D O 1
ATOM 10131 N N . GLU D 1 96 ? 3.610 72.371 70.755 1.00 21.51 92 GLU D N 1
ATOM 10132 C CA . GLU D 1 96 ? 3.812 73.656 70.061 1.00 21.29 92 GLU D CA 1
ATOM 10133 C C . GLU D 1 96 ? 2.546 74.131 69.326 1.00 21.22 92 GLU D C 1
ATOM 10134 O O . GLU D 1 96 ? 2.184 75.297 69.391 1.00 21.77 92 GLU D O 1
ATOM 10140 N N . ILE D 1 97 ? 1.841 73.214 68.694 1.00 20.70 93 ILE D N 1
ATOM 10141 C CA . ILE D 1 97 ? 0.541 73.541 68.075 1.00 21.08 93 ILE D CA 1
ATOM 10142 C C . ILE D 1 97 ? -0.448 74.118 69.096 1.00 23.55 93 ILE D C 1
ATOM 10143 O O . ILE D 1 97 ? -1.081 75.142 68.834 1.00 24.19 93 ILE D O 1
ATOM 10148 N N . GLY D 1 98 ? -0.542 73.485 70.274 1.00 24.62 94 GLY D N 1
ATOM 10149 C CA . GLY D 1 98 ? -1.330 74.021 71.365 1.00 27.03 94 GLY D CA 1
ATOM 10150 C C . GLY D 1 98 ? -0.948 75.406 71.864 1.00 28.57 94 GLY D C 1
ATOM 10151 O O . GLY D 1 98 ? -1.825 76.229 72.146 1.00 29.86 94 GLY D O 1
ATOM 10152 N N . GLU D 1 99 ? 0.337 75.677 72.047 1.00 28.74 95 GLU D N 1
ATOM 10153 C CA . GLU D 1 99 ? 0.720 77.000 72.505 1.00 31.11 95 GLU D CA 1
ATOM 10154 C C . GLU D 1 99 ? 0.307 78.009 71.448 1.00 30.67 95 GLU D C 1
ATOM 10155 O O . GLU D 1 99 ? -0.287 79.024 71.752 1.00 32.18 95 GLU D O 1
ATOM 10161 N N . LEU D 1 100 ? 0.597 77.699 70.194 1.00 29.19 96 LEU D N 1
ATOM 10162 C CA . LEU D 1 100 ? 0.300 78.608 69.097 1.00 29.37 96 LEU D CA 1
ATOM 10163 C C . LEU D 1 100 ? -1.213 78.797 68.943 1.00 30.17 96 LEU D C 1
ATOM 10164 O O . LEU D 1 100 ? -1.681 79.911 68.636 1.00 31.80 96 LEU D O 1
ATOM 10169 N N . GLU D 1 101 ? -1.985 77.721 69.148 1.00 29.77 97 GLU D N 1
ATOM 10170 C CA . GLU D 1 101 ? -3.457 77.825 69.055 1.00 30.60 97 GLU D CA 1
ATOM 10171 C C . GLU D 1 101 ? -4.035 78.608 70.265 1.00 33.33 97 GLU D C 1
ATOM 10172 O O . GLU D 1 101 ? -4.898 79.470 70.090 1.00 35.00 97 GLU D O 1
ATOM 10178 N N . GLU D 1 102 ? -3.526 78.345 71.470 1.00 34.65 98 GLU D N 1
ATOM 10179 C CA . GLU D 1 102 ? -3.869 79.146 72.659 1.00 37.08 98 GLU D CA 1
ATOM 10180 C C . GLU D 1 102 ? -3.593 80.658 72.481 1.00 38.54 98 GLU D C 1
ATOM 10181 O O . GLU D 1 102 ? -4.242 81.500 73.126 1.00 40.45 98 GLU D O 1
ATOM 10183 N N . ALA D 1 103 ? -2.627 80.988 71.624 1.00 37.73 99 ALA D N 1
ATOM 10184 C CA . ALA D 1 103 ? -2.240 82.380 71.365 1.00 39.35 99 ALA D CA 1
ATOM 10185 C C . ALA D 1 103 ? -2.972 83.008 70.168 1.00 39.49 99 ALA D C 1
ATOM 10186 O O . ALA D 1 103 ? -2.741 84.177 69.858 1.00 41.13 99 ALA D O 1
ATOM 10188 N N . GLY D 1 104 ? -3.836 82.239 69.500 1.00 38.75 100 GLY D N 1
ATOM 10189 C CA . GLY D 1 104 ? -4.699 82.766 68.431 1.00 38.82 100 GLY D CA 1
ATOM 10190 C C . GLY D 1 104 ? -4.187 82.598 67.012 1.00 37.00 100 GLY D C 1
ATOM 10191 O O . GLY D 1 104 ? -4.785 83.130 66.080 1.00 36.73 100 GLY D O 1
ATOM 10192 N N . LEU D 1 105 ? -3.076 81.883 66.822 1.00 35.22 101 LEU D N 1
ATOM 10193 C CA . LEU D 1 105 ? -2.593 81.649 65.480 1.00 33.60 101 LEU D CA 1
ATOM 10194 C C . LEU D 1 105 ? -3.411 80.534 64.818 1.00 32.29 101 LEU D C 1
ATOM 10195 O O . LEU D 1 105 ? -4.084 79.742 65.492 1.00 32.38 101 LEU D O 1
ATOM 10197 N N . SER D 1 106 ? -3.368 80.523 63.492 1.00 30.62 102 SER D N 1
ATOM 10198 C CA . SER D 1 106 ? -3.977 79.486 62.674 1.00 29.39 102 SER D CA 1
ATOM 10199 C C . SER D 1 106 ? -2.865 78.664 62.149 1.00 27.06 102 SER D C 1
ATOM 10200 O O . SER D 1 106 ? -2.073 79.169 61.359 1.00 27.29 102 SER D O 1
ATOM 10203 N N . VAL D 1 107 ? -2.779 77.405 62.581 1.00 25.33 103 VAL D N 1
ATOM 10204 C CA . VAL D 1 107 ? -1.605 76.614 62.324 1.00 23.69 103 VAL D CA 1
ATOM 10205 C C . VAL D 1 107 ? -1.820 75.441 61.405 1.00 22.41 103 VAL D C 1
ATOM 10206 O O . VAL D 1 107 ? -1.099 75.287 60.429 1.00 21.73 103 VAL D O 1
ATOM 10210 N N . ARG D 1 108 ? -2.782 74.580 61.729 1.00 22.53 104 ARG D N 1
ATOM 10211 C CA . ARG D 1 108 ? -2.774 73.245 61.152 1.00 21.66 104 ARG D CA 1
ATOM 10212 C C . ARG D 1 108 ? -3.043 73.246 59.679 1.00 21.50 104 ARG D C 1
ATOM 10213 O O . ARG D 1 108 ? -2.419 72.473 58.968 1.00 21.21 104 ARG D O 1
ATOM 10221 N N . GLU D 1 109 ? -3.936 74.125 59.221 1.00 22.27 105 GLU D N 1
ATOM 10222 C CA . GLU D 1 109 ? -4.352 74.183 57.801 1.00 23.00 105 GLU D CA 1
ATOM 10223 C C . GLU D 1 109 ? -3.126 74.381 56.867 1.00 20.41 105 GLU D C 1
ATOM 10224 O O . GLU D 1 109 ? -3.146 73.991 55.707 1.00 20.39 105 GLU D O 1
ATOM 10230 N N . ARG D 1 110 ? -2.066 74.978 57.389 1.00 18.48 106 ARG D N 1
ATOM 10231 C CA . ARG D 1 110 ? -0.902 75.272 56.584 1.00 17.41 106 ARG D CA 1
ATOM 10232 C C . ARG D 1 110 ? 0.388 74.634 57.089 1.00 15.95 106 ARG D C 1
ATOM 10233 O O . ARG D 1 110 ? 1.494 75.053 56.700 1.00 15.90 106 ARG D O 1
ATOM 10241 N N . LEU D 1 111 ? 0.251 73.581 57.874 1.00 14.88 107 LEU D N 1
ATOM 10242 C CA . LEU D 1 111 ? 1.364 72.778 58.277 1.00 14.02 107 LEU D CA 1
ATOM 10243 C C . LEU D 1 111 ? 1.350 71.483 57.483 1.00 13.44 107 LEU D C 1
ATOM 10244 O O . LEU D 1 111 ? 0.355 70.781 57.464 1.00 13.85 107 LEU D O 1
ATOM 10249 N N . PHE D 1 112 ? 2.437 71.181 56.819 1.00 12.69 108 PHE D N 1
ATOM 10250 C CA . PHE D 1 112 ? 2.495 69.963 55.983 1.00 12.79 108 PHE D CA 1
ATOM 10251 C C . PHE D 1 112 ? 3.664 69.119 56.433 1.00 12.20 108 PHE D C 1
ATOM 10252 O O . PHE D 1 112 ? 4.774 69.583 56.391 1.00 11.78 108 PHE D O 1
ATOM 10260 N N . ILE D 1 113 ? 3.387 67.887 56.831 1.00 12.34 109 ILE D N 1
ATOM 10261 C CA . ILE D 1 113 ? 4.365 66.985 57.421 1.00 11.81 109 ILE D CA 1
ATOM 10262 C C . ILE D 1 113 ? 4.607 65.809 56.476 1.00 12.03 109 ILE D C 1
ATOM 10263 O O . ILE D 1 113 ? 3.674 65.129 56.092 1.00 12.42 109 ILE D O 1
ATOM 10268 N N . SER D 1 114 ? 5.864 65.550 56.117 1.00 11.71 110 SER D N 1
ATOM 10269 C CA . SER D 1 114 ? 6.179 64.503 55.142 1.00 12.42 110 SER D CA 1
ATOM 10270 C C . SER D 1 114 ? 5.730 63.100 55.585 1.00 13.05 110 SER D C 1
ATOM 10271 O O . SER D 1 114 ? 5.973 62.669 56.717 1.00 12.54 110 SER D O 1
ATOM 10274 N N . GLU D 1 115 ? 5.110 62.390 54.661 1.00 14.47 111 GLU D N 1
ATOM 10275 C CA . GLU D 1 115 ? 4.812 60.965 54.832 1.00 15.93 111 GLU D CA 1
ATOM 10276 C C . GLU D 1 115 ? 6.018 60.201 55.337 1.00 14.99 111 GLU D C 1
ATOM 10277 O O . GLU D 1 115 ? 5.872 59.274 56.115 1.00 14.74 111 GLU D O 1
ATOM 10283 N N . ALA D 1 116 ? 7.205 60.624 54.889 1.00 14.12 112 ALA D N 1
ATOM 10284 C CA . ALA D 1 116 ? 8.450 59.901 55.138 1.00 14.01 112 ALA D CA 1
ATOM 10285 C C . ALA D 1 116 ? 9.264 60.374 56.362 1.00 13.01 112 ALA D C 1
ATOM 10286 O O . ALA D 1 116 ? 10.299 59.775 56.673 1.00 13.10 112 ALA D O 1
ATOM 10288 N N . THR D 1 117 ? 8.855 61.472 57.021 1.00 12.15 113 THR D N 1
ATOM 10289 C CA . THR D 1 117 ? 9.489 61.886 58.266 1.00 11.49 113 THR D CA 1
ATOM 10290 C C . THR D 1 117 ? 9.607 60.752 59.253 1.00 11.59 113 THR D C 1
ATOM 10291 O O . THR D 1 117 ? 8.669 59.994 59.453 1.00 12.05 113 THR D O 1
ATOM 10295 N N . THR D 1 118 ? 10.793 60.607 59.808 1.00 11.34 114 THR D N 1
ATOM 10296 C CA . THR D 1 118 ? 11.055 59.628 60.860 1.00 11.64 114 THR D CA 1
ATOM 10297 C C . THR D 1 118 ? 10.452 60.010 62.212 1.00 11.49 114 THR D C 1
ATOM 10298 O O . THR D 1 118 ? 10.485 61.163 62.634 1.00 11.43 114 THR D O 1
ATOM 10302 N N . LEU D 1 119 ? 9.836 59.050 62.868 1.00 12.01 115 LEU D N 1
ATOM 10303 C CA . LEU D 1 119 ? 9.213 59.304 64.163 1.00 12.22 115 LEU D CA 1
ATOM 10304 C C . LEU D 1 119 ? 10.231 59.103 65.270 1.00 12.47 115 LEU D C 1
ATOM 10305 O O . LEU D 1 119 ? 11.063 58.199 65.178 1.00 12.82 115 LEU D O 1
ATOM 10310 N N . ILE D 1 120 ? 10.158 59.966 66.284 1.00 12.67 116 ILE D N 1
ATOM 10311 C CA . ILE D 1 120 ? 10.723 59.716 67.627 1.00 13.44 116 ILE D CA 1
ATOM 10312 C C . ILE D 1 120 ? 9.682 59.050 68.515 1.00 14.67 116 ILE D C 1
ATOM 10313 O O . ILE D 1 120 ? 8.611 59.606 68.751 1.00 15.59 116 ILE D O 1
ATOM 10318 N N . LEU D 1 121 ? 10.001 57.858 69.027 1.00 15.71 117 LEU D N 1
ATOM 10319 C CA . LEU D 1 121 ? 9.103 57.062 69.840 1.00 16.86 117 LEU D CA 1
ATOM 10320 C C . LEU D 1 121 ? 9.605 57.057 71.268 1.00 17.61 117 LEU D C 1
ATOM 10321 O O . LEU D 1 121 ? 10.747 57.411 71.511 1.00 17.05 117 LEU D O 1
ATOM 10326 N N . PRO D 1 122 ? 8.762 56.598 72.231 1.00 18.99 118 PRO D N 1
ATOM 10327 C CA . PRO D 1 122 ? 9.197 56.494 73.630 1.00 19.82 118 PRO D CA 1
ATOM 10328 C C . PRO D 1 122 ? 10.523 55.757 73.876 1.00 19.89 118 PRO D C 1
ATOM 10329 O O . PRO D 1 122 ? 11.269 56.153 74.767 1.00 20.80 118 PRO D O 1
ATOM 10333 N N . TYR D 1 123 ? 10.805 54.678 73.156 1.00 19.86 119 TYR D N 1
ATOM 10334 C CA . TYR D 1 123 ? 12.044 53.953 73.432 1.00 19.89 119 TYR D CA 1
ATOM 10335 C C . TYR D 1 123 ? 13.293 54.743 73.019 1.00 18.57 119 TYR D C 1
ATOM 10336 O O . TYR D 1 123 ? 14.369 54.509 73.566 1.00 18.47 119 TYR D O 1
ATOM 10345 N N . HIS D 1 124 ? 13.136 55.683 72.070 1.00 16.97 120 HIS D N 1
ATOM 10346 C CA . HIS D 1 124 ? 14.216 56.579 71.699 1.00 15.98 120 HIS D CA 1
ATOM 10347 C C . HIS D 1 124 ? 14.561 57.477 72.831 1.00 16.42 120 HIS D C 1
ATOM 10348 O O . HIS D 1 124 ? 15.725 57.673 73.129 1.00 16.53 120 HIS D O 1
ATOM 10355 N N . ILE D 1 125 ? 13.553 58.005 73.496 1.00 17.18 121 ILE D N 1
ATOM 10356 C CA . ILE D 1 125 ? 13.766 58.820 74.680 1.00 18.11 121 ILE D CA 1
ATOM 10357 C C . ILE D 1 125 ? 14.420 57.997 75.810 1.00 19.17 121 ILE D C 1
ATOM 10358 O O . ILE D 1 125 ? 15.356 58.451 76.431 1.00 19.78 121 ILE D O 1
ATOM 10363 N N . ALA D 1 126 ? 13.946 56.772 76.032 1.00 19.90 122 ALA D N 1
ATOM 10364 C CA . ALA D 1 126 ? 14.483 55.908 77.057 1.00 21.01 122 ALA D CA 1
ATOM 10365 C C . ALA D 1 126 ? 15.958 55.498 76.806 1.00 20.87 122 ALA D C 1
ATOM 10366 O O . ALA D 1 126 ? 16.717 55.318 77.754 1.00 21.70 122 ALA D O 1
ATOM 10368 N N . ILE D 1 127 ? 16.341 55.326 75.541 1.00 20.12 123 ILE D N 1
ATOM 10369 C CA . ILE D 1 127 ? 17.718 55.022 75.190 1.00 20.20 123 ILE D CA 1
ATOM 10370 C C . ILE D 1 127 ? 18.604 56.254 75.493 1.00 21.00 123 ILE D C 1
ATOM 10371 O O . ILE D 1 127 ? 19.659 56.113 76.100 1.00 20.97 123 ILE D O 1
ATOM 10376 N N . ASP D 1 128 ? 18.187 57.457 75.092 1.00 21.65 124 ASP D N 1
ATOM 10377 C CA . ASP D 1 128 ? 18.947 58.657 75.540 1.00 23.04 124 ASP D CA 1
ATOM 10378 C C . ASP D 1 128 ? 19.047 58.704 77.068 1.00 24.98 124 ASP D C 1
ATOM 10379 O O . ASP D 1 128 ? 20.136 58.860 77.603 1.00 26.35 124 ASP D O 1
ATOM 10384 N N . GLN D 1 129 ? 17.922 58.550 77.762 1.00 26.60 125 GLN D N 1
ATOM 10385 C CA . GLN D 1 129 ? 17.895 58.526 79.252 1.00 28.87 125 GLN D CA 1
ATOM 10386 C C . GLN D 1 129 ? 18.908 57.551 79.861 1.00 29.00 125 GLN D C 1
ATOM 10387 O O . GLN D 1 129 ? 19.612 57.899 80.808 1.00 30.78 125 GLN D O 1
ATOM 10393 N N . ALA D 1 130 ? 18.953 56.330 79.349 1.00 27.74 126 ALA D N 1
ATOM 10394 C CA . ALA D 1 130 ? 19.839 55.311 79.879 1.00 28.41 126 ALA D CA 1
ATOM 10395 C C . ALA D 1 130 ? 21.303 55.646 79.569 1.00 28.98 126 ALA D C 1
ATOM 10396 O O . ALA D 1 130 ? 22.173 55.525 80.439 1.00 29.32 126 ALA D O 1
ATOM 10398 N N . ARG D 1 131 ? 21.586 56.084 78.336 1.00 27.95 127 ARG D N 1
ATOM 10399 C CA . ARG D 1 131 ? 22.946 56.507 78.001 1.00 28.33 127 ARG D CA 1
ATOM 10400 C C . ARG D 1 131 ? 23.399 57.622 78.922 1.00 30.41 127 ARG D C 1
ATOM 10401 O O . ARG D 1 131 ? 24.521 57.583 79.404 1.00 31.05 127 ARG D O 1
ATOM 10409 N N . GLU D 1 132 ? 22.526 58.601 79.159 1.00 32.05 128 GLU D N 1
ATOM 10410 C CA . GLU D 1 132 ? 22.821 59.726 80.078 1.00 35.19 128 GLU D CA 1
ATOM 10411 C C . GLU D 1 132 ? 23.262 59.186 81.472 1.00 36.99 128 GLU D C 1
ATOM 10412 O O . GLU D 1 132 ? 24.206 59.705 82.074 1.00 38.80 128 GLU D O 1
ATOM 10418 N N . ALA D 1 133 ? 22.623 58.109 81.940 1.00 37.22 129 ALA D N 1
ATOM 10419 C CA . ALA D 1 133 ? 22.869 57.552 83.288 1.00 39.20 129 ALA D CA 1
ATOM 10420 C C . ALA D 1 133 ? 24.056 56.571 83.404 1.00 40.48 129 ALA D C 1
ATOM 10421 O O . ALA D 1 133 ? 24.657 56.452 84.472 1.00 41.94 129 ALA D O 1
ATOM 10423 N N . ARG D 1 134 ? 24.372 55.827 82.348 1.00 40.10 130 ARG D N 1
ATOM 10424 C CA . ARG D 1 134 ? 25.487 54.857 82.428 1.00 41.46 130 ARG D CA 1
ATOM 10425 C C . ARG D 1 134 ? 26.734 55.453 81.767 1.00 41.28 130 ARG D C 1
ATOM 10426 O O . ARG D 1 134 ? 27.402 56.323 82.332 1.00 40.60 130 ARG D O 1
ATOM 10428 N N . ARG D 1 145 ? 16.758 63.934 73.937 1.00 19.23 141 ARG D N 1
ATOM 10429 C CA . ARG D 1 145 ? 15.400 64.071 73.561 1.00 18.31 141 ARG D CA 1
ATOM 10430 C C . ARG D 1 145 ? 14.984 62.913 72.592 1.00 17.11 141 ARG D C 1
ATOM 10431 O O . ARG D 1 145 ? 13.900 62.941 72.005 1.00 16.35 141 ARG D O 1
ATOM 10433 N N . GLY D 1 146 ? 15.852 61.909 72.406 1.00 16.25 142 GLY D N 1
ATOM 10434 C CA . GLY D 1 146 ? 15.531 60.790 71.469 1.00 15.33 142 GLY D CA 1
ATOM 10435 C C . GLY D 1 146 ? 15.854 61.008 69.989 1.00 14.32 142 GLY D C 1
ATOM 10436 O O . GLY D 1 146 ? 15.668 60.108 69.157 1.00 13.90 142 GLY D O 1
ATOM 10437 N N . ILE D 1 147 ? 16.392 62.155 69.668 1.00 14.20 143 ILE D N 1
ATOM 10438 C CA . ILE D 1 147 ? 16.794 62.508 68.266 1.00 13.82 143 ILE D CA 1
ATOM 10439 C C . ILE D 1 147 ? 17.854 61.561 67.674 1.00 13.58 143 ILE D C 1
ATOM 10440 O O . ILE D 1 147 ? 17.680 61.035 66.580 1.00 13.47 143 ILE D O 1
ATOM 10445 N N . GLY D 1 148 ? 18.924 61.312 68.423 1.00 13.37 144 GLY D N 1
ATOM 10446 C CA . GLY D 1 148 ? 19.997 60.429 67.983 1.00 13.31 144 GLY D CA 1
ATOM 10447 C C . GLY D 1 148 ? 19.524 59.034 67.723 1.00 12.84 144 GLY D C 1
ATOM 10448 O O . GLY D 1 148 ? 19.704 58.509 66.626 1.00 12.64 144 GLY D O 1
ATOM 10449 N N . PRO D 1 149 ? 18.844 58.431 68.717 1.00 13.02 145 PRO D N 1
ATOM 10450 C CA . PRO D 1 149 ? 18.349 57.064 68.543 1.00 12.82 145 PRO D CA 1
ATOM 10451 C C . PRO D 1 149 ? 17.359 56.931 67.378 1.00 12.36 145 PRO D C 1
ATOM 10452 O O . PRO D 1 149 ? 17.343 55.896 66.731 1.00 12.48 145 PRO D O 1
ATOM 10456 N N . ALA D 1 150 ? 16.532 57.945 67.143 1.00 11.93 146 ALA D N 1
ATOM 10457 C CA . ALA D 1 150 ? 15.645 57.953 65.987 1.00 11.60 146 ALA D CA 1
ATOM 10458 C C . ALA D 1 150 ? 16.438 57.927 64.657 1.00 11.58 146 ALA D C 1
ATOM 10459 O O . ALA D 1 150 ? 16.184 57.069 63.794 1.00 11.91 146 ALA D O 1
ATOM 10461 N N . TYR D 1 151 ? 17.387 58.839 64.486 1.00 11.72 147 TYR D N 1
ATOM 10462 C CA . TYR D 1 151 ? 18.341 58.767 63.317 1.00 11.83 147 TYR D CA 1
ATOM 10463 C C . TYR D 1 151 ? 19.112 57.404 63.261 1.00 12.29 147 TYR D C 1
ATOM 10464 O O . TYR D 1 151 ? 19.372 56.881 62.179 1.00 12.34 147 TYR D O 1
ATOM 10473 N N . GLU D 1 152 ? 19.413 56.811 64.412 1.00 12.83 148 GLU D N 1
ATOM 10474 C CA . GLU D 1 152 ? 20.035 55.470 64.456 1.00 13.54 148 GLU D CA 1
ATOM 10475 C C . GLU D 1 152 ? 19.098 54.385 63.894 1.00 13.57 148 GLU D C 1
ATOM 10476 O O . GLU D 1 152 ? 19.529 53.483 63.186 1.00 14.28 148 GLU D O 1
ATOM 10482 N N . ASP D 1 153 ? 17.829 54.463 64.218 1.00 13.52 149 ASP D N 1
ATOM 10483 C CA . ASP D 1 153 ? 16.842 53.515 63.639 1.00 13.69 149 ASP D CA 1
ATOM 10484 C C . ASP D 1 153 ? 16.659 53.750 62.159 1.00 13.29 149 ASP D C 1
ATOM 10485 O O . ASP D 1 153 ? 16.526 52.817 61.403 1.00 13.79 149 ASP D O 1
ATOM 10490 N N . LYS D 1 154 ? 16.657 55.002 61.736 1.00 12.80 150 LYS D N 1
ATOM 10491 C CA . LYS D 1 154 ? 16.603 55.324 60.300 1.00 12.55 150 LYS D CA 1
ATOM 10492 C C . LYS D 1 154 ? 17.686 54.599 59.510 1.00 12.98 150 LYS D C 1
ATOM 10493 O O . LYS D 1 154 ? 17.387 53.866 58.559 1.00 13.18 150 LYS D O 1
ATOM 10499 N N . VAL D 1 155 ? 18.947 54.831 59.873 1.00 13.34 151 VAL D N 1
ATOM 10500 C CA . VAL D 1 155 ? 20.059 54.280 59.128 1.00 13.90 151 VAL D CA 1
ATOM 10501 C C . VAL D 1 155 ? 20.067 52.740 59.249 1.00 14.34 151 VAL D C 1
ATOM 10502 O O . VAL D 1 155 ? 20.491 52.041 58.332 1.00 15.02 151 VAL D O 1
ATOM 10506 N N . GLY D 1 156 ? 19.577 52.218 60.373 1.00 14.19 152 GLY D N 1
ATOM 10507 C CA . GLY D 1 156 ? 19.466 50.789 60.531 1.00 14.86 152 GLY D CA 1
ATOM 10508 C C . GLY D 1 156 ? 18.309 50.202 59.759 1.00 15.23 152 GLY D C 1
ATOM 10509 O O . GLY D 1 156 ? 18.149 48.985 59.749 1.00 15.84 152 GLY D O 1
ATOM 10510 N N . ARG D 1 157 ? 17.498 51.056 59.103 1.00 15.08 153 ARG D N 1
ATOM 10511 C CA . ARG D 1 157 ? 16.440 50.605 58.211 1.00 15.81 153 ARG D CA 1
ATOM 10512 C C . ARG D 1 157 ? 15.339 49.817 58.977 1.00 16.24 153 ARG D C 1
ATOM 10513 O O . ARG D 1 157 ? 14.774 48.862 58.475 1.00 16.46 153 ARG D O 1
ATOM 10521 N N . ARG D 1 158 ? 15.086 50.236 60.212 1.00 16.20 154 ARG D N 1
ATOM 10522 C CA . ARG D 1 158 ? 14.000 49.693 61.007 1.00 17.07 154 ARG D CA 1
ATOM 10523 C C . ARG D 1 158 ? 13.055 50.807 61.490 1.00 15.97 154 ARG D C 1
ATOM 10524 O O . ARG D 1 158 ? 12.139 50.513 62.245 1.00 16.80 154 ARG D O 1
ATOM 10532 N N . ALA D 1 159 ? 13.281 52.056 61.071 1.00 14.72 155 ALA D N 1
ATOM 10533 C CA . ALA D 1 159 ? 12.535 53.172 61.630 1.00 14.09 155 ALA D CA 1
ATOM 10534 C C . ALA D 1 159 ? 11.066 53.138 61.235 1.00 14.26 155 ALA D C 1
ATOM 10535 O O . ALA D 1 159 ? 10.727 52.832 60.115 1.00 14.29 155 ALA D O 1
ATOM 10537 N N . LEU D 1 160 ? 10.220 53.468 62.204 1.00 14.26 156 LEU D N 1
ATOM 10538 C CA . LEU D 1 160 ? 8.837 53.806 61.960 1.00 14.36 156 LEU D CA 1
ATOM 10539 C C . LEU D 1 160 ? 8.772 55.251 61.477 1.00 13.63 156 LEU D C 1
ATOM 10540 O O . LEU D 1 160 ? 9.408 56.138 62.042 1.00 13.42 156 LEU D O 1
ATOM 10545 N N . ARG D 1 161 ? 7.999 55.483 60.419 1.00 13.41 157 ARG D N 1
ATOM 10546 C CA . ARG D 1 161 ? 7.859 56.817 59.855 1.00 12.77 157 ARG D CA 1
ATOM 10547 C C . ARG D 1 161 ? 6.408 57.285 59.971 1.00 13.02 157 ARG D C 1
ATOM 10548 O O . ARG D 1 161 ? 5.541 56.478 60.246 1.00 13.50 157 ARG D O 1
ATOM 10556 N N . VAL D 1 162 ? 6.142 58.575 59.735 1.00 12.65 158 VAL D N 1
ATOM 10557 C CA . VAL D 1 162 ? 4.820 59.156 59.906 1.00 13.05 158 VAL D CA 1
ATOM 10558 C C . VAL D 1 162 ? 3.732 58.311 59.205 1.00 13.90 158 VAL D C 1
ATOM 10559 O O . VAL D 1 162 ? 2.715 58.017 59.803 1.00 14.53 158 VAL D O 1
ATOM 10563 N N . GLN D 1 163 ? 3.970 57.907 57.958 1.00 13.77 159 GLN D N 1
ATOM 10564 C CA . GLN D 1 163 ? 2.956 57.192 57.184 1.00 14.74 159 GLN D CA 1
ATOM 10565 C C . GLN D 1 163 ? 2.584 55.848 57.824 1.00 15.46 159 GLN D C 1
ATOM 10566 O O . GLN D 1 163 ? 1.507 55.324 57.603 1.00 16.23 159 GLN D O 1
ATOM 10572 N N . ASP D 1 164 ? 3.498 55.296 58.597 1.00 15.29 160 ASP D N 1
ATOM 10573 C CA . ASP D 1 164 ? 3.298 54.003 59.197 1.00 16.38 160 ASP D CA 1
ATOM 10574 C C . ASP D 1 164 ? 2.207 53.986 60.297 1.00 17.23 160 ASP D C 1
ATOM 10575 O O . ASP D 1 164 ? 1.647 52.942 60.555 1.00 17.84 160 ASP D O 1
ATOM 10580 N N . LEU D 1 165 ? 1.895 55.158 60.870 1.00 17.01 161 LEU D N 1
ATOM 10581 C CA . LEU D 1 165 ? 0.813 55.321 61.851 1.00 18.07 161 LEU D CA 1
ATOM 10582 C C . LEU D 1 165 ? -0.569 54.893 61.336 1.00 19.75 161 LEU D C 1
ATOM 10583 O O . LEU D 1 165 ? -1.459 54.594 62.122 1.00 20.09 161 LEU D O 1
ATOM 10588 N N . PHE D 1 166 ? -0.726 54.888 60.012 1.00 20.28 162 PHE D N 1
ATOM 10589 C CA . PHE D 1 166 ? -2.030 54.745 59.390 1.00 22.20 162 PHE D CA 1
ATOM 10590 C C . PHE D 1 166 ? -2.259 53.288 58.928 1.00 24.41 162 PHE D C 1
ATOM 10591 O O . PHE D 1 166 ? -3.288 52.982 58.342 1.00 25.58 162 PHE D O 1
ATOM 10599 N N . ASP D 1 167 ? -1.326 52.389 59.264 1.00 25.24 163 ASP D N 1
ATOM 10600 C CA . ASP D 1 167 ? -1.648 50.961 59.320 1.00 27.89 163 ASP D CA 1
ATOM 10601 C C . ASP D 1 167 ? -1.300 50.379 60.685 1.00 28.28 163 ASP D C 1
ATOM 10602 O O . ASP D 1 167 ? -0.157 49.988 60.924 1.00 27.70 163 ASP D O 1
ATOM 10607 N N . ALA D 1 168 ? -2.306 50.303 61.568 1.00 29.23 164 ALA D N 1
ATOM 10608 C CA . ALA D 1 168 ? -2.090 49.928 62.968 1.00 29.92 164 ALA D CA 1
ATOM 10609 C C . ALA D 1 168 ? -1.592 48.493 63.103 1.00 30.62 164 ALA D C 1
ATOM 10610 O O . ALA D 1 168 ? -0.772 48.211 63.971 1.00 31.40 164 ALA D O 1
ATOM 10612 N N . ARG D 1 169 ? -2.073 47.590 62.247 1.00 31.65 165 ARG D N 1
ATOM 10613 C CA . ARG D 1 169 ? -1.572 46.191 62.206 1.00 31.73 165 ARG D CA 1
ATOM 10614 C C . ARG D 1 169 ? -0.047 46.134 62.008 1.00 30.59 165 ARG D C 1
ATOM 10615 O O . ARG D 1 169 ? 0.691 45.566 62.839 1.00 30.59 165 ARG D O 1
ATOM 10617 N N . THR D 1 170 ? 0.426 46.752 60.924 1.00 28.96 166 THR D N 1
ATOM 10618 C CA . THR D 1 170 ? 1.822 46.632 60.532 1.00 27.51 166 THR D CA 1
ATOM 10619 C C . THR D 1 170 ? 2.732 47.521 61.394 1.00 26.24 166 THR D C 1
ATOM 10620 O O . THR D 1 170 ? 3.887 47.149 61.688 1.00 26.55 166 THR D O 1
ATOM 10624 N N . PHE D 1 171 ? 2.223 48.691 61.795 1.00 24.68 167 PHE D N 1
ATOM 10625 C CA . PHE D 1 171 ? 2.876 49.465 62.824 1.00 23.44 167 PHE D CA 1
ATOM 10626 C C . PHE D 1 171 ? 3.212 48.597 64.034 1.00 23.80 167 PHE D C 1
ATOM 10627 O O . PHE D 1 171 ? 4.350 48.602 64.490 1.00 23.21 167 PHE D O 1
ATOM 10635 N N . ALA D 1 172 ? 2.235 47.832 64.530 1.00 24.92 168 ALA D N 1
ATOM 10636 C CA . ALA D 1 172 ? 2.434 47.003 65.730 1.00 25.37 168 ALA D CA 1
ATOM 10637 C C . ALA D 1 172 ? 3.491 45.924 65.515 1.00 25.34 168 ALA D C 1
ATOM 10638 O O . ALA D 1 172 ? 4.332 45.684 66.395 1.00 24.84 168 ALA D O 1
ATOM 10640 N N . ASP D 1 173 ? 3.473 45.314 64.323 1.00 25.91 169 ASP D N 1
ATOM 10641 C CA . ASP D 1 173 ? 4.450 44.287 63.929 1.00 26.05 169 ASP D CA 1
ATOM 10642 C C . ASP D 1 173 ? 5.904 44.790 63.914 1.00 24.93 169 ASP D C 1
ATOM 10643 O O . ASP D 1 173 ? 6.812 44.139 64.447 1.00 25.85 169 ASP D O 1
ATOM 10648 N N . ARG D 1 174 ? 6.127 45.949 63.301 1.00 24.06 170 ARG D N 1
ATOM 10649 C CA . ARG D 1 174 ? 7.453 46.547 63.247 1.00 22.77 170 ARG D CA 1
ATOM 10650 C C . ARG D 1 174 ? 7.888 47.038 64.622 1.00 22.28 170 ARG D C 1
ATOM 10651 O O . ARG D 1 174 ? 9.024 46.843 64.991 1.00 21.46 170 ARG D O 1
ATOM 10653 N N . LEU D 1 175 ? 6.985 47.679 65.366 1.00 22.67 171 LEU D N 1
ATOM 10654 C CA . LEU D 1 175 ? 7.257 48.101 66.764 1.00 22.96 171 LEU D CA 1
ATOM 10655 C C . LEU D 1 175 ? 7.660 46.922 67.644 1.00 23.63 171 LEU D C 1
ATOM 10656 O O . LEU D 1 175 ? 8.573 47.020 68.446 1.00 22.85 171 LEU D O 1
ATOM 10661 N N . ARG D 1 176 ? 6.941 45.820 67.506 1.00 25.23 172 ARG D N 1
ATOM 10662 C CA . ARG D 1 176 ? 7.244 44.637 68.290 1.00 26.45 172 ARG D CA 1
ATOM 10663 C C . ARG D 1 176 ? 8.695 44.273 68.065 1.00 25.39 172 ARG D C 1
ATOM 10664 O O . ARG D 1 176 ? 9.444 44.077 69.012 1.00 24.72 172 ARG D O 1
ATOM 10672 N N . GLU D 1 177 ? 9.081 44.184 66.799 1.00 25.00 173 GLU D N 1
ATOM 10673 C CA . GLU D 1 177 ? 10.451 43.797 66.440 1.00 24.79 173 GLU D CA 1
ATOM 10674 C C . GLU D 1 177 ? 11.458 44.835 66.953 1.00 23.16 173 GLU D C 1
ATOM 10675 O O . GLU D 1 177 ? 12.514 44.488 67.494 1.00 22.78 173 GLU D O 1
ATOM 10677 N N . ASN D 1 178 ? 11.132 46.116 66.792 1.00 22.75 174 ASN D N 1
ATOM 10678 C CA . ASN D 1 178 ? 12.015 47.163 67.278 1.00 21.86 174 ASN D CA 1
ATOM 10679 C C . ASN D 1 178 ? 12.248 47.050 68.779 1.00 22.13 174 ASN D C 1
ATOM 10680 O O . ASN D 1 178 ? 13.391 47.223 69.252 1.00 22.27 174 ASN D O 1
ATOM 10685 N N . LEU D 1 179 ? 11.186 46.745 69.533 1.00 22.59 175 LEU D N 1
ATOM 10686 C CA . LEU D 1 179 ? 11.306 46.612 70.995 1.00 23.22 175 LEU D CA 1
ATOM 10687 C C . LEU D 1 179 ? 12.040 45.349 71.409 1.00 23.72 175 LEU D C 1
ATOM 10688 O O . LEU D 1 179 ? 12.771 45.382 72.361 1.00 23.75 175 LEU D O 1
ATOM 10693 N N . ASP D 1 180 ? 11.875 44.241 70.686 1.00 24.17 176 ASP D N 1
ATOM 10694 C CA . ASP D 1 180 ? 12.661 43.049 70.990 1.00 25.03 176 ASP D CA 1
ATOM 10695 C C . ASP D 1 180 ? 14.135 43.418 71.120 1.00 24.11 176 ASP D C 1
ATOM 10696 O O . ASP D 1 180 ? 14.793 43.035 72.078 1.00 24.37 176 ASP D O 1
ATOM 10701 N N . PHE D 1 181 ? 14.637 44.188 70.154 1.00 23.29 177 PHE D N 1
ATOM 10702 C CA . PHE D 1 181 ? 16.038 44.556 70.106 1.00 22.54 177 PHE D CA 1
ATOM 10703 C C . PHE D 1 181 ? 16.366 45.637 71.140 1.00 21.39 177 PHE D C 1
ATOM 10704 O O . PHE D 1 181 ? 17.227 45.437 71.984 1.00 20.68 177 PHE D O 1
ATOM 10712 N N . HIS D 1 182 ? 15.666 46.753 71.085 1.00 20.31 178 HIS D N 1
ATOM 10713 C CA . HIS D 1 182 ? 15.995 47.875 71.964 1.00 20.51 178 HIS D CA 1
ATOM 10714 C C . HIS D 1 182 ? 15.816 47.561 73.444 1.00 21.11 178 HIS D C 1
ATOM 10715 O O . HIS D 1 182 ? 16.613 47.993 74.268 1.00 22.04 178 HIS D O 1
ATOM 10722 N N . ASN D 1 183 ? 14.788 46.795 73.792 1.00 21.71 179 ASN D N 1
ATOM 10723 C CA . ASN D 1 183 ? 14.632 46.325 75.183 1.00 22.49 179 ASN D CA 1
ATOM 10724 C C . ASN D 1 183 ? 15.753 45.369 75.632 1.00 23.46 179 ASN D C 1
ATOM 10725 O O . ASN D 1 183 ? 16.156 45.368 76.805 1.00 23.70 179 ASN D O 1
ATOM 10730 N N . PHE D 1 184 ? 16.257 44.551 74.714 1.00 23.67 180 PHE D N 1
ATOM 10731 C CA . PHE D 1 184 ? 17.446 43.756 75.039 1.00 24.51 180 PHE D CA 1
ATOM 10732 C C . PHE D 1 184 ? 18.635 44.664 75.402 1.00 23.49 180 PHE D C 1
ATOM 10733 O O . PHE D 1 184 ? 19.262 44.504 76.453 1.00 22.87 180 PHE D O 1
ATOM 10741 N N . VAL D 1 185 ? 18.908 45.628 74.527 1.00 22.57 181 VAL D N 1
ATOM 10742 C CA . VAL D 1 185 ? 19.981 46.590 74.749 1.00 22.42 181 VAL D CA 1
ATOM 10743 C C . VAL D 1 185 ? 19.757 47.431 76.000 1.00 22.80 181 VAL D C 1
ATOM 10744 O O . VAL D 1 185 ? 20.650 47.575 76.832 1.00 23.03 181 VAL D O 1
ATOM 10748 N N . LEU D 1 186 ? 18.574 48.007 76.116 1.00 22.93 182 LEU D N 1
ATOM 10749 C CA . LEU D 1 186 ? 18.250 48.825 77.279 1.00 23.86 182 LEU D CA 1
ATOM 10750 C C . LEU D 1 186 ? 18.485 48.066 78.611 1.00 24.82 182 LEU D C 1
ATOM 10751 O O . LEU D 1 186 ? 19.055 48.624 79.532 1.00 25.52 182 LEU D O 1
ATOM 10756 N N . THR D 1 187 ? 18.058 46.810 78.695 1.00 25.62 183 THR D N 1
ATOM 10757 C CA . THR D 1 187 ? 17.996 46.080 79.986 1.00 26.68 183 THR D CA 1
ATOM 10758 C C . THR D 1 187 ? 19.270 45.265 80.269 1.00 27.77 183 THR D C 1
ATOM 10759 O O . THR D 1 187 ? 19.723 45.161 81.429 1.00 28.54 183 THR D O 1
ATOM 10763 N N . GLN D 1 188 ? 19.842 44.705 79.203 1.00 28.25 184 GLN D N 1
ATOM 10764 C CA . GLN D 1 188 ? 21.039 43.885 79.308 1.00 29.23 184 GLN D CA 1
ATOM 10765 C C . GLN D 1 188 ? 22.364 44.630 79.076 1.00 29.15 184 GLN D C 1
ATOM 10766 O O . GLN D 1 188 ? 23.403 44.184 79.562 1.00 30.21 184 GLN D O 1
ATOM 10772 N N . TYR D 1 189 ? 22.333 45.765 78.382 1.00 28.28 185 TYR D N 1
ATOM 10773 C CA . TYR D 1 189 ? 23.543 46.549 78.123 1.00 27.97 185 TYR D CA 1
ATOM 10774 C C . TYR D 1 189 ? 23.588 47.926 78.783 1.00 28.36 185 TYR D C 1
ATOM 10775 O O . TYR D 1 189 ? 24.605 48.294 79.351 1.00 28.70 185 TYR D O 1
ATOM 10784 N N . LEU D 1 190 ? 22.517 48.698 78.697 1.00 28.01 186 LEU D N 1
ATOM 10785 C CA . LEU D 1 190 ? 22.561 50.068 79.208 1.00 28.40 186 LEU D CA 1
ATOM 10786 C C . LEU D 1 190 ? 22.163 50.192 80.680 1.00 29.77 186 LEU D C 1
ATOM 10787 O O . LEU D 1 190 ? 22.222 51.295 81.238 1.00 30.98 186 LEU D O 1
ATOM 10792 N N . GLY D 1 191 ? 21.726 49.097 81.315 1.00 29.88 187 GLY D N 1
ATOM 10793 C CA . GLY D 1 191 ? 21.218 49.197 82.670 1.00 31.22 187 GLY D CA 1
ATOM 10794 C C . GLY D 1 191 ? 19.964 50.059 82.815 1.00 31.54 187 GLY D C 1
ATOM 10795 O O . GLY D 1 191 ? 19.797 50.791 83.796 1.00 32.30 187 GLY D O 1
ATOM 10796 N N . GLY D 1 192 ? 19.074 49.958 81.843 1.00 30.40 188 GLY D N 1
ATOM 10797 C CA . GLY D 1 192 ? 17.835 50.699 81.852 1.00 31.41 188 GLY D CA 1
ATOM 10798 C C . GLY D 1 192 ? 16.659 49.770 82.041 1.00 32.17 188 GLY D C 1
ATOM 10799 O O . GLY D 1 192 ? 16.828 48.542 82.226 1.00 35.12 188 GLY D O 1
ATOM 10800 N N . ALA D 1 193 ? 15.459 50.342 82.004 1.00 32.26 189 ALA D N 1
ATOM 10801 C CA . ALA D 1 193 ? 14.216 49.563 82.122 1.00 32.15 189 ALA D CA 1
ATOM 10802 C C . ALA D 1 193 ? 13.596 49.332 80.742 1.00 30.14 189 ALA D C 1
ATOM 10803 O O . ALA D 1 193 ? 13.786 50.134 79.833 1.00 28.77 189 ALA D O 1
ATOM 10805 N N . ALA D 1 194 ? 12.883 48.211 80.588 1.00 29.62 190 ALA D N 1
ATOM 10806 C CA . ALA D 1 194 ? 12.239 47.888 79.325 1.00 28.20 190 ALA D CA 1
ATOM 10807 C C . ALA D 1 194 ? 11.052 48.822 79.099 1.00 27.84 190 ALA D C 1
ATOM 10808 O O . ALA D 1 194 ? 10.312 49.146 80.007 1.00 29.70 190 ALA D O 1
ATOM 10810 N N . VAL D 1 195 ? 10.904 49.267 77.880 1.00 26.11 191 VAL D N 1
ATOM 10811 C CA . VAL D 1 195 ? 9.733 50.008 77.451 1.00 25.77 191 VAL D CA 1
ATOM 10812 C C . VAL D 1 195 ? 8.640 49.037 76.966 1.00 26.26 191 VAL D C 1
ATOM 10813 O O . VAL D 1 195 ? 8.899 48.104 76.170 1.00 25.39 191 VAL D O 1
ATOM 10817 N N . ASP D 1 196 ? 7.419 49.282 77.428 1.00 27.17 192 ASP D N 1
ATOM 10818 C CA . ASP D 1 196 ? 6.323 48.347 77.253 1.00 28.31 192 ASP D CA 1
ATOM 10819 C C . ASP D 1 196 ? 5.686 48.535 75.876 1.00 27.57 192 ASP D C 1
ATOM 10820 O O . ASP D 1 196 ? 5.423 49.651 75.442 1.00 26.29 192 ASP D O 1
ATOM 10825 N N . PHE D 1 197 ? 5.462 47.419 75.206 1.00 28.03 193 PHE D N 1
ATOM 10826 C CA . PHE D 1 197 ? 4.906 47.402 73.869 1.00 28.11 193 PHE D CA 1
ATOM 10827 C C . PHE D 1 197 ? 3.543 48.086 73.760 1.00 29.02 193 PHE D C 1
ATOM 10828 O O . PHE D 1 197 ? 3.381 49.048 73.007 1.00 28.81 193 PHE D O 1
ATOM 10836 N N . GLN D 1 198 ? 2.557 47.573 74.494 1.00 30.58 194 GLN D N 1
ATOM 10837 C CA . GLN D 1 198 ? 1.175 47.988 74.309 1.00 31.41 194 GLN D CA 1
ATOM 10838 C C . GLN D 1 198 ? 0.975 49.467 74.650 1.00 30.80 194 GLN D C 1
ATOM 10839 O O . GLN D 1 198 ? 0.219 50.160 73.956 1.00 31.13 194 GLN D O 1
ATOM 10845 N N . ALA D 1 199 ? 1.656 49.943 75.689 1.00 29.57 195 ALA D N 1
ATOM 10846 C CA . ALA D 1 199 ? 1.619 51.350 76.055 1.00 29.14 195 ALA D CA 1
ATOM 10847 C C . ALA D 1 199 ? 2.226 52.253 74.941 1.00 27.24 195 ALA D C 1
ATOM 10848 O O . ALA D 1 199 ? 1.719 53.344 74.659 1.00 27.05 195 ALA D O 1
ATOM 10850 N N . THR D 1 200 ? 3.351 51.820 74.380 1.00 25.48 196 THR D N 1
ATOM 10851 C CA . THR D 1 200 ? 3.987 52.527 73.262 1.00 24.18 196 THR D CA 1
ATOM 10852 C C . THR D 1 200 ? 3.042 52.544 72.051 1.00 24.32 196 THR D C 1
ATOM 10853 O O . THR D 1 200 ? 2.856 53.586 71.430 1.00 23.96 196 THR D O 1
ATOM 10857 N N . LEU D 1 201 ? 2.435 51.396 71.747 1.00 25.01 197 LEU D N 1
ATOM 10858 C CA . LEU D 1 201 ? 1.526 51.267 70.619 1.00 25.66 197 LEU D CA 1
ATOM 10859 C C . LEU D 1 201 ? 0.330 52.216 70.782 1.00 27.22 197 LEU D C 1
ATOM 10860 O O . LEU D 1 201 ? 0.021 52.986 69.876 1.00 27.63 197 LEU D O 1
ATOM 10865 N N . ASP D 1 202 ? -0.325 52.160 71.939 1.00 28.89 198 ASP D N 1
ATOM 10866 C CA . ASP D 1 202 ? -1.452 53.052 72.270 1.00 30.19 198 ASP D CA 1
ATOM 10867 C C . ASP D 1 202 ? -1.089 54.525 72.165 1.00 28.81 198 ASP D C 1
ATOM 10868 O O . ASP D 1 202 ? -1.845 55.331 71.605 1.00 28.97 198 ASP D O 1
ATOM 10873 N N . THR D 1 203 ? 0.055 54.877 72.734 1.00 27.69 199 THR D N 1
ATOM 10874 C CA . THR D 1 203 ? 0.546 56.268 72.721 1.00 27.11 199 THR D CA 1
ATOM 10875 C C . THR D 1 203 ? 0.762 56.777 71.284 1.00 25.36 199 THR D C 1
ATOM 10876 O O . THR D 1 203 ? 0.369 57.888 70.956 1.00 25.47 199 THR D O 1
ATOM 10880 N N . MET D 1 204 ? 1.386 55.962 70.434 1.00 24.06 200 MET D N 1
ATOM 10881 C CA . MET D 1 204 ? 1.737 56.419 69.059 1.00 22.35 200 MET D CA 1
ATOM 10882 C C . MET D 1 204 ? 0.490 56.476 68.167 1.00 22.74 200 MET D C 1
ATOM 10883 O O . MET D 1 204 ? 0.229 57.503 67.521 1.00 22.30 200 MET D O 1
ATOM 10888 N N . LEU D 1 205 ? -0.313 55.417 68.179 1.00 23.97 201 LEU D N 1
ATOM 10889 C CA . LEU D 1 205 ? -1.548 55.409 67.379 1.00 24.64 201 LEU D CA 1
ATOM 10890 C C . LEU D 1 205 ? -2.545 56.478 67.844 1.00 25.71 201 LEU D C 1
ATOM 10891 O O . LEU D 1 205 ? -3.384 56.939 67.064 1.00 26.43 201 LEU D O 1
ATOM 10896 N N . GLY D 1 206 ? -2.411 56.914 69.093 1.00 26.06 202 GLY D N 1
ATOM 10897 C CA . GLY D 1 206 ? -3.202 58.011 69.608 1.00 26.87 202 GLY D CA 1
ATOM 10898 C C . GLY D 1 206 ? -2.997 59.315 68.882 1.00 26.00 202 GLY D C 1
ATOM 10899 O O . GLY D 1 206 ? -3.820 60.212 69.005 1.00 27.34 202 GLY D O 1
ATOM 10900 N N . TYR D 1 207 ? -1.897 59.443 68.143 1.00 24.18 203 TYR D N 1
ATOM 10901 C CA . TYR D 1 207 ? -1.616 60.652 67.368 1.00 23.18 203 TYR D CA 1
ATOM 10902 C C . TYR D 1 207 ? -2.111 60.619 65.931 1.00 22.29 203 TYR D C 1
ATOM 10903 O O . TYR D 1 207 ? -2.137 61.642 65.261 1.00 21.46 203 TYR D O 1
ATOM 10912 N N . ALA D 1 208 ? -2.496 59.459 65.452 1.00 22.70 204 ALA D N 1
ATOM 10913 C CA . ALA D 1 208 ? -2.825 59.307 64.032 1.00 22.70 204 ALA D CA 1
ATOM 10914 C C . ALA D 1 208 ? -3.957 60.249 63.572 1.00 23.65 204 ALA D C 1
ATOM 10915 O O . ALA D 1 208 ? -3.812 60.947 62.567 1.00 22.61 204 ALA D O 1
ATOM 10917 N N . ASP D 1 209 ? -5.068 60.295 64.297 1.00 25.17 205 ASP D N 1
ATOM 10918 C CA . ASP D 1 209 ? -6.200 61.113 63.812 1.00 26.25 205 ASP D CA 1
ATOM 10919 C C . ASP D 1 209 ? -5.817 62.607 63.748 1.00 25.01 205 ASP D C 1
ATOM 10920 O O . ASP D 1 209 ? -6.169 63.296 62.788 1.00 24.06 205 ASP D O 1
ATOM 10925 N N . ARG D 1 210 ? -5.071 63.081 64.759 1.00 24.25 206 ARG D N 1
ATOM 10926 C CA . ARG D 1 210 ? -4.615 64.482 64.807 1.00 23.54 206 ARG D CA 1
ATOM 10927 C C . ARG D 1 210 ? -3.595 64.801 63.695 1.00 21.51 206 ARG D C 1
ATOM 10928 O O . ARG D 1 210 ? -3.655 65.856 63.064 1.00 21.45 206 ARG D O 1
ATOM 10936 N N . LEU D 1 211 ? -2.678 63.880 63.462 1.00 20.05 207 LEU D N 1
ATOM 10937 C CA . LEU D 1 211 ? -1.660 64.019 62.437 1.00 18.60 207 LEU D CA 1
ATOM 10938 C C . LEU D 1 211 ? -2.259 63.908 61.011 1.00 18.35 207 LEU D C 1
ATOM 10939 O O . LEU D 1 211 ? -1.847 64.648 60.124 1.00 17.52 207 LEU D O 1
ATOM 10944 N N . ARG D 1 212 ? -3.238 63.027 60.829 1.00 19.04 208 ARG D N 1
ATOM 10945 C CA . ARG D 1 212 ? -3.756 62.710 59.479 1.00 19.43 208 ARG D CA 1
ATOM 10946 C C . ARG D 1 212 ? -3.901 63.925 58.516 1.00 18.96 208 ARG D C 1
ATOM 10947 O O . ARG D 1 212 ? -3.241 63.953 57.476 1.00 18.21 208 ARG D O 1
ATOM 10955 N N . PRO D 1 213 ? -4.660 64.968 58.903 1.00 19.67 209 PRO D N 1
ATOM 10956 C CA . PRO D 1 213 ? -4.888 66.139 58.011 1.00 19.40 209 PRO D CA 1
ATOM 10957 C C . PRO D 1 213 ? -3.647 66.901 57.560 1.00 18.07 209 PRO D C 1
ATOM 10958 O O . PRO D 1 213 ? -3.693 67.603 56.539 1.00 18.09 209 PRO D O 1
ATOM 10962 N N . MET D 1 214 ? -2.543 66.759 58.276 1.00 17.12 210 MET D N 1
ATOM 10963 C CA . MET D 1 214 ? -1.324 67.482 57.962 1.00 16.28 210 MET D CA 1
ATOM 10964 C C . MET D 1 214 ? -0.346 66.728 57.095 1.00 15.15 210 MET D C 1
ATOM 10965 O O . MET D 1 214 ? 0.579 67.328 56.505 1.00 14.86 210 MET D O 1
ATOM 10970 N N . VAL D 1 215 ? -0.534 65.419 56.997 1.00 15.16 211 VAL D N 1
ATOM 10971 C CA . VAL D 1 215 ? 0.414 64.570 56.307 1.00 14.34 211 VAL D CA 1
ATOM 10972 C C . VAL D 1 215 ? 0.355 64.875 54.824 1.00 14.25 211 VAL D C 1
ATOM 10973 O O . VAL D 1 215 ? -0.735 64.988 54.232 1.00 14.79 211 VAL D O 1
ATOM 10977 N N . ALA D 1 216 ? 1.527 65.022 54.237 1.00 13.36 212 ALA D N 1
ATOM 10978 C CA . ALA D 1 216 ? 1.610 65.470 52.838 1.00 13.33 212 ALA D CA 1
ATOM 10979 C C . ALA D 1 216 ? 2.789 64.890 52.070 1.00 12.40 212 ALA D C 1
ATOM 10980 O O . ALA D 1 216 ? 3.782 64.391 52.649 1.00 12.07 212 ALA D O 1
ATOM 10982 N N . ASP D 1 217 ? 2.728 65.045 50.760 1.00 12.45 213 ASP D N 1
ATOM 10983 C CA . ASP D 1 217 ? 3.885 64.805 49.915 1.00 12.10 213 ASP D CA 1
ATOM 10984 C C . ASP D 1 217 ? 4.629 66.125 49.781 1.00 11.73 213 ASP D C 1
ATOM 10985 O O . ASP D 1 217 ? 4.384 66.898 48.858 1.00 12.00 213 ASP D O 1
ATOM 10990 N N . VAL D 1 218 ? 5.513 66.386 50.735 1.00 11.15 214 VAL D N 1
ATOM 10991 C CA . VAL D 1 218 ? 6.208 67.681 50.827 1.00 11.09 214 VAL D CA 1
ATOM 10992 C C . VAL D 1 218 ? 7.097 67.892 49.597 1.00 11.14 214 VAL D C 1
ATOM 10993 O O . VAL D 1 218 ? 7.097 68.955 49.010 1.00 11.21 214 VAL D O 1
ATOM 10997 N N . SER D 1 219 ? 7.798 66.863 49.168 1.00 11.47 215 SER D N 1
ATOM 10998 C CA . SER D 1 219 ? 8.676 66.947 47.976 1.00 12.03 215 SER D CA 1
ATOM 10999 C C . SER D 1 219 ? 7.914 67.451 46.759 1.00 12.50 215 SER D C 1
ATOM 11000 O O . SER D 1 219 ? 8.297 68.439 46.093 1.00 12.14 215 SER D O 1
ATOM 11003 N N . ARG D 1 220 ? 6.790 66.808 46.508 1.00 13.12 216 ARG D N 1
ATOM 11004 C CA . ARG D 1 220 ? 5.911 67.182 45.391 1.00 14.37 216 ARG D CA 1
ATOM 11005 C C . ARG D 1 220 ? 5.415 68.611 45.499 1.00 14.17 216 ARG D C 1
ATOM 11006 O O . ARG D 1 220 ? 5.412 69.336 44.532 1.00 14.57 216 ARG D O 1
ATOM 11014 N N . ARG D 1 221 ? 4.960 68.978 46.694 1.00 14.03 217 ARG D N 1
ATOM 11015 C CA . ARG D 1 221 ? 4.394 70.315 46.972 1.00 14.12 217 ARG D CA 1
ATOM 11016 C C . ARG D 1 221 ? 5.465 71.397 46.771 1.00 13.82 217 ARG D C 1
ATOM 11017 O O . ARG D 1 221 ? 5.180 72.454 46.229 1.00 14.22 217 ARG D O 1
ATOM 11025 N N . LEU D 1 222 ? 6.705 71.126 47.215 1.00 13.26 218 LEU D N 1
ATOM 11026 C CA . LEU D 1 222 ? 7.818 72.035 47.001 1.00 13.35 218 LEU D CA 1
ATOM 11027 C C . LEU D 1 222 ? 8.205 72.190 45.497 1.00 14.48 218 LEU D C 1
ATOM 11028 O O . LEU D 1 222 ? 8.468 73.289 45.042 1.00 14.21 218 LEU D O 1
ATOM 11033 N N . TYR D 1 223 ? 8.165 71.094 44.739 1.00 15.49 219 TYR D N 1
ATOM 11034 C CA . TYR D 1 223 ? 8.348 71.166 43.319 1.00 17.90 219 TYR D CA 1
ATOM 11035 C C . TYR D 1 223 ? 7.257 72.048 42.700 1.00 17.99 219 TYR D C 1
ATOM 11036 O O . TYR D 1 223 ? 7.548 72.907 41.884 1.00 17.99 219 TYR D O 1
ATOM 11045 N N . GLU D 1 224 ? 6.006 71.854 43.099 1.00 18.01 220 GLU D N 1
ATOM 11046 C CA . GLU D 1 224 ? 4.895 72.657 42.548 1.00 19.13 220 GLU D CA 1
ATOM 11047 C C . GLU D 1 224 ? 4.966 74.130 42.940 1.00 18.02 220 GLU D C 1
ATOM 11048 O O . GLU D 1 224 ? 4.709 74.994 42.110 1.00 18.41 220 GLU D O 1
ATOM 11054 N N . GLU D 1 225 ? 5.303 74.419 44.198 1.00 17.99 221 GLU D N 1
ATOM 11055 C CA . GLU D 1 225 ? 5.451 75.798 44.667 1.00 17.81 221 GLU D CA 1
ATOM 11056 C C . GLU D 1 225 ? 6.461 76.552 43.749 1.00 17.15 221 GLU D C 1
ATOM 11057 O O . GLU D 1 225 ? 6.158 77.637 43.221 1.00 16.69 221 GLU D O 1
ATOM 11063 N N . ASN D 1 226 ? 7.621 75.948 43.518 1.00 16.00 222 ASN D N 1
ATOM 11064 C CA . ASN D 1 226 ? 8.631 76.587 42.662 1.00 16.07 222 ASN D CA 1
ATOM 11065 C C . ASN D 1 226 ? 8.134 76.698 41.201 1.00 16.68 222 ASN D C 1
ATOM 11066 O O . ASN D 1 226 ? 8.355 77.727 40.527 1.00 16.79 222 ASN D O 1
ATOM 11071 N N . HIS D 1 227 ? 7.416 75.675 40.743 1.00 17.09 223 HIS D N 1
ATOM 11072 C CA . HIS D 1 227 ? 6.907 75.667 39.373 1.00 17.99 223 HIS D CA 1
ATOM 11073 C C . HIS D 1 227 ? 5.908 76.778 39.142 1.00 18.39 223 HIS D C 1
ATOM 11074 O O . HIS D 1 227 ? 5.857 77.352 38.056 1.00 18.71 223 HIS D O 1
ATOM 11081 N N . ALA D 1 228 ? 5.191 77.174 40.188 1.00 18.44 224 ALA D N 1
ATOM 11082 C CA . ALA D 1 228 ? 4.275 78.337 40.138 1.00 18.74 224 ALA D CA 1
ATOM 11083 C C . ALA D 1 228 ? 4.992 79.686 40.365 1.00 18.67 224 ALA D C 1
ATOM 11084 O O . ALA D 1 228 ? 4.349 80.769 40.334 1.00 19.03 224 ALA D O 1
ATOM 11086 N N . GLY D 1 229 ? 6.300 79.624 40.615 1.00 17.95 225 GLY D N 1
ATOM 11087 C CA . GLY D 1 229 ? 7.138 80.796 40.769 1.00 17.96 225 GLY D CA 1
ATOM 11088 C C . GLY D 1 229 ? 7.188 81.304 42.191 1.00 17.98 225 GLY D C 1
ATOM 11089 O O . GLY D 1 229 ? 7.688 82.393 42.425 1.00 17.45 225 GLY D O 1
ATOM 11090 N N . ARG D 1 230 ? 6.730 80.493 43.158 1.00 17.95 226 ARG D N 1
ATOM 11091 C CA . ARG D 1 230 ? 6.837 80.889 44.548 1.00 18.15 226 ARG D CA 1
ATOM 11092 C C . ARG D 1 230 ? 8.233 80.630 45.100 1.00 16.55 226 ARG D C 1
ATOM 11093 O O . ARG D 1 230 ? 9.040 79.855 44.509 1.00 15.85 226 ARG D O 1
ATOM 11101 N N . ASN D 1 231 ? 8.498 81.316 46.199 1.00 15.42 227 ASN D N 1
ATOM 11102 C CA . ASN D 1 231 ? 9.812 81.397 46.832 1.00 14.86 227 ASN D CA 1
ATOM 11103 C C . ASN D 1 231 ? 9.810 80.669 48.151 1.00 14.14 227 ASN D C 1
ATOM 11104 O O . ASN D 1 231 ? 8.905 80.888 48.990 1.00 14.47 227 ASN D O 1
ATOM 11109 N N . LEU D 1 232 ? 10.842 79.858 48.363 1.00 13.23 228 LEU D N 1
ATOM 11110 C CA . LEU D 1 232 ? 10.933 79.071 49.560 1.00 12.68 228 LEU D CA 1
ATOM 11111 C C . LEU D 1 232 ? 12.166 79.430 50.354 1.00 12.17 228 LEU D C 1
ATOM 11112 O O . LEU D 1 232 ? 13.217 79.763 49.789 1.00 11.93 228 LEU D O 1
ATOM 11117 N N . LEU D 1 233 ? 11.984 79.329 51.659 1.00 12.05 229 LEU D N 1
ATOM 11118 C CA . LEU D 1 233 ? 13.021 79.403 52.665 1.00 11.87 229 LEU D CA 1
ATOM 11119 C C . LEU D 1 233 ? 13.267 78.062 53.303 1.00 11.58 229 LEU D C 1
ATOM 11120 O O . LEU D 1 233 ? 12.370 77.491 53.918 1.00 11.62 229 LEU D O 1
ATOM 11125 N N . PHE D 1 234 ? 14.487 77.603 53.199 1.00 11.35 230 PHE D N 1
ATOM 11126 C CA . PHE D 1 234 ? 14.949 76.390 53.895 1.00 11.51 230 PHE D CA 1
ATOM 11127 C C . PHE D 1 234 ? 15.677 76.799 55.136 1.00 11.94 230 PHE D C 1
ATOM 11128 O O . PHE D 1 234 ? 16.719 77.444 55.072 1.00 11.84 230 PHE D O 1
ATOM 11136 N N . GLU D 1 235 ? 15.075 76.470 56.278 1.00 13.08 231 GLU D N 1
ATOM 11137 C CA . GLU D 1 235 ? 15.517 76.993 57.581 1.00 14.03 231 GLU D CA 1
ATOM 11138 C C . GLU D 1 235 ? 16.313 75.911 58.331 1.00 14.26 231 GLU D C 1
ATOM 11139 O O . GLU D 1 235 ? 15.760 74.924 58.780 1.00 14.42 231 GLU D O 1
ATOM 11145 N N . GLY D 1 236 ? 17.617 76.114 58.456 1.00 14.80 232 GLY D N 1
ATOM 11146 C CA . GLY D 1 236 ? 18.456 75.262 59.271 1.00 15.09 232 GLY D CA 1
ATOM 11147 C C . GLY D 1 236 ? 18.148 75.362 60.765 1.00 16.25 232 GLY D C 1
ATOM 11148 O O . GLY D 1 236 ? 17.758 76.421 61.284 1.00 16.15 232 GLY D O 1
ATOM 11149 N N . ALA D 1 237 ? 18.289 74.230 61.438 1.00 17.01 233 ALA D N 1
ATOM 11150 C CA . ALA D 1 237 ? 18.052 74.129 62.874 1.00 18.29 233 ALA D CA 1
ATOM 11151 C C . ALA D 1 237 ? 19.375 74.157 63.648 1.00 19.16 233 ALA D C 1
ATOM 11152 O O . ALA D 1 237 ? 19.534 74.948 64.574 1.00 24.08 233 ALA D O 1
ATOM 11154 N N . GLN D 1 238 ? 20.330 73.307 63.280 1.00 18.17 234 GLN D N 1
ATOM 11155 C CA . GLN D 1 238 ? 21.568 73.150 64.038 1.00 17.70 234 GLN D CA 1
ATOM 11156 C C . GLN D 1 238 ? 22.688 73.875 63.352 1.00 16.33 234 GLN D C 1
ATOM 11157 O O . GLN D 1 238 ? 22.704 73.962 62.118 1.00 16.94 234 GLN D O 1
ATOM 11163 N N . GLY D 1 239 ? 23.635 74.371 64.131 1.00 14.67 235 GLY D N 1
ATOM 11164 C CA . GLY D 1 239 ? 24.828 74.957 63.560 1.00 13.72 235 GLY D CA 1
ATOM 11165 C C . GLY D 1 239 ? 25.508 74.001 62.642 1.00 12.67 235 GLY D C 1
ATOM 11166 O O . GLY D 1 239 ? 25.592 72.836 62.928 1.00 12.93 235 GLY D O 1
ATOM 11167 N N . THR D 1 240 ? 26.001 74.490 61.508 1.00 12.11 236 THR D N 1
ATOM 11168 C CA . THR D 1 240 ? 26.536 73.608 60.485 1.00 11.48 236 THR D CA 1
ATOM 11169 C C . THR D 1 240 ? 27.874 72.986 60.847 1.00 11.40 236 THR D C 1
ATOM 11170 O O . THR D 1 240 ? 28.241 71.927 60.303 1.00 10.99 236 THR D O 1
ATOM 11174 N N . LEU D 1 241 ? 28.588 73.581 61.793 1.00 11.22 237 LEU D N 1
ATOM 11175 C CA . LEU D 1 241 ? 29.785 72.879 62.294 1.00 11.60 237 LEU D CA 1
ATOM 11176 C C . LEU D 1 241 ? 29.487 71.685 63.221 1.00 11.54 237 LEU D C 1
ATOM 11177 O O . LEU D 1 241 ? 30.439 71.010 63.644 1.00 12.24 237 LEU D O 1
ATOM 11182 N N . LEU D 1 242 ? 28.224 71.429 63.547 1.00 11.20 238 LEU D N 1
ATOM 11183 C CA . LEU D 1 242 ? 27.822 70.155 64.204 1.00 11.22 238 LEU D CA 1
ATOM 11184 C C . LEU D 1 242 ? 27.534 69.042 63.198 1.00 10.92 238 LEU D C 1
ATOM 11185 O O . LEU D 1 242 ? 27.119 67.945 63.578 1.00 11.08 238 LEU D O 1
ATOM 11190 N N . ASP D 1 243 ? 27.787 69.330 61.929 1.00 10.48 239 ASP D N 1
ATOM 11191 C CA . ASP D 1 243 ? 27.563 68.359 60.865 1.00 10.47 239 ASP D CA 1
ATOM 11192 C C . ASP D 1 243 ? 28.334 67.061 61.123 1.00 10.87 239 ASP D C 1
ATOM 11193 O O . ASP D 1 243 ? 29.510 67.066 61.452 1.00 10.82 239 ASP D O 1
ATOM 11198 N N . ILE D 1 244 ? 27.641 65.944 60.969 1.00 11.28 240 ILE D N 1
ATOM 11199 C CA . ILE D 1 244 ? 28.238 64.662 61.283 1.00 11.83 240 ILE D CA 1
ATOM 11200 C C . ILE D 1 244 ? 29.530 64.395 60.503 1.00 12.14 240 ILE D C 1
ATOM 11201 O O . ILE D 1 244 ? 30.423 63.747 61.013 1.00 12.70 240 ILE D O 1
ATOM 11206 N N . ASP D 1 245 ? 29.653 64.938 59.300 1.00 12.24 241 ASP D N 1
ATOM 11207 C CA . ASP D 1 245 ? 30.838 64.671 58.409 1.00 12.71 241 ASP D CA 1
ATOM 11208 C C . ASP D 1 245 ? 31.935 65.661 58.691 1.00 12.63 241 ASP D C 1
ATOM 11209 O O . ASP D 1 245 ? 33.102 65.290 58.828 1.00 12.86 241 ASP D O 1
ATOM 11214 N N . HIS D 1 246 ? 31.541 66.911 58.870 1.00 12.44 242 HIS D N 1
ATOM 11215 C CA . HIS D 1 246 ? 32.494 68.000 58.824 1.00 12.52 242 HIS D CA 1
ATOM 11216 C C . HIS D 1 246 ? 32.827 68.643 60.127 1.00 12.74 242 HIS D C 1
ATOM 11217 O O . HIS D 1 246 ? 33.810 69.368 60.180 1.00 13.16 242 HIS D O 1
ATOM 11224 N N . GLY D 1 247 ? 32.103 68.311 61.196 1.00 12.75 243 GLY D N 1
ATOM 11225 C CA . GLY D 1 247 ? 32.343 68.873 62.492 1.00 12.87 243 GLY D CA 1
ATOM 11226 C C . GLY D 1 247 ? 33.350 68.053 63.267 1.00 13.63 243 GLY D C 1
ATOM 11227 O O . GLY D 1 247 ? 33.939 67.126 62.726 1.00 14.47 243 GLY D O 1
ATOM 11228 N N . THR D 1 248 ? 33.531 68.387 64.539 1.00 13.72 244 THR D N 1
ATOM 11229 C CA . THR D 1 248 ? 34.602 67.811 65.344 1.00 14.11 244 THR D CA 1
ATOM 11230 C C . THR D 1 248 ? 34.195 66.473 65.898 1.00 14.30 244 THR D C 1
ATOM 11231 O O . THR D 1 248 ? 33.963 66.309 67.097 1.00 14.65 244 THR D O 1
ATOM 11235 N N . TYR D 1 249 ? 34.107 65.509 64.995 1.00 14.25 245 TYR D N 1
ATOM 11236 C CA . TYR D 1 249 ? 33.560 64.192 65.291 1.00 14.51 245 TYR D CA 1
ATOM 11237 C C . TYR D 1 249 ? 34.377 63.582 66.412 1.00 15.10 245 TYR D C 1
ATOM 11238 O O . TYR D 1 249 ? 35.596 63.701 66.379 1.00 15.31 245 TYR D O 1
ATOM 11247 N N . PRO D 1 250 ? 33.733 62.876 67.388 1.00 15.30 246 PRO D N 1
ATOM 11248 C CA . PRO D 1 250 ? 32.324 62.576 67.546 1.00 15.18 246 PRO D CA 1
ATOM 11249 C C . PRO D 1 250 ? 31.454 63.689 68.202 1.00 14.82 246 PRO D C 1
ATOM 11250 O O . PRO D 1 250 ? 30.265 63.457 68.446 1.00 15.00 246 PRO D O 1
ATOM 11254 N N . PHE D 1 251 ? 32.000 64.884 68.442 1.00 14.36 247 PHE D N 1
ATOM 11255 C CA . PHE D 1 251 ? 31.223 65.979 69.082 1.00 14.27 247 PHE D CA 1
ATOM 11256 C C . PHE D 1 251 ? 30.449 66.753 68.008 1.00 13.57 247 PHE D C 1
ATOM 11257 O O . PHE D 1 251 ? 30.758 67.913 67.665 1.00 13.28 247 PHE D O 1
ATOM 11265 N N . VAL D 1 252 ? 29.490 66.031 67.448 1.00 13.34 248 VAL D N 1
ATOM 11266 C CA . VAL D 1 252 ? 28.689 66.449 66.297 1.00 12.77 248 VAL D CA 1
ATOM 11267 C C . VAL D 1 252 ? 27.273 66.009 66.528 1.00 12.85 248 VAL D C 1
ATOM 11268 O O . VAL D 1 252 ? 27.022 65.222 67.413 1.00 13.48 248 VAL D O 1
ATOM 11272 N N . THR D 1 253 ? 26.328 66.517 65.752 1.00 12.72 249 THR D N 1
ATOM 11273 C CA . THR D 1 253 ? 24.975 65.980 65.797 1.00 13.01 249 THR D CA 1
ATOM 11274 C C . THR D 1 253 ? 24.893 64.704 64.943 1.00 13.32 249 THR D C 1
ATOM 11275 O O . THR D 1 253 ? 25.815 64.369 64.206 1.00 13.25 249 THR D O 1
ATOM 11279 N N . SER D 1 254 ? 23.794 63.980 65.100 1.00 13.82 250 SER D N 1
ATOM 11280 C CA . SER D 1 254 ? 23.641 62.618 64.547 1.00 14.30 250 SER D CA 1
ATOM 11281 C C . SER D 1 254 ? 23.065 62.636 63.112 1.00 13.98 250 SER D C 1
ATOM 11282 O O . SER D 1 254 ? 22.366 61.736 62.713 1.00 14.43 250 SER D O 1
ATOM 11285 N N . SER D 1 255 ? 23.361 63.702 62.353 1.00 13.50 251 SER D N 1
ATOM 11286 C CA . SER D 1 255 ? 22.944 63.840 60.953 1.00 13.22 251 SER D CA 1
ATOM 11287 C C . SER D 1 255 ? 23.798 64.889 60.230 1.00 12.72 251 SER D C 1
ATOM 11288 O O . SER D 1 255 ? 24.516 65.662 60.854 1.00 12.19 251 SER D O 1
ATOM 11291 N N . ASN D 1 256 ? 23.661 64.948 58.909 1.00 12.60 252 ASN D N 1
ATOM 11292 C CA . ASN D 1 256 ? 24.176 66.071 58.149 1.00 12.25 252 ASN D CA 1
ATOM 11293 C C . ASN D 1 256 ? 23.275 67.313 58.308 1.00 12.19 252 ASN D C 1
ATOM 11294 O O . ASN D 1 256 ? 22.035 67.205 58.225 1.00 12.45 252 ASN D O 1
ATOM 11299 N N . CYS D 1 257 ? 23.897 68.474 58.527 1.00 11.95 253 CYS D N 1
ATOM 11300 C CA . CYS D 1 257 ? 23.178 69.725 58.620 1.00 11.85 253 CYS D CA 1
ATOM 11301 C C . CYS D 1 257 ? 23.793 70.889 57.829 1.00 10.99 253 CYS D C 1
ATOM 11302 O O . CYS D 1 257 ? 23.301 72.029 57.924 1.00 10.81 253 CYS D O 1
ATOM 11305 N N . VAL D 1 258 ? 24.872 70.626 57.080 1.00 10.36 254 VAL D N 1
ATOM 11306 C CA . VAL D 1 258 ? 25.401 71.600 56.097 1.00 9.89 254 VAL D CA 1
ATOM 11307 C C . VAL D 1 258 ? 24.240 71.895 55.103 1.00 9.66 254 VAL D C 1
ATOM 11308 O O . VAL D 1 258 ? 23.309 71.120 54.999 1.00 9.47 254 VAL D O 1
ATOM 11312 N N . ALA D 1 259 ? 24.325 73.032 54.419 1.00 9.46 255 ALA D N 1
ATOM 11313 C CA . ALA D 1 259 ? 23.232 73.598 53.598 1.00 9.41 255 ALA D CA 1
ATOM 11314 C C . ALA D 1 259 ? 22.744 72.655 52.492 1.00 9.40 255 ALA D C 1
ATOM 11315 O O . ALA D 1 259 ? 21.538 72.657 52.164 1.00 9.63 255 ALA D O 1
ATOM 11317 N N . GLY D 1 260 ? 23.658 71.848 51.962 1.00 9.35 256 GLY D N 1
ATOM 11318 C CA . GLY D 1 260 ? 23.365 70.767 50.989 1.00 9.43 256 GLY D CA 1
ATOM 11319 C C . GLY D 1 260 ? 22.425 69.662 51.445 1.00 9.48 256 GLY D C 1
ATOM 11320 O O . GLY D 1 260 ? 21.721 69.030 50.612 1.00 9.57 256 GLY D O 1
ATOM 11321 N N . ALA D 1 261 ? 22.378 69.462 52.764 1.00 9.38 257 ALA D N 1
ATOM 11322 C CA . ALA D 1 261 ? 21.402 68.589 53.410 1.00 9.57 257 ALA D CA 1
ATOM 11323 C C . ALA D 1 261 ? 19.954 68.980 53.164 1.00 9.53 257 ALA D C 1
ATOM 11324 O O . ALA D 1 261 ? 19.132 68.168 53.289 1.00 9.75 257 ALA D O 1
ATOM 11326 N N . ALA D 1 262 ? 19.649 70.227 52.827 1.00 9.51 258 ALA D N 1
ATOM 11327 C CA . ALA D 1 262 ? 18.247 70.613 52.515 1.00 9.67 258 ALA D CA 1
ATOM 11328 C C . ALA D 1 262 ? 17.707 69.837 51.320 1.00 9.83 258 ALA D C 1
ATOM 11329 O O . ALA D 1 262 ? 16.467 69.580 51.232 1.00 10.29 258 ALA D O 1
ATOM 11331 N N . ALA D 1 263 ? 18.593 69.369 50.441 1.00 9.82 259 ALA D N 1
ATOM 11332 C CA . ALA D 1 263 ? 18.143 68.712 49.207 1.00 10.01 259 ALA D CA 1
ATOM 11333 C C . ALA D 1 263 ? 17.494 67.386 49.530 1.00 10.35 259 ALA D C 1
ATOM 11334 O O . ALA D 1 263 ? 16.291 67.199 49.313 1.00 10.68 259 ALA D O 1
ATOM 11336 N N . ALA D 1 264 ? 18.290 66.448 50.005 1.00 10.44 260 ALA D N 1
ATOM 11337 C CA . ALA D 1 264 ? 17.787 65.139 50.444 1.00 10.84 260 ALA D CA 1
ATOM 11338 C C . ALA D 1 264 ? 16.687 65.297 51.518 1.00 10.88 260 ALA D C 1
ATOM 11339 O O . ALA D 1 264 ? 15.645 64.620 51.491 1.00 11.10 260 ALA D O 1
ATOM 11341 N N . GLY D 1 265 ? 16.907 66.240 52.422 1.00 10.56 261 GLY D N 1
ATOM 11342 C CA . GLY D 1 265 ? 16.034 66.405 53.568 1.00 10.75 261 GLY D CA 1
ATOM 11343 C C . GLY D 1 265 ? 14.654 66.924 53.276 1.00 10.75 261 GLY D C 1
ATOM 11344 O O . GLY D 1 265 ? 13.744 66.699 54.067 1.00 11.04 261 GLY D O 1
ATOM 11345 N N . ALA D 1 266 ? 14.494 67.632 52.155 1.00 10.57 262 ALA D N 1
ATOM 11346 C CA . ALA D 1 266 ? 13.170 68.146 51.725 1.00 10.74 262 ALA D CA 1
ATOM 11347 C C . ALA D 1 266 ? 12.638 67.494 50.438 1.00 11.09 262 ALA D C 1
ATOM 11348 O O . ALA D 1 266 ? 11.471 67.715 50.046 1.00 11.41 262 ALA D O 1
ATOM 11350 N N . GLY D 1 267 ? 13.464 66.695 49.766 1.00 11.18 263 GLY D N 1
ATOM 11351 C CA . GLY D 1 267 ? 13.022 66.022 48.536 1.00 11.56 263 GLY D CA 1
ATOM 11352 C C . GLY D 1 267 ? 13.134 66.939 47.325 1.00 11.38 263 GLY D C 1
ATOM 11353 O O . GLY D 1 267 ? 12.319 66.859 46.411 1.00 11.74 263 GLY D O 1
ATOM 11354 N N . VAL D 1 268 ? 14.134 67.818 47.326 1.00 11.02 264 VAL D N 1
ATOM 11355 C CA . VAL D 1 268 ? 14.402 68.681 46.196 1.00 11.05 264 VAL D CA 1
ATOM 11356 C C . VAL D 1 268 ? 15.818 68.503 45.730 1.00 11.07 264 VAL D C 1
ATOM 11357 O O . VAL D 1 268 ? 16.660 68.031 46.482 1.00 11.00 264 VAL D O 1
ATOM 11361 N N . GLY D 1 269 ? 16.103 68.921 44.495 1.00 11.43 265 GLY D N 1
ATOM 11362 C CA . GLY D 1 269 ? 17.457 68.825 43.969 1.00 11.59 265 GLY D CA 1
ATOM 11363 C C . GLY D 1 269 ? 18.348 69.961 44.443 1.00 11.57 265 GLY D C 1
ATOM 11364 O O . GLY D 1 269 ? 17.849 71.029 44.836 1.00 11.54 265 GLY D O 1
ATOM 11365 N N . PRO D 1 270 ? 19.676 69.779 44.345 1.00 11.60 266 PRO D N 1
ATOM 11366 C CA . PRO D 1 270 ? 20.552 70.857 44.818 1.00 11.68 266 PRO D CA 1
ATOM 11367 C C . PRO D 1 270 ? 20.407 72.188 44.075 1.00 12.00 266 PRO D C 1
ATOM 11368 O O . PRO D 1 270 ? 20.822 73.186 44.593 1.00 11.82 266 PRO D O 1
ATOM 11372 N N . GLN D 1 271 ? 19.835 72.176 42.879 1.00 12.86 267 GLN D N 1
ATOM 11373 C CA . GLN D 1 271 ? 19.711 73.394 42.064 1.00 13.58 267 GLN D CA 1
ATOM 11374 C C . GLN D 1 271 ? 18.628 74.317 42.621 1.00 13.24 267 GLN D C 1
ATOM 11375 O O . GLN D 1 271 ? 18.532 75.448 42.210 1.00 13.35 267 GLN D O 1
ATOM 11381 N N . LYS D 1 272 ? 17.821 73.826 43.568 1.00 12.58 268 LYS D N 1
ATOM 11382 C CA . LYS D 1 272 ? 16.781 74.661 44.204 1.00 12.43 268 LYS D CA 1
ATOM 11383 C C . LYS D 1 272 ? 17.349 75.467 45.356 1.00 11.98 268 LYS D C 1
ATOM 11384 O O . LYS D 1 272 ? 16.663 76.264 45.921 1.00 11.90 268 LYS D O 1
ATOM 11390 N N . LEU D 1 273 ? 18.599 75.216 45.708 1.00 11.78 269 LEU D N 1
ATOM 11391 C CA . LEU D 1 273 ? 19.229 75.828 46.889 1.00 11.62 269 LEU D CA 1
ATOM 11392 C C . LEU D 1 273 ? 20.057 77.025 46.384 1.00 11.97 269 LEU D C 1
ATOM 11393 O O . LEU D 1 273 ? 21.273 77.022 46.416 1.00 12.08 269 LEU D O 1
ATOM 11398 N N . ASN D 1 274 ? 19.359 78.067 45.941 1.00 12.40 270 ASN D N 1
ATOM 11399 C CA . ASN D 1 274 ? 19.992 79.129 45.111 1.00 12.98 270 ASN D CA 1
ATOM 11400 C C . ASN D 1 274 ? 20.929 80.014 45.847 1.00 13.02 270 ASN D C 1
ATOM 11401 O O . ASN D 1 274 ? 21.956 80.366 45.318 1.00 13.39 270 ASN D O 1
ATOM 11406 N N . TYR D 1 275 ? 20.555 80.424 47.045 1.00 12.77 271 TYR D N 1
ATOM 11407 C CA . TYR D 1 275 ? 21.328 81.396 47.798 1.00 12.97 271 TYR D CA 1
ATOM 11408 C C . TYR D 1 275 ? 21.427 80.895 49.245 1.00 12.08 271 TYR D C 1
ATOM 11409 O O . TYR D 1 275 ? 20.424 80.623 49.900 1.00 11.63 271 TYR D O 1
ATOM 11418 N N . ILE D 1 276 ? 22.649 80.657 49.698 1.00 11.61 272 ILE D N 1
ATOM 11419 C CA . ILE D 1 276 ? 22.885 80.158 51.054 1.00 11.01 272 ILE D CA 1
ATOM 11420 C C . ILE D 1 276 ? 23.345 81.348 51.901 1.00 10.92 272 ILE D C 1
ATOM 11421 O O . ILE D 1 276 ? 24.418 81.896 51.672 1.00 10.98 272 ILE D O 1
ATOM 11426 N N . LEU D 1 277 ? 22.494 81.763 52.823 1.00 10.69 273 LEU D N 1
ATOM 11427 C CA . LEU D 1 277 ? 22.804 82.832 53.769 1.00 10.87 273 LEU D CA 1
ATOM 11428 C C . LEU D 1 277 ? 23.446 82.221 55.017 1.00 10.55 273 LEU D C 1
ATOM 11429 O O . LEU D 1 277 ? 22.812 81.448 55.757 1.00 10.20 273 LEU D O 1
ATOM 11434 N N . GLY D 1 278 ? 24.696 82.570 55.265 1.00 10.76 274 GLY D N 1
ATOM 11435 C CA . GLY D 1 278 ? 25.402 82.074 56.468 1.00 10.72 274 GLY D CA 1
ATOM 11436 C C . GLY D 1 278 ? 25.270 82.993 57.689 1.00 11.07 274 GLY D C 1
ATOM 11437 O O . GLY D 1 278 ? 25.976 83.989 57.805 1.00 11.70 274 GLY D O 1
ATOM 11438 N N . ILE D 1 279 ? 24.424 82.646 58.634 1.00 10.99 275 ILE D N 1
ATOM 11439 C CA . ILE D 1 279 ? 24.283 83.502 59.850 1.00 11.35 275 ILE D CA 1
ATOM 11440 C C . ILE D 1 279 ? 25.468 83.267 60.770 1.00 11.27 275 ILE D C 1
ATOM 11441 O O . ILE D 1 279 ? 25.720 82.166 61.165 1.00 10.83 275 ILE D O 1
ATOM 11446 N N . THR D 1 280 ? 26.151 84.337 61.145 1.00 11.70 276 THR D N 1
ATOM 11447 C CA . THR D 1 280 ? 27.457 84.251 61.759 1.00 11.79 276 THR D CA 1
ATOM 11448 C C . THR D 1 280 ? 27.466 85.241 62.901 1.00 12.39 276 THR D C 1
ATOM 11449 O O . THR D 1 280 ? 27.414 86.438 62.670 1.00 12.82 276 THR D O 1
ATOM 11453 N N . LYS D 1 281 ? 27.494 84.731 64.119 1.00 12.44 277 LYS D N 1
ATOM 11454 C CA . LYS D 1 281 ? 27.648 85.561 65.301 1.00 13.22 277 LYS D CA 1
ATOM 11455 C C . LYS D 1 281 ? 29.046 86.208 65.365 1.00 13.72 277 LYS D C 1
ATOM 11456 O O . LYS D 1 281 ? 30.044 85.601 64.927 1.00 13.39 277 LYS D O 1
ATOM 11462 N N . ALA D 1 282 ? 29.112 87.409 65.922 1.00 14.42 278 ALA D N 1
ATOM 11463 C CA . ALA D 1 282 ? 30.331 88.201 65.960 1.00 15.21 278 ALA D CA 1
ATOM 11464 C C . ALA D 1 282 ? 31.395 87.664 66.941 1.00 15.38 278 ALA D C 1
ATOM 11465 O O . ALA D 1 282 ? 32.475 88.237 67.054 1.00 16.10 278 ALA D O 1
ATOM 11467 N N . TYR D 1 283 ? 31.043 86.633 67.699 1.00 15.15 279 TYR D N 1
ATOM 11468 C CA . TYR D 1 283 ? 31.979 85.857 68.533 1.00 15.29 279 TYR D CA 1
ATOM 11469 C C . TYR D 1 283 ? 31.446 84.409 68.483 1.00 14.89 279 TYR D C 1
ATOM 11470 O O . TYR D 1 283 ? 30.425 84.163 67.864 1.00 14.37 279 TYR D O 1
ATOM 11479 N N . CYS D 1 284 ? 32.114 83.471 69.130 1.00 15.16 280 CYS D N 1
ATOM 11480 C CA . CYS D 1 284 ? 31.722 82.066 68.996 1.00 15.14 280 CYS D CA 1
ATOM 11481 C C . CYS D 1 284 ? 31.208 81.474 70.291 1.00 14.94 280 CYS D C 1
ATOM 11482 O O . CYS D 1 284 ? 31.684 81.826 71.375 1.00 15.23 280 CYS D O 1
ATOM 11485 N N . THR D 1 285 ? 30.247 80.571 70.186 1.00 14.40 281 THR D N 1
ATOM 11486 C CA . THR D 1 285 ? 29.815 79.765 71.319 1.00 14.37 281 THR D CA 1
ATOM 11487 C C . THR D 1 285 ? 29.809 78.257 70.972 1.00 14.28 281 THR D C 1
ATOM 11488 O O . THR D 1 285 ? 29.702 77.875 69.803 1.00 13.46 281 THR D O 1
ATOM 11492 N N . ARG D 1 286 ? 29.942 77.423 72.005 1.00 15.15 282 ARG D N 1
ATOM 11493 C CA . ARG D 1 286 ? 29.638 75.987 71.914 1.00 15.68 282 ARG D CA 1
ATOM 11494 C C . ARG D 1 286 ? 28.836 75.563 73.143 1.00 16.61 282 ARG D C 1
ATOM 11495 O O . ARG D 1 286 ? 28.853 76.236 74.174 1.00 16.95 282 ARG D O 1
ATOM 11503 N N . VAL D 1 287 ? 28.113 74.456 73.018 1.00 17.80 283 VAL D N 1
ATOM 11504 C CA . VAL D 1 287 ? 27.345 73.896 74.151 1.00 19.30 283 VAL D CA 1
ATOM 11505 C C . VAL D 1 287 ? 27.645 72.414 74.239 1.00 20.81 283 VAL D C 1
ATOM 11506 O O . VAL D 1 287 ? 27.479 71.704 73.263 1.00 20.86 283 VAL D O 1
ATOM 11510 N N . GLY D 1 288 ? 28.071 71.920 75.387 1.00 22.15 284 GLY D N 1
ATOM 11511 C CA . GLY D 1 288 ? 28.439 70.512 75.451 1.00 23.16 284 GLY D CA 1
ATOM 11512 C C . GLY D 1 288 ? 29.902 70.361 75.087 1.00 24.02 284 GLY D C 1
ATOM 11513 O O . GLY D 1 288 ? 30.615 71.332 74.915 1.00 24.95 284 GLY D O 1
ATOM 11514 N N . SER D 1 289 ? 30.364 69.134 74.970 1.00 24.57 285 SER D N 1
ATOM 11515 C CA . SER D 1 289 ? 31.779 68.927 74.877 1.00 24.23 285 SER D CA 1
ATOM 11516 C C . SER D 1 289 ? 32.213 69.161 73.466 1.00 22.98 285 SER D C 1
ATOM 11517 O O . SER D 1 289 ? 31.396 69.176 72.527 1.00 22.42 285 SER D O 1
ATOM 11520 N N . GLY D 1 290 ? 33.509 69.347 73.324 1.00 21.96 286 GLY D N 1
ATOM 11521 C CA . GLY D 1 290 ? 34.141 69.344 72.026 1.00 21.72 286 GLY D CA 1
ATOM 11522 C C . GLY D 1 290 ? 35.166 70.446 71.983 1.00 21.04 286 GLY D C 1
ATOM 11523 O O . GLY D 1 290 ? 34.986 71.479 72.632 1.00 21.22 286 GLY D O 1
ATOM 11524 N N . PRO D 1 291 ? 36.273 70.219 71.257 1.00 20.84 287 PRO D N 1
ATOM 11525 C CA . PRO D 1 291 ? 37.312 71.239 71.136 1.00 20.29 287 PRO D CA 1
ATOM 11526 C C . PRO D 1 291 ? 36.827 72.535 70.491 1.00 19.37 287 PRO D C 1
ATOM 11527 O O . PRO D 1 291 ? 35.948 72.523 69.623 1.00 18.05 287 PRO D O 1
ATOM 11531 N N . PHE D 1 292 ? 37.448 73.635 70.910 1.00 18.24 288 PHE D N 1
ATOM 11532 C CA . PHE D 1 292 ? 36.979 74.965 70.627 1.00 17.70 288 PHE D CA 1
ATOM 11533 C C . PHE D 1 292 ? 38.237 75.869 70.646 1.00 17.73 288 PHE D C 1
ATOM 11534 O O . PHE D 1 292 ? 38.592 76.410 71.677 1.00 18.02 288 PHE D O 1
ATOM 11542 N N . PRO D 1 293 ? 38.913 76.030 69.480 1.00 17.46 289 PRO D N 1
ATOM 11543 C CA . PRO D 1 293 ? 40.209 76.696 69.475 1.00 17.94 289 PRO D CA 1
ATOM 11544 C C . PRO D 1 293 ? 40.243 78.076 70.124 1.00 17.91 289 PRO D C 1
ATOM 11545 O O . PRO D 1 293 ? 41.185 78.359 70.877 1.00 19.00 289 PRO D O 1
ATOM 11549 N N . SER D 1 294 ? 39.235 78.908 69.843 1.00 16.82 290 SER D N 1
ATOM 11550 C CA . SER D 1 294 ? 39.223 80.314 70.293 1.00 16.79 290 SER D CA 1
ATOM 11551 C C . SER D 1 294 ? 38.523 80.535 71.623 1.00 16.81 290 SER D C 1
ATOM 11552 O O . SER D 1 294 ? 38.186 81.669 71.975 1.00 16.83 290 SER D O 1
ATOM 11555 N N . GLU D 1 295 ? 38.327 79.455 72.374 1.00 17.25 291 GLU D N 1
ATOM 11556 C CA . GLU D 1 295 ? 37.511 79.457 73.593 1.00 17.46 291 GLU D CA 1
ATOM 11557 C C . GLU D 1 295 ? 38.090 80.357 74.646 1.00 18.42 291 GLU D C 1
ATOM 11558 O O . GLU D 1 295 ? 39.298 80.330 74.904 1.00 19.62 291 GLU D O 1
ATOM 11564 N N . LEU D 1 296 ? 37.228 81.134 75.282 1.00 18.43 292 LEU D N 1
ATOM 11565 C CA . LEU D 1 296 ? 37.617 82.039 76.383 1.00 19.56 292 LEU D CA 1
ATOM 11566 C C . LEU D 1 296 ? 37.082 81.567 77.748 1.00 20.58 292 LEU D C 1
ATOM 11567 O O . LEU D 1 296 ? 37.801 81.592 78.744 1.00 21.05 292 LEU D O 1
ATOM 11572 N N . TYR D 1 297 ? 35.809 81.144 77.760 1.00 20.48 293 TYR D N 1
ATOM 11573 C CA . TYR D 1 297 ? 35.095 80.770 78.979 1.00 21.66 293 TYR D CA 1
ATOM 11574 C C . TYR D 1 297 ? 34.257 79.496 78.826 1.00 21.22 293 TYR D C 1
ATOM 11575 O O . TYR D 1 297 ? 33.449 79.362 77.884 1.00 19.31 293 TYR D O 1
ATOM 11584 N N . ASP D 1 298 ? 34.450 78.584 79.784 1.00 22.14 294 ASP D N 1
ATOM 11585 C CA . ASP D 1 298 ? 33.636 77.405 79.963 1.00 22.64 294 ASP D CA 1
ATOM 11586 C C . ASP D 1 298 ? 33.409 77.266 81.478 1.00 24.99 294 ASP D C 1
ATOM 11587 O O . ASP D 1 298 ? 34.372 77.081 82.265 1.00 25.30 294 ASP D O 1
ATOM 11592 N N . ALA D 1 299 ? 32.153 77.361 81.888 1.00 25.65 295 ALA D N 1
ATOM 11593 C CA . ALA D 1 299 ? 31.840 77.375 83.316 1.00 27.96 295 ALA D CA 1
ATOM 11594 C C . ALA D 1 299 ? 32.347 76.108 84.016 1.00 29.56 295 ALA D C 1
ATOM 11595 O O . ALA D 1 299 ? 32.665 76.135 85.200 1.00 31.30 295 ALA D O 1
ATOM 11597 N N . ASP D 1 300 ? 32.447 75.002 83.282 1.00 31.09 296 ASP D N 1
ATOM 11598 C CA . ASP D 1 300 ? 32.858 73.720 83.872 1.00 33.92 296 ASP D CA 1
ATOM 11599 C C . ASP D 1 300 ? 34.359 73.430 83.763 1.00 34.66 296 ASP D C 1
ATOM 11600 O O . ASP D 1 300 ? 34.821 72.401 84.243 1.00 36.42 296 ASP D O 1
ATOM 11605 N N . ASN D 1 301 ? 35.110 74.332 83.130 1.00 33.64 297 ASN D N 1
ATOM 11606 C CA . ASN D 1 301 ? 36.541 74.144 82.914 1.00 33.97 297 ASN D CA 1
ATOM 11607 C C . ASN D 1 301 ? 37.307 75.231 83.679 1.00 35.08 297 ASN D C 1
ATOM 11608 O O . ASN D 1 301 ? 37.272 76.402 83.304 1.00 33.77 297 ASN D O 1
ATOM 11613 N N . PRO D 1 302 ? 37.972 74.853 84.793 1.00 37.04 298 PRO D N 1
ATOM 11614 C CA . PRO D 1 302 ? 38.684 75.873 85.569 1.00 37.94 298 PRO D CA 1
ATOM 11615 C C . PRO D 1 302 ? 39.817 76.583 84.799 1.00 37.05 298 PRO D C 1
ATOM 11616 O O . PRO D 1 302 ? 40.215 77.672 85.184 1.00 37.12 298 PRO D O 1
ATOM 11620 N N . SER D 1 303 ? 40.300 75.981 83.714 1.00 36.62 299 SER D N 1
ATOM 11621 C CA . SER D 1 303 ? 41.349 76.591 82.861 1.00 35.75 299 SER D CA 1
ATOM 11622 C C . SER D 1 303 ? 40.847 77.581 81.804 1.00 33.99 299 SER D C 1
ATOM 11623 O O . SER D 1 303 ? 41.661 78.227 81.128 1.00 33.52 299 SER D O 1
ATOM 11626 N N . ARG D 1 304 ? 39.525 77.684 81.639 1.00 31.58 300 ARG D N 1
ATOM 11627 C CA A ARG D 1 304 ? 38.937 78.610 80.681 0.50 30.14 300 ARG D CA 1
ATOM 11628 C CA B ARG D 1 304 ? 38.941 78.609 80.674 0.50 29.89 300 ARG D CA 1
ATOM 11629 C C . ARG D 1 304 ? 37.922 79.481 81.404 1.00 29.69 300 ARG D C 1
ATOM 11630 O O . ARG D 1 304 ? 36.713 79.243 81.337 1.00 27.24 300 ARG D O 1
ATOM 11645 N N . GLN D 1 305 ? 38.440 80.483 82.118 1.00 29.31 301 GLN D N 1
ATOM 11646 C CA . GLN D 1 305 ? 37.640 81.359 82.973 1.00 29.64 301 GLN D CA 1
ATOM 11647 C C . GLN D 1 305 ? 37.963 82.849 82.711 1.00 29.35 301 GLN D C 1
ATOM 11648 O O . GLN D 1 305 ? 37.859 83.682 83.603 1.00 31.07 301 GLN D O 1
ATOM 11654 N N . ASP D 1 306 ? 38.366 83.153 81.479 1.00 28.21 302 ASP D N 1
ATOM 11655 C CA . ASP D 1 306 ? 38.701 84.503 81.036 1.00 27.81 302 ASP D CA 1
ATOM 11656 C C . ASP D 1 306 ? 37.494 85.445 81.179 1.00 27.41 302 ASP D C 1
ATOM 11657 O O . ASP D 1 306 ? 36.437 85.237 80.571 1.00 25.35 302 ASP D O 1
ATOM 11662 N N . GLN D 1 307 ? 37.653 86.497 81.973 1.00 28.49 303 GLN D N 1
ATOM 11663 C CA . GLN D 1 307 ? 36.561 87.431 82.201 1.00 28.62 303 GLN D CA 1
ATOM 11664 C C . GLN D 1 307 ? 35.924 87.967 80.903 1.00 26.91 303 GLN D C 1
ATOM 11665 O O . GLN D 1 307 ? 34.750 88.322 80.897 1.00 26.24 303 GLN D O 1
ATOM 11671 N N . ILE D 1 308 ? 36.690 88.074 79.819 1.00 26.17 304 ILE D N 1
ATOM 11672 C CA . ILE D 1 308 ? 36.099 88.530 78.543 1.00 24.89 304 ILE D CA 1
ATOM 11673 C C . ILE D 1 308 ? 34.997 87.564 78.089 1.00 23.27 304 ILE D C 1
ATOM 11674 O O . ILE D 1 308 ? 33.924 87.987 77.652 1.00 22.50 304 ILE D O 1
ATOM 11679 N N . GLY D 1 309 ? 35.246 86.274 78.223 1.00 22.52 305 GLY D N 1
ATOM 11680 C CA . GLY D 1 309 ? 34.266 85.266 77.829 1.00 21.88 305 GLY D CA 1
ATOM 11681 C C . GLY D 1 309 ? 33.061 85.209 78.760 1.00 21.82 305 GLY D C 1
ATOM 11682 O O . GLY D 1 309 ? 31.935 84.883 78.324 1.00 19.97 305 GLY D O 1
ATOM 11683 N N . ILE D 1 310 ? 33.291 85.515 80.045 1.00 22.99 306 ILE D N 1
ATOM 11684 C CA . ILE D 1 310 ? 32.180 85.680 81.004 1.00 23.46 306 ILE D CA 1
ATOM 11685 C C . ILE D 1 310 ? 31.286 86.850 80.571 1.00 23.69 306 ILE D C 1
ATOM 11686 O O . ILE D 1 310 ? 30.070 86.773 80.637 1.00 23.97 306 ILE D O 1
ATOM 11691 N N . THR D 1 311 ? 31.911 87.934 80.131 1.00 24.23 307 THR D N 1
ATOM 11692 C CA . THR D 1 311 ? 31.198 89.153 79.732 1.00 24.26 307 THR D CA 1
ATOM 11693 C C . THR D 1 311 ? 30.454 88.932 78.396 1.00 22.36 307 THR D C 1
ATOM 11694 O O . THR D 1 311 ? 29.325 89.373 78.227 1.00 21.40 307 THR D O 1
ATOM 11698 N N . LEU D 1 312 ? 31.050 88.173 77.478 1.00 21.49 308 LEU D N 1
ATOM 11699 C CA . LEU D 1 312 ? 30.326 87.738 76.271 1.00 19.96 308 LEU D CA 1
ATOM 11700 C C . LEU D 1 312 ? 29.064 86.912 76.603 1.00 19.31 308 LEU D C 1
ATOM 11701 O O . LEU D 1 312 ? 27.998 87.088 75.964 1.00 18.39 308 LEU D O 1
ATOM 11706 N N . ALA D 1 313 ? 29.168 86.002 77.571 1.00 19.17 309 ALA D N 1
ATOM 11707 C CA . ALA D 1 313 ? 28.011 85.161 77.934 1.00 19.29 309 ALA D CA 1
ATOM 11708 C C . ALA D 1 313 ? 26.907 86.053 78.508 1.00 19.93 309 ALA D C 1
ATOM 11709 O O . ALA D 1 313 ? 25.780 86.021 78.026 1.00 19.94 309 ALA D O 1
ATOM 11711 N N . ASN D 1 314 ? 27.258 86.903 79.484 1.00 21.00 310 ASN D N 1
ATOM 11712 C CA . ASN D 1 314 ? 26.306 87.823 80.076 1.00 22.03 310 ASN D CA 1
ATOM 11713 C C . ASN D 1 314 ? 25.675 88.791 79.093 1.00 21.49 310 ASN D C 1
ATOM 11714 O O . ASN D 1 314 ? 24.465 88.855 78.982 1.00 21.00 310 ASN D O 1
ATOM 11719 N N . VAL D 1 315 ? 26.486 89.537 78.364 1.00 21.60 311 VAL D N 1
ATOM 11720 C CA . VAL D 1 315 ? 25.956 90.609 77.511 1.00 21.53 311 VAL D CA 1
ATOM 11721 C C . VAL D 1 315 ? 25.219 90.010 76.313 1.00 20.41 311 VAL D C 1
ATOM 11722 O O . VAL D 1 315 ? 24.199 90.517 75.874 1.00 20.67 311 VAL D O 1
ATOM 11726 N N . GLY D 1 316 ? 25.733 88.909 75.791 1.00 19.56 312 GLY D N 1
ATOM 11727 C CA . GLY D 1 316 ? 25.067 88.203 74.720 1.00 18.34 312 GLY D CA 1
ATOM 11728 C C . GLY D 1 316 ? 23.976 87.239 75.169 1.00 18.32 312 GLY D C 1
ATOM 11729 O O . GLY D 1 316 ? 23.460 86.471 74.344 1.00 17.05 312 GLY D O 1
ATOM 11730 N N . LYS D 1 317 ? 23.672 87.218 76.474 1.00 18.97 313 LYS D N 1
ATOM 11731 C CA . LYS D 1 317 ? 22.591 86.363 77.037 1.00 18.95 313 LYS D CA 1
ATOM 11732 C C . LYS D 1 317 ? 22.661 84.923 76.535 1.00 17.58 313 LYS D C 1
ATOM 11733 O O . LYS D 1 317 ? 21.660 84.369 76.081 1.00 17.36 313 LYS D O 1
ATOM 11739 N N . GLU D 1 318 ? 23.846 84.339 76.655 1.00 16.60 314 GLU D N 1
ATOM 11740 C CA . GLU D 1 318 ? 24.157 83.018 76.138 1.00 15.52 314 GLU D CA 1
ATOM 11741 C C . GLU D 1 318 ? 23.858 81.981 77.191 1.00 16.10 314 GLU D C 1
ATOM 11742 O O . GLU D 1 318 ? 24.762 81.400 77.795 1.00 16.30 314 GLU D O 1
ATOM 11748 N N . PHE D 1 319 ? 22.578 81.777 77.423 1.00 16.57 315 PHE D N 1
ATOM 11749 C CA . PHE D 1 319 ? 22.117 80.842 78.443 1.00 17.57 315 PHE D CA 1
ATOM 11750 C C . PHE D 1 319 ? 21.162 79.894 77.797 1.00 17.03 315 PHE D C 1
ATOM 11751 O O . PHE D 1 319 ? 20.243 80.313 77.061 1.00 16.83 315 PHE D O 1
ATOM 11759 N N . GLY D 1 320 ? 21.365 78.617 78.070 1.00 17.25 316 GLY D N 1
ATOM 11760 C CA . GLY D 1 320 ? 20.547 77.569 77.444 1.00 17.25 316 GLY D CA 1
ATOM 11761 C C . GLY D 1 320 ? 19.071 77.780 77.698 1.00 17.67 316 GLY D C 1
ATOM 11762 O O . GLY D 1 320 ? 18.652 78.215 78.800 1.00 18.35 316 GLY D O 1
ATOM 11763 N N . SER D 1 321 ? 18.256 77.461 76.685 1.00 17.21 317 SER D N 1
ATOM 11764 C CA . SER D 1 321 ? 16.842 77.750 76.752 1.00 17.24 317 SER D CA 1
ATOM 11765 C C . SER D 1 321 ? 16.116 76.801 77.708 1.00 17.84 317 SER D C 1
ATOM 11766 O O . SER D 1 321 ? 15.046 77.144 78.203 1.00 19.06 317 SER D O 1
ATOM 11769 N N . VAL D 1 322 ? 16.707 75.628 77.983 1.00 17.62 318 VAL D N 1
ATOM 11770 C CA . VAL D 1 322 ? 16.105 74.671 78.904 1.00 18.15 318 VAL D CA 1
ATOM 11771 C C . VAL D 1 322 ? 16.818 74.785 80.229 1.00 18.37 318 VAL D C 1
ATOM 11772 O O . VAL D 1 322 ? 16.183 75.091 81.244 1.00 19.24 318 VAL D O 1
ATOM 11776 N N . THR D 1 323 ? 18.136 74.571 80.221 1.00 17.39 319 THR D N 1
ATOM 11777 C CA . THR D 1 323 ? 18.906 74.483 81.473 1.00 17.84 319 THR D CA 1
ATOM 11778 C C . THR D 1 323 ? 19.184 75.838 82.148 1.00 17.92 319 THR D C 1
ATOM 11779 O O . THR D 1 323 ? 19.447 75.886 83.341 1.00 18.25 319 THR D O 1
ATOM 11783 N N . GLY D 1 324 ? 19.185 76.913 81.368 1.00 17.30 320 GLY D N 1
ATOM 11784 C CA . GLY D 1 324 ? 19.625 78.221 81.845 1.00 17.53 320 GLY D CA 1
ATOM 11785 C C . GLY D 1 324 ? 21.128 78.383 82.029 1.00 17.38 320 GLY D C 1
ATOM 11786 O O . GLY D 1 324 ? 21.583 79.440 82.493 1.00 18.10 320 GLY D O 1
ATOM 11787 N N . ARG D 1 325 ? 21.908 77.344 81.722 1.00 16.73 321 ARG D N 1
ATOM 11788 C CA . ARG D 1 325 ? 23.338 77.371 81.994 1.00 16.78 321 ARG D CA 1
ATOM 11789 C C . ARG D 1 325 ? 24.082 78.077 80.876 1.00 16.07 321 ARG D C 1
ATOM 11790 O O . ARG D 1 325 ? 23.661 78.008 79.704 1.00 15.50 321 ARG D O 1
ATOM 11798 N N . PRO D 1 326 ? 25.158 78.808 81.223 1.00 16.46 322 PRO D N 1
ATOM 11799 C CA . PRO D 1 326 ? 25.886 79.588 80.221 1.00 16.04 322 PRO D CA 1
ATOM 11800 C C . PRO D 1 326 ? 26.558 78.679 79.186 1.00 15.56 322 PRO D C 1
ATOM 11801 O O . PRO D 1 326 ? 27.083 77.632 79.516 1.00 15.74 322 PRO D O 1
ATOM 11805 N N . ARG D 1 327 ? 26.487 79.076 77.938 1.00 15.34 323 ARG D N 1
ATOM 11806 C CA . ARG D 1 327 ? 27.247 78.421 76.883 1.00 14.99 323 ARG D CA 1
ATOM 11807 C C . ARG D 1 327 ? 28.744 78.736 77.037 1.00 15.36 323 ARG D C 1
ATOM 11808 O O . ARG D 1 327 ? 29.148 79.738 77.666 1.00 15.55 323 ARG D O 1
ATOM 11816 N N . ARG D 1 328 ? 29.554 77.906 76.424 1.00 14.89 324 ARG D N 1
ATOM 11817 C CA . ARG D 1 328 ? 30.965 78.212 76.253 1.00 15.14 324 ARG D CA 1
ATOM 11818 C C . ARG D 1 328 ? 31.113 79.364 75.242 1.00 14.59 324 ARG D C 1
ATOM 11819 O O . ARG D 1 328 ? 30.454 79.359 74.201 1.00 13.67 324 ARG D O 1
ATOM 11827 N N . THR D 1 329 ? 31.942 80.361 75.572 1.00 15.07 325 THR D N 1
ATOM 11828 C CA . THR D 1 329 ? 32.144 81.527 74.708 1.00 14.73 325 THR D CA 1
ATOM 11829 C C . THR D 1 329 ? 33.604 81.676 74.294 1.00 15.18 325 THR D C 1
ATOM 11830 O O . THR D 1 329 ? 34.514 81.194 74.958 1.00 15.75 325 THR D O 1
ATOM 11834 N N . GLY D 1 330 ? 33.814 82.341 73.173 1.00 14.64 326 GLY D N 1
ATOM 11835 C CA . GLY D 1 330 ? 35.165 82.614 72.710 1.00 14.99 326 GLY D CA 1
ATOM 11836 C C . GLY D 1 330 ? 35.125 83.673 71.624 1.00 14.55 326 GLY D C 1
ATOM 11837 O O . GLY D 1 330 ? 34.037 84.135 71.206 1.00 13.75 326 GLY D O 1
ATOM 11838 N N . TRP D 1 331 ? 36.310 84.060 71.174 1.00 14.79 327 TRP D N 1
ATOM 11839 C CA . TRP D 1 331 ? 36.440 84.988 70.061 1.00 14.78 327 TRP D CA 1
ATOM 11840 C C . TRP D 1 331 ? 35.947 84.362 68.793 1.00 13.96 327 TRP D C 1
ATOM 11841 O O . TRP D 1 331 ? 35.941 83.148 68.676 1.00 13.20 327 TRP D O 1
ATOM 11852 N N . LEU D 1 332 ? 35.564 85.206 67.829 1.00 13.86 328 LEU D N 1
ATOM 11853 C CA . LEU D 1 332 ? 35.197 84.751 66.505 1.00 13.71 328 LEU D CA 1
ATOM 11854 C C . LEU D 1 332 ? 36.367 84.061 65.856 1.00 13.95 328 LEU D C 1
ATOM 11855 O O . LEU D 1 332 ? 37.493 84.577 65.856 1.00 14.71 328 LEU D O 1
ATOM 11860 N N . ASP D 1 333 ? 36.107 82.881 65.300 1.00 13.78 329 ASP D N 1
ATOM 11861 C CA . ASP D 1 333 ? 37.124 82.129 64.630 1.00 14.22 329 ASP D CA 1
ATOM 11862 C C . ASP D 1 333 ? 36.838 82.145 63.118 1.00 14.11 329 ASP D C 1
ATOM 11863 O O . ASP D 1 333 ? 35.995 81.394 62.629 1.00 13.43 329 ASP D O 1
ATOM 11868 N N . ALA D 1 334 ? 37.556 83.013 62.400 1.00 14.50 330 ALA D N 1
ATOM 11869 C CA . ALA D 1 334 ? 37.400 83.164 60.949 1.00 14.59 330 ALA D CA 1
ATOM 11870 C C . ALA D 1 334 ? 37.959 81.969 60.164 1.00 14.64 330 ALA D C 1
ATOM 11871 O O . ALA D 1 334 ? 37.556 81.754 59.030 1.00 14.81 330 ALA D O 1
ATOM 11873 N N . ALA D 1 335 ? 38.845 81.186 60.779 1.00 14.64 331 ALA D N 1
ATOM 11874 C CA . ALA D 1 335 ? 39.377 79.953 60.167 1.00 14.76 331 ALA D CA 1
ATOM 11875 C C . ALA D 1 335 ? 38.299 78.853 60.156 1.00 14.03 331 ALA D C 1
ATOM 11876 O O . ALA D 1 335 ? 38.155 78.107 59.173 1.00 14.04 331 ALA D O 1
ATOM 11878 N N . ALA D 1 336 ? 37.514 78.761 61.242 1.00 13.49 332 ALA D N 1
ATOM 11879 C CA . ALA D 1 336 ? 36.318 77.900 61.239 1.00 12.82 332 ALA D CA 1
ATOM 11880 C C . ALA D 1 336 ? 35.258 78.435 60.256 1.00 12.47 332 ALA D C 1
ATOM 11881 O O . ALA D 1 336 ? 34.570 77.652 59.607 1.00 12.51 332 ALA D O 1
ATOM 11883 N N . LEU D 1 337 ? 35.141 79.755 60.151 1.00 12.43 333 LEU D N 1
ATOM 11884 C CA . LEU D 1 337 ? 34.228 80.363 59.216 1.00 12.58 333 LEU D CA 1
ATOM 11885 C C . LEU D 1 337 ? 34.594 80.030 57.777 1.00 12.95 333 LEU D C 1
ATOM 11886 O O . LEU D 1 337 ? 33.716 79.709 56.977 1.00 12.26 333 LEU D O 1
ATOM 11891 N N . ARG D 1 338 ? 35.897 80.107 57.445 1.00 14.20 334 ARG D N 1
ATOM 11892 C CA . ARG D 1 338 ? 36.374 79.732 56.080 1.00 15.17 334 ARG D CA 1
ATOM 11893 C C . ARG D 1 338 ? 35.974 78.300 55.736 1.00 14.60 334 ARG D C 1
ATOM 11894 O O . ARG D 1 338 ? 35.521 78.014 54.614 1.00 14.52 334 ARG D O 1
ATOM 11902 N N . ARG D 1 339 ? 36.170 77.391 56.681 1.00 13.71 335 ARG D N 1
ATOM 11903 C CA . ARG D 1 339 ? 35.769 75.995 56.473 1.00 13.39 335 ARG D CA 1
ATOM 11904 C C . ARG D 1 339 ? 34.263 75.913 56.190 1.00 12.54 335 ARG D C 1
ATOM 11905 O O . ARG D 1 339 ? 33.795 75.200 55.284 1.00 12.35 335 ARG D O 1
ATOM 11913 N N . SER D 1 340 ? 33.518 76.633 57.010 1.00 12.01 336 SER D N 1
ATOM 11914 C CA . SER D 1 340 ? 32.071 76.610 56.958 1.00 11.48 336 SER D CA 1
ATOM 11915 C C . SER D 1 340 ? 31.560 77.161 55.619 1.00 11.56 336 SER D C 1
ATOM 11916 O O . SER D 1 340 ? 30.664 76.568 54.980 1.00 11.28 336 SER D O 1
ATOM 11919 N N . ILE D 1 341 ? 32.163 78.247 55.157 1.00 11.71 337 ILE D N 1
ATOM 11920 C CA . ILE D 1 341 ? 31.845 78.776 53.835 1.00 12.13 337 ILE D CA 1
ATOM 11921 C C . ILE D 1 341 ? 31.974 77.672 52.754 1.00 12.37 337 ILE D C 1
ATOM 11922 O O . ILE D 1 341 ? 31.107 77.533 51.900 1.00 12.39 337 ILE D O 1
ATOM 11927 N N . GLN D 1 342 ? 33.049 76.906 52.822 1.00 12.53 338 GLN D N 1
ATOM 11928 C CA . GLN D 1 342 ? 33.384 75.931 51.786 1.00 13.20 338 GLN D CA 1
ATOM 11929 C C . GLN D 1 342 ? 32.477 74.747 51.843 1.00 13.07 338 GLN D C 1
ATOM 11930 O O . GLN D 1 342 ? 31.974 74.314 50.803 1.00 14.00 338 GLN D O 1
ATOM 11936 N N . ILE D 1 343 ? 32.234 74.214 53.046 1.00 12.33 339 ILE D N 1
ATOM 11937 C CA . ILE D 1 343 ? 31.398 73.008 53.154 1.00 12.18 339 ILE D CA 1
ATOM 11938 C C . ILE D 1 343 ? 29.891 73.297 52.963 1.00 11.75 339 ILE D C 1
ATOM 11939 O O . ILE D 1 343 ? 29.171 72.403 52.619 1.00 12.24 339 ILE D O 1
ATOM 11944 N N . ASN D 1 344 ? 29.463 74.543 53.184 1.00 11.01 340 ASN D N 1
ATOM 11945 C CA . ASN D 1 344 ? 28.102 74.945 53.000 1.00 10.82 340 ASN D CA 1
ATOM 11946 C C . ASN D 1 344 ? 27.819 75.563 51.620 1.00 11.15 340 ASN D C 1
ATOM 11947 O O . ASN D 1 344 ? 26.662 75.686 51.254 1.00 11.28 340 ASN D O 1
ATOM 11952 N N . GLY D 1 345 ? 28.851 75.973 50.879 1.00 11.47 341 GLY D N 1
ATOM 11953 C CA . GLY D 1 345 ? 28.662 76.831 49.710 1.00 12.13 341 GLY D CA 1
ATOM 11954 C C . GLY D 1 345 ? 28.001 78.159 50.130 1.00 11.83 341 GLY D C 1
ATOM 11955 O O . GLY D 1 345 ? 27.138 78.657 49.465 1.00 11.93 341 GLY D O 1
ATOM 11956 N N . VAL D 1 346 ? 28.365 78.699 51.275 1.00 11.36 342 VAL D N 1
ATOM 11957 C CA . VAL D 1 346 ? 27.743 79.968 51.703 1.00 11.38 342 VAL D CA 1
ATOM 11958 C C . VAL D 1 346 ? 27.878 81.049 50.584 1.00 12.45 342 VAL D C 1
ATOM 11959 O O . VAL D 1 346 ? 28.971 81.277 50.032 1.00 13.25 342 VAL D O 1
ATOM 11963 N N . SER D 1 347 ? 26.777 81.718 50.262 1.00 12.83 343 SER D N 1
ATOM 11964 C CA . SER D 1 347 ? 26.786 82.763 49.261 1.00 13.90 343 SER D CA 1
ATOM 11965 C C . SER D 1 347 ? 27.175 84.094 49.868 1.00 14.32 343 SER D C 1
ATOM 11966 O O . SER D 1 347 ? 27.887 84.894 49.249 1.00 15.17 343 SER D O 1
ATOM 11969 N N . GLY D 1 348 ? 26.636 84.366 51.041 1.00 14.04 344 GLY D N 1
ATOM 11970 C CA . GLY D 1 348 ? 26.909 85.634 51.714 1.00 14.50 344 GLY D CA 1
ATOM 11971 C C . GLY D 1 348 ? 26.679 85.459 53.179 1.00 14.14 344 GLY D C 1
ATOM 11972 O O . GLY D 1 348 ? 25.926 84.597 53.590 1.00 13.11 344 GLY D O 1
ATOM 11973 N N . LEU D 1 349 ? 27.346 86.290 53.974 1.00 14.83 345 LEU D N 1
ATOM 11974 C CA . LEU D 1 349 ? 27.263 86.188 55.395 1.00 14.89 345 LEU D CA 1
ATOM 11975 C C . LEU D 1 349 ? 26.265 87.206 55.925 1.00 15.91 345 LEU D C 1
ATOM 11976 O O . LEU D 1 349 ? 26.106 88.316 55.359 1.00 16.17 345 LEU D O 1
ATOM 11981 N N . CYS D 1 350 ? 25.610 86.832 57.014 1.00 15.75 346 CYS D N 1
ATOM 11982 C CA . CYS D 1 350 ? 24.798 87.763 57.791 1.00 16.67 346 CYS D CA 1
ATOM 11983 C C . CYS D 1 350 ? 25.346 87.870 59.209 1.00 16.21 346 CYS D C 1
ATOM 11984 O O . CYS D 1 350 ? 25.209 86.934 59.999 1.00 15.23 346 CYS D O 1
ATOM 11987 N N . MET D 1 351 ? 25.986 88.996 59.530 1.00 16.98 347 MET D N 1
ATOM 11988 C CA . MET D 1 351 ? 26.553 89.189 60.866 1.00 17.29 347 MET D CA 1
ATOM 11989 C C . MET D 1 351 ? 25.477 89.555 61.959 1.00 17.96 347 MET D C 1
ATOM 11990 O O . MET D 1 351 ? 24.621 90.448 61.777 1.00 18.46 347 MET D O 1
ATOM 11995 N N . THR D 1 352 ? 25.538 88.850 63.089 1.00 17.28 348 THR D N 1
ATOM 11996 C CA . THR D 1 352 ? 24.658 89.094 64.224 1.00 17.36 348 THR D CA 1
ATOM 11997 C C . THR D 1 352 ? 25.451 89.345 65.476 1.00 17.55 348 THR D C 1
ATOM 11998 O O . THR D 1 352 ? 26.598 88.897 65.601 1.00 16.28 348 THR D O 1
ATOM 12002 N N . LYS D 1 353 ? 24.839 90.096 66.396 1.00 18.34 349 LYS D N 1
ATOM 12003 C CA . LYS D 1 353 ? 25.331 90.263 67.757 1.00 19.20 349 LYS D CA 1
ATOM 12004 C C . LYS D 1 353 ? 26.634 91.027 67.843 1.00 19.69 349 LYS D C 1
ATOM 12005 O O . LYS D 1 353 ? 27.356 90.960 68.854 1.00 19.89 349 LYS D O 1
ATOM 12011 N N . LEU D 1 354 ? 26.908 91.822 66.821 1.00 20.07 350 LEU D N 1
ATOM 12012 C CA . LEU D 1 354 ? 28.053 92.721 66.864 1.00 20.74 350 LEU D CA 1
ATOM 12013 C C . LEU D 1 354 ? 28.008 93.631 68.126 1.00 21.97 350 LEU D C 1
ATOM 12014 O O . LEU D 1 354 ? 29.045 93.931 68.703 1.00 22.22 350 LEU D O 1
ATOM 12019 N N . ASP D 1 355 ? 26.812 94.035 68.558 1.00 23.20 351 ASP D N 1
ATOM 12020 C CA . ASP D 1 355 ? 26.678 95.003 69.665 1.00 25.14 351 ASP D CA 1
ATOM 12021 C C . ASP D 1 355 ? 27.136 94.420 70.997 1.00 24.56 351 ASP D C 1
ATOM 12022 O O . ASP D 1 355 ? 27.369 95.153 71.951 1.00 24.68 351 ASP D O 1
ATOM 12027 N N . VAL D 1 356 ? 27.270 93.099 71.064 1.00 23.43 352 VAL D N 1
ATOM 12028 C CA . VAL D 1 356 ? 27.825 92.475 72.274 1.00 23.04 352 VAL D CA 1
ATOM 12029 C C . VAL D 1 356 ? 29.302 92.897 72.452 1.00 23.50 352 VAL D C 1
ATOM 12030 O O . VAL D 1 356 ? 29.849 92.830 73.563 1.00 23.66 352 VAL D O 1
ATOM 12034 N N . LEU D 1 357 ? 29.931 93.337 71.359 1.00 23.18 353 LEU D N 1
ATOM 12035 C CA . LEU D 1 357 ? 31.332 93.756 71.381 1.00 23.70 353 LEU D CA 1
ATOM 12036 C C . LEU D 1 357 ? 31.504 95.269 71.575 1.00 25.51 353 LEU D C 1
ATOM 12037 O O . LEU D 1 357 ? 32.647 95.765 71.640 1.00 25.69 353 LEU D O 1
ATOM 12042 N N . ASP D 1 358 ? 30.383 95.984 71.709 1.00 26.30 354 ASP D N 1
ATOM 12043 C CA . ASP D 1 358 ? 30.377 97.453 71.716 1.00 27.97 354 ASP D CA 1
ATOM 12044 C C . ASP D 1 358 ? 31.163 98.021 72.874 1.00 29.47 354 ASP D C 1
ATOM 12045 O O . ASP D 1 358 ? 31.815 99.033 72.718 1.00 30.87 354 ASP D O 1
ATOM 12050 N N . GLY D 1 359 ? 31.085 97.378 74.033 1.00 29.48 355 GLY D N 1
ATOM 12051 C CA . GLY D 1 359 ? 31.759 97.883 75.239 1.00 31.87 355 GLY D CA 1
ATOM 12052 C C . GLY D 1 359 ? 33.254 97.608 75.298 1.00 32.67 355 GLY D C 1
ATOM 12053 O O . GLY D 1 359 ? 33.928 98.172 76.137 1.00 33.48 355 GLY D O 1
ATOM 12054 N N . LEU D 1 360 ? 33.779 96.752 74.406 1.00 31.97 356 LEU D N 1
ATOM 12055 C CA . LEU D 1 360 ? 35.151 96.216 74.558 1.00 32.46 356 LEU D CA 1
ATOM 12056 C C . LEU D 1 360 ? 36.271 97.155 74.108 1.00 34.70 356 LEU D C 1
ATOM 12057 O O . LEU D 1 360 ? 36.171 97.817 73.081 1.00 34.69 356 LEU D O 1
ATOM 12062 N N . ASP D 1 361 ? 37.365 97.147 74.872 1.00 39.11 357 ASP D N 1
ATOM 12063 C CA . ASP D 1 361 ? 38.551 97.967 74.587 1.00 41.69 357 ASP D CA 1
ATOM 12064 C C . ASP D 1 361 ? 39.241 97.495 73.316 1.00 38.93 357 ASP D C 1
ATOM 12065 O O . ASP D 1 361 ? 39.699 98.292 72.514 1.00 37.56 357 ASP D O 1
ATOM 12070 N N . GLU D 1 362 ? 39.326 96.172 73.154 1.00 36.97 358 GLU D N 1
ATOM 12071 C CA . GLU D 1 362 ? 39.826 95.581 71.920 1.00 34.96 358 GLU D CA 1
ATOM 12072 C C . GLU D 1 362 ? 39.069 94.300 71.648 1.00 32.05 358 GLU D C 1
ATOM 12073 O O . GLU D 1 362 ? 38.392 93.768 72.529 1.00 31.26 358 GLU D O 1
ATOM 12079 N N . VAL D 1 363 ? 39.161 93.830 70.415 1.00 30.12 359 VAL D N 1
ATOM 12080 C CA . VAL D 1 363 ? 38.547 92.556 70.033 1.00 28.24 359 VAL D CA 1
ATOM 12081 C C . VAL D 1 363 ? 39.552 91.745 69.226 1.00 26.75 359 VAL D C 1
ATOM 12082 O O . VAL D 1 363 ? 40.362 92.300 68.485 1.00 27.48 359 VAL D O 1
ATOM 12086 N N . LYS D 1 364 ? 39.503 90.429 69.376 1.00 24.73 360 LYS D N 1
ATOM 12087 C CA . LYS D 1 364 ? 40.428 89.551 68.683 1.00 23.78 360 LYS D CA 1
ATOM 12088 C C . LYS D 1 364 ? 39.692 88.661 67.677 1.00 21.75 360 LYS D C 1
ATOM 12089 O O . LYS D 1 364 ? 38.541 88.217 67.904 1.00 20.74 360 LYS D O 1
ATOM 12095 N N . LEU D 1 365 ? 40.354 88.407 66.553 1.00 21.15 361 LEU D N 1
ATOM 12096 C CA . LEU D 1 365 ? 39.840 87.502 65.523 1.00 19.44 361 LEU D CA 1
ATOM 12097 C C . LEU D 1 365 ? 40.796 86.326 65.339 1.00 19.47 361 LEU D C 1
ATOM 12098 O O . LEU D 1 365 ? 41.976 86.529 65.058 1.00 21.21 361 LEU D O 1
ATOM 12103 N N . CYS D 1 366 ? 40.331 85.100 65.489 1.00 18.52 362 CYS D N 1
ATOM 12104 C CA . CYS D 1 366 ? 41.208 83.956 65.199 1.00 18.80 362 CYS D CA 1
ATOM 12105 C C . CYS D 1 366 ? 41.221 83.751 63.691 1.00 18.19 362 CYS D C 1
ATOM 12106 O O . CYS D 1 366 ? 40.173 83.545 63.093 1.00 17.09 362 CYS D O 1
ATOM 12109 N N . VAL D 1 367 ? 42.385 83.871 63.057 1.00 18.76 363 VAL D N 1
ATOM 12110 C CA . VAL D 1 367 ? 42.440 83.874 61.566 1.00 19.24 363 VAL D CA 1
ATOM 12111 C C . VAL D 1 367 ? 43.107 82.638 61.018 1.00 19.58 363 VAL D C 1
ATOM 12112 O O . VAL D 1 367 ? 43.175 82.433 59.802 1.00 20.09 363 VAL D O 1
ATOM 12116 N N . GLY D 1 368 ? 43.559 81.798 61.935 1.00 19.29 364 GLY D N 1
ATOM 12117 C CA . GLY D 1 368 ? 44.195 80.554 61.586 1.00 19.69 364 GLY D CA 1
ATOM 12118 C C . GLY D 1 368 ? 44.705 79.874 62.821 1.00 19.51 364 GLY D C 1
ATOM 12119 O O . GLY D 1 368 ? 44.429 80.328 63.953 1.00 19.14 364 GLY D O 1
ATOM 12120 N N . TYR D 1 369 ? 45.459 78.789 62.622 1.00 20.00 365 TYR D N 1
ATOM 12121 C CA . TYR D 1 369 ? 45.992 78.038 63.745 1.00 20.48 365 TYR D CA 1
ATOM 12122 C C . TYR D 1 369 ? 47.450 77.634 63.593 1.00 22.20 365 TYR D C 1
ATOM 12123 O O . TYR D 1 369 ? 47.980 77.586 62.491 1.00 22.96 365 TYR D O 1
ATOM 12132 N N . LYS D 1 370 ? 48.070 77.321 64.737 1.00 22.94 366 LYS D N 1
ATOM 12133 C CA . LYS D 1 370 ? 49.306 76.550 64.790 1.00 24.55 366 LYS D CA 1
ATOM 12134 C C . LYS D 1 370 ? 48.968 75.153 65.287 1.00 24.14 366 LYS D C 1
ATOM 12135 O O . LYS D 1 370 ? 48.315 74.996 66.336 1.00 22.77 366 LYS D O 1
ATOM 12141 N N . ILE D 1 371 ? 49.355 74.146 64.507 1.00 24.94 367 ILE D N 1
ATOM 12142 C CA . ILE D 1 371 ? 49.107 72.759 64.835 1.00 25.28 367 ILE D CA 1
ATOM 12143 C C . ILE D 1 371 ? 50.361 71.948 64.483 1.00 27.59 367 ILE D C 1
ATOM 12144 O O . ILE D 1 371 ? 50.875 72.019 63.360 1.00 28.26 367 ILE D O 1
ATOM 12149 N N . ASP D 1 372 ? 50.876 71.228 65.475 1.00 28.56 368 ASP D N 1
ATOM 12150 C CA . ASP D 1 372 ? 52.119 70.500 65.342 1.00 30.86 368 ASP D CA 1
ATOM 12151 C C . ASP D 1 372 ? 53.212 71.401 64.765 1.00 31.76 368 ASP D C 1
ATOM 12152 O O . ASP D 1 372 ? 53.961 70.997 63.884 1.00 33.28 368 ASP D O 1
ATOM 12157 N N . GLY D 1 373 ? 53.272 72.637 65.248 1.00 30.97 369 GLY D N 1
ATOM 12158 C CA . GLY D 1 373 ? 54.246 73.601 64.769 1.00 32.32 369 GLY D CA 1
ATOM 12159 C C . GLY D 1 373 ? 54.054 74.165 63.360 1.00 32.31 369 GLY D C 1
ATOM 12160 O O . GLY D 1 373 ? 54.895 74.928 62.900 1.00 33.66 369 GLY D O 1
ATOM 12161 N N . GLU D 1 374 ? 52.975 73.799 62.670 1.00 31.18 370 GLU D N 1
ATOM 12162 C CA . GLU D 1 374 ? 52.721 74.285 61.313 1.00 31.47 370 GLU D CA 1
ATOM 12163 C C . GLU D 1 374 ? 51.479 75.179 61.280 1.00 29.91 370 GLU D C 1
ATOM 12164 O O . GLU D 1 374 ? 50.657 75.116 62.195 1.00 28.18 370 GLU D O 1
ATOM 12166 N N . ASP D 1 375 ? 51.358 76.008 60.231 1.00 30.50 371 ASP D N 1
ATOM 12167 C CA . ASP D 1 375 ? 50.197 76.873 59.990 1.00 29.64 371 ASP D CA 1
ATOM 12168 C C . ASP D 1 375 ? 49.008 76.067 59.387 1.00 28.62 371 ASP D C 1
ATOM 12169 O O . ASP D 1 375 ? 49.199 75.200 58.530 1.00 29.58 371 ASP D O 1
ATOM 12174 N N . ALA D 1 376 ? 47.790 76.369 59.836 1.00 26.65 372 ALA D N 1
ATOM 12175 C CA . ALA D 1 376 ? 46.567 75.825 59.222 1.00 25.82 372 ALA D CA 1
ATOM 12176 C C . ALA D 1 376 ? 45.616 76.991 59.055 1.00 24.70 372 ALA D C 1
ATOM 12177 O O . ALA D 1 376 ? 45.447 77.758 59.990 1.00 23.66 372 ALA D O 1
ATOM 12179 N N . ASP D 1 377 ? 45.023 77.157 57.885 1.00 24.86 373 ASP D N 1
ATOM 12180 C CA . ASP D 1 377 ? 44.103 78.287 57.684 1.00 25.26 373 ASP D CA 1
ATOM 12181 C C . ASP D 1 377 ? 42.625 77.886 57.711 1.00 22.98 373 ASP D C 1
ATOM 12182 O O . ASP D 1 377 ? 41.765 78.763 57.685 1.00 22.44 373 ASP D O 1
ATOM 12187 N N . LEU D 1 378 ? 42.350 76.575 57.732 1.00 22.12 374 LEU D N 1
ATOM 12188 C CA . LEU D 1 378 ? 40.983 76.027 57.883 1.00 20.32 374 LEU D CA 1
ATOM 12189 C C . LEU D 1 378 ? 40.893 75.126 59.122 1.00 19.35 374 LEU D C 1
ATOM 12190 O O . LEU D 1 378 ? 41.849 74.419 59.452 1.00 19.73 374 LEU D O 1
ATOM 12195 N N . LEU D 1 379 ? 39.745 75.177 59.809 1.00 17.70 375 LEU D N 1
ATOM 12196 C CA . LEU D 1 379 ? 39.437 74.244 60.917 1.00 17.03 375 LEU D CA 1
ATOM 12197 C C . LEU D 1 379 ? 39.675 72.806 60.461 1.00 18.05 375 LEU D C 1
ATOM 12198 O O . LEU D 1 379 ? 39.097 72.372 59.461 1.00 17.98 375 LEU D O 1
ATOM 12203 N N . PRO D 1 380 ? 40.523 72.065 61.182 1.00 18.57 376 PRO D N 1
ATOM 12204 C CA . PRO D 1 380 ? 40.739 70.660 60.834 1.00 20.14 376 PRO D CA 1
ATOM 12205 C C . PRO D 1 380 ? 39.480 69.789 60.948 1.00 19.95 376 PRO D C 1
ATOM 12206 O O . PRO D 1 380 ? 38.451 70.222 61.455 1.00 19.30 376 PRO D O 1
ATOM 12210 N N . ARG D 1 381 ? 39.563 68.570 60.438 1.00 21.77 377 ARG D N 1
ATOM 12211 C CA . ARG D 1 381 ? 38.514 67.580 60.650 1.00 21.71 377 ARG D CA 1
ATOM 12212 C C . ARG D 1 381 ? 38.761 66.826 61.932 1.00 21.81 377 ARG D C 1
ATOM 12213 O O . ARG D 1 381 ? 39.883 66.357 62.177 1.00 22.46 377 ARG D O 1
ATOM 12221 N N . GLY D 1 382 ? 37.700 66.613 62.703 1.00 21.05 378 GLY D N 1
ATOM 12222 C CA . GLY D 1 382 ? 37.760 65.688 63.839 1.00 21.65 378 GLY D CA 1
ATOM 12223 C C . GLY D 1 382 ? 38.258 66.307 65.133 1.00 21.27 378 GLY D C 1
ATOM 12224 O O . GLY D 1 382 ? 38.974 67.309 65.122 1.00 20.94 378 GLY D O 1
ATOM 12225 N N . ALA D 1 383 ? 37.854 65.714 66.256 1.00 21.28 379 ALA D N 1
ATOM 12226 C CA . ALA D 1 383 ? 38.133 66.291 67.581 1.00 20.82 379 ALA D CA 1
ATOM 12227 C C . ALA D 1 383 ? 39.613 66.347 67.940 1.00 21.34 379 ALA D C 1
ATOM 12228 O O . ALA D 1 383 ? 40.081 67.336 68.481 1.00 20.89 379 ALA D O 1
ATOM 12230 N N . ALA D 1 384 ? 40.359 65.288 67.670 1.00 23.27 380 ALA D N 1
ATOM 12231 C CA . ALA D 1 384 ? 41.765 65.261 68.129 1.00 24.28 380 ALA D CA 1
ATOM 12232 C C . ALA D 1 384 ? 42.615 66.405 67.500 1.00 24.29 380 ALA D C 1
ATOM 12233 O O . ALA D 1 384 ? 43.363 67.122 68.218 1.00 23.93 380 ALA D O 1
ATOM 12235 N N . GLU D 1 385 ? 42.500 66.598 66.177 1.00 24.36 381 GLU D N 1
ATOM 12236 C CA . GLU D 1 385 ? 43.312 67.623 65.505 1.00 24.87 381 GLU D CA 1
ATOM 12237 C C . GLU D 1 385 ? 42.870 69.038 65.889 1.00 22.76 381 GLU D C 1
ATOM 12238 O O . GLU D 1 385 ? 43.701 69.873 66.206 1.00 22.01 381 GLU D O 1
ATOM 12244 N N . VAL D 1 386 ? 41.561 69.274 65.937 1.00 21.26 382 VAL D N 1
ATOM 12245 C CA . VAL D 1 386 ? 41.023 70.585 66.419 1.00 20.07 382 VAL D CA 1
ATOM 12246 C C . VAL D 1 386 ? 41.497 70.873 67.841 1.00 20.16 382 VAL D C 1
ATOM 12247 O O . VAL D 1 386 ? 41.824 72.029 68.203 1.00 19.72 382 VAL D O 1
ATOM 12251 N N . ALA D 1 387 ? 41.553 69.831 68.658 1.00 20.91 383 ALA D N 1
ATOM 12252 C CA . ALA D 1 387 ? 42.036 69.993 70.035 1.00 21.71 383 ALA D CA 1
ATOM 12253 C C . ALA D 1 387 ? 43.542 70.382 70.091 1.00 23.08 383 ALA D C 1
ATOM 12254 O O . ALA D 1 387 ? 44.013 70.882 71.104 1.00 23.04 383 ALA D O 1
ATOM 12256 N N . ARG D 1 388 ? 44.309 70.117 69.034 1.00 24.30 384 ARG D N 1
ATOM 12257 C CA . ARG D 1 388 ? 45.741 70.538 69.022 1.00 26.28 384 ARG D CA 1
ATOM 12258 C C . ARG D 1 388 ? 45.969 71.921 68.412 1.00 25.75 384 ARG D C 1
ATOM 12259 O O . ARG D 1 388 ? 47.088 72.436 68.442 1.00 26.78 384 ARG D O 1
ATOM 12267 N N . CYS D 1 389 ? 44.928 72.512 67.838 1.00 23.99 385 CYS D N 1
ATOM 12268 C CA . CYS D 1 389 ? 45.019 73.871 67.292 1.00 24.07 385 CYS D CA 1
ATOM 12269 C C . CYS D 1 389 ? 45.196 74.945 68.346 1.00 24.12 385 CYS D C 1
ATOM 12270 O O . CYS D 1 389 ? 44.365 75.071 69.226 1.00 24.28 385 CYS D O 1
ATOM 12273 N N . GLU D 1 390 ? 46.215 75.774 68.194 1.00 25.08 386 GLU D N 1
ATOM 12274 C CA . GLU D 1 390 ? 46.334 76.993 68.987 1.00 25.80 386 GLU D CA 1
ATOM 12275 C C . GLU D 1 390 ? 45.973 78.153 68.078 1.00 24.15 386 GLU D C 1
ATOM 12276 O O . GLU D 1 390 ? 46.474 78.247 66.964 1.00 23.67 386 GLU D O 1
ATOM 12282 N N . PRO D 1 391 ? 45.051 79.012 68.532 1.00 22.42 387 PRO D N 1
ATOM 12283 C CA . PRO D 1 391 ? 44.590 80.093 67.684 1.00 21.78 387 PRO D CA 1
ATOM 12284 C C . PRO D 1 391 ? 45.670 81.097 67.393 1.00 22.52 387 PRO D C 1
ATOM 12285 O O . PRO D 1 391 ? 46.465 81.436 68.270 1.00 23.37 387 PRO D O 1
ATOM 12289 N N . VAL D 1 392 ? 45.685 81.576 66.159 1.00 22.49 388 VAL D N 1
ATOM 12290 C CA . VAL D 1 392 ? 46.492 82.742 65.775 1.00 23.48 388 VAL D CA 1
ATOM 12291 C C . VAL D 1 392 ? 45.529 83.915 65.654 1.00 23.03 388 VAL D C 1
ATOM 12292 O O . VAL D 1 392 ? 44.595 83.883 64.828 1.00 21.99 388 VAL D O 1
ATOM 12296 N N . TYR D 1 393 ? 45.739 84.930 66.471 1.00 23.37 389 TYR D N 1
ATOM 12297 C CA . TYR D 1 393 ? 44.845 86.077 66.536 1.00 23.42 389 TYR D CA 1
ATOM 12298 C C . TYR D 1 393 ? 45.367 87.326 65.859 1.00 25.23 389 TYR D C 1
ATOM 12299 O O . TYR D 1 393 ? 46.549 87.636 65.973 1.00 26.79 389 TYR D O 1
ATOM 12308 N N . GLU D 1 394 ? 44.476 88.054 65.180 1.00 25.07 390 GLU D N 1
ATOM 12309 C CA . GLU D 1 394 ? 44.694 89.468 64.911 1.00 26.80 390 GLU D CA 1
ATOM 12310 C C . GLU D 1 394 ? 43.874 90.296 65.894 1.00 26.87 390 GLU D C 1
ATOM 12311 O O . GLU D 1 394 ? 42.768 89.934 66.238 1.00 25.01 390 GLU D O 1
ATOM 12317 N N . THR D 1 395 ? 44.443 91.407 66.354 1.00 28.58 391 THR D N 1
ATOM 12318 C CA . THR D 1 395 ? 43.825 92.229 67.387 1.00 28.88 391 THR D CA 1
ATOM 12319 C C . THR D 1 395 ? 43.318 93.523 66.803 1.00 29.96 391 THR D C 1
ATOM 12320 O O . THR D 1 395 ? 44.044 94.179 66.065 1.00 31.58 391 THR D O 1
ATOM 12324 N N . PHE D 1 396 ? 42.092 93.899 67.158 1.00 29.27 392 PHE D N 1
ATOM 12325 C CA . PHE D 1 396 ? 41.455 95.109 66.633 1.00 30.45 392 PHE D CA 1
ATOM 12326 C C . PHE D 1 396 ? 41.090 96.071 67.754 1.00 31.74 392 PHE D C 1
ATOM 12327 O O . PHE D 1 396 ? 40.530 95.663 68.774 1.00 31.65 392 PHE D O 1
ATOM 12335 N N . GLY D 1 397 ? 41.409 97.345 67.569 1.00 33.88 393 GLY D N 1
ATOM 12336 C CA . GLY D 1 397 ? 40.905 98.399 68.462 1.00 35.14 393 GLY D CA 1
ATOM 12337 C C . GLY D 1 397 ? 39.384 98.343 68.525 1.00 34.26 393 GLY D C 1
ATOM 12338 O O . GLY D 1 397 ? 38.722 98.107 67.518 1.00 32.28 393 GLY D O 1
ATOM 12339 N N . GLY D 1 398 ? 38.832 98.513 69.717 1.00 34.85 394 GLY D N 1
ATOM 12340 C CA . GLY D 1 398 ? 37.388 98.550 69.880 1.00 34.55 394 GLY D CA 1
ATOM 12341 C C . GLY D 1 398 ? 36.863 99.929 69.513 1.00 36.86 394 GLY D C 1
ATOM 12342 O O . GLY D 1 398 ? 37.638 100.878 69.342 1.00 37.93 394 GLY D O 1
ATOM 12343 N N . TRP D 1 399 ? 35.542 100.030 69.397 1.00 36.95 395 TRP D N 1
ATOM 12344 C CA . TRP D 1 399 ? 34.897 101.265 68.996 1.00 39.35 395 TRP D CA 1
ATOM 12345 C C . TRP D 1 399 ? 34.212 101.968 70.139 1.00 41.90 395 TRP D C 1
ATOM 12346 O O . TRP D 1 399 ? 34.144 103.183 70.155 1.00 44.91 395 TRP D O 1
ATOM 12357 N N . LYS D 1 400 ? 33.645 101.228 71.087 1.00 42.34 396 LYS D N 1
ATOM 12358 C CA . LYS D 1 400 ? 33.004 101.878 72.237 1.00 45.43 396 LYS D CA 1
ATOM 12359 C C . LYS D 1 400 ? 31.751 102.735 71.913 1.00 47.86 396 LYS D C 1
ATOM 12360 O O . LYS D 1 400 ? 31.215 103.347 72.818 1.00 52.14 396 LYS D O 1
ATOM 12362 N N . GLU D 1 401 ? 31.313 102.798 70.643 1.00 48.19 397 GLU D N 1
ATOM 12363 C CA . GLU D 1 401 ? 29.973 103.336 70.277 1.00 48.20 397 GLU D CA 1
ATOM 12364 C C . GLU D 1 401 ? 28.961 102.204 70.386 1.00 44.52 397 GLU D C 1
ATOM 12365 O O . GLU D 1 401 ? 29.310 101.044 70.107 1.00 42.40 397 GLU D O 1
ATOM 12371 N N . SER D 1 402 ? 27.706 102.510 70.720 1.00 42.82 398 SER D N 1
ATOM 12372 C CA . SER D 1 402 ? 26.646 101.520 70.487 1.00 40.63 398 SER D CA 1
ATOM 12373 C C . SER D 1 402 ? 26.504 101.329 68.973 1.00 38.37 398 SER D C 1
ATOM 12374 O O . SER D 1 402 ? 26.569 102.288 68.223 1.00 39.36 398 SER D O 1
ATOM 12377 N N . THR D 1 403 ? 26.332 100.089 68.537 1.00 35.77 399 THR D N 1
ATOM 12378 C CA . THR D 1 403 ? 26.053 99.791 67.133 1.00 33.83 399 THR D CA 1
ATOM 12379 C C . THR D 1 403 ? 24.619 99.238 66.961 1.00 32.41 399 THR D C 1
ATOM 12380 O O . THR D 1 403 ? 24.253 98.773 65.885 1.00 31.52 399 THR D O 1
ATOM 12384 N N . VAL D 1 404 ? 23.824 99.304 68.030 1.00 32.34 400 VAL D N 1
ATOM 12385 C CA . VAL D 1 404 ? 22.414 98.898 68.029 1.00 31.42 400 VAL D CA 1
ATOM 12386 C C . VAL D 1 404 ? 21.608 99.753 67.017 1.00 31.94 400 VAL D C 1
ATOM 12387 O O . VAL D 1 404 ? 21.621 100.965 67.087 1.00 32.65 400 VAL D O 1
ATOM 12391 N N . GLY D 1 405 ? 20.944 99.115 66.064 1.00 30.56 401 GLY D N 1
ATOM 12392 C CA . GLY D 1 405 ? 20.033 99.805 65.149 1.00 31.66 401 GLY D CA 1
ATOM 12393 C C . GLY D 1 405 ? 20.636 100.598 63.977 1.00 32.20 401 GLY D C 1
ATOM 12394 O O . GLY D 1 405 ? 19.912 101.283 63.263 1.00 33.23 401 GLY D O 1
ATOM 12395 N N . ILE D 1 406 ? 21.945 100.507 63.762 1.00 31.30 402 ILE D N 1
ATOM 12396 C CA . ILE D 1 406 ? 22.560 101.093 62.573 1.00 31.44 402 ILE D CA 1
ATOM 12397 C C . ILE D 1 406 ? 22.079 100.356 61.338 1.00 30.63 402 ILE D C 1
ATOM 12398 O O . ILE D 1 406 ? 22.013 99.121 61.349 1.00 28.23 402 ILE D O 1
ATOM 12403 N N . ASN D 1 407 ? 21.738 101.098 60.281 1.00 32.03 403 ASN D N 1
ATOM 12404 C CA . ASN D 1 407 ? 21.103 100.497 59.095 1.00 31.58 403 ASN D CA 1
ATOM 12405 C C . ASN D 1 407 ? 21.804 100.842 57.764 1.00 32.28 403 ASN D C 1
ATOM 12406 O O . ASN D 1 407 ? 21.214 100.724 56.686 1.00 31.16 403 ASN D O 1
ATOM 12411 N N . SER D 1 408 ? 23.055 101.290 57.857 1.00 33.94 404 SER D N 1
ATOM 12412 C CA . SER D 1 408 ? 23.891 101.483 56.673 1.00 34.77 404 SER D CA 1
ATOM 12413 C C . SER D 1 408 ? 25.295 101.133 57.061 1.00 34.37 404 SER D C 1
ATOM 12414 O O . SER D 1 408 ? 25.654 101.248 58.218 1.00 35.37 404 SER D O 1
ATOM 12417 N N . TRP D 1 409 ? 26.096 100.720 56.092 1.00 34.92 405 TRP D N 1
ATOM 12418 C CA . TRP D 1 409 ? 27.477 100.315 56.366 1.00 34.88 405 TRP D CA 1
ATOM 12419 C C . TRP D 1 409 ? 28.324 101.471 56.799 1.00 36.42 405 TRP D C 1
ATOM 12420 O O . TRP D 1 409 ? 29.138 101.355 57.719 1.00 35.53 405 TRP D O 1
ATOM 12431 N N . ASP D 1 410 ? 28.146 102.605 56.137 1.00 38.56 406 ASP D N 1
ATOM 12432 C CA . ASP D 1 410 ? 28.991 103.773 56.398 1.00 40.66 406 ASP D CA 1
ATOM 12433 C C . ASP D 1 410 ? 28.731 104.383 57.773 1.00 40.86 406 ASP D C 1
ATOM 12434 O O . ASP D 1 410 ? 29.587 105.071 58.302 1.00 41.84 406 ASP D O 1
ATOM 12439 N N . ALA D 1 411 ? 27.552 104.139 58.345 1.00 39.47 407 ALA D N 1
ATOM 12440 C CA . ALA D 1 411 ? 27.224 104.663 59.669 1.00 40.01 407 ALA D CA 1
ATOM 12441 C C . ALA D 1 411 ? 27.864 103.840 60.826 1.00 38.59 407 ALA D C 1
ATOM 12442 O O . ALA D 1 411 ? 27.926 104.312 61.959 1.00 39.49 407 ALA D O 1
ATOM 12444 N N . LEU D 1 412 ? 28.340 102.625 60.535 1.00 36.40 408 LEU D N 1
ATOM 12445 C CA . LEU D 1 412 ? 29.124 101.848 61.515 1.00 35.09 408 LEU D CA 1
ATOM 12446 C C . LEU D 1 412 ? 30.437 102.539 61.842 1.00 36.65 408 LEU D C 1
ATOM 12447 O O . LEU D 1 412 ? 31.017 103.194 60.968 1.00 38.15 408 LEU D O 1
ATOM 12452 N N . PRO D 1 413 ? 30.920 102.386 63.095 1.00 36.20 409 PRO D N 1
ATOM 12453 C CA . PRO D 1 413 ? 32.212 102.965 63.494 1.00 37.32 409 PRO D CA 1
ATOM 12454 C C . PRO D 1 413 ? 33.364 102.398 62.683 1.00 36.55 409 PRO D C 1
ATOM 12455 O O . PRO D 1 413 ? 33.332 101.211 62.305 1.00 34.58 409 PRO D O 1
ATOM 12459 N N . ALA D 1 414 ? 34.377 103.227 62.443 1.00 38.09 410 ALA D N 1
ATOM 12460 C CA . ALA D 1 414 ? 35.585 102.820 61.714 1.00 37.75 410 ALA D CA 1
ATOM 12461 C C . ALA D 1 414 ? 36.142 101.489 62.235 1.00 35.58 410 ALA D C 1
ATOM 12462 O O . ALA D 1 414 ? 36.439 100.590 61.465 1.00 34.44 410 ALA D O 1
ATOM 12464 N N . ASN D 1 415 ? 36.258 101.363 63.545 1.00 35.33 411 ASN D N 1
ATOM 12465 C CA . ASN D 1 415 ? 36.848 100.161 64.126 1.00 33.89 411 ASN D CA 1
ATOM 12466 C C . ASN D 1 415 ? 35.961 98.908 64.020 1.00 31.48 411 ASN D C 1
ATOM 12467 O O . ASN D 1 415 ? 36.478 97.796 64.007 1.00 30.42 411 ASN D O 1
ATOM 12472 N N . ALA D 1 416 ? 34.642 99.094 63.929 1.00 31.03 412 ALA D N 1
ATOM 12473 C CA . ALA D 1 416 ? 33.722 97.977 63.649 1.00 29.00 412 ALA D CA 1
ATOM 12474 C C . ALA D 1 416 ? 33.862 97.561 62.198 1.00 28.85 412 ALA D C 1
ATOM 12475 O O . ALA D 1 416 ? 33.947 96.355 61.877 1.00 27.44 412 ALA D O 1
ATOM 12477 N N . ARG D 1 417 ? 33.887 98.554 61.311 1.00 30.32 413 ARG D N 1
ATOM 12478 C CA . ARG D 1 417 ? 34.044 98.286 59.887 1.00 29.98 413 ARG D CA 1
ATOM 12479 C C . ARG D 1 417 ? 35.338 97.526 59.612 1.00 29.26 413 ARG D C 1
ATOM 12480 O O . ARG D 1 417 ? 35.357 96.610 58.804 1.00 28.82 413 ARG D O 1
ATOM 12488 N N . ALA D 1 418 ? 36.397 97.885 60.323 1.00 29.94 414 ALA D N 1
ATOM 12489 C CA . ALA D 1 418 ? 37.720 97.278 60.143 1.00 29.84 414 ALA D CA 1
ATOM 12490 C C . ALA D 1 418 ? 37.704 95.826 60.601 1.00 27.51 414 ALA D C 1
ATOM 12491 O O . ALA D 1 418 ? 38.303 94.940 59.964 1.00 26.61 414 ALA D O 1
ATOM 12493 N N . TYR D 1 419 ? 37.001 95.571 61.703 1.00 26.67 415 TYR D N 1
ATOM 12494 C CA . TYR D 1 419 ? 36.806 94.188 62.186 1.00 24.49 415 TYR D CA 1
ATOM 12495 C C . TYR D 1 419 ? 36.081 93.388 61.143 1.00 23.23 415 TYR D C 1
ATOM 12496 O O . TYR D 1 419 ? 36.565 92.345 60.704 1.00 22.39 415 TYR D O 1
ATOM 12505 N N . LEU D 1 420 ? 34.910 93.876 60.751 1.00 23.43 416 LEU D N 1
ATOM 12506 C CA . LEU D 1 420 ? 34.048 93.136 59.842 1.00 22.69 416 LEU D CA 1
ATOM 12507 C C . LEU D 1 420 ? 34.680 92.967 58.446 1.00 23.50 416 LEU D C 1
ATOM 12508 O O . LEU D 1 420 ? 34.523 91.897 57.823 1.00 23.02 416 LEU D O 1
ATOM 12513 N N . THR D 1 421 ? 35.403 93.990 57.984 1.00 25.58 417 THR D N 1
ATOM 12514 C CA . THR D 1 421 ? 36.098 93.935 56.691 1.00 26.94 417 THR D CA 1
ATOM 12515 C C . THR D 1 421 ? 37.070 92.767 56.683 1.00 26.88 417 THR D C 1
ATOM 12516 O O . THR D 1 421 ? 37.133 92.024 55.694 1.00 26.81 417 THR D O 1
ATOM 12520 N N . ARG D 1 422 ? 37.788 92.583 57.803 1.00 27.18 418 ARG D N 1
ATOM 12521 C CA . ARG D 1 422 ? 38.767 91.504 57.929 1.00 27.10 418 ARG D CA 1
ATOM 12522 C C . ARG D 1 422 ? 38.093 90.144 58.029 1.00 25.45 418 ARG D C 1
ATOM 12523 O O . ARG D 1 422 ? 38.612 89.149 57.496 1.00 25.56 418 ARG D O 1
ATOM 12531 N N . VAL D 1 423 ? 36.944 90.094 58.705 1.00 23.39 419 VAL D N 1
ATOM 12532 C CA . VAL D 1 423 ? 36.133 88.866 58.731 1.00 22.06 419 VAL D CA 1
ATOM 12533 C C . VAL D 1 423 ? 35.776 88.456 57.301 1.00 22.17 419 VAL D C 1
ATOM 12534 O O . VAL D 1 423 ? 35.922 87.294 56.926 1.00 21.59 419 VAL D O 1
ATOM 12538 N N . GLN D 1 424 ? 35.328 89.417 56.505 1.00 24.20 420 GLN D N 1
ATOM 12539 C CA . GLN D 1 424 ? 35.066 89.190 55.070 1.00 25.43 420 GLN D CA 1
ATOM 12540 C C . GLN D 1 424 ? 36.228 88.595 54.280 1.00 26.59 420 GLN D C 1
ATOM 12541 O O . GLN D 1 424 ? 36.071 87.632 53.518 1.00 25.77 420 GLN D O 1
ATOM 12547 N N . GLU D 1 425 ? 37.378 89.241 54.420 1.00 28.90 421 GLU D N 1
ATOM 12548 C CA . GLU D 1 425 ? 38.569 88.855 53.697 1.00 30.51 421 GLU D CA 1
ATOM 12549 C C . GLU D 1 425 ? 38.900 87.437 53.992 1.00 29.40 421 GLU D C 1
ATOM 12550 O O . GLU D 1 425 ? 39.022 86.628 53.077 1.00 30.95 421 GLU D O 1
ATOM 12556 N N . VAL D 1 426 ? 39.007 87.116 55.284 1.00 27.42 422 VAL D N 1
ATOM 12557 C CA . VAL D 1 426 ? 39.424 85.801 55.697 1.00 26.03 422 VAL D CA 1
ATOM 12558 C C . VAL D 1 426 ? 38.383 84.758 55.272 1.00 25.39 422 VAL D C 1
ATOM 12559 O O . VAL D 1 426 ? 38.730 83.624 54.919 1.00 25.17 422 VAL D O 1
ATOM 12563 N N . ALA D 1 427 ? 37.110 85.164 55.290 1.00 24.33 423 ALA D N 1
ATOM 12564 C CA . ALA D 1 427 ? 35.985 84.283 54.953 1.00 22.71 423 ALA D CA 1
ATOM 12565 C C . ALA D 1 427 ? 36.005 83.921 53.471 1.00 23.18 423 ALA D C 1
ATOM 12566 O O . ALA D 1 427 ? 35.834 82.763 53.095 1.00 23.93 423 ALA D O 1
ATOM 12568 N N . GLY D 1 428 ? 36.211 84.923 52.632 1.00 23.47 424 GLY D N 1
ATOM 12569 C CA . GLY D 1 428 ? 36.258 84.732 51.197 1.00 24.10 424 GLY D CA 1
ATOM 12570 C C . GLY D 1 428 ? 34.913 84.908 50.511 1.00 23.17 424 GLY D C 1
ATOM 12571 O O . GLY D 1 428 ? 34.785 84.599 49.349 1.00 23.79 424 GLY D O 1
ATOM 12572 N N . VAL D 1 429 ? 33.910 85.403 51.230 1.00 21.34 425 VAL D N 1
ATOM 12573 C CA . VAL D 1 429 ? 32.616 85.711 50.619 1.00 21.41 425 VAL D CA 1
ATOM 12574 C C . VAL D 1 429 ? 32.146 86.980 51.247 1.00 21.08 425 VAL D C 1
ATOM 12575 O O . VAL D 1 429 ? 32.613 87.331 52.309 1.00 21.02 425 VAL D O 1
ATOM 12579 N N . PRO D 1 430 ? 31.243 87.696 50.576 1.00 21.50 426 PRO D N 1
ATOM 12580 C CA . PRO D 1 430 ? 30.824 88.991 51.096 1.00 21.61 426 PRO D CA 1
ATOM 12581 C C . PRO D 1 430 ? 29.939 88.914 52.326 1.00 20.10 426 PRO D C 1
ATOM 12582 O O . PRO D 1 430 ? 29.284 87.911 52.555 1.00 18.22 426 PRO D O 1
ATOM 12586 N N . ILE D 1 431 ? 29.962 89.985 53.117 1.00 20.23 427 ILE D N 1
ATOM 12587 C CA . ILE D 1 431 ? 28.956 90.241 54.134 1.00 19.50 427 ILE D CA 1
ATOM 12588 C C . ILE D 1 431 ? 27.750 90.883 53.434 1.00 20.22 427 ILE D C 1
ATOM 12589 O O . ILE D 1 431 ? 27.811 92.038 53.023 1.00 20.67 427 ILE D O 1
ATOM 12594 N N . ASP D 1 432 ? 26.658 90.130 53.312 1.00 19.32 428 ASP D N 1
ATOM 12595 C CA . ASP D 1 432 ? 25.471 90.613 52.604 1.00 20.26 428 ASP D CA 1
ATOM 12596 C C . ASP D 1 432 ? 24.480 91.304 53.544 1.00 20.47 428 ASP D C 1
ATOM 12597 O O . ASP D 1 432 ? 23.640 92.087 53.100 1.00 21.02 428 ASP D O 1
ATOM 12602 N N . MET D 1 433 ? 24.568 91.022 54.834 1.00 19.96 429 MET D N 1
ATOM 12603 C CA . MET D 1 433 ? 23.662 91.630 55.796 1.00 20.78 429 MET D CA 1
ATOM 12604 C C . MET D 1 433 ? 24.323 91.750 57.149 1.00 19.92 429 MET D C 1
ATOM 12605 O O . MET D 1 433 ? 25.135 90.882 57.540 1.00 18.87 429 MET D O 1
ATOM 12610 N N . VAL D 1 434 ? 23.921 92.773 57.884 1.00 19.42 430 VAL D N 1
ATOM 12611 C CA . VAL D 1 434 ? 24.225 92.860 59.307 1.00 19.65 430 VAL D CA 1
ATOM 12612 C C . VAL D 1 434 ? 22.953 93.159 60.083 1.00 20.11 430 VAL D C 1
ATOM 12613 O O . VAL D 1 434 ? 22.371 94.220 59.901 1.00 21.48 430 VAL D O 1
ATOM 12617 N N . SER D 1 435 ? 22.528 92.242 60.939 1.00 19.34 431 SER D N 1
ATOM 12618 C CA . SER D 1 435 ? 21.411 92.511 61.844 1.00 20.29 431 SER D CA 1
ATOM 12619 C C . SER D 1 435 ? 21.907 93.302 63.064 1.00 21.23 431 SER D C 1
ATOM 12620 O O . SER D 1 435 ? 22.662 92.777 63.891 1.00 20.18 431 SER D O 1
ATOM 12623 N N . THR D 1 436 ? 21.455 94.543 63.177 1.00 22.42 432 THR D N 1
ATOM 12624 C CA . THR D 1 436 ? 21.859 95.420 64.317 1.00 24.12 432 THR D CA 1
ATOM 12625 C C . THR D 1 436 ? 20.863 95.531 65.489 1.00 24.76 432 THR D C 1
ATOM 12626 O O . THR D 1 436 ? 21.031 96.368 66.412 1.00 25.13 432 THR D O 1
ATOM 12630 N N . GLY D 1 437 ? 19.829 94.699 65.449 1.00 24.35 433 GLY D N 1
ATOM 12631 C CA . GLY D 1 437 ? 18.834 94.666 66.512 1.00 25.85 433 GLY D CA 1
ATOM 12632 C C . GLY D 1 437 ? 17.647 93.833 66.102 1.00 25.26 433 GLY D C 1
ATOM 12633 O O . GLY D 1 437 ? 17.622 93.338 64.980 1.00 23.52 433 GLY D O 1
ATOM 12634 N N . PRO D 1 438 ? 16.642 93.730 66.992 1.00 26.61 434 PRO D N 1
ATOM 12635 C CA . PRO D 1 438 ? 15.547 92.775 66.788 1.00 26.46 434 PRO D CA 1
ATOM 12636 C C . PRO D 1 438 ? 14.443 93.192 65.791 1.00 27.38 434 PRO D C 1
ATOM 12637 O O . PRO D 1 438 ? 13.692 92.323 65.365 1.00 27.15 434 PRO D O 1
ATOM 12641 N N . ASP D 1 439 ? 14.348 94.461 65.395 1.00 28.55 435 ASP D N 1
ATOM 12642 C CA . ASP D 1 439 ? 13.336 94.852 64.392 1.00 29.67 435 ASP D CA 1
ATOM 12643 C C . ASP D 1 439 ? 13.786 94.714 62.961 1.00 27.99 435 ASP D C 1
ATOM 12644 O O . ASP D 1 439 ? 14.969 94.905 62.655 1.00 26.27 435 ASP D O 1
ATOM 12649 N N . ARG D 1 440 ? 12.815 94.496 62.069 1.00 27.91 436 ARG D N 1
ATOM 12650 C CA . ARG D 1 440 ? 13.109 94.319 60.630 1.00 27.50 436 ARG D CA 1
ATOM 12651 C C . ARG D 1 440 ? 14.011 95.455 60.102 1.00 28.11 436 ARG D C 1
ATOM 12652 O O . ARG D 1 440 ? 14.917 95.213 59.298 1.00 27.20 436 ARG D O 1
ATOM 12654 N N . ASP D 1 441 ? 13.753 96.674 60.570 1.00 29.37 437 ASP D N 1
ATOM 12655 C CA . ASP D 1 441 ? 14.480 97.855 60.139 1.00 30.69 437 ASP D CA 1
ATOM 12656 C C . ASP D 1 441 ? 15.941 97.935 60.608 1.00 29.84 437 ASP D C 1
ATOM 12657 O O . ASP D 1 441 ? 16.744 98.680 60.035 1.00 30.59 437 ASP D O 1
ATOM 12659 N N . GLU D 1 442 ? 16.287 97.234 61.677 1.00 29.78 438 GLU D N 1
ATOM 12660 C CA . GLU D 1 442 ? 17.661 97.305 62.220 1.00 28.81 438 GLU D CA 1
ATOM 12661 C C . GLU D 1 442 ? 18.574 96.320 61.474 1.00 26.71 438 GLU D C 1
ATOM 12662 O O . GLU D 1 442 ? 19.093 95.353 62.031 1.00 23.95 438 GLU D O 1
ATOM 12668 N N . THR D 1 443 ? 18.795 96.649 60.203 1.00 26.44 439 THR D N 1
ATOM 12669 C CA . THR D 1 443 ? 19.455 95.763 59.264 1.00 24.88 439 THR D CA 1
ATOM 12670 C C . THR D 1 443 ? 20.268 96.630 58.311 1.00 25.73 439 THR D C 1
ATOM 12671 O O . THR D 1 443 ? 19.808 97.673 57.882 1.00 26.74 439 THR D O 1
ATOM 12675 N N . ILE D 1 444 ? 21.505 96.231 58.049 1.00 25.56 440 ILE D N 1
ATOM 12676 C CA . ILE D 1 444 ? 22.292 96.803 56.940 1.00 26.18 440 ILE D CA 1
ATOM 12677 C C . ILE D 1 444 ? 22.100 95.812 55.808 1.00 25.33 440 ILE D C 1
ATOM 12678 O O . ILE D 1 444 ? 22.415 94.636 55.993 1.00 23.50 440 ILE D O 1
ATOM 12683 N N . LEU D 1 445 ? 21.491 96.230 54.694 1.00 25.91 441 LEU D N 1
ATOM 12684 C CA . LEU D 1 445 ? 21.266 95.314 53.586 1.00 26.38 441 LEU D CA 1
ATOM 12685 C C . LEU D 1 445 ? 22.195 95.594 52.382 1.00 27.60 441 LEU D C 1
ATOM 12686 O O . LEU D 1 445 ? 22.000 96.552 51.635 1.00 28.15 441 LEU D O 1
ATOM 12691 N N . LEU D 1 446 ? 23.163 94.710 52.170 1.00 26.47 442 LEU D N 1
ATOM 12692 C CA . LEU D 1 446 ? 24.128 94.892 51.113 1.00 27.09 442 LEU D CA 1
ATOM 12693 C C . LEU D 1 446 ? 23.728 94.093 49.869 1.00 27.42 442 LEU D C 1
ATOM 12694 O O . LEU D 1 446 ? 24.017 94.477 48.745 1.00 28.46 442 LEU D O 1
ATOM 12699 N N . ARG D 1 447 ? 23.051 92.981 50.065 1.00 26.09 443 ARG D N 1
ATOM 12700 C CA . ARG D 1 447 ? 22.561 92.227 48.933 1.00 26.85 443 ARG D CA 1
ATOM 12701 C C . ARG D 1 447 ? 21.358 91.490 49.392 1.00 25.47 443 ARG D C 1
ATOM 12702 O O . ARG D 1 447 ? 21.367 90.939 50.491 1.00 23.55 443 ARG D O 1
ATOM 12710 N N . HIS D 1 448 ? 20.325 91.459 48.556 1.00 25.29 444 HIS D N 1
ATOM 12711 C CA . HIS D 1 448 ? 19.084 90.785 48.921 1.00 24.40 444 HIS D CA 1
ATOM 12712 C C . HIS D 1 448 ? 19.105 89.328 48.554 1.00 23.18 444 HIS D C 1
ATOM 12713 O O . HIS D 1 448 ? 19.173 88.991 47.355 1.00 23.76 444 HIS D O 1
ATOM 12720 N N . PRO D 1 449 ? 18.975 88.431 49.552 1.00 21.86 445 PRO D N 1
ATOM 12721 C CA . PRO D 1 449 ? 19.093 87.012 49.193 1.00 20.44 445 PRO D CA 1
ATOM 12722 C C . PRO D 1 449 ? 18.134 86.489 48.127 1.00 20.23 445 PRO D C 1
ATOM 12723 O O . PRO D 1 449 ? 18.472 85.520 47.429 1.00 19.08 445 PRO D O 1
ATOM 12727 N N . PHE D 1 450 ? 16.949 87.091 48.023 1.00 20.26 446 PHE D N 1
ATOM 12728 C CA . PHE D 1 450 ? 15.924 86.600 47.107 1.00 21.17 446 PHE D CA 1
ATOM 12729 C C . PHE D 1 450 ? 15.946 87.267 45.737 1.00 23.36 446 PHE D C 1
ATOM 12730 O O . PHE D 1 450 ? 15.088 86.967 44.905 1.00 24.43 446 PHE D O 1
ATOM 12738 N N . LYS D 1 451 ? 16.888 88.184 45.506 1.00 24.98 447 LYS D N 1
ATOM 12739 C CA . LYS D 1 451 ? 17.048 88.825 44.200 1.00 27.59 447 LYS D CA 1
ATOM 12740 C C . LYS D 1 451 ? 18.356 88.334 43.605 1.00 28.84 447 LYS D C 1
ATOM 12741 O O . LYS D 1 451 ? 19.405 88.589 44.184 1.00 29.00 447 LYS D O 1
ATOM 12743 N N . VAL D 1 452 ? 18.316 87.581 42.498 1.00 30.54 448 VAL D N 1
ATOM 12744 C CA . VAL D 1 452 ? 19.560 87.198 41.828 1.00 31.74 448 VAL D CA 1
ATOM 12745 C C . VAL D 1 452 ? 20.387 88.430 41.497 1.00 33.19 448 VAL D C 1
ATOM 12746 O O . VAL D 1 452 ? 19.853 89.527 41.382 1.00 34.43 448 VAL D O 1
#

CATH classification: 3.40.440.10 (+2 more: 1.10.300.10, 3.90.170.10)

B-factor: mean 19.26, std 7.8, range [2.97, 57.05]

Radius of gyration: 39.85 Å; Cα contacts (8 Å, |Δi|>4): 4188; chains: 4; bounding box: 81×95×112 Å

InterPro domains:
  IPR001114 Adenylosuccinate synthetase [MF_00011] (1-448)
  IPR001114 Adenylosuccinate synthetase [PF00709] (15-440)
  IPR001114 Adenylosuccinate synthetase [PTHR11846] (12-440)
  IPR001114 Adenylosuccinate synthetase [SM00788] (13-441)
  IPR001114 Adenylosuccinate synthetase [TIGR00184] (15-446)
  IPR001114 Adenylosuccinate synthetase [cd03108] (12-441)
  IPR018220 Adenylosuccinate synthase, GTP-binding site [PS01266] (20-27)
  IPR027417 P-loop containing nucleoside triphosphate hydrolase [SSF52540] (13-446)
  IPR033128 Adenylosuccinate synthase, active site [PS00513] (142-153)
  IPR042109 Adenylosuccinate synthetase, domain 1 [G3DSA:3.40.440.10] (15-268)
  IPR042110 Adenylosuccinate synthetase, domain 2 [G3DSA:1.10.300.10] (111-210)
  IPR042111 Adenylosuccinate synthetase, domain 3 [G3DSA:3.90.170.10] (276-448)

Sequence (1696 aa):
TPGRNVVVVGTQWGDEGKGKIVDWLTDHAQGVVRFQGGHNHTGKKTILRLIPSGIMREGVACYIGNGVVLSPEALFKEIGELEEAGLSVRERLFISEEATTLILPYHIAIDQAREARRGIGPAYEDKVVGRRALRVQDLFDARTFADRLRENLDFHNFVLTQYLGGAAVDFQATLDTMLGYADRLRPMVADVSRRLYEEEENHAGRRNLLFEGAQGTLLDIDHGTYPFVTSSSNCVAGAAAAGAGVGPQKLNYILGITKAYCTRVGSGPFPSELYDADNPSRQDQIGITLANVGKEFGSVTGRPRRTGWLDAAALRRSIQINGVSGLCMTKLDVLDGLDEVKLCVGYKIDGEDADLLPRGAAEVARCEPVYETFGGWKESTVGINSWDALPANARAYLTRVQEVAGVPIDMVSTGPDRDETILLRHPFKVTPGRNVVVVGTQWGDEGKGKIVDWLTDHAQGVVRFQGGHNAGHTILRLIPSGIMREGVACYIGNGVVLSPEALFKEIGELEEAGLSVRERLFISEATTLILPYHIAIDQAREARGIGPAYEDKVGRRALRVQDLFDARTFADRLRRENLDFHNFVLTQYLGGAAVDFQATLDTMLGYADRLRPMVADVSRRLYEENHAGRRNLLFEGAQGTLLDIDHGTYPFVTSSNCVAGAAAAGAGVGPQKLNYILGITKAYCTRVGSGPFPSELYDADNPSRQDQIGITLANVGKEFGSVTGRPRRTGWLDAAALRRSIQINGVSGLCMTKLDVLDGLDEVKLCVGYKIDGEDADLLPRGAAEVARCEPVYETFGGWKESTVGINSWDALPANARAYLTRVQEVAGVPIDMVSTGPDRDETILLRRHPFKVVTPGRNVVVVGTQWGDEGKGKIVDWLTDHAQGVVRFQQGGHNAGHTLITILRLIPSGIMREGVACYIGNGVVLSPEALFKEIGELEEAGLSVRERLFISEATTLILPYHIAIDQAREAGRGIGPAYEDKVGRRALRVQDLFDARTFADRLRENLDFHNFVLTQYLGGAAVDFQATLDTMLGYADRLRPMVADVSRRLYEENHAGRRNLLFEGAQGTLLDIDHGTYPFVTSSNCVAGAAAAGAGVGPQKLNYILGITKAYCTRVGSGPFPSELYDADNPSSRQDQIGITLANVGKEFGSVTGRPRRTGWLDAAALRRSIQINGVSGLCMTKLDVLDGLDEVKLCVGYKIDGEDADLLPRGAAEVARCEPVYETFGGWKESTVGINSWDALPANARAYLTRVQEVAGVPIDMVSTGPDRDETILLRHPFKVVTPGRNVVVVGTQWGDEGKGKIVDWLTDHAQGVVRFQGGHNAGHTLTILRLIPSGIMREGVACYIGNGVVLSPEALFKEIGELEEAGLSVRERLFISEATTLILPYHIAIDQAREARRGIGPAYEDKVGRRALRVQDLFDARTFADRLRENLDFHNFVLTQYLGGAAVDFQATLDTMLGYADRLRPMVADVSRRLYEENHAGRNLLFEGAQGTLLDIDHGTYPFVTSSNCVAGAAAAGAGVGPQKLNYILGITKAYCTRVGSGPFPSELYDADNPSRRQDQIGITLANVGKEFGSVTGRPRRTGWLDAAALRRSIQINGVSGLCMTKLDVLDGLDEVKLCVGYKIDGEDADLLPRGAAEVARCEPVYETFGGWKESTVGINSWDALPANARAYLTRVQEVAGVPIDMVSTGPDRDETILLRHPFKV

Secondary structure (DSSP, 8-state):
-TT--EEEEESSSS-S-HHHHHHHHHTT-SEEEE-SB-----------SSS-GGGGSTT-EEEE-TTBEE-HHHHHHHHHHHHHTT---GGGEEEETTPEEP-HHHHHHHHHHHH---HHHHHHHHHTT---BGGGGG-HHHHHHHHHHHHHHHHHIIIIIS--PPPPHHHHHHHHHTTHHHHGGGEE-HHHHHHHHHHTT--EEEE--S-GGG-TTTSSTTSS-SS--STTHHHHHHT--GGG--EEEEEEESEEEE-SSS--TTEEE-TT-TT-B-HHHHHHHHHTT-B-TTT-PBPEEEEEEHHHHHHHHHHHT--EEEEE-GGGGTT-SEEEEEEEEEETTEEE-SPPSSHHHHHHPEEEEEEEE---S--TT--SGGGS-HHHHHHHHHHHHHHTS-EEEEE-SSSTTSEEESS-TT--/-TT--EEEEESSSS-S-HHHHHHHHHTT-SEEEE-SB-TT--B--BSSS-GGGGSTT-EEEE-TTBEE-HHHHHHHHHHHHHTT---GGGEEEETTPEEP-HHHHHHHHHHH---HHHHHHHHHTT---BGGGGG-HHHHHHHHHHHHHHHHHIIIIIS--PPPPHHHHHHHHHTTHHHHGGGEE-HHHHHHHHHHTT--EEEE--S-GGG-TTTSBTTBS-SS--STTHHHHHHT--GGG--EEEEEEESEEEE-SSS--TTEEE-TT-TT-B-HHHHHHHHHTT-B-TTT-PBPEEEEEEHHHHHHHHHHHT--EEEEE-GGGGTT-SEEEEEEEEEETTEEESSPPSHHHHHHTPEEEEEEEE---S--TT---GGGS-HHHHHHHHHHHHHHTS-EEEEE-SSSTTSEEESS-TT--/--TT--EEEEESSSS-S--HHHHHHHHTT-SEEEE-SB-TT--EE---EESSS-GGGGSTT-EEEE-TTBEE-HHHHHHHHHHHHHTT---GGGEEEETTPEEP-HHHHHHHHHHH--TTHHHHHHHHHTT---BGGGGG-HHHHHHHHHHHHHHHHHHHHHTS--PPPPHHHHHHHHHTTHHHHGGGEE-HHHHHHHHHHTT--EEEE--S-GGG-TTTSSTTSS-SS--STTHHHHHHT--GGG--EEEEEEESEEEE-SSS--TTEEE-TT-TT-B-HHHHHHHHHTT-B-TTT-PBPEEEEEEHHHHHHHHHHHT--EEEEE-GGGGTT-SEEEEEEEEEETTEEESSPPSSHHHHHHPEEEEEEEE---S--TT--SGGGS-HHHHHHHHHHHHHHTS-EEEEE-SSSTTSEEESS-TT--/--TT--EEEEESSSS----HHHHHHHHTT-SEEEE-SBSS---EE--EESSS-GGGGSTT-EEEE-TTBEE-HHHHHHHHHHHHHTT---GGGEEEETTPEEP-HHHHHHHHHHHH---HHHHHHHHHTT---BGGGGG-HHHHHHHHHHHHHHHHHIIIIIS--PPPPHHHHHHHHHTTHHHHGGGEE-HHHHHHHHHHTT--EEEE--S-GGG-TTTSBTTBS-SS--STTHHHHHHT--GGG--EEEEEEESSEEE-SSS--TTEEE-TT-TT-B-HHHHHHHHHTT-B-TTT-PBPEEE-EEHHHHHHHHHHHT--EEEEE-GGGGTT-SEEEEEEEEEETTEEESSPPSSHHHHHH-EEEEEEEE---S--TT--SSTTS-HHHHHHHHHHHHHHTS-EEEEE-SSSTTSEEESS-TT--